Protein AF-B4ER92-F1 (afdb_monomer_lite)

Structure (mmCIF, N/CA/C/O backbone):
data_AF-B4ER92-F1
#
_entry.id   AF-B4ER92-F1
#
loop_
_atom_site.group_PDB
_atom_site.id
_atom_site.type_symbol
_atom_site.label_atom_id
_atom_site.label_alt_id
_atom_site.label_comp_id
_atom_site.label_asym_id
_atom_site.label_entity_id
_atom_site.label_seq_id
_atom_site.pdbx_PDB_ins_code
_atom_site.Cartn_x
_atom_site.Cartn_y
_atom_site.Cartn_z
_atom_site.occupancy
_atom_site.B_iso_or_equiv
_atom_site.auth_seq_id
_atom_site.auth_comp_id
_atom_site.auth_asym_id
_atom_site.auth_atom_id
_atom_site.pdbx_PDB_model_num
ATOM 1 N N . MET A 1 1 ? 5.256 46.844 -43.781 1.00 40.66 1 MET A N 1
ATOM 2 C CA . MET A 1 1 ? 4.064 47.332 -44.515 1.00 40.66 1 MET A CA 1
ATOM 3 C C . MET A 1 1 ? 3.064 46.217 -44.858 1.00 40.66 1 MET A C 1
ATOM 5 O O . MET A 1 1 ? 1.947 46.548 -45.225 1.00 40.66 1 MET A O 1
ATOM 9 N N . GLU A 1 2 ? 3.383 44.928 -44.652 1.00 47.22 2 GLU A N 1
ATOM 10 C CA . GLU A 1 2 ? 2.442 43.806 -44.872 1.00 47.22 2 GLU A CA 1
ATOM 11 C C . GLU A 1 2 ? 1.539 43.452 -43.668 1.00 47.22 2 GLU A C 1
ATOM 13 O O . GLU A 1 2 ? 0.460 42.899 -43.866 1.00 47.22 2 GLU A O 1
ATOM 18 N N . LEU A 1 3 ? 1.893 43.851 -42.437 1.00 46.34 3 LEU A N 1
ATOM 19 C CA . LEU A 1 3 ? 1.139 43.546 -41.200 1.00 46.34 3 LEU A CA 1
ATOM 20 C C . LEU A 1 3 ? -0.327 44.037 -41.192 1.00 46.34 3 LEU A C 1
ATOM 22 O O . LEU A 1 3 ? -1.191 43.414 -40.584 1.00 46.34 3 LEU A O 1
ATOM 26 N N . ASN A 1 4 ? -0.654 45.106 -41.928 1.00 52.69 4 ASN A N 1
ATOM 27 C CA . ASN A 1 4 ? -2.037 45.591 -42.070 1.00 52.69 4 ASN A CA 1
ATOM 28 C C . ASN A 1 4 ? -2.851 44.846 -43.148 1.00 52.69 4 ASN A C 1
ATOM 30 O O . ASN A 1 4 ? -4.051 45.093 -43.292 1.00 52.69 4 ASN A O 1
ATOM 34 N N . GLY A 1 5 ? -2.219 43.953 -43.915 1.00 66.12 5 GLY A N 1
ATOM 35 C CA . GLY A 1 5 ? -2.857 43.214 -45.001 1.00 66.12 5 GLY A CA 1
ATOM 36 C C . GLY A 1 5 ? -3.816 42.139 -44.497 1.00 66.12 5 GLY A C 1
ATOM 37 O O . GLY A 1 5 ? -4.944 42.059 -44.979 1.00 66.12 5 GLY A O 1
ATOM 38 N N . ILE A 1 6 ? -3.415 41.342 -43.500 1.00 74.19 6 ILE A N 1
ATOM 39 C CA . ILE A 1 6 ? -4.219 40.191 -43.065 1.00 74.19 6 ILE A CA 1
ATOM 40 C C . ILE A 1 6 ? -5.491 40.611 -42.322 1.00 74.19 6 ILE A C 1
ATOM 42 O O . ILE A 1 6 ? -6.567 40.108 -42.633 1.00 74.19 6 ILE A O 1
ATOM 46 N N . ARG A 1 7 ? -5.411 41.615 -41.436 1.00 72.75 7 ARG A N 1
ATOM 47 C CA . ARG A 1 7 ? -6.573 42.128 -40.689 1.00 72.75 7 ARG A CA 1
ATOM 48 C C . ARG A 1 7 ? -7.624 42.746 -41.623 1.00 72.75 7 ARG A C 1
ATOM 50 O O . ARG A 1 7 ? -8.808 42.452 -41.487 1.00 72.75 7 ARG A O 1
ATOM 57 N N . ARG A 1 8 ? -7.204 43.518 -42.639 1.00 72.12 8 ARG A N 1
ATOM 58 C CA . ARG A 1 8 ? -8.117 44.062 -43.672 1.00 72.12 8 ARG A CA 1
ATOM 59 C C . ARG A 1 8 ? -8.716 42.981 -44.572 1.00 72.12 8 ARG A C 1
ATOM 61 O O . ARG A 1 8 ? -9.900 43.058 -44.900 1.00 72.12 8 ARG A O 1
ATOM 68 N N . ARG A 1 9 ? -7.920 41.981 -44.971 1.00 76.94 9 ARG A N 1
ATOM 69 C CA . ARG A 1 9 ? -8.397 40.846 -45.782 1.00 76.94 9 ARG A CA 1
ATOM 70 C C . ARG A 1 9 ? -9.431 40.016 -45.024 1.00 76.94 9 ARG A C 1
ATOM 72 O O . ARG A 1 9 ? -10.447 39.661 -45.604 1.00 76.94 9 ARG A O 1
ATOM 79 N N . LEU A 1 10 ? -9.225 39.765 -43.729 1.00 81.31 10 LEU A N 1
ATOM 80 C CA . LEU A 1 10 ? -10.192 39.041 -42.898 1.00 81.31 10 LEU A CA 1
ATOM 81 C C . LEU A 1 10 ? -11.483 39.837 -42.679 1.00 81.31 10 LEU A C 1
ATOM 83 O O . LEU A 1 10 ? -12.565 39.269 -42.800 1.00 81.31 10 LEU A O 1
ATOM 87 N N . ALA A 1 11 ? -11.388 41.148 -42.434 1.00 77.00 11 ALA A N 1
ATOM 88 C CA . ALA A 1 11 ? -12.561 42.001 -42.225 1.00 77.00 11 ALA A CA 1
ATOM 89 C C . ALA A 1 11 ? -13.516 42.032 -43.436 1.00 77.00 11 ALA A C 1
ATOM 91 O O . ALA A 1 11 ? -14.723 42.178 -43.261 1.00 77.00 11 ALA A O 1
ATOM 92 N N . THR A 1 12 ? -12.991 41.858 -44.654 1.00 78.62 12 THR A N 1
ATOM 93 C CA . THR A 1 12 ? -13.759 41.903 -45.915 1.00 78.62 12 THR A CA 1
ATOM 94 C C . THR A 1 12 ? -14.114 40.524 -46.490 1.00 78.62 12 THR A C 1
ATOM 96 O O . THR A 1 12 ? -14.963 40.437 -47.375 1.00 78.62 12 THR A O 1
ATOM 99 N N . ALA A 1 13 ? -13.511 39.443 -45.986 1.00 78.31 13 ALA A N 1
ATOM 100 C CA . ALA A 1 13 ? -13.765 38.072 -46.429 1.00 78.31 13 ALA A CA 1
ATOM 101 C C . ALA A 1 13 ? -15.025 37.462 -45.785 1.00 78.31 13 ALA A C 1
ATOM 103 O O . ALA A 1 13 ? -15.352 37.753 -44.630 1.00 78.31 13 ALA A O 1
ATOM 104 N N . LYS A 1 14 ? -15.701 36.559 -46.513 1.00 78.12 14 LYS A N 1
ATOM 105 C CA . LYS A 1 14 ? -16.804 35.733 -45.979 1.00 78.12 14 LYS A CA 1
ATOM 106 C C . LYS A 1 14 ? -16.276 34.754 -44.923 1.00 78.12 14 LYS A C 1
ATOM 108 O O . LYS A 1 14 ? -15.121 34.346 -44.988 1.00 78.12 14 LYS A O 1
ATOM 113 N N . GLU A 1 15 ? -17.117 34.328 -43.983 1.00 73.31 15 GLU A N 1
ATOM 114 C CA . GLU A 1 15 ? -16.725 33.484 -42.837 1.00 73.31 15 GLU A CA 1
ATOM 115 C C . GLU A 1 15 ? -15.911 32.232 -43.227 1.00 73.31 15 GLU A C 1
ATOM 117 O O . GLU A 1 15 ? -14.814 32.016 -42.711 1.00 73.31 15 GLU A O 1
ATOM 122 N N . ALA A 1 16 ? -16.371 31.473 -44.229 1.00 72.50 16 ALA A N 1
ATOM 123 C CA . ALA A 1 16 ? -15.652 30.299 -44.740 1.00 72.50 16 ALA A CA 1
ATOM 124 C C . ALA A 1 16 ? -14.275 30.644 -45.348 1.00 72.50 16 ALA A C 1
ATOM 126 O O . ALA A 1 16 ? -13.331 29.855 -45.292 1.00 72.50 16 ALA A O 1
ATOM 127 N N . GLU A 1 17 ? -14.137 31.842 -45.916 1.00 82.25 17 GLU A N 1
ATOM 128 C CA . GLU A 1 17 ? -12.895 32.321 -46.517 1.00 82.25 17 GLU A CA 1
ATOM 129 C C . GLU A 1 17 ? -11.900 32.825 -45.463 1.00 82.25 17 GLU A C 1
ATOM 131 O O . GLU A 1 17 ? -10.700 32.582 -45.605 1.00 82.25 17 GLU A O 1
ATOM 136 N N . ARG A 1 18 ? -12.384 33.422 -44.363 1.00 84.62 18 ARG A N 1
ATOM 137 C CA . ARG A 1 18 ? -11.557 33.819 -43.208 1.00 84.62 18 ARG A CA 1
ATOM 138 C C . ARG A 1 18 ? -10.814 32.624 -42.614 1.00 84.62 18 ARG A C 1
ATOM 140 O O . ARG A 1 18 ? -9.601 32.686 -42.412 1.00 84.62 18 ARG A O 1
ATOM 147 N N . HIS A 1 19 ? -11.532 31.524 -42.387 1.00 81.12 19 HIS A N 1
ATOM 148 C CA . HIS A 1 19 ? -10.965 30.321 -41.778 1.00 81.12 19 HIS A CA 1
ATOM 149 C C . HIS A 1 19 ? -9.908 29.664 -42.679 1.00 81.12 19 HIS A C 1
ATOM 151 O O . HIS A 1 19 ? -8.844 29.267 -42.204 1.00 81.12 19 HIS A O 1
ATOM 157 N N . ARG A 1 20 ? -10.154 29.618 -43.996 1.00 84.06 20 ARG A N 1
ATOM 158 C CA . ARG A 1 20 ? -9.197 29.100 -44.987 1.00 84.06 20 ARG A CA 1
ATOM 159 C C . ARG A 1 20 ? -7.902 29.918 -45.031 1.00 84.06 20 ARG A C 1
ATOM 161 O O . ARG A 1 20 ? -6.827 29.329 -44.988 1.00 84.06 20 ARG A O 1
ATOM 168 N N . LEU A 1 21 ? -7.996 31.251 -45.068 1.00 85.94 21 LEU A N 1
ATOM 169 C CA . LEU A 1 21 ? -6.823 32.139 -45.103 1.00 85.94 21 LEU A CA 1
ATOM 170 C C . LEU A 1 21 ? -5.933 31.971 -43.863 1.00 85.94 21 LEU A C 1
ATOM 172 O O . LEU A 1 21 ? -4.708 31.946 -43.970 1.00 85.94 21 LEU A O 1
ATOM 176 N N . LEU A 1 22 ? -6.544 31.829 -42.685 1.00 89.19 22 LEU A N 1
ATOM 177 C CA . LEU A 1 22 ? -5.808 31.594 -41.443 1.00 89.19 22 LEU A CA 1
ATOM 178 C C . LEU A 1 22 ? -5.211 30.186 -41.373 1.00 89.19 22 LEU A C 1
ATOM 180 O O . LEU A 1 22 ? -4.105 30.021 -40.864 1.00 89.19 22 LEU A O 1
ATOM 184 N N . LEU A 1 23 ? -5.891 29.179 -41.926 1.00 89.06 23 LEU A N 1
ATOM 185 C CA . LEU A 1 23 ? -5.349 27.825 -42.016 1.00 89.06 23 LEU A CA 1
ATOM 186 C C . LEU A 1 23 ? -4.117 27.760 -42.935 1.00 89.06 23 LEU A C 1
ATOM 188 O O . LEU A 1 23 ? -3.143 27.088 -42.600 1.00 89.06 23 LEU A O 1
ATOM 192 N N . GLU A 1 24 ? -4.128 28.473 -44.064 1.00 86.81 24 GLU A N 1
ATOM 193 C CA . GLU A 1 24 ? -2.963 28.594 -44.954 1.00 86.81 24 GLU A CA 1
ATOM 194 C C . GLU A 1 24 ? -1.781 29.275 -44.255 1.00 86.81 24 GLU A C 1
ATOM 196 O O . GLU A 1 24 ? -0.658 28.771 -44.335 1.00 86.81 24 GLU A O 1
ATOM 201 N N . LEU A 1 25 ? -2.035 30.349 -43.495 1.00 89.00 25 LEU A N 1
ATOM 202 C CA . LEU A 1 25 ? -1.008 31.002 -42.679 1.00 89.00 25 LEU A CA 1
ATOM 203 C C . LEU A 1 25 ? -0.386 30.027 -41.670 1.00 89.00 25 LEU A C 1
ATOM 205 O O . LEU A 1 25 ? 0.836 29.946 -41.556 1.00 89.00 25 LEU A O 1
ATOM 209 N N . ILE A 1 26 ? -1.217 29.263 -40.957 1.00 90.00 26 ILE A N 1
ATOM 210 C CA . ILE A 1 26 ? -0.752 28.276 -39.975 1.00 90.00 26 ILE A CA 1
ATOM 211 C C . ILE A 1 26 ? 0.074 27.176 -40.648 1.00 90.00 26 ILE A C 1
ATOM 213 O O . ILE A 1 26 ? 1.107 26.781 -40.111 1.00 90.00 26 ILE A O 1
ATOM 217 N N . ARG A 1 27 ? -0.334 26.693 -41.828 1.00 89.44 27 ARG A N 1
ATOM 218 C CA . ARG A 1 27 ? 0.417 25.679 -42.590 1.00 89.44 27 ARG A CA 1
ATOM 219 C C . ARG A 1 27 ? 1.782 26.185 -43.051 1.00 89.44 27 ARG A C 1
ATOM 221 O O . ARG A 1 27 ? 2.750 25.429 -42.978 1.00 89.44 27 ARG A O 1
ATOM 228 N N . ALA A 1 28 ? 1.867 27.440 -43.493 1.00 85.50 28 ALA A N 1
ATOM 229 C CA . ALA A 1 28 ? 3.129 28.070 -43.869 1.00 85.50 28 ALA A CA 1
ATOM 230 C C . ALA A 1 28 ? 4.050 28.245 -42.650 1.00 85.50 28 ALA A C 1
ATOM 232 O O . ALA A 1 28 ? 5.178 27.756 -42.655 1.00 85.50 28 ALA A O 1
ATOM 233 N N . ALA A 1 29 ? 3.534 28.825 -41.562 1.00 87.31 29 ALA A N 1
ATOM 234 C CA . ALA A 1 29 ? 4.292 29.018 -40.326 1.00 87.31 29 ALA A CA 1
ATOM 235 C C . ALA A 1 29 ? 4.761 27.685 -39.710 1.00 87.31 29 ALA A C 1
ATOM 237 O O . ALA A 1 29 ? 5.863 27.597 -39.172 1.00 87.31 29 ALA A O 1
ATOM 238 N N . ALA A 1 30 ? 3.956 26.623 -39.810 1.00 85.88 30 ALA A N 1
ATOM 239 C CA . ALA A 1 30 ? 4.330 25.297 -39.325 1.00 85.88 30 ALA A CA 1
ATOM 240 C C . ALA A 1 30 ? 5.385 24.612 -40.203 1.00 85.88 30 ALA A C 1
ATOM 242 O O . ALA A 1 30 ? 6.233 23.899 -39.669 1.00 85.88 30 ALA A O 1
ATOM 243 N N . ALA A 1 31 ? 5.358 24.827 -41.522 1.00 83.62 31 ALA A N 1
ATOM 244 C CA . ALA A 1 31 ? 6.404 24.342 -42.418 1.00 83.62 31 ALA A CA 1
ATOM 245 C C . ALA A 1 31 ? 7.759 24.976 -42.092 1.00 83.62 31 ALA A C 1
ATOM 247 O O . ALA A 1 31 ? 8.746 24.257 -41.950 1.00 83.62 31 ALA A O 1
ATOM 248 N N . GLU A 1 32 ? 7.785 26.292 -41.869 1.00 83.00 32 GLU A N 1
ATOM 249 C CA . GLU A 1 32 ? 8.985 26.994 -41.411 1.00 83.00 32 GLU A CA 1
ATOM 250 C C . GLU A 1 32 ? 9.445 26.497 -40.038 1.00 83.00 32 GLU A C 1
ATOM 252 O O . GLU A 1 32 ? 10.622 26.217 -39.834 1.00 83.00 32 GLU A O 1
ATOM 257 N N . ALA A 1 33 ? 8.517 26.320 -39.095 1.00 83.38 33 ALA A N 1
ATOM 258 C CA . ALA A 1 33 ? 8.841 25.838 -37.756 1.00 83.38 33 ALA A CA 1
ATOM 259 C C . ALA A 1 33 ? 9.403 24.403 -37.730 1.00 83.38 33 ALA A C 1
ATOM 261 O O . ALA A 1 33 ? 10.067 24.026 -36.757 1.00 83.38 33 ALA A O 1
ATOM 262 N N . LEU A 1 34 ? 9.138 23.612 -38.774 1.00 83.06 34 LEU A N 1
ATOM 263 C CA . LEU A 1 34 ? 9.643 22.254 -38.982 1.00 83.06 34 LEU A CA 1
ATOM 264 C C . LEU A 1 34 ? 10.812 22.184 -39.979 1.00 83.06 34 LEU A C 1
ATOM 266 O O . LEU A 1 34 ? 11.217 21.079 -40.336 1.00 83.06 34 LEU A O 1
ATOM 270 N N . ASP A 1 35 ? 11.348 23.330 -40.413 1.00 81.62 35 ASP A N 1
ATOM 271 C CA . ASP A 1 35 ? 12.453 23.430 -41.372 1.00 81.62 35 ASP A CA 1
ATOM 272 C C . ASP A 1 35 ? 12.158 22.689 -42.705 1.00 81.62 35 ASP A C 1
ATOM 274 O O . ASP A 1 35 ? 13.028 22.030 -43.279 1.00 81.62 35 ASP A O 1
ATOM 278 N N . ARG A 1 36 ? 10.910 22.767 -43.207 1.00 77.19 36 ARG A N 1
ATOM 279 C CA . ARG A 1 36 ? 10.472 22.117 -44.460 1.00 77.19 36 ARG A CA 1
ATOM 280 C C . ARG A 1 36 ? 10.210 23.108 -45.606 1.00 77.19 36 ARG A C 1
ATOM 282 O O . ARG A 1 36 ? 9.567 24.133 -45.390 1.00 77.19 36 ARG A O 1
ATOM 289 N N . PRO A 1 37 ? 10.646 22.793 -46.845 1.00 57.88 37 PRO A N 1
ATOM 290 C CA . PRO A 1 37 ? 10.448 23.661 -48.002 1.00 57.88 37 PRO A CA 1
ATOM 291 C C . PRO A 1 37 ? 9.010 23.541 -48.538 1.00 57.88 37 PRO A C 1
ATOM 293 O O . PRO A 1 37 ? 8.702 22.652 -49.327 1.00 57.88 37 PRO A O 1
ATOM 296 N N . GLY A 1 38 ? 8.125 24.441 -48.102 1.00 67.50 38 GLY A N 1
ATOM 297 C CA . GLY A 1 38 ? 6.756 24.599 -48.620 1.00 67.50 38 GLY A CA 1
ATOM 298 C C . GLY A 1 38 ? 5.647 24.258 -47.612 1.00 67.50 38 GLY A C 1
ATOM 299 O O . GLY A 1 38 ? 5.882 23.490 -46.679 1.00 67.50 38 GLY A O 1
ATOM 300 N N . PRO A 1 39 ? 4.433 24.829 -47.768 1.00 65.25 39 PRO A N 1
ATOM 301 C CA . PRO A 1 39 ? 3.344 24.676 -46.805 1.00 65.25 39 PRO A CA 1
ATOM 302 C C . PRO A 1 39 ? 2.969 23.202 -46.616 1.00 65.25 39 PRO A C 1
ATOM 304 O O . PRO A 1 39 ? 2.642 22.491 -47.566 1.00 65.25 39 PRO A O 1
ATOM 307 N N . LEU A 1 40 ? 3.008 22.745 -45.365 1.00 67.44 40 LEU A N 1
ATOM 308 C CA . LEU A 1 40 ? 2.695 21.365 -45.007 1.00 67.44 40 LEU A CA 1
ATOM 309 C C . LEU A 1 40 ? 1.195 21.085 -45.189 1.00 67.44 40 LEU A C 1
ATOM 311 O O . LEU A 1 40 ? 0.375 21.919 -44.785 1.00 67.44 40 LEU A O 1
ATOM 315 N N . PRO A 1 41 ? 0.797 19.905 -45.710 1.00 77.12 41 PRO A N 1
ATOM 316 C CA . PRO A 1 41 ? -0.595 19.470 -45.703 1.00 77.12 41 PRO A CA 1
ATOM 317 C C . PRO A 1 41 ? -0.987 19.060 -44.278 1.00 77.12 41 PRO A C 1
ATOM 319 O O . PRO A 1 41 ? -1.136 17.881 -43.971 1.00 77.12 41 PRO A O 1
ATOM 322 N N . LEU A 1 42 ? -1.113 20.042 -43.380 1.00 80.38 42 LEU A N 1
ATOM 323 C CA . LEU A 1 42 ? -1.619 19.796 -42.038 1.00 80.38 42 LEU A CA 1
ATOM 324 C C . LEU A 1 42 ? -3.128 19.569 -42.102 1.00 80.38 42 LEU A C 1
ATOM 326 O O . LEU A 1 42 ? -3.874 20.431 -42.585 1.00 80.38 42 LEU A O 1
ATOM 330 N N . ASP A 1 43 ? -3.568 18.428 -41.590 1.00 83.81 43 ASP A N 1
ATOM 331 C CA . ASP A 1 43 ? -4.970 18.120 -41.349 1.00 83.81 43 ASP A CA 1
ATOM 332 C C . ASP A 1 43 ? -5.517 19.096 -40.285 1.00 83.81 43 ASP A C 1
ATOM 334 O O . ASP A 1 43 ? -4.983 19.141 -39.169 1.00 83.81 43 ASP A O 1
ATOM 338 N N . PRO A 1 44 ? -6.550 19.905 -40.600 1.00 84.88 44 PRO A N 1
ATOM 339 C CA . PRO A 1 44 ? -7.115 20.874 -39.665 1.00 84.88 44 PRO A CA 1
ATOM 340 C C . PRO A 1 44 ? -7.767 20.240 -38.428 1.00 84.88 44 PRO A C 1
ATOM 342 O O . PRO A 1 44 ? -7.902 20.929 -37.415 1.00 84.88 44 PRO A O 1
ATOM 345 N N . GLY A 1 45 ? -8.156 18.962 -38.490 1.00 81.81 45 GLY A N 1
ATOM 346 C CA . GLY A 1 45 ? -8.783 18.224 -37.392 1.00 81.81 45 GLY A CA 1
ATOM 347 C C . GLY A 1 45 ? -7.805 17.448 -36.506 1.00 81.81 45 GLY A C 1
ATOM 348 O O . GLY A 1 45 ? -8.190 16.999 -35.429 1.00 81.81 45 GLY A O 1
ATOM 349 N N . ARG A 1 46 ? -6.538 17.295 -36.914 1.00 82.19 46 ARG A N 1
ATOM 350 C CA . ARG A 1 46 ? -5.551 16.472 -36.195 1.00 82.19 46 ARG A CA 1
ATOM 351 C C . ARG A 1 46 ? -4.602 17.328 -35.352 1.00 82.19 46 ARG A C 1
ATOM 353 O O . ARG A 1 46 ? -4.181 18.404 -35.773 1.00 82.19 46 ARG A O 1
ATOM 360 N N . ALA A 1 47 ? -4.229 16.852 -34.164 1.00 83.00 47 ALA A N 1
ATOM 361 C CA . ALA A 1 47 ? -3.376 17.621 -33.257 1.00 83.00 47 ALA A CA 1
ATOM 362 C C . ALA A 1 47 ? -1.962 17.866 -33.827 1.00 83.00 47 ALA A C 1
ATOM 364 O O . ALA A 1 47 ? -1.372 16.967 -34.429 1.00 83.00 47 ALA A O 1
ATOM 365 N N . PHE A 1 48 ? -1.389 19.048 -33.594 1.00 85.31 48 PHE A N 1
ATOM 366 C CA . PHE A 1 48 ? -0.055 19.473 -34.037 1.00 85.31 48 PHE A CA 1
ATOM 367 C C . PHE A 1 48 ? 1.035 18.445 -33.706 1.00 85.31 48 PHE A C 1
ATOM 369 O O . PHE A 1 48 ? 1.840 18.081 -34.566 1.00 85.31 48 PHE A O 1
ATOM 376 N N . GLY A 1 49 ? 1.008 17.885 -32.499 1.00 78.81 49 GLY A N 1
ATOM 377 C CA . GLY A 1 49 ? 1.959 16.883 -32.038 1.00 78.81 49 GLY A CA 1
ATOM 378 C C . GLY A 1 49 ? 1.841 15.549 -32.772 1.00 78.81 49 GLY A C 1
ATOM 379 O O . GLY A 1 49 ? 2.852 14.878 -32.975 1.00 78.81 49 GLY A O 1
ATOM 380 N N . ALA A 1 50 ? 0.649 15.155 -33.226 1.00 79.50 50 ALA A N 1
ATOM 381 C CA . ALA A 1 50 ? 0.477 13.978 -34.086 1.00 79.50 50 ALA A CA 1
ATOM 382 C C . ALA A 1 50 ? 0.966 14.232 -35.523 1.00 79.50 50 ALA A C 1
ATOM 384 O O . ALA A 1 50 ? 1.223 13.283 -36.259 1.00 79.50 50 ALA A O 1
ATOM 385 N N . GLN A 1 51 ? 1.123 15.503 -35.898 1.00 86.69 51 GLN A N 1
ATOM 386 C CA . GLN A 1 51 ? 1.602 15.957 -37.204 1.00 86.69 51 GLN A CA 1
ATOM 387 C C . GLN A 1 51 ? 3.073 16.423 -37.176 1.00 86.69 51 GLN A C 1
ATOM 389 O O . GLN A 1 51 ? 3.548 17.039 -38.125 1.00 86.69 51 GLN A O 1
ATOM 394 N N . GLY A 1 52 ? 3.807 16.121 -36.096 1.00 77.62 52 GLY A N 1
ATOM 395 C CA . GLY A 1 52 ? 5.249 16.378 -35.965 1.00 77.62 52 GLY A CA 1
ATOM 396 C C . GLY A 1 52 ? 5.634 17.699 -35.288 1.00 77.62 52 GLY A C 1
ATOM 397 O O . GLY A 1 52 ? 6.802 17.885 -34.957 1.00 77.62 52 GLY A O 1
ATOM 398 N N . VAL A 1 53 ? 4.685 18.593 -34.998 1.00 79.50 53 VAL A N 1
ATOM 399 C CA . VAL A 1 53 ? 4.954 19.873 -34.319 1.00 79.50 53 VAL A CA 1
ATOM 400 C C . VAL A 1 53 ? 4.964 19.661 -32.796 1.00 79.50 53 VAL A C 1
ATOM 402 O O . VAL A 1 53 ? 3.942 19.791 -32.123 1.00 79.50 53 VAL A O 1
ATOM 405 N N . ARG A 1 54 ? 6.130 19.301 -32.240 1.00 75.25 54 ARG A N 1
ATOM 406 C CA . ARG A 1 54 ? 6.368 19.104 -30.791 1.00 75.25 54 ARG A CA 1
ATOM 407 C C . ARG A 1 54 ? 7.546 19.949 -30.293 1.00 75.25 54 ARG A C 1
ATOM 409 O O . ARG A 1 54 ? 8.416 20.336 -31.072 1.00 75.25 54 ARG A O 1
ATOM 416 N N . GLY A 1 55 ? 7.605 20.210 -28.985 1.00 74.81 55 GLY A N 1
ATOM 417 C CA . GLY A 1 55 ? 8.762 20.843 -28.334 1.00 74.81 55 GLY A CA 1
ATOM 418 C C . GLY A 1 55 ? 9.162 22.186 -28.964 1.00 74.81 55 GLY A C 1
ATOM 419 O O . GLY A 1 55 ? 8.333 23.086 -29.083 1.00 74.81 55 GLY A O 1
ATOM 420 N N . ARG A 1 56 ? 10.425 22.315 -29.406 1.00 74.56 56 ARG A N 1
ATOM 421 C CA . ARG A 1 56 ? 10.957 23.546 -30.034 1.00 74.56 56 ARG A CA 1
ATOM 422 C C . ARG A 1 56 ? 10.172 23.982 -31.277 1.00 74.56 56 ARG A C 1
ATOM 424 O O . ARG A 1 56 ? 10.017 25.180 -31.491 1.00 74.56 56 ARG A O 1
ATOM 431 N N . ALA A 1 57 ? 9.642 23.042 -32.066 1.00 81.06 57 ALA A N 1
ATOM 432 C CA . ALA A 1 57 ? 8.857 23.373 -33.256 1.00 81.06 57 ALA A CA 1
ATOM 433 C C . ALA A 1 57 ? 7.544 24.093 -32.898 1.00 81.06 57 ALA A C 1
ATOM 435 O O . ALA A 1 57 ? 7.148 25.020 -33.595 1.00 81.06 57 ALA A O 1
ATOM 436 N N . ALA A 1 58 ? 6.903 23.740 -31.778 1.00 81.31 58 ALA A N 1
ATOM 437 C CA . ALA A 1 58 ? 5.720 24.459 -31.299 1.00 81.31 58 ALA A CA 1
ATOM 438 C C . ALA A 1 58 ? 6.063 25.899 -30.867 1.00 81.31 58 ALA A C 1
ATOM 440 O O . ALA A 1 58 ? 5.312 26.828 -31.165 1.00 81.31 58 ALA A O 1
ATOM 441 N N . GLY A 1 59 ? 7.229 26.095 -30.236 1.00 81.94 59 GLY A N 1
ATOM 442 C CA . GLY A 1 59 ? 7.749 27.423 -29.890 1.00 81.94 59 GLY A CA 1
ATOM 443 C C . GLY A 1 59 ? 8.004 28.302 -31.120 1.00 81.94 59 GLY A C 1
ATOM 444 O O . GLY A 1 59 ? 7.520 29.432 -31.170 1.00 81.94 59 GLY A O 1
ATOM 445 N N . ARG A 1 60 ? 8.669 27.752 -32.147 1.00 84.94 60 ARG A N 1
ATOM 446 C CA . ARG A 1 60 ? 8.912 28.446 -33.426 1.00 84.94 60 ARG A CA 1
ATOM 447 C C . ARG A 1 60 ? 7.618 28.769 -34.173 1.00 84.94 60 ARG A C 1
ATOM 449 O O . ARG A 1 60 ? 7.479 29.869 -34.697 1.00 84.94 60 ARG A O 1
ATOM 456 N N . LEU A 1 61 ? 6.649 27.847 -34.179 1.00 88.56 61 LEU A N 1
ATOM 457 C CA . LEU A 1 61 ? 5.333 28.080 -34.782 1.00 88.56 61 LEU A CA 1
ATOM 458 C C . LEU A 1 61 ? 4.644 29.294 -34.146 1.00 88.56 61 LEU A C 1
ATOM 460 O O . LEU A 1 61 ? 4.146 30.162 -34.857 1.00 88.56 61 LEU A O 1
ATOM 464 N N . ARG A 1 62 ? 4.651 29.385 -32.811 1.00 87.00 62 ARG A N 1
ATOM 465 C CA . ARG A 1 62 ? 4.111 30.546 -32.094 1.00 87.00 62 ARG A CA 1
ATOM 466 C C . ARG A 1 62 ? 4.820 31.838 -32.493 1.00 87.00 62 ARG A C 1
ATOM 468 O O . ARG A 1 62 ? 4.141 32.816 -32.774 1.00 87.00 62 ARG A O 1
ATOM 475 N N . GLU A 1 63 ? 6.152 31.854 -32.503 1.00 85.88 63 GLU A N 1
ATOM 476 C CA . GLU A 1 63 ? 6.934 33.050 -32.852 1.00 85.88 63 GLU A CA 1
ATOM 477 C C . GLU A 1 63 ? 6.595 33.556 -34.254 1.00 85.88 63 GLU A C 1
ATOM 479 O O . GLU A 1 63 ? 6.291 34.737 -34.418 1.00 85.88 63 GLU A O 1
ATOM 484 N N . ARG A 1 64 ? 6.523 32.649 -35.234 1.00 87.19 64 ARG A N 1
ATOM 485 C CA . ARG A 1 64 ? 6.129 32.979 -36.609 1.00 87.19 64 ARG A CA 1
ATOM 486 C C . ARG A 1 64 ? 4.694 33.475 -36.720 1.00 87.19 64 ARG A C 1
ATOM 488 O O . ARG A 1 64 ? 4.433 34.426 -37.450 1.00 87.19 64 ARG A O 1
ATOM 495 N N . LEU A 1 65 ? 3.759 32.878 -35.983 1.00 88.50 65 LEU A N 1
ATOM 496 C CA . LEU A 1 65 ? 2.374 33.349 -35.967 1.00 88.50 65 LEU A CA 1
ATOM 497 C C . LEU A 1 65 ? 2.240 34.724 -35.303 1.00 88.50 65 LEU A C 1
ATOM 499 O O . LEU A 1 65 ? 1.503 35.564 -35.820 1.00 88.50 65 LEU A O 1
ATOM 503 N N . SER A 1 66 ? 2.958 34.982 -34.208 1.00 86.25 66 SER A N 1
ATOM 504 C CA . SER A 1 66 ? 2.994 36.304 -33.571 1.00 86.25 66 SER A CA 1
ATOM 505 C C . SER A 1 66 ? 3.563 37.359 -34.522 1.00 86.25 66 SER A C 1
ATOM 507 O O . SER A 1 66 ? 2.973 38.425 -34.678 1.00 86.25 66 SER A O 1
ATOM 509 N N . GLU A 1 67 ? 4.663 37.046 -35.214 1.00 84.88 67 GLU A N 1
ATOM 510 C CA . GLU A 1 67 ? 5.291 37.929 -36.204 1.00 84.88 67 GLU A CA 1
ATOM 511 C C . GLU A 1 67 ? 4.353 38.224 -37.386 1.00 84.88 67 GLU A C 1
ATOM 513 O O . GLU A 1 67 ? 4.183 39.380 -37.770 1.00 84.88 67 GLU A O 1
ATOM 518 N N . ALA A 1 68 ? 3.680 37.202 -37.925 1.00 82.94 68 ALA A N 1
ATOM 519 C CA . ALA A 1 68 ? 2.810 37.353 -39.090 1.00 82.94 68 ALA A CA 1
ATOM 520 C C . ALA A 1 68 ? 1.469 38.047 -38.787 1.00 82.94 68 ALA A C 1
ATOM 522 O O . ALA A 1 68 ? 0.903 38.713 -39.656 1.00 82.94 68 ALA A O 1
ATOM 523 N N . THR A 1 69 ? 0.933 37.883 -37.574 1.00 84.19 69 THR A N 1
ATOM 524 C CA . THR A 1 69 ? -0.370 38.455 -37.181 1.00 84.19 69 THR A CA 1
ATOM 525 C C . THR A 1 69 ? -0.253 39.776 -36.423 1.00 84.19 69 THR A C 1
ATOM 527 O O . THR A 1 69 ? -1.234 40.514 -36.345 1.00 84.19 69 THR A O 1
ATOM 530 N N . GLY A 1 70 ? 0.920 40.080 -35.858 1.00 81.19 70 GLY A N 1
ATOM 531 C CA . GLY A 1 70 ? 1.118 41.197 -34.934 1.00 81.19 70 GLY A CA 1
ATOM 532 C C . GLY A 1 70 ? 0.464 40.987 -33.562 1.00 81.19 70 GLY A C 1
ATOM 533 O O . GLY A 1 70 ? 0.406 41.927 -32.772 1.00 81.19 70 GLY A O 1
ATOM 534 N N . LEU A 1 71 ? -0.049 39.785 -33.277 1.00 82.06 71 LEU A N 1
ATOM 535 C CA . LEU A 1 71 ? -0.655 39.450 -31.993 1.00 82.06 71 LEU A CA 1
ATOM 536 C C . LEU A 1 71 ? 0.407 38.924 -31.015 1.00 82.06 71 LEU A C 1
ATOM 538 O O . LEU A 1 71 ? 1.206 38.064 -31.391 1.00 82.06 71 LEU A O 1
ATOM 542 N N . PRO A 1 72 ? 0.398 39.352 -29.742 1.00 78.50 72 PRO A N 1
ATOM 543 C CA . PRO A 1 72 ? 1.201 38.715 -28.706 1.00 78.50 72 PRO A CA 1
ATOM 544 C C . PRO A 1 72 ? 0.586 37.352 -28.344 1.00 78.50 72 PRO A C 1
ATOM 546 O O . PRO A 1 72 ? -0.337 37.269 -27.535 1.00 78.50 72 PRO A O 1
ATOM 549 N N . LEU A 1 73 ? 1.062 36.266 -28.968 1.00 83.12 73 LEU A N 1
ATOM 550 C CA . LEU A 1 73 ? 0.560 34.915 -28.683 1.00 83.12 73 LEU A CA 1
ATOM 551 C C . LEU A 1 73 ? 1.295 34.267 -27.490 1.00 83.12 73 LEU A C 1
ATOM 553 O O . LEU A 1 73 ? 2.538 34.256 -27.463 1.00 83.12 73 LEU A O 1
ATOM 557 N N . PRO A 1 74 ? 0.562 33.664 -26.529 1.00 79.75 74 PRO A N 1
ATOM 558 C CA . PRO A 1 74 ? 1.157 33.024 -25.359 1.00 79.75 74 PRO A CA 1
ATOM 559 C C . PRO A 1 74 ? 1.924 31.749 -25.733 1.00 79.75 74 PRO A C 1
ATOM 561 O O . PRO A 1 74 ? 1.627 31.095 -26.735 1.00 79.75 74 PRO A O 1
ATOM 564 N N . ALA A 1 75 ? 2.907 31.365 -24.908 1.00 78.38 75 ALA A N 1
ATOM 565 C CA . ALA A 1 75 ? 3.741 30.165 -25.102 1.00 78.38 75 ALA A CA 1
ATOM 566 C C . ALA A 1 75 ? 2.932 28.856 -25.255 1.00 78.38 75 ALA A C 1
ATOM 568 O O . ALA A 1 75 ? 3.385 27.892 -25.868 1.00 78.38 75 ALA A O 1
ATOM 569 N N . THR A 1 76 ? 1.717 28.852 -24.724 1.00 80.19 76 THR A N 1
ATOM 570 C CA . THR A 1 76 ? 0.765 27.740 -24.621 1.00 80.19 76 THR A CA 1
ATOM 571 C C . THR A 1 76 ? -0.184 27.632 -25.815 1.00 80.19 76 THR A C 1
ATOM 573 O O . THR A 1 76 ? -0.917 26.653 -25.911 1.00 80.19 76 THR A O 1
ATOM 576 N N . VAL A 1 77 ? -0.179 28.592 -26.752 1.00 84.88 77 VAL A N 1
ATOM 577 C CA . VAL A 1 77 ? -1.232 28.729 -27.777 1.00 84.88 77 VAL A CA 1
ATOM 578 C C . VAL A 1 77 ? -1.453 27.456 -28.612 1.00 84.88 77 VAL A C 1
ATOM 580 O O . VAL A 1 77 ? -2.586 27.107 -28.927 1.00 84.88 77 VAL A O 1
ATOM 583 N N . VAL A 1 78 ? -0.381 26.718 -28.921 1.00 83.94 78 VAL A N 1
ATOM 584 C CA . VAL A 1 78 ? -0.419 25.461 -29.696 1.00 83.94 78 VAL A CA 1
ATOM 585 C C . VAL A 1 78 ? -0.960 24.284 -28.867 1.00 83.94 78 VAL A C 1
ATOM 587 O O . VAL A 1 78 ? -1.402 23.288 -29.426 1.00 83.94 78 VAL A O 1
ATOM 590 N N . PHE A 1 79 ? -0.940 24.377 -27.538 1.00 80.00 79 PHE A N 1
ATOM 591 C CA . PHE A 1 79 ? -1.482 23.373 -26.614 1.00 80.00 79 PHE A CA 1
ATOM 592 C C . PHE A 1 79 ? -2.953 23.652 -26.283 1.00 80.00 79 PHE A C 1
ATOM 594 O O . PHE A 1 79 ? -3.764 22.726 -26.216 1.00 80.00 79 PHE A O 1
ATOM 601 N N . ASP A 1 80 ? -3.304 24.931 -26.152 1.00 80.00 80 ASP A N 1
ATOM 602 C CA . ASP A 1 80 ? -4.674 25.389 -25.931 1.00 80.00 80 ASP A CA 1
ATOM 603 C C . ASP A 1 80 ? -5.568 25.125 -27.148 1.00 80.00 80 ASP A C 1
ATOM 605 O O . ASP A 1 80 ? -6.713 24.688 -27.000 1.00 80.00 80 ASP A O 1
ATOM 609 N N . TYR A 1 81 ? -5.019 25.335 -28.348 1.00 87.31 81 TYR A N 1
ATOM 610 C CA . TYR A 1 81 ? -5.679 25.104 -29.632 1.00 87.31 81 TYR A CA 1
ATOM 611 C C . TYR A 1 81 ? -4.894 24.041 -30.413 1.00 87.31 81 TYR A C 1
ATOM 613 O O . TYR A 1 81 ? -4.128 24.372 -31.321 1.00 87.31 81 TYR A O 1
ATOM 621 N N . PRO A 1 82 ? -5.050 22.754 -30.041 1.00 84.56 82 PRO A N 1
ATOM 622 C CA . PRO A 1 82 ? -4.134 21.686 -30.427 1.00 84.56 82 PRO A CA 1
ATOM 623 C C . PRO A 1 82 ? -4.186 21.328 -31.907 1.00 84.56 82 PRO A C 1
ATOM 625 O O . PRO A 1 82 ? -3.288 20.634 -32.369 1.00 84.56 82 PRO A O 1
ATOM 628 N N . THR A 1 83 ? -5.187 21.784 -32.662 1.00 87.25 83 THR A N 1
ATOM 629 C CA . THR A 1 83 ? -5.307 21.523 -34.099 1.00 87.25 83 THR A CA 1
ATOM 630 C C . THR A 1 83 ? -5.178 22.815 -34.911 1.00 87.25 83 THR A C 1
ATOM 632 O O . THR A 1 83 ? -5.549 23.891 -34.426 1.00 87.25 83 THR A O 1
ATOM 635 N N . PRO A 1 84 ? -4.716 22.742 -36.172 1.00 88.44 84 PRO A N 1
ATOM 636 C CA . PRO A 1 84 ? -4.652 23.913 -37.041 1.00 88.44 84 PRO A CA 1
ATOM 637 C C . PRO A 1 84 ? -6.005 24.618 -37.213 1.00 88.44 84 PRO A C 1
ATOM 639 O O . PRO A 1 84 ? -6.044 25.845 -37.229 1.00 88.44 84 PRO A O 1
ATOM 642 N N . GLY A 1 85 ? -7.114 23.871 -37.293 1.00 86.88 85 GLY A N 1
ATOM 643 C CA . GLY A 1 85 ? -8.458 24.450 -37.393 1.00 86.88 85 GLY A CA 1
ATOM 644 C C . GLY A 1 85 ? -8.885 25.190 -36.120 1.00 86.88 85 GLY A C 1
ATOM 645 O O . GLY A 1 85 ? -9.385 26.312 -36.190 1.00 86.88 85 GLY A O 1
ATOM 646 N N . ALA A 1 86 ? -8.622 24.616 -34.940 1.00 84.06 86 ALA A N 1
ATOM 647 C CA . ALA A 1 86 ? -8.912 25.276 -33.666 1.00 84.06 86 ALA A CA 1
ATOM 648 C C . ALA A 1 86 ? -8.097 26.571 -33.503 1.00 84.06 86 ALA A C 1
ATOM 650 O O . ALA A 1 86 ? -8.634 27.600 -33.085 1.00 84.06 86 ALA A O 1
ATOM 651 N N . LEU A 1 87 ? -6.816 26.540 -33.887 1.00 88.94 87 LEU A N 1
ATOM 652 C CA . LEU A 1 87 ? -5.942 27.709 -33.837 1.00 88.94 87 LEU A CA 1
ATOM 653 C C . LEU A 1 87 ? -6.370 28.781 -34.848 1.00 88.94 87 LEU A C 1
ATOM 655 O O . LEU A 1 87 ? -6.389 29.961 -34.501 1.00 88.94 87 LEU A O 1
ATOM 659 N N . ALA A 1 88 ? -6.788 28.391 -36.057 1.00 89.31 88 ALA A N 1
ATOM 660 C CA . ALA A 1 88 ? -7.340 29.312 -37.052 1.00 89.31 88 ALA A CA 1
ATOM 661 C C . ALA A 1 88 ? -8.593 30.019 -36.520 1.00 89.31 88 ALA A C 1
ATOM 663 O O . ALA A 1 88 ? -8.701 31.240 -36.616 1.00 89.31 88 ALA A O 1
ATOM 664 N N . GLY A 1 89 ? -9.504 29.269 -35.889 1.00 84.50 89 GLY A N 1
ATOM 665 C CA . GLY A 1 89 ? -10.680 29.832 -35.225 1.00 84.50 89 GLY A CA 1
ATOM 666 C C . GLY A 1 89 ? -10.307 30.857 -34.151 1.00 84.50 89 GLY A C 1
ATOM 667 O O . GLY A 1 89 ? -10.867 31.953 -34.120 1.00 84.50 89 GLY A O 1
ATOM 668 N N . ARG A 1 90 ? -9.301 30.555 -33.317 1.00 85.81 90 ARG A N 1
ATOM 669 C CA . ARG A 1 90 ? -8.830 31.489 -32.285 1.00 85.81 90 ARG A CA 1
ATOM 670 C C . ARG A 1 90 ? -8.196 32.750 -32.865 1.00 85.81 90 ARG A C 1
ATOM 672 O O . ARG A 1 90 ? -8.495 33.842 -32.386 1.00 85.81 90 ARG A O 1
ATOM 679 N N . LEU A 1 91 ? -7.326 32.617 -33.865 1.00 89.12 91 LEU A N 1
ATOM 680 C CA . LEU A 1 91 ? -6.708 33.768 -34.525 1.00 89.12 91 LEU A CA 1
ATOM 681 C C . LEU A 1 91 ? -7.762 34.647 -35.205 1.00 89.12 91 LEU A C 1
ATOM 683 O O . LEU A 1 91 ? -7.641 35.866 -35.163 1.00 89.12 91 LEU A O 1
ATOM 687 N N . CYS A 1 92 ? -8.814 34.044 -35.769 1.00 86.25 92 CYS A N 1
ATOM 688 C CA . CYS A 1 92 ? -9.932 34.777 -36.361 1.00 86.25 92 CYS A CA 1
ATOM 689 C C . CYS A 1 92 ? -10.618 35.660 -35.316 1.00 86.25 92 CYS A C 1
ATOM 691 O O . CYS A 1 92 ? -10.747 36.864 -35.532 1.00 86.25 92 CYS A O 1
ATOM 693 N N . ALA A 1 93 ? -10.962 35.083 -34.159 1.00 81.88 93 ALA A N 1
ATOM 694 C CA . ALA A 1 93 ? -11.579 35.821 -33.059 1.00 81.88 93 ALA A CA 1
ATOM 695 C C . ALA A 1 93 ? -10.684 36.971 -32.559 1.00 81.88 93 ALA A C 1
ATOM 697 O O . ALA A 1 93 ? -11.148 38.098 -32.416 1.00 81.88 93 ALA A O 1
ATOM 698 N N . LEU A 1 94 ? -9.383 36.712 -32.362 1.00 83.69 94 LEU A N 1
ATOM 699 C CA . LEU A 1 94 ? -8.428 37.726 -31.892 1.00 83.69 94 LEU A CA 1
ATOM 700 C C . LEU A 1 94 ? -8.192 38.856 -32.906 1.00 83.69 94 LEU A C 1
ATOM 702 O O . LEU A 1 94 ? -8.035 40.006 -32.514 1.00 83.69 94 LEU A O 1
ATOM 706 N N . LEU A 1 95 ? -8.145 38.557 -34.207 1.00 84.81 95 LEU A N 1
ATOM 707 C CA . LEU A 1 95 ? -7.876 39.565 -35.241 1.00 84.81 95 LEU A CA 1
ATOM 708 C C . LEU A 1 95 ? -9.090 40.449 -35.547 1.00 84.81 95 LEU A C 1
ATOM 710 O O . LEU A 1 95 ? -8.916 41.588 -35.990 1.00 84.81 95 LEU A O 1
ATOM 714 N N . LEU A 1 96 ? -10.302 39.939 -35.332 1.00 81.44 96 LEU A N 1
ATOM 715 C CA . LEU A 1 96 ? -11.549 40.650 -35.615 1.00 81.44 96 LEU A CA 1
ATOM 716 C C . LEU A 1 96 ? -12.169 41.326 -34.387 1.00 81.44 96 LEU A C 1
ATOM 718 O O . LEU A 1 96 ? -13.218 41.944 -34.529 1.00 81.44 96 LEU A O 1
ATOM 722 N N . ASP A 1 97 ? -11.534 41.223 -33.214 1.00 70.19 97 ASP A N 1
ATOM 723 C CA . ASP A 1 97 ? -12.129 41.610 -31.924 1.00 70.19 97 ASP A CA 1
ATOM 724 C C . ASP A 1 97 ? -13.525 40.985 -31.716 1.00 70.19 97 ASP A C 1
ATOM 726 O O . ASP A 1 97 ? -14.384 41.528 -31.020 1.00 70.19 97 ASP A O 1
ATOM 730 N N . GLU A 1 98 ? -13.765 39.816 -32.322 1.00 56.03 98 GLU A N 1
ATOM 731 C CA . GLU A 1 98 ? -14.990 39.062 -32.097 1.00 56.03 98 GLU A CA 1
ATOM 732 C C . GLU A 1 98 ? -14.862 38.404 -30.715 1.00 56.03 98 GLU A C 1
ATOM 734 O O . GLU A 1 98 ? -13.914 37.639 -30.483 1.00 56.03 98 GLU A O 1
ATOM 739 N N . PRO A 1 99 ? -15.769 38.695 -29.761 1.00 47.66 99 PRO A N 1
ATOM 740 C CA . PRO A 1 99 ? -15.730 38.041 -28.466 1.00 47.66 99 PRO A CA 1
ATOM 741 C C . PRO A 1 99 ? -15.827 36.541 -28.719 1.00 47.66 99 PRO A C 1
ATOM 743 O O . PRO A 1 99 ? -16.764 36.085 -29.373 1.00 47.66 99 PRO A O 1
ATOM 746 N N . ALA A 1 100 ? -14.841 35.779 -28.238 1.00 44.44 100 ALA A N 1
ATOM 747 C CA . ALA A 1 100 ? -14.890 34.326 -28.289 1.00 44.44 100 ALA A CA 1
ATOM 748 C C . ALA A 1 100 ? -16.215 33.899 -27.652 1.00 44.44 100 ALA A C 1
ATOM 750 O O . ALA A 1 100 ? -16.385 34.033 -26.438 1.00 44.44 100 ALA A O 1
ATOM 751 N N . GLY A 1 101 ? -17.169 33.493 -28.492 1.00 34.34 101 GLY A N 1
ATOM 752 C CA . GLY A 1 101 ? -18.529 33.230 -28.061 1.00 34.34 101 GLY A CA 1
ATOM 753 C C . GLY A 1 101 ? -18.498 32.252 -26.888 1.00 34.34 101 GLY A C 1
ATOM 754 O O . GLY A 1 101 ? -17.875 31.191 -27.010 1.00 34.34 101 GLY A O 1
ATOM 755 N N . PRO A 1 102 ? -19.116 32.579 -25.741 1.00 34.16 102 PRO A N 1
ATOM 756 C CA . PRO A 1 102 ? -19.311 31.599 -24.696 1.00 34.16 102 PRO A CA 1
ATOM 757 C C . PRO A 1 102 ? -20.283 30.566 -25.263 1.00 34.16 102 PRO A C 1
ATOM 759 O O . PRO A 1 102 ? -21.487 30.806 -25.331 1.00 34.16 102 PRO A O 1
ATOM 762 N N . GLY A 1 103 ? -19.751 29.431 -25.727 1.00 30.22 103 GLY A N 1
ATOM 763 C CA . GLY A 1 103 ? -20.549 28.235 -25.976 1.00 30.22 103 GLY A CA 1
ATOM 764 C C . GLY A 1 103 ? -21.398 27.988 -24.734 1.00 30.22 103 GLY A C 1
ATOM 765 O O . GLY A 1 103 ? -20.862 27.835 -23.636 1.00 30.22 103 GLY A O 1
ATOM 766 N N . GLY A 1 104 ? -22.709 28.122 -24.914 1.00 27.48 104 GLY A N 1
ATOM 767 C CA . GLY A 1 104 ? -23.649 28.440 -23.856 1.00 27.48 104 GLY A CA 1
ATOM 768 C C . GLY A 1 104 ? -23.747 27.394 -22.752 1.00 27.48 104 GLY A C 1
ATOM 769 O O . GLY A 1 104 ? -23.833 26.199 -23.008 1.00 27.48 104 GLY A O 1
ATOM 770 N N . ALA A 1 105 ? -23.830 27.903 -21.526 1.00 29.67 105 ALA A N 1
ATOM 771 C CA . ALA A 1 105 ? -24.611 27.327 -20.438 1.00 29.67 105 ALA A CA 1
ATOM 772 C C . ALA A 1 105 ? -24.971 28.440 -19.431 1.00 29.67 105 ALA A C 1
ATOM 774 O O . ALA A 1 105 ? -24.644 28.358 -18.256 1.00 29.67 105 ALA A O 1
ATOM 775 N N . ASN A 1 106 ? -25.638 29.505 -19.895 1.00 28.55 106 ASN A N 1
ATOM 776 C CA . ASN A 1 106 ? -26.431 30.376 -19.017 1.00 28.55 106 ASN A CA 1
ATOM 777 C C . ASN A 1 106 ? -27.844 29.784 -18.918 1.00 28.55 106 ASN A C 1
ATOM 779 O O . ASN A 1 106 ? -28.809 30.335 -19.440 1.00 28.55 106 ASN A O 1
ATOM 783 N N . GLY A 1 107 ? -27.948 28.613 -18.294 1.00 31.91 107 GLY A N 1
ATOM 784 C CA . GLY A 1 107 ? -29.188 28.196 -17.657 1.00 31.91 107 GLY A CA 1
ATOM 785 C C . GLY A 1 107 ? -29.090 28.629 -16.204 1.00 31.91 107 GLY A C 1
ATOM 786 O O . GLY A 1 107 ? -28.148 28.230 -15.526 1.00 31.91 107 GLY A O 1
ATOM 787 N N . GLN A 1 108 ? -30.019 29.460 -15.730 1.00 34.50 108 GLN A N 1
ATOM 788 C CA . GLN A 1 108 ? -30.249 29.635 -14.297 1.00 34.50 108 GLN A CA 1
ATOM 789 C C . GLN A 1 108 ? -30.674 28.273 -13.725 1.00 34.50 108 GLN A C 1
ATOM 791 O O . GLN A 1 108 ? -31.859 27.968 -13.648 1.00 34.50 108 GLN A O 1
ATOM 796 N N . MET A 1 109 ? -29.708 27.411 -13.408 1.00 40.19 109 MET A N 1
ATOM 797 C CA . MET A 1 109 ? -29.937 26.252 -12.556 1.00 40.19 109 MET A CA 1
ATOM 798 C C . MET A 1 109 ? -30.156 26.776 -11.140 1.00 40.19 109 MET A C 1
ATOM 800 O O . MET A 1 109 ? -29.365 27.584 -10.649 1.00 40.19 109 MET A O 1
ATOM 804 N N . GLU A 1 110 ? -31.241 26.340 -10.499 1.00 45.78 110 GLU A N 1
ATOM 805 C CA . GLU A 1 110 ? -31.436 26.532 -9.062 1.00 45.78 110 GLU A CA 1
ATOM 806 C C . GLU A 1 110 ? -30.167 26.089 -8.321 1.00 45.78 110 GLU A C 1
ATOM 808 O O . GLU A 1 110 ? -29.577 25.060 -8.654 1.00 45.78 110 GLU A O 1
ATOM 813 N N . ALA A 1 111 ? -29.713 26.898 -7.359 1.00 54.91 111 ALA A N 1
ATOM 814 C CA . ALA A 1 111 ? -28.489 26.624 -6.618 1.00 54.91 111 ALA A CA 1
ATOM 815 C C . ALA A 1 111 ? -28.570 25.229 -5.979 1.00 54.91 111 ALA A C 1
ATOM 817 O O . ALA A 1 111 ? -29.428 24.981 -5.130 1.00 54.91 111 ALA A O 1
ATOM 818 N N . GLU A 1 112 ? -27.684 24.324 -6.404 1.00 71.00 112 GLU A N 1
ATOM 819 C CA . GLU A 1 112 ? -27.636 22.960 -5.884 1.00 71.00 112 GLU A CA 1
ATOM 820 C C . GLU A 1 112 ? -27.402 22.978 -4.370 1.00 71.00 112 GLU A C 1
ATOM 822 O O . GLU A 1 112 ? -26.669 23.821 -3.843 1.00 71.00 112 GLU A O 1
ATOM 827 N N . GLU A 1 113 ? -27.988 22.012 -3.660 1.00 86.19 113 GLU A N 1
ATOM 828 C CA . GLU A 1 113 ? -27.803 21.901 -2.218 1.00 86.19 113 GLU A CA 1
ATOM 829 C C . GLU A 1 113 ? -26.301 21.836 -1.852 1.00 86.19 113 GLU A C 1
ATOM 831 O O . GLU A 1 113 ? -25.569 20.975 -2.374 1.00 86.19 113 GLU A O 1
ATOM 836 N N . PRO A 1 114 ? -25.812 22.736 -0.971 1.00 91.50 114 PRO A N 1
ATOM 837 C CA . PRO A 1 114 ? -24.413 22.739 -0.566 1.00 91.50 114 PRO A CA 1
ATOM 838 C C . PRO A 1 114 ? -24.055 21.510 0.271 1.00 91.50 114 PRO A C 1
ATOM 840 O O . PRO A 1 114 ? -24.840 21.054 1.107 1.00 91.50 114 PRO A O 1
ATOM 843 N N . ILE A 1 115 ? -22.831 21.013 0.101 1.00 97.44 115 ILE A N 1
ATOM 844 C CA . ILE A 1 115 ? -22.319 19.855 0.843 1.00 97.44 115 ILE A CA 1
ATOM 845 C C . ILE A 1 115 ? -21.413 20.337 1.975 1.00 97.44 115 ILE A C 1
ATOM 847 O O . ILE A 1 115 ? -20.472 21.096 1.752 1.00 97.44 115 ILE A O 1
ATOM 851 N N . ALA A 1 116 ? -21.697 19.915 3.202 1.00 97.62 116 ALA A N 1
ATOM 852 C CA . ALA A 1 116 ? -20.880 20.194 4.371 1.00 97.62 116 ALA A CA 1
ATOM 853 C C . ALA A 1 116 ? -19.731 19.185 4.478 1.00 97.62 116 ALA A C 1
ATOM 855 O O . ALA A 1 116 ? -19.940 17.979 4.368 1.00 97.62 116 ALA A O 1
ATOM 856 N N . ILE A 1 117 ? -18.526 19.684 4.752 1.00 98.38 117 ILE A N 1
ATOM 857 C CA . ILE A 1 117 ? -17.413 18.875 5.255 1.00 98.38 117 ILE A CA 1
ATOM 858 C C . ILE A 1 117 ? -17.547 18.850 6.776 1.00 98.38 117 ILE A C 1
ATOM 860 O O . ILE A 1 117 ? -17.452 19.906 7.407 1.00 98.38 117 ILE A O 1
ATOM 864 N N . VAL A 1 118 ? -17.763 17.676 7.366 1.00 96.19 118 VAL A N 1
ATOM 865 C CA . VAL A 1 118 ? -18.020 17.542 8.813 1.00 96.19 118 VAL A CA 1
ATOM 866 C C . VAL A 1 118 ? -16.913 16.839 9.587 1.00 96.19 118 VAL A C 1
ATOM 868 O O . VAL A 1 118 ? -16.786 17.056 10.788 1.00 96.19 118 VAL A O 1
ATOM 871 N N . GLY A 1 119 ? -16.051 16.093 8.898 1.00 95.19 119 GLY A N 1
ATOM 872 C CA . GLY A 1 119 ? -14.854 15.481 9.474 1.00 95.19 119 GLY A CA 1
ATOM 873 C C . GLY A 1 119 ? -13.721 15.399 8.462 1.00 95.19 119 GLY A C 1
ATOM 874 O O . GLY A 1 119 ? -13.967 15.332 7.255 1.00 95.19 119 GLY A O 1
ATOM 875 N N . MET A 1 120 ? -12.477 15.423 8.940 1.00 96.75 120 MET A N 1
ATOM 876 C CA . MET A 1 120 ? -11.287 15.280 8.097 1.00 96.75 120 MET A CA 1
ATOM 877 C C . MET A 1 120 ? -10.205 14.437 8.778 1.00 96.75 120 MET A C 1
ATOM 879 O O . MET A 1 120 ? -9.956 14.557 9.974 1.00 96.75 120 MET A O 1
ATOM 883 N N . GLY A 1 121 ? -9.495 13.636 7.990 1.00 94.94 121 GLY A N 1
ATOM 884 C CA . GLY A 1 121 ? -8.313 12.891 8.410 1.00 94.94 121 GLY A CA 1
ATOM 885 C C . GLY A 1 121 ? -7.249 12.902 7.318 1.00 94.94 121 GLY A C 1
ATOM 886 O O . GLY A 1 121 ? -7.569 12.877 6.129 1.00 94.94 121 GLY A O 1
ATOM 887 N N . CYS A 1 122 ? -5.973 12.927 7.703 1.00 96.88 122 CYS A N 1
ATOM 888 C CA . CYS A 1 122 ? -4.880 12.762 6.750 1.00 96.88 122 CYS A CA 1
ATOM 889 C C . CYS A 1 122 ? -3.638 12.102 7.360 1.00 96.88 122 CYS A C 1
ATOM 891 O O . CYS A 1 122 ? -3.396 12.170 8.568 1.00 96.88 122 CYS A O 1
ATOM 893 N N . ARG A 1 123 ? -2.849 11.485 6.479 1.00 95.88 123 ARG A N 1
ATOM 894 C CA . ARG A 1 123 ? -1.471 11.037 6.701 1.00 95.88 123 ARG A CA 1
ATOM 895 C C . ARG A 1 123 ? -0.630 11.606 5.567 1.00 95.88 123 ARG A C 1
ATOM 897 O O . ARG A 1 123 ? -0.905 11.288 4.415 1.00 95.88 123 ARG A O 1
ATOM 904 N N . LEU A 1 124 ? 0.321 12.484 5.859 1.00 97.56 124 LEU A N 1
ATOM 905 C CA . LEU A 1 124 ? 1.130 13.175 4.847 1.00 97.56 124 LEU A CA 1
ATOM 906 C C . LEU A 1 124 ? 2.612 13.193 5.279 1.00 97.56 124 LEU A C 1
ATOM 908 O O . LEU A 1 124 ? 2.898 12.969 6.461 1.00 97.56 124 LEU A O 1
ATOM 912 N N . PRO A 1 125 ? 3.553 13.452 4.354 1.00 97.19 125 PRO A N 1
ATOM 913 C CA . PRO A 1 125 ? 4.979 13.540 4.664 1.00 97.19 125 PRO A CA 1
ATOM 914 C C . PRO A 1 125 ? 5.293 14.586 5.738 1.00 97.19 125 PRO A C 1
ATOM 916 O O . PRO A 1 125 ? 4.513 15.514 5.967 1.00 97.19 125 PRO A O 1
ATOM 919 N N . GLY A 1 126 ? 6.449 14.444 6.392 1.00 93.69 126 GLY A N 1
ATOM 920 C CA . GLY A 1 126 ? 6.838 15.291 7.527 1.00 93.69 126 GLY A CA 1
ATOM 921 C C . GLY A 1 126 ? 6.148 14.902 8.841 1.00 93.69 126 GLY A C 1
ATOM 922 O O . GLY A 1 126 ? 5.862 15.769 9.662 1.00 93.69 126 GLY A O 1
ATOM 923 N N . ASP A 1 127 ? 5.838 13.609 9.010 1.00 91.06 127 ASP A N 1
ATOM 924 C CA . ASP A 1 127 ? 5.104 13.036 10.154 1.00 91.06 127 ASP A CA 1
ATOM 925 C C . ASP A 1 127 ? 3.742 13.711 10.421 1.00 91.06 127 ASP A C 1
ATOM 927 O O . ASP A 1 127 ? 3.279 13.887 11.553 1.00 91.06 127 ASP A O 1
ATOM 931 N N . VAL A 1 128 ? 3.053 14.107 9.349 1.00 94.00 128 VAL A N 1
ATOM 932 C CA . VAL A 1 128 ? 1.718 14.686 9.459 1.00 94.00 128 VAL A CA 1
ATOM 933 C C . VAL A 1 128 ? 0.698 13.571 9.638 1.00 94.00 128 VAL A C 1
ATOM 935 O O . VAL A 1 128 ? 0.448 12.776 8.735 1.00 94.00 128 VAL A O 1
ATOM 938 N N . ARG A 1 129 ? 0.060 13.544 10.813 1.00 90.81 129 ARG A N 1
ATOM 939 C CA . ARG A 1 129 ? -0.930 12.520 11.197 1.00 90.81 129 ARG A CA 1
ATOM 940 C C . ARG A 1 129 ? -2.353 13.051 11.421 1.00 90.81 129 ARG A C 1
ATOM 942 O O . ARG A 1 129 ? -3.213 12.302 11.888 1.00 90.81 129 ARG A O 1
ATOM 949 N N . SER A 1 130 ? -2.587 14.340 11.159 1.00 91.25 130 SER A N 1
ATOM 950 C CA . SER A 1 130 ? -3.896 15.001 11.278 1.00 91.25 130 SER A CA 1
ATOM 951 C C . SER A 1 130 ? -3.946 16.323 10.486 1.00 91.25 130 SER A C 1
ATOM 953 O O . SER A 1 130 ? -2.884 16.876 10.171 1.00 91.25 130 SER A O 1
ATOM 955 N N . PRO A 1 131 ? -5.144 16.893 10.231 1.00 94.31 131 PRO A N 1
ATOM 956 C CA . PRO A 1 131 ? -5.298 18.221 9.623 1.00 94.31 131 PRO A CA 1
ATOM 957 C C . PRO A 1 131 ? -4.531 19.347 10.339 1.00 94.31 131 PRO A C 1
ATOM 959 O O . PRO A 1 131 ? -4.018 20.262 9.704 1.00 94.31 131 PRO A O 1
ATOM 962 N N . GLU A 1 132 ? -4.393 19.287 11.663 1.00 90.81 132 GLU A N 1
ATOM 963 C CA . GLU A 1 132 ? -3.619 20.253 12.458 1.00 90.81 132 GLU A CA 1
ATOM 964 C C . GLU A 1 132 ? -2.113 20.023 12.349 1.00 90.81 132 GLU A C 1
ATOM 966 O O . GLU A 1 132 ? -1.338 20.974 12.422 1.00 90.81 132 GLU A O 1
ATOM 971 N N . GLY A 1 133 ? -1.689 18.768 12.170 1.00 92.12 133 GLY A N 1
ATOM 972 C CA . GLY A 1 133 ? -0.321 18.452 11.766 1.00 92.12 133 GLY A CA 1
ATOM 973 C C . GLY A 1 133 ? 0.013 19.122 10.435 1.00 92.12 133 GLY A C 1
ATOM 974 O O . GLY A 1 133 ? 1.016 19.825 10.349 1.00 92.12 133 GLY A O 1
ATOM 975 N N . LEU A 1 134 ? -0.884 18.998 9.449 1.00 96.38 134 LEU A N 1
ATOM 976 C CA . LEU A 1 134 ? -0.739 19.669 8.158 1.00 96.38 134 LEU A CA 1
ATOM 977 C C . LEU A 1 134 ? -0.706 21.190 8.322 1.00 96.38 134 LEU A C 1
ATOM 979 O O . LEU A 1 134 ? 0.151 21.843 7.735 1.00 96.38 134 LEU A O 1
ATOM 983 N N . TRP A 1 135 ? -1.603 21.757 9.136 1.00 96.81 135 TRP A N 1
ATOM 984 C CA . TRP A 1 135 ? -1.624 23.198 9.387 1.00 96.81 135 TRP A CA 1
ATOM 985 C C . TRP A 1 135 ? -0.311 23.700 9.992 1.00 96.81 135 TRP A C 1
ATOM 987 O O . TRP A 1 135 ? 0.244 24.668 9.487 1.00 96.81 135 TRP A O 1
ATOM 997 N N . ARG A 1 136 ? 0.225 23.026 11.020 1.00 95.44 136 ARG A N 1
ATOM 998 C CA . ARG A 1 136 ? 1.531 23.383 11.601 1.00 95.44 136 ARG A CA 1
ATOM 999 C C . ARG A 1 136 ? 2.643 23.337 10.554 1.00 95.44 136 ARG A C 1
ATOM 1001 O O . ARG A 1 136 ? 3.456 24.254 10.512 1.00 95.44 136 ARG A O 1
ATOM 1008 N N . LEU A 1 137 ? 2.644 22.318 9.694 1.00 97.31 137 LEU A N 1
ATOM 1009 C CA . LEU A 1 137 ? 3.626 22.162 8.622 1.00 97.31 137 LEU A CA 1
ATOM 1010 C C . LEU A 1 137 ? 3.584 23.339 7.632 1.00 97.31 137 LEU A C 1
ATOM 1012 O O . LEU A 1 137 ? 4.614 23.963 7.375 1.00 97.31 137 LEU A O 1
ATOM 1016 N N . VAL A 1 138 ? 2.401 23.689 7.111 1.00 97.44 138 VAL A N 1
ATOM 1017 C CA . VAL A 1 138 ? 2.272 24.779 6.122 1.00 97.44 138 VAL A CA 1
ATOM 1018 C C . VAL A 1 138 ? 2.400 26.168 6.746 1.00 97.44 138 VAL A C 1
ATOM 1020 O O . VAL A 1 138 ? 2.954 27.063 6.114 1.00 97.44 138 VAL A O 1
ATOM 1023 N N . HIS A 1 139 ? 1.938 26.358 7.985 1.00 94.88 139 HIS A N 1
ATOM 1024 C CA . HIS A 1 139 ? 2.058 27.623 8.710 1.00 94.88 139 HIS A CA 1
ATOM 1025 C C . HIS A 1 139 ? 3.522 27.960 9.013 1.00 94.88 139 HIS A C 1
ATOM 1027 O O . HIS A 1 139 ? 3.946 29.092 8.804 1.00 94.88 139 HIS A O 1
ATOM 1033 N N . ASN A 1 140 ? 4.313 26.961 9.418 1.00 95.38 140 ASN A N 1
ATOM 1034 C CA . ASN A 1 140 ? 5.747 27.124 9.664 1.00 95.38 140 ASN A CA 1
ATOM 1035 C C . ASN A 1 140 ? 6.576 27.173 8.367 1.00 95.38 140 ASN A C 1
ATOM 1037 O O . ASN A 1 140 ? 7.777 27.431 8.412 1.00 95.38 140 ASN A O 1
ATOM 1041 N N . GLY A 1 141 ? 5.960 26.907 7.209 1.00 94.69 141 GLY A N 1
ATOM 1042 C CA . GLY A 1 141 ? 6.651 26.853 5.925 1.00 94.69 141 GLY A CA 1
ATOM 1043 C C . GLY A 1 141 ? 7.702 25.743 5.855 1.00 94.69 141 GLY A C 1
ATOM 1044 O O . GLY A 1 141 ? 8.774 25.976 5.299 1.00 94.69 141 GLY A O 1
ATOM 1045 N N . THR A 1 142 ? 7.412 24.579 6.444 1.00 96.88 142 THR A N 1
ATOM 1046 C CA . THR A 1 142 ? 8.298 23.408 6.472 1.00 96.88 142 THR A CA 1
ATOM 1047 C C . THR A 1 142 ? 8.293 22.678 5.121 1.00 96.88 142 THR A C 1
ATOM 1049 O O . THR A 1 142 ? 7.228 22.460 4.536 1.00 96.88 142 THR A O 1
ATOM 1052 N N . ASP A 1 143 ? 9.487 22.306 4.651 1.00 96.81 143 ASP A N 1
ATOM 1053 C CA . ASP A 1 143 ? 9.733 21.407 3.513 1.00 96.81 143 ASP A CA 1
ATOM 1054 C C . ASP A 1 143 ? 9.783 19.960 4.032 1.00 96.81 143 ASP A C 1
ATOM 1056 O O . ASP A 1 143 ? 10.583 19.642 4.912 1.00 96.81 143 ASP A O 1
ATOM 1060 N N . ALA A 1 144 ? 8.887 19.107 3.537 1.00 97.12 144 ALA A N 1
ATOM 1061 C CA . ALA A 1 144 ? 8.730 17.717 3.961 1.00 97.12 144 ALA A CA 1
ATOM 1062 C C . ALA A 1 144 ? 9.373 16.709 2.994 1.00 97.12 144 ALA A C 1
ATOM 1064 O O . ALA A 1 144 ? 9.129 15.505 3.110 1.00 97.12 144 ALA A O 1
ATOM 1065 N N . ILE A 1 145 ? 10.153 17.189 2.023 1.00 97.06 145 ILE A N 1
ATOM 1066 C CA . ILE A 1 145 ? 10.933 16.344 1.124 1.00 97.06 145 ILE A CA 1
ATOM 1067 C C . ILE A 1 145 ? 12.114 15.728 1.890 1.00 97.06 145 ILE A C 1
ATOM 1069 O O . ILE A 1 145 ? 12.853 16.410 2.597 1.00 97.06 145 ILE A O 1
ATOM 1073 N N . SER A 1 146 ? 12.289 14.418 1.736 1.00 94.62 146 SER A N 1
ATOM 1074 C CA . SER A 1 146 ? 13.223 13.561 2.480 1.00 94.62 146 SER A CA 1
ATOM 1075 C C . SER A 1 146 ? 13.814 12.474 1.571 1.00 94.62 146 SER A C 1
ATOM 1077 O O . SER A 1 146 ? 13.377 12.328 0.429 1.00 94.62 146 SER A O 1
ATOM 1079 N N . GLU A 1 147 ? 14.812 11.721 2.037 1.00 93.00 147 GLU A N 1
ATOM 1080 C CA . GLU A 1 147 ? 15.395 10.615 1.261 1.00 93.00 147 GLU A CA 1
ATOM 1081 C C . GLU A 1 147 ? 14.447 9.407 1.128 1.00 93.00 147 GLU A C 1
ATOM 1083 O O . GLU A 1 147 ? 13.532 9.214 1.927 1.00 93.00 147 GLU A O 1
ATOM 1088 N N . PHE A 1 148 ? 14.670 8.561 0.119 1.00 91.94 148 PHE A N 1
ATOM 1089 C CA . PHE A 1 148 ? 13.896 7.328 -0.081 1.00 91.94 148 PHE A CA 1
ATOM 1090 C C . PHE A 1 148 ? 13.916 6.407 1.162 1.00 91.94 148 PHE A C 1
ATOM 1092 O O . PHE A 1 148 ? 14.961 6.258 1.793 1.00 91.94 148 PHE A O 1
ATOM 1099 N N . PRO A 1 149 ? 12.799 5.731 1.496 1.00 87.75 149 PRO A N 1
ATOM 1100 C CA . PRO A 1 149 ? 12.724 4.826 2.641 1.00 87.75 149 PRO A CA 1
ATOM 1101 C C . PRO A 1 149 ? 13.542 3.539 2.432 1.00 87.75 149 PRO A C 1
ATOM 1103 O O . PRO A 1 149 ? 13.424 2.862 1.409 1.00 87.75 149 PRO A O 1
ATOM 1106 N N . GLU A 1 150 ? 14.328 3.156 3.440 1.00 80.88 150 GLU A N 1
ATOM 1107 C CA . GLU A 1 150 ? 15.214 1.976 3.400 1.00 80.88 150 GLU A CA 1
ATOM 1108 C C . GLU A 1 150 ? 14.472 0.637 3.580 1.00 80.88 150 GLU A C 1
ATOM 1110 O O . GLU A 1 150 ? 14.961 -0.428 3.206 1.00 80.88 150 GLU A O 1
ATOM 1115 N N . ASP A 1 151 ? 13.256 0.664 4.124 1.00 71.62 151 ASP A N 1
ATOM 1116 C CA . ASP A 1 151 ? 12.485 -0.526 4.503 1.00 71.62 151 ASP A CA 1
ATOM 1117 C C . ASP A 1 151 ? 11.619 -1.111 3.365 1.00 71.62 151 ASP A C 1
ATOM 1119 O O . ASP A 1 151 ? 10.946 -2.127 3.555 1.00 71.62 151 ASP A O 1
ATOM 1123 N N . ARG A 1 152 ? 11.636 -0.505 2.169 1.00 73.38 152 ARG A N 1
ATOM 1124 C CA . ARG A 1 152 ? 10.883 -0.972 0.985 1.00 73.38 152 ARG A CA 1
ATOM 1125 C C . ARG A 1 152 ? 11.661 -1.966 0.114 1.00 73.38 152 ARG A C 1
ATOM 1127 O O . ARG A 1 152 ? 11.082 -2.580 -0.796 1.00 73.38 152 ARG A O 1
ATOM 1134 N N . GLY A 1 153 ? 12.960 -2.132 0.378 1.00 69.88 153 GLY A N 1
ATOM 1135 C CA . GLY A 1 153 ? 13.872 -2.951 -0.425 1.00 69.88 153 GLY A CA 1
ATOM 1136 C C . GLY A 1 153 ? 14.165 -2.365 -1.805 1.00 69.88 153 GLY A C 1
ATOM 1137 O O . GLY A 1 153 ? 14.254 -3.112 -2.775 1.00 69.88 153 GLY A O 1
ATOM 1138 N N . TRP A 1 154 ? 14.217 -1.037 -1.917 1.00 79.31 154 TRP A N 1
ATOM 1139 C CA . TRP A 1 154 ? 14.544 -0.354 -3.166 1.00 79.31 154 TRP A CA 1
ATOM 1140 C C . TRP A 1 154 ? 16.064 -0.285 -3.341 1.00 79.31 154 TRP A C 1
ATOM 1142 O O . TRP A 1 154 ? 16.751 0.303 -2.514 1.00 79.31 154 TRP A O 1
ATOM 1152 N N . THR A 1 155 ? 16.582 -0.859 -4.428 1.00 69.69 155 THR A N 1
ATOM 1153 C CA . THR A 1 155 ? 18.015 -0.844 -4.794 1.00 69.69 155 THR A CA 1
ATOM 1154 C C . THR A 1 155 ? 18.339 0.146 -5.920 1.00 69.69 155 THR A C 1
ATOM 1156 O O . THR A 1 155 ? 19.447 0.149 -6.445 1.00 69.69 155 THR A O 1
ATOM 1159 N N . VAL A 1 156 ? 17.371 0.982 -6.312 1.00 74.50 156 VAL A N 1
ATOM 1160 C CA . VAL A 1 156 ? 17.491 1.915 -7.442 1.00 74.50 156 VAL A CA 1
ATOM 1161 C C . VAL A 1 156 ? 18.579 2.968 -7.189 1.00 74.50 156 VAL A C 1
ATOM 1163 O O . VAL A 1 156 ? 18.594 3.618 -6.141 1.00 74.50 156 VAL A O 1
ATOM 1166 N N . GLN A 1 157 ? 19.479 3.152 -8.158 1.00 79.12 157 GLN A N 1
ATOM 1167 C CA . GLN A 1 157 ? 20.536 4.163 -8.088 1.00 79.12 157 GLN A CA 1
ATOM 1168 C C . GLN A 1 157 ? 20.094 5.509 -8.678 1.00 79.12 157 GLN A C 1
ATOM 1170 O O . GLN A 1 157 ? 19.225 5.576 -9.556 1.00 79.12 157 GLN A O 1
ATOM 1175 N N . GLN A 1 158 ? 20.710 6.589 -8.187 1.00 85.19 158 GLN A N 1
ATOM 1176 C CA . GLN A 1 158 ? 20.544 7.924 -8.755 1.00 85.19 158 GLN A CA 1
ATOM 1177 C C . GLN A 1 158 ? 21.509 8.120 -9.923 1.00 85.19 158 GLN A C 1
ATOM 1179 O O . GLN A 1 158 ? 22.698 7.855 -9.770 1.00 85.19 158 GLN A O 1
ATOM 1184 N N . HIS A 1 159 ? 21.029 8.641 -11.050 1.00 85.50 159 HIS A N 1
ATOM 1185 C CA . HIS A 1 159 ? 21.871 8.988 -12.191 1.00 85.50 159 HIS A CA 1
ATOM 1186 C C . HIS A 1 159 ? 21.440 10.338 -12.789 1.00 85.50 159 HIS A C 1
ATOM 1188 O O . HIS A 1 159 ? 20.241 10.565 -12.957 1.00 85.50 159 HIS A O 1
ATOM 1194 N N . PRO A 1 160 ? 22.374 11.259 -13.107 1.00 83.38 160 PRO A N 1
ATOM 1195 C CA . PRO A 1 160 ? 22.021 12.590 -13.607 1.00 83.38 160 PRO A CA 1
ATOM 1196 C C . PRO A 1 160 ? 21.420 12.563 -15.018 1.00 83.38 160 PRO A C 1
ATOM 1198 O O . PRO A 1 160 ? 20.629 13.443 -15.358 1.00 83.38 160 PRO A O 1
ATOM 1201 N N . ASP A 1 161 ? 21.784 11.572 -15.837 1.00 83.31 161 ASP A N 1
ATOM 1202 C CA . ASP A 1 161 ? 21.173 11.363 -17.151 1.00 83.31 161 ASP A CA 1
ATOM 1203 C C . ASP A 1 161 ? 19.829 10.618 -17.012 1.00 83.31 161 ASP A C 1
ATOM 1205 O O . ASP A 1 161 ? 19.842 9.445 -16.626 1.00 83.31 161 ASP A O 1
ATOM 1209 N N . PRO A 1 162 ? 18.684 11.253 -17.338 1.00 78.31 162 PRO A N 1
ATOM 1210 C CA . PRO A 1 162 ? 17.373 10.603 -17.328 1.00 78.31 162 PRO A CA 1
ATOM 1211 C C . PRO A 1 162 ? 17.233 9.458 -18.340 1.00 78.31 162 PRO A C 1
ATOM 1213 O O . PRO A 1 162 ? 16.298 8.669 -18.209 1.00 78.31 162 PRO A O 1
ATOM 1216 N N . ASP A 1 163 ? 18.108 9.366 -19.347 1.00 81.75 163 ASP A N 1
ATOM 1217 C CA . ASP A 1 163 ? 18.071 8.301 -20.354 1.00 81.75 163 ASP A CA 1
ATOM 1218 C C . ASP A 1 163 ? 18.806 7.018 -19.897 1.00 81.75 163 ASP A C 1
ATOM 1220 O O . ASP A 1 163 ? 18.687 5.974 -20.549 1.00 81.75 163 ASP A O 1
ATOM 1224 N N . HIS A 1 164 ? 19.497 7.050 -18.747 1.00 82.06 164 HIS A N 1
ATOM 1225 C CA . HIS A 1 164 ? 20.147 5.878 -18.155 1.00 82.06 164 HIS A CA 1
ATOM 1226 C C . HIS A 1 164 ? 19.111 4.842 -17.669 1.00 82.06 164 HIS A C 1
ATOM 1228 O O . HIS A 1 164 ? 18.126 5.164 -16.998 1.00 82.06 164 HIS A O 1
ATOM 1234 N N . LEU A 1 165 ? 19.311 3.571 -18.035 1.00 75.19 165 LEU A N 1
ATOM 1235 C CA . LEU A 1 165 ? 18.349 2.496 -17.772 1.00 75.19 165 LEU A CA 1
ATOM 1236 C C . LEU A 1 165 ? 18.313 2.122 -16.283 1.00 75.19 165 LEU A C 1
ATOM 1238 O O . LEU A 1 165 ? 19.349 2.024 -15.635 1.00 75.19 165 LEU A O 1
ATOM 1242 N N . GLY A 1 166 ? 17.113 1.877 -15.746 1.00 75.62 166 GLY A N 1
ATOM 1243 C CA . GLY A 1 166 ? 16.926 1.350 -14.387 1.00 75.62 166 GLY A CA 1
ATOM 1244 C C . GLY A 1 166 ? 17.270 2.315 -13.245 1.00 75.62 166 GLY A C 1
ATOM 1245 O O . GLY A 1 166 ? 17.259 1.901 -12.089 1.00 75.62 166 GLY A O 1
ATOM 1246 N N . THR A 1 167 ? 17.553 3.583 -13.543 1.00 85.50 167 THR A N 1
ATOM 1247 C CA . THR A 1 167 ? 17.946 4.609 -12.565 1.00 85.50 167 THR A CA 1
ATOM 1248 C C . THR A 1 167 ? 16.909 5.725 -12.452 1.00 85.50 167 THR A C 1
ATOM 1250 O O . THR A 1 167 ? 15.999 5.842 -13.270 1.00 85.50 167 THR A O 1
ATOM 1253 N N . THR A 1 168 ? 17.046 6.563 -11.427 1.00 90.25 168 THR A N 1
ATOM 1254 C CA . THR A 1 168 ? 16.215 7.760 -11.207 1.00 90.25 168 THR A CA 1
ATOM 1255 C C . THR A 1 168 ? 17.082 9.017 -11.175 1.00 90.25 168 THR A C 1
ATOM 1257 O O . THR A 1 168 ? 18.216 8.967 -10.709 1.00 90.25 168 THR A O 1
ATOM 1260 N N . VAL A 1 169 ? 16.562 10.168 -11.607 1.00 90.75 169 VAL A N 1
ATOM 1261 C CA . VAL A 1 169 ? 17.292 11.449 -11.490 1.00 90.75 169 VAL A CA 1
ATOM 1262 C C . VAL A 1 169 ? 17.359 11.979 -10.055 1.00 90.75 169 VAL A C 1
ATOM 1264 O O . VAL A 1 169 ? 18.174 12.852 -9.759 1.00 90.75 169 VAL A O 1
ATOM 1267 N N . THR A 1 170 ? 16.530 11.450 -9.146 1.00 92.19 170 THR A N 1
ATOM 1268 C CA . THR A 1 170 ? 16.442 11.904 -7.751 1.00 92.19 170 THR A CA 1
ATOM 1269 C C . THR A 1 170 ? 16.201 10.766 -6.757 1.00 92.19 170 THR A C 1
ATOM 1271 O O . THR A 1 170 ? 15.525 9.788 -7.080 1.00 92.19 170 THR A O 1
ATOM 1274 N N . ARG A 1 171 ? 16.721 10.925 -5.532 1.00 90.06 171 ARG A N 1
ATOM 1275 C CA . ARG A 1 171 ? 16.419 10.098 -4.342 1.00 90.06 171 ARG A CA 1
ATOM 1276 C C . ARG A 1 171 ? 15.682 10.868 -3.242 1.00 90.06 171 ARG A C 1
ATOM 1278 O O . ARG A 1 171 ? 15.605 10.391 -2.113 1.00 90.06 171 ARG A O 1
ATOM 1285 N N . HIS A 1 172 ? 15.148 12.044 -3.566 1.00 93.00 172 HIS A N 1
ATOM 1286 C CA . HIS A 1 172 ? 14.433 12.903 -2.628 1.00 93.00 172 HIS A CA 1
ATOM 1287 C C . HIS A 1 172 ? 12.957 13.016 -3.018 1.00 93.00 172 HIS A C 1
ATOM 1289 O O . HIS A 1 172 ? 12.639 13.251 -4.184 1.00 93.00 172 HIS A O 1
ATOM 1295 N N . ALA A 1 173 ? 12.058 12.831 -2.051 1.00 94.25 173 ALA A N 1
ATOM 1296 C CA . ALA A 1 173 ? 10.609 12.916 -2.228 1.00 94.25 173 ALA A CA 1
ATOM 1297 C C . ALA A 1 173 ? 9.859 12.969 -0.879 1.00 94.25 173 ALA A C 1
ATOM 1299 O O . ALA A 1 173 ? 10.468 12.932 0.190 1.00 94.25 173 ALA A O 1
ATOM 1300 N N . GLY A 1 174 ? 8.529 13.081 -0.907 1.00 95.31 174 GLY A N 1
ATOM 1301 C CA . GLY A 1 174 ? 7.703 13.029 0.306 1.00 95.31 174 GLY A CA 1
ATOM 1302 C C . GLY A 1 174 ? 7.245 11.603 0.637 1.00 95.31 174 GLY A C 1
ATOM 1303 O O . GLY A 1 174 ? 6.518 11.001 -0.148 1.00 95.31 174 GLY A O 1
ATOM 1304 N N . PHE A 1 175 ? 7.617 11.064 1.803 1.00 95.69 175 PHE A N 1
ATOM 1305 C CA . PHE A 1 175 ? 7.301 9.676 2.185 1.00 95.69 175 PHE A CA 1
ATOM 1306 C C . PHE A 1 175 ? 6.573 9.540 3.523 1.00 95.69 175 PHE A C 1
ATOM 1308 O O . PHE A 1 175 ? 6.727 10.356 4.435 1.00 95.69 175 PHE A O 1
ATOM 1315 N N . LEU A 1 176 ? 5.822 8.443 3.647 1.00 94.31 176 LEU A N 1
ATOM 1316 C CA . LEU A 1 176 ? 5.283 7.922 4.897 1.00 94.31 176 LEU A CA 1
ATOM 1317 C C . LEU A 1 176 ? 6.179 6.763 5.375 1.00 94.31 176 LEU A C 1
ATOM 1319 O O . LEU A 1 176 ? 5.966 5.597 5.029 1.00 94.31 176 LEU A O 1
ATOM 1323 N N . TYR A 1 177 ? 7.200 7.067 6.181 1.00 90.88 177 TYR A N 1
ATOM 1324 C CA . TYR A 1 177 ? 8.156 6.054 6.663 1.00 90.88 177 TYR A CA 1
ATOM 1325 C C . TYR A 1 177 ? 7.498 4.929 7.476 1.00 90.88 177 TYR A C 1
ATOM 1327 O O . TYR A 1 177 ? 7.979 3.802 7.461 1.00 90.88 177 TYR A O 1
ATOM 1335 N N . ASP A 1 178 ? 6.372 5.203 8.136 1.00 86.69 178 ASP A N 1
ATOM 1336 C CA . ASP A 1 178 ? 5.606 4.237 8.927 1.00 86.69 178 ASP A CA 1
ATOM 1337 C C . ASP A 1 178 ? 4.499 3.510 8.138 1.00 86.69 178 ASP A C 1
ATOM 1339 O O . ASP A 1 178 ? 3.735 2.759 8.736 1.00 86.69 178 ASP A O 1
ATOM 1343 N N . ALA A 1 179 ? 4.404 3.663 6.807 1.00 87.19 179 ALA A N 1
ATOM 1344 C CA . ALA A 1 179 ? 3.330 3.029 6.024 1.00 87.19 179 ALA A CA 1
ATOM 1345 C C . ALA A 1 179 ? 3.202 1.487 6.144 1.00 87.19 179 ALA A C 1
ATOM 1347 O O . ALA A 1 179 ? 2.091 0.991 5.946 1.00 87.19 179 ALA A O 1
ATOM 1348 N N . PRO A 1 180 ? 4.258 0.691 6.436 1.00 79.75 180 PRO A N 1
ATOM 1349 C CA . PRO A 1 180 ? 4.108 -0.751 6.650 1.00 79.75 180 PRO A CA 1
ATOM 1350 C C . PRO A 1 180 ? 3.410 -1.112 7.958 1.00 79.75 180 PRO A C 1
ATOM 1352 O O . PRO A 1 180 ? 2.916 -2.237 8.076 1.00 79.75 180 PRO A O 1
ATOM 1355 N N . ASP A 1 181 ? 3.405 -0.206 8.938 1.00 81.81 181 ASP A N 1
ATOM 1356 C CA . ASP A 1 181 ? 2.847 -0.457 10.260 1.00 81.81 181 ASP A CA 1
ATOM 1357 C C . ASP A 1 181 ? 1.307 -0.417 10.193 1.00 81.81 181 ASP A C 1
ATOM 1359 O O . ASP A 1 181 ? 0.718 0.455 9.555 1.00 81.81 181 ASP A O 1
ATOM 1363 N N . PHE A 1 182 ? 0.633 -1.382 10.833 1.00 83.44 182 PHE A N 1
ATOM 1364 C CA . PHE A 1 182 ? -0.833 -1.464 10.852 1.00 83.44 182 PHE A CA 1
ATOM 1365 C C . PHE A 1 182 ? -1.358 -2.254 12.053 1.00 83.44 182 PHE A C 1
ATOM 1367 O O . PHE A 1 182 ? -0.857 -3.334 12.371 1.00 83.44 182 PHE A O 1
ATOM 1374 N N . ASP A 1 183 ? -2.405 -1.740 12.700 1.00 76.00 183 ASP A N 1
ATOM 1375 C CA . ASP A 1 183 ? -3.082 -2.413 13.813 1.00 76.00 183 ASP A CA 1
ATOM 1376 C C . ASP A 1 183 ? -4.179 -3.362 13.302 1.00 76.00 183 ASP A C 1
ATOM 1378 O O . ASP A 1 183 ? -5.371 -3.057 13.317 1.00 76.00 183 ASP A O 1
ATOM 1382 N N . ALA A 1 184 ? -3.764 -4.528 12.803 1.00 76.94 184 ALA A N 1
ATOM 1383 C CA . ALA A 1 184 ? -4.679 -5.509 12.219 1.00 76.94 184 ALA A CA 1
ATOM 1384 C C . ALA A 1 184 ? -5.741 -6.005 13.217 1.00 76.94 184 ALA A C 1
ATOM 1386 O O . ALA A 1 184 ? -6.912 -6.141 12.859 1.00 76.94 184 ALA A O 1
ATOM 1387 N N . GLY A 1 185 ? -5.350 -6.204 14.482 1.00 66.00 185 GLY A N 1
ATOM 1388 C CA . GLY A 1 185 ? -6.252 -6.656 15.541 1.00 66.00 185 GLY A CA 1
ATOM 1389 C C . GLY A 1 185 ? -7.383 -5.664 15.813 1.00 66.00 185 GLY A C 1
ATOM 1390 O O . GLY A 1 185 ? -8.523 -6.086 15.994 1.00 66.00 185 GLY A O 1
ATOM 1391 N N . PHE A 1 186 ? -7.100 -4.357 15.764 1.00 73.81 186 PHE A N 1
ATOM 1392 C CA . PHE A 1 186 ? -8.112 -3.307 15.917 1.00 73.81 186 PHE A CA 1
ATOM 1393 C C . PHE A 1 186 ? -9.216 -3.373 14.852 1.00 73.81 186 PHE A C 1
ATOM 1395 O O . PHE A 1 186 ? -10.382 -3.151 15.160 1.00 73.81 186 PHE A O 1
ATOM 1402 N N . PHE A 1 187 ? -8.865 -3.713 13.610 1.00 81.38 187 PHE A N 1
ATOM 1403 C CA . PHE A 1 187 ? -9.820 -3.829 12.503 1.00 81.38 187 PHE A CA 1
ATOM 1404 C C . PHE A 1 187 ? -10.364 -5.254 12.305 1.00 81.38 187 PHE A C 1
ATOM 1406 O O . PHE A 1 187 ? -10.988 -5.521 11.279 1.00 81.38 187 PHE A O 1
ATOM 1413 N N . ALA A 1 188 ? -10.135 -6.161 13.264 1.00 77.44 188 ALA A N 1
ATOM 1414 C CA . ALA A 1 188 ? -10.506 -7.576 13.184 1.00 77.44 188 ALA A CA 1
ATOM 1415 C C . ALA A 1 188 ? -9.950 -8.295 11.933 1.00 77.44 188 ALA A C 1
ATOM 1417 O O . ALA A 1 188 ? -10.607 -9.153 11.345 1.00 77.44 188 ALA A O 1
ATOM 1418 N N . ILE A 1 189 ? -8.724 -7.946 11.531 1.00 81.56 189 ILE A N 1
ATOM 1419 C CA . ILE A 1 189 ? -7.996 -8.552 10.411 1.00 81.56 189 ILE A CA 1
ATOM 1420 C C . ILE A 1 189 ? -6.910 -9.471 10.978 1.00 81.56 189 ILE A C 1
ATOM 1422 O O . ILE A 1 189 ? -6.153 -9.090 11.874 1.00 81.56 189 ILE A O 1
ATOM 1426 N N . SER A 1 190 ? -6.811 -10.696 10.456 1.00 76.88 190 SER A N 1
ATOM 1427 C CA . SER A 1 190 ? -5.778 -11.638 10.905 1.00 76.88 190 SER A CA 1
ATOM 1428 C C . SER A 1 190 ? -4.371 -11.154 10.507 1.00 76.88 190 SER A C 1
ATOM 1430 O O . SER A 1 190 ? -4.219 -10.542 9.447 1.00 76.88 190 SER A O 1
ATOM 1432 N N . PRO A 1 191 ? -3.306 -11.453 11.279 1.00 70.25 191 PRO A N 1
ATOM 1433 C CA . PRO A 1 191 ? -1.941 -11.082 10.892 1.00 70.25 191 PRO A CA 1
ATOM 1434 C C . PRO A 1 191 ? -1.527 -11.627 9.515 1.00 70.25 191 PRO A C 1
ATOM 1436 O O . PRO A 1 191 ? -0.827 -10.945 8.772 1.00 70.25 191 PRO A O 1
ATOM 1439 N N . GLY A 1 192 ? -1.989 -12.833 9.159 1.00 72.44 192 GLY A N 1
ATOM 1440 C CA . GLY A 1 192 ? -1.745 -13.439 7.847 1.00 72.44 192 GLY A CA 1
ATOM 1441 C C . GLY A 1 192 ? -2.397 -12.656 6.707 1.00 72.44 192 GLY A C 1
ATOM 1442 O O . GLY A 1 192 ? -1.727 -12.343 5.726 1.00 72.44 192 GLY A O 1
ATOM 1443 N N . GLU A 1 193 ? -3.670 -12.270 6.857 1.00 82.94 193 GLU A N 1
ATOM 1444 C CA . GLU A 1 193 ? -4.359 -11.412 5.886 1.00 82.94 193 GLU A CA 1
ATOM 1445 C C . GLU A 1 193 ? -3.708 -10.024 5.813 1.00 82.94 193 GLU A C 1
ATOM 1447 O O . GLU A 1 193 ? -3.452 -9.537 4.715 1.00 82.94 193 GLU A O 1
ATOM 1452 N N . ALA A 1 194 ? -3.379 -9.401 6.949 1.00 83.62 194 ALA A N 1
ATOM 1453 C CA . ALA A 1 194 ? -2.838 -8.042 7.015 1.00 83.62 194 ALA A CA 1
ATOM 1454 C C . ALA A 1 194 ? -1.558 -7.848 6.186 1.00 83.62 194 ALA A C 1
ATOM 1456 O O . ALA A 1 194 ? -1.393 -6.803 5.554 1.00 83.62 194 ALA A O 1
ATOM 1457 N N . VAL A 1 195 ? -0.689 -8.865 6.130 1.00 81.06 195 VAL A N 1
ATOM 1458 C CA . VAL A 1 195 ? 0.519 -8.868 5.284 1.00 81.06 195 VAL A CA 1
ATOM 1459 C C . VAL A 1 195 ? 0.180 -8.782 3.799 1.00 81.06 195 VAL A C 1
ATOM 1461 O O . VAL A 1 195 ? 0.967 -8.246 3.028 1.00 81.06 195 VAL A O 1
ATOM 1464 N N . THR A 1 196 ? -0.982 -9.288 3.388 1.00 83.75 196 THR A N 1
ATOM 1465 C CA . THR A 1 196 ? -1.429 -9.250 1.989 1.00 83.75 196 THR A CA 1
ATOM 1466 C C . THR A 1 196 ? -2.095 -7.931 1.600 1.00 83.75 196 THR A C 1
ATOM 1468 O O . THR A 1 196 ? -2.195 -7.628 0.412 1.00 83.75 196 THR A O 1
ATOM 1471 N N . ILE A 1 197 ? -2.540 -7.133 2.578 1.00 89.81 197 ILE A N 1
ATOM 1472 C CA . ILE A 1 197 ? -3.291 -5.899 2.3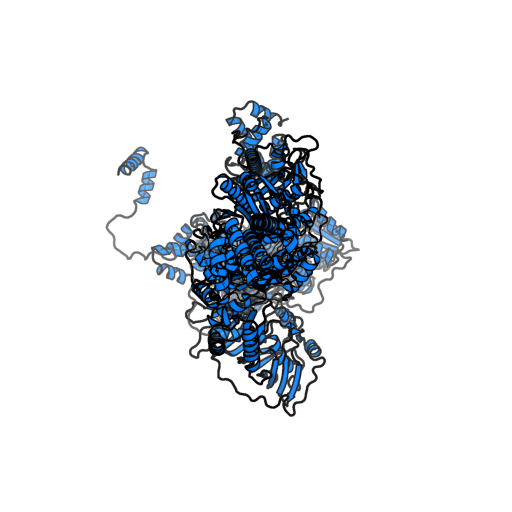34 1.00 89.81 197 ILE A CA 1
ATOM 1473 C C . ILE A 1 197 ? -2.341 -4.771 1.915 1.00 89.81 197 ILE A C 1
ATOM 1475 O O . ILE A 1 197 ? -1.389 -4.450 2.630 1.00 89.81 197 ILE A O 1
ATOM 1479 N N . ASP A 1 198 ? -2.636 -4.116 0.793 1.00 91.06 198 ASP A N 1
ATOM 1480 C CA . ASP A 1 198 ? -1.934 -2.913 0.336 1.00 91.06 198 ASP A CA 1
ATOM 1481 C C . ASP A 1 198 ? -1.895 -1.848 1.456 1.00 91.06 198 ASP A C 1
ATOM 1483 O O . ASP A 1 198 ? -2.945 -1.531 2.032 1.00 91.06 198 ASP A O 1
ATOM 1487 N N . PRO A 1 199 ? -0.716 -1.291 1.804 1.00 91.44 199 PRO A N 1
ATOM 1488 C CA . PRO A 1 199 ? -0.599 -0.175 2.744 1.00 91.44 199 PRO A CA 1
ATOM 1489 C C . PRO A 1 199 ? -1.585 0.975 2.490 1.00 91.44 199 PRO A C 1
ATOM 1491 O O . PRO A 1 199 ? -2.063 1.591 3.443 1.00 91.44 199 PRO A O 1
ATOM 1494 N N . GLN A 1 200 ? -1.964 1.227 1.233 1.00 94.69 200 GLN A N 1
ATOM 1495 C CA . GLN A 1 200 ? -2.994 2.205 0.875 1.00 94.69 200 GLN A CA 1
ATOM 1496 C C . GLN A 1 200 ? -4.336 1.891 1.555 1.00 94.69 200 GLN A C 1
ATOM 1498 O O . GLN A 1 200 ? -4.945 2.772 2.159 1.00 94.69 200 GLN A O 1
ATOM 1503 N N . HIS A 1 201 ? -4.780 0.629 1.529 1.00 94.81 201 HIS A N 1
ATOM 1504 C CA . HIS A 1 201 ? -6.032 0.197 2.163 1.00 94.81 201 HIS A CA 1
ATOM 1505 C C . HIS A 1 201 ? -5.948 0.286 3.692 1.00 94.81 201 HIS A C 1
ATOM 1507 O O . HIS A 1 201 ? -6.897 0.718 4.347 1.00 94.81 201 HIS A O 1
ATOM 1513 N N . ARG A 1 202 ? -4.797 -0.090 4.264 1.00 93.50 202 ARG A N 1
ATOM 1514 C CA . ARG A 1 202 ? -4.539 -0.024 5.711 1.00 93.50 202 ARG A CA 1
ATOM 1515 C C . ARG A 1 202 ? -4.625 1.406 6.237 1.00 93.50 202 ARG A C 1
ATOM 1517 O O . ARG A 1 202 ? -5.354 1.683 7.188 1.00 93.50 202 ARG A O 1
ATOM 1524 N N . LEU A 1 203 ? -3.941 2.334 5.572 1.00 93.94 203 LEU A N 1
ATOM 1525 C CA . LEU A 1 203 ? -3.969 3.744 5.948 1.00 93.94 203 LEU A CA 1
ATOM 1526 C C . LEU A 1 203 ? -5.338 4.382 5.685 1.00 93.94 203 LEU A C 1
ATOM 1528 O O . LEU A 1 203 ? -5.744 5.257 6.451 1.00 93.94 203 LEU A O 1
ATOM 1532 N N . LEU A 1 204 ? -6.080 3.946 4.661 1.00 96.25 204 LEU A N 1
ATOM 1533 C CA . LEU A 1 204 ? -7.468 4.370 4.450 1.00 96.25 204 LEU A CA 1
ATOM 1534 C C . LEU A 1 204 ? -8.377 3.951 5.610 1.00 96.25 204 LEU A C 1
ATOM 1536 O O . LEU A 1 204 ? -9.172 4.778 6.057 1.00 96.25 204 LEU A O 1
ATOM 1540 N N . LEU A 1 205 ? -8.251 2.723 6.126 1.00 95.44 205 LEU A N 1
ATOM 1541 C CA . LEU A 1 205 ? -9.009 2.253 7.296 1.00 95.44 205 LEU A CA 1
ATOM 1542 C C . LEU A 1 205 ? -8.745 3.143 8.517 1.00 95.44 205 LEU A C 1
ATOM 1544 O O . LEU A 1 205 ? -9.680 3.691 9.105 1.00 95.44 205 LEU A O 1
ATOM 1548 N N . GLU A 1 206 ? -7.471 3.373 8.844 1.00 92.00 206 GLU A N 1
ATOM 1549 C CA . GLU A 1 206 ? -7.084 4.246 9.958 1.00 92.00 206 GLU A CA 1
ATOM 1550 C C . GLU A 1 206 ? -7.555 5.690 9.782 1.00 92.00 206 GLU A C 1
ATOM 1552 O O . GLU A 1 206 ? -8.006 6.333 10.732 1.00 92.00 206 GLU A O 1
ATOM 1557 N N . THR A 1 207 ? -7.404 6.235 8.576 1.00 94.62 207 THR A N 1
ATOM 1558 C CA . THR A 1 207 ? -7.696 7.647 8.310 1.00 94.62 207 THR A CA 1
ATOM 1559 C C . THR A 1 207 ? -9.200 7.894 8.244 1.00 94.62 207 THR A C 1
ATOM 1561 O O . THR A 1 207 ? -9.659 8.929 8.719 1.00 94.62 207 THR A O 1
ATOM 1564 N N . THR A 1 208 ? -9.977 6.926 7.747 1.00 96.06 208 THR A N 1
ATOM 1565 C CA . THR A 1 208 ? -11.446 6.969 7.776 1.00 96.06 208 THR A CA 1
ATOM 1566 C C . THR A 1 208 ? -11.959 6.921 9.207 1.00 96.06 208 THR A C 1
ATOM 1568 O O . THR A 1 208 ? -12.774 7.763 9.575 1.00 96.06 208 THR A O 1
ATOM 1571 N N . TRP A 1 209 ? -11.422 6.024 10.044 1.00 92.75 209 TRP A N 1
ATOM 1572 C CA . TRP A 1 209 ? -11.764 5.981 11.469 1.00 92.75 209 TRP A CA 1
ATOM 1573 C C . TRP A 1 209 ? -11.565 7.354 12.127 1.00 92.75 209 TRP A C 1
ATOM 1575 O O . TRP A 1 209 ? -12.471 7.889 12.762 1.00 92.75 209 TRP A O 1
ATOM 1585 N N . LYS A 1 210 ? -10.399 7.973 11.898 1.00 87.88 210 LYS A N 1
ATOM 1586 C CA . LYS A 1 210 ? -10.070 9.310 12.419 1.00 87.88 210 LYS A CA 1
ATOM 1587 C C . LYS A 1 210 ? -10.979 10.409 11.874 1.00 87.88 210 LYS A C 1
ATOM 1589 O O . LYS A 1 210 ? -11.345 11.299 12.631 1.00 87.88 210 LYS A O 1
ATOM 1594 N N . ALA A 1 211 ? -11.333 10.369 10.590 1.00 93.19 211 ALA A N 1
ATOM 1595 C CA . ALA A 1 211 ? -12.215 11.365 9.984 1.00 93.19 211 ALA A CA 1
ATOM 1596 C C . ALA A 1 211 ? -13.637 11.299 10.569 1.00 93.19 211 ALA A C 1
ATOM 1598 O O . ALA A 1 211 ? -14.251 12.340 10.794 1.00 93.19 211 ALA A O 1
ATOM 1599 N N . VAL A 1 212 ? -14.138 10.094 10.864 1.00 92.06 212 VAL A N 1
ATOM 1600 C CA . VAL A 1 212 ? -15.442 9.896 11.519 1.00 92.06 212 VAL A CA 1
ATOM 1601 C C . VAL A 1 212 ? -15.404 10.364 12.979 1.00 92.06 212 VAL A C 1
ATOM 1603 O O . VAL A 1 212 ? -16.296 11.094 13.413 1.00 92.06 212 VAL A O 1
ATOM 1606 N N . GLU A 1 213 ? -14.329 10.064 13.713 1.00 86.56 213 GLU A N 1
ATOM 1607 C CA . GLU A 1 213 ? -14.140 10.593 15.072 1.00 86.56 213 GLU A CA 1
ATOM 1608 C C . GLU A 1 213 ? -13.969 12.127 15.099 1.00 86.56 213 GLU A C 1
ATOM 1610 O O . GLU A 1 213 ? -14.480 12.783 16.008 1.00 86.56 213 GLU A O 1
ATOM 1615 N N . ASP A 1 214 ? -13.298 12.736 14.110 1.00 86.62 214 ASP A N 1
ATOM 1616 C CA . ASP A 1 214 ? -13.190 14.203 13.992 1.00 86.62 214 ASP A CA 1
ATOM 1617 C C . ASP A 1 214 ? -14.561 14.863 13.754 1.00 86.62 214 ASP A C 1
ATOM 1619 O O . ASP A 1 214 ? -14.818 15.956 14.275 1.00 86.62 214 ASP A O 1
ATOM 1623 N N . ALA A 1 215 ? -15.472 14.162 13.065 1.00 88.88 215 ALA A N 1
ATOM 1624 C CA . ALA A 1 215 ? -16.875 14.555 12.924 1.00 88.88 215 ALA A CA 1
ATOM 1625 C C . ALA A 1 215 ? -17.702 14.383 14.210 1.00 88.88 215 ALA A C 1
ATOM 1627 O O . ALA A 1 215 ? -18.847 14.836 14.254 1.00 88.88 215 ALA A O 1
ATOM 1628 N N . ARG A 1 216 ? -17.115 13.811 15.276 1.00 85.31 216 ARG A N 1
ATOM 1629 C CA . ARG A 1 216 ? -17.759 13.500 16.567 1.00 85.31 216 ARG A CA 1
ATOM 1630 C C . ARG A 1 216 ? -18.856 12.444 16.446 1.00 85.31 216 ARG A C 1
ATOM 1632 O O . ARG A 1 216 ? -19.843 12.490 17.177 1.00 85.31 216 ARG A O 1
ATOM 1639 N N . ILE A 1 217 ? -18.668 11.510 15.524 1.00 86.44 217 ILE A N 1
ATOM 1640 C CA . ILE A 1 217 ? -19.560 10.378 15.300 1.00 86.44 217 ILE A CA 1
ATOM 1641 C C . ILE A 1 217 ? -18.841 9.123 15.797 1.00 86.44 217 ILE A C 1
ATOM 1643 O O . ILE A 1 217 ? -17.659 8.939 15.513 1.00 86.44 217 ILE A O 1
ATOM 1647 N N . ASP A 1 218 ? -19.548 8.255 16.523 1.00 84.69 218 ASP A N 1
ATOM 1648 C CA . ASP A 1 218 ? -19.047 6.916 16.837 1.00 84.69 218 ASP A CA 1
ATOM 1649 C C . ASP A 1 218 ? -18.988 6.093 15.535 1.00 84.69 218 ASP A C 1
ATOM 1651 O O . ASP A 1 218 ? -20.048 5.811 14.962 1.00 84.69 218 ASP A O 1
ATOM 1655 N N . PRO A 1 219 ? -17.801 5.662 15.061 1.00 86.50 219 PRO A N 1
ATOM 1656 C CA . PRO A 1 219 ? -17.693 4.890 13.825 1.00 86.50 219 PRO A CA 1
ATOM 1657 C C . PRO A 1 219 ? -18.510 3.592 13.819 1.00 86.50 219 PRO A C 1
ATOM 1659 O O . PRO A 1 219 ? -18.937 3.152 12.755 1.00 86.50 219 PRO A O 1
ATOM 1662 N N . THR A 1 220 ? -18.765 2.992 14.986 1.00 84.38 220 THR A N 1
ATOM 1663 C CA . THR A 1 220 ? -19.552 1.754 15.111 1.00 84.38 220 THR A CA 1
ATOM 1664 C C . THR A 1 220 ? -21.060 1.992 15.041 1.00 84.38 220 THR A C 1
ATOM 1666 O O . THR A 1 220 ? -21.797 1.093 14.639 1.00 84.38 220 THR A O 1
ATOM 1669 N N . SER A 1 221 ? -21.520 3.213 15.337 1.00 84.56 221 SER A N 1
ATOM 1670 C CA . SER A 1 221 ? -22.936 3.599 15.228 1.00 84.56 221 SER A CA 1
ATOM 1671 C C . SER A 1 221 ? -23.426 3.709 13.780 1.00 84.56 221 SER A C 1
ATOM 1673 O O . SER A 1 221 ? -24.627 3.686 13.526 1.00 84.56 221 SER A O 1
ATOM 1675 N N . LEU A 1 222 ? -22.500 3.804 12.819 1.00 89.19 222 LEU A N 1
ATOM 1676 C CA . LEU A 1 222 ? -22.802 3.905 11.392 1.00 89.19 222 LEU A CA 1
ATOM 1677 C C . LEU A 1 222 ? -23.026 2.543 10.718 1.00 89.19 222 LEU A C 1
ATOM 1679 O O . LEU A 1 222 ? -23.323 2.502 9.520 1.00 89.19 222 LEU A O 1
ATOM 1683 N N . ARG A 1 223 ? -22.892 1.435 11.454 1.00 91.19 223 ARG A N 1
ATOM 1684 C CA . ARG A 1 223 ? -23.127 0.091 10.925 1.00 91.19 223 ARG A CA 1
ATOM 1685 C C . ARG A 1 223 ? -24.591 -0.055 10.486 1.00 91.19 223 ARG A C 1
ATOM 1687 O O . ARG A 1 223 ? -25.496 0.248 11.255 1.00 91.19 223 ARG A O 1
ATOM 1694 N N . GLY A 1 224 ? -24.822 -0.496 9.252 1.00 85.94 224 GLY A N 1
ATOM 1695 C CA . GLY A 1 224 ? -26.146 -0.567 8.622 1.00 85.94 224 GLY A CA 1
ATOM 1696 C C . GLY A 1 224 ? -26.661 0.766 8.060 1.00 85.94 224 GLY A C 1
ATOM 1697 O O . GLY A 1 224 ? -27.790 0.847 7.585 1.00 85.94 224 GLY A O 1
ATOM 1698 N N . SER A 1 225 ? -25.874 1.848 8.115 1.00 92.56 225 SER A N 1
ATOM 1699 C CA . SER A 1 225 ? -26.275 3.137 7.535 1.00 92.56 225 SER A CA 1
ATOM 1700 C C . SER A 1 225 ? -26.002 3.193 6.029 1.00 92.56 225 SER A C 1
ATOM 1702 O O . SER A 1 225 ? -25.034 2.613 5.536 1.00 92.56 225 SER A O 1
ATOM 1704 N N . ARG A 1 226 ? -26.781 3.998 5.290 1.00 95.19 226 ARG A N 1
ATOM 1705 C CA . ARG A 1 226 ? -26.537 4.307 3.864 1.00 95.19 226 ARG A CA 1
ATOM 1706 C C . ARG A 1 226 ? -25.382 5.302 3.677 1.00 95.19 226 ARG A C 1
ATOM 1708 O O . ARG A 1 226 ? -25.535 6.331 3.015 1.00 95.19 226 ARG A O 1
ATOM 1715 N N . THR A 1 227 ? -24.246 5.038 4.312 1.00 97.69 227 THR A N 1
ATOM 1716 C CA . THR A 1 227 ? -23.019 5.820 4.146 1.00 97.69 227 THR A CA 1
ATOM 1717 C C . THR A 1 227 ? -22.305 5.371 2.869 1.00 97.69 227 THR A C 1
ATOM 1719 O O . THR A 1 227 ? -22.077 4.184 2.674 1.00 97.69 227 THR A O 1
ATOM 1722 N N . GLY A 1 228 ? -21.986 6.296 1.965 1.00 98.12 228 GLY A N 1
ATOM 1723 C CA . GLY A 1 228 ? -21.212 6.006 0.753 1.00 98.12 228 GLY A CA 1
ATOM 1724 C C . GLY A 1 228 ? -19.702 6.096 0.993 1.00 98.12 228 GLY A C 1
ATOM 1725 O O . GLY A 1 228 ? -19.254 6.803 1.893 1.00 98.12 228 GLY A O 1
ATOM 1726 N N . VAL A 1 229 ? -18.907 5.422 0.169 1.00 98.75 229 VAL A N 1
ATOM 1727 C CA . VAL A 1 229 ? -17.442 5.411 0.188 1.00 98.75 229 VAL A CA 1
ATOM 1728 C C . VAL A 1 229 ? -16.918 5.679 -1.219 1.00 98.75 229 VAL A C 1
ATOM 1730 O O . VAL A 1 229 ? -17.133 4.887 -2.128 1.00 98.75 229 VAL A O 1
ATOM 1733 N N . PHE A 1 230 ? -16.184 6.771 -1.392 1.00 98.69 230 PHE A N 1
ATOM 1734 C CA . PHE A 1 230 ? -15.624 7.213 -2.665 1.00 98.69 230 PHE A CA 1
ATOM 1735 C C . PHE A 1 230 ? -14.129 7.462 -2.483 1.00 98.69 230 PHE A C 1
ATOM 1737 O O . PHE A 1 230 ? -13.716 8.431 -1.843 1.00 98.69 230 PHE A O 1
ATOM 1744 N N . VAL A 1 231 ? -13.299 6.580 -3.028 1.00 98.31 231 VAL A N 1
ATOM 1745 C CA . VAL A 1 231 ? -11.848 6.623 -2.819 1.00 98.31 231 VAL A CA 1
ATOM 1746 C C . VAL A 1 231 ? -11.131 6.786 -4.147 1.00 98.31 231 VAL A C 1
ATOM 1748 O O . VAL A 1 231 ? -11.306 5.990 -5.062 1.00 98.31 231 VAL A O 1
ATOM 1751 N N . GLY A 1 232 ? -10.282 7.802 -4.232 1.00 97.75 232 GLY A N 1
ATOM 1752 C CA . GLY A 1 232 ? -9.293 7.945 -5.282 1.00 97.75 232 GLY A CA 1
ATOM 1753 C C . GLY A 1 232 ? -8.074 7.077 -4.998 1.00 97.75 232 GLY A C 1
ATOM 1754 O O . GLY A 1 232 ? -7.338 7.352 -4.051 1.00 97.75 232 GLY A O 1
ATOM 1755 N N . LEU A 1 233 ? -7.851 6.060 -5.819 1.00 96.25 233 LEU A N 1
ATOM 1756 C CA . LEU A 1 233 ? -6.602 5.306 -5.860 1.00 96.25 233 LEU A CA 1
ATOM 1757 C C . LEU A 1 233 ? -6.044 5.365 -7.273 1.00 96.25 233 LEU A C 1
ATOM 1759 O O . LEU A 1 233 ? -6.765 5.615 -8.230 1.00 96.25 233 LEU A O 1
ATOM 1763 N N . MET A 1 234 ? -4.759 5.091 -7.391 1.00 84.56 234 MET A N 1
ATOM 1764 C CA . MET A 1 234 ? -4.132 4.777 -8.671 1.00 84.56 234 MET A CA 1
ATOM 1765 C C . MET A 1 234 ? -3.446 3.412 -8.554 1.00 84.56 234 MET A C 1
ATOM 1767 O O . MET A 1 234 ? -3.698 2.682 -7.593 1.00 84.56 234 MET A O 1
ATOM 1771 N N . TYR A 1 235 ? -2.617 3.063 -9.539 1.00 79.25 235 TYR A N 1
ATOM 1772 C CA . TYR A 1 235 ? -1.826 1.830 -9.617 1.00 79.25 235 TYR A CA 1
ATOM 1773 C C . TYR A 1 235 ? -1.479 1.185 -8.249 1.00 79.25 235 TYR A C 1
ATOM 1775 O O . TYR A 1 235 ? -0.957 1.831 -7.341 1.00 79.25 235 TYR A O 1
ATOM 1783 N N . SER A 1 236 ? -1.746 -0.121 -8.104 1.00 78.75 236 SER A N 1
ATOM 1784 C CA . SER A 1 236 ? -1.322 -0.926 -6.946 1.00 78.75 236 SER A CA 1
ATOM 1785 C C . SER A 1 236 ? -0.276 -1.943 -7.384 1.00 78.75 236 SER A C 1
ATOM 1787 O O . SER A 1 236 ? -0.559 -2.878 -8.132 1.00 78.75 236 SER A O 1
ATOM 1789 N N . GLU A 1 237 ? 0.949 -1.767 -6.900 1.00 77.00 237 GLU A N 1
ATOM 1790 C CA . GLU A 1 237 ? 2.077 -2.656 -7.208 1.00 77.00 237 GLU A CA 1
ATOM 1791 C C . GLU A 1 237 ? 2.351 -3.659 -6.076 1.00 77.00 237 GLU A C 1
ATOM 1793 O O . GLU A 1 237 ? 3.158 -4.581 -6.217 1.00 77.00 237 GLU A O 1
ATOM 1798 N N . TYR A 1 238 ? 1.675 -3.493 -4.935 1.00 83.00 238 TYR A N 1
ATOM 1799 C CA . TYR A 1 238 ? 1.924 -4.279 -3.731 1.00 83.00 238 TYR A CA 1
ATOM 1800 C C . TYR A 1 238 ? 1.596 -5.764 -3.935 1.00 83.00 238 TYR A C 1
ATOM 1802 O O . TYR A 1 238 ? 2.409 -6.633 -3.616 1.00 83.00 238 TYR A O 1
ATOM 1810 N N . GLY A 1 239 ? 0.446 -6.066 -4.550 1.00 73.62 239 GLY A N 1
ATOM 1811 C CA . GLY A 1 239 ? -0.010 -7.444 -4.770 1.00 73.62 239 GLY A CA 1
ATOM 1812 C C . GLY A 1 239 ? 0.930 -8.291 -5.627 1.00 73.62 239 GLY A C 1
ATOM 1813 O O . GLY A 1 239 ? 1.118 -9.479 -5.354 1.00 73.62 239 GLY A O 1
ATOM 1814 N N . ALA A 1 240 ? 1.573 -7.682 -6.630 1.00 67.62 240 ALA A N 1
ATOM 1815 C CA . ALA A 1 240 ? 2.525 -8.366 -7.506 1.00 67.62 240 ALA A CA 1
ATOM 1816 C C . ALA A 1 240 ? 3.838 -8.737 -6.785 1.00 67.62 240 ALA A C 1
ATOM 1818 O O . ALA A 1 240 ? 4.489 -9.718 -7.158 1.00 67.62 240 ALA A O 1
ATOM 1819 N N . ARG A 1 241 ? 4.208 -7.997 -5.724 1.00 67.19 241 ARG A N 1
ATOM 1820 C CA . ARG A 1 241 ? 5.413 -8.256 -4.914 1.00 67.19 241 ARG A CA 1
ATOM 1821 C C . ARG A 1 241 ? 5.226 -9.357 -3.881 1.00 67.19 241 ARG A C 1
ATOM 1823 O O . ARG A 1 241 ? 6.183 -10.064 -3.572 1.00 67.19 241 ARG A O 1
ATOM 1830 N N . ILE A 1 242 ? 4.026 -9.521 -3.333 1.00 64.00 242 ILE A N 1
ATOM 1831 C CA . ILE A 1 242 ? 3.772 -10.524 -2.295 1.00 64.00 242 ILE A CA 1
ATOM 1832 C C . ILE A 1 242 ? 3.636 -11.890 -2.959 1.00 64.00 242 ILE A C 1
ATOM 1834 O O . ILE A 1 242 ? 2.546 -12.270 -3.362 1.00 64.00 242 ILE A O 1
ATOM 1838 N N . ARG A 1 243 ? 4.734 -12.635 -3.108 1.00 51.97 243 ARG A N 1
ATOM 1839 C CA . ARG A 1 243 ? 4.716 -14.001 -3.666 1.00 51.97 243 ARG A CA 1
ATOM 1840 C C . ARG A 1 243 ? 4.645 -15.090 -2.592 1.00 51.97 243 ARG A C 1
ATOM 1842 O O . ARG A 1 243 ? 3.995 -16.103 -2.824 1.00 51.97 243 ARG A O 1
ATOM 1849 N N . ARG A 1 244 ? 5.273 -14.868 -1.430 1.00 49.28 244 ARG A N 1
ATOM 1850 C CA . ARG A 1 244 ? 5.170 -15.725 -0.238 1.00 49.28 244 ARG A CA 1
ATOM 1851 C C . ARG A 1 244 ? 4.292 -15.039 0.800 1.00 49.28 244 ARG A C 1
ATOM 1853 O O . ARG A 1 244 ? 4.562 -13.906 1.186 1.00 49.28 244 ARG A O 1
ATOM 1860 N N . VAL A 1 245 ? 3.264 -15.745 1.240 1.00 61.69 245 VAL A N 1
ATOM 1861 C CA . VAL A 1 245 ? 2.410 -15.373 2.367 1.00 61.69 245 VAL A CA 1
ATOM 1862 C C . VAL A 1 245 ? 2.510 -16.474 3.420 1.00 61.69 245 VAL A C 1
ATOM 1864 O O . VAL A 1 245 ? 2.882 -17.595 3.069 1.00 61.69 245 VAL A O 1
ATOM 1867 N N . PRO A 1 246 ? 2.233 -16.183 4.700 1.00 58.22 246 PRO A N 1
ATOM 1868 C CA . PRO A 1 246 ? 2.125 -17.228 5.708 1.00 58.22 246 PRO A CA 1
ATOM 1869 C C . PRO A 1 246 ? 1.121 -18.309 5.264 1.00 58.22 246 PRO A C 1
ATOM 1871 O O . PRO A 1 246 ? 0.115 -17.948 4.645 1.00 58.22 246 PRO A O 1
ATOM 1874 N N . PRO A 1 247 ? 1.356 -19.597 5.582 1.00 52.72 247 PRO A N 1
ATOM 1875 C CA . PRO A 1 247 ? 0.414 -20.666 5.262 1.00 52.72 247 PRO A CA 1
ATOM 1876 C C . PRO A 1 247 ? -1.007 -20.317 5.723 1.00 52.72 247 PRO A C 1
ATOM 1878 O O . PRO A 1 247 ? -1.202 -19.911 6.871 1.00 52.72 247 PRO A O 1
ATOM 1881 N N . GLY A 1 248 ? -1.989 -20.452 4.830 1.00 63.41 248 GLY A N 1
ATOM 1882 C CA . GLY A 1 248 ? -3.391 -20.104 5.077 1.00 63.41 248 GLY A CA 1
ATOM 1883 C C . GLY A 1 248 ? -3.787 -18.683 4.658 1.00 63.41 248 GLY A C 1
ATOM 1884 O O . GLY A 1 248 ? -4.965 -18.339 4.747 1.00 63.41 248 GLY A O 1
ATOM 1885 N N . ALA A 1 249 ? -2.847 -17.854 4.187 1.00 68.75 249 ALA A N 1
ATOM 1886 C CA . ALA A 1 249 ? -3.127 -16.501 3.702 1.00 68.75 249 ALA A CA 1
ATOM 1887 C C . ALA A 1 249 ? -3.163 -16.366 2.163 1.00 68.75 249 ALA A C 1
ATOM 1889 O O . ALA A 1 249 ? -3.369 -15.269 1.637 1.00 68.75 249 ALA A O 1
ATOM 1890 N N . GLU A 1 250 ? -2.989 -17.461 1.416 1.00 68.94 250 GLU A N 1
ATOM 1891 C CA . GLU A 1 250 ? -2.897 -17.482 -0.053 1.00 68.94 250 GLU A CA 1
ATOM 1892 C C . GLU A 1 250 ? -4.142 -16.893 -0.723 1.00 68.94 250 GLU A C 1
ATOM 1894 O O . GLU A 1 250 ? -4.024 -16.124 -1.681 1.00 68.94 250 GLU A O 1
ATOM 1899 N N . GLY A 1 251 ? -5.324 -17.183 -0.171 1.00 74.19 251 GLY A N 1
ATOM 1900 C CA . GLY A 1 251 ? -6.607 -16.689 -0.675 1.00 74.19 251 GLY A CA 1
ATOM 1901 C C . GLY A 1 251 ? -6.805 -15.175 -0.534 1.00 74.19 251 GLY A C 1
ATOM 1902 O O . GLY A 1 251 ? -7.602 -14.595 -1.269 1.00 74.19 251 GLY A O 1
ATOM 1903 N N . TYR A 1 252 ? -6.060 -14.506 0.353 1.00 80.62 252 TYR A N 1
ATOM 1904 C CA . TYR A 1 252 ? -6.227 -13.069 0.592 1.00 80.62 252 TYR A CA 1
ATOM 1905 C C . TYR A 1 252 ? -5.424 -12.185 -0.363 1.00 80.62 252 TYR A C 1
ATOM 1907 O O . TYR A 1 252 ? -5.719 -11.000 -0.477 1.00 80.62 252 TYR A O 1
ATOM 1915 N N . ARG A 1 253 ? -4.452 -12.733 -1.106 1.00 75.69 253 ARG A N 1
ATOM 1916 C CA . ARG A 1 253 ? -3.554 -11.939 -1.969 1.00 75.69 253 ARG A CA 1
ATOM 1917 C C . ARG A 1 253 ? -4.295 -11.054 -2.967 1.00 75.69 253 ARG A C 1
ATOM 1919 O O . ARG A 1 253 ? -3.969 -9.881 -3.102 1.00 75.69 253 ARG A O 1
ATOM 1926 N N . VAL A 1 254 ? -5.295 -11.613 -3.647 1.00 80.69 254 VAL A N 1
ATOM 1927 C CA . VAL A 1 254 ? -6.058 -10.890 -4.675 1.00 80.69 254 VAL A CA 1
ATOM 1928 C C . VAL A 1 254 ? -6.858 -9.749 -4.046 1.00 80.69 254 VAL A C 1
ATOM 1930 O O . VAL A 1 254 ? -6.768 -8.606 -4.488 1.00 80.69 254 VAL A O 1
ATOM 1933 N N . VAL A 1 255 ? -7.600 -10.033 -2.974 1.00 88.31 255 VAL A N 1
ATOM 1934 C CA . VAL A 1 255 ? -8.426 -9.031 -2.278 1.00 88.31 255 VAL A CA 1
ATOM 1935 C C . VAL A 1 255 ? -7.601 -8.056 -1.430 1.00 88.31 255 VAL A C 1
ATOM 1937 O O . VAL A 1 255 ? -8.098 -7.006 -1.020 1.00 88.31 255 VAL A O 1
ATOM 1940 N N . GLY A 1 256 ? -6.340 -8.380 -1.152 1.00 87.06 256 GLY A N 1
ATOM 1941 C CA . GLY A 1 256 ? -5.412 -7.536 -0.414 1.00 87.06 256 GLY A CA 1
ATOM 1942 C C . GLY A 1 256 ? -4.985 -6.295 -1.200 1.00 87.06 256 GLY A C 1
ATOM 1943 O O . GLY A 1 256 ? -4.878 -5.223 -0.606 1.00 87.06 256 GLY A O 1
ATOM 1944 N N . SER A 1 257 ? -4.822 -6.405 -2.524 1.00 86.62 257 SER A N 1
ATOM 1945 C CA . SER A 1 257 ? -4.299 -5.328 -3.386 1.00 86.62 257 SER A CA 1
ATOM 1946 C C . SER A 1 257 ? -5.238 -4.855 -4.500 1.00 86.62 257 SER A C 1
ATOM 1948 O O . SER A 1 257 ? -4.892 -3.941 -5.241 1.00 86.62 257 SER A O 1
ATOM 1950 N N . MET A 1 258 ? -6.403 -5.479 -4.684 1.00 89.88 258 MET A N 1
ATOM 1951 C CA . MET A 1 258 ? -7.340 -5.069 -5.734 1.00 89.88 258 MET A CA 1
ATOM 1952 C C . MET A 1 258 ? -7.920 -3.667 -5.435 1.00 89.88 258 MET A C 1
ATOM 1954 O O . MET A 1 258 ? -8.527 -3.497 -4.375 1.00 89.88 258 MET A O 1
ATOM 1958 N N . PRO A 1 259 ? -7.825 -2.679 -6.351 1.00 90.06 259 PRO A N 1
ATOM 1959 C CA . PRO A 1 259 ? -8.262 -1.305 -6.074 1.00 90.06 259 PRO A CA 1
ATOM 1960 C C . PRO A 1 259 ? -9.743 -1.168 -5.694 1.00 90.06 259 PRO A C 1
ATOM 1962 O O . PRO A 1 259 ? -10.092 -0.387 -4.809 1.00 90.06 259 PRO A O 1
ATOM 1965 N N . SER A 1 260 ? -10.638 -1.947 -6.311 1.00 90.69 260 SER A N 1
ATOM 1966 C CA . SER A 1 260 ? -12.071 -1.946 -5.965 1.00 90.69 260 SER A CA 1
ATOM 1967 C C . SER A 1 260 ? -12.329 -2.412 -4.528 1.00 90.69 260 SER A C 1
ATOM 1969 O O . SER A 1 260 ? -13.276 -1.958 -3.888 1.00 90.69 260 SER A O 1
ATOM 1971 N N . VAL A 1 261 ? -11.452 -3.258 -3.979 1.00 94.44 261 VAL A N 1
ATOM 1972 C CA . VAL A 1 261 ? -11.552 -3.722 -2.595 1.00 94.44 261 VAL A CA 1
ATOM 1973 C C . VAL A 1 261 ? -11.162 -2.622 -1.607 1.00 94.44 261 VAL A C 1
ATOM 1975 O O . VAL A 1 261 ? -11.545 -2.720 -0.455 1.00 94.44 261 VAL A O 1
ATOM 1978 N N . ALA A 1 262 ? -10.496 -1.533 -1.999 1.00 95.12 262 ALA A N 1
ATOM 1979 C CA . ALA A 1 262 ? -10.210 -0.431 -1.076 1.00 95.12 262 ALA A CA 1
ATOM 1980 C C . ALA A 1 262 ? -11.486 0.196 -0.492 1.00 95.12 262 ALA A C 1
ATOM 1982 O O . ALA A 1 262 ? -11.671 0.240 0.725 1.00 95.12 262 ALA A O 1
ATOM 1983 N N . SER A 1 263 ? -12.389 0.648 -1.369 1.00 96.75 263 SER A N 1
ATOM 1984 C CA . SER A 1 263 ? -13.682 1.216 -0.976 1.00 96.75 263 SER A CA 1
ATOM 1985 C C . SER A 1 263 ? -14.605 0.143 -0.397 1.00 96.75 263 SER A C 1
ATOM 1987 O O . SER A 1 263 ? -15.229 0.372 0.639 1.00 96.75 263 SER A O 1
ATOM 1989 N N . GLY A 1 264 ? -14.621 -1.056 -0.992 1.00 96.50 264 GLY A N 1
ATOM 1990 C CA . GLY A 1 264 ? -15.382 -2.198 -0.480 1.00 96.50 264 GLY A CA 1
ATOM 1991 C C . GLY A 1 264 ? -14.954 -2.641 0.924 1.00 96.50 264 GLY A C 1
ATOM 1992 O O . GLY A 1 264 ? -15.803 -2.967 1.745 1.00 96.50 264 GLY A O 1
ATOM 1993 N N . ARG A 1 265 ? -13.656 -2.601 1.248 1.00 95.81 265 ARG A N 1
ATOM 1994 C CA . ARG A 1 265 ? -13.112 -2.965 2.566 1.00 95.81 265 ARG A CA 1
ATOM 1995 C C . ARG A 1 265 ? -13.443 -1.916 3.614 1.00 95.81 265 ARG A C 1
ATOM 1997 O O . ARG A 1 265 ? -13.791 -2.293 4.724 1.00 95.81 265 ARG A O 1
ATOM 2004 N N . LEU A 1 266 ? -13.406 -0.627 3.270 1.00 96.94 266 LEU A N 1
ATOM 2005 C CA . LEU A 1 266 ? -13.944 0.417 4.147 1.00 96.94 266 LEU A CA 1
ATOM 2006 C C . LEU A 1 266 ? -15.431 0.158 4.430 1.00 96.94 266 LEU A C 1
ATOM 2008 O O . LEU A 1 266 ? -15.822 0.055 5.589 1.00 96.94 266 LEU A O 1
ATOM 2012 N N . ALA A 1 267 ? -16.248 -0.023 3.389 1.00 96.19 267 ALA A N 1
ATOM 2013 C CA . ALA A 1 267 ? -17.670 -0.304 3.562 1.00 96.19 267 ALA A CA 1
ATOM 2014 C C . ALA A 1 267 ? -17.908 -1.561 4.418 1.00 96.19 267 ALA A C 1
ATOM 2016 O O . ALA A 1 267 ? -18.690 -1.517 5.360 1.00 96.19 267 ALA A O 1
ATOM 2017 N N . TYR A 1 268 ? -17.166 -2.642 4.177 1.00 95.25 268 TYR A N 1
ATOM 2018 C CA . TYR A 1 268 ? -17.246 -3.882 4.948 1.00 95.25 268 TYR A CA 1
ATOM 2019 C C . TYR A 1 268 ? -16.854 -3.698 6.422 1.00 95.25 268 TYR A C 1
ATOM 2021 O O . TYR A 1 268 ? -17.601 -4.100 7.314 1.00 95.25 268 TYR A O 1
ATOM 2029 N N . THR A 1 269 ? -15.703 -3.076 6.697 1.00 93.00 269 THR A N 1
ATOM 2030 C CA . THR A 1 269 ? -15.167 -2.956 8.060 1.00 93.00 269 THR A CA 1
ATOM 2031 C C . THR A 1 269 ? -16.030 -2.056 8.943 1.00 93.00 269 THR A C 1
ATOM 2033 O O . THR A 1 269 ? -16.264 -2.392 10.102 1.00 93.00 269 THR A O 1
ATOM 2036 N N . PHE A 1 270 ? -16.544 -0.946 8.406 1.00 91.81 270 PHE A N 1
ATOM 2037 C CA . PHE A 1 270 ? -17.444 -0.052 9.146 1.00 91.81 270 PHE A CA 1
ATOM 2038 C C . PHE A 1 270 ? -18.930 -0.460 9.037 1.00 91.81 270 PHE A C 1
ATOM 2040 O O . PHE A 1 270 ? -19.770 0.056 9.772 1.00 91.81 270 PHE A O 1
ATOM 2047 N N . GLY A 1 271 ? -19.260 -1.402 8.146 1.00 91.88 271 GLY A N 1
ATOM 2048 C CA . GLY A 1 271 ? -20.619 -1.848 7.823 1.00 91.88 271 GLY A CA 1
ATOM 2049 C C . GLY A 1 271 ? -21.484 -0.768 7.176 1.00 91.88 271 GLY A C 1
ATOM 2050 O O . GLY A 1 271 ? -22.641 -0.606 7.548 1.00 91.88 271 GLY A O 1
ATOM 2051 N N . PHE A 1 272 ? -20.920 -0.012 6.240 1.00 96.88 272 PHE A N 1
ATOM 2052 C CA . PHE A 1 272 ? -21.654 0.955 5.432 1.00 96.88 272 PHE A CA 1
ATOM 2053 C C . PHE A 1 272 ? -22.394 0.265 4.277 1.00 96.88 272 PHE A C 1
ATOM 2055 O O . PHE A 1 272 ? -21.831 -0.595 3.604 1.00 96.88 272 PHE A O 1
ATOM 2062 N N . GLU A 1 273 ? -23.629 0.688 4.008 1.00 96.12 273 GLU A N 1
ATOM 2063 C CA . GLU A 1 273 ? -24.514 0.107 2.983 1.00 96.12 273 GLU A CA 1
ATOM 2064 C C . GLU A 1 273 ? -24.814 1.072 1.815 1.00 96.12 273 GLU A C 1
ATOM 2066 O O . GLU A 1 273 ? -25.726 0.844 1.022 1.00 96.12 273 GLU A O 1
ATOM 2071 N N . GLY A 1 274 ? -24.080 2.186 1.703 1.00 95.25 274 GLY A N 1
ATOM 2072 C CA . GLY A 1 274 ? -24.146 3.083 0.543 1.00 95.25 274 GLY A CA 1
ATOM 2073 C C . GLY A 1 274 ? -23.211 2.663 -0.606 1.00 95.25 274 GLY A C 1
ATOM 2074 O O . GLY A 1 274 ? -22.546 1.629 -0.529 1.00 95.25 274 GLY A O 1
ATOM 2075 N N . PRO A 1 275 ? -23.118 3.471 -1.682 1.00 97.31 275 PRO A N 1
ATOM 2076 C CA . PRO A 1 275 ? -22.229 3.183 -2.810 1.00 97.31 275 PRO A CA 1
ATOM 2077 C C . PRO A 1 275 ? -20.764 3.078 -2.368 1.00 97.31 275 PRO A C 1
ATOM 2079 O O . PRO A 1 275 ? -20.292 3.966 -1.669 1.00 97.31 275 PRO A O 1
ATOM 2082 N N . ALA A 1 276 ? -20.035 2.048 -2.806 1.00 97.75 276 ALA A N 1
ATOM 2083 C CA . ALA A 1 276 ? -18.599 1.889 -2.560 1.00 97.75 276 ALA A CA 1
ATOM 2084 C C . ALA A 1 276 ? -17.838 1.904 -3.893 1.00 97.75 276 ALA A C 1
ATOM 2086 O O . ALA A 1 276 ? -17.881 0.943 -4.659 1.00 97.75 276 ALA A O 1
ATOM 2087 N N . VAL A 1 277 ? -17.186 3.027 -4.192 1.00 97.81 277 VAL A N 1
ATOM 2088 C CA . VAL A 1 277 ? -16.567 3.310 -5.487 1.00 97.81 277 VAL A CA 1
ATOM 2089 C C . VAL A 1 277 ? -15.097 3.656 -5.296 1.00 97.81 277 VAL A C 1
ATOM 2091 O O . VAL A 1 277 ? -14.746 4.592 -4.575 1.00 97.81 277 VAL A O 1
ATOM 2094 N N . THR A 1 278 ? -14.232 2.929 -5.998 1.00 98.00 278 THR A N 1
ATOM 2095 C CA . THR A 1 278 ? -12.837 3.328 -6.195 1.00 98.00 278 THR A CA 1
ATOM 2096 C C . THR A 1 278 ? -12.697 3.957 -7.580 1.00 98.00 278 THR A C 1
ATOM 2098 O O . THR A 1 278 ? -13.107 3.348 -8.567 1.00 98.00 278 THR A O 1
ATOM 2101 N N . VAL A 1 279 ? -12.124 5.158 -7.661 1.00 96.38 279 VAL A N 1
ATOM 2102 C CA . VAL A 1 279 ? -11.871 5.873 -8.920 1.00 96.38 279 VAL A CA 1
ATOM 2103 C C . VAL A 1 279 ? -10.378 6.045 -9.160 1.00 96.38 279 VAL A C 1
ATOM 2105 O O . VAL A 1 279 ? -9.643 6.359 -8.226 1.00 96.38 279 VAL A O 1
ATOM 2108 N N . ASP A 1 280 ? -9.964 5.886 -10.416 1.00 96.62 280 ASP A N 1
ATOM 2109 C CA . ASP A 1 280 ? -8.617 6.206 -10.891 1.00 96.62 280 ASP A CA 1
ATOM 2110 C C . ASP A 1 280 ? -8.718 7.196 -12.051 1.00 96.62 280 ASP A C 1
ATOM 2112 O O . ASP A 1 280 ? -9.080 6.863 -13.180 1.00 96.62 280 ASP A O 1
ATOM 2116 N N . THR A 1 281 ? -8.421 8.450 -11.741 1.00 96.00 281 THR A N 1
ATOM 2117 C CA . THR A 1 281 ? -8.233 9.532 -12.706 1.00 96.00 281 THR A CA 1
ATOM 2118 C C . THR A 1 281 ? -6.845 10.154 -12.511 1.00 96.00 281 THR A C 1
ATOM 2120 O O . THR A 1 281 ? -6.649 11.374 -12.633 1.00 96.00 281 THR A O 1
ATOM 2123 N N . ALA A 1 282 ? -5.869 9.304 -12.162 1.00 93.81 282 ALA A N 1
ATOM 2124 C CA . ALA A 1 282 ? -4.508 9.657 -11.781 1.00 93.81 282 ALA A CA 1
ATOM 2125 C C . ALA A 1 282 ? -4.477 10.728 -10.671 1.00 93.81 282 ALA A C 1
ATOM 2127 O O . ALA A 1 282 ? -5.129 10.599 -9.634 1.00 93.81 282 ALA A O 1
ATOM 2128 N N . CYS A 1 283 ? -3.753 11.828 -10.875 1.00 96.19 283 CYS A N 1
ATOM 2129 C CA . CYS A 1 283 ? -3.585 12.900 -9.893 1.00 96.19 283 CYS A CA 1
ATOM 2130 C C . CYS A 1 283 ? -4.894 13.592 -9.462 1.00 96.19 283 CYS A C 1
ATOM 2132 O O . CYS A 1 283 ? -4.930 14.259 -8.425 1.00 96.19 283 CYS A O 1
ATOM 2134 N N . SER A 1 284 ? -5.973 13.471 -10.244 1.00 97.56 284 SER A N 1
ATOM 2135 C CA . SER A 1 284 ? -7.274 14.081 -9.926 1.00 97.56 284 SER A CA 1
ATOM 2136 C C . SER A 1 284 ? -8.192 13.188 -9.077 1.00 97.56 284 SER A C 1
ATOM 2138 O O . SER A 1 284 ? -9.222 13.670 -8.599 1.00 97.56 284 SER A O 1
ATOM 2140 N N . SER A 1 285 ? -7.802 11.931 -8.825 1.00 98.19 285 SER A N 1
ATOM 2141 C CA . SER A 1 285 ? -8.676 10.875 -8.288 1.00 98.19 285 SER A CA 1
ATOM 2142 C C . SER A 1 285 ? -9.443 11.276 -7.032 1.00 98.19 285 SER A C 1
ATOM 2144 O O . SER A 1 285 ? -10.663 11.151 -7.008 1.00 98.19 285 SER A O 1
ATOM 2146 N N . SER A 1 286 ? -8.790 11.832 -6.004 1.00 98.31 286 SER A N 1
ATOM 2147 C CA . SER A 1 286 ? -9.502 12.222 -4.779 1.00 98.31 286 SER A CA 1
ATOM 2148 C C . SER A 1 286 ? -10.514 13.361 -4.974 1.00 98.31 286 SER A C 1
ATOM 2150 O O . SER A 1 286 ? -11.535 13.377 -4.297 1.00 98.31 286 SER A O 1
ATOM 2152 N N . LEU A 1 287 ? -10.264 14.324 -5.878 1.00 98.19 287 LEU A N 1
ATOM 2153 C CA . LEU A 1 287 ? -11.246 15.394 -6.144 1.00 98.19 287 LEU A CA 1
ATOM 2154 C C . LEU A 1 287 ? -12.418 14.871 -6.970 1.00 98.19 287 LEU A C 1
ATOM 2156 O O . LEU A 1 287 ? -13.553 15.273 -6.726 1.00 98.19 287 LEU A O 1
ATOM 2160 N N . VAL A 1 288 ? -12.165 13.956 -7.910 1.00 98.62 288 VAL A N 1
ATOM 2161 C CA . VAL A 1 288 ? -13.237 13.260 -8.632 1.00 98.62 288 VAL A CA 1
ATOM 2162 C C . VAL A 1 288 ? -14.067 12.423 -7.657 1.00 98.62 288 VAL A C 1
ATOM 2164 O O . VAL A 1 288 ? -15.292 12.505 -7.686 1.00 98.62 288 VAL A O 1
ATOM 2167 N N . ALA A 1 289 ? -13.431 11.704 -6.728 1.00 98.50 289 ALA A N 1
ATOM 2168 C CA . ALA A 1 289 ? -14.117 10.956 -5.676 1.00 98.50 289 ALA A CA 1
ATOM 2169 C C . ALA A 1 289 ? -15.011 11.864 -4.812 1.00 98.50 289 ALA A C 1
ATOM 2171 O O . ALA A 1 289 ? -16.175 11.545 -4.578 1.00 98.50 289 ALA A O 1
ATOM 2172 N N . MET A 1 290 ? -14.508 13.033 -4.401 1.00 98.56 290 MET A N 1
ATOM 2173 C CA . MET A 1 290 ? -15.304 14.040 -3.690 1.00 98.56 290 MET A CA 1
ATOM 2174 C C . MET A 1 290 ? -16.461 14.596 -4.524 1.00 98.56 290 MET A C 1
ATOM 2176 O O . MET A 1 290 ? -17.551 14.795 -3.989 1.00 98.56 290 MET A O 1
ATOM 2180 N N . HIS A 1 291 ? -16.249 14.846 -5.819 1.00 98.06 291 HIS A N 1
ATOM 2181 C CA . HIS A 1 291 ? -17.313 15.284 -6.718 1.00 98.06 291 HIS A CA 1
ATOM 2182 C C . HIS A 1 291 ? -18.423 14.229 -6.811 1.00 98.06 291 HIS A C 1
ATOM 2184 O O . HIS A 1 291 ? -19.591 14.562 -6.623 1.00 98.06 291 HIS A O 1
ATOM 2190 N N . LEU A 1 292 ? -18.074 12.956 -7.019 1.00 98.38 292 LEU A N 1
ATOM 2191 C CA . LEU A 1 292 ? -19.044 11.859 -7.076 1.00 98.38 292 LEU A CA 1
ATOM 2192 C C . LEU A 1 292 ? -19.790 11.682 -5.747 1.00 98.38 292 LEU A C 1
ATOM 2194 O O . LEU A 1 292 ? -21.014 11.579 -5.754 1.00 98.38 292 LEU A O 1
ATOM 2198 N N . ALA A 1 293 ? -19.088 11.755 -4.614 1.00 98.31 293 ALA A N 1
ATOM 2199 C CA . ALA A 1 293 ? -19.705 11.724 -3.291 1.00 98.31 293 ALA A CA 1
ATOM 2200 C C . ALA A 1 293 ? -20.729 12.856 -3.102 1.00 98.31 293 ALA A C 1
ATOM 2202 O O . ALA A 1 293 ? -21.843 12.618 -2.636 1.00 98.31 293 ALA A O 1
ATOM 2203 N N . ALA A 1 294 ? -20.383 14.082 -3.511 1.00 97.12 294 ALA A N 1
ATOM 2204 C CA . ALA A 1 294 ? -21.296 15.222 -3.465 1.00 97.12 294 ALA A CA 1
ATOM 2205 C C . ALA A 1 294 ? -22.541 15.000 -4.341 1.00 97.12 294 ALA A C 1
ATOM 2207 O O . ALA A 1 294 ? -23.654 15.323 -3.923 1.00 97.12 294 ALA A O 1
ATOM 2208 N N . GLN A 1 295 ? -22.375 14.416 -5.532 1.00 96.19 295 GLN A N 1
ATOM 2209 C CA . GLN A 1 295 ? -23.490 14.088 -6.422 1.00 96.19 295 GLN A CA 1
ATOM 2210 C C . GLN A 1 295 ? -24.402 12.996 -5.834 1.00 96.19 295 GLN A C 1
ATOM 2212 O O . GLN A 1 295 ? -25.623 13.161 -5.847 1.00 96.19 295 GLN A O 1
ATOM 2217 N N . SER A 1 296 ? -23.848 11.930 -5.247 1.00 96.69 296 SER A N 1
ATOM 2218 C CA . SER A 1 296 ? -24.637 10.867 -4.598 1.00 96.69 296 SER A CA 1
ATOM 2219 C C . SER A 1 296 ? -25.398 11.358 -3.360 1.00 96.69 296 SER A C 1
ATOM 2221 O O . SER A 1 296 ? -26.548 10.965 -3.150 1.00 96.69 296 SER A O 1
ATOM 2223 N N . LEU A 1 297 ? -24.817 12.278 -2.580 1.00 96.56 297 LEU A N 1
ATOM 2224 C CA . LEU A 1 297 ? -25.501 12.936 -1.457 1.00 96.56 297 LEU A CA 1
ATOM 2225 C C . LEU A 1 297 ? -26.690 13.792 -1.920 1.00 96.56 297 LEU A C 1
ATOM 2227 O O . LEU A 1 297 ? -27.776 13.710 -1.342 1.00 96.56 297 LEU A O 1
ATOM 2231 N N . ARG A 1 298 ? -26.515 14.589 -2.982 1.00 93.12 298 ARG A N 1
ATOM 2232 C CA . ARG A 1 298 ? -27.590 15.421 -3.562 1.00 93.12 298 ARG A CA 1
ATOM 2233 C C . ARG A 1 298 ? -28.735 14.581 -4.114 1.00 93.12 298 ARG A C 1
ATOM 2235 O O . ARG A 1 298 ? -29.894 14.920 -3.909 1.00 93.12 298 ARG A O 1
ATOM 2242 N N . LYS A 1 299 ? -28.417 13.451 -4.750 1.00 92.62 299 LYS A N 1
ATOM 2243 C CA . LYS A 1 299 ? -29.410 12.493 -5.264 1.00 92.62 299 LYS A CA 1
ATOM 2244 C C . LYS A 1 299 ? -30.052 11.629 -4.175 1.00 92.62 299 LYS A C 1
ATOM 2246 O O . LYS A 1 299 ? -31.022 10.931 -4.446 1.00 92.62 299 LYS A O 1
ATOM 2251 N N . GLY A 1 300 ? -29.524 11.660 -2.950 1.00 90.75 300 GLY A N 1
ATOM 2252 C CA . GLY A 1 300 ? -30.020 10.851 -1.841 1.00 90.75 300 GLY A CA 1
ATOM 2253 C C . GLY A 1 300 ? -29.699 9.357 -1.952 1.00 90.75 300 GLY A C 1
ATOM 2254 O O . GLY A 1 300 ? -30.378 8.559 -1.304 1.00 90.75 300 GLY A O 1
ATOM 2255 N N . GLU A 1 301 ? -28.674 8.972 -2.719 1.00 93.81 301 GLU A N 1
ATOM 2256 C CA . GLU A 1 301 ? -28.143 7.597 -2.772 1.00 93.81 301 GLU A CA 1
ATOM 2257 C C . GLU A 1 301 ? -27.431 7.225 -1.462 1.00 93.81 301 GLU A C 1
ATOM 2259 O O . GLU A 1 301 ? -27.469 6.078 -1.023 1.00 93.81 301 GLU A O 1
ATOM 2264 N N . CYS A 1 302 ? -26.843 8.218 -0.793 1.00 95.75 302 CYS A N 1
ATOM 2265 C CA . CYS A 1 302 ? -26.292 8.112 0.552 1.00 95.75 302 CYS A CA 1
ATOM 2266 C C . CYS A 1 302 ? -26.732 9.301 1.422 1.00 95.75 302 CYS A C 1
ATOM 2268 O O . CYS A 1 302 ? -27.214 10.317 0.919 1.00 95.75 302 CYS A O 1
ATOM 2270 N N . THR A 1 303 ? -26.625 9.159 2.744 1.00 94.31 303 THR A N 1
ATOM 2271 C CA . THR A 1 303 ? -26.911 10.239 3.720 1.00 94.31 303 THR A CA 1
ATOM 2272 C C . THR A 1 303 ? -25.646 10.874 4.290 1.00 94.31 303 THR A C 1
ATOM 2274 O O . THR A 1 303 ? -25.671 12.005 4.759 1.00 94.31 303 THR A O 1
ATOM 2277 N N . LEU A 1 304 ? -24.544 10.134 4.230 1.00 97.81 304 LEU A N 1
ATOM 2278 C CA . LEU A 1 304 ? -23.201 10.507 4.648 1.00 97.81 304 LEU A CA 1
ATOM 2279 C C . LEU A 1 304 ? -22.243 9.893 3.620 1.00 97.81 304 LEU A C 1
ATOM 2281 O O . LEU A 1 304 ? -22.554 8.846 3.049 1.00 97.81 304 LEU A O 1
ATOM 2285 N N . ALA A 1 305 ? -21.103 10.512 3.345 1.00 98.56 305 ALA A N 1
ATOM 2286 C CA . ALA A 1 305 ? -20.132 9.972 2.403 1.00 98.56 305 ALA A CA 1
ATOM 2287 C C . ALA A 1 305 ? -18.698 10.145 2.903 1.00 98.56 305 ALA A C 1
ATOM 2289 O O . ALA A 1 305 ? -18.280 11.243 3.261 1.00 98.56 305 ALA A O 1
ATOM 2290 N N . VAL A 1 306 ? -17.932 9.060 2.878 1.00 98.62 306 VAL A N 1
ATOM 2291 C CA . VAL A 1 306 ? -16.477 9.066 3.012 1.00 98.62 306 VAL A CA 1
ATOM 2292 C C . VAL A 1 306 ? -15.898 9.353 1.633 1.00 98.62 306 VAL A C 1
ATOM 2294 O O . VAL A 1 306 ? -16.126 8.582 0.705 1.00 98.62 306 VAL A O 1
ATOM 2297 N N . ALA A 1 307 ? -15.162 10.449 1.480 1.00 98.62 307 ALA A N 1
ATOM 2298 C CA . ALA A 1 307 ? -14.563 10.849 0.213 1.00 98.62 307 ALA A CA 1
ATOM 2299 C C . ALA A 1 307 ? -13.086 11.196 0.388 1.00 98.62 307 ALA A C 1
ATOM 2301 O O . ALA A 1 307 ? -12.725 11.962 1.278 1.00 98.62 307 ALA A O 1
ATOM 2302 N N . GLY A 1 308 ? -12.210 10.664 -0.455 1.00 97.75 308 GLY A N 1
ATOM 2303 C CA . GLY A 1 308 ? -10.781 10.890 -0.274 1.00 97.75 308 GLY A CA 1
ATOM 2304 C C . GLY A 1 308 ? -9.915 10.195 -1.302 1.00 97.75 308 GLY A C 1
ATOM 2305 O O . GLY A 1 308 ? -10.381 9.843 -2.378 1.00 97.75 308 GLY A O 1
ATOM 2306 N N . GLY A 1 309 ? -8.649 9.991 -0.964 1.00 97.69 309 GLY A N 1
ATOM 2307 C CA . GLY A 1 309 ? -7.734 9.177 -1.750 1.00 97.69 309 GLY A CA 1
ATOM 2308 C C . GLY A 1 309 ? -6.460 8.834 -0.995 1.00 97.69 309 GLY A C 1
ATOM 2309 O O . GLY A 1 309 ? -6.159 9.438 0.039 1.00 97.69 309 GLY A O 1
ATOM 2310 N N . ALA A 1 310 ? -5.728 7.854 -1.514 1.00 97.62 310 ALA A N 1
ATOM 2311 C CA . ALA A 1 310 ? -4.481 7.373 -0.939 1.00 97.62 310 ALA A CA 1
ATOM 2312 C C . ALA A 1 310 ? -3.450 7.057 -2.026 1.00 97.62 310 ALA A C 1
ATOM 2314 O O . ALA A 1 310 ? -3.803 6.631 -3.120 1.00 97.62 310 ALA A O 1
ATOM 2315 N N . THR A 1 311 ? -2.184 7.260 -1.674 1.00 96.19 311 THR A N 1
ATOM 2316 C CA . THR A 1 311 ? -1.003 6.891 -2.449 1.00 96.19 311 THR A CA 1
ATOM 2317 C C . THR A 1 311 ? 0.059 6.379 -1.485 1.00 96.19 311 THR A C 1
ATOM 2319 O O . THR A 1 311 ? 0.481 7.117 -0.593 1.00 96.19 311 THR A O 1
ATOM 2322 N N . VAL A 1 312 ? 0.536 5.155 -1.695 1.00 93.88 312 VAL A N 1
ATOM 2323 C CA . VAL A 1 312 ? 1.769 4.622 -1.094 1.00 93.88 312 VAL A CA 1
ATOM 2324 C C . VAL A 1 312 ? 2.524 3.898 -2.196 1.00 93.88 312 VAL A C 1
ATOM 2326 O O . VAL A 1 312 ? 1.938 3.096 -2.921 1.00 93.88 312 VAL A O 1
ATOM 2329 N N . MET A 1 313 ? 3.813 4.181 -2.343 1.00 90.94 313 MET A N 1
ATOM 2330 C CA . MET A 1 313 ? 4.634 3.588 -3.388 1.00 90.94 313 MET A CA 1
ATOM 2331 C C . MET A 1 313 ? 5.275 2.315 -2.841 1.00 90.94 313 MET A C 1
ATOM 2333 O O . MET A 1 313 ? 6.134 2.339 -1.962 1.00 90.94 313 MET A O 1
ATOM 2337 N N . ALA A 1 314 ? 4.844 1.165 -3.360 1.00 85.19 314 ALA A N 1
ATOM 2338 C CA . ALA A 1 314 ? 5.462 -0.111 -3.016 1.00 85.19 314 ALA A CA 1
ATOM 2339 C C . ALA A 1 314 ? 6.774 -0.331 -3.786 1.00 85.19 314 ALA A C 1
ATOM 2341 O O . ALA A 1 314 ? 7.641 -1.062 -3.304 1.00 85.19 314 ALA A O 1
ATOM 2342 N N . THR A 1 315 ? 6.953 0.275 -4.963 1.00 84.12 315 THR A N 1
ATOM 2343 C CA . THR A 1 315 ? 8.150 0.124 -5.808 1.00 84.12 315 THR A CA 1
ATOM 2344 C C . THR A 1 315 ? 8.681 1.485 -6.272 1.00 84.12 315 THR A C 1
ATOM 2346 O O . THR A 1 315 ? 7.940 2.468 -6.235 1.00 84.12 315 THR A O 1
ATOM 2349 N N . PRO A 1 316 ? 9.947 1.569 -6.729 1.00 86.50 316 PRO A N 1
ATOM 2350 C CA . PRO A 1 316 ? 10.486 2.802 -7.285 1.00 86.50 316 PRO A CA 1
ATOM 2351 C C . PRO A 1 316 ? 10.101 3.015 -8.763 1.00 86.50 316 PRO A C 1
ATOM 2353 O O . PRO A 1 316 ? 10.617 3.940 -9.387 1.00 86.50 316 PRO A O 1
ATOM 2356 N N . TRP A 1 317 ? 9.226 2.184 -9.347 1.00 84.62 317 TRP A N 1
ATOM 2357 C CA . TRP A 1 317 ? 8.902 2.206 -10.780 1.00 84.62 317 TRP A CA 1
ATOM 2358 C C . TRP A 1 317 ? 8.439 3.583 -11.268 1.00 84.62 317 TRP A C 1
ATOM 2360 O O . TRP A 1 317 ? 8.963 4.094 -12.258 1.00 84.62 317 TRP A O 1
ATOM 2370 N N . GLY A 1 318 ? 7.549 4.243 -10.517 1.00 85.50 318 GLY A N 1
ATOM 2371 C CA . GLY A 1 318 ? 7.083 5.594 -10.843 1.00 85.50 318 GLY A CA 1
ATOM 2372 C C . GLY A 1 318 ? 8.210 6.633 -10.916 1.00 85.50 318 GLY A C 1
ATOM 2373 O O . GLY A 1 318 ? 8.130 7.562 -11.718 1.00 85.50 318 GLY A O 1
ATOM 2374 N N . TYR A 1 319 ? 9.291 6.465 -10.143 1.00 90.81 319 TYR A N 1
ATOM 2375 C CA . TYR A 1 319 ? 10.468 7.335 -10.224 1.00 90.81 319 TYR A CA 1
ATOM 2376 C C . TYR A 1 319 ? 11.332 7.037 -11.452 1.00 90.81 319 TYR A C 1
ATOM 2378 O O . TYR A 1 319 ? 11.809 7.963 -12.107 1.00 90.81 319 TYR A O 1
ATOM 2386 N N . ILE A 1 320 ? 11.506 5.758 -11.789 1.00 88.00 320 ILE A N 1
ATOM 2387 C CA . ILE A 1 320 ? 12.299 5.319 -12.946 1.00 88.00 320 ILE A CA 1
ATOM 2388 C C . ILE A 1 320 ? 11.637 5.799 -14.247 1.00 88.00 320 ILE A C 1
ATOM 2390 O O . ILE A 1 320 ? 12.268 6.473 -15.061 1.00 88.00 320 ILE A O 1
ATOM 2394 N N . GLU A 1 321 ? 10.341 5.542 -14.427 1.00 86.44 321 GLU A N 1
ATOM 2395 C CA . GLU A 1 321 ? 9.641 5.885 -15.671 1.00 86.44 321 GLU A CA 1
ATOM 2396 C C . GLU A 1 321 ? 9.476 7.396 -15.868 1.00 86.44 321 GLU A C 1
ATOM 2398 O O . GLU A 1 321 ? 9.693 7.915 -16.967 1.00 86.44 321 GLU A O 1
ATOM 2403 N N . PHE A 1 322 ? 9.135 8.142 -14.812 1.00 87.88 322 PHE A N 1
ATOM 2404 C CA . PHE A 1 322 ? 8.993 9.596 -14.935 1.00 87.88 322 PHE A CA 1
ATOM 2405 C C . PHE A 1 322 ? 10.339 10.324 -15.031 1.00 87.88 322 PHE A C 1
ATOM 2407 O O . PHE A 1 322 ? 10.378 11.422 -15.596 1.00 87.88 322 PHE A O 1
ATOM 2414 N N . SER A 1 323 ? 11.443 9.721 -14.567 1.00 88.38 323 SER A N 1
ATOM 2415 C CA . SER A 1 323 ? 12.794 10.226 -14.855 1.00 88.38 323 SER A CA 1
ATOM 2416 C C . SER A 1 323 ? 13.043 10.252 -16.361 1.00 88.38 323 SER A C 1
ATOM 2418 O O . SER A 1 323 ? 13.380 11.306 -16.900 1.00 88.38 323 SER A O 1
ATOM 2420 N N . ARG A 1 324 ? 12.745 9.152 -17.067 1.00 85.56 324 ARG A N 1
ATOM 2421 C CA . ARG A 1 324 ? 12.892 9.057 -18.532 1.00 85.56 324 ARG A CA 1
ATOM 2422 C C . ARG A 1 324 ? 12.021 10.051 -19.291 1.00 85.56 324 ARG A C 1
ATOM 2424 O O . ARG A 1 324 ? 12.428 10.609 -20.307 1.00 85.56 324 ARG A O 1
ATOM 2431 N N . GLN A 1 325 ? 10.816 10.304 -18.786 1.00 84.50 325 GLN A N 1
ATOM 2432 C CA . GLN A 1 325 ? 9.907 11.300 -19.360 1.00 84.50 325 GLN A CA 1
ATOM 2433 C C . GLN A 1 325 ? 10.305 12.743 -19.020 1.00 84.50 325 GLN A C 1
ATOM 2435 O O . GLN A 1 325 ? 9.648 13.678 -19.479 1.00 84.50 325 GLN A O 1
ATOM 2440 N N . ARG A 1 326 ? 11.374 12.943 -18.230 1.00 87.56 326 ARG A N 1
ATOM 2441 C CA . ARG A 1 326 ? 11.830 14.251 -17.729 1.00 87.56 326 ARG A CA 1
ATOM 2442 C C . ARG A 1 326 ? 10.717 14.981 -16.967 1.00 87.56 326 ARG A C 1
ATOM 2444 O O . ARG A 1 326 ? 10.637 16.208 -16.989 1.00 87.56 326 ARG A O 1
ATOM 2451 N N . GLY A 1 327 ? 9.840 14.201 -16.333 1.00 87.00 327 GLY A N 1
ATOM 2452 C CA . GLY A 1 327 ? 8.707 14.684 -15.552 1.00 87.00 327 GLY A CA 1
ATOM 2453 C C . GLY A 1 327 ? 9.061 14.965 -14.095 1.00 87.00 327 GLY A C 1
ATOM 2454 O O . GLY A 1 327 ? 8.292 15.642 -13.419 1.00 87.00 327 GLY A O 1
ATOM 2455 N N . LEU A 1 328 ? 10.212 14.478 -13.614 1.00 92.25 328 LEU A N 1
ATOM 2456 C CA . LEU A 1 328 ? 10.656 14.652 -12.231 1.00 92.25 328 LEU A CA 1
ATOM 2457 C C . LEU A 1 328 ? 11.630 15.810 -12.059 1.00 92.25 328 LEU A C 1
ATOM 2459 O O . LEU A 1 328 ? 12.507 16.031 -12.893 1.00 92.25 328 LEU A O 1
ATOM 2463 N N . ALA A 1 329 ? 11.500 16.508 -10.934 1.00 93.62 329 ALA A N 1
ATOM 2464 C CA . ALA A 1 329 ? 12.479 17.486 -10.492 1.00 93.62 329 ALA A CA 1
ATOM 2465 C C . ALA A 1 329 ? 13.745 16.765 -9.977 1.00 93.62 329 ALA A C 1
ATOM 2467 O O . ALA A 1 329 ? 13.629 15.912 -9.093 1.00 93.62 329 ALA A O 1
ATOM 2468 N N . PRO A 1 330 ? 14.956 17.100 -10.468 1.00 90.94 330 PRO A N 1
ATOM 2469 C CA . PRO A 1 330 ? 16.199 16.456 -10.021 1.00 90.94 330 PRO A CA 1
ATOM 2470 C C . PRO A 1 330 ? 16.464 16.583 -8.511 1.00 90.94 330 PRO A C 1
ATOM 2472 O O . PRO A 1 330 ? 17.026 15.684 -7.889 1.00 90.94 330 PRO A O 1
ATOM 2475 N N . ASP A 1 331 ? 16.015 17.675 -7.894 1.00 91.75 331 ASP A N 1
ATOM 2476 C CA . ASP A 1 331 ? 16.141 17.941 -6.456 1.00 91.75 331 ASP A CA 1
ATOM 2477 C C . ASP A 1 331 ? 14.961 17.414 -5.622 1.00 91.75 331 ASP A C 1
ATOM 2479 O O . ASP A 1 331 ? 14.905 17.666 -4.415 1.00 91.75 331 ASP A O 1
ATOM 2483 N N . GLY A 1 332 ? 14.004 16.731 -6.258 1.00 92.81 332 GLY A N 1
ATOM 2484 C CA . GLY A 1 332 ? 12.836 16.179 -5.589 1.00 92.81 332 GLY A CA 1
ATOM 2485 C C . GLY A 1 332 ? 11.866 17.229 -5.049 1.00 92.81 332 GLY A C 1
ATOM 2486 O O . GLY A 1 332 ? 11.156 16.928 -4.091 1.00 92.81 332 GLY A O 1
ATOM 2487 N N . ARG A 1 333 ? 11.795 18.448 -5.610 1.00 96.38 333 ARG A N 1
ATOM 2488 C CA . ARG A 1 333 ? 10.881 19.512 -5.135 1.00 96.38 333 ARG A CA 1
ATOM 2489 C C . ARG A 1 333 ? 9.937 20.028 -6.218 1.00 96.38 333 ARG A C 1
ATOM 2491 O O . ARG A 1 333 ? 10.345 20.320 -7.337 1.00 96.38 333 ARG A O 1
ATOM 2498 N N . CYS A 1 334 ? 8.665 20.218 -5.864 1.00 96.81 334 CYS A N 1
ATOM 2499 C CA . CYS A 1 334 ? 7.687 20.871 -6.739 1.00 96.81 334 CYS A CA 1
ATOM 2500 C C . CYS A 1 334 ? 7.826 22.399 -6.638 1.00 96.81 334 CYS A C 1
ATOM 2502 O O . CYS A 1 334 ? 7.275 23.015 -5.726 1.00 96.81 334 CYS A O 1
ATOM 2504 N N . ARG A 1 335 ? 8.541 23.024 -7.579 1.00 96.88 335 ARG A N 1
ATOM 2505 C CA . ARG A 1 335 ? 8.715 24.490 -7.642 1.00 96.88 335 ARG A CA 1
ATOM 2506 C C . ARG A 1 335 ? 7.554 25.158 -8.387 1.00 96.88 335 ARG A C 1
ATOM 2508 O O . ARG A 1 335 ? 7.717 25.663 -9.497 1.00 96.88 335 ARG A O 1
ATOM 2515 N N . SER A 1 336 ? 6.361 25.082 -7.802 1.00 96.00 336 SER A N 1
ATOM 2516 C CA . SER A 1 336 ? 5.103 25.508 -8.426 1.00 96.00 336 SER A CA 1
ATOM 2517 C C . SER A 1 336 ? 5.165 26.958 -8.927 1.00 96.00 336 SER A C 1
ATOM 2519 O O . SER A 1 336 ? 5.393 27.869 -8.136 1.00 96.00 336 SER A O 1
ATOM 2521 N N . PHE A 1 337 ? 4.932 27.176 -10.224 1.00 97.00 337 PHE A N 1
ATOM 2522 C CA . PHE A 1 337 ? 4.915 28.491 -10.897 1.00 97.00 337 PHE A CA 1
ATOM 2523 C C . PHE A 1 337 ? 6.225 29.300 -10.865 1.00 97.00 337 PHE A C 1
ATOM 2525 O O . PHE A 1 337 ? 6.232 30.461 -11.285 1.00 97.00 337 PHE A O 1
ATOM 2532 N N . SER A 1 338 ? 7.330 28.703 -10.416 1.00 96.00 338 SER A N 1
ATOM 2533 C CA . SER A 1 338 ? 8.647 29.346 -10.388 1.00 96.00 338 SER A CA 1
ATOM 2534 C C . SER A 1 338 ? 9.319 29.330 -11.769 1.00 96.00 338 SER A C 1
ATOM 2536 O O . SER A 1 338 ? 9.064 28.449 -12.594 1.00 96.00 338 SER A O 1
ATOM 2538 N N . ALA A 1 339 ? 10.204 30.289 -12.041 1.00 93.56 339 ALA A N 1
ATOM 2539 C CA . ALA A 1 339 ? 10.998 30.354 -13.271 1.00 93.56 339 ALA A CA 1
ATOM 2540 C C . ALA A 1 339 ? 11.928 29.142 -13.456 1.00 93.56 339 ALA A C 1
ATOM 2542 O O . ALA A 1 339 ? 12.182 28.721 -14.584 1.00 93.56 339 ALA A O 1
ATOM 2543 N N . ASP A 1 340 ? 12.381 28.551 -12.354 1.00 92.81 340 ASP A N 1
ATOM 2544 C CA . ASP A 1 340 ? 13.258 27.380 -12.298 1.00 92.81 340 ASP A CA 1
ATOM 2545 C C . ASP A 1 340 ? 12.503 26.053 -12.084 1.00 92.81 340 ASP A C 1
ATOM 2547 O O . ASP A 1 340 ? 13.105 25.038 -11.725 1.00 92.81 340 ASP A O 1
ATOM 2551 N N . ALA A 1 341 ? 11.187 26.037 -12.329 1.00 92.50 341 ALA A N 1
ATOM 2552 C CA . ALA A 1 341 ? 10.382 24.820 -12.359 1.00 92.50 341 ALA A CA 1
ATOM 2553 C C . ALA A 1 341 ? 11.027 23.762 -13.274 1.00 92.50 341 ALA A C 1
ATOM 2555 O O . ALA A 1 341 ? 11.278 24.015 -14.452 1.00 92.50 341 ALA A O 1
ATOM 2556 N N . ALA A 1 342 ? 11.310 22.568 -12.744 1.00 90.44 342 ALA A N 1
ATOM 2557 C CA . ALA A 1 342 ? 12.067 21.529 -13.452 1.00 90.44 342 ALA A CA 1
ATOM 2558 C C . ALA A 1 342 ? 11.314 20.198 -13.606 1.00 90.44 342 ALA A C 1
ATOM 2560 O O . ALA A 1 342 ? 11.773 19.339 -14.356 1.00 90.44 342 ALA A O 1
ATOM 2561 N N . GLY A 1 343 ? 10.157 20.047 -12.960 1.00 91.94 343 GLY A N 1
ATOM 2562 C CA . GLY A 1 343 ? 9.396 18.806 -12.882 1.00 91.94 343 GLY A CA 1
ATOM 2563 C C . GLY A 1 343 ? 8.685 18.673 -11.536 1.00 91.94 343 GLY A C 1
ATOM 2564 O O . GLY A 1 343 ? 8.699 19.583 -10.708 1.00 91.94 343 GLY A O 1
ATOM 2565 N N . SER A 1 344 ? 8.064 17.522 -11.319 1.00 93.81 344 SER A N 1
ATOM 2566 C CA . SER A 1 344 ? 7.353 17.193 -10.087 1.00 93.81 344 SER A CA 1
ATOM 2567 C C . SER A 1 344 ? 8.198 16.343 -9.144 1.00 93.81 344 SER A C 1
ATOM 2569 O O . SER A 1 344 ? 9.113 15.635 -9.552 1.00 93.81 344 SER A O 1
ATOM 2571 N N . SER A 1 345 ? 7.854 16.378 -7.865 1.00 94.69 345 SER A N 1
ATOM 2572 C CA . SER A 1 345 ? 8.324 15.425 -6.865 1.00 94.69 345 SER A CA 1
ATOM 2573 C C . SER A 1 345 ? 7.195 14.467 -6.548 1.00 94.69 345 SER A C 1
ATOM 2575 O O . SER A 1 345 ? 6.141 14.924 -6.110 1.00 94.69 345 SER A O 1
ATOM 2577 N N . TRP A 1 346 ? 7.357 13.168 -6.785 1.00 94.44 346 TRP A N 1
ATOM 2578 C CA . TRP A 1 346 ? 6.347 12.215 -6.333 1.00 94.44 346 TRP A CA 1
ATOM 2579 C C . TRP A 1 346 ? 6.328 12.123 -4.811 1.00 94.44 346 TRP A C 1
ATOM 2581 O O . TRP A 1 346 ? 7.326 12.355 -4.136 1.00 94.44 346 TRP A O 1
ATOM 2591 N N . SER A 1 347 ? 5.155 11.842 -4.258 1.00 96.25 347 SER A N 1
ATOM 2592 C CA . SER A 1 347 ? 4.971 11.792 -2.817 1.00 96.25 347 SER A CA 1
ATOM 2593 C C . SER A 1 347 ? 3.866 10.815 -2.426 1.00 96.25 347 SER A C 1
ATOM 2595 O O . SER A 1 347 ? 2.983 10.495 -3.227 1.00 96.25 347 SER A O 1
ATOM 2597 N N . GLU A 1 348 ? 3.935 10.320 -1.198 1.00 96.38 348 GLU A N 1
ATOM 2598 C CA . GLU A 1 348 ? 2.937 9.463 -0.563 1.00 96.38 348 GLU A CA 1
ATOM 2599 C C . GLU A 1 348 ? 1.969 10.290 0.280 1.00 96.38 348 GLU A C 1
ATOM 2601 O O . GLU A 1 348 ? 2.308 11.351 0.800 1.00 96.38 348 GLU A O 1
ATOM 2606 N N . GLY A 1 349 ? 0.744 9.809 0.457 1.00 97.06 349 GLY A N 1
ATOM 2607 C CA . GLY A 1 349 ? -0.211 10.501 1.307 1.00 97.06 349 GLY A CA 1
ATOM 2608 C C . GLY A 1 349 ? -1.605 9.910 1.271 1.00 97.06 349 GLY A C 1
ATOM 2609 O O . GLY A 1 349 ? -1.997 9.248 0.315 1.00 97.06 349 GLY A O 1
ATOM 2610 N N . VAL A 1 350 ? -2.372 10.196 2.316 1.00 97.88 350 VAL A N 1
ATOM 2611 C CA . VAL A 1 350 ? -3.785 9.847 2.447 1.00 97.88 350 VAL A CA 1
ATOM 2612 C C . VAL A 1 350 ? -4.548 11.072 2.924 1.00 97.88 350 VAL A C 1
ATOM 2614 O O . VAL A 1 350 ? -4.140 11.732 3.881 1.00 97.88 350 VAL A O 1
ATOM 2617 N N . GLY A 1 351 ? -5.672 11.365 2.279 1.00 97.88 351 GLY A N 1
ATOM 2618 C CA . GLY A 1 351 ? -6.620 12.385 2.714 1.00 97.88 351 GLY A CA 1
ATOM 2619 C C . GLY A 1 351 ? -8.037 11.839 2.632 1.00 97.88 351 GLY A C 1
ATOM 2620 O O . GLY A 1 351 ? -8.426 11.318 1.591 1.00 97.88 351 GLY A O 1
ATOM 2621 N N . VAL A 1 352 ? -8.799 11.952 3.719 1.00 98.50 352 VAL A N 1
ATOM 2622 C CA . VAL A 1 352 ? -10.191 11.498 3.818 1.00 98.50 352 VAL A CA 1
ATOM 2623 C C . VAL A 1 352 ? -11.036 12.609 4.428 1.00 98.50 352 VAL A C 1
ATOM 2625 O O . VAL A 1 352 ? -10.655 13.218 5.427 1.00 98.50 352 VAL A O 1
ATOM 2628 N N . LEU A 1 353 ? -12.191 12.866 3.828 1.00 98.62 353 LEU A N 1
ATOM 2629 C CA . LEU A 1 353 ? -13.190 13.824 4.274 1.00 98.62 353 LEU A CA 1
ATOM 2630 C C . LEU A 1 353 ? -14.529 13.114 4.447 1.00 98.62 353 LEU A C 1
ATOM 2632 O O . LEU A 1 353 ? -14.892 12.249 3.651 1.00 98.62 353 LEU A O 1
ATOM 2636 N N . LEU A 1 354 ? -15.269 13.507 5.477 1.00 98.31 354 LEU A N 1
ATOM 2637 C CA . LEU A 1 354 ? -16.638 13.073 5.700 1.00 98.31 354 LEU A CA 1
ATOM 2638 C C . LEU A 1 354 ? -17.586 14.180 5.237 1.00 98.31 354 LEU A C 1
ATOM 2640 O O . LEU A 1 354 ? -17.482 15.324 5.693 1.00 98.31 354 LEU A O 1
ATOM 2644 N N . LEU A 1 355 ? -18.469 13.839 4.306 1.00 98.50 355 LEU A N 1
ATOM 2645 C CA . LEU A 1 355 ? -19.365 14.755 3.613 1.00 98.50 355 LEU A CA 1
ATOM 2646 C C . LEU A 1 355 ? -20.823 14.409 3.917 1.00 98.50 355 LEU A C 1
ATOM 2648 O O . LEU A 1 355 ? -21.202 13.241 3.902 1.00 98.50 355 LEU A O 1
ATOM 2652 N N . GLU A 1 356 ? -21.659 15.419 4.111 1.00 97.38 356 GLU A N 1
ATOM 2653 C CA . GLU A 1 356 ? -23.118 15.273 4.138 1.00 97.38 356 GLU A CA 1
ATOM 2654 C C . GLU A 1 356 ? -23.780 16.529 3.567 1.00 97.38 356 GLU A C 1
ATOM 2656 O O . GLU A 1 356 ? -23.126 17.552 3.352 1.00 97.38 356 GLU A O 1
ATOM 2661 N N . ARG A 1 357 ? -25.086 16.489 3.307 1.00 96.69 357 ARG A N 1
ATOM 2662 C CA . ARG A 1 357 ? -25.812 17.704 2.920 1.00 96.69 357 ARG A CA 1
ATOM 2663 C C . ARG A 1 357 ? -25.769 18.726 4.055 1.00 96.69 357 ARG A C 1
ATOM 2665 O O . ARG A 1 357 ? -25.916 18.370 5.221 1.00 96.69 357 ARG A O 1
ATOM 2672 N N . LEU A 1 358 ? -25.617 20.011 3.735 1.00 95.12 358 LEU A N 1
ATOM 2673 C CA . LEU A 1 358 ? -25.563 21.062 4.758 1.00 95.12 358 LEU A CA 1
ATOM 2674 C C . LEU A 1 358 ? -26.834 21.100 5.630 1.00 95.12 358 LEU A C 1
ATOM 2676 O O . LEU A 1 358 ? -26.756 21.424 6.817 1.00 95.12 358 LEU A O 1
ATOM 2680 N N . SER A 1 359 ? -27.995 20.765 5.061 1.00 92.88 359 SER A N 1
ATOM 2681 C CA . SER A 1 359 ? -29.254 20.636 5.802 1.00 92.88 359 SER A CA 1
ATOM 2682 C C . SER A 1 359 ? -29.212 19.490 6.825 1.00 92.88 359 SER A C 1
ATOM 2684 O O . SER A 1 359 ? -29.612 19.683 7.975 1.00 92.88 359 SER A O 1
ATOM 2686 N N . ASP A 1 360 ? -28.659 18.339 6.439 1.00 93.50 360 ASP A N 1
ATOM 2687 C CA . ASP A 1 360 ? -28.496 17.161 7.292 1.00 93.50 360 ASP A CA 1
ATOM 2688 C C . ASP A 1 360 ? -27.485 17.424 8.415 1.00 93.50 360 ASP A C 1
ATOM 2690 O O . ASP A 1 360 ? -27.817 17.199 9.579 1.00 93.50 360 ASP A O 1
ATOM 2694 N N . ALA A 1 361 ? -26.330 18.030 8.109 1.00 91.88 361 ALA A N 1
ATOM 2695 C CA . ALA A 1 361 ? -25.337 18.415 9.120 1.00 91.88 361 ALA A CA 1
ATOM 2696 C C . ALA A 1 361 ? -25.943 19.308 10.206 1.00 91.88 361 ALA A C 1
ATOM 2698 O O . ALA A 1 361 ? -25.727 19.110 11.404 1.00 91.88 361 ALA A O 1
ATOM 2699 N N . ARG A 1 362 ? -26.750 20.293 9.793 1.00 88.50 362 ARG A N 1
ATOM 2700 C CA . ARG A 1 362 ? -27.458 21.187 10.716 1.00 88.50 362 ARG A CA 1
ATOM 2701 C C . ARG A 1 362 ? -28.503 20.440 11.539 1.00 88.50 362 ARG A C 1
ATOM 2703 O O . ARG A 1 362 ? -28.580 20.682 12.741 1.00 88.50 362 ARG A O 1
ATOM 2710 N N . ARG A 1 363 ? -29.270 19.537 10.919 1.00 86.38 363 ARG A N 1
ATOM 2711 C CA . ARG A 1 363 ? -30.296 18.730 11.598 1.00 86.38 363 ARG A CA 1
ATOM 2712 C C . ARG A 1 363 ? -29.687 17.801 12.649 1.00 86.38 363 ARG A C 1
ATOM 2714 O O . ARG A 1 363 ? -30.224 17.715 13.746 1.00 86.38 363 ARG A O 1
ATOM 2721 N N . HIS A 1 364 ? -28.571 17.148 12.335 1.00 83.81 364 HIS A N 1
ATOM 2722 C CA . HIS A 1 364 ? -27.865 16.249 13.254 1.00 83.81 364 HIS A CA 1
ATOM 2723 C C . HIS A 1 364 ? -26.978 16.999 14.267 1.00 83.81 364 HIS A C 1
ATOM 2725 O O . HIS A 1 364 ? -26.446 16.403 15.198 1.00 83.81 364 HIS A O 1
ATOM 2731 N N . GLY A 1 365 ? -26.814 18.318 14.113 1.00 82.00 365 GLY A N 1
ATOM 2732 C CA . GLY A 1 365 ? -25.958 19.126 14.981 1.00 82.00 365 GLY A CA 1
ATOM 2733 C C . GLY A 1 365 ? -24.459 18.876 14.780 1.00 82.00 365 GLY A C 1
ATOM 2734 O O . GLY A 1 365 ? -23.662 19.258 15.645 1.00 82.00 365 GLY A O 1
ATOM 2735 N N . HIS A 1 366 ? -24.071 18.271 13.654 1.00 85.69 366 HIS A N 1
ATOM 2736 C CA . HIS A 1 366 ? -22.681 18.038 13.284 1.00 85.69 366 HIS A CA 1
ATOM 2737 C C . HIS A 1 366 ? -21.954 19.363 13.016 1.00 85.69 366 HIS A C 1
ATOM 2739 O O . HIS A 1 366 ? -22.532 20.361 12.572 1.00 85.69 366 HIS A O 1
ATOM 2745 N N . ARG A 1 367 ? -20.654 19.398 13.328 1.00 87.00 367 ARG A N 1
ATOM 2746 C CA . ARG A 1 367 ? -19.829 20.596 13.131 1.00 87.00 367 ARG A CA 1
ATOM 2747 C C . ARG A 1 367 ? -19.490 20.738 11.650 1.00 87.00 367 ARG A C 1
ATOM 2749 O O . ARG A 1 367 ? -18.780 19.905 11.107 1.00 87.00 367 ARG A O 1
ATOM 2756 N N . VAL A 1 368 ? -19.909 21.836 11.028 1.00 93.19 368 VAL A N 1
ATOM 2757 C CA . VAL A 1 368 ? -19.525 22.162 9.647 1.00 93.19 368 VAL A CA 1
ATOM 2758 C C . VAL A 1 368 ? -18.142 22.815 9.655 1.00 93.19 368 VAL A C 1
ATOM 2760 O O . VAL A 1 368 ? -17.967 23.895 10.213 1.00 93.19 368 VAL A O 1
ATOM 2763 N N . LEU A 1 369 ? -17.149 22.155 9.059 1.00 94.69 369 LEU A N 1
ATOM 2764 C CA . LEU A 1 369 ? -15.766 22.643 8.962 1.00 94.69 369 LEU A CA 1
ATOM 2765 C C . LEU A 1 369 ? -15.603 23.645 7.817 1.00 94.69 369 LEU A C 1
ATOM 2767 O O . LEU A 1 369 ? -14.918 24.655 7.963 1.00 94.69 369 LEU A O 1
ATOM 2771 N N . ALA A 1 370 ? -16.247 23.344 6.693 1.00 97.06 370 ALA A N 1
ATOM 2772 C CA . ALA A 1 370 ? -16.365 24.167 5.498 1.00 97.06 370 ALA A CA 1
ATOM 2773 C C . ALA A 1 370 ? -17.504 23.617 4.627 1.00 97.06 370 ALA A C 1
ATOM 2775 O O . ALA A 1 370 ? -18.052 22.545 4.901 1.00 97.06 370 ALA A O 1
ATOM 2776 N N . VAL A 1 371 ? -17.849 24.343 3.570 1.00 97.69 371 VAL A N 1
ATOM 2777 C CA . VAL A 1 371 ? -18.894 23.963 2.618 1.00 97.69 371 VAL A CA 1
ATOM 2778 C C . VAL A 1 371 ? -18.285 23.804 1.229 1.00 97.69 371 VAL A C 1
ATOM 2780 O O . VAL A 1 371 ? -17.637 24.718 0.727 1.00 97.69 371 VAL A O 1
ATOM 2783 N N . VAL A 1 372 ? -18.522 22.666 0.579 1.00 97.69 372 VAL A N 1
ATOM 2784 C CA . VAL A 1 372 ? -18.318 22.497 -0.863 1.00 97.69 372 VAL A CA 1
ATOM 2785 C C . VAL A 1 372 ? -19.491 23.173 -1.566 1.00 97.69 372 VAL A C 1
ATOM 2787 O O . VAL A 1 372 ? -20.608 22.648 -1.595 1.00 97.69 372 VAL A O 1
ATOM 2790 N N . ARG A 1 373 ? -19.244 24.375 -2.091 1.00 95.44 373 ARG A N 1
ATOM 2791 C CA . ARG A 1 373 ? -20.261 25.198 -2.757 1.00 95.44 373 ARG A CA 1
ATOM 2792 C C . ARG A 1 373 ? -20.529 24.745 -4.179 1.00 95.44 373 ARG A C 1
ATOM 2794 O O . ARG A 1 373 ? -21.680 24.705 -4.583 1.00 95.44 373 ARG A O 1
ATOM 2801 N N . GLY A 1 374 ? -19.485 24.371 -4.907 1.00 95.19 374 GLY A N 1
ATOM 2802 C CA . GLY A 1 374 ? -19.593 23.858 -6.267 1.00 95.19 374 GLY A CA 1
ATOM 2803 C C . GLY A 1 374 ? -18.429 22.939 -6.591 1.00 95.19 374 GLY A C 1
ATOM 2804 O O . GLY A 1 374 ? -17.336 23.082 -6.045 1.00 95.19 374 GLY A O 1
ATOM 2805 N N . SER A 1 375 ? -18.670 21.969 -7.464 1.00 97.06 375 SER A N 1
ATOM 2806 C CA . SER A 1 375 ? -17.639 21.070 -7.976 1.00 97.06 375 SER A CA 1
ATOM 2807 C C . SER A 1 375 ? -17.932 20.706 -9.425 1.00 97.06 375 SER A C 1
ATOM 2809 O O . SER A 1 375 ? -19.098 20.588 -9.810 1.00 97.06 375 SER A O 1
ATOM 2811 N N . ALA A 1 376 ? -16.887 20.529 -10.227 1.00 97.50 376 ALA A N 1
ATOM 2812 C CA . ALA A 1 376 ? -17.001 20.087 -11.611 1.00 97.50 376 ALA A CA 1
ATOM 2813 C C . ALA A 1 376 ? -15.811 19.211 -12.014 1.00 97.50 376 ALA A C 1
ATOM 2815 O O . ALA A 1 376 ? -14.706 19.352 -11.483 1.00 97.50 376 ALA A O 1
ATOM 2816 N N . VAL A 1 377 ? -16.059 18.324 -12.977 1.00 98.31 377 VAL A N 1
ATOM 2817 C CA . VAL A 1 377 ? -15.062 17.447 -13.594 1.00 98.31 377 VAL A CA 1
ATOM 2818 C C . VAL A 1 377 ? -15.237 17.501 -15.111 1.00 98.31 377 VAL A C 1
ATOM 2820 O O . VAL A 1 377 ? -16.368 17.477 -15.595 1.00 98.31 377 VAL A O 1
ATOM 2823 N N . ASN A 1 378 ? -14.142 17.577 -15.869 1.00 97.56 378 ASN A N 1
ATOM 2824 C CA . ASN A 1 378 ? -14.163 17.445 -17.329 1.00 97.56 378 ASN A CA 1
ATOM 2825 C C . ASN A 1 378 ? -12.897 16.751 -17.870 1.00 97.56 378 ASN A C 1
ATOM 2827 O O . ASN A 1 378 ? -12.111 16.190 -17.106 1.00 97.56 378 ASN A O 1
ATOM 2831 N N . GLN A 1 379 ? -12.720 16.783 -19.194 1.00 94.69 379 GLN A N 1
ATOM 2832 C CA . GLN A 1 379 ? -11.569 16.225 -19.901 1.00 94.69 379 GLN A CA 1
ATOM 2833 C C . GLN A 1 379 ? -10.940 17.273 -20.837 1.00 94.69 379 GLN A C 1
ATOM 2835 O O . GLN A 1 379 ? -11.654 18.078 -21.447 1.00 94.69 379 GLN A O 1
ATOM 2840 N N . ASP A 1 380 ? -9.617 17.232 -20.969 1.00 90.94 380 ASP A N 1
ATOM 2841 C CA . ASP A 1 380 ? -8.809 17.987 -21.932 1.00 90.94 380 ASP A CA 1
ATOM 2842 C C . ASP A 1 380 ? -9.140 17.673 -23.403 1.00 90.94 380 ASP A C 1
ATOM 2844 O O . ASP A 1 380 ? -8.997 18.537 -24.271 1.00 90.94 380 ASP A O 1
ATOM 2848 N N . GLY A 1 381 ? -9.628 16.467 -23.694 1.00 87.75 381 GLY A N 1
ATOM 2849 C CA . GLY A 1 381 ? -9.911 15.980 -25.040 1.00 87.75 381 GLY A CA 1
ATOM 2850 C C . GLY A 1 381 ? -8.637 15.633 -25.816 1.00 87.75 381 GLY A C 1
ATOM 2851 O O . GLY A 1 381 ? -7.632 15.211 -25.250 1.00 87.75 381 GLY A O 1
ATOM 2852 N N . ALA A 1 382 ? -8.672 15.793 -27.142 1.00 80.56 382 ALA A N 1
ATOM 2853 C CA . ALA A 1 382 ? -7.523 15.544 -28.015 1.00 80.56 382 ALA A CA 1
ATOM 2854 C C . ALA A 1 382 ? -6.505 16.705 -27.961 1.00 80.56 382 ALA A C 1
ATOM 2856 O O . ALA A 1 382 ? -6.344 17.452 -28.929 1.00 80.56 382 ALA A O 1
ATOM 2857 N N . SER A 1 383 ? -5.843 16.875 -26.814 1.00 81.38 383 SER A N 1
ATOM 2858 C CA . SER A 1 383 ? -4.785 17.868 -26.599 1.00 81.38 383 SER A CA 1
ATOM 2859 C C . SER A 1 383 ? -3.502 17.530 -27.385 1.00 81.38 383 SER A C 1
ATOM 2861 O O . SER A 1 383 ? -3.449 16.585 -28.179 1.00 81.38 383 SER A O 1
ATOM 2863 N N . ASN A 1 384 ? -2.431 18.311 -27.202 1.00 76.69 384 ASN A N 1
ATOM 2864 C CA . ASN A 1 384 ? -1.173 18.167 -27.949 1.00 76.69 384 ASN A CA 1
ATOM 2865 C C . ASN A 1 384 ? -0.290 16.976 -27.485 1.00 76.69 384 ASN A C 1
ATOM 2867 O O . ASN A 1 384 ? 0.939 17.067 -27.460 1.00 76.69 384 ASN A O 1
ATOM 2871 N N . GLY A 1 385 ? -0.921 15.864 -27.105 1.00 77.62 385 GLY A N 1
ATOM 2872 C CA . GLY A 1 385 ? -0.332 14.668 -26.499 1.00 77.62 385 GLY A CA 1
ATOM 2873 C C . GLY A 1 385 ? -1.100 14.268 -25.239 1.00 77.62 385 GLY A C 1
ATOM 2874 O O . GLY A 1 385 ? -1.585 15.140 -24.535 1.00 77.62 385 GLY A O 1
ATOM 2875 N N . LEU A 1 386 ? -1.189 12.967 -24.933 1.00 81.69 386 LEU A N 1
ATOM 2876 C CA . LEU A 1 386 ? -2.011 12.456 -23.819 1.00 81.69 386 LEU A CA 1
ATOM 2877 C C . LEU A 1 386 ? -1.718 13.143 -22.474 1.00 81.69 386 LEU A C 1
ATOM 2879 O O . LEU A 1 386 ? -2.634 13.374 -21.698 1.00 81.69 386 LEU A O 1
ATOM 2883 N N . THR A 1 387 ? -0.449 13.472 -22.225 1.00 83.62 387 THR A N 1
ATOM 2884 C CA . THR A 1 387 ? 0.020 14.096 -20.981 1.00 83.62 387 THR A CA 1
ATOM 2885 C C . THR A 1 387 ? 0.106 15.620 -21.042 1.00 83.62 387 THR A C 1
ATOM 2887 O O . THR A 1 387 ? 0.492 16.254 -20.061 1.00 83.62 387 THR A O 1
ATOM 2890 N N . ALA A 1 388 ? -0.222 16.228 -22.188 1.00 84.19 388 ALA A N 1
ATOM 2891 C CA . ALA A 1 388 ? -0.205 17.673 -22.353 1.00 84.19 388 ALA A CA 1
ATOM 2892 C C . ALA A 1 388 ? -1.540 18.266 -21.864 1.00 84.19 388 ALA A C 1
ATOM 2894 O O . ALA A 1 388 ? -2.581 17.930 -22.439 1.00 84.19 388 ALA A O 1
ATOM 2895 N N . PRO A 1 389 ? -1.528 19.163 -20.862 1.00 88.69 389 PRO A N 1
ATOM 2896 C CA . PRO A 1 389 ? -2.757 19.762 -20.353 1.00 88.69 389 PRO A CA 1
ATOM 2897 C C . PRO A 1 389 ? -3.385 20.727 -21.370 1.00 88.69 389 PRO A C 1
ATOM 2899 O O . PRO A 1 389 ? -2.693 21.251 -22.249 1.00 88.69 389 PRO A O 1
ATOM 2902 N N . ASN A 1 390 ? -4.690 20.998 -21.241 1.00 90.44 390 ASN A N 1
ATOM 2903 C CA . ASN A 1 390 ? -5.410 21.942 -22.104 1.00 90.44 390 ASN A CA 1
ATOM 2904 C C . ASN A 1 390 ? -5.991 23.131 -21.314 1.00 90.44 390 ASN A C 1
ATOM 2906 O O . ASN A 1 390 ? -6.964 22.992 -20.569 1.00 90.44 390 ASN A O 1
ATOM 2910 N N . GLY A 1 391 ? -5.451 24.335 -21.533 1.00 92.44 391 GLY A N 1
ATOM 2911 C CA . GLY A 1 391 ? -5.882 25.549 -20.832 1.00 92.44 391 GLY A CA 1
ATOM 2912 C C . GLY A 1 391 ? -7.376 25.861 -21.000 1.00 92.44 391 GLY A C 1
ATOM 2913 O O . GLY A 1 391 ? -8.061 26.084 -20.001 1.00 92.44 391 GLY A O 1
ATOM 2914 N N . PRO A 1 392 ? -7.955 25.829 -22.217 1.00 92.69 392 PRO A N 1
ATOM 2915 C CA . PRO A 1 392 ? -9.386 26.040 -22.415 1.00 92.69 392 PRO A CA 1
ATOM 2916 C C . PRO A 1 392 ? -10.274 25.026 -21.687 1.00 92.69 392 PRO A C 1
ATOM 2918 O O . PRO A 1 392 ? -11.339 25.406 -21.196 1.00 92.69 392 PRO A O 1
ATOM 2921 N N . ALA A 1 393 ? -9.873 23.755 -21.591 1.00 93.06 393 ALA A N 1
ATOM 2922 C CA . ALA A 1 393 ? -10.592 22.754 -20.805 1.00 93.06 393 ALA A CA 1
ATOM 2923 C C . ALA A 1 393 ? -10.562 23.085 -19.311 1.00 93.06 393 ALA A C 1
ATOM 2925 O O . ALA A 1 393 ? -11.616 23.057 -18.667 1.00 93.06 393 ALA A O 1
ATOM 2926 N N . GLN A 1 394 ? -9.409 23.505 -18.790 1.00 96.44 394 GLN A N 1
ATOM 2927 C CA . GLN A 1 394 ? -9.279 23.971 -17.410 1.00 96.44 394 GLN A CA 1
ATOM 2928 C C . GLN A 1 394 ? -10.139 25.222 -17.146 1.00 96.44 394 GLN A C 1
ATOM 2930 O O . GLN A 1 394 ? -10.849 25.296 -16.145 1.00 96.44 394 GLN A O 1
ATOM 2935 N N . GLN A 1 395 ? -10.203 26.173 -18.083 1.00 97.31 395 GLN A N 1
ATOM 2936 C CA . GLN A 1 395 ? -11.117 27.318 -17.967 1.00 97.31 395 GLN A CA 1
ATOM 2937 C C . GLN A 1 395 ? -12.593 26.887 -17.938 1.00 97.31 395 GLN A C 1
ATOM 2939 O O . GLN A 1 395 ? -13.391 27.456 -17.192 1.00 97.31 395 GLN A O 1
ATOM 2944 N N . ARG A 1 396 ? -12.982 25.895 -18.754 1.00 97.50 396 ARG A N 1
ATOM 2945 C CA . ARG A 1 396 ? -14.360 25.378 -18.787 1.00 97.50 396 ARG A CA 1
ATOM 2946 C C . ARG A 1 396 ? -14.748 24.704 -17.472 1.00 97.50 396 ARG A C 1
ATOM 2948 O O . ARG A 1 396 ? -15.831 24.996 -16.974 1.00 97.50 396 ARG A O 1
ATOM 2955 N N . VAL A 1 397 ? -13.883 23.866 -16.888 1.00 97.62 397 VAL A N 1
ATOM 2956 C CA . VAL A 1 397 ? -14.197 23.206 -15.604 1.00 97.62 397 VAL A CA 1
ATOM 2957 C C . VAL A 1 397 ? -14.318 24.221 -14.466 1.00 97.62 397 VAL A C 1
ATOM 2959 O O . VAL A 1 397 ? -15.222 24.103 -13.643 1.00 97.62 397 VAL A O 1
ATOM 2962 N N . ILE A 1 398 ? -13.490 25.275 -14.467 1.00 98.12 398 ILE A N 1
ATOM 2963 C CA . ILE A 1 398 ? -13.594 26.386 -13.509 1.00 98.12 398 ILE A CA 1
ATOM 2964 C C . ILE A 1 398 ? -14.952 27.087 -13.638 1.00 98.12 398 ILE A C 1
ATOM 2966 O O . ILE A 1 398 ? -15.670 27.236 -12.648 1.00 98.12 398 ILE A O 1
ATOM 2970 N N . ARG A 1 399 ? -15.341 27.485 -14.859 1.00 97.69 399 ARG A N 1
ATOM 2971 C CA . ARG A 1 399 ? -16.630 28.157 -15.107 1.00 97.69 399 ARG A CA 1
ATOM 2972 C C . ARG A 1 399 ? -17.820 27.277 -14.725 1.00 97.69 399 ARG A C 1
ATOM 2974 O O . ARG A 1 399 ? -18.787 27.784 -14.167 1.00 97.69 399 ARG A O 1
ATOM 2981 N N . GLN A 1 400 ? -17.740 25.970 -14.969 1.00 96.38 400 GLN A N 1
ATOM 2982 C CA . GLN A 1 400 ? -18.790 25.030 -14.583 1.00 96.38 400 GLN A CA 1
ATOM 2983 C C . GLN A 1 400 ? -18.910 24.890 -13.058 1.00 96.38 400 GLN A C 1
ATOM 2985 O O . GLN A 1 400 ? -20.017 24.931 -12.528 1.00 96.38 400 GLN A O 1
ATOM 2990 N N . ALA A 1 401 ? -17.792 24.783 -12.333 1.00 96.19 401 ALA A N 1
ATOM 2991 C CA . ALA A 1 401 ? -17.815 24.739 -10.871 1.00 96.19 401 ALA A CA 1
ATOM 2992 C C . ALA A 1 401 ? -18.392 26.032 -10.264 1.00 96.19 401 ALA A C 1
ATOM 2994 O O . ALA A 1 401 ? -19.153 25.965 -9.299 1.00 96.19 401 ALA A O 1
ATOM 2995 N N . LEU A 1 402 ? -18.072 27.193 -10.851 1.00 95.69 402 LEU A N 1
ATOM 2996 C CA . LEU A 1 402 ? -18.641 28.494 -10.476 1.00 95.69 402 LEU A CA 1
ATOM 2997 C C . LEU A 1 402 ? -20.153 28.552 -10.716 1.00 95.69 402 LEU A C 1
ATOM 2999 O O . LEU A 1 402 ? -20.891 28.992 -9.833 1.00 95.69 402 LEU A O 1
ATOM 3003 N N . ALA A 1 403 ? -20.616 28.047 -11.863 1.00 93.06 403 ALA A N 1
ATOM 3004 C CA . ALA A 1 403 ? -22.039 27.945 -12.171 1.00 93.06 403 ALA A CA 1
ATOM 3005 C C . ALA A 1 403 ? -22.772 27.062 -11.147 1.00 93.06 403 ALA A C 1
ATOM 3007 O O . ALA A 1 403 ? -23.778 27.493 -10.590 1.00 93.06 403 ALA A O 1
ATOM 3008 N N . HIS A 1 404 ? -22.228 25.884 -10.811 1.00 91.75 404 HIS A N 1
ATOM 3009 C CA . HIS A 1 404 ? -22.795 25.013 -9.770 1.00 91.75 404 HIS A CA 1
ATOM 3010 C C . HIS A 1 404 ? -22.790 25.664 -8.375 1.00 91.75 404 HIS A C 1
ATOM 3012 O O . HIS A 1 404 ? -23.656 25.368 -7.557 1.00 91.75 404 HIS A O 1
ATOM 3018 N N . ALA A 1 405 ? -21.831 26.551 -8.088 1.00 93.38 405 ALA A N 1
ATOM 3019 C CA . ALA A 1 405 ? -21.756 27.273 -6.817 1.00 93.38 405 ALA A CA 1
ATOM 3020 C C . ALA A 1 405 ? -22.707 28.481 -6.721 1.00 93.38 405 ALA A C 1
ATOM 3022 O O . ALA A 1 405 ? -22.927 28.991 -5.612 1.00 93.38 405 ALA A O 1
ATOM 3023 N N . GLY A 1 406 ? -23.228 28.956 -7.860 1.00 91.75 406 GLY A N 1
ATOM 3024 C CA . GLY A 1 406 ? -23.935 30.231 -7.969 1.00 91.75 406 GLY A CA 1
ATOM 3025 C C . GLY A 1 406 ? -23.032 31.435 -7.676 1.00 91.75 406 GLY A C 1
ATOM 3026 O O . GLY A 1 406 ? -23.478 32.373 -7.023 1.00 91.75 406 GLY A O 1
ATOM 3027 N N . LEU A 1 407 ? -21.757 31.379 -8.085 1.00 93.75 407 LEU A N 1
ATOM 3028 C CA . LEU A 1 407 ? -20.739 32.397 -7.791 1.00 93.75 407 LEU A CA 1
ATOM 3029 C C . LEU A 1 407 ? -20.108 32.970 -9.063 1.00 93.75 407 LEU A C 1
ATOM 3031 O O . LEU A 1 407 ? -20.006 32.305 -10.093 1.00 93.75 407 LEU A O 1
ATOM 3035 N N . THR A 1 408 ? -19.613 34.200 -8.962 1.00 93.81 408 THR A N 1
ATOM 3036 C CA . THR A 1 408 ? -18.789 34.856 -9.988 1.00 93.81 408 THR A CA 1
ATOM 3037 C C . THR A 1 408 ? -17.292 34.620 -9.742 1.00 93.81 408 THR A C 1
ATOM 3039 O O . THR A 1 408 ? -16.867 34.252 -8.646 1.00 93.81 408 THR A O 1
ATOM 3042 N N . THR A 1 409 ? -16.449 34.859 -10.752 1.00 93.31 409 THR A N 1
ATOM 3043 C CA . THR A 1 409 ? -14.985 34.698 -10.644 1.00 93.31 409 THR A CA 1
ATOM 3044 C C . THR A 1 409 ? -14.358 35.596 -9.567 1.00 93.31 409 THR A C 1
ATOM 3046 O O . THR A 1 409 ? -13.437 35.171 -8.872 1.00 93.31 409 THR A O 1
ATOM 3049 N N . ALA A 1 410 ? -14.864 36.819 -9.381 1.00 92.44 410 ALA A N 1
ATOM 3050 C CA . ALA A 1 410 ? -14.332 37.783 -8.412 1.00 92.44 410 ALA A CA 1
ATOM 3051 C C . ALA A 1 410 ? -14.644 37.429 -6.942 1.00 92.44 410 ALA A C 1
ATOM 3053 O O . ALA A 1 410 ? -14.068 38.018 -6.027 1.00 92.44 410 ALA A O 1
ATOM 3054 N N . GLU A 1 411 ? -15.545 36.473 -6.701 1.00 93.56 411 GLU A N 1
ATOM 3055 C CA . GLU A 1 411 ? -15.961 36.062 -5.358 1.00 93.56 411 GLU A CA 1
ATOM 3056 C C . GLU A 1 411 ? -15.076 34.984 -4.724 1.00 93.56 411 GLU A C 1
ATOM 3058 O O . GLU A 1 411 ? -15.209 34.733 -3.527 1.00 93.56 411 GLU A O 1
ATOM 3063 N N . VAL A 1 412 ? -14.186 34.354 -5.496 1.00 96.25 412 VAL A N 1
ATOM 3064 C CA . VAL A 1 412 ? -13.185 33.408 -4.984 1.00 96.25 412 VAL A CA 1
ATOM 3065 C C . VAL A 1 412 ? -11.884 34.162 -4.695 1.00 96.25 412 VAL A C 1
ATOM 3067 O O . VAL A 1 412 ? -11.398 34.937 -5.525 1.00 96.25 412 VAL A O 1
ATOM 3070 N N . ASP A 1 413 ? -11.328 33.966 -3.499 1.00 95.81 413 ASP A N 1
ATOM 3071 C CA . ASP A 1 413 ? -10.159 34.702 -3.001 1.00 95.81 413 ASP A CA 1
ATOM 3072 C C . ASP A 1 413 ? -8.837 34.038 -3.342 1.00 95.81 413 ASP A C 1
ATOM 3074 O O . ASP A 1 413 ? -7.864 34.730 -3.631 1.00 95.81 413 ASP A O 1
ATOM 3078 N N . ALA A 1 414 ? -8.799 32.709 -3.270 1.00 97.62 414 ALA A N 1
ATOM 3079 C CA . ALA A 1 414 ? -7.571 31.943 -3.390 1.00 97.62 414 ALA A CA 1
ATOM 3080 C C . ALA A 1 414 ? -7.779 30.633 -4.154 1.00 97.62 414 ALA A C 1
ATOM 3082 O O . ALA A 1 414 ? -8.878 30.077 -4.165 1.00 97.62 414 ALA A O 1
ATOM 3083 N N . VAL A 1 415 ? -6.714 30.115 -4.759 1.00 98.62 415 VAL A N 1
ATOM 3084 C CA . VAL A 1 415 ? -6.690 28.792 -5.390 1.00 98.62 415 VAL A CA 1
ATOM 3085 C C . VAL A 1 415 ? -5.486 28.004 -4.882 1.00 98.62 415 VAL A C 1
ATOM 3087 O O . VAL A 1 415 ? -4.349 28.456 -5.023 1.00 98.62 415 VAL A O 1
ATOM 3090 N N . ASP A 1 416 ? -5.737 26.813 -4.326 1.00 98.38 416 ASP A N 1
ATOM 3091 C CA . ASP A 1 416 ? -4.712 25.771 -4.226 1.00 98.38 416 ASP A CA 1
ATOM 3092 C C . ASP A 1 416 ? -4.690 25.001 -5.546 1.00 98.38 416 ASP A C 1
ATOM 3094 O O . ASP A 1 416 ? -5.588 24.216 -5.868 1.00 98.38 416 ASP A O 1
ATOM 3098 N N . ALA A 1 417 ? -3.706 25.329 -6.365 1.00 98.06 417 ALA A N 1
ATOM 3099 C CA . ALA A 1 417 ? -3.603 24.855 -7.726 1.00 98.06 417 ALA A CA 1
ATOM 3100 C C . ALA A 1 417 ? -3.026 23.440 -7.814 1.00 98.06 417 ALA A C 1
ATOM 3102 O O . ALA A 1 417 ? -2.374 22.934 -6.888 1.00 98.06 417 ALA A O 1
ATOM 3103 N N . HIS A 1 418 ? -3.201 22.819 -8.983 1.00 97.62 418 HIS A N 1
ATOM 3104 C CA . HIS A 1 418 ? -2.505 21.586 -9.288 1.00 97.62 418 HIS A CA 1
ATOM 3105 C C . HIS A 1 418 ? -0.992 21.811 -9.185 1.00 97.62 418 HIS A C 1
ATOM 3107 O O . HIS A 1 418 ? -0.362 21.047 -8.462 1.00 97.62 418 HIS A O 1
ATOM 3113 N N . GLY A 1 419 ? -0.443 22.878 -9.774 1.00 95.38 419 GLY A N 1
ATOM 3114 C CA . GLY A 1 419 ? 0.861 23.466 -9.440 1.00 95.38 419 GLY A CA 1
ATOM 3115 C C . GLY A 1 419 ? 1.967 22.434 -9.240 1.00 95.38 419 GLY A C 1
ATOM 3116 O O . GLY A 1 419 ? 2.595 22.387 -8.183 1.00 95.38 419 GLY A O 1
ATOM 3117 N N . ALA A 1 420 ? 2.156 21.541 -10.206 1.00 93.31 420 ALA A N 1
ATOM 3118 C CA . ALA A 1 420 ? 3.018 20.378 -10.041 1.00 93.31 420 ALA A CA 1
ATOM 3119 C C . ALA A 1 420 ? 4.516 20.700 -10.206 1.00 93.31 420 ALA A C 1
ATOM 3121 O O . ALA A 1 420 ? 5.338 19.795 -10.068 1.00 93.31 420 ALA A O 1
ATOM 3122 N N . GLY A 1 421 ? 4.882 21.958 -10.485 1.00 93.81 421 GLY A N 1
ATOM 3123 C CA . GLY A 1 421 ? 6.265 22.382 -10.719 1.00 93.81 421 GLY A CA 1
ATOM 3124 C C . GLY A 1 421 ? 6.760 22.040 -12.124 1.00 93.81 421 GLY A C 1
ATOM 3125 O O . GLY A 1 421 ? 7.965 21.951 -12.361 1.00 93.81 421 GLY A O 1
ATOM 3126 N N . THR A 1 422 ? 5.846 21.806 -13.069 1.00 91.94 422 THR A N 1
ATOM 3127 C CA . THR A 1 422 ? 6.199 21.385 -14.430 1.00 91.94 422 THR A CA 1
ATOM 3128 C C . THR A 1 422 ? 6.379 22.589 -15.351 1.00 91.94 422 THR A C 1
ATOM 3130 O O . THR A 1 422 ? 5.560 23.503 -15.363 1.00 91.94 422 THR A O 1
ATOM 3133 N N . ARG A 1 423 ? 7.408 22.559 -16.211 1.00 89.56 423 ARG A N 1
ATOM 3134 C CA . ARG A 1 423 ? 7.704 23.654 -17.162 1.00 89.56 423 ARG A CA 1
ATOM 3135 C C . ARG A 1 423 ? 6.570 23.977 -18.132 1.00 89.56 423 ARG A C 1
ATOM 3137 O O . ARG A 1 423 ? 6.492 25.101 -18.610 1.00 89.56 423 ARG A O 1
ATOM 3144 N N . LEU A 1 424 ? 5.737 22.988 -18.461 1.00 88.31 424 LEU A N 1
ATOM 3145 C CA . LEU A 1 424 ? 4.626 23.142 -19.401 1.00 88.31 424 LEU A CA 1
ATOM 3146 C C . LEU A 1 424 ? 3.277 23.306 -18.692 1.00 88.31 424 LEU A C 1
ATOM 3148 O O . LEU A 1 424 ? 2.495 24.171 -19.078 1.00 88.31 424 LEU A O 1
ATOM 3152 N N . GLY A 1 425 ? 2.994 22.479 -17.682 1.00 91.25 425 GLY A N 1
ATOM 3153 C CA . GLY A 1 425 ? 1.683 22.449 -17.038 1.00 91.25 425 GLY A CA 1
ATOM 3154 C C . GLY A 1 425 ? 1.403 23.686 -16.194 1.00 91.25 425 GLY A C 1
ATOM 3155 O O . GLY A 1 425 ? 0.310 24.239 -16.292 1.00 91.25 425 GLY A O 1
ATOM 3156 N N . ASP A 1 426 ? 2.392 24.169 -15.441 1.00 95.25 426 ASP A N 1
ATOM 3157 C CA . ASP A 1 426 ? 2.215 25.321 -14.555 1.00 95.25 426 ASP A CA 1
ATOM 3158 C C . ASP A 1 426 ? 1.874 26.607 -15.344 1.00 95.25 426 ASP A C 1
ATOM 3160 O O . ASP A 1 426 ? 0.918 27.288 -14.963 1.00 95.25 426 ASP A O 1
ATOM 3164 N N . PRO A 1 427 ? 2.538 26.932 -16.479 1.00 94.38 427 PRO A N 1
ATOM 3165 C CA . PRO A 1 427 ? 2.110 28.051 -17.319 1.00 94.38 427 PRO A CA 1
ATOM 3166 C C . PRO A 1 427 ? 0.697 27.920 -17.901 1.00 94.38 427 PRO A C 1
ATOM 3168 O O . PRO A 1 427 ? -0.016 28.920 -17.985 1.00 94.38 427 PRO A O 1
ATOM 3171 N N . ILE A 1 428 ? 0.284 26.711 -18.300 1.00 93.50 428 ILE A N 1
ATOM 3172 C CA . ILE A 1 428 ? -1.063 26.457 -18.842 1.00 93.50 428 ILE A CA 1
ATOM 3173 C C . ILE A 1 428 ? -2.125 26.685 -17.759 1.00 93.50 428 ILE A C 1
ATOM 3175 O O . ILE A 1 428 ? -3.106 27.394 -17.996 1.00 93.50 428 ILE A O 1
ATOM 3179 N N . GLU A 1 429 ? -1.899 26.161 -16.553 1.00 95.94 429 GLU A N 1
ATOM 3180 C CA . GLU A 1 429 ? -2.802 26.359 -15.418 1.00 95.94 429 GLU A CA 1
ATOM 3181 C C . GLU A 1 429 ? -2.880 27.832 -15.000 1.00 95.94 429 GLU A C 1
ATOM 3183 O O . GLU A 1 429 ? -3.977 28.377 -14.858 1.00 95.94 429 GLU A O 1
ATOM 3188 N N . ALA A 1 430 ? -1.738 28.513 -14.858 1.00 96.38 430 ALA A N 1
ATOM 3189 C CA . ALA A 1 430 ? -1.705 29.923 -14.473 1.00 96.38 430 ALA A CA 1
ATOM 3190 C C . ALA A 1 430 ? -2.471 30.809 -15.468 1.00 96.38 430 ALA A C 1
ATOM 3192 O O . ALA A 1 430 ? -3.230 31.689 -15.062 1.00 96.38 430 ALA A O 1
ATOM 3193 N N . GLN A 1 431 ? -2.349 30.546 -16.772 1.00 94.62 431 GLN A N 1
ATOM 3194 C CA . GLN A 1 431 ? -3.105 31.275 -17.791 1.00 94.62 431 GLN A CA 1
ATOM 3195 C C . GLN A 1 431 ? -4.605 30.963 -17.756 1.00 94.62 431 GLN A C 1
ATOM 3197 O O . GLN A 1 431 ? -5.418 31.870 -17.936 1.00 94.62 431 GLN A O 1
ATOM 3202 N N . ALA A 1 432 ? -5.001 29.715 -17.483 1.00 95.31 432 ALA A N 1
ATOM 3203 C CA . ALA A 1 432 ? -6.408 29.367 -17.292 1.00 95.31 432 ALA A CA 1
ATOM 3204 C C . ALA A 1 432 ? -7.024 30.117 -16.097 1.00 95.31 432 ALA A C 1
ATOM 3206 O O . ALA A 1 432 ? -8.157 30.601 -16.189 1.00 95.31 432 ALA A O 1
ATOM 3207 N N . LEU A 1 433 ? -6.269 30.267 -15.005 1.00 97.12 433 LEU A N 1
ATOM 3208 C CA . LEU A 1 433 ? -6.660 31.050 -13.831 1.00 97.12 433 LEU A CA 1
ATOM 3209 C C . LEU A 1 433 ? -6.705 32.558 -14.135 1.00 97.12 433 LEU A C 1
ATOM 3211 O O . LEU A 1 433 ? -7.688 33.212 -13.790 1.00 97.12 433 LEU A O 1
ATOM 3215 N N . LEU A 1 434 ? -5.713 33.110 -14.842 1.00 96.06 434 LEU A N 1
ATOM 3216 C CA . LEU A 1 434 ? -5.708 34.514 -15.282 1.00 96.06 434 LEU A CA 1
ATOM 3217 C C . LEU A 1 434 ? -6.912 34.830 -16.177 1.00 96.06 434 LEU A C 1
ATOM 3219 O O . LEU A 1 434 ? -7.584 35.837 -15.967 1.00 96.06 434 LEU A O 1
ATOM 3223 N N . ALA A 1 435 ? -7.239 33.944 -17.121 1.00 93.81 435 ALA A N 1
ATOM 3224 C CA . ALA A 1 435 ? -8.373 34.081 -18.038 1.00 93.81 435 ALA A CA 1
ATOM 3225 C C . ALA A 1 435 ? -9.753 33.852 -17.386 1.00 93.81 435 ALA A C 1
ATOM 3227 O O . ALA A 1 435 ? -10.785 34.067 -18.030 1.00 93.81 435 ALA A O 1
ATOM 3228 N N . THR A 1 436 ? -9.799 33.389 -16.134 1.00 96.44 436 THR A N 1
ATOM 3229 C CA . THR A 1 436 ? -11.039 33.180 -15.375 1.00 96.44 436 THR A CA 1
ATOM 3230 C C . THR A 1 436 ? -11.043 34.040 -14.116 1.00 96.44 436 THR A C 1
ATOM 3232 O O . THR A 1 436 ? -11.564 35.152 -14.124 1.00 96.44 436 THR A O 1
ATOM 3235 N N . TYR A 1 437 ? -10.436 33.550 -13.042 1.00 96.56 437 TYR A N 1
ATOM 3236 C CA . TYR A 1 437 ? -10.381 34.202 -11.741 1.00 96.56 437 TYR A CA 1
ATOM 3237 C C . TYR A 1 437 ? -9.647 35.546 -11.737 1.00 96.56 437 TYR A C 1
ATOM 3239 O O . TYR A 1 437 ? -9.991 36.399 -10.922 1.00 96.56 437 TYR A O 1
ATOM 3247 N N . GLY A 1 438 ? -8.678 35.747 -12.637 1.00 94.06 438 GLY A N 1
ATOM 3248 C CA . GLY A 1 438 ? -7.926 36.999 -12.779 1.00 94.06 438 GLY A CA 1
ATOM 3249 C C . GLY A 1 438 ? -8.713 38.156 -13.406 1.00 94.06 438 GLY A C 1
ATOM 3250 O O . GLY A 1 438 ? -8.252 39.295 -13.359 1.00 94.06 438 GLY A O 1
ATOM 3251 N N . GLN A 1 439 ? -9.894 37.892 -13.972 1.00 93.69 439 GLN A N 1
ATOM 3252 C CA . GLN A 1 439 ? -10.709 38.892 -14.665 1.00 93.69 439 GLN A CA 1
ATOM 3253 C C . GLN A 1 439 ? -11.774 39.508 -13.748 1.00 93.69 439 GLN A C 1
ATOM 3255 O O . GLN A 1 439 ? -12.344 38.832 -12.891 1.00 93.69 439 GLN A O 1
ATOM 3260 N N . GLY A 1 440 ? -12.076 40.795 -13.961 1.00 87.69 440 GLY A N 1
ATOM 3261 C CA . GLY A 1 440 ? -13.177 41.496 -13.283 1.00 87.69 440 GLY A CA 1
ATOM 3262 C C . GLY A 1 440 ? -12.992 41.702 -11.774 1.00 87.69 440 GLY A C 1
ATOM 3263 O O . GLY A 1 440 ? -13.978 41.868 -11.058 1.00 87.69 440 GLY A O 1
ATOM 3264 N N . ARG A 1 441 ? -11.751 41.663 -11.271 1.00 91.56 441 ARG A N 1
ATOM 3265 C CA . ARG A 1 441 ? -11.460 41.804 -9.837 1.00 91.56 441 ARG A CA 1
ATOM 3266 C C . ARG A 1 441 ? -11.379 43.277 -9.397 1.00 91.56 441 ARG A C 1
ATOM 3268 O O . ARG A 1 441 ? -10.848 44.098 -10.145 1.00 91.56 441 ARG A O 1
ATOM 3275 N N . PRO A 1 442 ? -11.840 43.626 -8.179 1.00 86.50 442 PRO A N 1
ATOM 3276 C CA . PRO A 1 442 ? -11.614 44.947 -7.593 1.00 86.50 442 PRO A CA 1
ATOM 3277 C C . PRO A 1 442 ? -10.120 45.254 -7.406 1.00 86.50 442 PRO A C 1
ATOM 3279 O O . PRO A 1 442 ? -9.330 44.363 -7.085 1.00 86.50 442 PRO A O 1
ATOM 3282 N N . ALA A 1 443 ? -9.741 46.529 -7.540 1.00 84.62 443 ALA A N 1
ATOM 3283 C CA . ALA A 1 443 ? -8.370 46.976 -7.299 1.00 84.62 443 ALA A CA 1
ATOM 3284 C C . ALA A 1 443 ? -7.896 46.597 -5.881 1.00 84.62 443 ALA A C 1
ATOM 3286 O O . ALA A 1 443 ? -8.640 46.740 -4.911 1.00 84.62 443 ALA A O 1
ATOM 3287 N N . GLY A 1 444 ? -6.661 46.097 -5.765 1.00 84.56 444 GLY A N 1
ATOM 3288 C CA . GLY A 1 444 ? -6.070 45.671 -4.489 1.00 84.56 444 GLY A CA 1
ATOM 3289 C C . GLY A 1 444 ? -6.588 44.338 -3.933 1.00 84.56 444 GLY A C 1
ATOM 3290 O O . GLY A 1 444 ? -6.204 43.955 -2.832 1.00 84.56 444 GLY A O 1
ATOM 3291 N N . ARG A 1 445 ? -7.444 43.613 -4.668 1.00 89.19 445 ARG A N 1
ATOM 3292 C CA . ARG A 1 445 ? -7.939 42.281 -4.284 1.00 89.19 445 ARG A CA 1
ATOM 3293 C C . ARG A 1 445 ? -7.653 41.254 -5.383 1.00 89.19 445 ARG A C 1
ATOM 3295 O O . ARG A 1 445 ? -8.600 40.789 -6.020 1.00 89.19 445 ARG A O 1
ATOM 3302 N N . PRO A 1 446 ? -6.381 40.891 -5.631 1.00 95.00 446 PRO A N 1
ATOM 3303 C CA . PRO A 1 446 ? -6.038 39.843 -6.590 1.00 95.00 446 PRO A CA 1
ATOM 3304 C C . PRO A 1 446 ? -6.593 38.479 -6.148 1.00 95.00 446 PRO A C 1
ATOM 3306 O O . PRO A 1 446 ? -7.127 38.322 -5.045 1.00 95.00 446 PRO A O 1
ATOM 3309 N N . LEU A 1 447 ? -6.520 37.491 -7.034 1.00 97.38 447 LEU A N 1
ATOM 3310 C CA . LEU A 1 447 ? -6.652 36.088 -6.660 1.00 97.38 447 LEU A CA 1
ATOM 3311 C C . LEU A 1 447 ? -5.307 35.608 -6.106 1.00 97.38 447 LEU A C 1
ATOM 3313 O O . LEU A 1 447 ? -4.296 35.727 -6.795 1.00 97.38 447 LEU A O 1
ATOM 3317 N N . TRP A 1 448 ? -5.303 35.025 -4.911 1.00 97.75 448 TRP A N 1
ATOM 3318 C CA . TRP A 1 448 ? -4.108 34.430 -4.317 1.00 97.75 448 TRP A CA 1
ATOM 3319 C C . TRP A 1 448 ? -3.875 33.011 -4.839 1.00 97.75 448 TRP A C 1
ATOM 3321 O O . TRP A 1 448 ? -4.719 32.133 -4.668 1.00 97.75 448 TRP A O 1
ATOM 3331 N N . LEU A 1 449 ? -2.724 32.761 -5.456 1.00 98.06 449 LEU A N 1
ATOM 3332 C CA . LEU A 1 449 ? -2.376 31.474 -6.057 1.00 98.06 449 LEU A CA 1
ATOM 3333 C C . LEU A 1 449 ? -1.262 30.781 -5.268 1.00 98.06 449 LEU A C 1
ATOM 3335 O O . LEU A 1 449 ? -0.195 31.350 -5.049 1.00 98.06 449 LEU A O 1
ATOM 3339 N N . GLY A 1 450 ? -1.483 29.529 -4.873 1.00 97.38 450 GLY A N 1
ATOM 3340 C CA . GLY A 1 450 ? -0.451 28.700 -4.254 1.00 97.38 450 GLY A CA 1
ATOM 3341 C C . GLY A 1 450 ? -0.643 27.212 -4.522 1.00 97.38 450 GLY A C 1
ATOM 3342 O O . GLY A 1 450 ? -1.603 26.814 -5.174 1.00 97.38 450 GLY A O 1
ATOM 3343 N N . SER A 1 451 ? 0.258 26.371 -4.012 1.00 97.81 451 SER A N 1
ATOM 3344 C CA . SER A 1 451 ? 0.098 24.913 -4.080 1.00 97.81 451 SER A CA 1
ATOM 3345 C C . SER A 1 451 ? 0.690 24.214 -2.863 1.00 97.81 451 SER A C 1
ATOM 3347 O O . SER A 1 451 ? 1.830 24.474 -2.470 1.00 97.81 451 SER A O 1
ATOM 3349 N N . LEU A 1 452 ? -0.072 23.287 -2.273 1.00 98.00 452 LEU A N 1
ATOM 3350 C CA . LEU A 1 452 ? 0.422 22.415 -1.200 1.00 98.00 452 LEU A CA 1
ATOM 3351 C C . LEU A 1 452 ? 1.612 21.545 -1.640 1.00 98.00 452 LEU A C 1
ATOM 3353 O O . LEU A 1 452 ? 2.443 21.176 -0.811 1.00 98.00 452 LEU A O 1
ATOM 3357 N N . LYS A 1 453 ? 1.718 21.224 -2.935 1.00 97.94 453 LYS A N 1
ATOM 3358 C CA . LYS A 1 453 ? 2.759 20.321 -3.450 1.00 97.94 453 LYS A CA 1
ATOM 3359 C C . LYS A 1 453 ? 4.171 20.863 -3.243 1.00 97.94 453 LYS A C 1
ATOM 3361 O O . LYS A 1 453 ? 5.105 20.073 -3.166 1.00 97.94 453 LYS A O 1
ATOM 3366 N N . SER A 1 454 ? 4.316 22.179 -3.095 1.00 97.19 454 SER A N 1
ATOM 3367 C CA . SER A 1 454 ? 5.590 22.816 -2.749 1.00 97.19 454 SER A CA 1
ATOM 3368 C C . SER A 1 454 ? 6.104 22.440 -1.353 1.00 97.19 454 SER A C 1
ATOM 3370 O O . SER A 1 454 ? 7.304 22.462 -1.134 1.00 97.19 454 SER A O 1
ATOM 3372 N N . ASN A 1 455 ? 5.228 22.056 -0.417 1.00 97.88 455 ASN A N 1
ATOM 3373 C CA . ASN A 1 455 ? 5.621 21.641 0.932 1.00 97.88 455 ASN A CA 1
ATOM 3374 C C . ASN A 1 455 ? 5.883 20.139 1.049 1.00 97.88 455 ASN A C 1
ATOM 3376 O O . ASN A 1 455 ? 6.779 19.735 1.778 1.00 97.88 455 ASN A O 1
ATOM 3380 N N . ILE A 1 456 ? 5.056 19.311 0.404 1.00 97.81 456 ILE A N 1
ATOM 3381 C CA . ILE A 1 456 ? 5.017 17.860 0.664 1.00 97.81 456 ILE A CA 1
ATOM 3382 C C . ILE A 1 456 ? 5.291 16.997 -0.570 1.00 97.81 456 ILE A C 1
ATOM 3384 O O . ILE A 1 456 ? 5.203 15.775 -0.489 1.00 97.81 456 ILE A O 1
ATOM 3388 N N . GLY A 1 457 ? 5.572 17.606 -1.722 1.00 96.88 457 GLY A N 1
ATOM 3389 C CA . GLY A 1 457 ? 5.577 16.923 -3.014 1.00 96.88 457 GLY A CA 1
ATOM 3390 C C . GLY A 1 457 ? 4.165 16.605 -3.525 1.00 96.88 457 GLY A C 1
ATOM 3391 O O . GLY A 1 457 ? 3.142 16.980 -2.950 1.00 96.88 457 GLY A O 1
ATOM 3392 N N . HIS A 1 458 ? 4.083 15.916 -4.656 1.00 97.31 458 HIS A N 1
ATOM 3393 C CA . HIS A 1 458 ? 2.838 15.542 -5.311 1.00 97.31 458 HIS A CA 1
ATOM 3394 C C . HIS A 1 458 ? 2.328 14.186 -4.804 1.00 97.31 458 HIS A C 1
ATOM 3396 O O . HIS A 1 458 ? 2.712 13.138 -5.314 1.00 97.31 458 HIS A O 1
ATOM 3402 N N . THR A 1 459 ? 1.358 14.201 -3.882 1.00 96.69 459 THR A N 1
ATOM 3403 C CA . THR A 1 459 ? 0.735 12.991 -3.285 1.00 96.69 459 THR A CA 1
ATOM 3404 C C . THR A 1 459 ? -0.231 12.230 -4.212 1.00 96.69 459 THR A C 1
ATOM 3406 O O . THR A 1 459 ? -1.090 11.461 -3.776 1.00 96.69 459 THR A O 1
ATOM 3409 N N . GLN A 1 460 ? -0.085 12.449 -5.520 1.00 95.81 460 GLN A N 1
ATOM 3410 C CA . GLN A 1 460 ? -0.764 11.743 -6.608 1.00 95.81 460 GLN A CA 1
ATOM 3411 C C . GLN A 1 460 ? -2.286 11.633 -6.412 1.00 95.81 460 GLN A C 1
ATOM 3413 O O . GLN A 1 460 ? -2.948 12.671 -6.360 1.00 95.81 460 GLN A O 1
ATOM 3418 N N . ALA A 1 461 ? -2.843 10.425 -6.270 1.00 96.88 461 ALA A N 1
ATOM 3419 C CA . ALA A 1 461 ? -4.278 10.190 -6.106 1.00 96.88 461 ALA A CA 1
ATOM 3420 C C . ALA A 1 461 ? -4.890 10.900 -4.883 1.00 96.88 461 ALA A C 1
ATOM 3422 O O . ALA A 1 461 ? -6.075 11.226 -4.917 1.00 96.88 461 ALA A O 1
ATOM 3423 N N . ALA A 1 462 ? -4.099 11.196 -3.843 1.00 97.44 462 ALA A N 1
ATOM 3424 C CA . ALA A 1 462 ? -4.521 11.907 -2.632 1.00 97.44 462 ALA A CA 1
ATOM 3425 C C . ALA A 1 462 ? -4.344 13.440 -2.698 1.00 97.44 462 ALA A C 1
ATOM 3427 O O . ALA A 1 462 ? -4.752 14.149 -1.771 1.00 97.44 462 ALA A O 1
ATOM 3428 N N . ALA A 1 463 ? -3.734 13.974 -3.765 1.00 97.00 463 ALA A N 1
ATOM 3429 C CA . ALA A 1 463 ? -3.322 15.380 -3.844 1.00 97.00 463 ALA A CA 1
ATOM 3430 C C . ALA A 1 463 ? -4.486 16.360 -3.702 1.00 97.00 463 ALA A C 1
ATOM 3432 O O . ALA A 1 463 ? -4.368 17.389 -3.037 1.00 97.00 463 ALA A O 1
ATOM 3433 N N . GLY A 1 464 ? -5.621 16.016 -4.299 1.00 97.50 464 GLY A N 1
ATOM 3434 C CA . GLY A 1 464 ? -6.822 16.827 -4.246 1.00 97.50 464 GLY A CA 1
ATOM 3435 C C . GLY A 1 464 ? -7.403 16.960 -2.834 1.00 97.50 464 GLY A C 1
ATOM 3436 O O . GLY A 1 464 ? -7.642 18.070 -2.365 1.00 97.50 464 GLY A O 1
ATOM 3437 N N . ALA A 1 465 ? -7.572 15.838 -2.127 1.00 98.38 465 ALA A N 1
ATOM 3438 C CA . ALA A 1 465 ? -8.066 15.821 -0.751 1.00 98.38 465 ALA A CA 1
ATOM 3439 C C . ALA A 1 465 ? -7.107 16.552 0.200 1.00 98.38 465 ALA A C 1
ATOM 3441 O O . ALA A 1 465 ? -7.553 17.324 1.046 1.00 98.38 465 ALA A O 1
ATOM 3442 N N . ALA A 1 466 ? -5.792 16.376 0.032 1.00 98.25 466 ALA A N 1
ATOM 3443 C CA . ALA A 1 466 ? -4.796 17.104 0.817 1.00 98.25 466 ALA A CA 1
ATOM 3444 C C . ALA A 1 466 ? -4.898 18.631 0.611 1.00 98.25 466 ALA A C 1
ATOM 3446 O O . ALA A 1 466 ? -4.881 19.385 1.587 1.00 98.25 466 ALA A O 1
ATOM 3447 N N . GLY A 1 467 ? -5.080 19.084 -0.637 1.00 98.00 467 GLY A N 1
ATOM 3448 C CA . GLY A 1 467 ? -5.307 20.495 -0.970 1.00 98.00 467 GLY A CA 1
ATOM 3449 C C . GLY A 1 467 ? -6.585 21.062 -0.341 1.00 98.00 467 GLY A C 1
ATOM 3450 O O . GLY A 1 467 ? -6.557 22.147 0.243 1.00 98.00 467 GLY A O 1
ATOM 3451 N N . VAL A 1 468 ? -7.686 20.299 -0.360 1.00 98.75 468 VAL A N 1
ATOM 3452 C CA . VAL A 1 468 ? -8.928 20.678 0.339 1.00 98.75 468 VAL A CA 1
ATOM 3453 C C . VAL A 1 468 ? -8.685 20.825 1.837 1.00 98.75 468 VAL A C 1
ATOM 3455 O O . VAL A 1 468 ? -9.039 21.857 2.401 1.00 98.75 468 VAL A O 1
ATOM 3458 N N . ILE A 1 469 ? -8.042 19.849 2.486 1.00 98.50 469 ILE A N 1
ATOM 3459 C CA . ILE A 1 469 ? -7.772 19.904 3.931 1.00 98.50 469 ILE A CA 1
ATOM 3460 C C . ILE A 1 469 ? -6.928 21.142 4.276 1.00 98.50 469 ILE A C 1
ATOM 3462 O O . ILE A 1 469 ? -7.264 21.857 5.222 1.00 98.50 469 ILE A O 1
ATOM 3466 N N . LYS A 1 470 ? -5.888 21.462 3.488 1.00 98.25 470 LYS A N 1
ATOM 3467 C CA . LYS A 1 470 ? -5.093 22.693 3.662 1.00 98.25 470 LYS A CA 1
ATOM 3468 C C . LYS A 1 470 ? -5.971 23.946 3.590 1.00 98.25 470 LYS A C 1
ATOM 3470 O O . LYS A 1 470 ? -5.877 24.795 4.475 1.00 98.25 470 LYS A O 1
ATOM 3475 N N . MET A 1 471 ? -6.818 24.069 2.567 1.00 98.31 471 MET A N 1
ATOM 3476 C CA . MET A 1 471 ? -7.669 25.251 2.384 1.00 98.31 471 MET A CA 1
ATOM 3477 C C . MET A 1 471 ? -8.746 25.380 3.465 1.00 98.31 471 MET A C 1
ATOM 3479 O O . MET A 1 471 ? -8.992 26.486 3.943 1.00 98.31 471 MET A O 1
ATOM 3483 N N . VAL A 1 472 ? -9.330 24.271 3.928 1.00 98.00 472 VAL A N 1
ATOM 3484 C CA . VAL A 1 472 ? -10.254 24.288 5.073 1.00 98.00 472 VAL A CA 1
ATOM 3485 C C . VAL A 1 472 ? -9.540 24.783 6.334 1.00 98.00 472 VAL A C 1
ATOM 3487 O O . VAL A 1 472 ? -10.079 25.623 7.055 1.00 98.00 472 VAL A O 1
ATOM 3490 N N . MET A 1 473 ? -8.309 24.331 6.593 1.00 96.94 473 MET A N 1
ATOM 3491 C CA . MET A 1 473 ? -7.525 24.824 7.732 1.00 96.94 473 MET A CA 1
ATOM 3492 C C . MET A 1 473 ? -7.173 26.314 7.589 1.00 96.94 473 MET A C 1
ATOM 3494 O O . MET A 1 473 ? -7.359 27.067 8.544 1.00 96.94 473 MET A O 1
ATOM 3498 N N . ALA A 1 474 ? -6.780 26.769 6.396 1.00 96.94 474 ALA A N 1
ATOM 3499 C CA . ALA A 1 474 ? -6.522 28.184 6.113 1.00 96.94 474 ALA A CA 1
ATOM 3500 C C . ALA A 1 474 ? -7.751 29.074 6.384 1.00 96.94 474 ALA A C 1
ATOM 3502 O O . ALA A 1 474 ? -7.636 30.105 7.048 1.00 96.94 474 ALA A O 1
ATOM 3503 N N . MET A 1 475 ? -8.952 28.652 5.963 1.00 95.81 475 MET A N 1
ATOM 3504 C CA . MET A 1 475 ? -10.205 29.375 6.242 1.00 95.81 475 MET A CA 1
ATOM 3505 C C . MET A 1 475 ? -10.505 29.489 7.738 1.00 95.81 475 MET A C 1
ATOM 3507 O O . MET A 1 475 ? -10.995 30.527 8.193 1.00 95.81 475 MET A O 1
ATOM 3511 N N . ARG A 1 476 ? -10.226 28.421 8.496 1.00 92.38 476 ARG A N 1
ATOM 3512 C CA . ARG A 1 476 ? -10.468 28.357 9.944 1.00 92.38 476 ARG A CA 1
ATOM 3513 C C . ARG A 1 476 ? -9.490 29.212 10.740 1.00 92.38 476 ARG A C 1
ATOM 3515 O O . ARG A 1 476 ? -9.892 29.790 11.743 1.00 92.38 476 ARG A O 1
ATOM 3522 N N . HIS A 1 477 ? -8.241 29.298 10.294 1.00 92.81 477 HIS A N 1
ATOM 3523 C CA . HIS A 1 477 ? -7.221 30.132 10.926 1.00 92.81 477 HIS A CA 1
ATOM 3524 C C . HIS A 1 477 ? -7.194 31.569 10.392 1.00 92.81 477 HIS A C 1
ATOM 3526 O O . HIS A 1 477 ? -6.588 32.428 11.022 1.00 92.81 477 HIS A O 1
ATOM 3532 N N . GLY A 1 478 ? -7.867 31.850 9.272 1.00 94.44 478 GLY A N 1
ATOM 3533 C CA . GLY A 1 478 ? -7.898 33.182 8.669 1.00 94.44 478 GLY A CA 1
ATOM 3534 C C . GLY A 1 478 ? -6.544 33.626 8.118 1.00 94.44 478 GLY A C 1
ATOM 3535 O O . GLY A 1 478 ? -6.265 34.818 8.126 1.00 94.44 478 GLY A O 1
ATOM 3536 N N . VAL A 1 479 ? -5.714 32.683 7.660 1.00 97.19 479 VAL A N 1
ATOM 3537 C CA . VAL A 1 479 ? -4.374 32.939 7.106 1.00 97.19 479 VAL A CA 1
ATOM 3538 C C . VAL A 1 479 ? -4.163 32.052 5.880 1.00 97.19 479 VAL A C 1
ATOM 3540 O O . VAL A 1 479 ? -4.407 30.846 5.935 1.00 97.19 479 VAL A O 1
ATOM 3543 N N . LEU A 1 480 ? -3.691 32.632 4.778 1.00 97.62 480 LEU A N 1
ATOM 3544 C CA . LEU A 1 480 ? -3.237 31.914 3.589 1.00 97.62 480 LEU A CA 1
ATOM 3545 C C . LEU A 1 480 ? -1.738 31.594 3.734 1.00 97.62 480 LEU A C 1
ATOM 3547 O O . LEU A 1 480 ? -0.932 32.522 3.815 1.00 97.62 480 LEU A O 1
ATOM 3551 N N . PRO A 1 481 ? -1.335 30.312 3.789 1.00 96.81 481 PRO A N 1
ATOM 3552 C CA . PRO A 1 481 ? 0.072 29.946 3.928 1.00 96.81 481 PRO A CA 1
ATOM 3553 C C . PRO A 1 481 ? 0.842 30.169 2.618 1.00 96.81 481 PRO A C 1
ATOM 3555 O O . PRO A 1 481 ? 0.303 29.948 1.529 1.00 96.81 481 PRO A O 1
ATOM 3558 N N . ARG A 1 482 ? 2.123 30.541 2.735 1.00 96.56 482 ARG A N 1
ATOM 3559 C CA . ARG A 1 482 ? 3.026 30.677 1.583 1.00 96.56 482 ARG A CA 1
ATOM 3560 C C . ARG A 1 482 ? 3.225 29.345 0.854 1.00 96.56 482 ARG A C 1
ATOM 3562 O O . ARG A 1 482 ? 3.240 28.289 1.485 1.00 96.56 482 ARG A O 1
ATOM 3569 N N . SER A 1 483 ? 3.451 29.408 -0.452 1.00 96.44 483 SER A N 1
ATOM 3570 C CA . SER A 1 483 ? 4.014 28.308 -1.239 1.00 96.44 483 SER A CA 1
ATOM 3571 C C . SER A 1 483 ? 5.537 28.380 -1.191 1.00 96.44 483 SER A C 1
ATOM 3573 O O . SER A 1 483 ? 6.116 29.466 -1.193 1.00 96.44 483 SER A O 1
ATOM 3575 N N . LEU A 1 484 ? 6.194 27.226 -1.111 1.00 96.31 484 LEU A N 1
ATOM 3576 C CA . LEU A 1 484 ? 7.651 27.155 -1.053 1.00 96.31 484 LEU A CA 1
ATOM 3577 C C . LEU A 1 484 ? 8.276 27.196 -2.454 1.00 96.31 484 LEU A C 1
ATOM 3579 O O . LEU A 1 484 ? 7.621 26.930 -3.458 1.00 96.31 484 LEU A O 1
ATOM 3583 N N . HIS A 1 485 ? 9.575 27.498 -2.491 1.00 95.44 485 HIS A N 1
ATOM 3584 C CA . HIS A 1 485 ? 10.441 27.397 -3.673 1.00 95.44 485 HIS A CA 1
ATOM 3585 C C . HIS A 1 485 ? 10.097 28.315 -4.861 1.00 95.44 485 HIS A C 1
ATOM 3587 O O . HIS A 1 485 ? 10.598 28.086 -5.958 1.00 95.44 485 HIS A O 1
ATOM 3593 N N . ILE A 1 486 ? 9.292 29.362 -4.655 1.00 94.12 486 ILE A N 1
ATOM 3594 C CA . ILE A 1 486 ? 9.082 30.420 -5.652 1.00 94.12 486 ILE A CA 1
ATOM 3595 C C . ILE A 1 486 ? 10.198 31.453 -5.488 1.00 94.12 486 ILE A C 1
ATOM 3597 O O . ILE A 1 486 ? 10.175 32.240 -4.542 1.00 94.12 486 ILE A O 1
ATOM 3601 N N . THR A 1 487 ? 11.184 31.428 -6.382 1.00 88.62 487 THR A N 1
ATOM 3602 C CA . THR A 1 487 ? 12.265 32.428 -6.428 1.00 88.62 487 THR A CA 1
ATOM 3603 C C . THR A 1 487 ? 11.829 33.641 -7.242 1.00 88.62 487 THR A C 1
ATOM 3605 O O . THR A 1 487 ? 11.784 34.754 -6.726 1.00 88.62 487 THR A O 1
ATOM 3608 N N . GLU A 1 488 ? 11.415 33.402 -8.484 1.00 93.56 488 GLU A N 1
ATOM 3609 C CA . GLU A 1 488 ? 10.810 34.380 -9.387 1.00 93.56 488 GLU A CA 1
ATOM 3610 C C . GLU A 1 488 ? 9.620 33.730 -10.115 1.00 93.56 488 GLU A C 1
ATOM 3612 O O . GLU A 1 488 ? 9.690 32.541 -10.439 1.00 93.56 488 GLU A O 1
ATOM 3617 N N . PRO A 1 489 ? 8.523 34.459 -10.396 1.00 94.81 489 PRO A N 1
ATOM 3618 C CA . PRO A 1 489 ? 7.420 33.928 -11.195 1.00 94.81 489 PRO A CA 1
ATOM 3619 C C . PRO A 1 489 ? 7.892 33.500 -12.590 1.00 94.81 489 PRO A C 1
ATOM 3621 O O . PRO A 1 489 ? 8.719 34.171 -13.207 1.00 94.81 489 PRO A O 1
ATOM 3624 N N . THR A 1 490 ? 7.342 32.410 -13.129 1.00 94.00 490 THR A N 1
ATOM 3625 C CA . THR A 1 490 ? 7.753 31.925 -14.454 1.00 94.00 490 THR A CA 1
ATOM 3626 C C . THR A 1 490 ? 7.536 32.977 -15.556 1.00 94.00 490 THR A C 1
ATOM 3628 O O . THR A 1 490 ? 6.430 33.516 -15.672 1.00 94.00 490 THR A O 1
ATOM 3631 N N . PRO A 1 491 ? 8.543 33.248 -16.417 1.00 92.12 491 PRO A N 1
ATOM 3632 C CA . PRO A 1 491 ? 8.423 34.214 -17.512 1.00 92.12 491 PRO A CA 1
ATOM 3633 C C . PRO A 1 491 ? 7.563 33.696 -18.678 1.00 92.12 491 PRO A C 1
ATOM 3635 O O . PRO A 1 491 ? 7.299 34.421 -19.634 1.00 92.12 491 PRO A O 1
ATOM 3638 N N . HIS A 1 492 ? 7.120 32.434 -18.631 1.00 89.75 492 HIS A N 1
ATOM 3639 C CA . HIS A 1 492 ? 6.231 31.840 -19.636 1.00 89.75 492 HIS A CA 1
ATOM 3640 C C . HIS A 1 492 ? 4.752 32.231 -19.462 1.00 89.75 492 HIS A C 1
ATOM 3642 O O . HIS A 1 492 ? 3.903 31.817 -20.257 1.00 89.75 492 HIS A O 1
ATOM 3648 N N . VAL A 1 493 ? 4.440 33.025 -18.437 1.00 90.69 493 VAL A N 1
ATOM 3649 C CA . VAL A 1 493 ? 3.105 33.542 -18.132 1.00 90.69 493 VAL A CA 1
ATOM 3650 C C . VAL A 1 493 ? 3.158 35.064 -18.143 1.00 90.69 493 VAL A C 1
ATOM 3652 O O . VAL A 1 493 ? 4.008 35.668 -17.495 1.00 90.69 493 VAL A O 1
ATOM 3655 N N . ASP A 1 494 ? 2.222 35.691 -18.854 1.00 89.44 494 ASP A N 1
ATOM 3656 C CA . ASP A 1 494 ? 1.978 37.124 -18.713 1.00 89.44 494 ASP A CA 1
ATOM 3657 C C . ASP A 1 494 ? 1.124 37.374 -17.464 1.00 89.44 494 ASP A C 1
ATOM 3659 O O . ASP A 1 494 ? -0.109 37.411 -17.520 1.00 89.44 494 ASP A O 1
ATOM 3663 N N . TRP A 1 495 ? 1.792 37.530 -16.321 1.00 92.50 495 TRP A N 1
ATOM 3664 C CA . TRP A 1 495 ? 1.156 37.820 -15.034 1.00 92.50 495 TRP A CA 1
ATOM 3665 C C . TRP A 1 495 ? 0.416 39.165 -15.010 1.00 92.50 495 TRP A C 1
ATOM 3667 O O . TRP A 1 495 ? -0.400 39.383 -14.123 1.00 92.50 495 TRP A O 1
ATOM 3677 N N . THR A 1 496 ? 0.647 40.055 -15.985 1.00 90.06 496 THR A N 1
ATOM 3678 C CA . THR A 1 496 ? -0.046 41.353 -16.074 1.00 90.06 496 THR A CA 1
ATOM 3679 C C . THR A 1 496 ? -1.407 41.269 -16.774 1.00 90.06 496 THR A C 1
ATOM 3681 O O . THR A 1 496 ? -2.191 42.215 -16.711 1.00 90.06 496 THR A O 1
ATOM 3684 N N . SER A 1 497 ? -1.734 40.123 -17.386 1.00 89.00 497 SER A N 1
ATOM 3685 C CA . SER A 1 497 ? -2.988 39.896 -18.128 1.00 89.00 497 SER A CA 1
ATOM 3686 C C . SER A 1 497 ? -4.252 39.773 -17.255 1.00 89.00 497 SER A C 1
ATOM 3688 O O . SER A 1 497 ? -5.374 39.735 -17.769 1.00 89.00 497 SER A O 1
ATOM 3690 N N . GLY A 1 498 ? -4.100 39.712 -15.933 1.00 90.69 498 GLY A N 1
ATOM 3691 C CA . GLY A 1 498 ? -5.190 39.629 -14.965 1.00 90.69 498 GLY A CA 1
ATOM 3692 C C . GLY A 1 498 ? -4.674 39.781 -13.535 1.00 90.69 498 GLY A C 1
ATOM 3693 O O . GLY A 1 498 ? -3.477 39.701 -13.286 1.00 90.69 498 GLY A O 1
ATOM 3694 N N . ALA A 1 499 ? -5.569 39.996 -12.573 1.00 94.81 499 ALA A N 1
ATOM 3695 C CA . ALA A 1 499 ? -5.181 40.255 -11.187 1.00 94.81 499 ALA A CA 1
ATOM 3696 C C . ALA A 1 499 ? -5.009 38.937 -10.398 1.00 94.81 499 ALA A C 1
ATOM 3698 O O . ALA A 1 499 ? -5.875 38.553 -9.608 1.00 94.81 499 ALA A O 1
ATOM 3699 N N . VAL A 1 500 ? -3.909 38.217 -10.646 1.00 96.56 500 VAL A N 1
ATOM 3700 C CA . VAL A 1 500 ? -3.499 36.998 -9.918 1.00 96.56 500 VAL A CA 1
ATOM 3701 C C . VAL A 1 500 ? -2.116 37.222 -9.306 1.00 96.56 500 VAL A C 1
ATOM 3703 O O . VAL A 1 500 ? -1.200 37.633 -10.009 1.00 96.56 500 VAL A O 1
ATOM 3706 N N . GLU A 1 501 ? -1.952 36.921 -8.018 1.00 95.75 501 GLU A N 1
ATOM 3707 C CA . GLU A 1 501 ? -0.679 37.052 -7.298 1.00 95.75 501 GLU A CA 1
ATOM 3708 C C . GLU A 1 501 ? -0.285 35.729 -6.624 1.00 95.75 501 GLU A C 1
ATOM 3710 O O . GLU A 1 501 ? -1.119 35.038 -6.034 1.00 95.75 501 GLU A O 1
ATOM 3715 N N . LEU A 1 502 ? 1.001 35.369 -6.706 1.00 97.06 502 LEU A N 1
ATOM 3716 C CA . LEU A 1 502 ? 1.550 34.168 -6.070 1.00 97.06 502 LEU A CA 1
ATOM 3717 C C . LEU A 1 502 ? 1.711 34.368 -4.555 1.00 97.06 502 LEU A C 1
ATOM 3719 O O . LEU A 1 502 ? 2.220 35.391 -4.102 1.00 97.06 502 LEU A O 1
ATOM 3723 N N . LEU A 1 503 ? 1.341 33.359 -3.765 1.00 96.50 503 LEU A N 1
ATOM 3724 C CA . LEU A 1 503 ? 1.531 33.324 -2.310 1.00 96.50 503 LEU A CA 1
ATOM 3725 C C . LEU A 1 503 ? 3.004 33.055 -1.949 1.00 96.50 503 LEU A C 1
ATOM 3727 O O . LEU A 1 503 ? 3.344 31.954 -1.522 1.00 96.50 503 LEU A O 1
ATOM 3731 N N . THR A 1 504 ? 3.889 34.038 -2.121 1.00 95.38 504 THR A N 1
ATOM 3732 C CA . THR A 1 504 ? 5.320 33.943 -1.748 1.00 95.38 504 THR A CA 1
ATOM 3733 C C . THR A 1 504 ? 5.567 34.148 -0.247 1.00 95.38 504 THR A C 1
ATOM 3735 O O . THR A 1 504 ? 6.560 33.672 0.306 1.00 95.38 504 THR A O 1
ATOM 3738 N N . GLU A 1 505 ? 4.624 34.789 0.442 1.00 94.38 505 GLU A N 1
ATOM 3739 C CA . GLU A 1 505 ? 4.603 35.006 1.888 1.00 94.38 505 GLU A CA 1
ATOM 3740 C C . GLU A 1 505 ? 3.243 34.608 2.478 1.00 94.38 505 GLU A C 1
ATOM 3742 O O . GLU A 1 505 ? 2.243 34.509 1.763 1.00 94.38 505 GLU A O 1
ATOM 3747 N N . ALA A 1 506 ? 3.208 34.331 3.785 1.00 95.69 506 ALA A N 1
ATOM 3748 C CA . ALA A 1 506 ? 1.950 34.051 4.467 1.00 95.69 506 ALA A CA 1
ATOM 3749 C C . ALA A 1 506 ? 1.141 35.350 4.581 1.00 95.69 506 ALA A C 1
ATOM 3751 O O . ALA A 1 506 ? 1.702 36.389 4.926 1.00 95.69 506 ALA A O 1
ATOM 3752 N N . ARG A 1 507 ? -0.164 35.296 4.300 1.00 95.38 507 ARG A N 1
ATOM 3753 C CA . ARG A 1 507 ? -1.031 36.481 4.300 1.00 95.38 507 ARG A CA 1
ATOM 3754 C C . ARG A 1 507 ? -2.235 36.314 5.203 1.00 95.38 507 ARG A C 1
ATOM 3756 O O . ARG A 1 507 ? -2.910 35.286 5.161 1.00 95.38 507 ARG A O 1
ATOM 3763 N N . ASP A 1 508 ? -2.540 37.360 5.959 1.00 94.31 508 ASP A N 1
ATOM 3764 C CA . ASP A 1 508 ? -3.796 37.449 6.690 1.00 94.31 508 ASP A CA 1
ATOM 3765 C C . ASP A 1 508 ? -4.972 37.430 5.710 1.00 94.31 508 ASP A C 1
ATOM 3767 O O . ASP A 1 508 ? -4.971 38.093 4.671 1.00 94.31 508 ASP A O 1
ATOM 3771 N N . TRP A 1 509 ? -6.000 36.666 6.057 1.00 93.88 509 TRP A N 1
ATOM 3772 C CA . TRP A 1 509 ? -7.221 36.516 5.278 1.00 93.88 509 TRP A CA 1
ATOM 3773 C C . TRP A 1 509 ? -8.409 36.937 6.153 1.00 93.88 509 TRP A C 1
ATOM 3775 O O . TRP A 1 509 ? -9.115 36.090 6.708 1.00 93.88 509 TRP A O 1
ATOM 3785 N N . PRO A 1 510 ? -8.618 38.245 6.382 1.00 81.25 510 PRO A N 1
ATOM 3786 C CA . PRO A 1 510 ? -9.677 38.735 7.262 1.00 81.25 510 PRO A CA 1
ATOM 3787 C C . PRO A 1 510 ? -11.073 38.464 6.681 1.00 81.25 510 PRO A C 1
ATOM 3789 O O . PRO A 1 510 ? -11.246 38.372 5.469 1.00 81.25 510 PRO A O 1
ATOM 3792 N N . ALA A 1 511 ? -12.074 38.324 7.555 1.00 75.12 511 ALA A N 1
ATOM 3793 C CA . ALA A 1 511 ? -13.473 38.208 7.145 1.00 75.12 511 ALA A CA 1
ATOM 3794 C C . ALA A 1 511 ? -14.048 39.614 6.895 1.00 75.12 511 ALA A C 1
ATOM 3796 O O . ALA A 1 511 ? -14.346 40.345 7.836 1.00 75.12 511 ALA A O 1
ATOM 3797 N N . ASP A 1 512 ? -14.194 40.003 5.631 1.00 79.56 512 ASP A N 1
ATOM 3798 C CA . ASP A 1 512 ? -14.616 41.333 5.166 1.00 79.56 512 ASP A CA 1
ATOM 3799 C C . ASP A 1 512 ? -16.136 41.421 4.917 1.00 79.56 512 ASP A C 1
ATOM 3801 O O . ASP A 1 512 ? -16.597 42.004 3.939 1.00 79.56 512 ASP A O 1
ATOM 3805 N N . GLY A 1 513 ? -16.941 40.805 5.793 1.00 78.62 513 GLY A N 1
ATOM 3806 C CA . GLY A 1 513 ? -18.409 40.763 5.675 1.00 78.62 513 GLY A CA 1
ATOM 3807 C C . GLY A 1 513 ? -18.950 39.761 4.644 1.00 78.62 513 GLY A C 1
ATOM 3808 O O . GLY A 1 513 ? -20.158 39.547 4.566 1.00 78.62 513 GLY A O 1
ATOM 3809 N N . ARG A 1 514 ? -18.067 39.093 3.899 1.00 87.00 514 ARG A N 1
ATOM 3810 C CA . ARG A 1 514 ? -18.361 37.952 3.017 1.00 87.00 514 ARG A CA 1
ATOM 3811 C C . ARG A 1 514 ? -17.608 36.709 3.511 1.00 87.00 514 ARG A C 1
ATOM 3813 O O . ARG A 1 514 ? -16.573 36.849 4.166 1.00 87.00 514 ARG A O 1
ATOM 3820 N N . PRO A 1 515 ? -18.103 35.490 3.236 1.00 91.50 515 PRO A N 1
ATOM 3821 C CA . PRO A 1 515 ? -17.387 34.287 3.629 1.00 91.50 515 PRO A CA 1
ATOM 3822 C C . PRO A 1 515 ? -16.095 34.150 2.815 1.00 91.50 515 PRO A C 1
ATOM 3824 O O . PRO A 1 515 ? -16.079 34.417 1.610 1.00 91.50 515 PRO A O 1
ATOM 3827 N N . ARG A 1 516 ? -15.025 33.685 3.467 1.00 95.81 516 ARG A N 1
ATOM 3828 C CA . ARG A 1 516 ? -13.779 33.311 2.783 1.00 95.81 516 ARG A CA 1
ATOM 3829 C C . ARG A 1 516 ? -14.056 32.188 1.793 1.00 95.81 516 ARG A C 1
ATOM 3831 O O . ARG A 1 516 ? -14.674 31.184 2.161 1.00 95.81 516 ARG A O 1
ATOM 3838 N N . ARG A 1 517 ? -13.582 32.329 0.557 1.00 96.62 517 ARG A N 1
ATOM 3839 C CA . ARG A 1 517 ? -13.783 31.328 -0.501 1.00 96.62 517 ARG A CA 1
ATOM 3840 C C . ARG A 1 517 ? -12.472 30.987 -1.182 1.00 96.62 517 ARG A C 1
ATOM 3842 O O . ARG A 1 517 ? -11.751 31.878 -1.618 1.00 96.62 517 ARG A O 1
ATOM 3849 N N . ALA A 1 518 ? -12.191 29.699 -1.320 1.00 97.88 518 ALA A N 1
ATOM 3850 C CA . ALA A 1 518 ? -11.045 29.214 -2.079 1.00 97.88 518 ALA A CA 1
ATOM 3851 C C . ALA A 1 518 ? -11.466 28.091 -3.014 1.00 97.88 518 ALA A C 1
ATOM 3853 O O . ALA A 1 518 ? -12.452 27.407 -2.751 1.00 97.88 518 ALA A O 1
ATOM 3854 N N . ALA A 1 519 ? -10.703 27.874 -4.076 1.00 98.56 519 ALA A N 1
ATOM 3855 C CA . ALA A 1 519 ? -10.860 26.706 -4.923 1.00 98.56 519 ALA A CA 1
ATOM 3856 C C . ALA A 1 519 ? -9.646 25.776 -4.843 1.00 98.56 519 ALA A C 1
ATOM 3858 O O . ALA A 1 519 ? -8.545 26.195 -4.488 1.00 98.56 519 ALA A O 1
ATOM 3859 N N . VAL A 1 520 ? -9.856 24.505 -5.172 1.00 98.75 520 VAL A N 1
ATOM 3860 C CA . VAL A 1 520 ? -8.807 23.488 -5.266 1.00 98.75 520 VAL A CA 1
ATOM 3861 C C . VAL A 1 520 ? -8.889 22.824 -6.632 1.00 98.75 520 VAL A C 1
ATOM 3863 O O . VAL A 1 520 ? -9.953 22.334 -7.023 1.00 98.75 520 VAL A O 1
ATOM 3866 N N . SER A 1 521 ? -7.765 22.803 -7.343 1.00 98.56 521 SER A N 1
ATOM 3867 C CA . SER A 1 521 ? -7.614 22.144 -8.643 1.00 98.56 521 SER A CA 1
ATOM 3868 C C . SER A 1 521 ? -6.775 20.876 -8.519 1.00 98.56 521 SER A C 1
ATOM 3870 O O . SER A 1 521 ? -5.743 20.857 -7.846 1.00 98.56 521 SER A O 1
ATOM 3872 N N . SER A 1 522 ? -7.163 19.816 -9.227 1.00 97.81 522 SER A N 1
ATOM 3873 C CA . SER A 1 522 ? -6.247 18.710 -9.512 1.00 97.81 522 SER A CA 1
ATOM 3874 C C . SER A 1 522 ? -6.511 18.121 -10.888 1.00 97.81 522 SER A C 1
ATOM 3876 O O . SER A 1 522 ? -7.652 17.799 -11.226 1.00 97.81 522 SER A O 1
ATOM 3878 N N . PHE A 1 523 ? -5.445 17.970 -11.669 1.00 96.56 523 PHE A N 1
ATOM 3879 C CA . PHE A 1 523 ? -5.491 17.564 -13.068 1.00 96.56 523 PHE A CA 1
ATOM 3880 C C . PHE A 1 523 ? -4.737 16.249 -13.234 1.00 96.56 523 PHE A C 1
ATOM 3882 O O . PHE A 1 523 ? -3.577 16.131 -12.851 1.00 96.56 523 PHE A O 1
ATOM 3889 N N . GLY A 1 524 ? -5.426 15.223 -13.723 1.00 93.31 524 GLY A N 1
ATOM 3890 C CA . GLY A 1 524 ? -4.855 13.907 -13.972 1.00 93.31 524 GLY A CA 1
ATOM 3891 C C . GLY A 1 524 ? -3.975 13.911 -15.215 1.00 93.31 524 GLY A C 1
ATOM 3892 O O . GLY A 1 524 ? -4.304 14.559 -16.202 1.00 93.31 524 GLY A O 1
ATOM 3893 N N . VAL A 1 525 ? -2.907 13.113 -15.203 1.00 90.00 525 VAL A N 1
ATOM 3894 C CA . VAL A 1 525 ? -1.958 12.992 -16.327 1.00 90.00 525 VAL A CA 1
ATOM 3895 C C . VAL A 1 525 ? -2.605 12.533 -17.643 1.00 90.00 525 VAL A C 1
ATOM 3897 O O . VAL A 1 525 ? -2.041 12.756 -18.701 1.00 90.00 525 VAL A O 1
ATOM 3900 N N . GLY A 1 526 ? -3.787 11.909 -17.597 1.00 87.81 526 GLY A N 1
ATOM 3901 C CA . GLY A 1 526 ? -4.572 11.560 -18.788 1.00 87.81 526 GLY A CA 1
ATOM 3902 C C . GLY A 1 526 ? -5.524 12.659 -19.281 1.00 87.81 526 GLY A C 1
ATOM 3903 O O . GLY A 1 526 ? -6.310 12.393 -20.184 1.00 87.81 526 GLY A O 1
ATOM 3904 N N . GLY A 1 527 ? -5.521 13.844 -18.663 1.00 91.75 527 GLY A N 1
ATOM 3905 C CA . GLY A 1 527 ? -6.348 14.998 -19.036 1.00 91.75 527 GLY A CA 1
ATOM 3906 C C . GLY A 1 527 ? -7.683 15.133 -18.294 1.00 91.75 527 GLY A C 1
ATOM 3907 O O . GLY A 1 527 ? -8.523 15.935 -18.686 1.00 91.75 527 GLY A O 1
ATOM 3908 N N . THR A 1 528 ? -7.933 14.349 -17.239 1.00 97.19 528 THR A N 1
ATOM 3909 C CA . THR A 1 528 ? -9.140 14.530 -16.404 1.00 97.19 528 THR A CA 1
ATOM 3910 C C . THR A 1 528 ? -8.926 15.672 -15.420 1.00 97.19 528 THR A C 1
ATOM 3912 O O . THR A 1 528 ? -8.069 15.569 -14.542 1.00 97.19 528 THR A O 1
ATOM 3915 N N . ASN A 1 529 ? -9.717 16.737 -15.525 1.00 97.69 529 ASN A N 1
ATOM 3916 C CA . ASN A 1 529 ? -9.604 17.896 -14.646 1.00 97.69 529 ASN A CA 1
ATOM 3917 C C . ASN A 1 529 ? -10.721 17.896 -13.612 1.00 97.69 529 ASN A C 1
ATOM 3919 O O . ASN A 1 529 ? -11.886 17.765 -13.979 1.00 97.69 529 ASN A O 1
ATOM 3923 N N . ALA A 1 530 ? -10.384 18.120 -12.344 1.00 98.56 530 ALA A N 1
ATOM 3924 C CA . ALA A 1 530 ? -11.357 18.318 -11.278 1.00 98.56 530 ALA A CA 1
ATOM 3925 C C . ALA A 1 530 ? -11.115 19.654 -10.566 1.00 98.56 530 ALA A C 1
ATOM 3927 O O . ALA A 1 530 ? -9.973 20.012 -10.263 1.00 98.56 530 ALA A O 1
ATOM 3928 N N . HIS A 1 531 ? -12.199 20.379 -10.289 1.00 98.69 531 HIS A N 1
ATOM 3929 C CA . HIS A 1 531 ? -12.165 21.674 -9.614 1.00 98.69 531 HIS A CA 1
ATOM 3930 C C . HIS A 1 531 ? -13.280 21.762 -8.567 1.00 98.69 531 HIS A C 1
ATOM 3932 O O . HIS A 1 531 ? -14.446 21.496 -8.871 1.00 98.69 531 HIS A O 1
ATOM 3938 N N . ILE A 1 532 ? -12.928 22.125 -7.332 1.00 98.44 532 ILE A N 1
ATOM 3939 C CA . ILE A 1 532 ? -13.863 22.275 -6.206 1.00 98.44 532 ILE A CA 1
ATOM 3940 C C . ILE A 1 532 ? -13.753 23.677 -5.621 1.00 98.44 532 ILE A C 1
ATOM 3942 O O . ILE A 1 532 ? -12.651 24.147 -5.363 1.00 98.44 532 ILE A O 1
ATOM 3946 N N . ILE A 1 533 ? -14.895 24.309 -5.351 1.00 98.38 533 ILE A N 1
ATOM 3947 C CA . ILE A 1 533 ? -15.006 25.599 -4.669 1.00 98.38 533 ILE A CA 1
ATOM 3948 C C . ILE A 1 533 ? -15.483 25.365 -3.236 1.00 98.38 533 ILE A C 1
ATOM 3950 O O . ILE A 1 533 ? -16.543 24.780 -2.996 1.00 98.38 533 ILE A O 1
ATOM 3954 N N . LEU A 1 534 ? -14.689 25.850 -2.290 1.00 98.31 534 LEU A N 1
ATOM 3955 C CA . LEU A 1 534 ? -14.905 25.788 -0.854 1.00 98.31 534 LEU A CA 1
ATOM 3956 C C . LEU A 1 534 ? -15.345 27.156 -0.329 1.00 98.31 534 LEU A C 1
ATOM 3958 O O . LEU A 1 534 ? -14.871 28.200 -0.780 1.00 98.31 534 LEU A O 1
ATOM 3962 N N . GLU A 1 535 ? -16.199 27.147 0.684 1.00 96.62 535 GLU A N 1
ATOM 3963 C CA . GLU A 1 535 ? -16.630 28.330 1.418 1.00 96.62 535 GLU A CA 1
ATOM 3964 C C . GLU A 1 535 ? -16.510 28.098 2.922 1.00 96.62 535 GLU A C 1
ATOM 3966 O O . GLU A 1 535 ? -16.771 27.004 3.434 1.00 96.62 535 GLU A O 1
ATOM 3971 N N . GLN A 1 536 ? -16.124 29.155 3.630 1.00 95.19 536 GLN A N 1
ATOM 3972 C CA . GLN A 1 536 ? -16.103 29.199 5.082 1.00 95.19 536 GLN A CA 1
ATOM 3973 C C . GLN A 1 536 ? -17.464 28.797 5.665 1.00 95.19 536 GLN A C 1
ATOM 3975 O O . GLN A 1 536 ? -18.506 29.315 5.265 1.00 95.19 536 GLN A O 1
ATOM 3980 N N . ALA A 1 537 ? -17.454 27.909 6.660 1.00 88.56 537 ALA A N 1
ATOM 3981 C CA . ALA A 1 537 ? -18.653 27.619 7.433 1.00 88.56 537 ALA A CA 1
ATOM 3982 C C . ALA A 1 537 ? -19.178 28.898 8.111 1.00 88.56 537 ALA A C 1
ATOM 3984 O O . ALA A 1 537 ? -18.392 29.711 8.603 1.00 88.56 537 ALA A O 1
ATOM 3985 N N . ALA A 1 538 ? -20.503 29.068 8.166 1.00 82.75 538 ALA A N 1
ATOM 3986 C CA . ALA A 1 538 ? -21.097 30.167 8.923 1.00 82.75 538 ALA A CA 1
ATOM 3987 C C . ALA A 1 538 ? -20.560 30.139 10.368 1.00 82.75 538 ALA A C 1
ATOM 3989 O O . ALA A 1 538 ? -20.496 29.046 10.945 1.00 82.75 538 ALA A O 1
ATOM 3990 N N . PRO A 1 539 ? -20.154 31.291 10.938 1.00 69.81 539 PRO A N 1
ATOM 3991 C CA . PRO A 1 539 ? -19.621 31.329 12.291 1.00 69.81 539 PRO A CA 1
ATOM 3992 C C . PRO A 1 539 ? -20.618 30.664 13.238 1.00 69.81 539 PRO A C 1
ATOM 3994 O O . PRO A 1 539 ? -21.812 30.978 13.222 1.00 69.81 539 PRO A O 1
ATOM 3997 N N . GLU A 1 540 ? -20.137 29.703 14.028 1.00 64.44 540 GLU A N 1
ATOM 3998 C CA . GLU A 1 540 ? -20.957 29.169 15.107 1.00 64.44 540 GLU A CA 1
ATOM 3999 C C . GLU A 1 540 ? -21.292 30.346 16.034 1.00 64.44 540 GLU A C 1
ATOM 4001 O O . GLU A 1 540 ? -20.384 31.113 16.361 1.00 64.44 540 GLU A O 1
ATOM 4006 N N . PRO A 1 541 ? -22.563 30.537 16.431 1.00 57.81 541 PRO A N 1
ATOM 4007 C CA . PRO A 1 541 ? -22.922 31.625 17.327 1.00 57.81 541 PRO A CA 1
ATOM 4008 C C . PRO A 1 541 ? -22.040 31.551 18.577 1.00 57.81 541 PRO A C 1
ATOM 4010 O O . PRO A 1 541 ? -22.046 30.528 19.272 1.00 57.81 541 PRO A O 1
ATOM 4013 N N . GLU A 1 542 ? -21.260 32.613 18.820 1.00 44.56 542 GLU A N 1
ATOM 4014 C CA . GLU A 1 542 ? -20.428 32.739 20.015 1.00 44.56 542 GLU A CA 1
ATOM 4015 C C . GLU A 1 542 ? -21.321 32.533 21.231 1.00 44.56 542 GLU A C 1
ATOM 4017 O O . GLU A 1 542 ? -22.316 33.231 21.444 1.00 44.56 542 GLU A O 1
ATOM 4022 N N . ARG A 1 543 ? -21.014 31.492 22.000 1.00 49.56 543 ARG A N 1
ATOM 4023 C CA . ARG A 1 543 ? -21.818 31.153 23.165 1.00 49.56 543 ARG A CA 1
ATOM 4024 C C . ARG A 1 543 ? -21.415 32.073 24.305 1.00 49.56 543 ARG A C 1
ATOM 4026 O O . ARG A 1 543 ? -20.212 32.225 24.533 1.00 49.56 543 ARG A O 1
ATOM 4033 N N . PRO A 1 544 ? -22.379 32.599 25.078 1.00 45.03 544 PRO A N 1
ATOM 4034 C CA . PRO A 1 544 ? -22.063 33.218 26.351 1.00 45.03 544 PRO A CA 1
ATOM 4035 C C . PRO A 1 544 ? -21.229 32.220 27.158 1.00 45.03 544 PRO A C 1
ATOM 4037 O O . PRO A 1 544 ? -21.671 31.086 27.380 1.00 45.03 544 PRO A O 1
ATOM 4040 N N . HIS A 1 545 ? -20.012 32.605 27.551 1.00 43.66 545 HIS A N 1
ATOM 4041 C CA . HIS A 1 545 ? -19.287 31.877 28.585 1.00 43.66 545 HIS A CA 1
ATOM 4042 C C . HIS A 1 545 ? -20.181 31.906 29.823 1.00 43.66 545 HIS A C 1
ATOM 4044 O O . HIS A 1 545 ? -20.346 32.947 30.455 1.00 43.66 545 HIS A O 1
ATOM 4050 N N . ALA A 1 546 ? -20.836 30.783 30.122 1.00 47.06 546 ALA A N 1
ATOM 4051 C CA . ALA A 1 546 ? -21.477 30.629 31.413 1.00 47.06 546 ALA A CA 1
ATOM 4052 C C . ALA A 1 546 ? -20.363 30.773 32.463 1.00 47.06 546 ALA A C 1
ATOM 4054 O O . ALA A 1 546 ? -19.334 30.110 32.287 1.00 47.06 546 ALA A O 1
ATOM 4055 N N . PRO A 1 547 ? -20.528 31.632 33.485 1.00 42.91 547 PRO A N 1
ATOM 4056 C CA . PRO A 1 547 ? -19.537 31.760 34.543 1.00 42.91 547 PRO A CA 1
ATOM 4057 C C . PRO A 1 547 ? -19.234 30.365 35.092 1.00 42.91 547 PRO A C 1
ATOM 4059 O O . PRO A 1 547 ? -20.162 29.581 35.323 1.00 42.91 547 PRO A O 1
ATOM 4062 N N . GLU A 1 548 ? -17.946 30.030 35.210 1.00 47.66 548 GLU A N 1
ATOM 4063 C CA . GLU A 1 548 ? -17.520 28.822 35.911 1.00 47.66 548 GLU A CA 1
ATOM 4064 C C . GLU A 1 548 ? -18.170 28.867 37.292 1.00 47.66 548 GLU A C 1
ATOM 4066 O O . GLU A 1 548 ? -17.979 29.812 38.051 1.00 47.66 548 GLU A O 1
ATOM 4071 N N . ALA A 1 549 ? -19.061 27.918 37.571 1.00 48.19 549 ALA A N 1
ATOM 4072 C CA . ALA A 1 549 ? -19.690 27.855 38.875 1.00 48.19 549 ALA A CA 1
ATOM 4073 C C . ALA A 1 549 ? -18.594 27.528 39.897 1.00 48.19 549 ALA A C 1
ATOM 4075 O O . ALA A 1 549 ? -17.985 26.466 39.785 1.00 48.19 549 ALA A O 1
ATOM 4076 N N . ASP A 1 550 ? -18.383 28.424 40.869 1.00 43.31 550 ASP A N 1
ATOM 4077 C CA . ASP A 1 550 ? -17.491 28.303 42.039 1.00 43.31 550 ASP A CA 1
ATOM 4078 C C . ASP A 1 550 ? -17.897 27.137 42.972 1.00 43.31 550 ASP A C 1
ATOM 4080 O O . ASP A 1 550 ? -18.204 27.311 44.152 1.00 43.31 550 ASP A O 1
ATOM 4084 N N . GLY A 1 551 ? -17.981 25.921 42.439 1.00 51.91 551 GLY A N 1
ATOM 4085 C CA . GLY A 1 551 ? -18.265 24.699 43.181 1.00 51.91 551 GLY A CA 1
ATOM 4086 C C . GLY A 1 551 ? -17.025 23.822 43.286 1.00 51.91 551 GLY A C 1
ATOM 4087 O O . GLY A 1 551 ? -16.218 23.780 42.360 1.00 51.91 551 GLY A O 1
ATOM 4088 N N . GLU A 1 552 ? -16.897 23.090 44.397 1.00 56.16 552 GLU A N 1
ATOM 4089 C CA . GLU A 1 552 ? -15.851 22.075 44.573 1.00 56.16 552 GLU A CA 1
ATOM 4090 C C . GLU A 1 552 ? -15.735 21.153 43.341 1.00 56.16 552 GLU A C 1
ATOM 4092 O O . GLU A 1 552 ? -16.766 20.782 42.760 1.00 56.16 552 GLU A O 1
ATOM 4097 N N . PRO A 1 553 ? -14.506 20.760 42.945 1.00 61.19 553 PRO A N 1
ATOM 4098 C CA . PRO A 1 553 ? -14.279 19.866 41.817 1.00 61.19 553 PRO A CA 1
ATOM 4099 C C . PRO A 1 553 ? -15.042 18.554 42.018 1.00 61.19 553 PRO A C 1
ATOM 4101 O O . PRO A 1 553 ? -14.873 17.841 43.008 1.00 61.19 553 PRO A O 1
ATOM 4104 N N . ARG A 1 554 ? -15.925 18.248 41.066 1.00 77.81 554 ARG A N 1
ATOM 4105 C CA . ARG A 1 554 ? -16.758 17.042 41.076 1.00 77.81 554 ARG A CA 1
ATOM 4106 C C . ARG A 1 554 ? -16.159 15.987 40.141 1.00 77.81 554 ARG A C 1
ATOM 4108 O O . ARG A 1 554 ? -15.656 16.342 39.077 1.00 77.81 554 ARG A O 1
ATOM 4115 N N . PRO A 1 555 ? -16.228 14.698 40.509 1.00 89.75 555 PRO A N 1
ATOM 4116 C CA . PRO A 1 555 ? -15.616 13.621 39.743 1.00 89.75 555 PRO A CA 1
ATOM 4117 C C . PRO A 1 555 ? -16.255 13.431 38.365 1.00 89.75 555 PRO A C 1
ATOM 4119 O O . PRO A 1 555 ? -17.477 13.401 38.241 1.00 89.75 555 PRO A O 1
ATOM 4122 N N . LEU A 1 556 ? -15.410 13.229 37.353 1.00 91.94 556 LEU A N 1
ATOM 4123 C CA . LEU A 1 556 ? -15.770 12.956 35.963 1.00 91.94 556 LEU A CA 1
ATOM 4124 C C . LEU A 1 556 ? -15.380 11.519 35.570 1.00 91.94 556 LEU A C 1
ATOM 4126 O O . LEU A 1 556 ? -14.309 11.049 35.974 1.00 91.94 556 LEU A O 1
ATOM 4130 N N . PRO A 1 557 ? -16.201 10.819 34.766 1.00 94.06 557 PRO A N 1
ATOM 4131 C CA . PRO A 1 557 ? -15.827 9.537 34.183 1.00 94.06 557 PRO A CA 1
ATOM 4132 C C . PRO A 1 557 ? -14.990 9.735 32.911 1.00 94.06 557 PRO A C 1
ATOM 4134 O O . PRO A 1 557 ? -15.375 10.469 32.003 1.00 94.06 557 PRO A O 1
ATOM 4137 N N . TRP A 1 558 ? -13.871 9.024 32.819 1.00 94.62 558 TRP A N 1
ATOM 4138 C CA . TRP A 1 558 ? -12.976 8.985 31.663 1.00 94.62 558 TRP A CA 1
ATOM 4139 C C . TRP A 1 558 ? -12.987 7.571 31.068 1.00 94.62 558 TRP A C 1
ATOM 4141 O O . TRP A 1 558 ? -12.129 6.750 31.418 1.00 94.62 558 TRP A O 1
ATOM 4151 N N . PRO A 1 559 ? -13.987 7.239 30.230 1.00 94.19 559 PRO A N 1
ATOM 4152 C CA . PRO A 1 559 ? -14.047 5.945 29.572 1.00 94.19 559 PRO A CA 1
ATOM 4153 C C . PRO A 1 559 ? -12.935 5.818 28.528 1.00 94.19 559 PRO A C 1
ATOM 4155 O O . PRO A 1 559 ? -12.633 6.746 27.777 1.00 94.19 559 PRO A O 1
ATOM 4158 N N . VAL A 1 560 ? -12.333 4.637 28.481 1.00 92.81 560 VAL A N 1
ATOM 4159 C CA . VAL A 1 560 ? -11.319 4.240 27.512 1.00 92.81 560 VAL A CA 1
ATOM 4160 C C . VAL A 1 560 ? -11.569 2.790 27.119 1.00 92.81 560 VAL A C 1
ATOM 4162 O O . VAL A 1 560 ? -11.866 1.945 27.959 1.00 92.81 560 VAL A O 1
ATOM 4165 N N . SER A 1 561 ? -11.484 2.487 25.829 1.00 90.81 561 SER A N 1
ATOM 4166 C CA . SER A 1 561 ? -11.718 1.133 25.334 1.00 90.81 561 SER A CA 1
ATOM 4167 C C . SER A 1 561 ? -10.728 0.764 24.234 1.00 90.81 561 SER A C 1
ATOM 4169 O O . SER A 1 561 ? -10.214 1.638 23.530 1.00 90.81 561 SER A O 1
ATOM 4171 N N . GLY A 1 562 ? -10.432 -0.530 24.118 1.00 84.06 562 GLY A N 1
ATOM 4172 C CA . GLY A 1 562 ? -9.519 -1.115 23.139 1.00 84.06 562 GLY A CA 1
ATOM 4173 C C . GLY A 1 562 ? -9.964 -2.514 22.708 1.00 84.06 562 GLY A C 1
ATOM 4174 O O . GLY A 1 562 ? -10.920 -3.068 23.244 1.00 84.06 562 GLY A O 1
ATOM 4175 N N . HIS A 1 563 ? -9.277 -3.087 21.721 1.00 75.81 563 HIS A N 1
ATOM 4176 C CA . HIS A 1 563 ? -9.348 -4.523 21.436 1.00 75.81 563 HIS A CA 1
ATOM 4177 C C . HIS A 1 563 ? -8.188 -5.221 22.149 1.00 75.81 563 HIS A C 1
ATOM 4179 O O . HIS A 1 563 ? -7.017 -4.935 21.884 1.00 75.81 563 HIS A O 1
ATOM 4185 N N . GLY A 1 564 ? -8.517 -6.097 23.094 1.00 80.81 564 GLY A N 1
ATOM 4186 C CA . GLY A 1 564 ? -7.570 -6.777 23.964 1.00 80.81 564 GLY A CA 1
ATOM 4187 C C . GLY A 1 564 ? -6.898 -5.866 24.997 1.00 80.81 564 GLY A C 1
ATOM 4188 O O . GLY A 1 564 ? -6.840 -4.635 24.887 1.00 80.81 564 GLY A O 1
ATOM 4189 N N . ALA A 1 565 ? -6.273 -6.501 25.990 1.00 83.88 565 ALA A N 1
ATOM 4190 C CA . ALA A 1 565 ? -5.544 -5.817 27.056 1.00 83.88 565 ALA A CA 1
ATOM 4191 C C . ALA A 1 565 ? -4.410 -4.900 26.547 1.00 83.88 565 ALA A C 1
ATOM 4193 O O . ALA A 1 565 ? -4.077 -3.909 27.197 1.00 83.88 565 ALA A O 1
ATOM 4194 N N . ALA A 1 566 ? -3.789 -5.212 25.404 1.00 78.94 566 ALA A N 1
ATOM 4195 C CA . ALA A 1 566 ? -2.766 -4.358 24.794 1.00 78.94 566 ALA A CA 1
ATOM 4196 C C . ALA A 1 566 ? -3.373 -3.086 24.176 1.00 78.94 566 ALA A C 1
ATOM 4198 O O . ALA A 1 566 ? -2.876 -1.989 24.437 1.00 78.94 566 ALA A O 1
ATOM 4199 N N . GLY A 1 567 ? -4.479 -3.216 23.432 1.00 77.69 567 GLY A N 1
ATOM 4200 C CA . GLY A 1 567 ? -5.179 -2.081 22.832 1.00 77.69 567 GLY A CA 1
ATOM 4201 C C . GLY A 1 567 ? -5.722 -1.116 23.885 1.00 77.69 567 GLY A C 1
ATOM 4202 O O . GLY A 1 567 ? -5.550 0.096 23.756 1.00 77.69 567 GLY A O 1
ATOM 4203 N N . LEU A 1 568 ? -6.294 -1.646 24.973 1.00 87.88 568 LEU A N 1
ATOM 4204 C CA . LEU A 1 568 ? -6.777 -0.837 26.096 1.00 87.88 568 LEU A CA 1
ATOM 4205 C C . LEU A 1 568 ? -5.643 -0.033 26.756 1.00 87.88 568 LEU A C 1
ATOM 4207 O O . LEU A 1 568 ? -5.782 1.171 26.969 1.00 87.88 568 LEU A O 1
ATOM 4211 N N . ARG A 1 569 ? -4.493 -0.670 27.021 1.00 89.38 569 ARG A N 1
ATOM 4212 C CA . ARG A 1 569 ? -3.311 0.003 27.590 1.00 89.38 569 ARG A CA 1
ATOM 4213 C C . ARG A 1 569 ? -2.772 1.101 26.678 1.00 89.38 569 ARG A C 1
ATOM 4215 O O . ARG A 1 569 ? -2.453 2.193 27.147 1.00 89.38 569 ARG A O 1
ATOM 4222 N N . ALA A 1 570 ? -2.711 0.839 25.374 1.00 80.44 570 ALA A N 1
ATOM 4223 C CA . ALA A 1 570 ? -2.270 1.826 24.397 1.00 80.44 570 ALA A CA 1
ATOM 4224 C C . ALA A 1 570 ? -3.213 3.040 24.356 1.00 80.44 570 ALA A C 1
ATOM 4226 O O . ALA A 1 570 ? -2.751 4.179 24.328 1.00 80.44 570 ALA A O 1
ATOM 4227 N N . GLN A 1 571 ? -4.528 2.814 24.415 1.00 85.56 571 GLN A N 1
ATOM 4228 C CA . GLN A 1 571 ? -5.525 3.886 24.475 1.00 85.56 571 GLN A CA 1
ATOM 4229 C C . GLN A 1 571 ? -5.423 4.701 25.769 1.00 85.56 571 GLN A C 1
ATOM 4231 O O . GLN A 1 571 ? -5.476 5.930 25.716 1.00 85.56 571 GLN A O 1
ATOM 4236 N N . ALA A 1 572 ? -5.200 4.041 26.909 1.00 91.56 572 ALA A N 1
ATOM 4237 C CA . ALA A 1 572 ? -4.991 4.715 28.188 1.00 91.56 572 ALA A CA 1
ATOM 4238 C C . ALA A 1 572 ? -3.752 5.625 28.152 1.00 91.56 572 ALA A C 1
ATOM 4240 O O . ALA A 1 572 ? -3.839 6.795 28.530 1.00 91.56 572 ALA A O 1
ATOM 4241 N N . ARG A 1 573 ? -2.627 5.135 27.604 1.00 91.12 573 ARG A N 1
ATOM 4242 C CA . ARG A 1 573 ? -1.400 5.934 27.435 1.00 91.12 573 ARG A CA 1
ATOM 4243 C C . ARG A 1 573 ? -1.641 7.149 26.543 1.00 91.12 573 ARG A C 1
ATOM 4245 O O . ARG A 1 573 ? -1.308 8.260 26.936 1.00 91.12 573 ARG A O 1
ATOM 4252 N N . ARG A 1 574 ? -2.307 6.960 25.400 1.00 83.25 574 ARG A N 1
ATOM 4253 C CA . ARG A 1 574 ? -2.639 8.050 24.467 1.00 83.25 574 ARG A CA 1
ATOM 4254 C C . ARG A 1 574 ? -3.506 9.127 25.096 1.00 83.25 574 ARG A C 1
ATOM 4256 O O . ARG A 1 574 ? -3.276 10.309 24.855 1.00 83.25 574 ARG A O 1
ATOM 4263 N N . LEU A 1 575 ? -4.502 8.733 25.886 1.00 90.38 575 LEU A N 1
ATOM 4264 C CA . LEU A 1 575 ? -5.346 9.698 26.578 1.00 90.38 575 LEU A CA 1
ATOM 4265 C C . LEU A 1 575 ? -4.555 10.454 27.651 1.00 90.38 575 LEU A C 1
ATOM 4267 O O . LEU A 1 575 ? -4.684 11.672 27.744 1.00 90.38 575 LEU A O 1
ATOM 4271 N N . ALA A 1 576 ? -3.690 9.768 28.400 1.00 92.00 576 ALA A N 1
ATOM 4272 C CA . ALA A 1 576 ? -2.819 10.413 29.377 1.00 92.00 576 ALA A CA 1
ATOM 4273 C C . ALA A 1 576 ? -1.864 11.424 28.714 1.00 92.00 576 ALA A C 1
ATOM 4275 O O . ALA A 1 576 ? -1.729 12.549 29.194 1.00 92.00 576 ALA A O 1
ATOM 4276 N N . ASP A 1 577 ? -1.249 11.053 27.588 1.00 87.38 577 ASP A N 1
ATOM 4277 C CA . ASP A 1 577 ? -0.358 11.919 26.808 1.00 87.38 577 ASP A CA 1
ATOM 4278 C C . ASP A 1 577 ? -1.106 13.142 26.260 1.00 87.38 577 ASP A C 1
ATOM 4280 O O . ASP A 1 577 ? -0.632 14.273 26.384 1.00 87.38 577 ASP A O 1
ATOM 4284 N N . PHE A 1 578 ? -2.308 12.934 25.713 1.00 85.75 578 PHE A N 1
ATOM 4285 C CA . PHE A 1 578 ? -3.162 14.014 25.224 1.00 85.75 578 PHE A CA 1
ATOM 4286 C C . PHE A 1 578 ? -3.528 14.999 26.338 1.00 85.75 578 PHE A C 1
ATOM 4288 O O . PHE A 1 578 ? -3.407 16.204 26.140 1.00 85.75 578 PHE A O 1
ATOM 4295 N N . LEU A 1 579 ? -3.929 14.513 27.515 1.00 90.69 579 LEU A N 1
ATOM 4296 C CA . LEU A 1 579 ? -4.260 15.374 28.653 1.00 90.69 579 LEU A CA 1
ATOM 4297 C C . LEU A 1 579 ? -3.032 16.121 29.192 1.00 90.69 579 LEU A C 1
ATOM 4299 O O . LEU A 1 579 ? -3.150 17.301 29.529 1.00 90.69 579 LEU A O 1
ATOM 4303 N N . ARG A 1 580 ? -1.850 15.483 29.211 1.00 91.38 580 ARG A N 1
ATOM 4304 C CA . ARG A 1 580 ? -0.578 16.137 29.572 1.00 91.38 580 ARG A CA 1
ATOM 4305 C C . ARG A 1 580 ? -0.192 17.252 28.603 1.00 91.38 580 ARG A C 1
ATOM 4307 O O . ARG A 1 580 ? 0.393 18.237 29.037 1.00 91.38 580 ARG A O 1
ATOM 4314 N N . ALA A 1 581 ? -0.553 17.136 27.325 1.00 83.06 581 ALA A N 1
ATOM 4315 C CA . ALA A 1 581 ? -0.299 18.176 26.328 1.00 83.06 581 ALA A CA 1
ATOM 4316 C C . ALA A 1 581 ? -1.160 19.445 26.515 1.00 83.06 581 ALA A C 1
ATOM 4318 O O . ALA A 1 581 ? -0.947 20.429 25.811 1.00 83.06 581 ALA A O 1
ATOM 4319 N N . GLY A 1 582 ? -2.121 19.444 27.448 1.00 83.38 582 GLY A N 1
ATOM 4320 C CA . GLY A 1 582 ? -2.884 20.634 27.830 1.00 83.38 582 GLY A CA 1
ATOM 4321 C C . GLY A 1 582 ? -3.903 21.099 26.781 1.00 83.38 582 GLY A C 1
ATOM 4322 O O . GLY A 1 582 ? -3.819 22.236 26.318 1.00 83.38 582 GLY A O 1
ATOM 4323 N N . PRO A 1 583 ? -4.892 20.270 26.394 1.00 79.69 583 PRO A N 1
ATOM 4324 C CA . PRO A 1 583 ? -5.947 20.694 25.481 1.00 79.69 583 PRO A CA 1
ATOM 4325 C C . PRO A 1 583 ? -6.736 21.871 26.070 1.00 79.69 583 PRO A C 1
ATOM 4327 O O . PRO A 1 583 ? -7.081 21.866 27.252 1.00 79.69 583 PRO A O 1
ATOM 4330 N N . ALA A 1 584 ? -7.064 22.847 25.217 1.00 74.31 584 ALA A N 1
ATOM 4331 C CA . ALA A 1 584 ? -7.783 24.065 25.604 1.00 74.31 584 ALA A CA 1
ATOM 4332 C C . ALA A 1 584 ? -9.242 23.822 26.035 1.00 74.31 584 ALA A C 1
ATOM 4334 O O . ALA A 1 584 ? -9.858 24.688 26.646 1.00 74.31 584 ALA A O 1
ATOM 4335 N N . ALA A 1 585 ? -9.821 22.667 25.692 1.00 77.69 585 ALA A N 1
ATOM 4336 C CA . ALA A 1 585 ? -11.190 22.343 26.075 1.00 77.69 585 ALA A CA 1
ATOM 4337 C C . ALA A 1 585 ? -11.288 22.021 27.585 1.00 77.69 585 ALA A C 1
ATOM 4339 O O . ALA A 1 585 ? -10.394 21.352 28.116 1.00 77.69 585 ALA A O 1
ATOM 4340 N N . PRO A 1 586 ? -12.383 22.426 28.261 1.00 81.25 586 PRO A N 1
ATOM 4341 C CA . PRO A 1 586 ? -12.640 22.065 29.655 1.00 81.25 586 PRO A CA 1
ATOM 4342 C C . PRO A 1 586 ? -12.731 20.548 29.861 1.00 81.25 586 PRO A C 1
ATOM 4344 O O . PRO A 1 586 ? -13.238 19.828 28.998 1.00 81.25 586 PRO A O 1
ATOM 4347 N N . ASP A 1 587 ? -12.319 20.062 31.034 1.00 86.00 587 ASP A N 1
ATOM 4348 C CA . ASP A 1 587 ? -12.275 18.624 31.348 1.00 86.00 587 ASP A CA 1
ATOM 4349 C C . ASP A 1 587 ? -13.622 17.920 31.181 1.00 86.00 587 ASP A C 1
ATOM 4351 O O . ASP A 1 587 ? -13.687 16.839 30.597 1.00 86.00 587 ASP A O 1
ATOM 4355 N N . ALA A 1 588 ? -14.712 18.562 31.605 1.00 84.12 588 ALA A N 1
ATOM 4356 C CA . ALA A 1 588 ? -16.057 18.017 31.445 1.00 84.12 588 ALA A CA 1
ATOM 4357 C C . ALA A 1 588 ? -16.442 17.816 29.968 1.00 84.12 588 ALA A C 1
ATOM 4359 O O . ALA A 1 588 ? -17.161 16.873 29.644 1.00 84.12 588 ALA A O 1
ATOM 4360 N N . ASP A 1 589 ? -15.954 18.668 29.061 1.00 80.69 589 ASP A N 1
ATOM 4361 C CA . ASP A 1 589 ? -16.226 18.540 27.629 1.00 80.69 589 ASP A CA 1
ATOM 4362 C C . ASP A 1 589 ? -15.365 17.443 26.990 1.00 80.69 589 ASP A C 1
ATOM 4364 O O . ASP A 1 589 ? -15.850 16.718 26.120 1.00 80.69 589 ASP A O 1
ATOM 4368 N N . LEU A 1 590 ? -14.124 17.257 27.449 1.00 86.50 590 LEU A N 1
ATOM 4369 C CA . LEU A 1 590 ? -13.261 16.150 27.022 1.00 86.50 590 LEU A CA 1
ATOM 4370 C C . LEU A 1 590 ? -13.830 14.794 27.459 1.00 86.50 590 LEU A C 1
ATOM 4372 O O . LEU A 1 590 ? -14.008 13.907 26.624 1.00 86.50 590 LEU A O 1
ATOM 4376 N N . ALA A 1 591 ? -14.174 14.665 28.740 1.00 89.38 591 ALA A N 1
ATOM 4377 C CA . ALA A 1 591 ? -14.758 13.461 29.318 1.00 89.38 591 ALA A CA 1
ATOM 4378 C C . ALA A 1 591 ? -16.119 13.118 28.683 1.00 89.38 591 ALA A C 1
ATOM 4380 O O . ALA A 1 591 ? -16.345 11.973 28.292 1.00 89.38 591 ALA A O 1
ATOM 4381 N N . TYR A 1 592 ? -16.986 14.116 28.461 1.00 86.62 592 TYR A N 1
ATOM 4382 C CA . TYR A 1 592 ? -18.250 13.917 27.739 1.00 86.62 592 TYR A CA 1
ATOM 4383 C C . TYR A 1 592 ? -18.027 13.364 26.332 1.00 86.62 592 TYR A C 1
ATOM 4385 O O . TYR A 1 592 ? -18.747 12.476 25.880 1.00 86.62 592 TYR A O 1
ATOM 4393 N N . SER A 1 593 ? -17.008 13.864 25.637 1.00 84.06 593 SER A N 1
ATOM 4394 C CA . SER A 1 593 ? -16.717 13.440 24.266 1.00 84.06 593 SER A CA 1
ATOM 4395 C C . SER A 1 593 ? -16.206 12.007 24.216 1.00 84.06 593 SER A C 1
ATOM 4397 O O . SER A 1 593 ? -16.612 11.257 23.331 1.00 84.06 593 SER A O 1
ATOM 4399 N N . LEU A 1 594 ? -15.386 11.595 25.189 1.00 88.56 594 LEU A N 1
ATOM 4400 C CA . LEU A 1 594 ? -14.962 10.199 25.324 1.00 88.56 594 LEU A CA 1
ATOM 4401 C C . LEU A 1 594 ? -16.164 9.276 25.522 1.00 88.56 594 LEU A C 1
ATOM 4403 O O . LEU A 1 594 ? -16.187 8.183 24.974 1.00 88.56 594 LEU A O 1
ATOM 4407 N N . ALA A 1 595 ? -17.156 9.735 26.281 1.00 86.56 595 ALA A N 1
ATOM 4408 C CA . ALA A 1 595 ? -18.312 8.940 26.655 1.00 86.56 595 ALA A CA 1
ATOM 4409 C C . ALA A 1 595 ? -19.415 8.857 25.584 1.00 86.56 595 ALA A C 1
ATOM 4411 O O . ALA A 1 595 ? -20.230 7.943 25.638 1.00 86.56 595 ALA A O 1
ATOM 4412 N N . THR A 1 596 ? -19.474 9.811 24.646 1.00 80.81 596 THR A N 1
ATOM 4413 C CA . THR A 1 596 ? -20.620 9.954 23.719 1.00 80.81 596 THR A CA 1
ATOM 4414 C C . THR A 1 596 ? -20.258 9.976 22.237 1.00 80.81 596 THR A C 1
ATOM 4416 O O . THR A 1 596 ? -21.135 9.788 21.402 1.00 80.81 596 THR A O 1
ATOM 4419 N N . THR A 1 597 ? -18.991 10.215 21.885 1.00 77.62 597 THR A N 1
ATOM 4420 C CA . THR A 1 597 ? -18.568 10.394 20.477 1.00 77.62 597 THR A CA 1
ATOM 4421 C C . THR A 1 597 ? -17.499 9.406 20.026 1.00 77.62 597 THR A C 1
ATOM 4423 O O . THR A 1 597 ? -17.016 9.486 18.900 1.00 77.62 597 THR A O 1
ATOM 4426 N N . ARG A 1 598 ? -17.088 8.493 20.910 1.00 81.88 598 ARG A N 1
ATOM 4427 C CA . ARG A 1 598 ? -16.055 7.489 20.646 1.00 81.88 598 ARG A CA 1
ATOM 4428 C C . ARG A 1 598 ? -16.671 6.103 20.670 1.00 81.88 598 ARG A C 1
ATOM 4430 O O . ARG A 1 598 ? -17.564 5.839 21.470 1.00 81.88 598 ARG A O 1
ATOM 4437 N N . ALA A 1 599 ? -16.133 5.219 19.835 1.00 82.50 599 ALA A N 1
ATOM 4438 C CA . ALA A 1 599 ? -16.525 3.821 19.851 1.00 82.50 599 ALA A CA 1
ATOM 4439 C C . ALA A 1 599 ? -16.262 3.192 21.219 1.00 82.50 599 ALA A C 1
ATOM 4441 O O . ALA A 1 599 ? -15.194 3.366 21.816 1.00 82.50 599 ALA A O 1
ATOM 4442 N N . THR A 1 600 ? -17.233 2.411 21.680 1.00 86.81 600 THR A N 1
ATOM 4443 C CA . THR A 1 600 ? -17.111 1.624 22.904 1.00 86.81 600 THR A CA 1
ATOM 4444 C C . THR A 1 600 ? -16.739 0.183 22.550 1.00 86.81 600 THR A C 1
ATOM 4446 O O . THR A 1 600 ? -17.599 -0.647 22.256 1.00 86.81 600 THR A O 1
ATOM 4449 N N . LEU A 1 601 ? -15.442 -0.119 22.582 1.00 86.38 601 LEU A N 1
ATOM 4450 C CA . LEU A 1 601 ? -14.877 -1.428 22.234 1.00 86.38 601 LEU A CA 1
ATOM 4451 C C . LEU A 1 601 ? -15.050 -2.459 23.370 1.00 86.38 601 LEU A C 1
ATOM 4453 O O . LEU A 1 601 ? -15.604 -2.143 24.423 1.00 86.38 601 LEU A O 1
ATOM 4457 N N . THR A 1 602 ? -14.631 -3.709 23.152 1.00 87.44 602 THR A N 1
ATOM 4458 C CA . THR A 1 602 ? -14.873 -4.837 24.073 1.00 87.44 602 THR A CA 1
ATOM 4459 C C . THR A 1 602 ? -14.081 -4.740 25.371 1.00 87.44 602 THR A C 1
ATOM 4461 O O . THR A 1 602 ? -14.665 -4.876 26.438 1.00 87.44 602 THR A O 1
ATOM 4464 N N . ASP A 1 603 ? -12.777 -4.471 25.319 1.00 90.88 603 ASP A N 1
ATOM 4465 C CA . ASP A 1 603 ? -11.963 -4.293 26.520 1.00 90.88 603 ASP A CA 1
ATOM 4466 C C . ASP A 1 603 ? -12.114 -2.849 26.981 1.00 90.88 603 ASP A C 1
ATOM 4468 O O . ASP A 1 603 ? -11.642 -1.920 26.320 1.00 90.88 603 ASP A O 1
ATOM 4472 N N . ARG A 1 604 ? -12.796 -2.649 28.106 1.00 93.81 604 ARG A N 1
ATOM 4473 C CA . ARG A 1 604 ? -13.193 -1.329 28.597 1.00 93.81 604 ARG A CA 1
ATOM 4474 C C . ARG A 1 604 ? -12.529 -1.045 29.926 1.00 93.81 604 ARG A C 1
ATOM 4476 O O . ARG A 1 604 ? -12.400 -1.926 30.774 1.00 93.81 604 ARG A O 1
ATOM 4483 N N . ALA A 1 605 ? -12.187 0.215 30.132 1.00 95.19 605 ALA A N 1
ATOM 4484 C CA . ALA A 1 605 ? -11.946 0.764 31.445 1.00 95.19 605 ALA A CA 1
ATOM 4485 C C . ALA A 1 605 ? -12.608 2.133 31.587 1.00 95.19 605 ALA A C 1
ATOM 4487 O O . ALA A 1 605 ? -12.763 2.871 30.617 1.00 95.19 605 ALA A O 1
ATOM 4488 N N . VAL A 1 606 ? -12.976 2.493 32.808 1.00 96.25 606 VAL A N 1
ATOM 4489 C CA . VAL A 1 606 ? -13.415 3.848 33.139 1.00 96.25 606 VAL A CA 1
ATOM 4490 C C . VAL A 1 606 ? -12.637 4.303 34.356 1.00 96.25 606 VAL A C 1
ATOM 4492 O O . VAL A 1 606 ? -12.676 3.668 35.411 1.00 96.25 606 VAL A O 1
ATOM 4495 N N . VAL A 1 607 ? -11.933 5.418 34.196 1.00 95.12 607 VAL A N 1
ATOM 4496 C CA . VAL A 1 607 ? -11.259 6.115 35.288 1.00 95.12 607 VAL A CA 1
ATOM 4497 C C . VAL A 1 607 ? -12.209 7.185 35.812 1.00 95.12 607 VAL A C 1
ATOM 4499 O O . VAL A 1 607 ? -12.571 8.095 35.075 1.00 95.12 607 VAL A O 1
ATOM 4502 N N . VAL A 1 608 ? -12.621 7.109 37.075 1.00 94.88 608 VAL A N 1
ATOM 4503 C CA . VAL A 1 608 ? -13.369 8.203 37.717 1.00 94.88 608 VAL A CA 1
ATOM 4504 C C . VAL A 1 608 ? -12.359 9.109 38.406 1.00 94.88 608 VAL A C 1
ATOM 4506 O O . VAL A 1 608 ? -11.612 8.613 39.239 1.00 94.88 608 VAL A O 1
ATOM 4509 N N . ALA A 1 609 ? -12.300 10.402 38.085 1.00 92.81 609 ALA A N 1
ATOM 4510 C CA . ALA A 1 609 ? -11.304 11.330 38.641 1.00 92.81 609 ALA A CA 1
ATOM 4511 C C . ALA A 1 609 ? -11.910 12.708 38.949 1.00 92.81 609 ALA A C 1
ATOM 4513 O O . ALA A 1 609 ? -12.729 13.199 38.178 1.00 92.81 609 ALA A O 1
ATOM 4514 N N . ALA A 1 610 ? -11.518 13.314 40.070 1.00 88.00 610 ALA A N 1
ATOM 4515 C CA . ALA A 1 610 ? -11.938 14.639 40.528 1.00 88.00 610 ALA A CA 1
ATOM 4516 C C . ALA A 1 610 ? -11.323 15.776 39.703 1.00 88.00 610 ALA A C 1
ATOM 4518 O O . ALA A 1 610 ? -11.962 16.809 39.520 1.00 88.00 610 ALA A O 1
ATOM 4519 N N . ASP A 1 611 ? -10.114 15.571 39.179 1.00 87.56 611 ASP A N 1
ATOM 4520 C CA . ASP A 1 611 ? -9.404 16.542 38.352 1.00 87.56 611 ASP A CA 1
ATOM 4521 C C . ASP A 1 611 ? -8.525 15.867 37.278 1.00 87.56 611 ASP A C 1
ATOM 4523 O O . ASP A 1 611 ? -8.374 14.639 37.221 1.00 87.56 611 ASP A O 1
ATOM 4527 N N . ARG A 1 612 ? -7.946 16.688 36.391 1.00 90.38 612 ARG A N 1
ATOM 4528 C CA . ARG A 1 612 ? -7.071 16.240 35.297 1.00 90.38 612 ARG A CA 1
ATOM 4529 C C . ARG A 1 612 ? -5.805 15.534 35.792 1.00 90.38 612 ARG A C 1
ATOM 4531 O O . ARG A 1 612 ? -5.338 14.616 35.119 1.00 90.38 612 ARG A O 1
ATOM 4538 N N . ALA A 1 613 ? -5.236 15.943 36.927 1.00 92.19 613 ALA A N 1
ATOM 4539 C CA . ALA A 1 613 ? -4.008 15.346 37.448 1.00 92.19 613 ALA A CA 1
ATOM 4540 C C . ALA A 1 613 ? -4.266 13.911 37.930 1.00 92.19 613 ALA A C 1
ATOM 4542 O O . ALA A 1 613 ? -3.530 12.990 37.568 1.00 92.19 613 ALA A O 1
ATOM 4543 N N . GLU A 1 614 ? -5.363 13.704 38.659 1.00 92.50 614 GLU A N 1
ATOM 4544 C CA . GLU A 1 614 ? -5.819 12.384 39.087 1.00 92.50 614 GLU A CA 1
ATOM 4545 C C . GLU A 1 614 ? -6.184 11.499 37.881 1.00 92.50 614 GLU A C 1
ATOM 4547 O O . GLU A 1 614 ? -5.829 10.316 37.855 1.00 92.50 614 GLU A O 1
ATOM 4552 N N . ALA A 1 615 ? -6.809 12.069 36.839 1.00 93.50 615 ALA A N 1
ATOM 4553 C CA . ALA A 1 615 ? -7.095 11.355 35.593 1.00 93.50 615 ALA A CA 1
ATOM 4554 C C . ALA A 1 615 ? -5.808 10.866 34.904 1.00 93.50 615 ALA A C 1
ATOM 4556 O O . ALA A 1 615 ? -5.706 9.689 34.557 1.00 93.50 615 ALA A O 1
ATOM 4557 N N . ILE A 1 616 ? -4.798 11.732 34.752 1.00 95.19 616 ILE A N 1
ATOM 4558 C CA . ILE A 1 616 ? -3.504 11.381 34.141 1.00 95.19 616 ILE A CA 1
ATOM 4559 C C . ILE A 1 616 ? -2.799 10.279 34.938 1.00 95.19 616 ILE A C 1
ATOM 4561 O O . ILE A 1 616 ? -2.298 9.325 34.336 1.00 95.19 616 ILE A O 1
ATOM 4565 N N . ALA A 1 617 ? -2.755 10.390 36.268 1.00 93.94 617 ALA A N 1
ATOM 4566 C CA . ALA A 1 617 ? -2.097 9.406 37.123 1.00 93.94 617 ALA A CA 1
ATOM 4567 C C . ALA A 1 617 ? -2.744 8.019 36.977 1.00 93.94 617 ALA A C 1
ATOM 4569 O O . ALA A 1 617 ? -2.057 7.033 36.705 1.00 93.94 617 ALA A O 1
ATOM 4570 N N . ARG A 1 618 ? -4.078 7.948 37.060 1.00 94.25 618 ARG A N 1
ATOM 4571 C CA . ARG A 1 618 ? -4.829 6.690 36.928 1.00 94.25 618 ARG A CA 1
ATOM 4572 C C . ARG A 1 618 ? -4.759 6.093 35.522 1.00 94.25 618 ARG A C 1
ATOM 4574 O O . ARG A 1 618 ? -4.612 4.882 35.391 1.00 94.25 618 ARG A O 1
ATOM 4581 N N . LEU A 1 619 ? -4.818 6.915 34.473 1.00 94.62 619 LEU A N 1
ATOM 4582 C CA . LEU A 1 619 ? -4.643 6.452 33.090 1.00 94.62 619 LEU A CA 1
ATOM 4583 C C . LEU A 1 619 ? -3.224 5.930 32.833 1.00 94.62 619 LEU A C 1
ATOM 4585 O O . LEU A 1 619 ? -3.051 4.979 32.074 1.00 94.62 619 LEU A O 1
ATOM 4589 N N . THR A 1 620 ? -2.214 6.523 33.476 1.00 94.38 620 THR A N 1
ATOM 4590 C CA . THR A 1 620 ? -0.822 6.059 33.380 1.00 94.38 620 THR A CA 1
ATOM 4591 C C . THR A 1 620 ? -0.657 4.695 34.058 1.00 94.38 620 THR A C 1
ATOM 4593 O O . THR A 1 620 ? -0.139 3.779 33.424 1.00 94.38 620 THR A O 1
ATOM 4596 N N . ALA A 1 621 ? -1.200 4.516 35.268 1.00 92.62 621 ALA A N 1
ATOM 4597 C CA . ALA A 1 621 ? -1.214 3.216 35.948 1.00 92.62 621 ALA A CA 1
ATOM 4598 C C . ALA A 1 621 ? -1.958 2.144 35.125 1.00 92.62 621 ALA A C 1
ATOM 4600 O O . ALA A 1 621 ? -1.455 1.039 34.915 1.00 92.62 621 ALA A O 1
ATOM 4601 N N . LEU A 1 622 ? -3.118 2.497 34.554 1.00 92.31 622 LEU A N 1
ATOM 4602 C CA . LEU A 1 622 ? -3.862 1.607 33.662 1.00 92.31 622 LEU A CA 1
ATOM 4603 C C . LEU A 1 622 ? -3.035 1.211 32.430 1.00 92.31 622 LEU A C 1
ATOM 4605 O O . LEU A 1 622 ? -3.067 0.050 32.025 1.00 92.31 622 LEU A O 1
ATOM 4609 N N . ALA A 1 623 ? -2.287 2.148 31.840 1.00 91.38 623 ALA A N 1
ATOM 4610 C CA . ALA A 1 623 ? -1.405 1.882 30.706 1.00 91.38 623 ALA A CA 1
ATOM 4611 C C . ALA A 1 623 ? -0.245 0.930 31.047 1.00 91.38 623 ALA A C 1
ATOM 4613 O O . ALA A 1 623 ? 0.239 0.218 30.165 1.00 91.38 623 ALA A O 1
ATOM 4614 N N . GLU A 1 624 ? 0.189 0.896 32.304 1.00 90.25 624 GLU A N 1
ATOM 4615 C CA . GLU A 1 624 ? 1.232 -0.007 32.809 1.00 90.25 624 GLU A CA 1
ATOM 4616 C C . GLU A 1 624 ? 0.677 -1.390 33.181 1.00 90.25 624 GLU A C 1
ATOM 4618 O O . GLU A 1 624 ? 1.406 -2.379 33.142 1.00 90.25 624 GLU A O 1
ATOM 4623 N N . GLY A 1 625 ? -0.640 -1.496 33.372 1.00 84.19 625 GLY A N 1
ATOM 4624 C CA . GLY A 1 625 ? -1.352 -2.746 33.634 1.00 84.19 625 GLY A CA 1
ATOM 4625 C C . GLY A 1 625 ? -1.913 -2.867 35.049 1.00 84.19 625 GLY A C 1
ATOM 4626 O O . GLY A 1 625 ? -2.540 -3.887 35.336 1.00 84.19 625 GLY A O 1
ATOM 4627 N N . ASP A 1 626 ? -1.752 -1.839 35.884 1.00 82.06 626 ASP A N 1
ATOM 4628 C CA . ASP A 1 626 ? -2.224 -1.824 37.267 1.00 82.06 626 ASP A CA 1
ATOM 4629 C C . ASP A 1 626 ? -3.731 -1.549 37.384 1.00 82.06 626 ASP A C 1
ATOM 4631 O O . ASP A 1 626 ? -4.342 -0.839 36.578 1.00 82.06 626 ASP A O 1
ATOM 4635 N N . GLN A 1 627 ? -4.332 -2.112 38.436 1.00 73.75 627 GLN A N 1
ATOM 4636 C CA . GLN A 1 627 ? -5.713 -1.867 38.859 1.00 73.75 627 GLN A CA 1
ATOM 4637 C C . GLN A 1 627 ? -5.688 -0.969 40.102 1.00 73.75 627 GLN A C 1
ATOM 4639 O O . GLN A 1 627 ? -5.369 -1.418 41.202 1.00 73.75 627 GLN A O 1
ATOM 4644 N N . GLY A 1 628 ? -5.987 0.317 39.919 1.00 76.94 628 GLY A N 1
ATOM 4645 C CA . GLY A 1 628 ? -6.061 1.298 41.004 1.00 76.94 628 GLY A CA 1
ATOM 4646 C C . GLY A 1 628 ? -7.486 1.502 41.540 1.00 76.94 628 GLY A C 1
ATOM 4647 O O . GLY A 1 628 ? -8.462 1.113 40.896 1.00 76.94 628 GLY A O 1
ATOM 4648 N N . PRO A 1 629 ? -7.649 2.172 42.696 1.00 78.75 629 PRO A N 1
ATOM 4649 C CA . PRO A 1 629 ? -8.969 2.543 43.201 1.00 78.75 629 PRO A CA 1
ATOM 4650 C C . PRO A 1 629 ? -9.700 3.457 42.205 1.00 78.75 629 PRO A C 1
ATOM 4652 O O . PRO A 1 629 ? -9.081 4.328 41.588 1.00 78.75 629 PRO A O 1
ATOM 4655 N N . ARG A 1 630 ? -11.027 3.288 42.090 1.00 84.50 630 ARG A N 1
ATOM 4656 C CA . ARG A 1 630 ? -11.906 4.034 41.159 1.00 84.50 630 ARG A CA 1
ATOM 4657 C C . ARG A 1 630 ? -11.535 3.879 39.677 1.00 84.50 630 ARG A C 1
ATOM 4659 O O . ARG A 1 630 ? -11.800 4.765 38.862 1.00 84.50 630 ARG A O 1
ATOM 4666 N N . VAL A 1 631 ? -10.937 2.740 39.337 1.00 90.94 631 VAL A N 1
ATOM 4667 C CA . VAL A 1 631 ? -10.768 2.274 37.963 1.00 90.94 631 VAL A CA 1
ATOM 4668 C C . VAL A 1 631 ? -11.579 0.994 37.821 1.00 90.94 631 VAL A C 1
ATOM 4670 O O . VAL A 1 631 ? -11.273 -0.006 38.461 1.00 90.94 631 VAL A O 1
ATOM 4673 N N . ALA A 1 632 ? -12.632 1.029 37.009 1.00 92.69 632 ALA A N 1
ATOM 4674 C CA . ALA A 1 632 ? -13.325 -0.188 36.602 1.00 92.69 632 ALA A CA 1
ATOM 4675 C C . ALA A 1 632 ? -12.698 -0.672 35.297 1.00 92.69 632 ALA A C 1
ATOM 4677 O O . ALA A 1 632 ? -12.483 0.145 34.403 1.00 92.69 632 ALA A O 1
ATOM 4678 N N . ARG A 1 633 ? -12.418 -1.972 35.166 1.00 93.50 633 ARG A N 1
ATOM 4679 C CA . ARG A 1 633 ? -11.908 -2.579 33.930 1.00 93.50 633 ARG A CA 1
ATOM 4680 C C . ARG A 1 633 ? -12.440 -3.996 33.772 1.00 93.50 633 ARG A C 1
ATOM 4682 O O . ARG A 1 633 ? -12.330 -4.782 34.706 1.00 93.50 633 ARG A O 1
ATOM 4689 N N . ALA A 1 634 ? -12.929 -4.324 32.581 1.00 91.69 634 ALA A N 1
ATOM 4690 C CA . ALA A 1 634 ? -13.349 -5.673 32.213 1.00 91.69 634 ALA A CA 1
ATOM 4691 C C . ALA A 1 634 ? -13.374 -5.844 30.685 1.00 91.69 634 ALA A C 1
ATOM 4693 O O . ALA A 1 634 ? -13.204 -4.880 29.933 1.00 91.69 634 ALA A O 1
ATOM 4694 N N . THR A 1 635 ? -13.594 -7.080 30.242 1.00 90.75 635 THR A N 1
ATOM 4695 C CA . THR A 1 635 ? -13.978 -7.374 28.857 1.00 90.75 635 THR A CA 1
ATOM 4696 C C . THR A 1 635 ? -15.494 -7.468 28.814 1.00 90.75 635 THR A C 1
ATOM 4698 O O . THR A 1 635 ? -16.087 -8.293 29.505 1.00 90.75 635 THR A O 1
ATOM 4701 N N . ALA A 1 636 ? -16.122 -6.590 28.045 1.00 90.69 636 ALA A N 1
ATOM 4702 C CA . ALA A 1 636 ? -17.563 -6.469 27.981 1.00 90.69 636 ALA A CA 1
ATOM 4703 C C . ALA A 1 636 ? -18.196 -7.636 27.223 1.00 90.69 636 ALA A C 1
ATOM 4705 O O . ALA A 1 636 ? -17.820 -7.930 26.087 1.00 90.69 636 ALA A O 1
ATOM 4706 N N . VAL A 1 637 ? -19.231 -8.213 27.828 1.00 86.38 637 VAL A N 1
ATOM 4707 C CA . VAL A 1 637 ? -20.141 -9.174 27.201 1.00 86.38 637 VAL A CA 1
ATOM 4708 C C . VAL A 1 637 ? -21.535 -8.548 27.255 1.00 86.38 637 VAL A C 1
ATOM 4710 O O . VAL A 1 637 ? -21.928 -8.112 28.336 1.00 86.38 637 VAL A O 1
ATOM 4713 N N . PRO A 1 638 ? -22.276 -8.420 26.137 1.00 85.62 638 PRO A N 1
ATOM 4714 C CA . PRO A 1 638 ? -23.602 -7.800 26.151 1.00 85.62 638 PRO A CA 1
ATOM 4715 C C . PRO A 1 638 ? -24.511 -8.401 27.235 1.00 85.62 638 PRO A C 1
ATOM 4717 O O . PRO A 1 638 ? -24.659 -9.619 27.310 1.00 85.62 638 PRO A O 1
ATOM 4720 N N . ARG A 1 639 ? -25.106 -7.546 28.078 1.00 87.62 639 ARG A N 1
ATOM 4721 C CA . ARG A 1 639 ? -25.971 -7.941 29.206 1.00 87.62 639 ARG A CA 1
ATOM 4722 C C . ARG A 1 639 ? -27.315 -7.215 29.126 1.00 87.62 639 ARG A C 1
ATOM 4724 O O . ARG A 1 639 ? -27.426 -6.069 29.552 1.00 87.62 639 ARG A O 1
ATOM 4731 N N . ASP A 1 640 ? -28.327 -7.886 28.582 1.00 83.69 640 ASP A N 1
ATOM 4732 C CA . ASP A 1 640 ? -29.697 -7.378 28.390 1.00 83.69 640 ASP A CA 1
ATOM 4733 C C . ASP A 1 640 ? -30.682 -7.829 29.490 1.00 83.69 640 ASP A C 1
ATOM 4735 O O . ASP A 1 640 ? -31.689 -7.168 29.752 1.00 83.69 640 ASP A O 1
ATOM 4739 N N . ARG A 1 641 ? -30.399 -8.931 30.193 1.00 90.81 641 ARG A N 1
ATOM 4740 C CA . ARG A 1 641 ? -31.242 -9.462 31.282 1.00 90.81 641 ARG A CA 1
ATOM 4741 C C . ARG A 1 641 ? -30.811 -9.003 32.672 1.00 90.81 641 ARG A C 1
ATOM 4743 O O . ARG A 1 641 ? -30.480 -9.808 33.541 1.00 90.81 641 ARG A O 1
ATOM 4750 N N . LEU A 1 642 ? -30.859 -7.696 32.902 1.00 95.75 642 LEU A N 1
ATOM 4751 C CA . LEU A 1 642 ? -30.512 -7.082 34.185 1.00 95.75 642 LEU A CA 1
ATOM 4752 C C . LEU A 1 642 ? -31.699 -7.058 35.164 1.00 95.75 642 LEU A C 1
ATOM 4754 O O . LEU A 1 642 ? -32.803 -6.666 34.793 1.00 95.75 642 LEU A O 1
ATOM 4758 N N . ALA A 1 643 ? -31.474 -7.441 36.422 1.00 97.81 643 ALA A N 1
ATOM 4759 C CA . ALA A 1 643 ? -32.460 -7.391 37.498 1.00 97.81 643 ALA A CA 1
ATOM 4760 C C . ALA A 1 643 ? -32.113 -6.306 38.531 1.00 97.81 643 ALA A C 1
ATOM 4762 O O . ALA A 1 643 ? -30.992 -6.258 39.042 1.00 97.81 643 ALA A O 1
ATOM 4763 N N . PHE A 1 644 ? -33.078 -5.453 38.883 1.00 98.25 644 PHE A N 1
ATOM 4764 C CA . PHE A 1 644 ? -32.942 -4.567 40.045 1.00 98.25 644 PHE A CA 1
ATOM 4765 C C . PHE A 1 644 ? -33.396 -5.290 41.309 1.00 98.25 644 PHE A C 1
ATOM 4767 O O . PHE A 1 644 ? -34.515 -5.803 41.377 1.00 98.25 644 PHE A O 1
ATOM 4774 N N . VAL A 1 645 ? -32.541 -5.286 42.328 1.00 98.25 645 VAL A N 1
ATOM 4775 C CA . VAL A 1 645 ? -32.831 -5.892 43.629 1.00 98.25 645 VAL A CA 1
ATOM 4776 C C . VAL A 1 645 ? -32.880 -4.828 44.721 1.00 98.25 645 VAL A C 1
ATOM 4778 O O . VAL A 1 645 ? -32.026 -3.944 44.796 1.00 98.25 645 VAL A O 1
ATOM 4781 N N . PHE A 1 646 ? -33.913 -4.891 45.556 1.00 97.94 646 PHE A N 1
ATOM 4782 C CA . PHE A 1 646 ? -34.232 -3.864 46.549 1.00 97.94 646 PHE A CA 1
ATOM 4783 C C . PHE A 1 646 ? -34.111 -4.447 47.963 1.00 97.94 646 PHE A C 1
ATOM 4785 O O . PHE A 1 646 ? -34.922 -5.306 48.318 1.00 97.94 646 PHE A O 1
ATOM 4792 N N . PRO A 1 647 ? -33.137 -4.032 48.794 1.00 95.69 647 PRO A N 1
ATOM 4793 C CA . PRO A 1 647 ? -32.964 -4.601 50.128 1.00 95.69 647 PRO A CA 1
ATOM 4794 C C . PRO A 1 647 ? -34.048 -4.180 51.124 1.00 95.69 647 PRO A C 1
ATOM 4796 O O . PRO A 1 647 ? -34.760 -3.189 50.956 1.00 95.69 647 PRO A O 1
ATOM 4799 N N . GLY A 1 648 ? -34.117 -4.936 52.220 1.00 89.50 648 GLY A N 1
ATOM 4800 C CA . GLY A 1 648 ? -34.898 -4.574 53.398 1.00 89.50 648 GLY A CA 1
ATOM 4801 C C . GLY A 1 648 ? -34.209 -3.520 54.275 1.00 89.50 648 GLY A C 1
ATOM 4802 O O . GLY A 1 648 ? -33.344 -2.762 53.835 1.00 89.50 648 GLY A O 1
ATOM 4803 N N . GLN A 1 649 ? -34.591 -3.485 55.552 1.00 88.94 649 GLN A N 1
ATOM 4804 C CA . GLN A 1 649 ? -33.912 -2.670 56.563 1.00 88.94 649 GLN A CA 1
ATOM 4805 C C . GLN A 1 649 ? -32.506 -3.230 56.854 1.00 88.94 649 GLN A C 1
ATOM 4807 O O . GLN A 1 649 ? -32.334 -4.440 56.971 1.00 88.94 649 GLN A O 1
ATOM 4812 N N . GLY A 1 650 ? -31.507 -2.354 56.996 1.00 87.00 650 GLY A N 1
ATOM 4813 C CA . GLY A 1 650 ? -30.118 -2.711 57.323 1.00 87.00 650 GLY A CA 1
ATOM 4814 C C . GLY A 1 650 ? -29.064 -1.914 56.545 1.00 87.00 650 GLY A C 1
ATOM 4815 O O . GLY A 1 650 ? -27.942 -1.735 57.021 1.00 87.00 650 GLY A O 1
ATOM 4816 N N . SER A 1 651 ? -29.424 -1.380 55.376 1.00 90.38 651 SER A N 1
ATOM 4817 C CA . SER A 1 651 ? -28.517 -0.616 54.510 1.00 90.38 651 SER A CA 1
ATOM 4818 C C . SER A 1 651 ? -28.361 0.859 54.918 1.00 90.38 651 SER A C 1
ATOM 4820 O O . SER A 1 651 ? -27.480 1.547 54.405 1.00 90.38 651 SER A O 1
ATOM 4822 N N . GLN A 1 652 ? -29.170 1.359 55.859 1.00 92.12 652 GLN A N 1
ATOM 4823 C CA . GLN A 1 652 ? -29.217 2.774 56.233 1.00 92.12 652 GLN A CA 1
ATOM 4824 C C . GLN A 1 652 ? -27.952 3.291 56.942 1.00 92.12 652 GLN A C 1
ATOM 4826 O O . GLN A 1 652 ? -27.280 2.576 57.699 1.00 92.12 652 GLN A O 1
ATOM 4831 N N . TRP A 1 653 ? -27.673 4.581 56.747 1.00 91.62 653 TRP A N 1
ATOM 4832 C CA . TRP A 1 653 ? -26.682 5.353 57.498 1.00 91.62 653 TRP A CA 1
ATOM 4833 C C . TRP A 1 653 ? -26.979 6.868 57.411 1.00 91.62 653 TRP A C 1
ATOM 4835 O O . TRP A 1 653 ? -27.576 7.309 56.425 1.00 91.62 653 TRP A O 1
ATOM 4845 N N . PRO A 1 654 ? -26.607 7.682 58.420 1.00 88.06 654 PRO A N 1
ATOM 4846 C CA . PRO A 1 654 ? -26.823 9.133 58.384 1.00 88.06 654 PRO A CA 1
ATOM 4847 C C . PRO A 1 654 ? -26.069 9.807 57.231 1.00 88.06 654 PRO A C 1
ATOM 4849 O O . PRO A 1 654 ? -24.881 9.565 57.064 1.00 88.06 654 PRO A O 1
ATOM 4852 N N . GLY A 1 655 ? -26.734 10.667 56.453 1.00 89.19 655 GLY A N 1
ATOM 4853 C CA . GLY A 1 655 ? -26.128 11.315 55.280 1.00 89.19 655 GLY A CA 1
ATOM 4854 C C . GLY A 1 655 ? -26.210 10.497 53.985 1.00 89.19 655 GLY A C 1
ATOM 4855 O O . GLY A 1 655 ? -25.707 10.940 52.949 1.00 89.19 655 GLY A O 1
ATOM 4856 N N . MET A 1 656 ? -26.859 9.324 54.006 1.00 92.31 656 MET A N 1
ATOM 4857 C CA . MET A 1 656 ? -26.993 8.481 52.817 1.00 92.31 656 MET A CA 1
ATOM 4858 C C . MET A 1 656 ? -27.626 9.235 51.639 1.00 92.31 656 MET A C 1
ATOM 4860 O O . MET A 1 656 ? -28.704 9.817 51.754 1.00 92.31 656 MET A O 1
ATOM 4864 N N . ALA A 1 657 ? -26.937 9.216 50.494 1.00 91.00 657 ALA A N 1
ATOM 4865 C CA . ALA A 1 657 ? -27.338 9.861 49.240 1.00 91.00 657 ALA A CA 1
ATOM 4866 C C . ALA A 1 657 ? -27.593 11.388 49.307 1.00 91.00 657 ALA A C 1
ATOM 4868 O O . ALA A 1 657 ? -28.134 11.966 48.357 1.00 91.00 657 ALA A O 1
ATOM 4869 N N . ALA A 1 658 ? -27.188 12.072 50.386 1.00 91.88 658 ALA A N 1
ATOM 4870 C CA . ALA A 1 658 ? -27.393 13.515 50.537 1.00 91.88 658 ALA A CA 1
ATOM 4871 C C . ALA A 1 658 ? -26.647 14.324 49.460 1.00 91.88 658 ALA A C 1
ATOM 4873 O O . ALA A 1 658 ? -27.189 15.284 48.910 1.00 91.88 658 ALA A O 1
ATOM 4874 N N . GLU A 1 659 ? -25.434 13.899 49.101 1.00 89.88 659 GLU A N 1
ATOM 4875 C CA . GLU A 1 659 ? -24.645 14.504 48.023 1.00 89.88 659 GLU A CA 1
ATOM 4876 C C . GLU A 1 659 ? -25.292 14.306 46.643 1.00 89.88 659 GLU A C 1
ATOM 4878 O O . GLU A 1 659 ? -25.333 15.242 45.842 1.00 89.88 659 GLU A O 1
ATOM 4883 N N . LEU A 1 660 ? -25.877 13.131 46.364 1.00 92.25 660 LEU A N 1
ATOM 4884 C CA . LEU A 1 660 ? -26.572 12.883 45.092 1.00 92.25 660 LEU A CA 1
ATOM 4885 C C . LEU A 1 660 ? -27.752 13.835 44.889 1.00 92.25 660 LEU A C 1
ATOM 4887 O O . LEU A 1 660 ? -27.953 14.330 43.780 1.00 92.25 660 LEU A O 1
ATOM 4891 N N . MET A 1 661 ? -28.486 14.154 45.959 1.00 89.69 661 MET A N 1
ATOM 4892 C CA . MET A 1 661 ? -29.561 15.150 45.926 1.00 89.69 661 MET A CA 1
ATOM 4893 C C . MET A 1 661 ? -29.046 16.547 45.551 1.00 89.69 661 MET A C 1
ATOM 4895 O O . MET A 1 661 ? -29.788 17.329 44.961 1.00 89.69 661 MET A O 1
ATOM 4899 N N . SER A 1 662 ? -27.785 16.864 45.848 1.00 84.56 662 SER A N 1
ATOM 4900 C CA . SER A 1 662 ? -27.147 18.137 45.493 1.00 84.56 662 SER A CA 1
ATOM 4901 C C . SER A 1 662 ? -26.568 18.151 44.075 1.00 84.56 662 SER A C 1
ATOM 4903 O O . SER A 1 662 ? -26.501 19.224 43.470 1.00 84.56 662 SER A O 1
ATOM 4905 N N . CYS A 1 663 ? -26.205 16.994 43.521 1.00 85.31 663 CYS A N 1
ATOM 4906 C CA . CYS A 1 663 ? -25.534 16.890 42.223 1.00 85.31 663 CYS A CA 1
ATOM 4907 C C . CYS A 1 663 ? -26.466 16.524 41.061 1.00 85.31 663 CYS A C 1
ATOM 4909 O O . CYS A 1 663 ? -26.304 17.074 39.976 1.00 85.31 663 CYS A O 1
ATOM 4911 N N . TYR A 1 664 ? -27.454 15.651 41.273 1.00 88.62 664 TYR A N 1
ATOM 4912 C CA . TYR A 1 664 ? -28.273 15.087 40.197 1.00 88.62 664 TYR A CA 1
ATOM 4913 C C . TYR A 1 664 ? -29.727 15.577 40.270 1.00 88.62 664 TYR A C 1
ATOM 4915 O O . TYR A 1 664 ? -30.447 15.222 41.209 1.00 88.62 664 TYR A O 1
ATOM 4923 N N . PRO A 1 665 ? -30.202 16.365 39.281 1.00 89.50 665 PRO A N 1
ATOM 4924 C CA . PRO A 1 665 ? -31.577 16.867 39.256 1.00 89.50 665 PRO A CA 1
ATOM 4925 C C . PRO A 1 665 ? -32.635 15.761 39.329 1.00 89.50 665 PRO A C 1
ATOM 4927 O O . PRO A 1 665 ? -33.566 15.878 40.117 1.00 89.50 665 PRO A O 1
ATOM 4930 N N . VAL A 1 666 ? -32.455 14.658 38.591 1.00 92.62 666 VAL A N 1
ATOM 4931 C CA . VAL A 1 666 ? -33.397 13.520 38.584 1.00 92.62 666 VAL A CA 1
ATOM 4932 C C . VAL A 1 666 ? -33.564 12.922 39.983 1.00 92.62 666 VAL A C 1
ATOM 4934 O O . VAL A 1 666 ? -34.686 12.741 40.453 1.00 92.62 666 VAL A O 1
ATOM 4937 N N . PHE A 1 667 ? -32.455 12.677 40.686 1.00 94.38 667 PHE A N 1
ATOM 4938 C CA . PHE A 1 667 ? -32.492 12.142 42.048 1.00 94.38 667 PHE A CA 1
ATOM 4939 C C . PHE A 1 667 ? -33.168 13.122 43.015 1.00 94.38 667 PHE A C 1
ATOM 4941 O O . PHE A 1 667 ? -34.005 12.730 43.826 1.00 94.38 667 PHE A O 1
ATOM 4948 N N . ARG A 1 668 ? -32.844 14.417 42.902 1.00 93.81 668 ARG A N 1
ATOM 4949 C CA . ARG A 1 668 ? -33.441 15.476 43.726 1.00 93.81 668 ARG A CA 1
ATOM 4950 C C . ARG A 1 668 ? -34.953 15.562 43.548 1.00 93.81 668 ARG A C 1
ATOM 4952 O O . ARG A 1 668 ? -35.668 15.656 44.544 1.00 93.81 668 ARG A O 1
ATOM 4959 N N . GLU A 1 669 ? -35.434 15.552 42.308 1.00 95.44 669 GLU A N 1
ATOM 4960 C CA . GLU A 1 669 ? -36.867 15.633 42.024 1.00 95.44 669 GLU A CA 1
ATOM 4961 C C . GLU A 1 669 ? -37.601 14.361 42.460 1.00 95.44 669 GLU A C 1
ATOM 4963 O O . GLU A 1 669 ? -38.642 14.469 43.107 1.00 95.44 669 GLU A O 1
ATOM 4968 N N . SER A 1 670 ? -37.011 13.176 42.265 1.00 96.94 670 SER A N 1
ATOM 4969 C CA . SER A 1 670 ? -37.566 11.918 42.787 1.00 96.94 670 SER A CA 1
ATOM 4970 C C . SER A 1 670 ? -37.683 11.921 44.319 1.00 96.94 670 SER A C 1
ATOM 4972 O O . SER A 1 670 ? -38.730 11.567 44.866 1.00 96.94 670 SER A O 1
ATOM 4974 N N . ILE A 1 671 ? -36.662 12.400 45.043 1.00 96.94 671 ILE A N 1
ATOM 4975 C CA . ILE A 1 671 ? -36.724 12.542 46.508 1.00 96.94 671 ILE A CA 1
ATOM 4976 C C . ILE A 1 671 ? -37.805 13.545 46.925 1.00 96.94 671 ILE A C 1
ATOM 4978 O O . ILE A 1 671 ? -38.533 13.293 47.887 1.00 96.94 671 ILE A O 1
ATOM 4982 N N . LYS A 1 672 ? -37.957 14.669 46.213 1.00 96.75 672 LYS A N 1
ATOM 4983 C CA . LYS A 1 672 ? -39.031 15.640 46.484 1.00 96.75 672 LYS A CA 1
ATOM 4984 C C . LYS A 1 672 ? -40.417 15.044 46.238 1.00 96.75 672 LYS A C 1
ATOM 4986 O O . LYS A 1 672 ? -41.333 15.323 47.006 1.00 96.75 672 LYS A O 1
ATOM 4991 N N . GLU A 1 673 ? -40.594 14.249 45.187 1.00 97.25 673 GLU A N 1
ATOM 4992 C CA . GLU A 1 673 ? -41.845 13.535 44.901 1.00 97.25 673 GLU A CA 1
ATOM 4993 C C . GLU A 1 673 ? -42.176 12.498 45.973 1.00 97.25 673 GLU A C 1
ATOM 4995 O O . GLU A 1 673 ? -43.303 12.472 46.475 1.00 97.25 673 GLU A O 1
ATOM 5000 N N . CYS A 1 674 ? -41.186 11.702 46.386 1.00 97.62 674 CYS A N 1
ATOM 5001 C CA . CYS A 1 674 ? -41.335 10.767 47.498 1.00 97.62 674 CYS A CA 1
ATOM 5002 C C . CYS A 1 674 ? -41.697 11.516 48.785 1.00 97.62 674 CYS A C 1
ATOM 5004 O O . CYS A 1 674 ? -42.638 11.137 49.472 1.00 97.62 674 CYS A O 1
ATOM 5006 N N . GLY A 1 675 ? -41.013 12.626 49.079 1.00 96.69 675 GLY A N 1
ATOM 5007 C CA . GLY A 1 675 ? -41.291 13.464 50.244 1.00 96.69 675 GLY A CA 1
ATOM 5008 C C . GLY A 1 675 ? -42.708 14.042 50.241 1.00 96.69 675 GLY A C 1
ATOM 5009 O O . GLY A 1 675 ? -43.375 14.006 51.269 1.00 96.69 675 GLY A O 1
ATOM 5010 N N . ARG A 1 676 ? -43.201 14.515 49.087 1.00 97.38 676 ARG A N 1
ATOM 5011 C CA . ARG A 1 676 ? -44.589 14.987 48.934 1.00 97.38 676 ARG A CA 1
ATOM 5012 C C . ARG A 1 676 ? -45.610 13.870 49.148 1.00 97.38 676 ARG A C 1
ATOM 5014 O O . ARG A 1 676 ? -46.631 14.119 49.773 1.00 97.38 676 ARG A O 1
ATOM 5021 N N . SER A 1 677 ? -45.322 12.663 48.663 1.00 97.56 677 SER A N 1
ATOM 5022 C CA . SER A 1 677 ? -46.221 11.505 48.790 1.00 97.56 677 SER A CA 1
ATOM 5023 C C . SER A 1 677 ? -46.207 10.894 50.197 1.00 97.56 677 SER A C 1
ATOM 5025 O O . SER A 1 677 ? -47.198 10.317 50.626 1.00 97.56 677 SER A O 1
ATOM 5027 N N . LEU A 1 678 ? -45.101 11.032 50.935 1.00 97.44 678 LEU A N 1
ATOM 5028 C CA . LEU A 1 678 ? -44.971 10.573 52.323 1.00 97.44 678 LEU A CA 1
ATOM 5029 C C . LEU A 1 678 ? -45.566 11.558 53.336 1.00 97.44 678 LEU A C 1
ATOM 5031 O O . LEU A 1 678 ? -46.079 11.123 54.364 1.00 97.44 678 LEU A O 1
ATOM 5035 N N . ALA A 1 679 ? -45.535 12.862 53.044 1.00 96.19 679 ALA A N 1
ATOM 5036 C CA . ALA A 1 679 ? -45.969 13.917 53.962 1.00 96.19 679 ALA A CA 1
ATOM 5037 C C . ALA A 1 679 ? -47.372 13.716 54.583 1.00 96.19 679 ALA A C 1
ATOM 5039 O O . ALA A 1 679 ? -47.510 14.001 55.770 1.00 96.19 679 ALA A O 1
ATOM 5040 N N . PRO A 1 680 ? -48.400 13.190 53.879 1.00 95.62 680 PRO A N 1
ATOM 5041 C CA . PRO A 1 680 ? -49.706 12.908 54.488 1.00 95.62 680 PRO A CA 1
ATOM 5042 C C . PRO A 1 680 ? -49.693 11.801 55.555 1.00 95.62 680 PRO A C 1
ATOM 5044 O O . PRO A 1 680 ? -50.664 11.645 56.293 1.00 95.62 680 PRO A O 1
ATOM 5047 N N . HIS A 1 681 ? -48.626 11.002 55.621 1.00 94.75 681 HIS A N 1
ATOM 5048 C CA . HIS A 1 681 ? -48.530 9.805 56.457 1.00 94.75 681 HIS A CA 1
ATOM 5049 C C . HIS A 1 681 ? -47.408 9.873 57.507 1.00 94.75 681 HIS A C 1
ATOM 5051 O O . HIS A 1 681 ? -47.318 8.976 58.346 1.00 94.75 681 HIS A O 1
ATOM 5057 N N . THR A 1 682 ? -46.579 10.922 57.490 1.00 94.81 682 THR A N 1
ATOM 5058 C CA . THR A 1 682 ? -45.410 11.097 58.372 1.00 94.81 682 THR A CA 1
ATOM 5059 C C . THR A 1 682 ? -45.425 12.453 59.079 1.00 94.81 682 THR A C 1
ATOM 5061 O O . THR A 1 682 ? -45.873 13.442 58.509 1.00 94.81 682 THR A O 1
ATOM 5064 N N . ASP A 1 683 ? -44.854 12.538 60.282 1.00 92.38 683 ASP A N 1
ATOM 5065 C CA . ASP A 1 683 ? -44.714 13.772 61.079 1.00 92.38 683 ASP A CA 1
ATOM 5066 C C . ASP A 1 683 ? -43.347 14.474 60.905 1.00 92.38 683 ASP A C 1
ATOM 5068 O O . ASP A 1 683 ? -43.030 15.430 61.613 1.00 92.38 683 ASP A O 1
ATOM 5072 N N . TRP A 1 684 ? -42.527 14.022 59.953 1.00 94.88 684 TRP A N 1
ATOM 5073 C CA . TRP A 1 684 ? -41.161 14.498 59.716 1.00 94.88 684 TRP A CA 1
ATOM 5074 C C . TRP A 1 684 ? -40.892 14.812 58.236 1.00 94.88 684 TRP A C 1
ATOM 5076 O O . TRP A 1 684 ? -41.652 14.452 57.342 1.00 94.88 684 TRP A O 1
ATOM 5086 N N . SER A 1 685 ? -39.782 15.509 57.959 1.00 93.88 685 SER A N 1
ATOM 5087 C CA . SER A 1 685 ? -39.365 15.872 56.595 1.00 93.88 685 SER A CA 1
ATOM 5088 C C . SER A 1 685 ? -38.258 14.955 56.076 1.00 93.88 685 SER A C 1
ATOM 5090 O O . SER A 1 685 ? -37.159 14.928 56.632 1.00 93.88 685 SER A O 1
ATOM 5092 N N . LEU A 1 686 ? -38.518 14.265 54.961 1.00 94.75 686 LEU A N 1
ATOM 5093 C CA . LEU A 1 686 ? -37.555 13.364 54.316 1.00 94.75 686 LEU A CA 1
ATOM 5094 C C . LEU A 1 686 ? -36.214 14.029 54.000 1.00 94.75 686 LEU A C 1
ATOM 5096 O O . LEU A 1 686 ? -35.164 13.467 54.299 1.00 94.75 686 LEU A O 1
ATOM 5100 N N . ALA A 1 687 ? -36.234 15.241 53.445 1.00 91.25 687 ALA A N 1
ATOM 5101 C CA . ALA A 1 687 ? -35.004 15.943 53.091 1.00 91.25 687 ALA A CA 1
ATOM 5102 C C . ALA A 1 687 ? -34.132 16.247 54.323 1.00 91.25 687 ALA A C 1
ATOM 5104 O O . ALA A 1 687 ? -32.910 16.133 54.242 1.00 91.25 687 ALA A O 1
ATOM 5105 N N . LYS A 1 688 ? -34.753 16.589 55.462 1.00 92.75 688 LYS A N 1
ATOM 5106 C CA . LYS A 1 688 ? -34.036 16.866 56.716 1.00 92.75 688 LYS A CA 1
ATOM 5107 C C . LYS A 1 688 ? -33.429 15.603 57.320 1.00 92.75 688 LYS A C 1
ATOM 5109 O O . LYS A 1 688 ? -32.274 15.632 57.734 1.00 92.75 688 LYS A O 1
ATOM 5114 N N . VAL A 1 689 ? -34.184 14.499 57.314 1.00 94.62 689 VAL A N 1
ATOM 5115 C CA . VAL A 1 689 ? -33.714 13.185 57.787 1.00 94.62 689 VAL A CA 1
ATOM 5116 C C . VAL A 1 689 ? -32.499 12.725 56.980 1.00 94.62 689 VAL A C 1
ATOM 5118 O O . VAL A 1 689 ? -31.476 12.382 57.565 1.00 94.62 689 VAL A O 1
ATOM 5121 N N . LEU A 1 690 ? -32.562 12.777 55.643 1.00 92.31 690 LEU A N 1
ATOM 5122 C CA . LEU A 1 690 ? -31.455 12.325 54.788 1.00 92.31 690 LEU A CA 1
ATOM 5123 C C . LEU A 1 690 ? -30.188 13.178 54.939 1.00 92.31 690 LEU A C 1
ATOM 5125 O O . LEU A 1 690 ? -29.086 12.640 54.875 1.00 92.31 690 LEU A O 1
ATOM 5129 N N . ARG A 1 691 ? -30.324 14.489 55.178 1.00 89.81 691 ARG A N 1
ATOM 5130 C CA . ARG A 1 691 ? -29.182 15.385 55.435 1.00 89.81 691 ARG A CA 1
ATOM 5131 C C . ARG A 1 691 ? -28.620 15.290 56.854 1.00 89.81 691 ARG A C 1
ATOM 5133 O O . ARG A 1 691 ? -27.583 15.889 57.114 1.00 89.81 691 ARG A O 1
ATOM 5140 N N . GLY A 1 692 ? -29.295 14.590 57.768 1.00 86.38 692 GLY A N 1
ATOM 5141 C CA . GLY A 1 692 ? -28.925 14.585 59.184 1.00 86.38 692 GLY A CA 1
ATOM 5142 C C . GLY A 1 692 ? -29.017 15.974 59.825 1.00 86.38 692 GLY A C 1
ATOM 5143 O O . GLY A 1 692 ? -28.209 16.302 60.690 1.00 86.38 692 GLY A O 1
ATOM 5144 N N . GLU A 1 693 ? -29.962 16.813 59.378 1.00 87.94 693 GLU A N 1
ATOM 5145 C CA . GLU A 1 693 ? -30.159 18.147 59.957 1.00 87.94 693 GLU A CA 1
ATOM 5146 C C . GLU A 1 693 ? -30.547 18.047 61.442 1.00 87.94 693 GLU A C 1
ATOM 5148 O O . GLU A 1 693 ? -31.316 17.171 61.848 1.00 87.94 693 GLU A O 1
ATOM 5153 N N . SER A 1 694 ? -30.053 18.986 62.255 1.00 83.50 694 SER A N 1
ATOM 5154 C CA . SER A 1 694 ? -30.385 19.049 63.682 1.00 83.50 694 SER A CA 1
ATOM 5155 C C . SER A 1 694 ? -31.904 19.140 63.897 1.00 83.50 694 SER A C 1
ATOM 5157 O O . SER A 1 694 ? -32.586 19.948 63.263 1.00 83.50 694 SER A O 1
ATOM 5159 N N . GLY A 1 695 ? -32.437 18.293 64.783 1.00 84.81 695 GLY A N 1
ATOM 5160 C CA . GLY A 1 695 ? -33.870 18.185 65.080 1.00 84.81 695 GLY A CA 1
ATOM 5161 C C . GLY A 1 695 ? -34.656 17.206 64.197 1.00 84.81 695 GLY A C 1
ATOM 5162 O O . GLY A 1 695 ? -35.828 16.960 64.480 1.00 84.81 695 GLY A O 1
ATOM 5163 N N . ALA A 1 696 ? -34.052 16.618 63.159 1.00 89.44 696 ALA A N 1
ATOM 5164 C CA . ALA A 1 696 ? -34.669 15.505 62.439 1.00 89.44 696 ALA A CA 1
ATOM 5165 C C . ALA A 1 696 ? -34.644 14.216 63.294 1.00 89.44 696 ALA A C 1
ATOM 5167 O O . ALA A 1 696 ? -33.677 13.988 64.026 1.00 89.44 696 ALA A O 1
ATOM 5168 N N . PRO A 1 697 ? -35.681 13.359 63.228 1.00 90.69 697 PRO A N 1
ATOM 5169 C CA . PRO A 1 697 ? -35.684 12.092 63.956 1.00 90.69 697 PRO A CA 1
ATOM 5170 C C . PRO A 1 697 ? -34.603 11.133 63.427 1.00 90.69 697 PRO A C 1
ATOM 5172 O O . PRO A 1 697 ? -34.263 11.160 62.242 1.00 90.69 697 PRO A O 1
ATOM 5175 N N . THR A 1 698 ? -34.065 10.279 64.306 1.00 90.44 698 THR A N 1
ATOM 5176 C CA . THR A 1 698 ? -32.982 9.347 63.948 1.00 90.44 698 THR A CA 1
ATOM 5177 C C . THR A 1 698 ? -33.486 8.191 63.084 1.00 90.44 698 THR A C 1
ATOM 5179 O O . THR A 1 698 ? -34.653 7.797 63.147 1.00 90.44 698 THR A O 1
ATOM 5182 N N . LEU A 1 699 ? -32.576 7.605 62.300 1.00 91.12 699 LEU A N 1
ATOM 5183 C CA . LEU A 1 699 ? -32.834 6.408 61.491 1.00 91.12 699 LEU A CA 1
ATOM 5184 C C . LEU A 1 699 ? -32.984 5.119 62.330 1.00 91.12 699 LEU A C 1
ATOM 5186 O O . LEU A 1 699 ? -33.141 4.049 61.752 1.00 91.12 699 LEU A O 1
ATOM 5190 N N . ASP A 1 700 ? -32.949 5.194 63.665 1.00 87.62 700 ASP A N 1
ATOM 5191 C CA . ASP A 1 700 ? -33.218 4.039 64.539 1.00 87.62 700 ASP A CA 1
ATOM 5192 C C . ASP A 1 700 ? -34.725 3.772 64.676 1.00 87.62 700 ASP A C 1
ATOM 5194 O O . ASP A 1 700 ? -35.148 2.664 64.996 1.00 87.62 700 ASP A O 1
ATOM 5198 N N . ARG A 1 701 ? -35.558 4.784 64.406 1.00 90.38 701 ARG A N 1
ATOM 5199 C CA . ARG A 1 701 ? -37.018 4.662 64.410 1.00 90.38 701 ARG A CA 1
ATOM 5200 C C . ARG A 1 701 ? -37.512 3.936 63.159 1.00 90.38 701 ARG A C 1
ATOM 5202 O O . ARG A 1 701 ? -37.292 4.406 62.041 1.00 90.38 701 ARG A O 1
ATOM 5209 N N . VAL A 1 702 ? -38.260 2.842 63.339 1.00 91.62 702 VAL A N 1
ATOM 5210 C CA . VAL A 1 702 ? -38.807 2.041 62.224 1.00 91.62 702 VAL A CA 1
ATOM 5211 C C . VAL A 1 702 ? -39.691 2.858 61.272 1.00 91.62 702 VAL A C 1
ATOM 5213 O O . VAL A 1 702 ? -39.570 2.730 60.054 1.00 91.62 702 VAL A O 1
ATOM 5216 N N . ASP A 1 703 ? -40.508 3.761 61.819 1.00 94.00 703 ASP A N 1
ATOM 5217 C CA . ASP A 1 703 ? -41.406 4.651 61.072 1.00 94.00 703 ASP A CA 1
ATOM 5218 C C . ASP A 1 703 ? -40.684 5.794 60.339 1.00 94.00 703 ASP A C 1
ATOM 5220 O O . ASP A 1 703 ? -41.307 6.557 59.604 1.00 94.00 703 ASP A O 1
ATOM 5224 N N . VAL A 1 704 ? -39.366 5.905 60.519 1.00 95.44 704 VAL A N 1
ATOM 5225 C CA . VAL A 1 704 ? -38.489 6.838 59.800 1.00 95.44 704 VAL A CA 1
ATOM 5226 C C . VAL A 1 704 ? -37.635 6.078 58.787 1.00 95.44 704 VAL A C 1
ATOM 5228 O O . VAL A 1 704 ? -37.583 6.443 57.613 1.00 95.44 704 VAL A O 1
ATOM 5231 N N . VAL A 1 705 ? -36.982 4.995 59.219 1.00 94.44 705 VAL A N 1
ATOM 5232 C CA . VAL A 1 705 ? -35.996 4.264 58.411 1.00 94.44 705 VAL A CA 1
ATOM 5233 C C . VAL A 1 705 ? -36.605 3.574 57.197 1.00 94.44 705 VAL A C 1
ATOM 5235 O O . VAL A 1 705 ? -36.024 3.654 56.117 1.00 94.44 705 VAL A O 1
ATOM 5238 N N . GLN A 1 706 ? -37.772 2.936 57.337 1.00 95.38 706 GLN A N 1
ATOM 5239 C CA . GLN A 1 706 ? -38.412 2.223 56.231 1.00 95.38 706 GLN A CA 1
ATOM 5240 C C . GLN A 1 706 ? -38.839 3.198 55.116 1.00 95.38 706 GLN A C 1
ATOM 5242 O O . GLN A 1 706 ? -38.371 3.037 53.982 1.00 95.38 706 GLN A O 1
ATOM 5247 N N . PRO A 1 707 ? -39.598 4.279 55.404 1.00 97.19 707 PRO A N 1
ATOM 5248 C CA . PRO A 1 707 ? -39.928 5.281 54.391 1.00 97.19 707 PRO A CA 1
ATOM 5249 C C . PRO A 1 707 ? -38.711 6.015 53.806 1.00 97.19 707 PRO A C 1
ATOM 5251 O O . PRO A 1 707 ? -38.686 6.290 52.604 1.00 97.19 707 PRO A O 1
ATOM 5254 N N . ALA A 1 708 ? -37.684 6.312 54.615 1.00 96.62 708 ALA A N 1
ATOM 5255 C CA . ALA A 1 708 ? -36.457 6.943 54.125 1.00 96.62 708 ALA A CA 1
ATOM 5256 C C . ALA A 1 708 ? -35.686 6.027 53.159 1.00 96.62 708 ALA A C 1
ATOM 5258 O O . ALA A 1 708 ? -35.273 6.476 52.088 1.00 96.62 708 ALA A O 1
ATOM 5259 N N . LEU A 1 709 ? -35.540 4.740 53.497 1.00 96.50 709 LEU A N 1
ATOM 5260 C CA . LEU A 1 709 ? -34.950 3.742 52.605 1.00 96.50 709 LEU A CA 1
ATOM 5261 C C . LEU A 1 709 ? -35.773 3.595 51.326 1.00 96.50 709 LEU A C 1
ATOM 5263 O O . LEU A 1 709 ? -35.196 3.655 50.248 1.00 96.50 709 LEU A O 1
ATOM 5267 N N . PHE A 1 710 ? -37.103 3.476 51.414 1.00 97.75 710 PHE A N 1
ATOM 5268 C CA . PHE A 1 710 ? -37.981 3.424 50.239 1.00 97.75 710 PHE A CA 1
ATOM 5269 C C . PHE A 1 710 ? -37.715 4.590 49.280 1.00 97.75 710 PHE A C 1
ATOM 5271 O O . PHE A 1 710 ? -37.484 4.369 48.091 1.00 97.75 710 PHE A O 1
ATOM 5278 N N . ALA A 1 711 ? -37.670 5.819 49.799 1.00 97.62 711 ALA A N 1
ATOM 5279 C CA . ALA A 1 711 ? -37.434 6.996 48.976 1.00 97.62 711 ALA A CA 1
ATOM 5280 C C . ALA A 1 711 ? -36.041 6.994 48.325 1.00 97.62 711 ALA A C 1
ATOM 5282 O O . ALA A 1 711 ? -35.919 7.343 47.149 1.00 97.62 711 ALA A O 1
ATOM 5283 N N . VAL A 1 712 ? -34.997 6.574 49.052 1.00 97.38 712 VAL A N 1
ATOM 5284 C CA . VAL A 1 712 ? -33.638 6.434 48.500 1.00 97.38 712 VAL A CA 1
ATOM 5285 C C . VAL A 1 712 ? -33.599 5.359 47.417 1.00 97.38 712 VAL A C 1
ATOM 5287 O O . VAL A 1 712 ? -33.073 5.620 46.343 1.00 97.38 712 VAL A O 1
ATOM 5290 N N . MET A 1 713 ? -34.193 4.187 47.647 1.00 98.00 713 MET A N 1
ATOM 5291 C CA . MET A 1 713 ? -34.201 3.083 46.684 1.00 98.00 713 MET A CA 1
ATOM 5292 C C . MET A 1 713 ? -34.948 3.436 45.390 1.00 98.00 713 MET A C 1
ATOM 5294 O O . MET A 1 713 ? -34.428 3.214 44.297 1.00 98.00 713 MET A O 1
ATOM 5298 N N . VAL A 1 714 ? -36.139 4.037 45.498 1.00 98.25 714 VAL A N 1
ATOM 5299 C CA . VAL A 1 714 ? -36.914 4.507 44.335 1.00 98.25 714 VAL A CA 1
ATOM 5300 C C . VAL A 1 714 ? -36.144 5.585 43.569 1.00 98.25 714 VAL A C 1
ATOM 5302 O O . VAL A 1 714 ? -36.114 5.568 42.339 1.00 98.25 714 VAL A O 1
ATOM 5305 N N . SER A 1 715 ? -35.472 6.491 44.281 1.00 97.88 715 SER A N 1
ATOM 5306 C CA . SER A 1 715 ? -34.703 7.571 43.654 1.00 97.88 715 SER A CA 1
ATOM 5307 C C . SER A 1 715 ? -33.389 7.091 43.038 1.00 97.88 715 SER A C 1
ATOM 5309 O O . SER A 1 715 ? -32.985 7.621 42.006 1.00 97.88 715 SER A O 1
ATOM 5311 N N . LEU A 1 716 ? -32.745 6.064 43.605 1.00 97.88 716 LEU A N 1
ATOM 5312 C CA . LEU A 1 716 ? -31.608 5.382 42.984 1.00 97.88 716 LEU A CA 1
ATOM 5313 C C . LEU A 1 716 ? -32.042 4.681 41.697 1.00 97.88 716 LEU A C 1
ATOM 5315 O O . LEU A 1 716 ? -31.375 4.850 40.682 1.00 97.88 716 LEU A O 1
ATOM 5319 N N . ALA A 1 717 ? -33.182 3.984 41.700 1.00 97.81 717 ALA A N 1
ATOM 5320 C CA . ALA A 1 717 ? -33.721 3.370 40.490 1.00 97.81 717 ALA A CA 1
ATOM 5321 C C . ALA A 1 717 ? -34.028 4.421 39.410 1.00 97.81 717 ALA A C 1
ATOM 5323 O O . ALA A 1 717 ? -33.664 4.234 38.253 1.00 97.81 717 ALA A O 1
ATOM 5324 N N . ALA A 1 718 ? -34.629 5.558 39.779 1.00 97.19 718 ALA A N 1
ATOM 5325 C CA . ALA A 1 718 ? -34.855 6.669 38.852 1.00 97.19 718 ALA A CA 1
ATOM 5326 C C . ALA A 1 718 ? -33.540 7.247 38.298 1.00 97.19 718 ALA A C 1
ATOM 5328 O O . ALA A 1 718 ? -33.449 7.563 37.112 1.00 97.19 718 ALA A O 1
ATOM 5329 N N . LEU A 1 719 ? -32.507 7.358 39.138 1.00 96.12 719 LEU A N 1
ATOM 5330 C CA . LEU A 1 719 ? -31.195 7.835 38.718 1.00 96.12 719 LEU A CA 1
ATOM 5331 C C . LEU A 1 719 ? -30.521 6.850 37.757 1.00 96.12 719 LEU A C 1
ATOM 5333 O O . LEU A 1 719 ? -30.093 7.272 36.690 1.00 96.12 719 LEU A O 1
ATOM 5337 N N . TRP A 1 720 ? -30.493 5.553 38.064 1.00 97.12 720 TRP A N 1
ATOM 5338 C CA . TRP A 1 720 ? -29.952 4.522 37.169 1.00 97.12 720 TRP A CA 1
ATOM 5339 C C . TRP A 1 720 ? -30.679 4.459 35.823 1.00 97.12 720 TRP A C 1
ATOM 5341 O O . TRP A 1 720 ? -30.030 4.406 34.781 1.00 97.12 720 TRP A O 1
ATOM 5351 N N . ARG A 1 721 ? -32.008 4.582 35.819 1.00 96.62 721 ARG A N 1
ATOM 5352 C CA . ARG A 1 721 ? -32.789 4.677 34.576 1.00 96.62 721 ARG A CA 1
ATOM 5353 C C . ARG A 1 721 ? -32.466 5.929 33.768 1.00 96.62 721 ARG A C 1
ATOM 5355 O O . ARG A 1 721 ? -32.466 5.878 32.545 1.00 96.62 721 ARG A O 1
ATOM 5362 N N . SER A 1 722 ? -32.116 7.043 34.421 1.00 95.00 722 SER A N 1
ATOM 5363 C CA . SER A 1 722 ? -31.645 8.234 33.698 1.00 95.00 722 SER A CA 1
ATOM 5364 C C . SER A 1 722 ? -30.327 7.996 32.956 1.00 95.00 722 SER A C 1
ATOM 5366 O O . SER A 1 722 ? -30.106 8.628 31.932 1.00 95.00 722 SER A O 1
ATOM 5368 N N . PHE A 1 723 ? -29.501 7.049 33.420 1.00 95.00 723 PHE A N 1
ATOM 5369 C CA . PHE A 1 723 ? -28.320 6.542 32.710 1.00 95.00 723 PHE A CA 1
ATOM 5370 C C . PHE A 1 723 ? -28.673 5.489 31.640 1.00 95.00 723 PHE A C 1
ATOM 5372 O O . PHE A 1 723 ? -27.799 4.758 31.186 1.00 95.00 723 PHE A O 1
ATOM 5379 N N . GLY A 1 724 ? -29.944 5.349 31.253 1.00 94.31 724 GLY A N 1
ATOM 5380 C CA . GLY A 1 724 ? -30.402 4.359 30.273 1.00 94.31 724 GLY A CA 1
ATOM 5381 C C . GLY A 1 724 ? -30.404 2.909 30.774 1.00 94.31 724 GLY A C 1
ATOM 5382 O O . GLY A 1 724 ? -30.672 2.004 29.986 1.00 94.31 724 GLY A O 1
ATOM 5383 N N . VAL A 1 725 ? -30.123 2.666 32.061 1.00 96.00 725 VAL A N 1
ATOM 5384 C CA . VAL A 1 725 ? -30.109 1.316 32.642 1.00 96.00 725 VAL A CA 1
ATOM 5385 C C . VAL A 1 725 ? -31.516 0.947 33.100 1.00 96.00 725 VAL A C 1
ATOM 5387 O O . VAL A 1 725 ? -31.957 1.320 34.189 1.00 96.00 725 VAL A O 1
ATOM 5390 N N . GLU A 1 726 ? -32.224 0.214 32.248 1.00 94.12 726 GLU A N 1
ATOM 5391 C CA . GLU A 1 726 ? -33.581 -0.271 32.500 1.00 94.12 726 GLU A CA 1
ATOM 5392 C C . GLU A 1 726 ? -33.567 -1.701 33.077 1.00 94.12 726 GLU A C 1
ATOM 5394 O O . GLU A 1 726 ? -32.809 -2.549 32.600 1.00 94.12 726 GLU A O 1
ATOM 5399 N N . PRO A 1 727 ? -34.388 -2.002 34.102 1.00 96.31 727 PRO A N 1
ATOM 5400 C CA . PRO A 1 727 ? -34.511 -3.357 34.622 1.00 96.31 727 PRO A CA 1
ATOM 5401 C C . PRO A 1 727 ? -35.383 -4.235 33.717 1.00 96.31 727 PRO A C 1
ATOM 5403 O O . PRO A 1 727 ? -36.507 -3.874 33.375 1.00 96.31 727 PRO A O 1
ATOM 5406 N N . SER A 1 728 ? -34.902 -5.442 33.434 1.00 96.56 728 SER A N 1
ATOM 5407 C CA . SER A 1 728 ? -35.657 -6.527 32.787 1.00 96.56 728 SER A CA 1
ATOM 5408 C C . SER A 1 728 ? -36.459 -7.360 33.796 1.00 96.56 728 SER A C 1
ATOM 5410 O O . SER A 1 728 ? -37.372 -8.087 33.415 1.00 96.56 728 SER A O 1
ATOM 5412 N N . ALA A 1 729 ? -36.131 -7.252 35.085 1.00 97.75 729 ALA A N 1
ATOM 5413 C CA . ALA A 1 729 ? -36.890 -7.802 36.205 1.00 97.75 729 ALA A CA 1
ATOM 5414 C C . ALA A 1 729 ? -36.631 -6.991 37.483 1.00 97.75 729 ALA A C 1
ATOM 5416 O O . ALA A 1 729 ? -35.597 -6.327 37.612 1.00 97.75 729 ALA A O 1
ATOM 5417 N N . VAL A 1 730 ? -37.542 -7.077 38.452 1.00 98.25 730 VAL A N 1
ATOM 5418 C CA . VAL A 1 730 ? -37.324 -6.554 39.806 1.00 98.25 730 VAL A CA 1
ATOM 5419 C C . VAL A 1 730 ? -37.624 -7.604 40.872 1.00 98.25 730 VAL A C 1
ATOM 5421 O O . VAL A 1 730 ? -38.551 -8.399 40.724 1.00 98.25 730 VAL A O 1
ATOM 5424 N N . ALA A 1 731 ? -36.878 -7.563 41.974 1.00 97.94 731 ALA A N 1
ATOM 5425 C CA . ALA A 1 731 ? -37.157 -8.342 43.179 1.00 97.94 731 ALA A CA 1
ATOM 5426 C C . ALA A 1 731 ? -36.870 -7.505 44.429 1.00 97.94 731 ALA A C 1
ATOM 5428 O O . ALA A 1 731 ? -35.909 -6.737 44.469 1.00 97.94 731 ALA A O 1
ATOM 5429 N N . GLY A 1 732 ? -37.689 -7.641 45.467 1.00 95.62 732 GLY A N 1
ATOM 5430 C CA . GLY A 1 732 ? -37.479 -6.929 46.727 1.00 95.62 732 GLY A CA 1
ATOM 5431 C C . GLY A 1 732 ? -37.350 -7.866 47.915 1.00 95.62 732 GLY A C 1
ATOM 5432 O O . GLY A 1 732 ? -37.956 -8.927 47.943 1.00 95.62 732 GLY A O 1
ATOM 5433 N N . HIS A 1 733 ? -36.583 -7.461 48.919 1.00 95.94 733 HIS A N 1
ATOM 5434 C CA . HIS A 1 733 ? -36.405 -8.186 50.169 1.00 95.94 733 HIS A CA 1
ATOM 5435 C C . HIS A 1 733 ? -37.185 -7.479 51.287 1.00 95.94 733 HIS A C 1
ATOM 5437 O O . HIS A 1 733 ? -36.858 -6.348 51.661 1.00 95.94 733 HIS A O 1
ATOM 5443 N N . SER A 1 734 ? -38.189 -8.142 51.874 1.00 95.00 734 SER A N 1
ATOM 5444 C CA . SER A 1 734 ? -39.042 -7.553 52.924 1.00 95.00 734 SER A CA 1
ATOM 5445 C C . SER A 1 734 ? -39.653 -6.215 52.464 1.00 95.00 734 SER A C 1
ATOM 5447 O O . SER A 1 734 ? -40.268 -6.159 51.404 1.00 95.00 734 SER A O 1
ATOM 5449 N N . GLN A 1 735 ? -39.457 -5.117 53.203 1.00 94.75 735 GLN A N 1
ATOM 5450 C CA . GLN A 1 735 ? -39.954 -3.785 52.840 1.00 94.75 735 GLN A CA 1
ATOM 5451 C C . GLN A 1 735 ? -39.412 -3.267 51.491 1.00 94.75 735 GLN A C 1
ATOM 5453 O O . GLN A 1 735 ? -40.033 -2.407 50.870 1.00 94.75 735 GLN A O 1
ATOM 5458 N N . GLY A 1 736 ? -38.292 -3.819 51.003 1.00 96.62 736 GLY A N 1
ATOM 5459 C CA . GLY A 1 736 ? -37.757 -3.533 49.673 1.00 96.62 736 GLY A CA 1
ATOM 5460 C C . GLY A 1 736 ? -38.714 -3.914 48.540 1.00 96.62 736 GLY A C 1
ATOM 5461 O O . GLY A 1 736 ? -38.683 -3.282 47.486 1.00 96.62 736 GLY A O 1
ATOM 5462 N N . GLU A 1 737 ? -39.637 -4.862 48.758 1.00 96.94 737 GLU A N 1
ATOM 5463 C CA . GLU A 1 737 ? -40.685 -5.186 47.775 1.00 96.94 737 GLU A CA 1
ATOM 5464 C C . GLU A 1 737 ? -41.607 -4.006 47.468 1.00 96.94 737 GLU A C 1
ATOM 5466 O O . GLU A 1 737 ? -42.107 -3.911 46.352 1.00 96.94 737 GLU A O 1
ATOM 5471 N N . ILE A 1 738 ? -41.802 -3.077 48.408 1.00 97.75 738 ILE A N 1
ATOM 5472 C CA . ILE A 1 738 ? -42.637 -1.889 48.184 1.00 97.75 738 ILE A CA 1
ATOM 5473 C C . ILE A 1 738 ? -41.971 -0.974 47.144 1.00 97.75 738 ILE A C 1
ATOM 5475 O O . ILE A 1 738 ? -42.632 -0.456 46.240 1.00 97.75 738 ILE A O 1
ATOM 5479 N N . ALA A 1 739 ? -40.645 -0.816 47.229 1.00 97.88 739 ALA A N 1
ATOM 5480 C CA . ALA A 1 739 ? -39.867 -0.079 46.236 1.00 97.88 739 ALA A CA 1
ATOM 5481 C C . ALA A 1 739 ? -39.840 -0.816 44.888 1.00 97.88 739 ALA A C 1
ATOM 5483 O O . ALA A 1 739 ? -40.084 -0.189 43.856 1.00 97.88 739 ALA A O 1
ATOM 5484 N N . ALA A 1 740 ? -39.641 -2.139 44.891 1.00 97.94 740 ALA A N 1
ATOM 5485 C CA . ALA A 1 740 ? -39.696 -2.957 43.679 1.00 97.94 740 ALA A CA 1
ATOM 5486 C C . ALA A 1 740 ? -41.060 -2.834 42.971 1.00 97.94 740 ALA A C 1
ATOM 5488 O O . ALA A 1 740 ? -41.106 -2.590 41.767 1.00 97.94 740 ALA A O 1
ATOM 5489 N N . ALA A 1 741 ? -42.171 -2.894 43.712 1.00 97.81 741 ALA A N 1
ATOM 5490 C CA . ALA A 1 741 ? -43.521 -2.757 43.164 1.00 97.81 741 ALA A CA 1
ATOM 5491 C C . ALA A 1 741 ? -43.751 -1.366 42.555 1.00 97.81 741 ALA A C 1
ATOM 5493 O O . ALA A 1 741 ? -44.346 -1.240 41.481 1.00 97.81 741 ALA A O 1
ATOM 5494 N N . ARG A 1 742 ? -43.232 -0.306 43.192 1.00 97.00 742 ARG A N 1
ATOM 5495 C CA . ARG A 1 742 ? -43.271 1.048 42.625 1.00 97.00 742 ARG A CA 1
ATOM 5496 C C . ARG A 1 742 ? -42.461 1.148 41.333 1.00 97.00 742 ARG A C 1
ATOM 5498 O O . ARG A 1 742 ? -42.930 1.768 40.376 1.00 97.00 742 ARG A O 1
ATOM 5505 N N . VAL A 1 743 ? -41.258 0.579 41.298 1.00 97.62 743 VAL A N 1
ATOM 5506 C CA . VAL A 1 743 ? -40.368 0.643 40.127 1.00 97.62 743 VAL A CA 1
ATOM 5507 C C . VAL A 1 743 ? -40.906 -0.193 38.963 1.00 97.62 743 VAL A C 1
ATOM 5509 O O . VAL A 1 743 ? -40.836 0.260 37.824 1.00 97.62 743 VAL A O 1
ATOM 5512 N N . ALA A 1 744 ? -41.544 -1.331 39.245 1.00 97.38 744 ALA A N 1
ATOM 5513 C CA . ALA A 1 744 ? -42.236 -2.156 38.255 1.00 97.38 744 ALA A CA 1
ATOM 5514 C C . ALA A 1 744 ? -43.516 -1.521 37.683 1.00 97.38 744 ALA A C 1
ATOM 5516 O O . ALA A 1 744 ? -44.091 -2.051 36.736 1.00 97.38 744 ALA A O 1
ATOM 5517 N N . GLY A 1 745 ? -43.992 -0.411 38.260 1.00 96.19 745 GLY A N 1
ATOM 5518 C CA . GLY A 1 745 ? -45.257 0.226 37.882 1.00 96.19 745 GLY A CA 1
ATOM 5519 C C . GLY A 1 745 ? -46.503 -0.430 38.490 1.00 96.19 745 GLY A C 1
ATOM 5520 O O . GLY A 1 745 ? -47.617 0.003 38.203 1.00 96.19 745 GLY A O 1
ATOM 5521 N N . ALA A 1 746 ? -46.328 -1.427 39.361 1.00 96.88 746 ALA A N 1
ATOM 5522 C CA . ALA A 1 746 ? -47.421 -2.132 40.020 1.00 96.88 746 ALA A CA 1
ATOM 5523 C C . ALA A 1 746 ? -48.153 -1.286 41.070 1.00 96.88 746 ALA A C 1
ATOM 5525 O O . ALA A 1 746 ? -49.344 -1.485 41.302 1.00 96.88 746 ALA A O 1
ATOM 5526 N N . LEU A 1 747 ? -47.455 -0.332 41.694 1.00 96.81 747 LEU A N 1
ATOM 5527 C CA . LEU A 1 747 ? -48.040 0.652 42.603 1.00 96.81 747 LEU A CA 1
ATOM 5528 C C . LEU A 1 747 ? -47.760 2.078 42.131 1.00 96.81 747 LEU A C 1
ATOM 5530 O O . LEU A 1 747 ? -46.669 2.393 41.645 1.00 96.81 747 LEU A O 1
ATOM 5534 N N . SER A 1 748 ? -48.740 2.963 42.331 1.00 96.00 748 SER A N 1
ATOM 5535 C CA . SER A 1 748 ? -48.516 4.405 42.219 1.00 96.00 748 SER A CA 1
ATOM 5536 C C . SER A 1 748 ? -47.554 4.882 43.319 1.00 96.00 748 SER A C 1
ATOM 5538 O O . SER A 1 748 ? -47.359 4.196 44.324 1.00 96.00 748 SER A O 1
ATOM 5540 N N . LEU A 1 749 ? -46.929 6.053 43.147 1.00 96.75 749 LEU A N 1
ATOM 5541 C CA . LEU A 1 749 ? -46.049 6.599 44.190 1.00 96.75 749 LEU A CA 1
ATOM 5542 C C . LEU A 1 749 ? -46.814 6.881 45.490 1.00 96.75 749 LEU A C 1
ATOM 5544 O O . LEU A 1 749 ? -46.277 6.638 46.565 1.00 96.75 749 LEU A O 1
ATOM 5548 N N . GLU A 1 750 ? -48.059 7.342 45.380 1.00 96.12 750 GLU A N 1
ATOM 5549 C CA . GLU A 1 750 ? -48.942 7.624 46.512 1.00 96.12 750 GLU A CA 1
ATOM 5550 C C . GLU A 1 750 ? -49.325 6.339 47.257 1.00 96.12 750 GLU A C 1
ATOM 5552 O O . GLU A 1 750 ? -49.143 6.259 48.470 1.00 96.12 750 GLU A O 1
ATOM 5557 N N . ASP A 1 751 ? -49.740 5.291 46.535 1.00 96.25 751 ASP A N 1
ATOM 5558 C CA . ASP A 1 751 ? -50.049 3.992 47.143 1.00 96.25 751 ASP A CA 1
ATOM 5559 C C . ASP A 1 751 ? -48.808 3.376 47.800 1.00 96.25 751 ASP A C 1
ATOM 5561 O O . ASP A 1 751 ? -48.873 2.933 48.942 1.00 96.25 751 ASP A O 1
ATOM 5565 N N . ALA A 1 752 ? -47.654 3.379 47.126 1.00 97.25 752 ALA A N 1
ATOM 5566 C CA . ALA A 1 752 ? -46.419 2.827 47.682 1.00 97.25 752 ALA A CA 1
ATOM 5567 C C . ALA A 1 752 ? -45.935 3.602 48.924 1.00 97.25 752 ALA A C 1
ATOM 5569 O O . ALA A 1 752 ? -45.538 2.986 49.916 1.00 97.25 752 ALA A O 1
ATOM 5570 N N . ALA A 1 753 ? -46.025 4.939 48.902 1.00 97.06 753 ALA A N 1
ATOM 5571 C CA . ALA A 1 753 ? -45.735 5.798 50.050 1.00 97.06 753 ALA A CA 1
ATOM 5572 C C . ALA A 1 753 ? -46.681 5.508 51.226 1.00 97.06 753 ALA A C 1
ATOM 5574 O O . ALA A 1 753 ? -46.236 5.421 52.373 1.00 97.06 753 ALA A O 1
ATOM 5575 N N . ARG A 1 754 ? -47.969 5.280 50.942 1.00 95.81 754 ARG A N 1
ATOM 5576 C CA . ARG A 1 754 ? -48.959 4.865 51.937 1.00 95.81 754 ARG A CA 1
ATOM 5577 C C . ARG A 1 754 ? -48.628 3.497 52.532 1.00 95.81 754 ARG A C 1
ATOM 5579 O O . ARG A 1 754 ? -48.637 3.373 53.756 1.00 95.81 754 ARG A O 1
ATOM 5586 N N . VAL A 1 755 ? -48.286 2.495 51.708 1.00 96.75 755 VAL A N 1
ATOM 5587 C CA . VAL A 1 755 ? -47.889 1.162 52.199 1.00 96.75 755 VAL A CA 1
ATOM 5588 C C . VAL A 1 755 ? -46.708 1.275 53.150 1.00 96.75 755 VAL A C 1
ATOM 5590 O O . VAL A 1 755 ? -46.805 0.804 54.280 1.00 96.75 755 VAL A O 1
ATOM 5593 N N . VAL A 1 756 ? -45.609 1.913 52.737 1.00 97.12 756 VAL A N 1
ATOM 5594 C CA . VAL A 1 756 ? -44.395 1.955 53.565 1.00 97.12 756 VAL A CA 1
ATOM 5595 C C . VAL A 1 756 ? -44.585 2.774 54.844 1.00 97.12 756 VAL A C 1
ATOM 5597 O O . VAL A 1 756 ? -44.152 2.340 55.912 1.00 97.12 756 VAL A O 1
ATOM 5600 N N . ALA A 1 757 ? -45.263 3.924 54.783 1.00 96.62 757 ALA A N 1
ATOM 5601 C CA . ALA A 1 757 ? -45.449 4.788 55.947 1.00 96.62 757 ALA A CA 1
ATOM 5602 C C . ALA A 1 757 ? -46.393 4.167 56.987 1.00 96.62 757 ALA A C 1
ATOM 5604 O O . ALA A 1 757 ? -46.062 4.119 58.170 1.00 96.62 757 ALA A O 1
ATOM 5605 N N . LEU A 1 758 ? -47.540 3.630 56.561 1.00 95.62 758 LEU A N 1
ATOM 5606 C CA . LEU A 1 758 ? -48.517 3.057 57.490 1.00 95.62 758 LEU A CA 1
ATOM 5607 C C . LEU A 1 758 ? -48.048 1.706 58.049 1.00 95.62 758 LEU A C 1
ATOM 5609 O O . LEU A 1 758 ? -48.159 1.466 59.251 1.00 95.62 758 LEU A O 1
ATOM 5613 N N . ARG A 1 759 ? -47.414 0.861 57.220 1.00 94.69 759 ARG A N 1
ATOM 5614 C CA . ARG A 1 759 ? -46.789 -0.393 57.678 1.00 94.69 759 ARG A CA 1
ATOM 5615 C C . ARG A 1 759 ? -45.732 -0.139 58.748 1.00 94.69 759 ARG A C 1
ATOM 5617 O O . ARG A 1 759 ? -45.734 -0.792 59.789 1.00 94.69 759 ARG A O 1
ATOM 5624 N N . SER A 1 760 ? -44.822 0.798 58.492 1.00 94.38 760 SER A N 1
ATOM 5625 C CA . SER A 1 760 ? -43.735 1.110 59.422 1.00 94.38 760 SER A CA 1
ATOM 5626 C C . SER A 1 760 ? -44.231 1.790 60.700 1.00 94.38 760 SER A C 1
ATOM 5628 O O . SER A 1 760 ? -43.715 1.513 61.781 1.00 94.38 760 SER A O 1
ATOM 5630 N N . ARG A 1 761 ? -45.301 2.591 60.623 1.00 94.56 761 ARG A N 1
ATOM 5631 C CA . ARG A 1 761 ? -45.985 3.127 61.805 1.00 94.56 761 ARG A CA 1
ATOM 5632 C C . ARG A 1 761 ? -46.624 2.028 62.652 1.00 94.56 761 ARG A C 1
ATOM 5634 O O . ARG A 1 761 ? -46.449 2.046 63.868 1.00 94.56 761 ARG A O 1
ATOM 5641 N N . ALA A 1 762 ? -47.312 1.064 62.037 1.00 93.56 762 ALA A N 1
ATOM 5642 C CA . ALA A 1 762 ? -47.898 -0.074 62.751 1.00 93.56 762 ALA A CA 1
ATOM 5643 C C . ALA A 1 762 ? -46.825 -0.916 63.467 1.00 93.56 762 ALA A C 1
ATOM 5645 O O . ALA A 1 762 ? -47.032 -1.346 64.601 1.00 93.56 762 ALA A O 1
ATOM 5646 N N . LEU A 1 763 ? -45.640 -1.068 62.862 1.00 93.25 763 LEU A N 1
ATOM 5647 C CA . LEU A 1 763 ? -44.501 -1.760 63.477 1.00 93.25 763 LEU A CA 1
ATOM 5648 C C . LEU A 1 763 ? -44.001 -1.109 64.776 1.00 93.25 763 LEU A C 1
ATOM 5650 O O . LEU A 1 763 ? -43.425 -1.812 65.603 1.00 93.25 763 LEU A O 1
ATOM 5654 N N . ARG A 1 764 ? -44.262 0.185 65.026 1.00 90.88 764 ARG A N 1
ATOM 5655 C CA . ARG A 1 764 ? -43.881 0.828 66.300 1.00 90.88 764 ARG A CA 1
ATOM 5656 C C . ARG A 1 764 ? -44.508 0.166 67.523 1.00 90.88 764 ARG A C 1
ATOM 5658 O O . ARG A 1 764 ? -43.926 0.247 68.599 1.00 90.88 764 ARG A O 1
ATOM 5665 N N . VAL A 1 765 ? -45.667 -0.476 67.375 1.00 90.44 765 VAL A N 1
ATOM 5666 C CA . VAL A 1 765 ? -46.332 -1.210 68.467 1.00 90.44 765 VAL A CA 1
ATOM 5667 C C . VAL A 1 765 ? -45.491 -2.409 68.932 1.00 90.44 765 VAL A C 1
ATOM 5669 O O . VAL A 1 765 ? -45.589 -2.828 70.085 1.00 90.44 765 VAL A O 1
ATOM 5672 N N . LEU A 1 766 ? -44.636 -2.937 68.050 1.00 90.81 766 LEU A N 1
ATOM 5673 C CA . LEU A 1 766 ? -43.770 -4.090 68.306 1.00 90.81 766 LEU A CA 1
ATOM 5674 C C . LEU A 1 766 ? -42.345 -3.700 68.738 1.00 90.81 766 LEU A C 1
ATOM 5676 O O . LEU A 1 766 ? -41.586 -4.568 69.167 1.00 90.81 766 LEU A O 1
ATOM 5680 N N . SER A 1 767 ? -41.977 -2.418 68.633 1.00 87.81 767 SER A N 1
ATOM 5681 C CA . SER A 1 767 ? -40.646 -1.910 69.001 1.00 87.81 767 SER A CA 1
ATOM 5682 C C . SER A 1 767 ? -40.324 -2.222 70.468 1.00 87.81 767 SER A C 1
ATOM 5684 O O . SER A 1 767 ? -41.146 -2.007 71.360 1.00 87.81 767 SER A O 1
ATOM 5686 N N . GLY A 1 768 ? -39.125 -2.736 70.722 1.00 87.19 768 GLY A N 1
ATOM 5687 C CA . GLY A 1 768 ? -38.632 -3.164 72.031 1.00 87.19 768 GLY A CA 1
ATOM 5688 C C . GLY A 1 768 ? -39.095 -4.555 72.477 1.00 87.19 768 GLY A C 1
ATOM 5689 O O . GLY A 1 768 ? -38.672 -5.010 73.538 1.00 87.19 768 GLY A O 1
ATOM 5690 N N . ARG A 1 769 ? -39.951 -5.241 71.704 1.00 90.75 769 ARG A N 1
ATOM 5691 C CA . ARG A 1 769 ? -40.550 -6.540 72.074 1.00 90.75 769 ARG A CA 1
ATOM 5692 C C . ARG A 1 769 ? -40.067 -7.705 71.215 1.00 90.75 769 ARG A C 1
ATOM 5694 O O . ARG A 1 769 ? -40.510 -8.830 71.426 1.00 90.75 769 ARG A O 1
ATOM 5701 N N . GLY A 1 770 ? -39.198 -7.467 70.240 1.00 91.44 770 GLY A N 1
ATOM 5702 C CA . GLY A 1 770 ? -38.669 -8.505 69.361 1.00 91.44 770 GLY A CA 1
ATOM 5703 C C . GLY A 1 770 ? -37.211 -8.263 69.006 1.00 91.44 770 GLY A C 1
ATOM 5704 O O . GLY A 1 770 ? -36.590 -7.293 69.437 1.00 91.44 770 GLY A O 1
ATOM 5705 N N . GLY A 1 771 ? -36.648 -9.160 68.211 1.00 91.88 771 GLY A N 1
ATOM 5706 C CA . GLY A 1 771 ? -35.316 -8.974 67.656 1.00 91.88 771 GLY A CA 1
ATOM 5707 C C . GLY A 1 771 ? -35.091 -9.799 66.402 1.00 91.88 771 GLY A C 1
ATOM 5708 O O . GLY A 1 771 ? -35.944 -10.593 65.995 1.00 91.88 771 GLY A O 1
ATOM 5709 N N . MET A 1 772 ? -33.916 -9.619 65.799 1.00 94.31 772 MET A N 1
ATOM 5710 C CA . MET A 1 772 ? -33.460 -10.412 64.658 1.00 94.31 772 MET A CA 1
ATOM 5711 C C . MET A 1 772 ? -31.970 -10.764 64.785 1.00 94.31 772 MET A C 1
ATOM 5713 O O . MET A 1 772 ? -31.166 -9.975 65.289 1.00 94.31 772 MET A O 1
ATOM 5717 N N . VAL A 1 773 ? -31.588 -11.950 64.311 1.00 93.75 773 VAL A N 1
ATOM 5718 C CA . VAL A 1 773 ? -30.211 -12.470 64.313 1.00 93.75 773 VAL A CA 1
ATOM 5719 C C . VAL A 1 773 ? -29.882 -13.014 62.922 1.00 93.75 773 VAL A C 1
ATOM 5721 O O . VAL A 1 773 ? -30.637 -13.807 62.374 1.00 93.75 773 VAL A O 1
ATOM 5724 N N . SER A 1 774 ? -28.758 -12.594 62.344 1.00 92.69 774 SER A N 1
ATOM 5725 C CA . SER A 1 774 ? -28.183 -13.203 61.140 1.00 92.69 774 SER A CA 1
ATOM 5726 C C . SER A 1 774 ? -27.394 -14.452 61.531 1.00 92.69 774 SER A C 1
ATOM 5728 O O . SER A 1 774 ? -26.671 -14.424 62.527 1.00 92.69 774 SER A O 1
ATOM 5730 N N . VAL A 1 775 ? -27.534 -15.531 60.764 1.00 93.69 775 VAL A N 1
ATOM 5731 C CA . VAL A 1 775 ? -26.892 -16.832 60.987 1.00 93.69 775 VAL A CA 1
ATOM 5732 C C . VAL A 1 775 ? -26.234 -17.279 59.682 1.00 93.69 775 VAL A C 1
ATOM 5734 O O . VAL A 1 775 ? -26.905 -17.393 58.656 1.00 93.69 775 VAL A O 1
ATOM 5737 N N . ALA A 1 776 ? -24.924 -17.528 59.724 1.00 92.62 776 ALA A N 1
ATOM 5738 C CA . ALA A 1 776 ? -24.137 -17.960 58.572 1.00 92.62 776 ALA A CA 1
ATOM 5739 C C . ALA A 1 776 ? -23.976 -19.496 58.545 1.00 92.62 776 ALA A C 1
ATOM 5741 O O . ALA A 1 776 ? -22.910 -20.022 58.871 1.00 92.62 776 ALA A O 1
ATOM 5742 N N . ALA A 1 777 ? -25.050 -20.223 58.223 1.00 90.38 777 ALA A N 1
ATOM 5743 C CA . ALA A 1 777 ? -25.068 -21.687 58.126 1.00 90.38 777 ALA A CA 1
ATOM 5744 C C . ALA A 1 777 ? -26.102 -22.177 57.097 1.00 90.38 777 ALA A C 1
ATOM 5746 O O . ALA A 1 777 ? -27.034 -21.437 56.788 1.00 90.38 777 ALA A O 1
ATOM 5747 N N . PRO A 1 778 ? -25.992 -23.421 56.585 1.00 88.94 778 PRO A N 1
ATOM 5748 C CA . PRO A 1 778 ? -26.983 -23.991 55.677 1.00 88.94 778 PRO A CA 1
ATOM 5749 C C . PRO A 1 778 ? -28.403 -23.976 56.252 1.00 88.94 778 PRO A C 1
ATOM 5751 O O . PRO A 1 778 ? -28.613 -24.367 57.404 1.00 88.94 778 PRO A O 1
ATOM 5754 N N . ALA A 1 779 ? -29.396 -23.613 55.434 1.00 83.31 779 ALA A N 1
ATOM 5755 C CA . ALA A 1 779 ? -30.792 -23.473 55.870 1.00 83.31 779 ALA A CA 1
ATOM 5756 C C . ALA A 1 779 ? -31.334 -24.713 56.606 1.00 83.31 779 ALA A C 1
ATOM 5758 O O . ALA A 1 779 ? -31.963 -24.598 57.658 1.00 83.31 779 ALA A O 1
ATOM 5759 N N . GLY A 1 780 ? -31.024 -25.912 56.101 1.00 84.75 780 GLY A N 1
ATOM 5760 C CA . GLY A 1 780 ? -31.434 -27.170 56.728 1.00 84.75 780 GLY A CA 1
ATOM 5761 C C . GLY A 1 780 ? -30.802 -27.417 58.102 1.00 84.75 780 GLY A C 1
ATOM 5762 O O . GLY A 1 780 ? -31.404 -28.090 58.933 1.00 84.75 780 GLY A O 1
ATOM 5763 N N . GLN A 1 781 ? -29.610 -26.875 58.370 1.00 88.94 781 GLN A N 1
ATOM 5764 C CA . GLN A 1 781 ? -28.994 -26.942 59.696 1.00 88.94 781 GLN A CA 1
ATOM 5765 C C . GLN A 1 781 ? -29.679 -25.977 60.664 1.00 88.94 781 GLN A C 1
ATOM 5767 O O . GLN A 1 781 ? -30.070 -26.397 61.748 1.00 88.94 781 GLN A O 1
ATOM 5772 N N . VAL A 1 782 ? -29.891 -24.725 60.246 1.00 89.25 782 VAL A N 1
ATOM 5773 C CA . VAL A 1 782 ? -30.555 -23.699 61.066 1.00 89.25 782 VAL A CA 1
ATOM 5774 C C . VAL A 1 782 ? -31.963 -24.143 61.462 1.00 89.25 782 VAL A C 1
ATOM 5776 O O . VAL A 1 782 ? -32.307 -24.090 62.639 1.00 89.25 782 VAL A O 1
ATOM 5779 N N . LEU A 1 783 ? -32.758 -24.646 60.510 1.00 86.25 783 LEU A N 1
ATOM 5780 C CA . LEU A 1 783 ? -34.123 -25.118 60.768 1.00 86.25 783 LEU A CA 1
ATOM 5781 C C . LEU A 1 783 ? -34.174 -26.216 61.838 1.00 86.25 783 LEU A C 1
ATOM 5783 O O . LEU A 1 783 ? -34.984 -26.118 62.755 1.00 86.25 783 LEU A O 1
ATOM 5787 N N . ARG A 1 784 ? -33.274 -27.208 61.772 1.00 86.06 784 ARG A N 1
ATOM 5788 C CA . ARG A 1 784 ? -33.189 -28.275 62.786 1.00 86.06 784 ARG A CA 1
ATOM 5789 C C . ARG A 1 784 ? -32.848 -27.732 64.170 1.00 86.06 784 ARG A C 1
ATOM 5791 O O . ARG A 1 784 ? -33.411 -28.185 65.160 1.00 86.06 784 ARG A O 1
ATOM 5798 N N . THR A 1 785 ? -31.939 -26.761 64.259 1.00 86.19 785 THR A N 1
ATOM 5799 C CA . THR A 1 785 ? -31.601 -26.139 65.547 1.00 86.19 785 THR A CA 1
ATOM 5800 C C . THR A 1 785 ? -32.804 -25.381 66.118 1.00 86.19 785 THR A C 1
ATOM 5802 O O . THR A 1 785 ? -33.048 -25.449 67.322 1.00 86.19 785 THR A O 1
ATOM 5805 N N . LEU A 1 786 ? -33.591 -24.714 65.263 1.00 88.81 786 LEU A N 1
ATOM 5806 C CA . LEU A 1 786 ? -34.722 -23.875 65.670 1.00 88.81 786 LEU A CA 1
ATOM 5807 C C . LEU A 1 786 ? -35.944 -24.631 66.216 1.00 88.81 786 LEU A C 1
ATOM 5809 O O . LEU A 1 786 ? -36.738 -24.028 66.940 1.00 88.81 786 LEU A O 1
ATOM 5813 N N . GLU A 1 787 ? -36.094 -25.929 65.931 1.00 86.88 787 GLU A N 1
ATOM 5814 C CA . GLU A 1 787 ? -37.223 -26.747 66.414 1.00 86.88 787 GLU A CA 1
ATOM 5815 C C . GLU A 1 787 ? -37.406 -26.674 67.943 1.00 86.88 787 GLU A C 1
ATOM 5817 O O . GLU A 1 787 ? -38.528 -26.767 68.443 1.00 86.88 787 GLU A O 1
ATOM 5822 N N . ARG A 1 788 ? -36.321 -26.417 68.689 1.00 87.81 788 ARG A N 1
ATOM 5823 C CA . ARG A 1 788 ? -36.302 -26.313 70.158 1.00 87.81 788 ARG A CA 1
ATOM 5824 C C . ARG A 1 788 ? -37.174 -25.188 70.726 1.00 87.81 788 ARG A C 1
ATOM 5826 O O . ARG A 1 788 ? -37.608 -25.303 71.867 1.00 87.81 788 ARG A O 1
ATOM 5833 N N . TRP A 1 789 ? -37.434 -24.123 69.964 1.00 88.06 789 TRP A N 1
ATOM 5834 C CA . TRP A 1 789 ? -38.151 -22.934 70.454 1.00 88.06 789 TRP A CA 1
ATOM 5835 C C . TRP A 1 789 ? -39.621 -22.854 70.016 1.00 88.06 789 TRP A C 1
ATOM 5837 O O . TRP A 1 789 ? -40.272 -21.848 70.284 1.00 88.06 789 TRP A O 1
ATOM 5847 N N . GLY A 1 790 ? -40.171 -23.881 69.356 1.00 75.25 790 GLY A N 1
ATOM 5848 C CA . GLY A 1 790 ? -41.626 -24.053 69.198 1.00 75.25 790 GLY A CA 1
ATOM 5849 C C . GLY A 1 790 ? -42.400 -22.827 68.684 1.00 75.25 790 GLY A C 1
ATOM 5850 O O . GLY A 1 790 ? -43.447 -22.490 69.229 1.00 75.25 790 GLY A O 1
ATOM 5851 N N . GLY A 1 791 ? -41.883 -22.134 67.664 1.00 77.75 791 GLY A N 1
ATOM 5852 C CA . GLY A 1 791 ? -42.517 -20.951 67.062 1.00 77.75 791 GLY A CA 1
ATOM 5853 C C . GLY A 1 791 ? -42.167 -19.604 67.713 1.00 77.75 791 GLY A C 1
ATOM 5854 O O . GLY A 1 791 ? -42.432 -18.570 67.102 1.00 77.75 791 GLY A O 1
ATOM 5855 N N . ALA A 1 792 ? -41.510 -19.586 68.881 1.00 87.88 792 ALA A N 1
ATOM 5856 C CA . ALA A 1 792 ? -41.002 -18.353 69.501 1.00 87.88 792 ALA A CA 1
ATOM 5857 C C . ALA A 1 792 ? -39.858 -17.708 68.697 1.00 87.88 792 ALA A C 1
ATOM 5859 O O . ALA A 1 792 ? -39.642 -16.498 68.778 1.00 87.88 792 ALA A O 1
ATOM 5860 N N . VAL A 1 793 ? -39.150 -18.512 67.895 1.00 91.94 793 VAL A N 1
ATOM 5861 C CA . VAL A 1 793 ? -38.170 -18.074 66.897 1.00 91.94 793 VAL A CA 1
ATOM 5862 C C . VAL A 1 793 ? -38.604 -18.610 65.534 1.00 91.94 793 VAL A C 1
ATOM 5864 O O . VAL A 1 793 ? -38.915 -19.789 65.386 1.00 91.94 793 VAL A O 1
ATOM 5867 N N . SER A 1 794 ? -38.649 -17.732 64.537 1.00 91.69 794 SER A N 1
ATOM 5868 C CA . SER A 1 794 ? -39.005 -18.029 63.147 1.00 91.69 794 SER A CA 1
ATOM 5869 C C . SER A 1 794 ? -37.831 -17.715 62.220 1.00 91.69 794 SER A C 1
ATOM 5871 O O . SER A 1 794 ? -37.033 -16.821 62.510 1.00 91.69 794 SER A O 1
ATOM 5873 N N . VAL A 1 795 ? -37.740 -18.404 61.080 1.00 92.94 795 VAL A N 1
ATOM 5874 C CA . VAL A 1 795 ? -36.857 -17.975 59.985 1.00 92.94 795 VAL A CA 1
ATOM 5875 C C . VAL A 1 795 ? -37.502 -16.773 59.305 1.00 92.94 795 VAL A C 1
ATOM 5877 O O . VAL A 1 795 ? -38.552 -16.894 58.678 1.00 92.94 795 VAL A O 1
ATOM 5880 N N . ALA A 1 796 ? -36.867 -15.616 59.437 1.00 93.69 796 ALA A N 1
ATOM 5881 C CA . ALA A 1 796 ? -37.334 -14.371 58.853 1.00 93.69 796 ALA A CA 1
ATOM 5882 C C . ALA A 1 796 ? -36.989 -14.271 57.366 1.00 93.69 796 ALA A C 1
ATOM 5884 O O . ALA A 1 796 ? -37.817 -13.854 56.561 1.00 93.69 796 ALA A O 1
ATOM 5885 N N . ALA A 1 797 ? -35.765 -14.655 57.001 1.00 94.69 797 ALA A N 1
ATOM 5886 C CA . ALA A 1 797 ? -35.281 -14.586 55.630 1.00 94.69 797 ALA A CA 1
ATOM 5887 C C . ALA A 1 797 ? -34.269 -15.694 55.330 1.00 94.69 797 ALA A C 1
ATOM 5889 O O . ALA A 1 797 ? -33.429 -16.029 56.170 1.00 94.69 797 ALA A O 1
ATOM 5890 N N . VAL A 1 798 ? -34.333 -16.215 54.107 1.00 94.69 798 VAL A N 1
ATOM 5891 C CA . VAL A 1 798 ? -33.312 -17.076 53.503 1.00 94.69 798 VAL A CA 1
ATOM 5892 C C . VAL A 1 798 ? -32.660 -16.266 52.382 1.00 94.69 798 VAL A C 1
ATOM 5894 O O . VAL A 1 798 ? -33.204 -16.176 51.282 1.00 94.69 798 VAL A O 1
ATOM 5897 N N . ASN A 1 799 ? -31.533 -15.617 52.684 1.00 93.38 799 ASN A N 1
ATOM 5898 C CA . ASN A 1 799 ? -30.844 -14.683 51.779 1.00 93.38 799 ASN A CA 1
ATOM 5899 C C . ASN A 1 799 ? -29.910 -15.378 50.792 1.00 93.38 799 ASN A C 1
ATOM 5901 O O . ASN A 1 799 ? -29.611 -14.833 49.736 1.00 93.38 799 ASN A O 1
ATOM 5905 N N . GLY A 1 800 ? -29.434 -16.557 51.159 1.00 92.56 800 GLY A N 1
ATOM 5906 C CA . GLY A 1 800 ? -28.585 -17.399 50.341 1.00 92.56 800 GLY A CA 1
ATOM 5907 C C . GLY A 1 800 ? -28.488 -18.790 50.963 1.00 92.56 800 GLY A C 1
ATOM 5908 O O . GLY A 1 800 ? -29.023 -19.017 52.057 1.00 92.56 800 GLY A O 1
ATOM 5909 N N . PRO A 1 801 ? -27.756 -19.706 50.321 1.00 90.56 801 PRO A N 1
ATOM 5910 C CA . PRO A 1 801 ? -27.596 -21.083 50.773 1.00 90.56 801 PRO A CA 1
ATOM 5911 C C . PRO A 1 801 ? -27.089 -21.197 52.209 1.00 90.56 801 PRO A C 1
ATOM 5913 O O . PRO A 1 801 ? -27.458 -22.127 52.928 1.00 90.56 801 PRO A O 1
ATOM 5916 N N . ARG A 1 802 ? -26.239 -20.247 52.627 1.00 91.00 802 ARG A N 1
ATOM 5917 C CA . ARG A 1 802 ? -25.598 -20.217 53.947 1.00 91.00 802 ARG A CA 1
ATOM 5918 C C . ARG A 1 802 ? -25.844 -18.910 54.697 1.00 91.00 802 ARG A C 1
ATOM 5920 O O . ARG A 1 802 ? -25.179 -18.668 55.696 1.00 91.00 802 ARG A O 1
ATOM 5927 N N . SER A 1 803 ? -26.785 -18.082 54.247 1.00 91.69 803 SER A N 1
ATOM 5928 C CA . SER A 1 803 ? -27.053 -16.760 54.816 1.00 91.69 803 SER A CA 1
ATOM 5929 C C . SER A 1 803 ? -28.529 -16.636 55.182 1.00 91.69 803 SER A C 1
ATOM 5931 O O . SER A 1 803 ? -29.387 -16.463 54.316 1.00 91.69 803 SER A O 1
ATOM 5933 N N . LEU A 1 804 ? -28.843 -16.756 56.475 1.00 94.25 804 LEU A N 1
ATOM 5934 C CA . LEU A 1 804 ? -30.211 -16.702 56.995 1.00 94.25 804 LEU A CA 1
ATOM 5935 C C . LEU A 1 804 ? -30.373 -15.607 58.047 1.00 94.25 804 LEU A C 1
ATOM 5937 O O . LEU A 1 804 ? -29.419 -15.192 58.705 1.00 94.25 804 LEU A O 1
ATOM 5941 N N . VAL A 1 805 ? -31.614 -15.166 58.239 1.00 94.12 805 VAL A N 1
ATOM 5942 C CA . VAL A 1 805 ? -32.017 -14.305 59.352 1.00 94.12 805 VAL A CA 1
ATOM 5943 C C . VAL A 1 805 ? -33.137 -14.988 60.115 1.00 94.12 805 VAL A C 1
ATOM 5945 O O . VAL A 1 805 ? -34.115 -15.436 59.522 1.00 94.12 805 VAL A O 1
ATOM 5948 N N . ILE A 1 806 ? -33.006 -15.039 61.434 1.00 94.81 806 ILE A N 1
ATOM 5949 C CA . ILE A 1 806 ? -34.033 -15.515 62.360 1.00 94.81 806 ILE A CA 1
ATOM 5950 C C . ILE A 1 806 ? -34.593 -14.336 63.155 1.00 94.81 806 ILE A C 1
ATOM 5952 O O . ILE A 1 806 ? -33.887 -13.363 63.417 1.00 94.81 806 ILE A O 1
ATOM 5956 N N . SER A 1 807 ? -35.860 -14.414 63.540 1.00 94.75 807 SER A N 1
ATOM 5957 C CA . SER A 1 807 ? -36.570 -13.363 64.275 1.00 94.75 807 SER A CA 1
ATOM 5958 C C . SER A 1 807 ? -37.508 -13.961 65.307 1.00 94.75 807 SER A C 1
ATOM 5960 O O . SER A 1 807 ? -38.081 -15.024 65.065 1.00 94.75 807 SER A O 1
ATOM 5962 N N . GLY A 1 808 ? -37.717 -13.272 66.419 1.00 93.62 808 GLY A N 1
ATOM 5963 C CA . GLY A 1 808 ? -38.594 -13.763 67.472 1.00 93.62 808 GLY A CA 1
ATOM 5964 C C . GLY A 1 808 ? -38.442 -13.007 68.779 1.00 93.62 808 GLY A C 1
ATOM 5965 O O . GLY A 1 808 ? -37.993 -11.857 68.801 1.00 93.62 808 GLY A O 1
ATOM 5966 N N . ASP A 1 809 ? -38.808 -13.688 69.861 1.00 91.69 809 ASP A N 1
ATOM 5967 C CA . ASP A 1 809 ? -38.663 -13.179 71.223 1.00 91.69 809 ASP A CA 1
ATOM 5968 C C . ASP A 1 809 ? -37.181 -12.877 71.560 1.00 91.69 809 ASP A C 1
ATOM 5970 O O . ASP A 1 809 ? -36.304 -13.691 71.246 1.00 91.69 809 ASP A O 1
ATOM 5974 N N . PRO A 1 810 ? -36.856 -11.732 72.197 1.00 90.12 810 PRO A N 1
ATOM 5975 C CA . PRO A 1 810 ? -35.474 -11.354 72.500 1.00 90.12 810 PRO A CA 1
ATOM 5976 C C . PRO A 1 810 ? -34.724 -12.346 73.398 1.00 90.12 810 PRO A C 1
ATOM 5978 O O . PRO A 1 810 ? -33.502 -12.474 73.258 1.00 90.12 810 PRO A O 1
ATOM 5981 N N . GLY A 1 811 ? -35.433 -13.011 74.319 1.00 90.88 811 GLY A N 1
ATOM 5982 C CA . GLY A 1 811 ? -34.887 -14.027 75.216 1.00 90.88 811 GLY A CA 1
ATOM 5983 C C . GLY A 1 811 ? -34.572 -15.311 74.457 1.00 90.88 811 GLY A C 1
ATOM 5984 O O . GLY A 1 811 ? -33.422 -15.750 74.458 1.00 90.88 811 GLY A O 1
ATOM 5985 N N . ALA A 1 812 ? -35.547 -15.832 73.708 1.00 92.00 812 ALA A N 1
ATOM 5986 C CA . ALA A 1 812 ? -35.364 -17.023 72.873 1.00 92.00 812 ALA A CA 1
ATOM 5987 C C . ALA A 1 812 ? -34.265 -16.830 71.809 1.00 92.00 812 ALA A C 1
ATOM 5989 O O . ALA A 1 812 ? -33.457 -17.724 71.564 1.00 92.00 812 ALA A O 1
ATOM 5990 N N . LEU A 1 813 ? -34.166 -15.637 71.213 1.00 92.44 813 LEU A N 1
ATOM 5991 C CA . LEU A 1 813 ? -33.069 -15.294 70.303 1.00 92.44 813 LEU A CA 1
ATOM 5992 C C . LEU A 1 813 ? -31.708 -15.234 70.999 1.00 92.44 813 LEU A C 1
ATOM 5994 O O . LEU A 1 813 ? -30.700 -15.542 70.369 1.00 92.44 813 LEU A O 1
ATOM 5998 N N . GLY A 1 814 ? -31.658 -14.811 72.265 1.00 91.75 814 GLY A N 1
ATOM 5999 C CA . GLY A 1 814 ? -30.432 -14.832 73.062 1.00 91.75 814 GLY A CA 1
ATOM 6000 C C . GLY A 1 814 ? -29.924 -16.257 73.279 1.00 91.75 814 GLY A C 1
ATOM 6001 O O . GLY A 1 814 ? -28.741 -16.523 73.082 1.00 91.75 814 GLY A O 1
ATOM 6002 N N . GLU A 1 815 ? -30.829 -17.183 73.598 1.00 93.25 815 GLU A N 1
ATOM 6003 C CA . GLU A 1 815 ? -30.515 -18.610 73.716 1.00 93.25 815 GLU A CA 1
ATOM 6004 C C . GLU A 1 815 ? -30.091 -19.221 72.376 1.00 93.25 815 GLU A C 1
ATOM 6006 O O . GLU A 1 815 ? -29.106 -19.956 72.320 1.00 93.25 815 GLU A O 1
ATOM 6011 N N . ALA A 1 816 ? -30.791 -18.891 71.285 1.00 91.19 816 ALA A N 1
ATOM 6012 C CA . ALA A 1 816 ? -30.444 -19.366 69.949 1.00 91.19 816 ALA A CA 1
ATOM 6013 C C . ALA A 1 816 ? -29.067 -18.860 69.497 1.00 91.19 816 ALA A C 1
ATOM 6015 O O . ALA A 1 816 ? -28.275 -19.636 68.966 1.00 91.19 816 ALA A O 1
ATOM 6016 N N . LEU A 1 817 ? -28.752 -17.583 69.747 1.00 91.62 817 LEU A N 1
ATOM 6017 C CA . LEU A 1 817 ? -27.436 -17.005 69.465 1.00 91.62 817 LEU A CA 1
ATOM 6018 C C . LEU A 1 817 ? -26.331 -17.772 70.208 1.00 91.62 817 LEU A C 1
ATOM 6020 O O . LEU A 1 817 ? -25.365 -18.197 69.579 1.00 91.62 817 LEU A O 1
ATOM 6024 N N . ALA A 1 818 ? -26.509 -18.010 71.511 1.00 91.19 818 ALA A N 1
ATOM 6025 C CA . ALA A 1 818 ? -25.552 -18.763 72.320 1.00 91.19 818 ALA A CA 1
ATOM 6026 C C . ALA A 1 818 ? -25.401 -20.221 71.845 1.00 91.19 818 ALA A C 1
ATOM 6028 O O . ALA A 1 818 ? -24.295 -20.760 71.847 1.00 91.19 818 ALA A O 1
ATOM 6029 N N . ALA A 1 819 ? -26.492 -20.855 71.400 1.00 91.00 819 ALA A N 1
ATOM 6030 C CA . ALA A 1 819 ? -26.455 -22.202 70.834 1.00 91.00 819 ALA A CA 1
ATOM 6031 C C . ALA A 1 819 ? -25.649 -22.256 69.525 1.00 91.00 819 ALA A C 1
ATOM 6033 O O . ALA A 1 819 ? -24.817 -23.145 69.361 1.00 91.00 819 ALA A O 1
ATOM 6034 N N . PHE A 1 820 ? -25.836 -21.289 68.620 1.00 92.06 820 PHE A N 1
ATOM 6035 C CA . PHE A 1 820 ? -25.042 -21.210 67.391 1.00 92.06 820 PHE A CA 1
ATOM 6036 C C . PHE A 1 820 ? -23.562 -20.936 67.674 1.00 92.06 820 PHE A C 1
ATOM 6038 O O . PHE A 1 820 ? -22.704 -21.592 67.085 1.00 92.06 820 PHE A O 1
ATOM 6045 N N . GLU A 1 821 ? -23.252 -20.030 68.605 1.00 89.75 821 GLU A N 1
ATOM 6046 C CA . GLU A 1 821 ? -21.869 -19.752 69.015 1.00 89.75 821 GLU A CA 1
ATOM 6047 C C . GLU A 1 821 ? -21.186 -21.001 69.596 1.00 89.75 821 GLU A C 1
ATOM 6049 O O . GLU A 1 821 ? -20.038 -21.288 69.251 1.00 89.75 821 GLU A O 1
ATOM 6054 N N . ALA A 1 822 ? -21.900 -21.792 70.406 1.00 89.94 822 ALA A N 1
ATOM 6055 C CA . ALA A 1 822 ? -21.401 -23.058 70.945 1.00 89.94 822 ALA A CA 1
ATOM 6056 C C . ALA A 1 822 ? -21.134 -24.123 69.861 1.00 89.94 822 ALA A C 1
ATOM 6058 O O . ALA A 1 822 ? -20.234 -24.946 70.022 1.00 89.94 822 ALA A O 1
ATOM 6059 N N . GLU A 1 823 ? -21.872 -24.098 68.748 1.00 88.25 823 GLU A N 1
ATOM 6060 C CA . GLU A 1 823 ? -21.660 -24.975 67.585 1.00 88.25 823 GLU A CA 1
ATOM 6061 C C . GLU A 1 823 ? -20.589 -24.439 66.609 1.00 88.25 823 GLU A C 1
ATOM 6063 O O . GLU A 1 823 ? -20.336 -25.045 65.567 1.00 88.25 823 GLU A O 1
ATOM 6068 N N . GLY A 1 824 ? -19.946 -23.307 66.923 1.00 88.81 824 GLY A N 1
ATOM 6069 C CA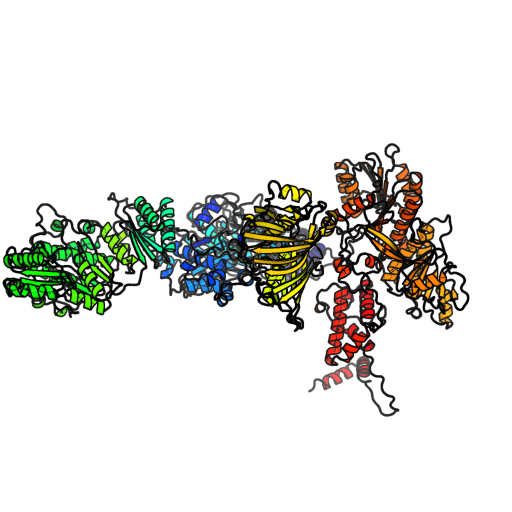 . GLY A 1 824 ? -18.964 -22.657 66.049 1.00 88.81 824 GLY A CA 1
ATOM 6070 C C . GLY A 1 824 ? -19.583 -21.967 64.827 1.00 88.81 824 GLY A C 1
ATOM 6071 O O . GLY A 1 824 ? -18.870 -21.615 63.884 1.00 88.81 824 GLY A O 1
ATOM 6072 N N . ILE A 1 825 ? -20.901 -21.762 64.826 1.00 91.06 825 ILE A N 1
ATOM 6073 C CA . ILE A 1 825 ? -21.637 -21.101 63.751 1.00 91.06 825 ILE A CA 1
ATOM 6074 C C . ILE A 1 825 ? -21.621 -19.596 63.997 1.00 91.06 825 ILE A C 1
ATOM 6076 O O . ILE A 1 825 ? -22.001 -19.105 65.059 1.00 91.06 825 ILE A O 1
ATOM 6080 N N . ARG A 1 826 ? -21.200 -18.831 62.986 1.00 90.88 826 ARG A N 1
ATOM 6081 C CA . ARG A 1 826 ? -21.158 -17.372 63.081 1.00 90.88 826 ARG A CA 1
ATOM 6082 C C . ARG A 1 826 ? -22.590 -16.822 63.062 1.00 90.88 826 ARG A C 1
ATOM 6084 O O . ARG A 1 826 ? -23.266 -16.888 62.036 1.00 90.88 826 ARG A O 1
ATOM 6091 N N . ALA A 1 827 ? -23.026 -16.248 64.179 1.00 92.25 827 ALA A N 1
ATOM 6092 C CA . ALA A 1 827 ? -24.319 -15.588 64.318 1.00 92.25 827 ALA A CA 1
ATOM 6093 C C . ALA A 1 827 ? -24.155 -14.175 64.907 1.00 92.25 827 ALA A C 1
ATOM 6095 O O . ALA A 1 827 ? -23.238 -13.920 65.685 1.00 92.25 827 ALA A O 1
ATOM 6096 N N . ARG A 1 828 ? -25.004 -13.220 64.508 1.00 91.69 828 ARG A N 1
ATOM 6097 C CA . ARG A 1 828 ? -24.909 -11.813 64.940 1.00 91.69 828 ARG A CA 1
ATOM 6098 C C . ARG A 1 828 ? -26.282 -11.155 65.040 1.00 91.69 828 ARG A C 1
ATOM 6100 O O . ARG A 1 828 ? -27.063 -11.207 64.094 1.00 91.69 828 ARG A O 1
ATOM 6107 N N . ARG A 1 829 ? -26.550 -10.448 66.144 1.00 90.69 829 ARG A N 1
ATOM 6108 C CA . ARG A 1 829 ? -27.741 -9.586 66.274 1.00 90.69 829 ARG A CA 1
ATOM 6109 C C . ARG A 1 829 ? -27.757 -8.474 65.219 1.00 90.69 829 ARG A C 1
ATOM 6111 O O . ARG A 1 829 ? -26.754 -7.789 65.009 1.00 90.69 829 ARG A O 1
ATOM 6118 N N . ILE A 1 830 ? -28.917 -8.276 64.600 1.00 87.31 830 ILE A N 1
ATOM 6119 C CA . ILE A 1 830 ? -29.205 -7.166 63.687 1.00 87.31 830 ILE A CA 1
ATOM 6120 C C . ILE A 1 830 ? -29.836 -6.039 64.524 1.00 87.31 830 ILE A C 1
ATOM 6122 O O . ILE A 1 830 ? -30.642 -6.345 65.403 1.00 87.31 830 ILE A O 1
ATOM 6126 N N . PRO A 1 831 ? -29.487 -4.755 64.308 1.00 84.06 831 PRO A N 1
ATOM 6127 C CA . PRO A 1 831 ? -30.059 -3.627 65.049 1.00 84.06 831 PRO A CA 1
ATOM 6128 C C . PRO A 1 831 ? -31.523 -3.371 64.643 1.00 84.06 831 PRO A C 1
ATOM 6130 O O . PRO A 1 831 ? -31.837 -2.436 63.907 1.00 84.06 831 PRO A O 1
ATOM 6133 N N . VAL A 1 832 ? -32.407 -4.257 65.099 1.00 86.00 832 VAL A N 1
ATOM 6134 C CA . VAL A 1 832 ? -33.864 -4.225 64.952 1.00 86.00 832 VAL A CA 1
ATOM 6135 C C . VAL A 1 832 ? -34.451 -4.721 66.270 1.00 86.00 832 VAL A C 1
ATOM 6137 O O . VAL A 1 832 ? -34.067 -5.785 66.753 1.00 86.00 832 VAL A O 1
ATOM 6140 N N . ASP A 1 833 ? -35.361 -3.952 66.855 1.00 88.81 833 ASP A N 1
ATOM 6141 C CA . ASP A 1 833 ? -35.977 -4.197 68.166 1.00 88.81 833 ASP A CA 1
ATOM 6142 C C . ASP A 1 833 ? -37.411 -4.757 68.062 1.00 88.81 833 ASP A C 1
ATOM 6144 O O . ASP A 1 833 ? -38.173 -4.742 69.027 1.00 88.81 833 ASP A O 1
ATOM 6148 N N . TYR A 1 834 ? -37.780 -5.265 66.888 1.00 90.62 834 TYR A N 1
ATOM 6149 C CA . TYR A 1 834 ? -39.054 -5.918 66.590 1.00 90.62 834 TYR A CA 1
ATOM 6150 C C . TYR A 1 834 ? -38.816 -7.160 65.713 1.00 90.62 834 TYR A C 1
ATOM 6152 O O . TYR A 1 834 ? -37.848 -7.215 64.951 1.00 90.62 834 TYR A O 1
ATOM 6160 N N . ALA A 1 835 ? -39.695 -8.164 65.785 1.00 91.00 835 ALA A N 1
ATOM 6161 C CA . ALA A 1 835 ? -39.567 -9.406 65.019 1.00 91.00 835 ALA A CA 1
ATOM 6162 C C . ALA A 1 835 ? -40.501 -9.427 63.795 1.00 91.00 835 ALA A C 1
ATOM 6164 O O . ALA A 1 835 ? -41.570 -10.041 63.809 1.00 91.00 835 ALA A O 1
ATOM 6165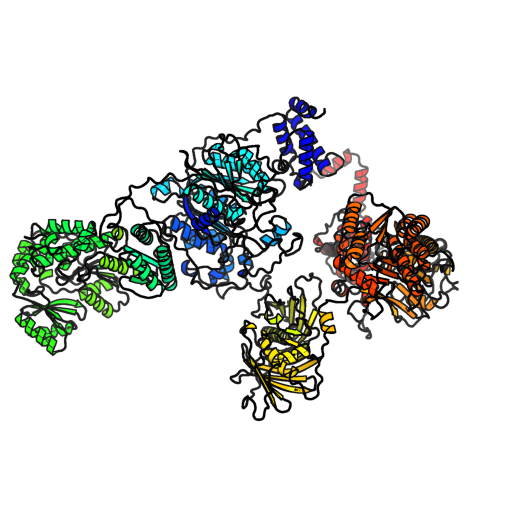 N N . SER A 1 836 ? -40.091 -8.767 62.708 1.00 91.00 836 SER A N 1
ATOM 6166 C CA . SER A 1 836 ? -40.749 -8.941 61.398 1.00 91.00 836 SER A CA 1
ATOM 6167 C C . SER A 1 836 ? -40.543 -10.353 60.842 1.00 91.00 836 SER A C 1
ATOM 6169 O O . SER A 1 836 ? -39.556 -10.994 61.186 1.00 91.00 836 SER A O 1
ATOM 6171 N N . HIS A 1 837 ? -41.450 -10.820 59.979 1.00 94.94 837 HIS A N 1
ATOM 6172 C CA . HIS A 1 837 ? -41.435 -12.174 59.402 1.00 94.94 837 HIS A CA 1
ATOM 6173 C C . HIS A 1 837 ? -41.571 -13.286 60.457 1.00 94.94 837 HIS A C 1
ATOM 6175 O O . HIS A 1 837 ? -40.983 -14.363 60.354 1.00 94.94 837 HIS A O 1
ATOM 6181 N N . SER A 1 838 ? -42.349 -13.005 61.506 1.00 92.56 838 SER A N 1
ATOM 6182 C CA . SER A 1 838 ? -42.612 -13.914 62.621 1.00 92.56 838 SER A CA 1
ATOM 6183 C C . SER A 1 838 ? -44.064 -13.822 63.084 1.00 92.56 838 SER A C 1
ATOM 6185 O O . SER A 1 838 ? -44.802 -12.916 62.687 1.00 92.56 838 SER A O 1
ATOM 6187 N N . ALA A 1 839 ? -44.468 -14.734 63.972 1.00 89.50 839 ALA A N 1
ATOM 6188 C CA . ALA A 1 839 ? -45.796 -14.729 64.586 1.00 89.50 839 ALA A CA 1
ATOM 6189 C C . ALA A 1 839 ? -46.141 -13.409 65.299 1.00 89.50 839 ALA A C 1
ATOM 6191 O O . ALA A 1 839 ? -47.317 -13.081 65.419 1.00 89.50 839 ALA A O 1
ATOM 6192 N N . GLN A 1 840 ? -45.145 -12.610 65.698 1.00 90.50 840 GLN A N 1
ATOM 6193 C CA . GLN A 1 840 ? -45.367 -11.311 66.337 1.00 90.50 840 GLN A CA 1
ATOM 6194 C C . GLN A 1 840 ? -46.136 -10.322 65.438 1.00 90.50 840 GLN A C 1
ATOM 6196 O O . GLN A 1 840 ? -46.815 -9.427 65.933 1.00 90.50 840 GLN A O 1
ATOM 6201 N N . VAL A 1 841 ? -46.087 -10.496 64.113 1.00 92.62 841 VAL A N 1
ATOM 6202 C CA . VAL A 1 841 ? -46.813 -9.644 63.154 1.00 92.62 841 VAL A CA 1
ATOM 6203 C C . VAL A 1 841 ? -48.333 -9.816 63.255 1.00 92.62 841 VAL A C 1
ATOM 6205 O O . VAL A 1 841 ? -49.070 -8.891 62.913 1.00 92.62 841 VAL A O 1
ATOM 6208 N N . GLU A 1 842 ? -48.819 -10.947 63.777 1.00 92.00 842 GLU A N 1
ATOM 6209 C CA . GLU A 1 842 ? -50.255 -11.169 63.992 1.00 92.00 842 GLU A CA 1
ATOM 6210 C C . GLU A 1 842 ? -50.865 -10.127 64.949 1.00 92.00 842 GLU A C 1
ATOM 6212 O O . GLU A 1 842 ? -52.020 -9.747 64.773 1.00 92.00 842 GLU A O 1
ATOM 6217 N N . GLU A 1 843 ? -50.082 -9.578 65.893 1.00 92.62 843 GLU A N 1
ATOM 6218 C CA . GLU A 1 843 ? -50.536 -8.534 66.833 1.00 92.62 843 GLU A CA 1
ATOM 6219 C C . GLU A 1 843 ? -50.947 -7.226 66.133 1.00 92.62 843 GLU A C 1
ATOM 6221 O O . GLU A 1 843 ? -51.724 -6.447 66.681 1.00 92.62 843 GLU A O 1
ATOM 6226 N N . ILE A 1 844 ? -50.438 -6.969 64.923 1.00 93.81 844 ILE A N 1
ATOM 6227 C CA . ILE A 1 844 ? -50.732 -5.753 64.147 1.00 93.81 844 ILE A CA 1
ATOM 6228 C C . ILE A 1 844 ? -51.505 -6.041 62.855 1.00 93.81 844 ILE A C 1
ATOM 6230 O O . ILE A 1 844 ? -51.723 -5.130 62.052 1.00 93.81 844 ILE A O 1
ATOM 6234 N N . ARG A 1 845 ? -51.942 -7.289 62.641 1.00 94.00 845 ARG A N 1
ATOM 6235 C CA . ARG A 1 845 ? -52.606 -7.732 61.406 1.00 94.00 845 ARG A CA 1
ATOM 6236 C C . ARG A 1 845 ? -53.855 -6.918 61.083 1.00 94.00 845 ARG A C 1
ATOM 6238 O O . ARG A 1 845 ? -53.982 -6.422 59.964 1.00 94.00 845 ARG A O 1
ATOM 6245 N N . ASP A 1 846 ? -54.751 -6.748 62.049 1.00 93.00 846 ASP A N 1
ATOM 6246 C CA . ASP A 1 846 ? -56.021 -6.042 61.834 1.00 93.00 846 ASP A CA 1
ATOM 6247 C C . ASP A 1 846 ? -55.809 -4.539 61.596 1.00 93.00 846 ASP A C 1
ATOM 6249 O O . ASP A 1 846 ? -56.474 -3.935 60.747 1.00 93.00 846 ASP A O 1
ATOM 6253 N N . THR A 1 847 ? -54.815 -3.948 62.270 1.00 93.38 847 THR A N 1
ATOM 6254 C CA . THR A 1 847 ? -54.375 -2.567 62.027 1.00 93.38 847 THR A CA 1
ATOM 6255 C C . THR A 1 847 ? -53.890 -2.402 60.590 1.00 93.38 847 THR A C 1
ATOM 6257 O O . THR A 1 847 ? -54.332 -1.488 59.898 1.00 93.38 847 THR A O 1
ATOM 6260 N N . LEU A 1 848 ? -53.037 -3.309 60.102 1.00 93.38 848 LEU A N 1
ATOM 6261 C CA . LEU A 1 848 ? -52.529 -3.268 58.728 1.00 93.38 848 LEU A CA 1
ATOM 6262 C C . LEU A 1 848 ? -53.646 -3.447 57.695 1.00 93.38 848 LEU A C 1
ATOM 6264 O O . LEU A 1 848 ? -53.692 -2.693 56.724 1.00 93.38 848 LEU A O 1
ATOM 6268 N N . LEU A 1 849 ? -54.561 -4.400 57.908 1.00 94.00 849 LEU A N 1
ATOM 6269 C CA . LEU A 1 849 ? -55.703 -4.623 57.014 1.00 94.00 849 LEU A CA 1
ATOM 6270 C C . LEU A 1 849 ? -56.587 -3.376 56.896 1.00 94.00 849 LEU A C 1
ATOM 6272 O O . LEU A 1 849 ? -57.038 -3.029 55.804 1.00 94.00 849 LEU A O 1
ATOM 6276 N N . THR A 1 850 ? -56.799 -2.684 58.014 1.00 93.38 850 THR A N 1
ATOM 6277 C CA . THR A 1 850 ? -57.615 -1.469 58.061 1.00 93.38 850 THR A CA 1
ATOM 6278 C C . THR A 1 850 ? -56.890 -0.288 57.414 1.00 93.38 850 THR A C 1
ATOM 6280 O O . THR A 1 850 ? -57.430 0.355 56.511 1.00 93.38 850 THR A O 1
ATOM 6283 N N . GLU A 1 851 ? -55.654 -0.003 57.830 1.00 90.94 851 GLU A N 1
ATOM 6284 C CA . GLU A 1 851 ? -54.906 1.179 57.385 1.00 90.94 851 GLU A CA 1
ATOM 6285 C C . GLU A 1 851 ? -54.490 1.111 55.909 1.00 90.94 851 GLU A C 1
ATOM 6287 O O . GLU A 1 851 ? -54.484 2.138 55.222 1.00 90.94 851 GLU A O 1
ATOM 6292 N N . LEU A 1 852 ? -54.193 -0.087 55.396 1.00 93.81 852 LEU A N 1
ATOM 6293 C CA . LEU A 1 852 ? -53.829 -0.315 53.994 1.00 93.81 852 LEU A CA 1
ATOM 6294 C C . LEU A 1 852 ? -55.041 -0.611 53.099 1.00 93.81 852 LEU A C 1
ATOM 6296 O O . LEU A 1 852 ? -54.873 -0.976 51.934 1.00 93.81 852 LEU A O 1
ATOM 6300 N N . SER A 1 853 ? -56.267 -0.468 53.608 1.00 91.12 853 SER A N 1
ATOM 6301 C CA . SER A 1 853 ? -57.467 -0.629 52.786 1.00 91.12 853 SER A CA 1
ATOM 6302 C C . SER A 1 853 ? -57.501 0.408 51.650 1.00 91.12 853 SER A C 1
ATOM 6304 O O . SER A 1 853 ? -57.248 1.603 51.839 1.00 91.12 853 SER A O 1
ATOM 6306 N N . GLY A 1 854 ? -57.794 -0.052 50.433 1.00 88.62 854 GLY A N 1
ATOM 6307 C CA . GLY A 1 854 ? -57.916 0.808 49.252 1.00 88.62 854 GLY A CA 1
ATOM 6308 C C . GLY A 1 854 ? -56.639 1.021 48.434 1.00 88.62 854 GLY A C 1
ATOM 6309 O O . GLY A 1 854 ? -56.695 1.806 47.490 1.00 88.62 854 GLY A O 1
ATOM 6310 N N . ILE A 1 855 ? -55.532 0.330 48.742 1.00 93.25 855 ILE A N 1
ATOM 6311 C CA . ILE A 1 855 ? -54.383 0.212 47.823 1.00 93.25 855 ILE A CA 1
ATOM 6312 C C . ILE A 1 855 ? -54.868 -0.358 46.482 1.00 93.25 855 ILE A C 1
ATOM 6314 O O . ILE A 1 855 ? -55.621 -1.334 46.460 1.00 93.25 855 ILE A O 1
ATOM 6318 N N . ARG A 1 856 ? -54.447 0.250 45.366 1.00 93.81 856 ARG A N 1
ATOM 6319 C CA . ARG A 1 856 ? -54.860 -0.148 44.008 1.00 93.81 856 ARG A CA 1
ATOM 6320 C C . ARG A 1 856 ? -53.687 -0.718 43.204 1.00 93.81 856 ARG A C 1
ATOM 6322 O O . ARG A 1 856 ? -53.057 0.034 42.452 1.00 93.81 856 ARG A O 1
ATOM 6329 N N . PRO A 1 857 ? -53.393 -2.022 43.339 1.00 94.94 857 PRO A N 1
ATOM 6330 C CA . PRO A 1 857 ? -52.374 -2.672 42.530 1.00 94.94 857 PRO A CA 1
ATOM 6331 C C . PRO A 1 857 ? -52.741 -2.668 41.042 1.00 94.94 857 PRO A C 1
ATOM 6333 O O . PRO A 1 857 ? -53.914 -2.674 40.664 1.00 94.94 857 PRO A O 1
ATOM 6336 N N . ARG A 1 858 ? -51.719 -2.628 40.188 1.00 95.06 858 ARG A N 1
ATOM 6337 C CA . ARG A 1 858 ? -51.830 -2.548 38.725 1.00 95.06 858 ARG A CA 1
ATOM 6338 C C . ARG A 1 858 ? -50.967 -3.630 38.074 1.00 95.06 858 ARG A C 1
ATOM 6340 O O . ARG A 1 858 ? -49.990 -4.058 38.694 1.00 95.06 858 ARG A O 1
ATOM 6347 N N . PRO A 1 859 ? -51.265 -4.038 36.829 1.00 95.19 859 PRO A N 1
ATOM 6348 C CA . PRO A 1 859 ? -50.335 -4.836 36.038 1.00 95.19 859 PRO A CA 1
ATOM 6349 C C . PRO A 1 859 ? -49.002 -4.095 35.879 1.00 95.19 859 PRO A C 1
ATOM 6351 O O . PRO A 1 859 ? -48.982 -2.912 35.532 1.00 95.19 859 PRO A O 1
ATOM 6354 N N . ALA A 1 860 ? -47.900 -4.777 36.164 1.00 95.44 860 ALA A N 1
ATOM 6355 C CA . ALA A 1 860 ? -46.563 -4.217 36.073 1.00 95.44 860 ALA A CA 1
ATOM 6356 C C . ALA A 1 860 ? -46.095 -4.091 34.619 1.00 95.44 860 ALA A C 1
ATOM 6358 O O . ALA A 1 860 ? -46.428 -4.911 33.766 1.00 95.44 860 ALA A O 1
ATOM 6359 N N . THR A 1 861 ? -45.264 -3.084 34.353 1.00 94.44 861 THR A N 1
ATOM 6360 C CA . THR A 1 861 ? -44.559 -2.925 33.072 1.00 94.44 861 THR A CA 1
ATOM 6361 C C . THR A 1 861 ? -43.221 -3.662 33.047 1.00 94.44 861 THR A C 1
ATOM 6363 O O . THR A 1 861 ? -42.660 -3.862 31.977 1.00 94.44 861 THR A O 1
ATOM 6366 N N . VAL A 1 862 ? -42.703 -4.048 34.218 1.00 95.94 862 VAL A N 1
ATOM 6367 C CA . VAL A 1 862 ? -41.479 -4.844 34.383 1.00 95.94 862 VAL A CA 1
ATOM 6368 C C . VAL A 1 862 ? -41.822 -6.088 35.209 1.00 95.94 862 VAL A C 1
ATOM 6370 O O . VAL A 1 862 ? -42.481 -5.936 36.240 1.00 95.94 862 VAL A O 1
ATOM 6373 N N . PRO A 1 863 ? -41.389 -7.299 34.808 1.00 97.00 863 PRO A N 1
ATOM 6374 C CA . PRO A 1 863 ? -41.602 -8.520 35.582 1.00 97.00 863 PRO A CA 1
ATOM 6375 C C . PRO A 1 863 ? -41.209 -8.373 37.059 1.00 97.00 863 PRO A C 1
ATOM 6377 O O . PRO A 1 863 ? -40.099 -7.944 37.381 1.00 97.00 863 PRO A O 1
ATOM 6380 N N . PHE A 1 864 ? -42.125 -8.743 37.956 1.00 97.94 864 PHE A N 1
ATOM 6381 C CA . PHE A 1 864 ? -41.950 -8.667 39.405 1.00 97.94 864 PHE A CA 1
ATOM 6382 C C . PHE A 1 864 ? -41.822 -10.075 39.989 1.00 97.94 864 PHE A C 1
ATOM 6384 O O . PHE A 1 864 ? -42.734 -10.894 39.858 1.00 97.94 864 PHE A O 1
ATOM 6391 N N . TYR A 1 865 ? -40.698 -10.345 40.646 1.00 97.81 865 TYR A N 1
ATOM 6392 C CA . TYR A 1 865 ? -40.422 -11.611 41.316 1.00 97.81 865 TYR A CA 1
ATOM 6393 C C . TYR A 1 865 ? -40.639 -11.431 42.815 1.00 97.81 865 TYR A C 1
ATOM 6395 O O . TYR A 1 865 ? -39.941 -10.654 43.473 1.00 97.81 865 TYR A O 1
ATOM 6403 N N . SER A 1 866 ? -41.642 -12.133 43.338 1.00 97.19 866 SER A N 1
ATOM 6404 C CA . SER A 1 866 ? -42.061 -12.006 44.727 1.00 97.19 866 SER A CA 1
ATOM 6405 C C . SER A 1 866 ? -41.186 -12.868 45.626 1.00 97.19 866 SER A C 1
ATOM 6407 O O . SER A 1 866 ? -41.099 -14.078 45.428 1.00 97.19 866 SER A O 1
ATOM 6409 N N . THR A 1 867 ? -40.619 -12.286 46.679 1.00 96.94 867 THR A N 1
ATOM 6410 C CA . THR A 1 867 ? -39.895 -13.046 47.709 1.00 96.94 867 THR A CA 1
ATOM 6411 C C . THR A 1 867 ? -40.817 -13.684 48.740 1.00 96.94 867 THR A C 1
ATOM 6413 O O . THR A 1 867 ? -40.360 -14.494 49.538 1.00 96.94 867 THR A O 1
ATOM 6416 N N . VAL A 1 868 ? -42.118 -13.384 48.713 1.00 95.75 868 VAL A N 1
ATOM 6417 C CA . VAL A 1 868 ? -43.121 -14.104 49.517 1.00 95.75 868 VAL A CA 1
ATOM 6418 C C . VAL A 1 868 ? -43.374 -15.497 48.936 1.00 95.75 868 VAL A C 1
ATOM 6420 O O . VAL A 1 868 ? -43.490 -16.469 49.677 1.00 95.75 868 VAL A O 1
ATOM 6423 N N . SER A 1 869 ? -43.439 -15.607 47.605 1.00 92.62 869 SER A N 1
ATOM 6424 C CA . SER A 1 869 ? -43.681 -16.883 46.908 1.00 92.62 869 SER A CA 1
ATOM 6425 C C . SER A 1 869 ? -42.409 -17.558 46.380 1.00 92.62 869 SER A C 1
ATOM 6427 O O . SER A 1 869 ? -42.369 -18.784 46.267 1.00 92.62 869 SER A O 1
ATOM 6429 N N . GLY A 1 870 ? -41.366 -16.778 46.082 1.00 93.25 870 GLY A N 1
ATOM 6430 C CA . GLY A 1 870 ? -40.157 -17.228 45.392 1.00 93.25 870 GLY A CA 1
ATOM 6431 C C . GLY A 1 870 ? -40.296 -17.322 43.867 1.00 93.25 870 GLY A C 1
ATOM 6432 O O . GLY A 1 870 ? -39.424 -17.907 43.233 1.00 93.25 870 GLY A O 1
ATOM 6433 N N . GLU A 1 871 ? -41.378 -16.793 43.285 1.00 94.19 871 GLU A N 1
ATOM 6434 C CA . GLU A 1 871 ? -41.750 -16.944 41.869 1.00 94.19 871 GLU A CA 1
ATOM 6435 C C . GLU A 1 871 ? -42.180 -15.591 41.242 1.00 94.19 871 GLU A C 1
ATOM 6437 O O . GLU A 1 871 ? -42.489 -14.637 41.973 1.00 94.19 871 GLU A O 1
ATOM 6442 N N . PRO A 1 872 ? -42.230 -15.472 39.896 1.00 95.19 872 PRO A N 1
ATOM 6443 C CA . PRO A 1 872 ? -42.869 -14.340 39.221 1.00 95.19 872 PRO A CA 1
ATOM 6444 C C . PRO A 1 872 ? -44.348 -14.224 39.616 1.00 95.19 872 PRO A C 1
ATOM 6446 O O . PRO A 1 872 ? -45.061 -15.228 39.654 1.00 95.19 872 PRO A O 1
ATOM 6449 N N . LEU A 1 873 ? -44.830 -13.006 39.876 1.00 95.19 873 LEU A N 1
ATOM 6450 C CA . LEU A 1 873 ? -46.197 -12.761 40.350 1.00 95.19 873 LEU A CA 1
ATOM 6451 C C . LEU A 1 873 ? -46.959 -11.795 39.428 1.00 95.19 873 LEU A C 1
ATOM 6453 O O . LEU A 1 873 ? -46.425 -10.757 39.038 1.00 95.19 873 LEU A O 1
ATOM 6457 N N . ASP A 1 874 ? -48.237 -12.087 39.152 1.00 94.69 874 ASP A N 1
ATOM 6458 C CA . ASP A 1 874 ? -49.169 -11.083 38.620 1.00 94.69 874 ASP A CA 1
ATOM 6459 C C . ASP A 1 874 ? -49.394 -10.001 39.680 1.00 94.69 874 ASP A C 1
ATOM 6461 O O . ASP A 1 874 ? -49.972 -10.227 40.747 1.00 94.69 874 ASP A O 1
ATOM 6465 N N . THR A 1 875 ? -48.925 -8.797 39.380 1.00 95.88 875 THR A N 1
ATOM 6466 C CA . THR A 1 875 ? -48.887 -7.709 40.347 1.00 95.88 875 THR A CA 1
ATOM 6467 C C . THR A 1 875 ? -50.249 -7.121 40.687 1.00 95.88 875 THR A C 1
ATOM 6469 O O . THR A 1 875 ? -50.334 -6.351 41.641 1.00 95.88 875 THR A O 1
ATOM 6472 N N . THR A 1 876 ? -51.325 -7.504 39.993 1.00 94.50 876 THR A N 1
ATOM 6473 C CA . THR A 1 876 ? -52.697 -7.189 40.427 1.00 94.50 876 THR A CA 1
ATOM 6474 C C . THR A 1 876 ? -53.056 -7.850 41.764 1.00 94.50 876 THR A C 1
ATOM 6476 O O . THR A 1 876 ? -53.942 -7.363 42.463 1.00 94.50 876 THR A O 1
ATOM 6479 N N . ALA A 1 877 ? -52.313 -8.885 42.176 1.00 93.88 877 ALA A N 1
ATOM 6480 C CA . ALA A 1 877 ? -52.448 -9.542 43.474 1.00 93.88 877 ALA A CA 1
ATOM 6481 C C . ALA A 1 877 ? -51.749 -8.806 44.639 1.00 93.88 877 ALA A C 1
ATOM 6483 O O . ALA A 1 877 ? -51.820 -9.281 45.773 1.00 93.88 877 ALA A O 1
ATOM 6484 N N . LEU A 1 878 ? -51.079 -7.666 44.405 1.00 95.25 878 LEU A N 1
ATOM 6485 C CA . LEU A 1 878 ? -50.398 -6.867 45.444 1.00 95.25 878 LEU A CA 1
ATOM 6486 C C . LEU A 1 878 ? -51.380 -6.021 46.283 1.00 95.25 878 LEU A C 1
ATOM 6488 O O . LEU A 1 878 ? -51.194 -4.817 46.490 1.00 95.25 878 LEU A O 1
ATOM 6492 N N . ASP A 1 879 ? -52.454 -6.657 46.740 1.00 93.44 879 ASP A N 1
ATOM 6493 C CA . ASP A 1 879 ? -53.497 -6.062 47.566 1.00 93.44 879 ASP A CA 1
ATOM 6494 C C . ASP A 1 879 ? -53.073 -5.915 49.041 1.00 93.44 879 ASP A C 1
ATOM 6496 O O . ASP A 1 879 ? -51.972 -6.280 49.460 1.00 93.44 879 ASP A O 1
ATOM 6500 N N . THR A 1 880 ? -53.963 -5.367 49.868 1.00 93.56 880 THR A N 1
ATOM 6501 C CA . THR A 1 880 ? -53.769 -5.237 51.321 1.00 93.56 880 THR A CA 1
ATOM 6502 C C . THR A 1 880 ? -53.365 -6.569 51.977 1.00 93.56 880 THR A C 1
ATOM 6504 O O . THR A 1 880 ? -52.494 -6.589 52.848 1.00 93.56 880 THR A O 1
ATOM 6507 N N . GLY A 1 881 ? -53.955 -7.691 51.547 1.00 93.81 881 GLY A N 1
ATOM 6508 C CA . GLY A 1 881 ? -53.652 -9.020 52.076 1.00 93.81 881 GLY A CA 1
ATOM 6509 C C . GLY A 1 881 ? -52.238 -9.484 51.728 1.00 93.81 881 GLY A C 1
ATOM 6510 O O . GLY A 1 881 ? -51.572 -10.094 52.567 1.00 93.81 881 GLY A O 1
ATOM 6511 N N . TYR A 1 882 ? -51.746 -9.150 50.534 1.00 95.75 882 TYR A N 1
ATOM 6512 C CA . TYR A 1 882 ? -50.356 -9.384 50.154 1.00 95.75 882 TYR A CA 1
ATOM 6513 C C . TYR A 1 882 ? -49.382 -8.644 51.069 1.00 95.75 882 TYR A C 1
ATOM 6515 O O . TYR A 1 882 ? -48.433 -9.250 51.556 1.00 95.75 882 TYR A O 1
ATOM 6523 N N . TRP A 1 883 ? -49.615 -7.362 51.364 1.00 95.81 883 TRP A N 1
ATOM 6524 C CA . TRP A 1 883 ? -48.686 -6.577 52.190 1.00 95.81 883 TRP A CA 1
ATOM 6525 C C . TRP A 1 883 ? -48.630 -7.032 53.654 1.00 95.81 883 TRP A C 1
ATOM 6527 O O . TRP A 1 883 ? -47.582 -6.890 54.287 1.00 95.81 883 TRP A O 1
ATOM 6537 N N . VAL A 1 884 ? -49.711 -7.631 54.171 1.00 95.06 884 VAL A N 1
ATOM 6538 C CA . VAL A 1 884 ? -49.711 -8.336 55.466 1.00 95.06 884 VAL A CA 1
ATOM 6539 C C . VAL A 1 884 ? -48.845 -9.595 55.389 1.00 95.06 884 VAL A C 1
ATOM 6541 O O . VAL A 1 884 ? -47.958 -9.766 56.225 1.00 95.06 884 VAL A O 1
ATOM 6544 N N . ARG A 1 885 ? -49.035 -10.437 54.361 1.00 95.56 885 ARG A N 1
ATOM 6545 C CA . ARG A 1 885 ? -48.205 -11.637 54.136 1.00 95.56 885 ARG A CA 1
ATOM 6546 C C . ARG A 1 885 ? -46.731 -11.291 53.952 1.00 95.56 885 ARG A C 1
ATOM 6548 O O . ARG A 1 885 ? -45.890 -11.884 54.607 1.00 95.56 885 ARG A O 1
ATOM 6555 N N . ASN A 1 886 ? -46.407 -10.259 53.174 1.00 95.75 886 ASN A N 1
ATOM 6556 C CA . ASN A 1 886 ? -45.032 -9.787 53.000 1.00 95.75 886 ASN A CA 1
ATOM 6557 C C . ASN A 1 886 ? -44.367 -9.371 54.325 1.00 95.75 886 ASN A C 1
ATOM 6559 O O . ASN A 1 886 ? -43.147 -9.443 54.432 1.00 95.75 886 ASN A O 1
ATOM 6563 N N . LEU A 1 887 ? -45.120 -8.918 55.335 1.00 95.19 887 LEU A N 1
ATOM 6564 C CA . LEU A 1 887 ? -44.552 -8.642 56.658 1.00 95.19 887 LEU A CA 1
ATOM 6565 C C . LEU A 1 887 ? -44.485 -9.885 57.552 1.00 95.19 887 LEU A C 1
ATOM 6567 O O . LEU A 1 887 ? -43.607 -9.947 58.408 1.00 95.19 887 LEU A O 1
ATOM 6571 N N . ARG A 1 888 ? -45.412 -10.833 57.385 1.00 94.62 888 ARG A N 1
ATOM 6572 C CA . ARG A 1 888 ? -45.591 -12.005 58.252 1.00 94.62 888 ARG A CA 1
ATOM 6573 C C . ARG A 1 888 ? -44.762 -13.219 57.834 1.00 94.62 888 ARG A C 1
ATOM 6575 O O . ARG A 1 888 ? -44.230 -13.901 58.711 1.00 94.62 888 ARG A O 1
ATOM 6582 N N . ASP A 1 889 ? -44.691 -13.495 56.541 1.00 95.19 889 ASP A N 1
ATOM 6583 C CA . ASP A 1 889 ? -44.108 -14.709 55.974 1.00 95.19 889 ASP A CA 1
ATOM 6584 C C . ASP A 1 889 ? -42.591 -14.568 55.793 1.00 95.19 889 ASP A C 1
ATOM 6586 O O . ASP A 1 889 ? -42.054 -13.458 55.722 1.00 95.19 889 ASP A O 1
ATOM 6590 N N . THR A 1 890 ? -41.896 -15.704 55.715 1.00 94.75 890 THR A N 1
ATOM 6591 C CA . THR A 1 890 ? -40.450 -15.769 55.466 1.00 94.75 890 THR A CA 1
ATOM 6592 C C . THR A 1 890 ? -40.098 -15.200 54.091 1.00 94.75 890 THR A C 1
ATOM 6594 O O . THR A 1 890 ? -40.714 -15.557 53.090 1.00 94.75 890 THR A O 1
ATOM 6597 N N . VAL A 1 891 ? -39.049 -14.381 54.022 1.00 96.81 891 VAL A N 1
ATOM 6598 C CA . VAL A 1 891 ? -38.498 -13.864 52.761 1.00 96.81 891 VAL A CA 1
ATOM 6599 C C . VAL A 1 891 ? -37.672 -14.954 52.061 1.00 96.81 891 VAL A C 1
ATOM 6601 O O . VAL A 1 891 ? -36.578 -15.300 52.506 1.00 96.81 891 VAL A O 1
ATOM 6604 N N . GLN A 1 892 ? -38.182 -15.490 50.952 1.00 96.06 892 GLN A N 1
ATOM 6605 C CA . GLN A 1 892 ? -37.580 -16.557 50.139 1.00 96.06 892 GLN A CA 1
ATOM 6606 C C . GLN A 1 892 ? -36.613 -15.996 49.078 1.00 96.06 892 GLN A C 1
ATOM 6608 O O . GLN A 1 892 ? -36.789 -16.207 47.874 1.00 96.06 892 GLN A O 1
ATOM 6613 N N . PHE A 1 893 ? -35.606 -15.225 49.500 1.00 96.12 893 PHE A N 1
ATOM 6614 C CA . PHE A 1 893 ? -34.729 -14.508 48.568 1.00 96.12 893 PHE A CA 1
ATOM 6615 C C . PHE A 1 893 ? -33.799 -15.440 47.768 1.00 96.12 893 PHE A C 1
ATOM 6617 O O . PHE A 1 893 ? -33.746 -15.289 46.552 1.00 96.12 893 PHE A O 1
ATOM 6624 N N . ASP A 1 894 ? -33.174 -16.453 48.387 1.00 94.44 894 ASP A N 1
ATOM 6625 C CA . ASP A 1 894 ? -32.383 -17.495 47.686 1.00 94.44 894 ASP A CA 1
ATOM 6626 C C . ASP A 1 894 ? -33.185 -18.127 46.538 1.00 94.44 894 ASP A C 1
ATOM 6628 O O . ASP A 1 894 ? -32.761 -18.113 45.382 1.00 94.44 894 ASP A O 1
ATOM 6632 N N . ARG A 1 895 ? -34.402 -18.598 46.837 1.00 95.44 895 ARG A N 1
ATOM 6633 C CA . ARG A 1 895 ? -35.293 -19.204 45.840 1.00 95.44 895 ARG A CA 1
ATOM 6634 C C . ARG A 1 895 ? -35.598 -18.239 44.694 1.00 95.44 895 ARG A C 1
ATOM 6636 O O . ARG A 1 895 ? -35.571 -18.636 43.532 1.00 95.44 895 ARG A O 1
ATOM 6643 N N . THR A 1 896 ? -35.844 -16.974 45.024 1.00 97.44 896 THR A N 1
ATOM 6644 C CA . THR A 1 896 ? -36.115 -15.923 44.038 1.00 97.44 896 THR A CA 1
ATOM 6645 C C . THR A 1 896 ? -34.905 -15.684 43.130 1.00 97.44 896 THR A C 1
ATOM 6647 O O . THR A 1 896 ? -35.062 -15.578 41.916 1.00 97.44 896 THR A O 1
ATOM 6650 N N . VAL A 1 897 ? -33.689 -15.653 43.687 1.00 96.81 897 VAL A N 1
ATOM 6651 C CA . VAL A 1 897 ? -32.442 -15.506 42.918 1.00 96.81 897 VAL A CA 1
ATOM 6652 C C . VAL A 1 897 ? -32.207 -16.719 42.018 1.00 96.81 897 VAL A C 1
ATOM 6654 O O . VAL A 1 897 ? -31.914 -16.536 40.840 1.00 96.81 897 VAL A O 1
ATOM 6657 N N . ARG A 1 898 ? -32.410 -17.950 42.507 1.00 96.00 898 ARG A N 1
ATOM 6658 C CA . ARG A 1 898 ? -32.329 -19.161 41.665 1.00 96.00 898 ARG A CA 1
ATOM 6659 C C . ARG A 1 898 ? -33.303 -19.110 40.501 1.00 96.00 898 ARG A C 1
ATOM 6661 O O . ARG A 1 898 ? -32.948 -19.491 39.389 1.00 96.00 898 ARG A O 1
ATOM 6668 N N . ARG A 1 899 ? -34.523 -18.628 40.745 1.00 97.00 899 ARG A N 1
ATOM 6669 C CA . ARG A 1 899 ? -35.534 -18.482 39.702 1.00 97.00 899 ARG A CA 1
ATOM 6670 C C . ARG A 1 899 ? -35.137 -17.420 38.675 1.00 97.00 899 ARG A C 1
ATOM 6672 O O . ARG A 1 899 ? -35.227 -17.688 37.483 1.00 97.00 899 ARG A O 1
ATOM 6679 N N . LEU A 1 900 ? -34.623 -16.271 39.118 1.00 96.88 900 LEU A N 1
ATOM 6680 C CA . LEU A 1 900 ? -34.070 -15.237 38.236 1.00 96.88 900 LEU A CA 1
ATOM 6681 C C . LEU A 1 900 ? -32.921 -15.783 37.371 1.00 96.88 900 LEU A C 1
ATOM 6683 O O . LEU A 1 900 ? -32.922 -15.565 36.161 1.00 96.88 900 LEU A O 1
ATOM 6687 N N . LEU A 1 901 ? -31.986 -16.534 37.963 1.00 95.62 901 LEU A N 1
ATOM 6688 C CA . LEU A 1 901 ? -30.892 -17.190 37.238 1.00 95.62 901 LEU A CA 1
ATOM 6689 C C . LEU A 1 901 ? -31.421 -18.200 36.210 1.00 95.62 901 LEU A C 1
ATOM 6691 O O . LEU A 1 901 ? -30.982 -18.189 35.061 1.00 95.62 901 LEU A O 1
ATOM 6695 N N . ALA A 1 902 ? -32.402 -19.026 36.589 1.00 94.25 902 ALA A N 1
ATOM 6696 C CA . ALA A 1 902 ? -33.045 -19.986 35.691 1.00 94.25 902 ALA A CA 1
ATOM 6697 C C . ALA A 1 902 ? -33.780 -19.306 34.521 1.00 94.25 902 ALA A C 1
ATOM 6699 O O . ALA A 1 902 ? -33.790 -19.835 33.412 1.00 94.25 902 ALA A O 1
ATOM 6700 N N . ASP A 1 903 ? -34.334 -18.111 34.745 1.00 94.75 903 ASP A N 1
ATOM 6701 C CA . ASP A 1 903 ? -34.967 -17.280 33.715 1.00 94.75 903 ASP A CA 1
ATOM 6702 C C . ASP A 1 903 ? -33.944 -16.433 32.916 1.00 94.75 903 ASP A C 1
ATOM 6704 O O . ASP A 1 903 ? -34.309 -15.635 32.047 1.00 94.75 903 ASP A O 1
ATOM 6708 N N . GLY A 1 904 ? -32.642 -16.642 33.144 1.00 92.75 904 GLY A N 1
ATOM 6709 C CA . GLY A 1 904 ? -31.538 -16.063 32.375 1.00 92.75 904 GLY A CA 1
ATOM 6710 C C . GLY A 1 904 ? -31.059 -14.692 32.858 1.00 92.75 904 GLY A C 1
ATOM 6711 O O . GLY A 1 904 ? -30.309 -14.028 32.145 1.00 92.75 904 GLY A O 1
ATOM 6712 N N . HIS A 1 905 ? -31.477 -14.240 34.042 1.00 95.06 905 HIS A N 1
ATOM 6713 C CA . HIS A 1 905 ? -30.973 -13.005 34.642 1.00 95.06 905 HIS A CA 1
ATOM 6714 C C . HIS A 1 905 ? -29.628 -13.251 35.335 1.00 95.06 905 HIS A C 1
ATOM 6716 O O . HIS A 1 905 ? -29.577 -13.808 36.426 1.00 95.06 905 HIS A O 1
ATOM 6722 N N . THR A 1 906 ? -28.532 -12.805 34.718 1.00 93.69 906 THR A N 1
ATOM 6723 C CA . THR A 1 906 ? -27.155 -12.977 35.234 1.00 93.69 906 THR A CA 1
ATOM 6724 C C . THR A 1 906 ? -26.527 -11.679 35.739 1.00 93.69 906 THR A C 1
ATOM 6726 O O . THR A 1 906 ? -25.350 -11.644 36.092 1.00 93.69 906 THR A O 1
ATOM 6729 N N . THR A 1 907 ? -27.286 -10.582 35.749 1.00 96.06 907 THR A N 1
ATOM 6730 C CA . THR A 1 907 ? -26.804 -9.265 36.182 1.00 96.06 907 THR A CA 1
ATOM 6731 C C . THR A 1 907 ? -27.752 -8.678 37.210 1.00 96.06 907 THR A C 1
ATOM 6733 O O . THR A 1 907 ? -28.930 -8.494 36.917 1.00 96.06 907 THR A O 1
ATOM 6736 N N . PHE A 1 908 ? -27.243 -8.355 38.395 1.00 97.56 908 PHE A N 1
ATOM 6737 C CA . PHE A 1 908 ? -28.026 -7.859 39.519 1.00 97.56 908 PHE A CA 1
ATOM 6738 C C . PHE A 1 908 ? -27.505 -6.498 39.959 1.00 97.56 908 PHE A C 1
ATOM 6740 O O . PHE A 1 908 ? -26.315 -6.336 40.229 1.00 97.56 908 PHE A O 1
ATOM 6747 N N . LEU A 1 909 ? -28.401 -5.522 40.055 1.00 97.44 909 LEU A N 1
ATOM 6748 C CA . LEU A 1 909 ? -28.081 -4.187 40.540 1.00 97.44 909 LEU A CA 1
ATOM 6749 C C . LEU A 1 909 ? -28.807 -3.931 41.858 1.00 97.44 909 LEU A C 1
ATOM 6751 O O . LEU A 1 909 ? -30.038 -3.851 41.886 1.00 97.44 909 LEU A O 1
ATOM 6755 N N . GLU A 1 910 ? -28.059 -3.802 42.953 1.00 97.75 910 GLU A N 1
ATOM 6756 C CA . GLU A 1 910 ? -28.652 -3.526 44.259 1.00 97.75 910 GLU A CA 1
ATOM 6757 C C . GLU A 1 910 ? -28.951 -2.029 44.399 1.00 97.75 910 GLU A C 1
ATOM 6759 O O . GLU A 1 910 ? -28.049 -1.182 44.441 1.00 97.75 910 GLU A O 1
ATOM 6764 N N . MET A 1 911 ? -30.241 -1.695 44.460 1.00 97.31 911 MET A N 1
ATOM 6765 C CA . MET A 1 911 ? -30.745 -0.339 44.668 1.00 97.31 911 MET A CA 1
ATOM 6766 C C . MET A 1 911 ? -30.647 0.014 46.144 1.00 97.31 911 MET A C 1
ATOM 6768 O O . MET A 1 911 ? -31.649 -0.014 46.850 1.00 97.31 911 MET A O 1
ATOM 6772 N N . SER A 1 912 ? -29.445 0.303 46.641 1.00 94.75 912 SER A N 1
ATOM 6773 C CA . SER A 1 912 ? -29.244 0.497 48.076 1.00 94.75 912 SER A CA 1
ATOM 6774 C C . SER A 1 912 ? -28.214 1.564 48.445 1.00 94.75 912 SER A C 1
ATOM 6776 O O . SER A 1 912 ? -27.281 1.827 47.684 1.00 94.75 912 SER A O 1
ATOM 6778 N N . PRO A 1 913 ? -28.362 2.187 49.632 1.00 95.00 913 PRO A N 1
ATOM 6779 C CA . PRO A 1 913 ? -27.332 3.047 50.213 1.00 95.00 913 PRO A CA 1
ATOM 6780 C C . PRO A 1 913 ? -26.108 2.266 50.730 1.00 95.00 913 PRO A C 1
ATOM 6782 O O . PRO A 1 913 ? -25.084 2.882 51.033 1.00 95.00 913 PRO A O 1
ATOM 6785 N N . HIS A 1 914 ? -26.210 0.939 50.857 1.00 95.31 914 HIS A N 1
ATOM 6786 C CA . HIS A 1 914 ? -25.121 0.023 51.192 1.00 95.31 914 HIS A CA 1
ATOM 6787 C C . HIS A 1 914 ? -25.521 -1.418 50.821 1.00 95.31 914 HIS A C 1
ATOM 6789 O O . HIS A 1 914 ? -26.619 -1.822 51.220 1.00 95.31 914 HIS A O 1
ATOM 6795 N N . PRO A 1 915 ? -24.665 -2.186 50.116 1.00 93.50 915 PRO A N 1
ATOM 6796 C CA . PRO A 1 915 ? -24.958 -3.555 49.704 1.00 93.50 915 PRO A CA 1
ATOM 6797 C C . PRO A 1 915 ? -25.164 -4.484 50.899 1.00 93.50 915 PRO A C 1
ATOM 6799 O O . PRO A 1 915 ? -24.305 -4.581 51.776 1.00 93.50 915 PRO A O 1
ATOM 6802 N N . VAL A 1 916 ? -26.290 -5.188 50.917 1.00 92.81 916 VAL A N 1
ATOM 6803 C CA . VAL A 1 916 ? -26.588 -6.236 51.909 1.00 92.81 916 VAL A CA 1
ATOM 6804 C C . VAL A 1 916 ? -27.114 -7.524 51.274 1.00 92.81 916 VAL A C 1
ATOM 6806 O O . VAL A 1 916 ? -27.112 -8.559 51.936 1.00 92.81 916 VAL A O 1
ATOM 6809 N N . LEU A 1 917 ? -27.541 -7.483 50.007 1.00 94.50 917 LEU A N 1
ATOM 6810 C CA . LEU A 1 917 ? -28.029 -8.644 49.259 1.00 94.50 917 LEU A CA 1
ATOM 6811 C C . LEU A 1 917 ? -26.939 -9.269 48.387 1.00 94.50 917 LEU A C 1
ATOM 6813 O O . LEU A 1 917 ? -26.980 -10.478 48.167 1.00 94.50 917 LEU A O 1
ATOM 6817 N N . THR A 1 918 ? -25.957 -8.481 47.930 1.00 93.44 918 THR A N 1
ATOM 6818 C CA . THR A 1 918 ? -24.856 -8.949 47.067 1.00 93.44 918 THR A CA 1
ATOM 6819 C C . THR A 1 918 ? -24.217 -10.270 47.524 1.00 93.44 918 THR A C 1
ATOM 6821 O O . THR A 1 918 ? -24.151 -11.178 46.695 1.00 93.44 918 THR A O 1
ATOM 6824 N N . PRO A 1 919 ? -23.817 -10.460 48.803 1.00 91.31 919 PRO A N 1
ATOM 6825 C CA . PRO A 1 919 ? -23.210 -11.724 49.230 1.00 91.31 919 PRO A CA 1
ATOM 6826 C C . PRO A 1 919 ? -24.149 -12.926 49.066 1.00 91.31 919 PRO A C 1
ATOM 6828 O O . PRO A 1 919 ? -23.726 -13.979 48.604 1.00 91.31 919 PRO A O 1
ATOM 6831 N N . GLY A 1 920 ? -25.440 -12.762 49.379 1.00 92.25 920 GLY A N 1
ATOM 6832 C CA . GLY A 1 920 ? -26.433 -13.829 49.220 1.00 92.25 920 GLY A CA 1
ATOM 6833 C C . GLY A 1 920 ? -26.670 -14.200 47.754 1.00 92.25 920 GLY A C 1
ATOM 6834 O O . GLY A 1 920 ? -26.798 -15.378 47.427 1.00 92.25 920 GLY A O 1
ATOM 6835 N N . ILE A 1 921 ? -26.651 -13.210 46.854 1.00 95.44 921 ILE A N 1
ATOM 6836 C CA . ILE A 1 921 ? -26.751 -13.435 45.404 1.00 95.44 921 ILE A CA 1
ATOM 6837 C C . ILE A 1 921 ? -25.536 -14.216 44.896 1.00 95.44 921 ILE A C 1
ATOM 6839 O O . ILE A 1 921 ? -25.710 -15.181 44.158 1.00 95.44 921 ILE A O 1
ATOM 6843 N N . GLN A 1 922 ? -24.326 -13.825 45.309 1.00 93.12 922 GLN A N 1
ATOM 6844 C CA . GLN A 1 922 ? -23.081 -14.490 44.912 1.00 93.12 922 GLN A CA 1
ATOM 6845 C C . GLN A 1 922 ? -23.032 -15.940 45.404 1.00 93.12 922 GLN A C 1
ATOM 6847 O O . GLN A 1 922 ? -22.810 -16.837 44.598 1.00 93.12 922 GLN A O 1
ATOM 6852 N N . GLU A 1 923 ? -23.348 -16.194 46.680 1.00 92.25 923 GLU A N 1
ATOM 6853 C CA . GLU A 1 923 ? -23.421 -17.563 47.215 1.00 92.25 923 GLU A CA 1
ATOM 6854 C C . GLU A 1 923 ? -24.442 -18.425 46.452 1.00 92.25 923 GLU A C 1
ATOM 6856 O O . GLU A 1 923 ? -24.186 -19.593 46.159 1.00 92.25 923 GLU A O 1
ATOM 6861 N N . THR A 1 924 ? -25.605 -17.852 46.117 1.00 94.56 924 THR A N 1
ATOM 6862 C CA . THR A 1 924 ? -26.653 -18.558 45.364 1.00 94.56 924 THR A CA 1
ATOM 6863 C C . THR A 1 924 ? -26.201 -18.879 43.938 1.00 94.56 924 THR A C 1
ATOM 6865 O O . THR A 1 924 ? -26.472 -19.970 43.438 1.00 94.56 924 THR A O 1
ATOM 6868 N N . ALA A 1 925 ? -25.513 -17.942 43.280 1.00 93.94 925 ALA A N 1
ATOM 6869 C CA . ALA A 1 925 ? -24.979 -18.117 41.934 1.00 93.94 925 ALA A CA 1
ATOM 6870 C C . ALA A 1 925 ? -23.886 -19.193 41.880 1.00 93.94 925 ALA A C 1
ATOM 6872 O O . ALA A 1 925 ? -23.944 -20.065 41.013 1.00 93.94 925 ALA A O 1
ATOM 6873 N N . GLU A 1 926 ? -22.947 -19.170 42.831 1.00 91.50 926 GLU A N 1
ATOM 6874 C CA . GLU A 1 926 ? -21.891 -20.180 42.958 1.00 91.50 926 GLU A CA 1
ATOM 6875 C C . GLU A 1 926 ? -22.484 -21.584 43.125 1.00 91.50 926 GLU A C 1
ATOM 6877 O O . GLU A 1 926 ? -22.087 -22.518 42.432 1.00 91.50 926 GLU A O 1
ATOM 6882 N N . GLU A 1 927 ? -23.484 -21.752 43.996 1.00 90.44 927 GLU A N 1
ATOM 6883 C CA . GLU A 1 927 ? -24.112 -23.062 44.193 1.00 90.44 927 GLU A CA 1
ATOM 6884 C C . GLU A 1 927 ? -24.977 -23.499 42.998 1.00 90.44 927 GLU A C 1
ATOM 6886 O O . GLU A 1 927 ? -25.115 -24.693 42.735 1.00 90.44 927 GLU A O 1
ATOM 6891 N N . ALA A 1 928 ? -25.550 -22.552 42.251 1.00 90.25 928 ALA A N 1
ATOM 6892 C CA . ALA A 1 928 ? -26.269 -22.838 41.012 1.00 90.25 928 ALA A CA 1
ATOM 6893 C C . ALA A 1 928 ? -25.339 -23.161 39.822 1.00 90.25 928 ALA A C 1
ATOM 6895 O O . ALA A 1 928 ? -25.842 -23.521 38.758 1.00 90.25 928 ALA A O 1
ATOM 6896 N N . GLY A 1 929 ? -24.013 -23.044 39.982 1.00 87.94 929 GLY A N 1
ATOM 6897 C CA . GLY A 1 929 ? -23.034 -23.245 38.909 1.00 87.94 929 GLY A CA 1
ATOM 6898 C C . GLY A 1 929 ? -23.059 -22.142 37.845 1.00 87.94 929 GLY A C 1
ATOM 6899 O O . GLY A 1 929 ? -22.815 -22.412 36.670 1.00 87.94 929 GLY A O 1
ATOM 6900 N N . ALA A 1 930 ? -23.420 -20.914 38.228 1.00 86.19 930 ALA A N 1
ATOM 6901 C CA . ALA A 1 930 ? -23.490 -19.763 37.334 1.00 86.19 930 ALA A CA 1
ATOM 6902 C C . ALA A 1 930 ? -22.222 -18.895 37.459 1.00 86.19 930 ALA A C 1
ATOM 6904 O O . ALA A 1 930 ? -22.217 -17.885 38.162 1.00 86.19 930 ALA A O 1
ATOM 6905 N N . ASP A 1 931 ? -21.156 -19.272 36.746 1.00 73.50 931 ASP A N 1
ATOM 6906 C CA . ASP A 1 931 ? -19.814 -18.669 36.878 1.00 73.50 931 ASP A CA 1
ATOM 6907 C C . ASP A 1 931 ? -19.695 -17.220 36.341 1.00 73.50 931 ASP A C 1
ATOM 6909 O O . ASP A 1 931 ? -18.707 -16.537 36.605 1.00 73.50 931 ASP A O 1
ATOM 6913 N N . GLU A 1 932 ? -20.700 -16.707 35.616 1.00 82.06 932 GLU A N 1
ATOM 6914 C CA . GLU A 1 932 ? -20.681 -15.370 34.989 1.00 82.06 932 GLU A CA 1
ATOM 6915 C C . GLU A 1 932 ? -21.730 -14.389 35.555 1.00 82.06 932 GLU A C 1
ATOM 6917 O O . GLU A 1 932 ? -22.301 -13.560 34.832 1.00 82.06 932 GLU A O 1
ATOM 6922 N N . VAL A 1 933 ? -22.011 -14.450 36.858 1.00 91.88 933 VAL A N 1
ATOM 6923 C CA . VAL A 1 933 ? -22.937 -13.505 37.505 1.00 91.88 933 VAL A CA 1
ATOM 6924 C C . VAL A 1 933 ? -22.244 -12.187 37.863 1.00 91.88 933 VAL A C 1
ATOM 6926 O O . VAL A 1 933 ? -21.210 -12.163 38.524 1.00 91.88 933 VAL A O 1
ATOM 6929 N N . LEU A 1 934 ? -22.844 -11.065 37.451 1.00 94.25 934 LEU A N 1
ATOM 6930 C CA . LEU A 1 934 ? -22.393 -9.718 37.801 1.00 94.25 934 LEU A CA 1
ATOM 6931 C C . LEU A 1 934 ? -23.309 -9.114 38.865 1.00 94.25 934 LEU A C 1
ATOM 6933 O O . LEU A 1 934 ? -24.512 -8.981 38.651 1.00 94.25 934 LEU A O 1
ATOM 6937 N N . THR A 1 935 ? -22.726 -8.661 39.969 1.00 95.44 935 THR A N 1
ATOM 6938 C CA . THR A 1 935 ? -23.415 -7.885 41.007 1.00 95.44 935 THR A CA 1
ATOM 6939 C C . THR A 1 935 ? -22.843 -6.474 41.072 1.00 95.44 935 THR A C 1
ATOM 6941 O O . THR A 1 935 ? -21.640 -6.314 41.274 1.00 95.44 935 THR A O 1
ATOM 6944 N N . VAL A 1 936 ? -23.691 -5.455 40.933 1.00 95.62 936 VAL A N 1
ATOM 6945 C CA . VAL A 1 936 ? -23.299 -4.039 41.001 1.00 95.62 936 VAL A CA 1
ATOM 6946 C C . VAL A 1 936 ? -23.984 -3.362 42.184 1.00 95.62 936 VAL A C 1
ATOM 6948 O O . VAL A 1 936 ? -25.195 -3.469 42.382 1.00 95.62 936 VAL A O 1
ATOM 6951 N N . GLU A 1 937 ? -23.195 -2.633 42.967 1.00 94.31 937 GLU A N 1
ATOM 6952 C CA . GLU A 1 937 ? -23.625 -2.000 44.214 1.00 94.31 937 GLU A CA 1
ATOM 6953 C C . GLU A 1 937 ? -23.771 -0.491 44.004 1.00 94.31 937 GLU A C 1
ATOM 6955 O O . GLU A 1 937 ? -22.770 0.191 43.754 1.00 94.31 937 GLU A O 1
ATOM 6960 N N . SER A 1 938 ? -24.992 0.044 44.126 1.00 95.31 938 SER A N 1
ATOM 6961 C CA . SER A 1 938 ? -25.261 1.462 43.832 1.00 95.31 938 SER A CA 1
ATOM 6962 C C . SER A 1 938 ? -24.432 2.419 44.691 1.00 95.31 938 SER A C 1
ATOM 6964 O O . SER A 1 938 ? -23.819 3.346 44.164 1.00 95.31 938 SER A O 1
ATOM 6966 N N . LEU A 1 939 ? -24.409 2.203 46.009 1.00 95.81 939 LEU A N 1
ATOM 6967 C CA . LEU A 1 939 ? -23.668 3.010 46.980 1.00 95.81 939 LEU A CA 1
ATOM 6968 C C . LEU A 1 939 ? -23.067 2.124 48.072 1.00 95.81 939 LEU A C 1
ATOM 6970 O O . LEU A 1 939 ? -23.490 0.989 48.275 1.00 95.81 939 LEU A O 1
ATOM 6974 N N . ARG A 1 940 ? -22.094 2.663 48.809 1.00 93.62 940 ARG A N 1
ATOM 6975 C CA . ARG A 1 940 ? -21.511 2.030 49.998 1.00 93.62 940 ARG A CA 1
ATOM 6976 C C . ARG A 1 940 ? -21.624 2.970 51.195 1.00 93.62 940 ARG A C 1
ATOM 6978 O O . ARG A 1 940 ? -21.746 4.185 51.041 1.00 93.62 940 ARG A O 1
ATOM 6985 N N . ARG A 1 941 ? -21.585 2.405 52.404 1.00 92.38 941 ARG A N 1
ATOM 6986 C CA . ARG A 1 941 ? -21.600 3.175 53.654 1.00 92.38 941 ARG A CA 1
ATOM 6987 C C . ARG A 1 941 ? -20.448 4.186 53.644 1.00 92.38 941 ARG A C 1
ATOM 6989 O O . ARG A 1 941 ? -19.320 3.799 53.367 1.00 92.38 941 ARG A O 1
ATOM 6996 N N . ASN A 1 942 ? -20.745 5.449 53.954 1.00 90.62 942 ASN A N 1
ATOM 6997 C CA . ASN A 1 942 ? -19.822 6.595 53.880 1.00 90.62 942 ASN A CA 1
ATOM 6998 C C . ASN A 1 942 ? -19.354 6.981 52.460 1.00 90.62 942 ASN A C 1
ATOM 7000 O O . ASN A 1 942 ? -18.513 7.860 52.311 1.00 90.62 942 ASN A O 1
ATOM 7004 N N . GLU A 1 943 ? -19.923 6.381 51.414 1.00 90.56 943 GLU A N 1
ATOM 7005 C CA . GLU A 1 943 ? -19.639 6.684 50.008 1.00 90.56 943 GLU A CA 1
ATOM 7006 C C . GLU A 1 943 ? -20.951 6.986 49.259 1.00 90.56 943 GLU A C 1
ATOM 7008 O O . GLU A 1 943 ? -21.292 6.367 48.252 1.00 90.56 943 GLU A O 1
ATOM 7013 N N . GLY A 1 944 ? -21.732 7.933 49.787 1.00 87.19 944 GLY A N 1
ATOM 7014 C CA . GLY A 1 944 ? -23.059 8.307 49.274 1.00 87.19 944 GLY A CA 1
ATOM 7015 C C . GLY A 1 944 ? -23.055 9.364 48.168 1.00 87.19 944 GLY A C 1
ATOM 7016 O O . GLY A 1 944 ? -24.092 9.984 47.934 1.00 87.19 944 GLY A O 1
ATOM 7017 N N . GLY A 1 945 ? -21.899 9.617 47.552 1.00 89.38 945 GLY A N 1
ATOM 7018 C CA . GLY A 1 945 ? -21.669 10.721 46.623 1.00 89.38 945 GLY A CA 1
ATOM 7019 C C . GLY A 1 945 ? -21.491 10.314 45.157 1.00 89.38 945 GLY A C 1
ATOM 7020 O O . GLY A 1 945 ? -21.448 9.123 44.828 1.00 89.38 945 GLY A O 1
ATOM 7021 N N . PRO A 1 946 ? -21.331 11.301 44.252 1.00 90.50 946 PRO A N 1
ATOM 7022 C CA . PRO A 1 946 ? -21.156 11.067 42.818 1.00 90.50 946 PRO A CA 1
ATOM 7023 C C . PRO A 1 946 ? -19.990 10.134 42.471 1.00 90.50 946 PRO A C 1
ATOM 7025 O O . PRO A 1 946 ? -20.103 9.372 41.519 1.00 90.50 946 PRO A O 1
ATOM 7028 N N . ALA A 1 947 ? -18.894 10.145 43.240 1.00 90.69 947 ALA A N 1
ATOM 7029 C CA . ALA A 1 947 ? -17.722 9.310 42.959 1.00 90.69 947 ALA A CA 1
ATOM 7030 C C . ALA A 1 947 ? -18.042 7.804 42.984 1.00 90.69 947 ALA A C 1
ATOM 7032 O O . ALA A 1 947 ? -17.656 7.080 42.064 1.00 90.69 947 ALA A O 1
ATOM 7033 N N . ARG A 1 948 ? -18.757 7.324 44.013 1.00 92.62 948 ARG A N 1
ATOM 7034 C CA . ARG A 1 948 ? -19.123 5.903 44.128 1.00 92.62 948 ARG A CA 1
ATOM 7035 C C . ARG A 1 948 ? -20.189 5.524 43.117 1.00 92.62 948 ARG A C 1
ATOM 7037 O O . ARG A 1 948 ? -20.034 4.490 42.477 1.00 92.62 948 ARG A O 1
ATOM 7044 N N . LEU A 1 949 ? -21.193 6.380 42.913 1.00 94.38 949 LEU A N 1
ATOM 7045 C CA . LEU A 1 949 ? -22.201 6.157 41.877 1.00 94.38 949 LEU A CA 1
ATOM 7046 C C . LEU A 1 949 ? -21.549 6.006 40.496 1.00 94.38 949 LEU A C 1
ATOM 7048 O O . LEU A 1 949 ? -21.809 5.027 39.809 1.00 94.38 949 LEU A O 1
ATOM 7052 N N . LEU A 1 950 ? -20.669 6.932 40.099 1.00 94.56 950 LEU A N 1
ATOM 7053 C CA . LEU A 1 950 ? -19.973 6.853 38.812 1.00 94.56 950 LEU A CA 1
ATOM 7054 C C . LEU A 1 950 ? -19.066 5.624 38.721 1.00 94.56 950 LEU A C 1
ATOM 7056 O O . LEU A 1 950 ? -18.932 5.061 37.641 1.00 94.56 950 LEU A O 1
ATOM 7060 N N . THR A 1 951 ? -18.482 5.181 39.838 1.00 94.75 951 THR A N 1
ATOM 7061 C CA . THR A 1 951 ? -17.710 3.929 39.885 1.00 94.75 951 THR A CA 1
ATOM 7062 C C . THR A 1 951 ? -18.618 2.711 39.674 1.00 94.75 951 THR A C 1
ATOM 7064 O O . THR A 1 951 ? -18.255 1.815 38.925 1.00 94.75 951 THR A O 1
ATOM 7067 N N . ALA A 1 952 ? -19.823 2.694 40.249 1.00 95.44 952 ALA A N 1
ATOM 7068 C CA . ALA A 1 952 ? -20.798 1.625 40.030 1.00 95.44 952 ALA A CA 1
ATOM 7069 C C . ALA A 1 952 ? -21.326 1.612 38.582 1.00 95.44 952 ALA A C 1
ATOM 7071 O O . ALA A 1 952 ? -21.406 0.560 37.950 1.00 95.44 952 ALA A O 1
ATOM 7072 N N . VAL A 1 953 ? -21.635 2.785 38.018 1.00 96.25 953 VAL A N 1
ATOM 7073 C CA . VAL A 1 953 ? -22.026 2.933 36.602 1.00 96.25 953 VAL A CA 1
ATOM 7074 C C . VAL A 1 953 ? -20.893 2.470 35.682 1.00 96.25 953 VAL A C 1
ATOM 7076 O O . VAL A 1 953 ? -21.132 1.760 34.707 1.00 96.25 953 VAL A O 1
ATOM 7079 N N . ALA A 1 954 ? -19.649 2.805 36.026 1.00 95.62 954 ALA A N 1
ATOM 7080 C CA . ALA A 1 954 ? -18.459 2.310 35.351 1.00 95.62 954 ALA A CA 1
ATOM 7081 C C . ALA A 1 954 ? -18.330 0.781 35.427 1.00 95.62 954 ALA A C 1
ATOM 7083 O O . ALA A 1 954 ? -18.111 0.158 34.393 1.00 95.62 954 ALA A O 1
ATOM 7084 N N . GLU A 1 955 ? -18.504 0.172 36.605 1.00 94.69 955 GLU A N 1
ATOM 7085 C CA . GLU A 1 955 ? -18.501 -1.287 36.800 1.00 94.69 955 GLU A CA 1
ATOM 7086 C C . GLU A 1 955 ? -19.539 -1.973 35.896 1.00 94.69 955 GLU A C 1
ATOM 7088 O O . GLU A 1 955 ? -19.204 -2.936 35.205 1.00 94.69 955 GLU A O 1
ATOM 7093 N N . ALA A 1 956 ? -20.765 -1.444 35.822 1.00 95.12 956 ALA A N 1
ATOM 7094 C CA . ALA A 1 956 ? -21.801 -1.956 34.925 1.00 95.12 956 ALA A CA 1
ATOM 7095 C C . ALA A 1 956 ? -21.403 -1.814 33.441 1.00 95.12 956 ALA A C 1
ATOM 7097 O O . ALA A 1 956 ? -21.485 -2.773 32.667 1.00 95.12 956 ALA A O 1
ATOM 7098 N N . HIS A 1 957 ? -20.916 -0.633 33.047 1.00 95.00 957 HIS A N 1
ATOM 7099 C CA . HIS A 1 957 ? -20.529 -0.329 31.670 1.00 95.00 957 HIS A CA 1
ATOM 7100 C C . HIS A 1 957 ? -19.389 -1.220 31.156 1.00 95.00 957 HIS A C 1
ATOM 7102 O O . HIS A 1 957 ? -19.461 -1.735 30.033 1.00 95.00 957 HIS A O 1
ATOM 7108 N N . VAL A 1 958 ? -18.333 -1.424 31.957 1.00 95.19 958 VAL A N 1
ATOM 7109 C CA . VAL A 1 958 ? -17.170 -2.216 31.520 1.00 95.19 958 VAL A CA 1
ATOM 7110 C C . VAL A 1 958 ? -17.498 -3.696 31.342 1.00 95.19 958 VAL A C 1
ATOM 7112 O O . VAL A 1 958 ? -16.868 -4.349 30.519 1.00 95.19 958 VAL A O 1
ATOM 7115 N N . HIS A 1 959 ? -18.513 -4.205 32.045 1.00 94.06 959 HIS A N 1
ATOM 7116 C CA . HIS A 1 959 ? -18.982 -5.586 31.907 1.00 94.06 959 HIS A CA 1
ATOM 7117 C C . HIS A 1 959 ? -20.048 -5.779 30.821 1.00 94.06 959 HIS A C 1
ATOM 7119 O O . HIS A 1 959 ? -20.442 -6.916 30.581 1.00 94.06 959 HIS A O 1
ATOM 7125 N N . GLY A 1 960 ? -20.485 -4.713 30.138 1.00 92.00 960 GLY A N 1
ATOM 7126 C CA . GLY A 1 960 ? -21.357 -4.811 28.962 1.00 92.00 960 GLY A CA 1
ATOM 7127 C C . GLY A 1 960 ? -22.811 -4.376 29.148 1.00 92.00 960 GLY A C 1
ATOM 7128 O O . GLY A 1 960 ? -23.605 -4.572 28.230 1.00 92.00 960 GLY A O 1
ATOM 7129 N N . VAL A 1 961 ? -23.160 -3.741 30.272 1.00 93.88 961 VAL A N 1
ATOM 7130 C CA . VAL A 1 961 ? -24.449 -3.042 30.415 1.00 93.88 961 VAL A CA 1
ATOM 7131 C C . VAL A 1 961 ? -24.423 -1.755 29.578 1.00 93.88 961 VAL A C 1
ATOM 7133 O O . VAL A 1 961 ? -23.444 -1.003 29.611 1.00 93.88 961 VAL A O 1
ATOM 7136 N N . ALA A 1 962 ? -25.485 -1.496 28.811 1.00 91.12 962 ALA A N 1
ATOM 7137 C CA . ALA A 1 962 ? -25.628 -0.259 28.044 1.00 91.12 962 ALA A CA 1
ATOM 7138 C C . ALA A 1 962 ? -25.884 0.932 28.985 1.00 91.12 962 ALA A C 1
ATOM 7140 O O . ALA A 1 962 ? -26.752 0.862 29.850 1.00 91.12 962 ALA A O 1
ATOM 7141 N N . VAL A 1 963 ? -25.117 2.013 28.822 1.00 92.94 963 VAL A N 1
ATOM 7142 C CA . VAL A 1 963 ? -25.163 3.204 29.685 1.00 92.94 963 VAL A CA 1
ATOM 7143 C C . VAL A 1 963 ? -25.173 4.460 28.815 1.00 92.94 963 VAL A C 1
ATOM 7145 O O . VAL A 1 963 ? -24.281 4.640 27.988 1.00 92.94 963 VAL A O 1
ATOM 7148 N N . ASP A 1 964 ? -26.141 5.347 29.041 1.00 91.31 964 ASP A N 1
ATOM 7149 C CA . ASP A 1 964 ? -26.102 6.746 28.614 1.00 91.31 964 ASP A CA 1
ATOM 7150 C C . ASP A 1 964 ? -25.356 7.568 29.666 1.00 91.31 964 ASP A C 1
ATOM 7152 O O . ASP A 1 964 ? -25.818 7.753 30.790 1.00 91.31 964 ASP A O 1
ATOM 7156 N N . TRP A 1 965 ? -24.187 8.080 29.299 1.00 90.94 965 TRP A N 1
ATOM 7157 C CA . TRP A 1 965 ? -23.346 8.865 30.195 1.00 90.94 965 TRP A CA 1
ATOM 7158 C C . TRP A 1 965 ? -23.800 10.317 30.369 1.00 90.94 965 TRP A C 1
ATOM 7160 O O . TRP A 1 965 ? -23.273 11.009 31.240 1.00 90.94 965 TRP A O 1
ATOM 7170 N N . SER A 1 966 ? -24.763 10.805 29.584 1.00 85.12 966 SER A N 1
ATOM 7171 C CA . SER A 1 966 ? -25.228 12.199 29.625 1.00 85.12 966 SER A CA 1
ATOM 7172 C C . SER A 1 966 ? -25.551 12.714 31.040 1.00 85.12 966 SER A C 1
ATOM 7174 O O . SER A 1 966 ? -25.112 13.825 31.370 1.00 85.12 966 SER A O 1
ATOM 7176 N N . PRO A 1 967 ? -26.212 11.942 31.930 1.00 87.88 967 PRO A N 1
ATOM 7177 C CA . PRO A 1 967 ? -26.482 12.380 33.296 1.00 87.88 967 PRO A CA 1
ATOM 7178 C C . PRO A 1 967 ? -25.227 12.620 34.140 1.00 87.88 967 PRO A C 1
ATOM 7180 O O . PRO A 1 967 ? -25.260 13.514 34.983 1.00 87.88 967 PRO A O 1
ATOM 7183 N N . ALA A 1 968 ? -24.111 11.908 33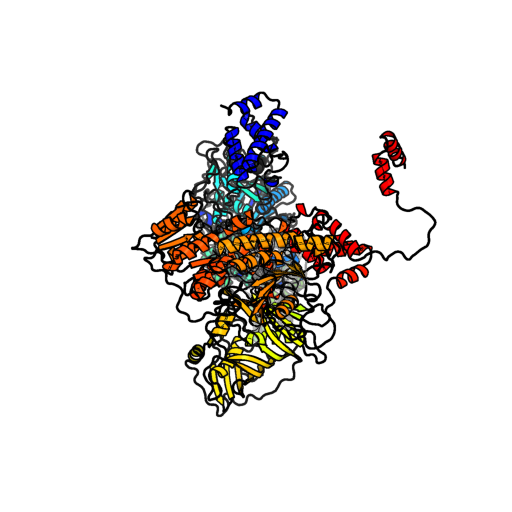.907 1.00 88.56 968 ALA A N 1
ATOM 7184 C CA . ALA A 1 968 ? -22.847 12.125 34.634 1.00 88.56 968 ALA A CA 1
ATOM 7185 C C . ALA A 1 968 ? -22.321 13.556 34.475 1.00 88.56 968 ALA A C 1
ATOM 7187 O O . ALA A 1 968 ? -21.637 14.076 35.352 1.00 88.56 968 ALA A O 1
ATOM 7188 N N . PHE A 1 969 ? -22.654 14.202 33.356 1.00 84.25 969 PHE A N 1
ATOM 7189 C CA . PHE A 1 969 ? -22.188 15.541 33.019 1.00 84.25 969 PHE A CA 1
ATOM 7190 C C . PHE A 1 969 ? -23.224 16.626 33.309 1.00 84.25 969 PHE A C 1
ATOM 7192 O O . PHE A 1 969 ? -22.876 17.804 33.276 1.00 84.25 969 PHE A O 1
ATOM 7199 N N . ALA A 1 970 ? -24.467 16.267 33.648 1.00 75.31 970 ALA A N 1
ATOM 7200 C CA . ALA A 1 970 ? -25.493 17.222 34.071 1.00 75.31 970 ALA A CA 1
ATOM 7201 C C . ALA A 1 970 ? -25.043 18.153 35.222 1.00 75.31 970 ALA A C 1
ATOM 7203 O O . ALA A 1 970 ? -25.367 19.338 35.161 1.00 75.31 970 ALA A O 1
ATOM 7204 N N . PRO A 1 971 ? -24.244 17.705 36.219 1.00 69.50 971 PRO A N 1
ATOM 7205 C CA . PRO A 1 971 ? -23.713 18.594 37.254 1.00 69.50 971 PRO A CA 1
ATOM 7206 C C . PRO A 1 971 ? -22.715 19.643 36.734 1.00 69.50 971 PRO A C 1
ATOM 7208 O O . PRO A 1 971 ? -22.413 20.586 37.461 1.00 69.50 971 PRO A O 1
ATOM 7211 N N . HIS A 1 972 ? -22.185 19.456 35.520 1.00 69.75 972 HIS A N 1
ATOM 7212 C CA . HIS A 1 972 ? -21.090 20.227 34.924 1.00 69.75 972 HIS A CA 1
ATOM 7213 C C . HIS A 1 972 ? -21.495 20.992 33.654 1.00 69.75 972 HIS A C 1
ATOM 7215 O O . HIS A 1 972 ? -20.752 21.859 33.191 1.00 69.75 972 HIS A O 1
ATOM 7221 N N . ARG A 1 973 ? -22.637 20.655 33.041 1.00 56.72 973 ARG A N 1
ATOM 7222 C CA . ARG A 1 973 ? -23.025 21.151 31.716 1.00 56.72 973 ARG A CA 1
ATOM 7223 C C . ARG A 1 973 ? -24.181 22.139 31.759 1.00 56.72 973 ARG A C 1
ATOM 7225 O O . ARG A 1 973 ? -25.234 21.885 32.328 1.00 56.72 973 ARG A O 1
ATOM 7232 N N . SER A 1 974 ? -24.006 23.222 31.003 1.00 54.59 974 SER A N 1
ATOM 7233 C CA . SER A 1 974 ? -25.117 23.986 30.435 1.00 54.59 974 SER A CA 1
ATOM 7234 C C . SER A 1 974 ? -25.653 23.233 29.201 1.00 54.59 974 SER A C 1
ATOM 7236 O O . SER A 1 974 ? -24.828 22.763 28.405 1.00 54.59 974 SER A O 1
ATOM 7238 N N . PRO A 1 975 ? -26.984 23.122 28.997 1.00 51.09 975 PRO A N 1
ATOM 7239 C CA . PRO A 1 975 ? -27.608 22.347 27.911 1.00 51.09 975 PRO A CA 1
ATOM 7240 C C . PRO A 1 975 ? -27.159 22.744 26.493 1.00 51.09 975 PRO A C 1
ATOM 7242 O O . PRO A 1 975 ? -27.411 22.021 25.536 1.00 51.09 975 PRO A O 1
ATOM 7245 N N . ALA A 1 976 ? -26.449 23.863 26.340 1.00 49.34 976 ALA A N 1
ATOM 7246 C CA . ALA A 1 976 ? -25.902 24.298 25.065 1.00 49.34 976 ALA A CA 1
ATOM 7247 C C . ALA A 1 976 ? -24.597 23.587 24.640 1.00 49.34 976 ALA A C 1
ATOM 7249 O O . ALA A 1 976 ? -24.245 23.681 23.466 1.00 49.34 976 ALA A O 1
ATOM 7250 N N . ARG A 1 977 ? -23.827 22.918 25.518 1.00 57.03 977 ARG A N 1
ATOM 7251 C CA . ARG A 1 977 ? -22.438 22.497 25.198 1.00 57.03 977 ARG A CA 1
ATOM 7252 C C . ARG A 1 977 ? -22.343 21.313 24.214 1.00 57.03 977 ARG A C 1
ATOM 7254 O O . ARG A 1 977 ? -23.045 20.319 24.333 1.00 57.03 977 ARG A O 1
ATOM 7261 N N . ARG A 1 978 ? -21.441 21.426 23.225 1.00 58.50 978 ARG A N 1
ATOM 7262 C CA . ARG A 1 978 ? -21.169 20.402 22.187 1.00 58.50 978 ARG A CA 1
ATOM 7263 C C . ARG A 1 978 ? -19.993 19.509 22.623 1.00 58.50 978 ARG A C 1
ATOM 7265 O O . ARG A 1 978 ? -19.236 19.936 23.493 1.00 58.50 978 ARG A O 1
ATOM 7272 N N . PRO A 1 979 ? -19.818 18.301 22.060 1.00 63.41 979 PRO A N 1
ATOM 7273 C CA . PRO A 1 979 ? -18.616 17.507 22.309 1.00 63.41 979 PRO A CA 1
ATOM 7274 C C . PRO A 1 979 ? -17.345 18.255 21.862 1.00 63.41 979 PRO A C 1
ATOM 7276 O O . PRO A 1 979 ? -17.365 18.986 20.874 1.00 63.41 979 PRO A O 1
ATOM 7279 N N . ALA A 1 980 ? -16.240 18.100 22.581 1.00 65.88 980 ALA A N 1
ATOM 7280 C CA . ALA A 1 980 ? -14.891 18.461 22.161 1.00 65.88 980 ALA A CA 1
ATOM 7281 C C . ALA A 1 980 ? -14.330 17.446 21.143 1.00 65.88 980 ALA A C 1
ATOM 7283 O O . ALA A 1 980 ? -14.785 16.313 21.044 1.00 65.88 980 ALA A O 1
ATOM 7284 N N . VAL A 1 981 ? -13.323 17.853 20.365 1.00 64.62 981 VAL A N 1
ATOM 7285 C CA . VAL A 1 981 ? -12.618 16.937 19.449 1.00 64.62 981 VAL A CA 1
ATOM 7286 C C . VAL A 1 981 ? -11.442 16.307 20.184 1.00 64.62 981 VAL A C 1
ATOM 7288 O O . VAL A 1 981 ? -10.565 17.020 20.672 1.00 64.62 981 VAL A O 1
ATOM 7291 N N . LEU A 1 982 ? -11.414 14.976 20.238 1.00 66.94 982 LEU A N 1
ATOM 7292 C CA . LEU A 1 982 ? -10.382 14.194 20.916 1.00 66.94 982 LEU A CA 1
ATOM 7293 C C . LEU A 1 982 ? -9.422 13.587 19.896 1.00 66.94 982 LEU A C 1
ATOM 7295 O O . LEU A 1 982 ? -9.722 12.573 19.269 1.00 66.94 982 LEU A O 1
ATOM 7299 N N . ARG A 1 983 ? -8.238 14.180 19.753 1.00 63.75 983 ARG A N 1
ATOM 7300 C CA . ARG A 1 983 ? -7.240 13.750 18.763 1.00 63.75 983 ARG A CA 1
ATOM 7301 C C . ARG A 1 983 ? -6.256 12.750 19.367 1.00 63.75 983 ARG A C 1
ATOM 7303 O O . ARG A 1 983 ? -5.086 13.058 19.565 1.00 63.75 983 ARG A O 1
ATOM 7310 N N . LEU A 1 984 ? -6.750 11.556 19.682 1.00 62.88 984 LEU A N 1
ATOM 7311 C CA . LEU A 1 984 ? -5.913 10.440 20.126 1.00 62.88 984 LEU A CA 1
ATOM 7312 C C . LEU A 1 984 ? -5.275 9.805 18.883 1.00 62.88 984 LEU A C 1
ATOM 7314 O O . LEU A 1 984 ? -5.963 9.187 18.075 1.00 62.88 984 LEU A O 1
ATOM 7318 N N . SER A 1 985 ? -3.973 9.999 18.682 1.00 50.12 985 SER A N 1
ATOM 7319 C CA . SER A 1 985 ? -3.258 9.463 17.521 1.00 50.12 985 SER A CA 1
ATOM 7320 C C . SER A 1 985 ? -3.218 7.933 17.581 1.00 50.12 985 SER A C 1
ATOM 7322 O O . SER A 1 985 ? -2.550 7.381 18.443 1.00 50.12 985 SER A O 1
ATOM 7324 N N . SER A 1 986 ? -3.886 7.207 16.675 1.00 46.84 986 SER A N 1
ATOM 7325 C CA . SER A 1 986 ? -3.656 5.757 16.553 1.00 46.84 986 SER A CA 1
ATOM 7326 C C . SER A 1 986 ? -2.214 5.524 16.075 1.00 46.84 986 SER A C 1
ATOM 7328 O O . SER A 1 986 ? -1.880 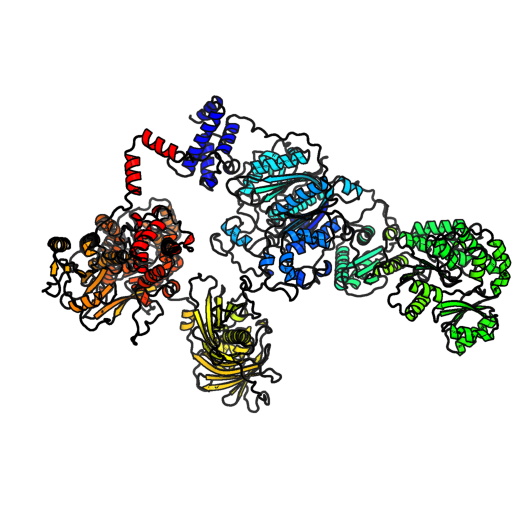5.681 14.901 1.00 46.84 986 SER A O 1
ATOM 7330 N N . GLY A 1 987 ? -1.318 5.280 17.028 1.00 42.56 987 GLY A N 1
ATOM 7331 C CA . GLY A 1 987 ? 0.041 4.822 16.786 1.00 42.56 987 GLY A CA 1
ATOM 7332 C C . GLY A 1 987 ? 0.075 3.309 16.935 1.00 42.56 987 GLY A C 1
ATOM 7333 O O . GLY A 1 987 ? -0.316 2.796 17.987 1.00 42.56 987 GLY A O 1
ATOM 7334 N N . ALA A 1 988 ? 0.542 2.623 15.894 1.00 39.41 988 ALA A N 1
ATOM 7335 C CA . ALA A 1 988 ? 0.750 1.180 15.808 1.00 39.41 988 ALA A CA 1
ATOM 7336 C C . ALA A 1 988 ? 1.908 0.702 16.712 1.00 39.41 988 ALA A C 1
ATOM 7338 O O . ALA A 1 988 ? 2.872 0.096 16.259 1.00 39.41 988 ALA A O 1
ATOM 7339 N N . ALA A 1 989 ? 1.849 1.001 18.012 1.00 36.06 989 ALA A N 1
ATOM 7340 C CA . ALA A 1 989 ? 2.921 0.655 18.945 1.00 36.06 989 ALA A CA 1
ATOM 7341 C C . ALA A 1 989 ? 2.914 -0.826 19.377 1.00 36.06 989 ALA A C 1
ATOM 7343 O O . ALA A 1 989 ? 3.845 -1.249 20.054 1.00 36.06 989 ALA A O 1
ATOM 7344 N N . THR A 1 990 ? 1.895 -1.621 19.024 1.00 35.53 990 THR A N 1
ATOM 7345 C CA . THR A 1 990 ? 1.753 -2.995 19.555 1.00 35.53 990 THR A CA 1
ATOM 7346 C C . THR A 1 990 ? 1.320 -4.066 18.551 1.00 35.53 990 THR A C 1
ATOM 7348 O O . THR A 1 990 ? 1.305 -5.240 18.913 1.00 35.53 990 THR A O 1
ATOM 7351 N N . GLY A 1 991 ? 0.979 -3.715 17.307 1.00 32.44 991 GLY A N 1
ATOM 7352 C CA . GLY A 1 991 ? 0.676 -4.708 16.271 1.00 32.44 991 GLY A CA 1
ATOM 7353 C C . GLY A 1 991 ? 1.968 -5.322 15.742 1.00 32.44 991 GLY A C 1
ATOM 7354 O O . GLY A 1 991 ? 2.936 -4.585 15.561 1.00 32.44 991 GLY A O 1
ATOM 7355 N N . LEU A 1 992 ? 2.009 -6.647 15.531 1.00 34.38 992 LEU A N 1
ATOM 7356 C CA . LEU A 1 992 ? 3.150 -7.333 14.914 1.00 34.38 992 LEU A CA 1
ATOM 7357 C C . LEU A 1 992 ? 3.688 -6.474 13.764 1.00 34.38 992 LEU A C 1
ATOM 7359 O O . LEU A 1 992 ? 2.994 -6.283 12.767 1.00 34.38 992 LEU A O 1
ATOM 7363 N N . ARG A 1 993 ? 4.923 -5.974 13.901 1.00 36.78 993 ARG A N 1
ATOM 7364 C CA . ARG A 1 993 ? 5.684 -5.403 12.789 1.00 36.78 993 ARG A CA 1
ATOM 7365 C C . ARG A 1 993 ? 5.947 -6.528 11.805 1.00 36.78 993 ARG A C 1
ATOM 7367 O O . ARG A 1 993 ? 7.022 -7.121 11.788 1.00 36.78 993 ARG A O 1
ATOM 7374 N N . THR A 1 994 ? 4.958 -6.851 10.987 1.00 39.91 994 THR A N 1
ATOM 7375 C CA . THR A 1 994 ? 5.156 -7.690 9.821 1.00 39.91 994 THR A CA 1
ATOM 7376 C C . THR A 1 994 ? 5.858 -6.819 8.796 1.00 39.91 994 THR A C 1
ATOM 7378 O O . THR A 1 994 ? 5.232 -6.321 7.868 1.00 39.91 994 THR A O 1
ATOM 7381 N N . ARG A 1 995 ? 7.157 -6.567 9.004 1.00 38.53 995 ARG A N 1
ATOM 7382 C CA . ARG A 1 995 ? 8.031 -6.054 7.953 1.00 38.53 995 ARG A CA 1
ATOM 7383 C C . ARG A 1 995 ? 8.063 -7.151 6.896 1.00 38.53 995 ARG A C 1
ATOM 7385 O O . ARG A 1 995 ? 8.681 -8.188 7.152 1.00 38.53 995 ARG A O 1
ATOM 7392 N N . PRO A 1 996 ? 7.371 -7.001 5.754 1.00 36.59 996 PRO A N 1
ATOM 7393 C CA . PRO A 1 996 ? 7.483 -7.982 4.699 1.00 36.59 996 PRO A CA 1
ATOM 7394 C C . PRO A 1 996 ? 8.900 -7.804 4.176 1.00 36.59 996 PRO A C 1
ATOM 7396 O O . PRO A 1 996 ? 9.208 -6.804 3.529 1.00 36.59 996 PRO A O 1
ATOM 7399 N N . ARG A 1 997 ? 9.800 -8.727 4.517 1.00 36.56 997 ARG A N 1
ATOM 7400 C CA . ARG A 1 997 ? 11.106 -8.748 3.872 1.00 36.56 997 ARG A CA 1
ATOM 7401 C C . ARG A 1 997 ? 10.822 -8.982 2.386 1.00 36.56 997 ARG A C 1
ATOM 7403 O O . ARG A 1 997 ? 10.071 -9.916 2.090 1.00 36.56 997 ARG A O 1
ATOM 7410 N N . PRO A 1 998 ? 11.325 -8.137 1.468 1.00 36.94 998 PRO A N 1
ATOM 7411 C CA . PRO A 1 998 ? 11.103 -8.326 0.043 1.00 36.94 998 PRO A CA 1
ATOM 7412 C C . PRO A 1 998 ? 11.422 -9.781 -0.304 1.00 36.94 998 PRO A C 1
ATOM 7414 O O . PRO A 1 998 ? 12.540 -10.219 -0.013 1.00 36.94 998 PRO A O 1
ATOM 7417 N N . PRO A 1 999 ? 10.480 -10.566 -0.858 1.00 37.00 999 PRO A N 1
ATOM 7418 C CA . PRO A 1 999 ? 10.861 -11.867 -1.365 1.00 37.00 999 PRO A CA 1
ATOM 7419 C C . PRO A 1 999 ? 11.901 -11.624 -2.467 1.00 37.00 999 PRO A C 1
ATOM 7421 O O . PRO A 1 999 ? 11.778 -10.636 -3.202 1.00 37.00 999 PRO A O 1
ATOM 7424 N N . PRO A 1 1000 ? 12.934 -12.473 -2.585 1.00 39.47 1000 PRO A N 1
ATOM 7425 C CA . PRO A 1 1000 ? 13.893 -12.341 -3.668 1.00 39.47 1000 PRO A CA 1
ATOM 7426 C C . PRO A 1 1000 ? 13.123 -12.298 -4.994 1.00 39.47 1000 PRO A C 1
ATOM 7428 O O . PRO A 1 1000 ? 12.157 -13.051 -5.186 1.00 39.47 1000 PRO A O 1
ATOM 7431 N N . MET A 1 1001 ? 13.537 -11.378 -5.873 1.00 43.84 1001 MET A N 1
ATOM 7432 C CA . MET A 1 1001 ? 12.854 -10.955 -7.109 1.00 43.84 1001 MET A CA 1
ATOM 7433 C C . MET A 1 1001 ? 12.459 -12.121 -8.038 1.00 43.84 1001 MET A C 1
ATOM 7435 O O . MET A 1 1001 ? 11.674 -11.945 -8.954 1.00 43.84 1001 MET A O 1
ATOM 7439 N N . PHE A 1 1002 ? 12.958 -13.331 -7.789 1.00 42.31 1002 PHE A N 1
ATOM 7440 C CA . PHE A 1 1002 ? 12.760 -14.536 -8.587 1.00 42.31 1002 PHE A CA 1
ATOM 7441 C C . PHE A 1 1002 ? 11.388 -15.197 -8.417 1.00 42.31 1002 PHE A C 1
ATOM 7443 O O . PHE A 1 1002 ? 10.805 -15.664 -9.395 1.00 42.31 1002 PHE A O 1
ATOM 7450 N N . THR A 1 1003 ? 10.803 -15.177 -7.212 1.00 40.56 1003 THR A N 1
ATOM 7451 C CA . THR A 1 1003 ? 9.431 -15.701 -7.041 1.00 40.56 1003 THR A CA 1
ATOM 7452 C C . THR A 1 1003 ? 8.444 -14.870 -7.856 1.00 40.56 1003 THR A C 1
ATOM 7454 O O . THR A 1 1003 ? 7.535 -15.449 -8.436 1.00 40.56 1003 THR A O 1
ATOM 7457 N N . THR A 1 1004 ? 8.736 -13.563 -7.983 1.00 39.94 1004 THR A N 1
ATOM 7458 C CA . THR A 1 1004 ? 8.497 -12.580 -9.066 1.00 39.94 1004 THR A CA 1
ATOM 7459 C C . THR A 1 1004 ? 8.124 -13.024 -10.474 1.00 39.94 1004 THR A C 1
ATOM 7461 O O . THR A 1 1004 ? 7.455 -12.275 -11.189 1.00 39.94 1004 THR A O 1
ATOM 7464 N N . ALA A 1 1005 ? 8.543 -14.222 -10.876 1.00 42.31 1005 ALA A N 1
ATOM 7465 C CA . ALA A 1 1005 ? 8.380 -14.756 -12.226 1.00 42.31 1005 ALA A CA 1
ATOM 7466 C C . ALA A 1 1005 ? 7.660 -16.122 -12.274 1.00 42.31 1005 ALA A C 1
ATOM 7468 O O . ALA A 1 1005 ? 7.511 -16.685 -13.348 1.00 42.31 1005 ALA A O 1
ATOM 7469 N N . GLY A 1 1006 ? 7.163 -16.639 -11.140 1.00 41.38 1006 GLY A N 1
ATOM 7470 C CA . GLY A 1 1006 ? 6.511 -17.960 -11.065 1.00 41.38 1006 GLY A CA 1
ATOM 7471 C C . GLY A 1 1006 ? 7.465 -19.101 -10.712 1.00 41.38 1006 GLY A C 1
ATOM 7472 O O . GLY A 1 1006 ? 7.141 -20.252 -10.965 1.00 41.38 1006 GLY A O 1
ATOM 7473 N N . LEU A 1 1007 ? 8.628 -18.776 -10.142 1.00 52.66 1007 LEU A N 1
ATOM 7474 C CA . LEU A 1 1007 ? 9.652 -19.740 -9.742 1.00 52.66 1007 LEU A CA 1
ATOM 7475 C C . LEU A 1 1007 ? 9.476 -20.150 -8.271 1.00 52.66 1007 LEU A C 1
ATOM 7477 O O . LEU A 1 1007 ? 9.110 -19.308 -7.440 1.00 52.66 1007 LEU A O 1
ATOM 7481 N N . ASP A 1 1008 ? 9.777 -21.409 -7.942 1.00 62.81 1008 ASP A N 1
ATOM 7482 C CA . ASP A 1 1008 ? 9.669 -21.939 -6.580 1.00 62.81 1008 ASP A CA 1
ATOM 7483 C C . ASP A 1 1008 ? 10.735 -21.303 -5.688 1.00 62.81 1008 ASP A C 1
ATOM 7485 O O . ASP A 1 1008 ? 11.934 -21.460 -5.903 1.00 62.81 1008 ASP A O 1
ATOM 7489 N N . GLY A 1 1009 ? 10.318 -20.531 -4.685 1.00 62.09 1009 GLY A N 1
ATOM 7490 C CA . GLY A 1 1009 ? 11.260 -19.876 -3.778 1.00 62.09 1009 GLY A CA 1
ATOM 7491 C C . GLY A 1 1009 ? 11.949 -20.889 -2.866 1.00 62.09 1009 GLY A C 1
ATOM 7492 O O . GLY A 1 1009 ? 11.280 -21.774 -2.332 1.00 62.09 1009 GLY A O 1
ATOM 7493 N N . ILE A 1 1010 ? 13.236 -20.688 -2.580 1.00 73.62 1010 ILE A N 1
ATOM 7494 C CA . ILE A 1 1010 ? 13.996 -21.474 -1.594 1.00 73.62 1010 ILE A CA 1
ATOM 7495 C C . ILE A 1 1010 ? 14.264 -20.630 -0.353 1.00 73.62 1010 ILE A C 1
ATOM 7497 O O . ILE A 1 1010 ? 14.528 -19.433 -0.437 1.00 73.62 1010 ILE A O 1
ATOM 7501 N N . ASP A 1 1011 ? 14.144 -21.241 0.827 1.00 74.62 1011 ASP A N 1
ATOM 7502 C CA . ASP A 1 1011 ? 14.462 -20.569 2.087 1.00 74.62 1011 ASP A CA 1
ATOM 7503 C C . ASP A 1 1011 ? 15.959 -20.671 2.412 1.00 74.62 1011 ASP A C 1
ATOM 7505 O O . ASP A 1 1011 ? 16.368 -21.386 3.322 1.00 74.62 1011 ASP A O 1
ATOM 7509 N N . HIS A 1 1012 ? 16.787 -19.984 1.621 1.00 84.44 1012 HIS A N 1
ATOM 7510 C CA . HIS A 1 1012 ? 18.235 -19.942 1.809 1.00 84.44 1012 HIS A CA 1
ATOM 7511 C C . HIS A 1 1012 ? 18.795 -18.543 1.491 1.00 84.44 1012 HIS A C 1
ATOM 7513 O O . HIS A 1 1012 ? 18.317 -17.896 0.558 1.00 84.44 1012 HIS A O 1
ATOM 7519 N N . PRO A 1 1013 ? 19.811 -18.041 2.217 1.00 83.75 1013 PRO A N 1
ATOM 7520 C CA . PRO A 1 1013 ? 20.329 -16.692 1.977 1.00 83.75 1013 PRO A CA 1
ATOM 7521 C C . PRO A 1 1013 ? 21.101 -16.525 0.661 1.00 83.75 1013 PRO A C 1
ATOM 7523 O O . PRO A 1 1013 ? 21.142 -15.417 0.137 1.00 83.75 1013 PRO A O 1
ATOM 7526 N N . LEU A 1 1014 ? 21.711 -17.591 0.127 1.00 88.50 1014 LEU A N 1
ATOM 7527 C CA . LEU A 1 1014 ? 22.461 -17.547 -1.143 1.00 88.50 1014 LEU A CA 1
ATOM 7528 C C . LEU A 1 1014 ? 21.625 -18.013 -2.349 1.00 88.50 1014 LEU A C 1
ATOM 7530 O O . LEU A 1 1014 ? 21.950 -17.681 -3.482 1.00 88.50 1014 LEU A O 1
ATOM 7534 N N . LEU A 1 1015 ? 20.555 -18.788 -2.134 1.00 87.38 1015 LEU A N 1
ATOM 7535 C CA . LEU A 1 1015 ? 19.735 -19.370 -3.206 1.00 87.38 1015 LEU A CA 1
ATOM 7536 C C . LEU A 1 1015 ? 18.293 -18.888 -3.046 1.00 87.38 1015 LEU A C 1
ATOM 7538 O O . LEU A 1 1015 ? 17.637 -19.214 -2.062 1.00 87.38 1015 LEU A O 1
ATOM 7542 N N . GLY A 1 1016 ? 17.815 -18.095 -4.003 1.00 75.62 1016 GLY A N 1
ATOM 7543 C CA . GLY A 1 1016 ? 16.508 -17.441 -3.944 1.00 75.62 1016 GLY A CA 1
ATOM 7544 C C . GLY A 1 1016 ? 15.369 -18.246 -4.569 1.00 75.62 1016 GLY A C 1
ATOM 7545 O O . GLY A 1 1016 ? 14.242 -18.170 -4.077 1.00 75.62 1016 GLY A O 1
ATOM 7546 N N . ALA A 1 1017 ? 15.634 -19.009 -5.633 1.00 80.31 1017 ALA A N 1
ATOM 7547 C CA . ALA A 1 1017 ? 14.620 -19.820 -6.308 1.00 80.31 1017 ALA A CA 1
ATOM 7548 C C . ALA A 1 1017 ? 15.189 -21.091 -6.950 1.00 80.31 1017 ALA A C 1
ATOM 7550 O O . ALA A 1 1017 ? 16.378 -21.149 -7.260 1.00 80.31 1017 ALA A O 1
ATOM 7551 N N . ALA A 1 1018 ? 14.315 -22.069 -7.181 1.00 85.94 1018 ALA A N 1
ATOM 7552 C CA . ALA A 1 1018 ? 14.540 -23.273 -7.967 1.00 85.94 1018 ALA A CA 1
ATOM 7553 C C . ALA A 1 1018 ? 13.551 -23.371 -9.135 1.00 85.94 1018 ALA A C 1
ATOM 7555 O O . ALA A 1 1018 ? 12.412 -22.907 -9.067 1.00 85.94 1018 ALA A O 1
ATOM 7556 N N . ILE A 1 1019 ? 14.024 -23.977 -10.219 1.00 86.50 1019 ILE A N 1
ATOM 7557 C CA . ILE A 1 1019 ? 13.309 -24.175 -11.473 1.00 86.50 1019 ILE A CA 1
ATOM 7558 C C . ILE A 1 1019 ? 13.524 -25.632 -11.892 1.00 86.50 1019 ILE A C 1
ATOM 7560 O O . ILE A 1 1019 ? 14.627 -25.977 -12.324 1.00 86.50 1019 ILE A O 1
ATOM 7564 N N . PRO A 1 1020 ? 12.515 -26.506 -11.763 1.00 83.06 1020 PRO A N 1
ATOM 7565 C CA . PRO A 1 1020 ? 12.569 -27.836 -12.356 1.00 83.06 1020 PRO A CA 1
ATOM 7566 C C . PRO A 1 1020 ? 12.720 -27.714 -13.878 1.00 83.06 1020 PRO A C 1
ATOM 7568 O O . PRO A 1 1020 ? 11.984 -26.963 -14.521 1.00 83.06 1020 PRO A O 1
ATOM 7571 N N . LEU A 1 1021 ? 13.678 -28.427 -14.467 1.00 83.38 1021 LEU A N 1
ATOM 7572 C CA . LEU A 1 1021 ? 13.886 -28.434 -15.912 1.00 83.38 1021 LEU A CA 1
ATOM 7573 C C . LEU A 1 1021 ? 12.890 -29.394 -16.570 1.00 83.38 1021 LEU A C 1
ATOM 7575 O O . LEU A 1 1021 ? 12.771 -30.558 -16.191 1.00 83.38 1021 LEU A O 1
ATOM 7579 N N . ALA A 1 1022 ? 12.177 -28.907 -17.586 1.00 75.81 1022 ALA A N 1
ATOM 7580 C CA . ALA A 1 1022 ? 11.232 -29.695 -18.377 1.00 75.81 1022 ALA A CA 1
ATOM 7581 C C . ALA A 1 1022 ? 11.939 -30.507 -19.482 1.00 75.81 1022 ALA A C 1
ATOM 7583 O O . ALA A 1 1022 ? 11.487 -30.542 -20.623 1.00 75.81 1022 ALA A O 1
ATOM 7584 N N . ASP A 1 1023 ? 13.073 -31.128 -19.160 1.00 76.62 1023 ASP A N 1
ATOM 7585 C CA . ASP A 1 1023 ? 13.871 -31.952 -20.080 1.00 76.62 1023 ASP A CA 1
ATOM 7586 C C . ASP A 1 1023 ? 13.589 -33.461 -19.937 1.00 76.62 1023 ASP A C 1
ATOM 7588 O O . ASP A 1 1023 ? 14.174 -34.278 -20.644 1.00 76.62 1023 ASP A O 1
ATOM 7592 N N . GLY A 1 1024 ? 12.692 -33.844 -19.018 1.00 66.12 1024 GLY A N 1
ATOM 7593 C CA . GLY A 1 1024 ? 12.370 -35.239 -18.699 1.00 66.12 1024 GLY A CA 1
ATOM 7594 C C . GLY A 1 1024 ? 13.428 -35.959 -17.851 1.00 66.12 1024 GLY A C 1
ATOM 7595 O O . GLY A 1 1024 ? 13.165 -37.062 -17.377 1.00 66.12 1024 GLY A O 1
ATOM 7596 N N . GLY A 1 1025 ? 14.589 -35.342 -17.607 1.00 72.62 1025 GLY A N 1
ATOM 7597 C CA . GLY A 1 1025 ? 15.696 -35.917 -16.838 1.00 72.62 1025 GLY A CA 1
ATOM 7598 C C . GLY A 1 1025 ? 15.593 -35.693 -15.328 1.00 72.62 1025 GLY A C 1
ATOM 7599 O O . GLY A 1 1025 ? 16.324 -36.316 -14.562 1.00 72.62 1025 GLY A O 1
ATOM 7600 N N . GLY A 1 1026 ? 14.692 -34.819 -14.870 1.00 79.44 1026 GLY A N 1
ATOM 7601 C CA . GLY A 1 1026 ? 14.541 -34.499 -13.446 1.00 79.44 1026 GLY A CA 1
ATOM 7602 C C . GLY A 1 1026 ? 15.687 -33.644 -12.893 1.00 79.44 1026 GLY A C 1
ATOM 7603 O O . GLY A 1 1026 ? 16.084 -33.827 -11.736 1.00 79.44 1026 GLY A O 1
ATOM 7604 N N . GLY A 1 1027 ? 16.253 -32.768 -13.731 1.00 87.88 1027 GLY A N 1
ATOM 7605 C CA . GLY A 1 1027 ? 17.199 -31.730 -13.322 1.00 87.88 1027 GLY A CA 1
ATOM 7606 C C . GLY A 1 1027 ? 16.503 -30.489 -12.749 1.00 87.88 1027 GLY A C 1
ATOM 7607 O O . GLY A 1 1027 ? 15.337 -30.226 -13.040 1.00 87.88 1027 GLY A O 1
ATOM 7608 N N . THR A 1 1028 ? 17.231 -29.705 -11.956 1.00 91.31 1028 THR A N 1
ATOM 7609 C CA . THR A 1 1028 ? 16.742 -28.486 -11.297 1.00 91.31 1028 THR A CA 1
ATOM 7610 C C . THR A 1 1028 ? 17.788 -27.377 -11.397 1.00 91.31 1028 THR A C 1
ATOM 7612 O O . THR A 1 1028 ? 18.959 -27.582 -11.080 1.00 91.31 1028 THR A O 1
ATOM 7615 N N . LEU A 1 1029 ? 17.374 -26.180 -11.807 1.00 91.62 1029 LEU A N 1
ATOM 7616 C CA . LEU A 1 1029 ? 18.196 -24.973 -11.832 1.00 91.62 1029 LEU A CA 1
ATOM 7617 C C . LEU A 1 1029 ? 17.863 -24.084 -10.632 1.00 91.62 1029 LEU A C 1
ATOM 7619 O O . LEU A 1 1029 ? 16.731 -23.650 -10.466 1.00 91.62 1029 LEU A O 1
ATOM 7623 N N . PHE A 1 1030 ? 18.857 -23.770 -9.817 1.00 92.38 1030 PHE A N 1
ATOM 7624 C CA . PHE A 1 1030 ? 18.770 -22.859 -8.684 1.00 92.38 1030 PHE A CA 1
ATOM 7625 C C . PHE A 1 1030 ? 19.338 -21.494 -9.080 1.00 92.38 1030 PHE A C 1
ATOM 7627 O O . PHE A 1 1030 ? 20.298 -21.418 -9.847 1.00 92.38 1030 PHE A O 1
ATOM 7634 N N . THR A 1 1031 ? 18.787 -20.401 -8.555 1.00 89.69 1031 THR A N 1
ATOM 7635 C CA . THR A 1 1031 ? 19.270 -19.039 -8.826 1.00 89.69 1031 THR A CA 1
ATOM 7636 C C . THR A 1 1031 ? 19.255 -18.159 -7.580 1.00 89.69 1031 THR A C 1
ATOM 7638 O O . THR A 1 1031 ? 18.405 -18.320 -6.703 1.00 89.69 1031 THR A O 1
ATOM 7641 N N . GLY A 1 1032 ? 20.206 -17.229 -7.487 1.00 87.38 1032 GLY A N 1
ATOM 7642 C CA . GLY A 1 1032 ? 20.335 -16.261 -6.401 1.00 87.38 1032 GLY A CA 1
ATOM 7643 C C . GLY A 1 1032 ? 21.136 -15.026 -6.814 1.00 87.38 1032 GLY A C 1
ATOM 7644 O O . GLY A 1 1032 ? 21.614 -14.926 -7.944 1.00 87.38 1032 GLY A O 1
ATOM 7645 N N . THR A 1 1033 ? 21.284 -14.084 -5.887 1.00 87.69 1033 THR A N 1
ATOM 7646 C CA . THR A 1 1033 ? 22.047 -12.839 -6.067 1.00 87.69 1033 THR A CA 1
ATOM 7647 C C . THR A 1 1033 ? 22.938 -12.584 -4.862 1.00 87.69 1033 THR A C 1
ATOM 7649 O O . THR A 1 1033 ? 22.506 -12.801 -3.730 1.00 87.69 1033 THR A O 1
ATOM 7652 N N . LEU A 1 1034 ? 24.146 -12.083 -5.104 1.00 87.56 1034 LEU A N 1
ATOM 7653 C CA . LEU A 1 1034 ? 25.127 -11.727 -4.085 1.00 87.56 1034 LEU A CA 1
ATOM 7654 C C . LEU A 1 1034 ? 25.513 -10.252 -4.241 1.00 87.56 1034 LEU A C 1
ATOM 7656 O O . LEU A 1 1034 ? 25.868 -9.821 -5.337 1.00 87.56 1034 LEU A O 1
ATOM 7660 N N . SER A 1 1035 ? 25.453 -9.487 -3.152 1.00 84.12 1035 SER A N 1
ATOM 7661 C CA . SER A 1 1035 ? 26.000 -8.128 -3.067 1.00 84.12 1035 SER A CA 1
ATOM 7662 C C . SER A 1 1035 ? 26.371 -7.793 -1.624 1.00 84.12 1035 SER A C 1
ATOM 7664 O O . SER A 1 1035 ? 25.839 -8.388 -0.682 1.00 84.12 1035 SER A O 1
ATOM 7666 N N . LEU A 1 1036 ? 27.236 -6.795 -1.436 1.00 80.81 1036 LEU A N 1
ATOM 7667 C CA . LEU A 1 1036 ? 27.568 -6.286 -0.101 1.00 80.81 1036 LEU A CA 1
ATOM 7668 C C . LEU A 1 1036 ? 26.373 -5.622 0.600 1.00 80.81 1036 LEU A C 1
ATOM 7670 O O . LEU A 1 1036 ? 26.338 -5.564 1.825 1.00 80.81 1036 LEU A O 1
ATOM 7674 N N . ALA A 1 1037 ? 25.364 -5.167 -0.152 1.00 69.25 1037 ALA A N 1
ATOM 7675 C CA . ALA A 1 1037 ? 24.156 -4.581 0.424 1.00 69.25 1037 ALA A CA 1
ATOM 7676 C C . ALA A 1 1037 ? 23.264 -5.637 1.097 1.00 69.25 1037 ALA A C 1
ATOM 7678 O O . ALA A 1 1037 ? 22.631 -5.359 2.114 1.00 69.25 1037 ALA A O 1
ATOM 7679 N N . THR A 1 1038 ? 23.204 -6.853 0.544 1.00 71.56 1038 THR A N 1
ATOM 7680 C CA . THR A 1 1038 ? 22.388 -7.946 1.099 1.00 71.56 1038 THR A CA 1
ATOM 7681 C C . THR A 1 1038 ? 23.176 -8.895 1.997 1.00 71.56 1038 THR A C 1
ATOM 7683 O O . THR A 1 1038 ? 22.587 -9.516 2.884 1.00 71.56 1038 THR A O 1
ATOM 7686 N N . HIS A 1 1039 ? 24.492 -8.999 1.800 1.00 86.44 1039 HIS A N 1
ATOM 7687 C CA . HIS A 1 1039 ? 25.390 -9.903 2.524 1.00 86.44 1039 HIS A CA 1
ATOM 7688 C C . HIS A 1 1039 ? 26.650 -9.152 2.989 1.00 86.44 1039 HIS A C 1
ATOM 7690 O O . HIS A 1 1039 ? 27.750 -9.466 2.537 1.00 86.44 1039 HIS A O 1
ATOM 7696 N N . PRO A 1 1040 ? 26.521 -8.165 3.895 1.00 83.25 1040 PRO A N 1
ATOM 7697 C CA . PRO A 1 1040 ? 27.629 -7.284 4.280 1.00 83.25 1040 PRO A CA 1
ATOM 7698 C C . PRO A 1 1040 ? 28.830 -8.032 4.868 1.00 83.25 1040 PRO A C 1
ATOM 7700 O O . PRO A 1 1040 ? 29.965 -7.608 4.682 1.00 83.25 1040 PRO A O 1
ATOM 7703 N N . TRP A 1 1041 ? 28.605 -9.190 5.497 1.00 89.94 1041 TRP A N 1
ATOM 7704 C CA . TRP A 1 1041 ? 29.671 -10.046 6.020 1.00 89.94 1041 TRP A CA 1
ATOM 7705 C C . TRP A 1 1041 ? 30.632 -10.565 4.937 1.00 89.94 1041 TRP A C 1
ATOM 7707 O O . TRP A 1 1041 ? 31.746 -10.941 5.274 1.00 89.94 1041 TRP A O 1
ATOM 7717 N N . LEU A 1 1042 ? 30.256 -10.571 3.649 1.00 91.00 1042 LEU A N 1
ATOM 7718 C CA . LEU A 1 1042 ? 31.164 -10.945 2.555 1.00 91.00 1042 LEU A CA 1
ATOM 7719 C C . LEU A 1 1042 ? 32.290 -9.923 2.331 1.00 91.00 1042 LEU A C 1
ATOM 7721 O O . LEU A 1 1042 ? 33.321 -10.298 1.781 1.00 91.00 1042 LEU A O 1
ATOM 7725 N N . ALA A 1 1043 ? 32.134 -8.669 2.780 1.00 88.50 1043 ALA A N 1
ATOM 7726 C CA . ALA A 1 1043 ? 33.205 -7.666 2.722 1.00 88.50 1043 ALA A CA 1
ATOM 7727 C C . ALA A 1 1043 ? 34.432 -8.076 3.554 1.00 88.50 1043 ALA A C 1
ATOM 7729 O O . ALA A 1 1043 ? 35.549 -7.650 3.278 1.00 88.50 1043 ALA A O 1
ATOM 7730 N N . ASP A 1 1044 ? 34.221 -8.931 4.555 1.00 91.44 1044 ASP A N 1
ATOM 7731 C CA . ASP A 1 1044 ? 35.253 -9.382 5.480 1.00 91.44 1044 ASP A CA 1
ATOM 7732 C C . ASP A 1 1044 ? 36.070 -10.577 4.938 1.00 91.44 1044 ASP A C 1
ATOM 7734 O O . ASP A 1 1044 ? 36.905 -11.115 5.666 1.00 91.44 1044 ASP A O 1
ATOM 7738 N N . HIS A 1 1045 ? 35.859 -11.015 3.687 1.00 93.44 1045 HIS A N 1
ATOM 7739 C CA . HIS A 1 1045 ? 36.672 -12.049 3.023 1.00 93.44 1045 HIS A CA 1
ATOM 7740 C C . HIS A 1 1045 ? 37.465 -11.462 1.853 1.00 93.44 1045 HIS A C 1
ATOM 7742 O O . HIS A 1 1045 ? 37.058 -11.532 0.690 1.00 93.44 1045 HIS A O 1
ATOM 7748 N N . ALA A 1 1046 ? 38.614 -10.860 2.165 1.00 89.38 1046 ALA A N 1
ATOM 7749 C CA . ALA A 1 1046 ? 39.517 -10.311 1.163 1.00 89.38 1046 ALA A CA 1
ATOM 7750 C C . ALA A 1 1046 ? 40.773 -11.182 1.004 1.00 89.38 1046 ALA A C 1
ATOM 7752 O O . ALA A 1 1046 ? 41.415 -11.586 1.977 1.00 89.38 1046 ALA A O 1
ATOM 7753 N N . VAL A 1 1047 ? 41.153 -11.453 -0.246 1.00 87.44 1047 VAL A N 1
ATOM 7754 C CA . VAL A 1 1047 ? 42.388 -12.160 -0.602 1.00 87.44 1047 VAL A CA 1
ATOM 7755 C C . VAL A 1 1047 ? 43.201 -11.272 -1.538 1.00 87.44 1047 VAL A C 1
ATOM 7757 O O . VAL A 1 1047 ? 42.757 -10.967 -2.641 1.00 87.44 1047 VAL A O 1
ATOM 7760 N N . ALA A 1 1048 ? 44.394 -10.867 -1.100 1.00 82.12 1048 ALA A N 1
ATOM 7761 C CA . ALA A 1 1048 ? 45.255 -9.895 -1.770 1.00 82.12 1048 ALA A CA 1
ATOM 7762 C C . ALA A 1 1048 ? 44.484 -8.620 -2.167 1.00 82.12 1048 ALA A C 1
ATOM 7764 O O . ALA A 1 1048 ? 44.554 -8.188 -3.315 1.00 82.12 1048 ALA A O 1
ATOM 7765 N N . ASP A 1 1049 ? 43.710 -8.086 -1.213 1.00 75.62 1049 ASP A N 1
ATOM 7766 C CA . ASP A 1 1049 ? 42.843 -6.903 -1.344 1.00 75.62 1049 ASP A CA 1
ATOM 7767 C C . ASP A 1 1049 ? 41.714 -7.014 -2.387 1.00 75.62 1049 ASP A C 1
ATOM 7769 O O . ASP A 1 1049 ? 41.096 -6.020 -2.757 1.00 75.62 1049 ASP A O 1
ATOM 7773 N N . VAL A 1 1050 ? 41.385 -8.233 -2.828 1.00 82.81 1050 VAL A N 1
ATOM 7774 C CA . VAL A 1 1050 ? 40.225 -8.506 -3.686 1.00 82.81 1050 VAL A CA 1
ATOM 7775 C C . VAL A 1 1050 ? 39.147 -9.231 -2.881 1.00 82.81 1050 VAL A C 1
ATOM 7777 O O . VAL A 1 1050 ? 39.441 -10.216 -2.203 1.00 82.81 1050 VAL A O 1
ATOM 7780 N N . LEU A 1 1051 ? 37.895 -8.771 -2.970 1.00 88.81 1051 LEU A N 1
ATOM 7781 C CA . LEU A 1 1051 ? 36.746 -9.403 -2.314 1.00 88.81 1051 LEU A CA 1
ATOM 7782 C C . LEU A 1 1051 ? 36.368 -10.702 -3.035 1.00 88.81 1051 LEU A C 1
ATOM 7784 O O . LEU A 1 1051 ? 35.903 -10.691 -4.179 1.00 88.81 1051 LEU A O 1
ATOM 7788 N N . VAL A 1 1052 ? 36.569 -11.833 -2.362 1.00 90.56 1052 VAL A N 1
ATOM 7789 C CA . VAL A 1 1052 ? 36.328 -13.170 -2.915 1.00 90.56 1052 VAL A CA 1
ATOM 7790 C C . VAL A 1 1052 ? 35.224 -13.839 -2.111 1.00 90.56 1052 VAL A C 1
ATOM 7792 O O . VAL A 1 1052 ? 35.267 -13.883 -0.888 1.00 90.56 1052 VAL A O 1
ATOM 7795 N N . VAL A 1 1053 ? 34.229 -14.415 -2.785 1.00 93.69 1053 VAL A N 1
ATOM 7796 C CA . VAL A 1 1053 ? 33.248 -15.254 -2.092 1.00 93.69 1053 VAL A CA 1
ATOM 7797 C C . VAL A 1 1053 ? 33.937 -16.547 -1.636 1.00 93.69 1053 VAL A C 1
ATOM 7799 O O . VAL A 1 1053 ? 34.510 -17.256 -2.472 1.00 93.69 1053 VAL A O 1
ATOM 7802 N N . PRO A 1 1054 ? 33.894 -16.887 -0.333 1.00 93.12 1054 PRO A N 1
ATOM 7803 C CA . PRO A 1 1054 ? 34.641 -18.015 0.208 1.00 93.12 1054 PRO A CA 1
ATOM 7804 C C . PRO A 1 1054 ? 34.156 -19.343 -0.374 1.00 93.12 1054 PRO A C 1
ATOM 7806 O O . PRO A 1 1054 ? 32.957 -19.562 -0.570 1.00 93.12 1054 PRO A O 1
ATOM 7809 N N . GLY A 1 1055 ? 35.082 -20.285 -0.571 1.00 92.62 1055 GLY A N 1
ATOM 7810 C CA . GLY A 1 1055 ? 34.753 -21.630 -1.057 1.00 92.62 1055 GLY A CA 1
ATOM 7811 C C . GLY A 1 1055 ? 33.723 -22.353 -0.180 1.00 92.62 1055 GLY A C 1
ATOM 7812 O O . GLY A 1 1055 ? 32.905 -23.112 -0.695 1.00 92.62 1055 GLY A O 1
ATOM 7813 N N . THR A 1 1056 ? 33.689 -22.060 1.124 1.00 94.44 1056 THR A N 1
ATOM 7814 C CA . THR A 1 1056 ? 32.690 -22.594 2.063 1.00 94.44 1056 THR A CA 1
ATOM 7815 C C . THR A 1 1056 ? 31.263 -22.143 1.744 1.00 94.44 1056 THR A C 1
ATOM 7817 O O . THR A 1 1056 ? 30.332 -22.919 1.943 1.00 94.44 1056 THR A O 1
ATOM 7820 N N . ALA A 1 1057 ? 31.067 -20.945 1.179 1.00 94.19 1057 ALA A N 1
ATOM 7821 C CA . ALA A 1 1057 ? 29.751 -20.486 0.730 1.00 94.19 1057 ALA A CA 1
ATOM 7822 C C . ALA A 1 1057 ? 29.274 -21.251 -0.515 1.00 94.19 1057 ALA A C 1
ATOM 7824 O O . ALA A 1 1057 ? 28.085 -21.542 -0.644 1.00 94.19 1057 ALA A O 1
ATOM 7825 N N . LEU A 1 1058 ? 30.199 -21.624 -1.407 1.00 94.69 1058 LEU A N 1
ATOM 7826 C CA . LEU A 1 1058 ? 29.891 -22.440 -2.587 1.00 94.69 1058 LEU A CA 1
ATOM 7827 C C . LEU A 1 1058 ? 29.533 -23.880 -2.193 1.00 94.69 1058 LEU A C 1
ATOM 7829 O O . LEU A 1 1058 ? 28.575 -24.440 -2.725 1.00 94.69 1058 LEU A O 1
ATOM 7833 N N . VAL A 1 1059 ? 30.258 -24.455 -1.228 1.00 94.44 1059 VAL A N 1
ATOM 7834 C CA . VAL A 1 1059 ? 29.942 -25.771 -0.648 1.00 94.44 1059 VAL A CA 1
ATOM 7835 C C . VAL A 1 1059 ? 28.566 -25.756 0.015 1.00 94.44 1059 VAL A C 1
ATOM 7837 O O . VAL A 1 1059 ? 27.773 -26.666 -0.214 1.00 94.44 1059 VAL A O 1
ATOM 7840 N N . GLU A 1 1060 ? 28.251 -24.711 0.779 1.00 93.44 1060 GLU A N 1
ATOM 7841 C CA . GLU A 1 1060 ? 26.958 -24.594 1.453 1.00 93.44 1060 GLU A CA 1
ATOM 7842 C C . GLU A 1 1060 ? 25.788 -24.469 0.465 1.00 93.44 1060 GLU A C 1
ATOM 7844 O O . GLU A 1 1060 ? 24.773 -25.157 0.598 1.00 93.44 1060 GLU A O 1
ATOM 7849 N N . ALA A 1 1061 ? 25.948 -23.667 -0.594 1.00 93.38 1061 ALA A N 1
ATOM 7850 C CA . ALA A 1 1061 ? 24.963 -23.593 -1.671 1.00 93.38 1061 ALA A CA 1
ATOM 7851 C C . ALA A 1 1061 ? 24.756 -24.958 -2.358 1.00 93.38 1061 ALA A C 1
ATOM 7853 O O . ALA A 1 1061 ? 23.617 -25.349 -2.619 1.00 93.38 1061 ALA A O 1
ATOM 7854 N N . ALA A 1 1062 ? 25.835 -25.706 -2.609 1.00 93.62 1062 ALA A N 1
ATOM 7855 C CA . ALA A 1 1062 ? 25.760 -27.030 -3.222 1.00 93.62 1062 ALA A CA 1
ATOM 7856 C C . ALA A 1 1062 ? 25.070 -28.067 -2.318 1.00 93.62 1062 ALA A C 1
ATOM 7858 O O . ALA A 1 1062 ? 24.221 -28.823 -2.795 1.00 93.62 1062 ALA A O 1
ATOM 7859 N N . LEU A 1 1063 ? 25.373 -28.077 -1.016 1.00 91.62 1063 LEU A N 1
ATOM 7860 C CA . LEU A 1 1063 ? 24.728 -28.961 -0.041 1.00 91.62 1063 LEU A CA 1
ATOM 7861 C C . LEU A 1 1063 ? 23.234 -28.658 0.095 1.00 91.62 1063 LEU A C 1
ATOM 7863 O O . LEU A 1 1063 ? 22.428 -29.590 0.081 1.00 91.62 1063 LEU A O 1
ATOM 7867 N N . ARG A 1 1064 ? 22.843 -27.375 0.159 1.00 90.50 1064 ARG A N 1
ATOM 7868 C CA . ARG A 1 1064 ? 21.425 -26.991 0.206 1.00 90.50 1064 ARG A CA 1
ATOM 7869 C C . ARG A 1 1064 ? 20.678 -27.415 -1.056 1.00 90.50 1064 ARG A C 1
ATOM 7871 O O . ARG A 1 1064 ? 19.587 -27.968 -0.951 1.00 90.50 1064 ARG A O 1
ATOM 7878 N N . ALA A 1 1065 ? 21.252 -27.177 -2.234 1.00 90.69 1065 ALA A N 1
ATOM 7879 C CA . ALA A 1 1065 ? 20.643 -27.587 -3.498 1.00 90.69 1065 ALA A CA 1
ATOM 7880 C C . ALA A 1 1065 ? 20.500 -29.113 -3.600 1.00 90.69 1065 ALA A C 1
ATOM 7882 O O . ALA A 1 1065 ? 19.469 -29.618 -4.047 1.00 90.69 1065 ALA A O 1
ATOM 7883 N N . GLY A 1 1066 ? 21.507 -29.850 -3.124 1.00 87.94 1066 GLY A N 1
ATOM 7884 C CA . GLY A 1 1066 ? 21.450 -31.300 -3.016 1.00 87.94 1066 GLY A CA 1
ATOM 7885 C C . GLY A 1 1066 ? 20.348 -31.776 -2.073 1.00 87.94 1066 GLY A C 1
ATOM 7886 O O . GLY A 1 1066 ? 19.555 -32.629 -2.463 1.00 87.94 1066 GLY A O 1
ATOM 7887 N N . ALA A 1 1067 ? 20.254 -31.205 -0.868 1.00 86.50 1067 ALA A N 1
ATOM 7888 C CA . ALA A 1 1067 ? 19.204 -31.535 0.095 1.00 86.50 1067 ALA A CA 1
ATOM 7889 C C . ALA A 1 1067 ? 17.798 -31.304 -0.483 1.00 86.50 1067 ALA A C 1
ATOM 7891 O O . ALA A 1 1067 ? 16.913 -32.123 -0.255 1.00 86.50 1067 ALA A O 1
ATOM 7892 N N . GLU A 1 1068 ? 17.614 -30.270 -1.305 1.00 85.94 1068 GLU A N 1
ATOM 7893 C CA . GLU A 1 1068 ? 16.329 -30.014 -1.963 1.00 85.94 1068 GLU A CA 1
ATOM 7894 C C . GLU A 1 1068 ? 16.007 -31.020 -3.078 1.00 85.94 1068 GLU A C 1
ATOM 7896 O O . GLU A 1 1068 ? 14.843 -31.334 -3.310 1.00 85.94 1068 GLU A O 1
ATOM 7901 N N . CYS A 1 1069 ? 17.026 -31.570 -3.746 1.00 85.06 1069 CYS A N 1
ATOM 7902 C CA . CYS A 1 1069 ? 16.843 -32.569 -4.803 1.00 85.06 1069 CYS A CA 1
ATOM 7903 C C . CYS A 1 1069 ? 16.744 -34.016 -4.285 1.00 85.06 1069 CYS A C 1
ATOM 7905 O O . CYS A 1 1069 ? 16.194 -34.868 -4.985 1.00 85.06 1069 CYS A O 1
ATOM 7907 N N . THR A 1 1070 ? 17.318 -34.335 -3.117 1.00 77.50 1070 THR A N 1
ATOM 7908 C CA . THR A 1 1070 ? 17.441 -35.725 -2.621 1.00 77.50 1070 THR A CA 1
ATOM 7909 C C . THR A 1 1070 ? 16.991 -35.940 -1.171 1.00 77.50 1070 THR A C 1
ATOM 7911 O O . THR A 1 1070 ? 17.012 -37.071 -0.689 1.00 77.50 1070 THR A O 1
ATOM 7914 N N . GLY A 1 1071 ? 16.617 -34.891 -0.435 1.00 76.81 1071 GLY A N 1
ATOM 7915 C CA . GLY A 1 1071 ? 16.279 -34.927 0.996 1.00 76.81 1071 GLY A CA 1
ATOM 7916 C C . GLY A 1 1071 ? 17.496 -35.002 1.931 1.00 76.81 1071 GLY A C 1
ATOM 7917 O O . GLY A 1 1071 ? 17.491 -34.403 3.005 1.00 76.81 1071 GLY A O 1
ATOM 7918 N N . ARG A 1 1072 ? 18.561 -35.703 1.524 1.00 71.38 1072 ARG A N 1
ATOM 7919 C CA . ARG A 1 1072 ? 19.884 -35.724 2.171 1.00 71.38 1072 ARG A CA 1
ATOM 7920 C C . ARG A 1 1072 ? 20.960 -35.964 1.115 1.00 71.38 1072 ARG A C 1
ATOM 7922 O O . ARG A 1 1072 ? 21.046 -37.057 0.551 1.00 71.38 1072 ARG A O 1
ATOM 7929 N N . ALA A 1 1073 ? 21.796 -34.961 0.867 1.00 72.38 1073 ALA A N 1
ATOM 7930 C CA . ALA A 1 1073 ? 22.869 -35.046 -0.117 1.00 72.38 1073 ALA A CA 1
ATOM 7931 C C . ALA A 1 1073 ? 24.251 -34.995 0.535 1.00 72.38 1073 ALA A C 1
ATOM 7933 O O . ALA A 1 1073 ? 24.489 -34.215 1.457 1.00 72.38 1073 ALA A O 1
ATOM 7934 N N . MET A 1 1074 ? 25.158 -35.815 0.012 1.00 88.88 1074 MET A N 1
ATOM 7935 C CA . MET A 1 1074 ? 26.595 -35.713 0.234 1.00 88.88 1074 MET A CA 1
ATOM 7936 C C . MET A 1 1074 ? 27.229 -35.108 -1.018 1.00 88.88 1074 MET A C 1
ATOM 7938 O O . MET A 1 1074 ? 26.899 -35.501 -2.139 1.00 88.88 1074 MET A O 1
ATOM 7942 N N . LEU A 1 1075 ? 28.156 -34.174 -0.834 1.00 91.94 1075 LEU A N 1
ATOM 7943 C CA . LEU A 1 1075 ? 29.018 -33.700 -1.910 1.00 91.94 1075 LEU A CA 1
ATOM 7944 C C . LEU A 1 1075 ? 30.115 -34.750 -2.115 1.00 91.94 1075 LEU A C 1
ATOM 7946 O O . LEU A 1 1075 ? 30.993 -34.908 -1.264 1.00 91.94 1075 LEU A O 1
ATOM 7950 N N . GLU A 1 1076 ? 30.052 -35.505 -3.208 1.00 92.38 1076 GLU A N 1
ATOM 7951 C CA . GLU A 1 1076 ? 31.094 -36.486 -3.513 1.00 92.38 1076 GLU A CA 1
ATOM 7952 C C . GLU A 1 1076 ? 32.380 -35.780 -3.933 1.00 92.38 1076 GLU A C 1
ATOM 7954 O O . GLU A 1 1076 ? 33.443 -36.059 -3.379 1.00 92.38 1076 GLU A O 1
ATOM 7959 N N . GLU A 1 1077 ? 32.253 -34.813 -4.841 1.00 94.25 1077 GLU A N 1
ATOM 7960 C CA . GLU A 1 1077 ? 33.341 -33.956 -5.294 1.00 94.25 1077 GLU A CA 1
ATOM 7961 C C . GLU A 1 1077 ? 32.813 -32.564 -5.668 1.00 94.25 1077 GLU A C 1
ATOM 7963 O O . GLU A 1 1077 ? 31.719 -32.439 -6.221 1.00 94.25 1077 GLU A O 1
ATOM 7968 N N . LEU A 1 1078 ? 33.597 -31.522 -5.394 1.00 95.06 1078 LEU A N 1
ATOM 7969 C CA . LEU A 1 1078 ? 33.415 -30.170 -5.918 1.00 95.06 1078 LEU A CA 1
ATOM 7970 C C . LEU A 1 1078 ? 34.778 -29.544 -6.217 1.00 95.06 1078 LEU A C 1
ATOM 7972 O O . LEU A 1 1078 ? 35.594 -29.356 -5.314 1.00 95.06 1078 LEU A O 1
ATOM 7976 N N . VAL A 1 1079 ? 35.000 -29.177 -7.475 1.00 95.44 1079 VAL A N 1
ATOM 7977 C CA . VAL A 1 1079 ? 36.212 -28.518 -7.963 1.00 95.44 1079 VAL A CA 1
ATOM 7978 C C . VAL A 1 1079 ? 35.916 -27.047 -8.242 1.00 95.44 1079 VAL A C 1
ATOM 7980 O O . VAL A 1 1079 ? 35.008 -26.716 -9.005 1.00 95.44 1079 VAL A O 1
ATOM 7983 N N . LEU A 1 1080 ? 36.706 -26.157 -7.642 1.00 92.25 1080 LEU A N 1
ATOM 7984 C CA . LEU A 1 1080 ? 36.654 -24.713 -7.851 1.00 92.25 1080 LEU A CA 1
ATOM 7985 C C . LEU A 1 1080 ? 37.577 -24.335 -9.018 1.00 92.25 1080 LEU A C 1
ATOM 7987 O O . LEU A 1 1080 ? 38.797 -24.483 -8.942 1.00 92.25 1080 LEU A O 1
ATOM 7991 N N . GLN A 1 1081 ? 36.991 -23.858 -10.115 1.00 87.62 1081 GLN A N 1
ATOM 7992 C CA . GLN A 1 1081 ? 37.702 -23.546 -11.361 1.00 87.62 1081 GLN A CA 1
ATOM 7993 C C . GLN A 1 1081 ? 38.134 -22.083 -11.447 1.00 87.62 1081 GLN A C 1
ATOM 7995 O O . GLN A 1 1081 ? 39.226 -21.793 -11.938 1.00 87.62 1081 GLN A O 1
ATOM 8000 N N . ALA A 1 1082 ? 37.292 -21.171 -10.960 1.00 87.50 1082 ALA A N 1
ATOM 8001 C CA . ALA A 1 1082 ? 37.549 -19.738 -10.959 1.00 87.50 1082 ALA A CA 1
ATOM 8002 C C . ALA A 1 1082 ? 36.982 -19.089 -9.684 1.00 87.50 1082 ALA A C 1
ATOM 8004 O O . ALA A 1 1082 ? 35.850 -19.407 -9.305 1.00 87.50 1082 ALA A O 1
ATOM 8005 N N . PRO A 1 1083 ? 37.716 -18.166 -9.033 1.00 88.06 1083 PRO A N 1
ATOM 8006 C CA . PRO A 1 1083 ? 37.200 -17.433 -7.881 1.00 88.06 1083 PRO A CA 1
ATOM 8007 C C . PRO A 1 1083 ? 35.980 -16.592 -8.277 1.00 88.06 1083 PRO A C 1
ATOM 8009 O O . PRO A 1 1083 ? 35.939 -16.017 -9.365 1.00 88.06 1083 PRO A O 1
ATOM 8012 N N . LEU A 1 1084 ? 34.976 -16.539 -7.400 1.00 91.56 1084 LEU A N 1
ATOM 8013 C CA . LEU A 1 1084 ? 33.806 -15.681 -7.573 1.00 91.56 1084 LEU A CA 1
ATOM 8014 C C . LEU A 1 1084 ? 34.101 -14.344 -6.889 1.00 91.56 1084 LEU A C 1
ATOM 8016 O O . LEU A 1 1084 ? 34.120 -14.261 -5.663 1.00 91.56 1084 LEU A O 1
ATOM 8020 N N . ILE A 1 1085 ? 34.402 -13.331 -7.701 1.00 87.38 1085 ILE A N 1
ATOM 8021 C CA . ILE A 1 1085 ? 34.766 -11.983 -7.250 1.00 87.38 1085 ILE A CA 1
ATOM 8022 C C . ILE A 1 1085 ? 33.489 -11.183 -7.003 1.00 87.38 1085 ILE A C 1
ATOM 8024 O O . ILE A 1 1085 ? 32.593 -11.178 -7.851 1.00 87.38 1085 ILE A O 1
ATOM 8028 N N . LEU A 1 1086 ? 33.407 -10.509 -5.857 1.00 84.12 1086 LEU A N 1
ATOM 8029 C CA . LEU A 1 1086 ? 32.296 -9.618 -5.539 1.00 84.12 1086 LEU A CA 1
ATOM 8030 C C . LEU A 1 1086 ? 32.737 -8.161 -5.766 1.00 84.12 1086 LEU A C 1
ATOM 8032 O O . LEU A 1 1086 ? 33.748 -7.752 -5.198 1.00 84.12 1086 LEU A O 1
ATOM 8036 N N . PRO A 1 1087 ? 32.032 -7.364 -6.585 1.00 75.06 1087 PRO A N 1
ATOM 8037 C CA . PRO A 1 1087 ? 32.378 -5.959 -6.754 1.00 75.06 1087 PRO A CA 1
ATOM 8038 C C . PRO A 1 1087 ? 32.025 -5.157 -5.493 1.00 75.06 1087 PRO A C 1
ATOM 8040 O O . PRO A 1 1087 ? 31.045 -5.460 -4.810 1.00 75.06 1087 PRO A O 1
ATOM 8043 N N . GLU A 1 1088 ? 32.791 -4.099 -5.207 1.00 67.88 1088 GLU A N 1
ATOM 8044 C CA . GLU A 1 1088 ? 32.496 -3.180 -4.092 1.00 67.88 1088 GLU A CA 1
ATOM 8045 C C . GLU A 1 1088 ? 31.127 -2.499 -4.252 1.00 67.88 1088 GLU A C 1
ATOM 8047 O O . GLU A 1 1088 ? 30.454 -2.199 -3.266 1.00 67.88 1088 GLU A O 1
ATOM 8052 N N . GLN A 1 1089 ? 30.698 -2.283 -5.501 1.00 57.47 1089 GLN A N 1
ATOM 8053 C CA . GLN A 1 1089 ? 29.372 -1.783 -5.848 1.00 57.47 1089 GLN A CA 1
ATOM 8054 C C . GLN A 1 1089 ? 28.749 -2.628 -6.963 1.00 57.47 1089 GLN A C 1
ATOM 8056 O O . GLN A 1 1089 ? 29.395 -2.915 -7.968 1.00 57.47 1089 GLN A O 1
ATOM 8061 N N . GLY A 1 1090 ? 27.480 -3.002 -6.785 1.00 66.81 1090 GLY A N 1
ATOM 8062 C CA . GLY A 1 1090 ? 26.711 -3.808 -7.736 1.00 66.81 1090 GLY A CA 1
ATOM 8063 C C . GLY A 1 1090 ? 26.297 -5.172 -7.182 1.00 66.81 1090 GLY A C 1
ATOM 8064 O O . GLY A 1 1090 ? 26.594 -5.524 -6.038 1.00 66.81 1090 GLY A O 1
ATOM 8065 N N . THR A 1 1091 ? 25.585 -5.937 -8.007 1.00 78.12 1091 THR A N 1
ATOM 8066 C CA . THR A 1 1091 ? 25.078 -7.273 -7.670 1.00 78.12 1091 THR A CA 1
ATOM 8067 C C . THR A 1 1091 ? 25.610 -8.298 -8.663 1.00 78.12 1091 THR A C 1
ATOM 8069 O O . THR A 1 1091 ? 25.697 -8.037 -9.861 1.00 78.12 1091 THR A O 1
ATOM 8072 N N . VAL A 1 1092 ? 25.915 -9.500 -8.179 1.00 84.81 1092 VAL A N 1
ATOM 8073 C CA . VAL A 1 1092 ? 26.256 -10.660 -9.007 1.00 84.81 1092 VAL A CA 1
ATOM 8074 C C . VAL A 1 1092 ? 25.098 -11.650 -8.965 1.00 84.81 1092 VAL A C 1
ATOM 8076 O O . VAL A 1 1092 ? 24.629 -12.019 -7.889 1.00 84.81 1092 VAL A O 1
ATOM 8079 N N . ARG A 1 1093 ? 24.630 -12.113 -10.125 1.00 86.69 1093 ARG A N 1
ATOM 8080 C CA . ARG A 1 1093 ? 23.687 -13.233 -10.229 1.00 86.69 1093 ARG A CA 1
ATOM 8081 C C . ARG A 1 1093 ? 24.446 -14.544 -10.211 1.00 86.69 1093 ARG A C 1
ATOM 8083 O O . ARG A 1 1093 ? 25.455 -14.682 -10.892 1.00 86.69 1093 ARG A O 1
ATOM 8090 N N . ILE A 1 1094 ? 23.915 -15.523 -9.493 1.00 92.31 1094 ILE A N 1
ATOM 8091 C CA . ILE A 1 1094 ? 24.421 -16.894 -9.467 1.00 92.31 1094 ILE A CA 1
ATOM 8092 C C . ILE A 1 1094 ? 23.353 -17.868 -9.956 1.00 92.31 1094 ILE A C 1
ATOM 8094 O O . ILE A 1 1094 ? 22.159 -17.711 -9.681 1.00 92.31 1094 ILE A O 1
ATOM 8098 N N . GLN A 1 1095 ? 23.801 -18.880 -10.689 1.00 92.62 1095 GLN A N 1
ATOM 8099 C CA . GLN A 1 1095 ? 23.023 -20.041 -11.089 1.00 92.62 1095 GLN A CA 1
ATOM 8100 C C . GLN A 1 1095 ? 23.752 -21.304 -10.659 1.00 92.62 1095 GLN A C 1
ATOM 8102 O O . GLN A 1 1095 ? 24.957 -21.424 -10.858 1.00 92.62 1095 GLN A O 1
ATOM 8107 N N . LEU A 1 1096 ? 23.009 -22.248 -10.093 1.00 94.81 1096 LEU A N 1
ATOM 8108 C CA . LEU A 1 1096 ? 23.500 -23.574 -9.760 1.00 94.81 1096 LEU A CA 1
ATOM 8109 C C . LEU A 1 1096 ? 22.586 -24.607 -10.420 1.00 94.81 1096 LEU A C 1
ATOM 8111 O O . LEU A 1 1096 ? 21.421 -24.717 -10.061 1.00 94.81 1096 LEU A O 1
ATOM 8115 N N . SER A 1 1097 ? 23.079 -25.338 -11.417 1.00 93.88 1097 SER A N 1
ATOM 8116 C CA . SER A 1 1097 ? 22.322 -26.402 -12.080 1.00 93.88 1097 SER A CA 1
ATOM 8117 C C . SER A 1 1097 ? 22.647 -27.749 -11.450 1.00 93.88 1097 SER A C 1
ATOM 8119 O O . SER A 1 1097 ? 23.822 -28.107 -11.365 1.00 93.88 1097 SER A O 1
ATOM 8121 N N . VAL A 1 1098 ? 21.621 -28.509 -11.077 1.00 93.38 1098 VAL A N 1
ATOM 8122 C CA . VAL A 1 1098 ? 21.716 -29.909 -10.655 1.00 93.38 1098 VAL A CA 1
ATOM 8123 C C . VAL A 1 1098 ? 21.060 -30.774 -11.728 1.00 93.38 1098 VAL A C 1
ATOM 8125 O O . VAL A 1 1098 ? 19.881 -30.610 -12.024 1.00 93.38 1098 VAL A O 1
ATOM 8128 N N . GLY A 1 1099 ? 21.819 -31.684 -12.328 1.00 90.44 1099 GLY A N 1
ATOM 8129 C CA . GLY A 1 1099 ? 21.323 -32.605 -13.345 1.00 90.44 1099 GLY A CA 1
ATOM 8130 C C . GLY A 1 1099 ? 20.390 -33.687 -12.791 1.00 90.44 1099 GLY A C 1
ATOM 8131 O O . GLY A 1 1099 ? 20.266 -33.896 -11.577 1.00 90.44 1099 GLY A O 1
ATOM 8132 N N . GLY A 1 1100 ? 19.752 -34.406 -13.714 1.00 87.31 1100 GLY A N 1
ATOM 8133 C CA . GLY A 1 1100 ? 19.020 -35.637 -13.422 1.00 87.31 1100 GLY A CA 1
ATOM 8134 C C . GLY A 1 1100 ? 19.884 -36.702 -12.733 1.00 87.31 1100 GLY A C 1
ATOM 8135 O O . GLY A 1 1100 ? 21.111 -36.658 -12.856 1.00 87.31 1100 GLY A O 1
ATOM 8136 N N . PRO A 1 1101 ? 19.278 -37.647 -11.993 1.00 88.00 1101 PRO A N 1
ATOM 8137 C CA . PRO A 1 1101 ? 20.021 -38.741 -11.386 1.00 88.00 1101 PRO A CA 1
ATOM 8138 C C . PRO A 1 1101 ? 20.505 -39.709 -12.472 1.00 88.00 1101 PRO A C 1
ATOM 8140 O O . PRO A 1 1101 ? 19.741 -40.089 -13.358 1.00 88.00 1101 PRO A O 1
ATOM 8143 N N . ASP A 1 1102 ? 21.761 -40.134 -12.391 1.00 86.00 1102 ASP A N 1
ATOM 8144 C CA . ASP A 1 1102 ? 22.264 -41.243 -13.196 1.00 86.00 1102 ASP A CA 1
ATOM 8145 C C . ASP A 1 1102 ? 21.771 -42.603 -12.657 1.00 86.00 1102 ASP A C 1
ATOM 8147 O O . ASP A 1 1102 ? 21.039 -42.682 -11.666 1.00 86.00 1102 ASP A O 1
ATOM 8151 N N . GLY A 1 1103 ? 22.196 -43.705 -13.288 1.00 80.44 1103 GLY A N 1
ATOM 8152 C CA . GLY A 1 1103 ? 21.815 -45.065 -12.881 1.00 80.44 1103 GLY A CA 1
ATOM 8153 C C . GLY A 1 1103 ? 22.226 -45.468 -11.454 1.00 80.44 1103 GLY A C 1
ATOM 8154 O O . GLY A 1 1103 ? 21.778 -46.503 -10.968 1.00 80.44 1103 GLY A O 1
ATOM 8155 N N . THR A 1 1104 ? 23.053 -44.671 -10.772 1.00 83.94 1104 THR A N 1
ATOM 8156 C CA . THR A 1 1104 ? 23.484 -44.873 -9.378 1.00 83.94 1104 THR A CA 1
ATOM 8157 C C . THR A 1 1104 ? 22.863 -43.867 -8.402 1.00 83.94 1104 THR A C 1
ATOM 8159 O O . THR A 1 1104 ? 23.102 -43.944 -7.197 1.00 83.94 1104 THR A O 1
ATOM 8162 N N . GLY A 1 1105 ? 22.047 -42.933 -8.901 1.00 85.31 1105 GLY A N 1
ATOM 8163 C CA . GLY A 1 1105 ? 21.465 -41.839 -8.126 1.00 85.31 1105 GLY A CA 1
ATOM 8164 C C . GLY A 1 1105 ? 22.381 -40.621 -7.963 1.00 85.31 1105 GLY A C 1
ATOM 8165 O O . GLY A 1 1105 ? 22.017 -39.699 -7.230 1.00 85.31 1105 GLY A O 1
ATOM 8166 N N . ARG A 1 1106 ? 23.546 -40.588 -8.626 1.00 89.69 1106 ARG A N 1
ATOM 8167 C CA . ARG A 1 1106 ? 24.454 -39.432 -8.616 1.00 89.69 1106 ARG A CA 1
ATOM 8168 C C . ARG A 1 1106 ? 23.943 -38.335 -9.539 1.00 89.69 1106 ARG A C 1
ATOM 8170 O O . ARG A 1 1106 ? 23.298 -38.613 -10.545 1.00 89.69 1106 ARG A O 1
ATOM 8177 N N . ARG A 1 1107 ? 24.238 -37.078 -9.207 1.00 93.00 1107 ARG A N 1
ATOM 8178 C CA . ARG A 1 1107 ? 23.795 -35.902 -9.973 1.00 93.00 1107 ARG A CA 1
ATOM 8179 C C . ARG A 1 1107 ? 24.959 -34.958 -10.236 1.00 93.00 1107 ARG A C 1
ATOM 8181 O O . ARG A 1 1107 ? 25.646 -34.560 -9.296 1.00 93.00 1107 ARG A O 1
ATOM 8188 N N . ALA A 1 1108 ? 25.151 -34.573 -11.496 1.00 93.38 1108 ALA A N 1
ATOM 8189 C CA . ALA A 1 1108 ? 26.118 -33.544 -11.872 1.00 93.38 1108 ALA A CA 1
ATOM 8190 C C . ALA A 1 1108 ? 25.650 -32.156 -11.405 1.00 93.38 1108 ALA A C 1
ATOM 8192 O O . ALA A 1 1108 ? 24.454 -31.864 -11.404 1.00 93.38 1108 ALA A O 1
ATOM 8193 N N . LEU A 1 1109 ? 26.591 -31.302 -11.016 1.00 94.38 1109 LEU A N 1
ATOM 8194 C CA . LEU A 1 1109 ? 26.360 -29.993 -10.412 1.00 94.38 1109 LEU A CA 1
ATOM 8195 C C . LEU A 1 1109 ? 27.300 -28.965 -11.055 1.00 94.38 1109 LEU A C 1
ATOM 8197 O O . LEU A 1 1109 ? 28.499 -29.211 -11.183 1.00 94.38 1109 LEU A O 1
ATOM 8201 N N . ILE A 1 1110 ? 26.773 -27.800 -11.432 1.00 95.94 1110 ILE A N 1
ATOM 8202 C CA . ILE A 1 1110 ? 27.557 -26.674 -11.963 1.00 95.94 1110 ILE A CA 1
ATOM 8203 C C . ILE A 1 1110 ? 27.074 -25.386 -11.300 1.00 95.94 1110 ILE A C 1
ATOM 8205 O O . ILE A 1 1110 ? 25.875 -25.132 -11.294 1.00 95.94 1110 ILE A O 1
ATOM 8209 N N . LEU A 1 1111 ? 27.988 -24.564 -10.776 1.00 95.06 1111 LEU A N 1
ATOM 8210 C CA . LEU A 1 1111 ? 27.707 -23.213 -10.285 1.00 95.06 1111 LEU A CA 1
ATOM 8211 C C . LEU A 1 1111 ? 28.417 -22.179 -11.157 1.00 95.06 1111 LEU A C 1
ATOM 8213 O O . LEU A 1 1111 ? 29.641 -22.222 -11.324 1.00 95.06 1111 LEU A O 1
ATOM 8217 N N . SER A 1 1112 ? 27.650 -21.213 -11.649 1.00 94.12 1112 SER A N 1
ATOM 8218 C CA . SER A 1 1112 ? 28.122 -20.128 -12.502 1.00 94.12 1112 SER A CA 1
ATOM 8219 C C . SER A 1 1112 ? 27.578 -18.777 -12.041 1.00 94.12 1112 SER A C 1
ATOM 8221 O O . SER A 1 1112 ? 26.543 -18.714 -11.378 1.00 94.12 1112 SER A O 1
ATOM 8223 N N . SER A 1 1113 ? 28.249 -17.683 -12.395 1.00 92.25 1113 SER A N 1
ATOM 8224 C CA . SER A 1 1113 ? 27.801 -16.328 -12.066 1.00 92.25 1113 SER A CA 1
ATOM 8225 C C . SER A 1 1113 ? 27.936 -15.356 -13.233 1.00 92.25 1113 SER A C 1
ATOM 8227 O O . SER A 1 1113 ? 28.665 -15.626 -14.190 1.00 92.25 1113 SER A O 1
ATOM 8229 N N . ARG A 1 1114 ? 27.228 -14.228 -13.161 1.00 86.00 1114 ARG A N 1
ATOM 8230 C CA . ARG A 1 1114 ? 27.437 -13.070 -14.037 1.00 86.00 1114 ARG A CA 1
ATOM 8231 C C . ARG A 1 1114 ? 27.006 -11.773 -13.324 1.00 86.00 1114 ARG A C 1
ATOM 8233 O O . ARG A 1 1114 ? 26.154 -11.852 -12.435 1.00 86.00 1114 ARG A O 1
ATOM 8240 N N . PRO A 1 1115 ? 27.517 -10.590 -13.704 1.00 79.69 1115 PRO A N 1
ATOM 8241 C CA . PRO A 1 1115 ? 27.024 -9.308 -13.184 1.00 79.69 1115 PRO A CA 1
ATOM 8242 C C . PRO A 1 1115 ? 25.509 -9.131 -13.401 1.00 79.69 1115 PRO A C 1
ATOM 8244 O O . PRO A 1 1115 ? 24.959 -9.601 -14.389 1.00 79.69 1115 PRO A O 1
ATOM 8247 N N . GLU A 1 1116 ? 24.779 -8.479 -12.501 1.00 70.44 1116 GLU A N 1
ATOM 8248 C CA . GLU A 1 1116 ? 23.330 -8.283 -12.688 1.00 70.44 1116 GLU A CA 1
ATOM 8249 C C . GLU A 1 1116 ? 23.010 -7.415 -13.916 1.00 70.44 1116 GLU A C 1
ATOM 8251 O O . GLU A 1 1116 ? 22.089 -7.734 -14.673 1.00 70.44 1116 GLU A O 1
ATOM 8256 N N . ASP A 1 1117 ? 23.835 -6.396 -14.143 1.00 58.19 1117 ASP A N 1
ATOM 8257 C CA . ASP A 1 1117 ? 23.695 -5.403 -15.215 1.00 58.19 1117 ASP A CA 1
ATOM 8258 C C . ASP A 1 1117 ? 24.191 -5.937 -16.572 1.00 58.19 1117 ASP A C 1
ATOM 8260 O O . ASP A 1 1117 ? 24.069 -5.277 -17.605 1.00 58.19 1117 ASP A O 1
ATOM 8264 N N . ALA A 1 1118 ? 24.729 -7.159 -16.564 1.00 62.09 1118 ALA A N 1
ATOM 8265 C CA . ALA A 1 1118 ? 25.148 -7.897 -17.738 1.00 62.09 1118 ALA A CA 1
ATOM 8266 C C . ALA A 1 1118 ? 23.987 -8.057 -18.723 1.00 62.09 1118 ALA A C 1
ATOM 8268 O O . ALA A 1 1118 ? 22.923 -8.598 -18.373 1.00 62.09 1118 ALA A O 1
ATOM 8269 N N . GLY A 1 1119 ? 24.215 -7.653 -19.977 1.00 49.66 1119 GLY A N 1
ATOM 8270 C CA . GLY A 1 1119 ? 23.282 -7.889 -21.078 1.00 49.66 1119 GLY A CA 1
ATOM 8271 C C . GLY A 1 1119 ? 22.874 -9.364 -21.156 1.00 49.66 1119 GLY A C 1
ATOM 8272 O O . GLY A 1 1119 ? 23.602 -10.250 -20.710 1.00 49.66 1119 GLY A O 1
ATOM 8273 N N . ALA A 1 1120 ? 21.686 -9.658 -21.698 1.00 49.50 1120 ALA A N 1
ATOM 8274 C CA . ALA A 1 1120 ? 21.174 -11.033 -21.778 1.00 49.50 1120 ALA A CA 1
ATOM 8275 C C . ALA A 1 1120 ? 22.193 -12.019 -22.384 1.00 49.50 1120 ALA A C 1
ATOM 8277 O O . ALA A 1 1120 ? 22.253 -13.160 -21.927 1.00 49.50 1120 ALA A O 1
ATOM 8278 N N . ASP A 1 1121 ? 23.030 -11.526 -23.298 1.00 53.88 1121 ASP A N 1
ATOM 8279 C CA . ASP A 1 1121 ? 24.029 -12.280 -24.048 1.00 53.88 1121 ASP A CA 1
ATOM 8280 C C . ASP A 1 1121 ? 25.394 -12.425 -23.343 1.00 53.88 1121 ASP A C 1
ATOM 8282 O O . ASP A 1 1121 ? 26.227 -13.180 -23.842 1.00 53.88 1121 ASP A O 1
ATOM 8286 N N . GLU A 1 1122 ? 25.640 -11.758 -22.201 1.00 61.41 1122 GLU A N 1
ATOM 8287 C CA . GLU A 1 1122 ? 26.876 -11.924 -21.411 1.00 61.41 1122 GLU A CA 1
ATOM 8288 C C . GLU A 1 1122 ? 26.937 -13.318 -20.721 1.00 61.41 1122 GLU A C 1
ATOM 8290 O O . GLU A 1 1122 ? 25.904 -13.845 -20.283 1.00 61.41 1122 GLU A O 1
ATOM 8295 N N . PRO A 1 1123 ? 28.120 -13.957 -20.598 1.00 69.06 1123 PRO A N 1
ATOM 8296 C CA . PRO A 1 1123 ? 28.291 -15.375 -20.423 1.00 69.06 1123 PRO A CA 1
ATOM 8297 C C . PRO A 1 1123 ? 28.380 -15.642 -18.939 1.00 69.06 1123 PRO A C 1
ATOM 8299 O O . PRO A 1 1123 ? 28.999 -14.919 -18.156 1.00 69.06 1123 PRO A O 1
ATOM 8302 N N . TRP A 1 1124 ? 27.819 -16.763 -18.547 1.00 85.69 1124 TRP A N 1
ATOM 8303 C CA . TRP A 1 1124 ? 27.979 -17.219 -17.189 1.00 85.69 1124 TRP A CA 1
ATOM 8304 C C . TRP A 1 1124 ? 29.418 -17.704 -16.992 1.00 85.69 1124 TRP A C 1
ATOM 8306 O O . TRP A 1 1124 ? 29.886 -18.609 -17.683 1.00 85.69 1124 TRP A O 1
ATOM 8316 N N . THR A 1 1125 ? 30.131 -17.098 -16.048 1.00 88.44 1125 THR A N 1
ATOM 8317 C CA . THR A 1 1125 ? 31.444 -17.575 -15.615 1.00 88.44 1125 THR A CA 1
ATOM 8318 C C . THR A 1 1125 ? 31.233 -18.787 -14.728 1.00 88.44 1125 THR A C 1
ATOM 8320 O O . THR A 1 1125 ? 30.560 -18.695 -13.705 1.00 88.44 1125 THR A O 1
ATOM 8323 N N . ARG A 1 1126 ? 31.786 -19.939 -15.111 1.00 92.75 1126 ARG A N 1
ATOM 8324 C CA . ARG A 1 1126 ? 31.701 -21.164 -14.312 1.00 92.75 1126 ARG A CA 1
ATOM 8325 C C . ARG A 1 1126 ? 32.712 -21.107 -13.168 1.00 92.75 1126 ARG A C 1
ATOM 8327 O O . ARG A 1 1126 ? 33.910 -20.983 -13.412 1.00 92.75 1126 ARG A O 1
ATOM 8334 N N . HIS A 1 1127 ? 32.234 -21.222 -11.934 1.00 93.19 1127 HIS A N 1
ATOM 8335 C CA . HIS A 1 1127 ? 33.067 -21.139 -10.730 1.00 93.19 1127 HIS A CA 1
ATOM 8336 C C . HIS A 1 1127 ? 33.317 -22.501 -10.102 1.00 93.19 1127 HIS A C 1
ATOM 8338 O O . HIS A 1 1127 ? 34.435 -22.763 -9.660 1.00 93.19 1127 HIS A O 1
ATOM 8344 N N . ALA A 1 1128 ? 32.305 -23.371 -10.083 1.00 93.88 1128 ALA A N 1
ATOM 8345 C CA . ALA A 1 1128 ? 32.419 -24.694 -9.490 1.00 93.88 1128 ALA A CA 1
ATOM 8346 C C . ALA A 1 1128 ? 31.708 -25.763 -10.324 1.00 93.88 1128 ALA A C 1
ATOM 8348 O O . ALA A 1 1128 ? 30.673 -25.507 -10.938 1.00 93.88 1128 ALA A O 1
ATOM 8349 N N . GLU A 1 1129 ? 32.270 -26.965 -10.321 1.00 95.81 1129 GLU A N 1
ATOM 8350 C CA . GLU A 1 1129 ? 31.725 -28.162 -10.961 1.00 95.81 1129 GLU A CA 1
ATOM 8351 C C . GLU A 1 1129 ? 31.898 -29.341 -10.003 1.00 95.81 1129 GLU A C 1
ATOM 8353 O O . GLU A 1 1129 ? 32.926 -29.439 -9.332 1.00 95.81 1129 GLU A O 1
ATOM 8358 N N . GLY A 1 1130 ? 30.898 -30.210 -9.891 1.00 93.62 1130 GLY A N 1
ATOM 8359 C CA . GLY A 1 1130 ? 30.939 -31.299 -8.923 1.00 93.62 1130 GLY A CA 1
ATOM 8360 C C . GLY A 1 1130 ? 29.848 -32.344 -9.098 1.00 93.62 1130 GLY A C 1
ATOM 8361 O O . GLY A 1 1130 ? 29.020 -32.263 -10.004 1.00 93.62 1130 GLY A O 1
ATOM 8362 N N . THR A 1 1131 ? 29.845 -33.317 -8.189 1.00 94.12 1131 THR A N 1
ATOM 8363 C CA . THR A 1 1131 ? 28.898 -34.436 -8.174 1.00 94.12 1131 THR A CA 1
ATOM 8364 C C . THR A 1 1131 ? 28.269 -34.579 -6.791 1.00 94.12 1131 THR A C 1
ATOM 8366 O O . THR A 1 1131 ? 28.962 -34.605 -5.771 1.00 94.12 1131 THR A O 1
ATOM 8369 N N . LEU A 1 1132 ? 26.942 -34.689 -6.757 1.00 91.75 1132 LEU A N 1
ATOM 8370 C CA . LEU A 1 1132 ? 26.159 -35.007 -5.565 1.00 91.75 1132 LEU A CA 1
ATOM 8371 C C . LEU A 1 1132 ? 25.854 -36.507 -5.536 1.00 91.75 1132 LEU A C 1
ATOM 8373 O O . LEU A 1 1132 ? 25.474 -37.082 -6.557 1.00 91.75 1132 LEU A O 1
ATOM 8377 N N . ALA A 1 1133 ? 25.960 -37.115 -4.358 1.00 89.25 1133 ALA A N 1
ATOM 8378 C CA . ALA A 1 1133 ? 25.608 -38.507 -4.105 1.00 89.25 1133 ALA A CA 1
ATOM 8379 C C . ALA A 1 1133 ? 24.545 -38.612 -2.989 1.00 89.25 1133 ALA A C 1
ATOM 8381 O O . ALA A 1 1133 ? 24.487 -37.744 -2.106 1.00 89.25 1133 ALA A O 1
ATOM 8382 N N . PRO A 1 1134 ? 23.703 -39.664 -2.988 1.00 76.25 1134 PRO A N 1
ATOM 8383 C CA . PRO A 1 1134 ? 22.787 -39.925 -1.881 1.00 76.25 1134 PRO A CA 1
ATOM 8384 C C . PRO A 1 1134 ? 23.571 -40.119 -0.571 1.00 76.25 1134 PRO A C 1
ATOM 8386 O O . PRO A 1 1134 ? 24.526 -40.893 -0.523 1.00 76.25 1134 PRO A O 1
ATOM 8389 N N . GLY A 1 1135 ? 23.199 -39.392 0.489 1.00 69.19 1135 GLY A N 1
ATOM 8390 C CA . GLY A 1 1135 ? 23.970 -39.356 1.738 1.00 69.19 1135 GLY A CA 1
ATOM 8391 C C . GLY A 1 1135 ? 24.031 -40.699 2.485 1.00 69.19 1135 GLY A C 1
ATOM 8392 O O . GLY A 1 1135 ? 23.009 -41.354 2.683 1.00 69.19 1135 GLY A O 1
ATOM 8393 N N . GLY A 1 1136 ? 25.232 -41.084 2.939 1.00 59.31 1136 GLY A N 1
ATOM 8394 C CA . GLY A 1 1136 ? 25.487 -42.270 3.770 1.00 59.31 1136 GLY A CA 1
ATOM 8395 C C . GLY A 1 1136 ? 25.267 -42.052 5.277 1.00 59.31 1136 GLY A C 1
ATOM 8396 O O . GLY A 1 1136 ? 25.077 -40.932 5.748 1.00 59.31 1136 GLY A O 1
ATOM 8397 N N . GLY A 1 1137 ? 25.273 -43.148 6.045 1.00 51.47 1137 GLY A N 1
ATOM 8398 C CA . GLY A 1 1137 ? 25.008 -43.150 7.489 1.00 51.47 1137 GLY A CA 1
ATOM 8399 C C . GLY A 1 1137 ? 26.041 -42.393 8.337 1.00 51.47 1137 GLY A C 1
ATOM 8400 O O . GLY A 1 1137 ? 27.220 -42.325 8.004 1.00 51.47 1137 GLY A O 1
ATOM 8401 N N . HIS A 1 1138 ? 25.575 -41.853 9.466 1.00 59.47 1138 HIS A N 1
ATOM 8402 C CA . HIS A 1 1138 ? 26.350 -41.075 10.436 1.00 59.47 1138 HIS A CA 1
ATOM 8403 C C . HIS A 1 1138 ? 27.576 -41.841 10.976 1.00 59.47 1138 HIS A C 1
ATOM 8405 O O . HIS A 1 1138 ? 27.391 -42.880 11.619 1.00 59.47 1138 HIS A O 1
ATOM 8411 N N . PRO A 1 1139 ? 28.811 -41.326 10.847 1.00 58.22 1139 PRO A N 1
ATOM 8412 C CA . PRO A 1 1139 ? 29.914 -41.826 11.651 1.00 58.22 1139 PRO A CA 1
ATOM 8413 C C . PRO A 1 1139 ? 29.717 -41.345 13.096 1.00 58.22 1139 PRO A C 1
ATOM 8415 O O . PRO A 1 1139 ? 29.812 -40.155 13.394 1.00 58.22 1139 PRO A O 1
ATOM 8418 N N . ARG A 1 1140 ? 29.409 -42.271 14.010 1.00 53.50 1140 ARG A N 1
ATOM 8419 C CA . ARG A 1 1140 ? 29.477 -42.010 15.454 1.00 53.50 1140 ARG A CA 1
ATOM 8420 C C . ARG A 1 1140 ? 30.957 -41.945 15.834 1.00 53.50 1140 ARG A C 1
ATOM 8422 O O . ARG A 1 1140 ? 31.626 -42.974 15.838 1.00 53.50 1140 ARG A O 1
ATOM 8429 N N . GLN A 1 1141 ? 31.462 -40.752 16.132 1.00 57.75 1141 GLN A N 1
ATOM 8430 C CA . GLN A 1 1141 ? 32.764 -40.571 16.771 1.00 57.75 1141 GLN A CA 1
ATOM 8431 C C . GLN A 1 1141 ? 32.556 -40.060 18.194 1.00 57.75 1141 GLN A C 1
ATOM 8433 O O . GLN A 1 1141 ? 31.805 -39.115 18.415 1.00 57.75 1141 GLN A O 1
ATOM 8438 N N . ASP A 1 1142 ? 33.198 -40.729 19.148 1.00 63.25 1142 ASP A N 1
ATOM 8439 C CA . ASP A 1 1142 ? 33.287 -40.275 20.532 1.00 63.25 1142 ASP A CA 1
ATOM 8440 C C . ASP A 1 1142 ? 34.314 -39.126 20.586 1.00 63.25 1142 ASP A C 1
ATOM 8442 O O . ASP A 1 1142 ? 35.450 -39.335 20.145 1.00 63.25 1142 ASP A O 1
ATOM 8446 N N . PRO A 1 1143 ? 33.951 -37.917 21.060 1.00 65.88 1143 PRO A N 1
ATOM 8447 C CA . PRO A 1 1143 ? 34.851 -36.764 21.066 1.00 65.88 1143 PRO A CA 1
ATOM 8448 C C . PRO A 1 1143 ? 36.167 -36.988 21.814 1.00 65.88 1143 PRO A C 1
ATOM 8450 O O . PRO A 1 1143 ? 37.158 -36.308 21.543 1.00 65.88 1143 PRO A O 1
ATOM 8453 N N . GLY A 1 1144 ? 36.166 -37.899 22.792 1.00 75.00 1144 GLY A N 1
ATOM 8454 C CA . GLY A 1 1144 ? 37.223 -37.979 23.791 1.00 75.00 1144 GLY A CA 1
ATOM 8455 C C . GLY A 1 1144 ? 37.328 -36.698 24.643 1.00 75.00 1144 GLY A C 1
ATOM 8456 O O . GLY A 1 1144 ? 36.500 -35.789 24.543 1.00 75.00 1144 GLY A O 1
ATOM 8457 N N . PRO A 1 1145 ? 38.332 -36.609 25.531 1.00 79.88 1145 PRO A N 1
ATOM 8458 C CA . PRO A 1 1145 ? 38.586 -35.401 26.316 1.00 79.88 1145 PRO A CA 1
ATOM 8459 C C . PRO A 1 1145 ? 38.935 -34.206 25.410 1.00 79.88 1145 PRO A C 1
ATOM 8461 O O . PRO A 1 1145 ? 39.744 -34.343 24.494 1.00 79.88 1145 PRO A O 1
ATOM 8464 N N . TRP A 1 1146 ? 38.343 -33.033 25.684 1.00 86.69 1146 TRP A N 1
ATOM 8465 C CA . TRP A 1 1146 ? 38.568 -31.797 24.921 1.00 86.69 1146 TRP A CA 1
ATOM 8466 C C . TRP A 1 1146 ? 39.081 -30.656 25.822 1.00 86.69 1146 TRP A C 1
ATOM 8468 O O . TRP A 1 1146 ? 38.384 -30.295 26.776 1.00 86.69 1146 TRP A O 1
ATOM 8478 N N . PRO A 1 1147 ? 40.251 -30.049 25.535 1.00 84.56 1147 PRO A N 1
ATOM 8479 C CA . PRO A 1 1147 ? 41.170 -30.373 24.440 1.00 84.56 1147 PRO A CA 1
ATOM 8480 C C . PRO A 1 1147 ? 41.827 -31.762 24.610 1.00 84.56 1147 PRO A C 1
ATOM 8482 O O . PRO A 1 1147 ? 41.917 -32.257 25.738 1.00 84.56 1147 PRO A O 1
ATOM 8485 N N . PRO A 1 1148 ? 42.284 -32.403 23.517 1.00 83.44 1148 PRO A N 1
ATOM 8486 C CA . PRO A 1 1148 ? 42.853 -33.748 23.573 1.00 83.44 1148 PRO A CA 1
ATOM 8487 C C . PRO A 1 1148 ? 44.054 -33.841 24.512 1.00 83.44 1148 PRO A C 1
ATOM 8489 O O . PRO A 1 1148 ? 44.929 -32.972 24.529 1.00 83.44 1148 PRO A O 1
ATOM 8492 N N . THR A 1 1149 ? 44.130 -34.927 25.279 1.00 83.25 1149 THR A N 1
ATOM 8493 C CA . THR A 1 1149 ? 45.229 -35.157 26.222 1.00 83.25 1149 THR A CA 1
ATOM 8494 C C . THR A 1 1149 ? 46.571 -35.210 25.481 1.00 83.25 1149 THR A C 1
ATOM 8496 O O . THR A 1 1149 ? 46.736 -35.989 24.547 1.00 83.25 1149 THR A O 1
ATOM 8499 N N . GLY A 1 1150 ? 47.531 -34.375 25.892 1.00 86.31 1150 GLY A N 1
ATOM 8500 C CA . GLY A 1 1150 ? 48.849 -34.259 25.253 1.00 86.31 1150 GLY A CA 1
ATOM 8501 C C . GLY A 1 1150 ? 48.939 -33.241 24.107 1.00 86.31 1150 GLY A C 1
ATOM 8502 O O . GLY A 1 1150 ? 50.028 -33.048 23.568 1.00 86.31 1150 GLY A O 1
ATOM 8503 N N . ALA A 1 1151 ? 47.843 -32.566 23.744 1.00 88.75 1151 ALA A N 1
ATOM 8504 C CA . ALA A 1 1151 ? 47.869 -31.515 22.732 1.00 88.75 1151 ALA A CA 1
ATOM 8505 C C . ALA A 1 1151 ? 48.524 -30.230 23.273 1.00 88.75 1151 ALA A C 1
ATOM 8507 O O . ALA A 1 1151 ? 48.277 -29.816 24.407 1.00 88.75 1151 ALA A O 1
ATOM 8508 N N . ARG A 1 1152 ? 49.360 -29.581 22.457 1.00 90.69 1152 ARG A N 1
ATOM 8509 C CA . ARG A 1 1152 ? 50.033 -28.323 22.801 1.00 90.69 1152 ARG A CA 1
ATOM 8510 C C . ARG A 1 1152 ? 49.250 -27.147 22.227 1.00 90.69 1152 ARG A C 1
ATOM 8512 O O . ARG A 1 1152 ? 49.008 -27.113 21.024 1.00 90.69 1152 ARG A O 1
ATOM 8519 N N . GLU A 1 1153 ? 48.864 -26.200 23.074 1.00 93.50 1153 GLU A N 1
ATOM 8520 C CA . GLU A 1 1153 ? 48.135 -24.999 22.651 1.00 93.50 1153 GLU A CA 1
ATOM 8521 C C . GLU A 1 1153 ? 49.029 -24.083 21.806 1.00 93.50 1153 GLU A C 1
ATOM 8523 O O . GLU A 1 1153 ? 50.225 -23.937 22.078 1.00 93.50 1153 GLU A O 1
ATOM 8528 N N . ILE A 1 1154 ? 48.446 -23.523 20.749 1.00 90.56 1154 ILE A N 1
ATOM 8529 C CA . ILE A 1 1154 ? 49.050 -22.516 19.882 1.00 90.56 1154 ILE A CA 1
ATOM 8530 C C . ILE A 1 1154 ? 48.445 -21.174 20.280 1.00 90.56 1154 ILE A C 1
ATOM 8532 O O . ILE A 1 1154 ? 47.224 -21.032 20.317 1.00 90.56 1154 ILE A O 1
ATOM 8536 N N . ASP A 1 1155 ? 49.310 -20.207 20.567 1.00 89.38 1155 ASP A N 1
ATOM 8537 C CA . ASP A 1 1155 ? 48.898 -18.837 20.844 1.00 89.38 1155 ASP A CA 1
ATOM 8538 C C . ASP A 1 1155 ? 48.278 -18.207 19.588 1.00 89.38 1155 ASP A C 1
ATOM 8540 O O . ASP A 1 1155 ? 48.825 -18.318 18.487 1.00 89.38 1155 ASP A O 1
ATOM 8544 N N . LEU A 1 1156 ? 47.110 -17.592 19.759 1.00 90.94 1156 LEU A N 1
ATOM 8545 C CA . LEU A 1 1156 ? 46.364 -16.930 18.694 1.00 90.94 1156 LEU A CA 1
ATOM 8546 C C . LEU A 1 1156 ? 46.515 -15.405 18.735 1.00 90.94 1156 LEU A C 1
ATOM 8548 O O . LEU A 1 1156 ? 45.948 -14.727 17.871 1.00 90.94 1156 LEU A O 1
ATOM 8552 N N . ASP A 1 1157 ? 47.292 -14.859 19.674 1.00 83.38 1157 ASP A N 1
ATOM 8553 C CA . ASP A 1 1157 ? 47.645 -13.445 19.655 1.00 83.38 1157 ASP A CA 1
ATOM 8554 C C . ASP A 1 1157 ? 48.313 -13.096 18.313 1.00 83.38 1157 ASP A C 1
ATOM 8556 O O . ASP A 1 1157 ? 49.202 -13.783 17.807 1.00 83.38 1157 ASP A O 1
ATOM 8560 N N . ASP A 1 1158 ? 47.818 -12.033 17.678 1.00 84.69 1158 ASP A N 1
ATOM 8561 C CA . ASP A 1 1158 ? 48.233 -11.554 16.353 1.00 84.69 1158 ASP A CA 1
ATOM 8562 C C . ASP A 1 1158 ? 48.003 -12.506 15.160 1.00 84.69 1158 ASP A C 1
ATOM 8564 O O . ASP A 1 1158 ? 48.455 -12.203 14.048 1.00 84.69 1158 ASP A O 1
ATOM 8568 N N . CYS A 1 1159 ? 47.263 -13.609 15.324 1.00 89.19 1159 CYS A N 1
ATOM 8569 C CA . CYS A 1 1159 ? 47.095 -14.626 14.277 1.00 89.19 1159 CYS A CA 1
ATOM 8570 C C . CYS A 1 1159 ? 46.548 -14.065 12.945 1.00 89.19 1159 CYS A C 1
ATOM 8572 O O . CYS A 1 1159 ? 47.129 -14.297 11.882 1.00 89.19 1159 CYS A O 1
ATOM 8574 N N . TYR A 1 1160 ? 45.503 -13.233 12.978 1.00 89.62 1160 TYR A N 1
ATOM 8575 C CA . TYR A 1 1160 ? 44.948 -12.604 11.772 1.00 89.62 1160 TYR A CA 1
ATOM 8576 C C . TYR A 1 1160 ? 45.885 -11.561 11.155 1.00 89.62 1160 TYR A C 1
ATOM 8578 O O . TYR A 1 1160 ? 45.891 -11.373 9.940 1.00 89.62 1160 TYR A O 1
ATOM 8586 N N . ARG A 1 1161 ? 46.749 -10.931 11.963 1.00 85.62 1161 ARG A N 1
ATOM 8587 C CA . ARG A 1 1161 ? 47.786 -10.023 11.456 1.00 85.62 1161 ARG A CA 1
ATOM 8588 C C . ARG A 1 1161 ? 48.888 -10.797 10.725 1.00 85.62 1161 ARG A C 1
ATOM 8590 O O . ARG A 1 1161 ? 49.470 -10.270 9.781 1.00 85.62 1161 ARG A O 1
ATOM 8597 N N . GLN A 1 1162 ? 49.177 -12.036 11.134 1.00 84.25 1162 GLN A N 1
ATOM 8598 C CA . GLN A 1 1162 ? 50.067 -12.931 10.386 1.00 84.25 1162 GLN A CA 1
ATOM 8599 C C . GLN A 1 1162 ? 49.424 -13.424 9.087 1.00 84.25 1162 GLN A C 1
ATOM 8601 O O . GLN A 1 1162 ? 50.081 -13.379 8.048 1.00 84.25 1162 GLN A O 1
ATOM 8606 N N . LEU A 1 1163 ? 48.149 -13.825 9.116 1.00 87.50 1163 LEU A N 1
ATOM 8607 C CA . LEU A 1 1163 ? 47.415 -14.223 7.909 1.00 87.50 1163 LEU A CA 1
ATOM 8608 C C . LEU A 1 1163 ? 47.375 -13.088 6.872 1.00 87.50 1163 LEU A C 1
ATOM 8610 O O . LEU A 1 1163 ? 47.672 -13.329 5.699 1.00 87.50 1163 LEU A O 1
ATOM 8614 N N . ALA A 1 1164 ? 47.159 -11.844 7.308 1.00 84.62 1164 ALA A N 1
ATOM 8615 C CA . ALA A 1 1164 ? 47.182 -10.675 6.431 1.00 84.62 1164 ALA A CA 1
ATOM 8616 C C . ALA A 1 1164 ? 48.531 -10.492 5.710 1.00 84.62 1164 ALA A C 1
ATOM 8618 O O . ALA A 1 1164 ? 48.559 -10.169 4.528 1.00 84.62 1164 ALA A O 1
ATOM 8619 N N . LYS A 1 1165 ? 49.669 -10.803 6.351 1.00 81.12 1165 LYS A N 1
ATOM 8620 C CA . LYS A 1 1165 ? 50.991 -10.756 5.686 1.00 81.12 1165 LYS A CA 1
ATOM 8621 C C . LYS A 1 1165 ? 51.133 -11.757 4.539 1.00 81.12 1165 LYS A C 1
ATOM 8623 O O . LYS A 1 1165 ? 51.988 -11.576 3.680 1.00 81.12 1165 LYS A O 1
ATOM 8628 N N . THR A 1 1166 ? 50.313 -12.805 4.529 1.00 78.94 1166 THR A N 1
ATOM 8629 C CA . THR A 1 1166 ? 50.227 -13.766 3.422 1.00 78.94 1166 THR A CA 1
ATOM 8630 C C . THR A 1 1166 ? 49.150 -13.385 2.405 1.00 78.94 1166 THR A C 1
ATOM 8632 O O . THR A 1 1166 ? 48.859 -14.173 1.519 1.00 78.94 1166 THR A O 1
ATOM 8635 N N . GLY A 1 1167 ? 48.534 -12.206 2.512 1.00 82.31 1167 GLY A N 1
ATOM 8636 C CA . GLY A 1 1167 ? 47.452 -11.752 1.640 1.00 82.31 1167 GLY A CA 1
ATOM 8637 C C . GLY A 1 1167 ? 46.060 -12.252 2.034 1.00 82.31 1167 GLY A C 1
ATOM 8638 O O . GLY A 1 1167 ? 45.120 -11.997 1.296 1.00 82.31 1167 GLY A O 1
ATOM 8639 N N . LEU A 1 1168 ? 45.878 -12.941 3.166 1.00 88.12 1168 LEU A N 1
ATOM 8640 C CA . LEU A 1 1168 ? 44.552 -13.344 3.663 1.00 88.12 1168 LEU A CA 1
ATOM 8641 C C . LEU A 1 1168 ? 44.020 -12.291 4.645 1.00 88.12 1168 LEU A C 1
ATOM 8643 O O . LEU A 1 1168 ? 44.374 -12.292 5.824 1.00 88.12 1168 LEU A O 1
ATOM 8647 N N . HIS A 1 1169 ? 43.215 -11.356 4.145 1.00 88.62 1169 HIS A N 1
ATOM 8648 C CA . HIS A 1 1169 ? 42.714 -10.196 4.881 1.00 88.62 1169 HIS A CA 1
ATOM 8649 C C . HIS A 1 1169 ? 41.289 -10.490 5.373 1.00 88.62 1169 HIS A C 1
ATOM 8651 O O . HIS A 1 1169 ? 40.302 -10.171 4.713 1.00 88.62 1169 HIS A O 1
ATOM 8657 N N . TYR A 1 1170 ? 41.185 -11.131 6.541 1.00 90.62 1170 TYR A N 1
ATOM 8658 C CA . TYR A 1 1170 ? 39.897 -11.463 7.155 1.00 90.62 1170 TYR A CA 1
ATOM 8659 C C . TYR A 1 1170 ? 39.403 -10.356 8.087 1.00 90.62 1170 TYR A C 1
ATOM 8661 O O . TYR A 1 1170 ? 40.093 -9.986 9.039 1.00 90.62 1170 TYR A O 1
ATOM 8669 N N . GLY A 1 1171 ? 38.193 -9.861 7.841 1.00 89.31 1171 GLY A N 1
ATOM 8670 C CA . GLY A 1 1171 ? 37.482 -8.919 8.702 1.00 89.31 1171 GLY A CA 1
ATOM 8671 C C . GLY A 1 1171 ? 36.680 -9.603 9.823 1.00 89.31 1171 GLY A C 1
ATOM 8672 O O . GLY A 1 1171 ? 36.671 -10.836 9.923 1.00 89.31 1171 GLY A O 1
ATOM 8673 N N . PRO A 1 1172 ? 36.003 -8.822 10.686 1.00 89.06 1172 PRO A N 1
ATOM 8674 C CA . PRO A 1 1172 ? 35.395 -9.296 11.930 1.00 89.06 1172 PRO A CA 1
ATOM 8675 C C . PRO A 1 1172 ? 34.489 -10.524 11.797 1.00 89.06 1172 PRO A C 1
ATOM 8677 O O . PRO A 1 1172 ? 34.552 -11.400 12.655 1.00 89.06 1172 PRO A O 1
ATOM 8680 N N . ALA A 1 1173 ? 33.680 -10.630 10.738 1.00 90.12 1173 ALA A N 1
ATOM 8681 C CA . ALA A 1 1173 ? 32.764 -11.758 10.549 1.00 90.12 1173 ALA A CA 1
ATOM 8682 C C . ALA A 1 1173 ? 33.477 -13.110 10.357 1.00 90.12 1173 ALA A C 1
ATOM 8684 O O . ALA A 1 1173 ? 32.919 -14.145 10.723 1.00 90.12 1173 ALA A O 1
ATOM 8685 N N . PHE A 1 1174 ? 34.704 -13.114 9.825 1.00 93.00 1174 PHE A N 1
ATOM 8686 C CA . PHE A 1 1174 ? 35.503 -14.326 9.604 1.00 93.00 1174 PHE A CA 1
ATOM 8687 C C . PHE A 1 1174 ? 36.485 -14.623 10.740 1.00 93.00 1174 PHE A C 1
ATOM 8689 O O . PHE A 1 1174 ? 37.073 -15.703 10.771 1.00 93.00 1174 PHE A O 1
ATOM 8696 N N . GLN A 1 1175 ? 36.636 -13.725 11.718 1.00 92.50 1175 GLN A N 1
ATOM 8697 C CA . GLN A 1 1175 ? 37.568 -13.891 12.838 1.00 92.50 1175 GLN A CA 1
ATOM 8698 C C . GLN A 1 1175 ? 36.998 -14.773 13.970 1.00 92.50 1175 GLN A C 1
ATOM 8700 O O . GLN A 1 1175 ? 36.970 -14.404 15.148 1.00 92.50 1175 GLN A O 1
ATOM 8705 N N . GLY A 1 1176 ? 36.511 -15.960 13.603 1.00 92.69 1176 GLY A N 1
ATOM 8706 C CA . GLY A 1 1176 ? 35.804 -16.878 14.498 1.00 92.69 1176 GLY A CA 1
ATOM 8707 C C . GLY A 1 1176 ? 36.688 -17.849 15.289 1.00 92.69 1176 GLY A C 1
ATOM 8708 O O . GLY A 1 1176 ? 36.205 -18.434 16.258 1.00 92.69 1176 GLY A O 1
ATOM 8709 N N . LEU A 1 1177 ? 37.961 -18.041 14.918 1.00 94.75 1177 LEU A N 1
ATOM 8710 C CA . LEU A 1 1177 ? 38.871 -18.980 15.592 1.00 94.75 1177 LEU A CA 1
ATOM 8711 C C . LEU A 1 1177 ? 39.176 -18.505 17.023 1.00 94.75 1177 LEU A C 1
ATOM 8713 O O . LEU A 1 1177 ? 39.705 -17.410 17.210 1.00 94.75 1177 LEU A O 1
ATOM 8717 N N . LYS A 1 1178 ? 38.825 -19.315 18.031 1.00 94.81 1178 LYS A N 1
ATOM 8718 C CA . LYS A 1 1178 ? 38.944 -18.961 19.458 1.00 94.81 1178 LYS A CA 1
ATOM 8719 C C . LYS A 1 1178 ? 40.117 -19.625 20.151 1.00 94.81 1178 LYS A C 1
ATOM 8721 O O . LYS A 1 1178 ? 40.771 -18.974 20.956 1.00 94.81 1178 LYS A O 1
ATOM 8726 N N . ARG A 1 1179 ? 40.358 -20.910 19.879 1.00 94.62 1179 ARG A N 1
ATOM 8727 C CA . ARG A 1 1179 ? 41.473 -21.678 20.455 1.00 94.62 1179 ARG A CA 1
ATOM 8728 C C . ARG A 1 1179 ? 41.973 -22.728 19.471 1.00 94.62 1179 ARG A C 1
ATOM 8730 O O . ARG A 1 1179 ? 41.189 -23.239 18.670 1.00 94.62 1179 ARG A O 1
ATOM 8737 N N . LEU A 1 1180 ? 43.262 -23.049 19.543 1.00 94.94 1180 LEU A N 1
ATOM 8738 C CA . LEU A 1 1180 ? 43.940 -23.969 18.633 1.00 94.94 1180 LEU A CA 1
ATOM 8739 C C . LEU A 1 1180 ? 44.981 -24.801 19.395 1.00 94.94 1180 LEU A C 1
ATOM 8741 O O . LEU A 1 1180 ? 45.802 -24.258 20.125 1.00 94.94 1180 LEU A O 1
ATOM 8745 N N . TRP A 1 1181 ? 44.996 -26.113 19.178 1.00 94.00 1181 TRP A N 1
ATOM 8746 C CA . TRP A 1 1181 ? 46.012 -27.032 19.691 1.00 94.00 1181 TRP A CA 1
ATOM 8747 C C . TRP A 1 1181 ? 46.593 -27.878 18.569 1.00 94.00 1181 TRP A C 1
ATOM 8749 O O . TRP A 1 1181 ? 45.898 -28.241 17.621 1.00 94.00 1181 TRP A O 1
ATOM 8759 N N . ARG A 1 1182 ? 47.857 -28.266 18.724 1.00 91.75 1182 ARG A N 1
ATOM 8760 C CA . ARG A 1 1182 ? 48.521 -29.268 17.891 1.00 91.75 1182 ARG A CA 1
ATOM 8761 C C . ARG A 1 1182 ? 48.683 -30.575 18.656 1.00 91.75 1182 ARG A C 1
ATOM 8763 O O . ARG A 1 1182 ? 49.188 -30.579 19.779 1.00 91.75 1182 ARG A O 1
ATOM 8770 N N . LEU A 1 1183 ? 48.314 -31.680 18.020 1.00 89.31 1183 LEU A N 1
ATOM 8771 C CA . LEU A 1 1183 ? 48.511 -33.039 18.510 1.00 89.31 1183 LEU A CA 1
ATOM 8772 C C . LEU A 1 1183 ? 49.158 -33.867 17.395 1.00 89.31 1183 LEU A C 1
ATOM 8774 O O . LEU A 1 1183 ? 48.473 -34.310 16.481 1.00 89.31 1183 LEU A O 1
ATOM 8778 N N . ALA A 1 1184 ? 50.477 -34.068 17.471 1.00 85.69 1184 ALA A N 1
ATOM 8779 C CA . ALA A 1 1184 ? 51.263 -34.638 16.373 1.00 85.69 1184 ALA A CA 1
ATOM 8780 C C . ALA A 1 1184 ? 50.995 -33.888 15.047 1.00 85.69 1184 ALA A C 1
ATOM 8782 O O . ALA A 1 1184 ? 51.258 -32.682 14.966 1.00 85.69 1184 ALA A O 1
ATOM 8783 N N . ASP A 1 1185 ? 50.446 -34.581 14.050 1.00 82.12 1185 ASP A N 1
ATOM 8784 C CA . ASP A 1 1185 ? 50.111 -34.031 12.732 1.00 82.12 1185 ASP A CA 1
ATOM 8785 C C . ASP A 1 1185 ? 48.684 -33.456 12.650 1.00 82.12 1185 ASP A C 1
ATOM 8787 O O . ASP A 1 1185 ? 48.310 -32.886 11.624 1.00 82.12 1185 ASP A O 1
ATOM 8791 N N . ASP A 1 1186 ? 47.906 -33.541 13.733 1.00 89.12 1186 ASP A N 1
ATOM 8792 C CA . ASP A 1 1186 ? 46.543 -33.018 13.801 1.00 89.12 1186 ASP A CA 1
ATOM 8793 C C . ASP A 1 1186 ? 46.482 -31.630 14.446 1.00 89.12 1186 ASP A C 1
ATOM 8795 O O . ASP A 1 1186 ? 47.199 -31.312 15.403 1.00 89.12 1186 ASP A O 1
ATOM 8799 N N . LEU A 1 1187 ? 45.536 -30.823 13.972 1.00 92.38 1187 LEU A N 1
ATOM 8800 C CA . LEU A 1 1187 ? 45.109 -29.583 14.609 1.00 92.38 1187 LEU A CA 1
ATOM 8801 C C . LEU A 1 1187 ? 43.720 -29.777 15.205 1.00 92.38 1187 LEU A C 1
ATOM 8803 O O . LEU A 1 1187 ? 42.805 -30.233 14.526 1.00 92.38 1187 LEU A O 1
ATOM 8807 N N . CYS A 1 1188 ? 43.551 -29.410 16.468 1.00 93.38 1188 CYS A N 1
ATOM 8808 C CA . CYS A 1 1188 ? 42.253 -29.369 17.136 1.00 93.38 1188 CYS A CA 1
ATOM 8809 C C . CYS A 1 1188 ? 41.915 -27.912 17.432 1.00 93.38 1188 CYS A C 1
ATOM 8811 O O . CYS A 1 1188 ? 42.790 -27.173 17.873 1.00 93.38 1188 CYS A O 1
ATOM 8813 N N . LEU A 1 1189 ? 40.681 -27.477 17.193 1.00 95.06 1189 LEU A N 1
ATOM 8814 C CA . LEU A 1 1189 ? 40.305 -26.069 17.326 1.00 95.06 1189 LEU A CA 1
ATOM 8815 C C . LEU A 1 1189 ? 38.893 -25.866 17.857 1.00 95.06 1189 LEU A C 1
ATOM 8817 O O . LEU A 1 1189 ? 38.021 -26.720 17.697 1.00 95.06 1189 LEU A O 1
ATOM 8821 N N . GLU A 1 1190 ? 38.674 -24.693 18.439 1.00 95.56 1190 GLU A N 1
ATOM 8822 C CA . GLU A 1 1190 ? 37.356 -24.160 18.775 1.00 95.56 1190 GLU A CA 1
ATOM 8823 C C . GLU A 1 1190 ? 37.098 -22.889 17.960 1.00 95.56 1190 GLU A C 1
ATOM 8825 O O . GLU A 1 1190 ? 37.935 -21.985 17.941 1.00 95.56 1190 GLU A O 1
ATOM 8830 N N . ALA A 1 1191 ? 35.942 -22.817 17.298 1.00 95.19 1191 ALA A N 1
ATOM 8831 C CA . ALA A 1 1191 ? 35.508 -21.663 16.512 1.00 95.19 1191 ALA A CA 1
ATOM 8832 C C . ALA A 1 1191 ? 34.073 -21.253 16.871 1.00 95.19 1191 ALA A C 1
ATOM 8834 O O . ALA A 1 1191 ? 33.238 -22.098 17.198 1.00 95.19 1191 ALA A O 1
ATOM 8835 N N . GLU A 1 1192 ? 33.780 -19.958 16.799 1.00 94.94 1192 GLU A N 1
ATOM 8836 C CA . GLU A 1 1192 ? 32.472 -19.368 17.102 1.00 94.94 1192 GLU A CA 1
ATOM 8837 C C . GLU A 1 1192 ? 32.098 -18.324 16.049 1.00 94.94 1192 GLU A C 1
ATOM 8839 O O . GLU A 1 1192 ? 32.952 -17.552 15.616 1.00 94.94 1192 GLU A O 1
ATOM 8844 N N . LEU A 1 1193 ? 30.825 -18.305 15.644 1.00 92.19 1193 LEU A N 1
ATOM 8845 C CA . LEU A 1 1193 ? 30.297 -17.336 14.691 1.00 92.19 1193 LEU A CA 1
ATOM 8846 C C . LEU A 1 1193 ? 30.154 -15.961 15.373 1.00 92.19 1193 LEU A C 1
ATOM 8848 O O . LEU A 1 1193 ? 29.392 -15.857 16.334 1.00 92.19 1193 LEU A O 1
ATOM 8852 N N . PRO A 1 1194 ? 30.844 -14.911 14.898 1.00 87.31 1194 PRO A N 1
ATOM 8853 C CA . PRO A 1 1194 ? 30.706 -13.563 15.447 1.00 87.31 1194 PRO A CA 1
ATOM 8854 C C . PRO A 1 1194 ? 29.327 -12.953 15.152 1.00 87.31 1194 PRO A C 1
ATOM 8856 O O . PRO A 1 1194 ? 28.771 -13.175 14.076 1.00 87.31 1194 PRO A O 1
ATOM 8859 N N . ASP A 1 1195 ? 28.818 -12.100 16.049 1.00 78.50 1195 ASP A N 1
ATOM 8860 C CA . ASP A 1 1195 ? 27.524 -11.409 15.876 1.00 78.50 1195 ASP A CA 1
ATOM 8861 C C . ASP A 1 1195 ? 27.452 -10.569 14.585 1.00 78.50 1195 ASP A C 1
ATOM 8863 O O . ASP A 1 1195 ? 26.378 -10.389 14.009 1.00 78.50 1195 ASP A O 1
ATOM 8867 N N . SER A 1 1196 ? 28.599 -10.088 14.089 1.00 76.50 1196 SER A N 1
ATOM 8868 C CA . SER A 1 1196 ? 28.698 -9.314 12.845 1.00 76.50 1196 SER A CA 1
ATOM 8869 C C . SER A 1 1196 ? 28.345 -10.110 11.583 1.00 76.50 1196 SER A C 1
ATOM 8871 O O . SER A 1 1196 ? 28.068 -9.505 10.550 1.00 76.50 1196 SER A O 1
ATOM 8873 N N . ALA A 1 1197 ? 28.324 -11.446 11.640 1.00 71.19 1197 ALA A N 1
ATOM 8874 C CA . ALA A 1 1197 ? 28.006 -12.290 10.489 1.00 71.19 1197 ALA A CA 1
ATOM 8875 C C . ALA A 1 1197 ? 26.499 -12.333 10.150 1.00 71.19 1197 ALA A C 1
ATOM 8877 O O . ALA A 1 1197 ? 26.128 -12.614 9.010 1.00 71.19 1197 ALA A O 1
ATOM 8878 N N . GLY A 1 1198 ? 25.618 -12.009 11.105 1.00 71.06 1198 GLY A N 1
ATOM 8879 C CA . GLY A 1 1198 ? 24.166 -11.981 10.896 1.00 71.06 1198 GLY A CA 1
ATOM 8880 C C . GLY A 1 1198 ? 23.465 -13.347 11.009 1.00 71.06 1198 GLY A C 1
ATOM 8881 O O . GLY A 1 1198 ? 23.860 -14.207 11.790 1.00 71.06 1198 GLY A O 1
ATOM 8882 N N . GLU A 1 1199 ? 22.348 -13.517 10.285 1.00 66.88 1199 GLU A N 1
ATOM 8883 C CA . GLU A 1 1199 ? 21.373 -14.616 10.455 1.00 66.88 1199 GLU A CA 1
ATOM 8884 C C . GLU A 1 1199 ? 21.971 -16.030 10.305 1.00 66.88 1199 GLU A C 1
ATOM 8886 O O . GLU A 1 1199 ? 22.103 -16.549 9.198 1.00 66.88 1199 GLU A O 1
ATOM 8891 N N . SER A 1 1200 ? 22.240 -16.709 11.424 1.00 72.38 1200 SER A N 1
ATOM 8892 C CA . SER A 1 1200 ? 22.804 -18.069 11.445 1.00 72.38 1200 SER A CA 1
ATOM 8893 C C . SER A 1 1200 ? 21.794 -19.176 11.116 1.00 72.38 1200 SER A C 1
ATOM 8895 O O . SER A 1 1200 ? 22.145 -20.153 10.460 1.00 72.38 1200 SER A O 1
ATOM 8897 N N . GLY A 1 1201 ? 20.530 -19.024 11.524 1.00 73.50 1201 GLY A N 1
ATOM 8898 C CA . GLY A 1 1201 ? 19.532 -20.105 11.495 1.00 73.50 1201 GLY A CA 1
ATOM 8899 C C . GLY A 1 1201 ? 19.034 -20.542 10.111 1.00 73.50 1201 GLY A C 1
ATOM 8900 O O . GLY A 1 1201 ? 18.310 -21.529 10.022 1.00 73.50 1201 GLY A O 1
ATOM 8901 N N . ARG A 1 1202 ? 19.389 -19.824 9.036 1.00 81.94 1202 ARG A N 1
ATOM 8902 C CA . ARG A 1 1202 ? 18.970 -20.145 7.654 1.00 81.94 1202 ARG A CA 1
ATOM 8903 C C . ARG A 1 1202 ? 20.032 -20.900 6.854 1.00 81.94 1202 ARG A C 1
ATOM 8905 O O . ARG A 1 1202 ? 19.743 -21.352 5.748 1.00 81.94 1202 ARG A O 1
ATOM 8912 N N . TYR A 1 1203 ? 21.236 -21.029 7.400 1.00 86.81 1203 TYR A N 1
ATOM 8913 C CA . TYR A 1 1203 ? 22.291 -21.860 6.835 1.00 86.81 1203 TYR A CA 1
ATOM 8914 C C . TYR A 1 1203 ? 22.295 -23.220 7.535 1.00 86.81 1203 TYR A C 1
ATOM 8916 O O . TYR A 1 1203 ? 22.014 -23.323 8.730 1.00 86.81 1203 TYR A O 1
ATOM 8924 N N . GLY A 1 1204 ? 22.661 -24.263 6.802 1.00 86.75 1204 GLY A N 1
ATOM 8925 C CA . GLY A 1 1204 ? 23.120 -25.518 7.374 1.00 86.75 1204 GLY A CA 1
ATOM 8926 C C . GLY A 1 1204 ? 24.316 -25.271 8.291 1.00 86.75 1204 GLY A C 1
ATOM 8927 O O . GLY A 1 1204 ? 24.233 -25.483 9.500 1.00 86.75 1204 GLY A O 1
ATOM 8928 N N . LEU A 1 1205 ? 25.393 -24.714 7.739 1.00 90.56 1205 LEU A N 1
ATOM 8929 C CA . LEU A 1 1205 ? 26.507 -24.170 8.511 1.00 90.56 1205 LEU A CA 1
ATOM 8930 C C . LEU A 1 1205 ? 26.911 -22.814 7.936 1.00 90.56 1205 LEU A C 1
ATOM 8932 O O . LEU A 1 1205 ? 27.169 -22.696 6.740 1.00 90.56 1205 LEU A O 1
ATOM 8936 N N . HIS A 1 1206 ? 26.978 -21.781 8.780 1.00 93.56 1206 HIS A N 1
ATOM 8937 C CA . HIS A 1 1206 ? 27.311 -20.442 8.297 1.00 93.56 1206 HIS A CA 1
ATOM 8938 C C . HIS A 1 1206 ? 28.710 -20.439 7.640 1.00 93.56 1206 HIS A C 1
ATOM 8940 O O . HIS A 1 1206 ? 29.674 -20.863 8.290 1.00 93.56 1206 HIS A O 1
ATOM 8946 N N . PRO A 1 1207 ? 28.870 -19.926 6.401 1.00 94.38 1207 PRO A N 1
ATOM 8947 C CA . PRO A 1 1207 ? 30.136 -20.004 5.665 1.00 94.38 1207 PRO A CA 1
ATOM 8948 C C . PRO A 1 1207 ? 31.332 -19.408 6.408 1.00 94.38 1207 PRO A C 1
ATOM 8950 O O . PRO A 1 1207 ? 32.417 -19.975 6.360 1.00 94.38 1207 PRO A O 1
ATOM 8953 N N . ALA A 1 1208 ? 31.126 -18.308 7.139 1.00 93.69 1208 ALA A N 1
ATOM 8954 C CA . ALA A 1 1208 ? 32.172 -17.681 7.947 1.00 93.69 1208 ALA A CA 1
ATOM 8955 C C . ALA A 1 1208 ? 32.648 -18.552 9.127 1.00 93.69 1208 ALA A C 1
ATOM 8957 O O . ALA A 1 1208 ? 33.844 -18.619 9.394 1.00 93.69 1208 ALA A O 1
ATOM 8958 N N . LEU A 1 1209 ? 31.741 -19.279 9.795 1.00 94.88 1209 LEU A N 1
ATOM 8959 C CA . LEU A 1 1209 ? 32.112 -20.223 10.857 1.00 94.88 1209 LEU A CA 1
ATOM 8960 C C . LEU A 1 1209 ? 32.866 -21.427 10.284 1.00 94.88 1209 LEU A C 1
ATOM 8962 O O . LEU A 1 1209 ? 33.832 -21.901 10.879 1.00 94.88 1209 LEU A O 1
ATOM 8966 N N . PHE A 1 1210 ? 32.436 -21.907 9.117 1.00 94.19 1210 PHE A N 1
ATOM 8967 C CA . PHE A 1 1210 ? 33.125 -22.986 8.422 1.00 94.19 1210 PHE A CA 1
ATOM 8968 C C . PHE A 1 1210 ? 34.530 -22.545 7.971 1.00 94.19 1210 PHE A C 1
ATOM 8970 O O . PHE A 1 1210 ? 35.507 -23.246 8.221 1.00 94.19 1210 PHE A O 1
ATOM 8977 N N . ASP A 1 1211 ? 34.659 -21.359 7.378 1.00 94.00 1211 ASP A N 1
ATOM 8978 C CA . ASP A 1 1211 ? 35.941 -20.830 6.903 1.00 94.00 1211 ASP A CA 1
ATOM 8979 C C . ASP A 1 1211 ? 36.911 -20.567 8.068 1.00 94.00 1211 ASP A C 1
ATOM 8981 O O . ASP A 1 1211 ? 38.076 -20.950 7.987 1.00 94.00 1211 ASP A O 1
ATOM 8985 N N . ALA A 1 1212 ? 36.414 -20.064 9.206 1.00 93.69 1212 ALA A N 1
ATOM 8986 C CA . ALA A 1 1212 ? 37.207 -19.881 10.424 1.00 93.69 1212 ALA A CA 1
ATOM 8987 C C . ALA A 1 1212 ? 37.856 -21.184 10.930 1.00 93.69 1212 ALA A C 1
ATOM 8989 O O . ALA A 1 1212 ? 38.973 -21.162 11.451 1.00 93.69 1212 ALA A O 1
ATOM 8990 N N . ALA A 1 1213 ? 37.210 -22.342 10.742 1.00 92.44 1213 ALA A N 1
ATOM 8991 C CA . ALA A 1 1213 ? 37.817 -23.634 11.070 1.00 92.44 1213 ALA A CA 1
ATOM 8992 C C . ALA A 1 1213 ? 38.997 -23.988 10.140 1.00 92.44 1213 ALA A C 1
ATOM 8994 O O . ALA A 1 1213 ? 39.911 -24.708 10.540 1.00 92.44 1213 ALA A O 1
ATOM 8995 N N . LEU A 1 1214 ? 39.024 -23.466 8.912 1.00 91.69 1214 LEU A N 1
ATOM 8996 C CA . LEU A 1 1214 ? 40.111 -23.688 7.952 1.00 91.69 1214 LEU A CA 1
ATOM 8997 C C . LEU A 1 1214 ? 41.310 -22.769 8.204 1.00 91.69 1214 LEU A C 1
ATOM 8999 O O . LEU A 1 1214 ? 42.427 -23.103 7.804 1.00 91.69 1214 LEU A O 1
ATOM 9003 N N . HIS A 1 1215 ? 41.122 -21.646 8.906 1.00 91.06 1215 HIS A N 1
ATOM 9004 C CA . HIS A 1 1215 ? 42.207 -20.707 9.227 1.00 91.06 1215 HIS A CA 1
ATOM 9005 C C . HIS A 1 1215 ? 43.330 -21.374 10.021 1.00 91.06 1215 HIS A C 1
ATOM 9007 O O . HIS A 1 1215 ? 44.498 -21.042 9.825 1.00 91.06 1215 HIS A O 1
ATOM 9013 N N . ALA A 1 1216 ? 43.000 -22.377 10.839 1.00 88.31 1216 ALA A N 1
ATOM 9014 C CA . ALA A 1 1216 ? 43.977 -23.192 11.555 1.00 88.31 1216 ALA A CA 1
ATOM 9015 C C . ALA A 1 1216 ? 45.012 -23.839 10.618 1.00 88.31 1216 ALA A C 1
ATOM 9017 O O . ALA A 1 1216 ? 46.196 -23.869 10.948 1.00 88.31 1216 ALA A O 1
ATOM 9018 N N . ALA A 1 1217 ? 44.600 -24.305 9.433 1.00 85.12 1217 ALA A N 1
ATOM 9019 C CA . ALA A 1 1217 ? 45.517 -24.898 8.460 1.00 85.12 1217 ALA A CA 1
ATOM 9020 C C . ALA A 1 1217 ? 46.440 -23.858 7.805 1.00 85.12 1217 ALA A C 1
ATOM 9022 O O . ALA A 1 1217 ? 47.584 -24.178 7.485 1.00 85.12 1217 ALA A O 1
ATOM 9023 N N . ALA A 1 1218 ? 45.962 -22.622 7.625 1.00 81.00 1218 ALA A N 1
ATOM 9024 C CA . ALA A 1 1218 ? 46.761 -21.519 7.093 1.00 81.00 1218 ALA A CA 1
ATOM 9025 C C . ALA A 1 1218 ? 47.766 -20.977 8.128 1.00 81.00 1218 ALA A C 1
ATOM 9027 O O . ALA A 1 1218 ? 48.896 -20.653 7.774 1.00 81.00 1218 ALA A O 1
ATOM 9028 N N . LEU A 1 1219 ? 47.379 -20.935 9.407 1.00 81.44 1219 LEU A N 1
ATOM 9029 C CA . LEU A 1 1219 ? 48.225 -20.505 10.528 1.00 81.44 1219 LEU A CA 1
ATOM 9030 C C . LEU A 1 1219 ? 49.282 -21.541 10.918 1.00 81.44 1219 LEU A C 1
ATOM 9032 O O . LEU A 1 1219 ? 50.432 -21.202 11.186 1.00 81.44 1219 LEU A O 1
ATOM 9036 N N . ALA A 1 1220 ? 48.885 -22.810 10.979 1.00 78.69 1220 ALA A N 1
ATOM 9037 C CA . ALA A 1 1220 ? 49.679 -23.892 11.542 1.00 78.69 1220 ALA A CA 1
ATOM 9038 C C . ALA A 1 1220 ? 49.839 -25.036 10.529 1.00 78.69 1220 ALA A C 1
ATOM 9040 O O . ALA A 1 1220 ? 49.606 -26.203 10.847 1.00 78.69 1220 ALA A O 1
ATOM 9041 N N . GLY A 1 1221 ? 50.243 -24.704 9.301 1.00 69.44 1221 GLY A N 1
ATOM 9042 C CA . GLY A 1 1221 ? 50.497 -25.680 8.239 1.00 69.44 1221 GLY A CA 1
ATOM 9043 C C . GLY A 1 1221 ? 51.498 -26.787 8.625 1.00 69.44 1221 GLY A C 1
ATOM 9044 O O . GLY A 1 1221 ? 52.130 -26.735 9.688 1.00 69.44 1221 GLY A O 1
ATOM 9045 N N . PRO A 1 1222 ? 51.663 -27.814 7.773 1.00 66.50 1222 PRO A N 1
ATOM 9046 C CA . PRO A 1 1222 ? 52.598 -28.901 8.036 1.00 66.50 1222 PRO A CA 1
ATOM 9047 C C . PRO A 1 1222 ? 54.031 -28.360 8.135 1.00 66.50 1222 PRO A C 1
ATOM 9049 O O . PRO A 1 1222 ? 54.436 -27.489 7.360 1.00 66.50 1222 PRO A O 1
ATOM 9052 N N . SER A 1 1223 ? 54.791 -28.851 9.118 1.00 57.34 1223 SER A N 1
ATOM 9053 C CA . SER A 1 1223 ? 56.127 -28.343 9.441 1.00 57.34 1223 SER A CA 1
ATOM 9054 C C . SER A 1 1223 ? 57.043 -28.327 8.207 1.00 57.34 1223 SER A C 1
ATOM 9056 O O . SER A 1 1223 ? 57.271 -29.363 7.591 1.00 57.34 1223 SER A O 1
ATOM 9058 N N . GLY A 1 1224 ? 57.577 -27.148 7.859 1.00 53.88 1224 GLY A N 1
ATOM 9059 C CA . GLY A 1 1224 ? 58.517 -26.954 6.743 1.00 53.88 1224 GLY A CA 1
ATOM 9060 C C . GLY A 1 1224 ? 57.928 -26.378 5.447 1.00 53.88 1224 GLY A C 1
ATOM 9061 O O . GLY A 1 1224 ? 58.676 -26.185 4.493 1.00 53.88 1224 GLY A O 1
ATOM 9062 N N . ALA A 1 1225 ? 56.626 -26.081 5.381 1.00 54.75 1225 ALA A N 1
ATOM 9063 C CA . ALA A 1 1225 ? 56.019 -25.452 4.203 1.00 54.75 1225 ALA A CA 1
ATOM 9064 C C . ALA A 1 1225 ? 56.266 -23.926 4.148 1.00 54.75 1225 ALA A C 1
ATOM 9066 O O . ALA A 1 1225 ? 56.065 -23.230 5.141 1.00 54.75 1225 ALA A O 1
ATOM 9067 N N . GLU A 1 1226 ? 56.657 -23.401 2.979 1.00 58.38 1226 GLU A N 1
ATOM 9068 C CA . GLU A 1 1226 ? 56.821 -21.954 2.760 1.00 58.38 1226 GLU A CA 1
ATOM 9069 C C . GLU A 1 1226 ? 55.497 -21.171 2.903 1.00 58.38 1226 GLU A C 1
ATOM 9071 O O . GLU A 1 1226 ? 54.432 -21.693 2.531 1.00 58.38 1226 GLU A O 1
ATOM 9076 N N . PRO A 1 1227 ? 55.554 -19.912 3.390 1.00 60.66 1227 PRO A N 1
ATOM 9077 C CA . PRO A 1 1227 ? 54.389 -19.058 3.592 1.00 60.66 1227 PRO A CA 1
ATOM 9078 C C . PRO A 1 1227 ? 53.883 -18.526 2.245 1.00 60.66 1227 PRO A C 1
ATOM 9080 O O . PRO A 1 1227 ? 54.221 -17.429 1.811 1.00 60.66 1227 PRO A O 1
ATOM 9083 N N . LEU A 1 1228 ? 53.069 -19.329 1.567 1.00 64.19 1228 LEU A N 1
ATOM 9084 C CA . LEU A 1 1228 ? 52.352 -18.953 0.349 1.00 64.19 1228 LEU A CA 1
ATOM 9085 C C . LEU A 1 1228 ? 50.853 -18.857 0.644 1.00 64.19 1228 LEU A C 1
ATOM 9087 O O . LEU A 1 1228 ? 50.316 -19.704 1.360 1.00 64.19 1228 LEU A O 1
ATOM 9091 N N . THR A 1 1229 ? 50.168 -17.879 0.047 1.00 74.56 1229 THR A N 1
ATOM 9092 C CA . THR A 1 1229 ? 48.703 -17.751 0.080 1.00 74.56 1229 THR A CA 1
ATOM 9093 C C . THR A 1 1229 ? 48.074 -18.987 -0.551 1.00 74.56 1229 THR A C 1
ATOM 9095 O O . THR A 1 1229 ? 48.247 -19.226 -1.748 1.00 74.56 1229 THR A O 1
ATOM 9098 N N . ARG A 1 1230 ? 47.353 -19.794 0.231 1.00 79.75 1230 ARG A N 1
ATOM 9099 C CA . ARG A 1 1230 ? 46.677 -21.005 -0.255 1.00 79.75 1230 ARG A CA 1
ATOM 9100 C C . ARG A 1 1230 ? 45.176 -20.863 -0.090 1.00 79.75 1230 ARG A C 1
ATOM 9102 O O . ARG A 1 1230 ? 44.713 -20.469 0.974 1.00 79.75 1230 ARG A O 1
ATOM 9109 N N . LEU A 1 1231 ? 44.438 -21.230 -1.132 1.00 85.62 1231 LEU A N 1
ATOM 9110 C CA . LEU A 1 1231 ? 42.980 -21.280 -1.114 1.00 85.62 1231 LEU A CA 1
ATOM 9111 C C . LEU A 1 1231 ? 42.485 -22.710 -1.375 1.00 85.62 1231 LEU A C 1
ATOM 9113 O O . LEU A 1 1231 ? 43.162 -23.468 -2.084 1.00 85.62 1231 LEU A O 1
ATOM 9117 N N . PRO A 1 1232 ? 41.311 -23.087 -0.837 1.00 88.31 1232 PRO A N 1
ATOM 9118 C CA . PRO A 1 1232 ? 40.610 -24.304 -1.232 1.00 88.31 1232 PRO A CA 1
ATOM 9119 C C . PRO A 1 1232 ? 40.412 -24.368 -2.750 1.00 88.31 1232 PRO A C 1
ATOM 9121 O O . PRO A 1 1232 ? 40.050 -23.374 -3.375 1.00 88.31 1232 PRO A O 1
ATOM 9124 N N . PHE A 1 1233 ? 40.632 -25.541 -3.336 1.00 87.75 1233 PHE A N 1
ATOM 9125 C CA . PHE A 1 1233 ? 40.475 -25.793 -4.772 1.00 87.75 1233 PHE A CA 1
ATOM 9126 C C . PHE A 1 1233 ? 39.596 -27.019 -5.050 1.00 87.75 1233 PHE A C 1
ATOM 9128 O O . PHE A 1 1233 ? 38.822 -26.995 -6.004 1.00 87.75 1233 PHE A O 1
ATOM 9135 N N . SER A 1 1234 ? 39.671 -28.069 -4.229 1.00 93.88 1234 SER A N 1
ATOM 9136 C CA . SER A 1 1234 ? 38.819 -29.252 -4.377 1.00 93.88 1234 SER A CA 1
ATOM 9137 C C . SER A 1 1234 ? 38.308 -29.747 -3.029 1.00 93.88 1234 SER A C 1
ATOM 9139 O O . SER A 1 1234 ? 39.030 -29.728 -2.033 1.00 93.88 1234 SER A O 1
ATOM 9141 N N . TRP A 1 1235 ? 37.063 -30.210 -3.013 1.00 95.00 1235 TRP A N 1
ATOM 9142 C CA . TRP A 1 1235 ? 36.393 -30.784 -1.852 1.00 95.00 1235 TRP A CA 1
ATOM 9143 C C . TRP A 1 1235 ? 35.891 -32.172 -2.216 1.00 95.00 1235 TRP A C 1
ATOM 9145 O O . TRP A 1 1235 ? 35.215 -32.311 -3.230 1.00 95.00 1235 TRP A O 1
ATOM 9155 N N . SER A 1 1236 ? 36.167 -33.176 -1.391 1.00 93.50 1236 SER A N 1
ATOM 9156 C CA . SER A 1 1236 ? 35.673 -34.538 -1.601 1.00 93.50 1236 SER A CA 1
ATOM 9157 C C . SER A 1 1236 ? 35.078 -35.114 -0.323 1.00 93.50 1236 SER A C 1
ATOM 9159 O O . SER A 1 1236 ? 35.631 -34.944 0.768 1.00 93.50 1236 SER A O 1
ATOM 9161 N N . GLY A 1 1237 ? 33.946 -35.806 -0.458 1.00 91.69 1237 GLY A N 1
ATOM 9162 C CA . GLY A 1 1237 ? 33.241 -36.440 0.656 1.00 91.69 1237 GLY A CA 1
ATOM 9163 C C . GLY A 1 1237 ? 32.784 -35.448 1.727 1.00 91.69 1237 GLY A C 1
ATOM 9164 O O . GLY A 1 1237 ? 33.098 -35.635 2.904 1.00 91.69 1237 GLY A O 1
ATOM 9165 N N . VAL A 1 1238 ? 32.090 -34.375 1.331 1.00 93.44 1238 VAL A N 1
ATOM 9166 C CA . VAL A 1 1238 ? 31.516 -33.403 2.274 1.00 93.44 1238 VAL A CA 1
ATOM 9167 C C . VAL A 1 1238 ? 30.109 -33.833 2.669 1.00 93.44 1238 VAL A C 1
ATOM 9169 O O . VAL A 1 1238 ? 29.237 -33.995 1.815 1.00 93.44 1238 VAL A O 1
ATOM 9172 N N . ALA A 1 1239 ? 29.872 -33.981 3.968 1.00 90.62 1239 ALA A N 1
ATOM 9173 C CA . ALA A 1 1239 ? 28.564 -34.309 4.520 1.00 90.62 1239 ALA A CA 1
ATOM 9174 C C . ALA A 1 1239 ? 28.219 -33.364 5.673 1.00 90.62 1239 ALA A C 1
ATOM 9176 O O . ALA A 1 1239 ? 29.010 -33.204 6.606 1.00 90.62 1239 ALA A O 1
ATOM 9177 N N . LEU A 1 1240 ? 27.028 -32.765 5.603 1.00 89.62 1240 LEU A N 1
ATOM 9178 C CA . LEU A 1 1240 ? 26.430 -31.980 6.678 1.00 89.62 1240 LEU A CA 1
ATOM 9179 C C . LEU A 1 1240 ? 25.397 -32.840 7.408 1.00 89.62 1240 LEU A C 1
ATOM 9181 O O . LEU A 1 1240 ? 24.548 -33.473 6.781 1.00 89.62 1240 LEU A O 1
ATOM 9185 N N . TYR A 1 1241 ? 25.465 -32.849 8.733 1.00 87.62 1241 TYR A N 1
ATOM 9186 C CA . TYR A 1 1241 ? 24.635 -33.716 9.560 1.00 87.62 1241 TYR A CA 1
ATOM 9187 C C . TYR A 1 1241 ? 23.588 -32.967 10.382 1.00 87.62 1241 TYR A C 1
ATOM 9189 O O . TYR A 1 1241 ? 22.453 -33.430 10.505 1.00 87.62 1241 TYR A O 1
ATOM 9197 N N . THR A 1 1242 ? 23.975 -31.812 10.925 1.00 85.25 1242 THR A N 1
ATOM 9198 C CA . THR A 1 1242 ? 23.142 -30.991 11.807 1.00 85.25 1242 THR A CA 1
ATOM 9199 C C . THR A 1 1242 ? 23.259 -29.533 11.377 1.00 85.25 1242 THR A C 1
ATOM 9201 O O . THR A 1 1242 ? 24.361 -29.074 11.083 1.00 85.25 1242 THR A O 1
ATOM 9204 N N . ALA A 1 1243 ? 22.135 -28.814 11.327 1.00 84.06 1243 ALA A N 1
ATOM 9205 C CA . ALA A 1 1243 ? 22.080 -27.411 10.918 1.00 84.06 1243 ALA A CA 1
ATOM 9206 C C . ALA A 1 1243 ? 22.006 -26.450 12.118 1.00 84.06 1243 ALA A C 1
ATOM 9208 O O . ALA A 1 1243 ? 21.523 -26.828 13.186 1.00 84.06 1243 ALA A O 1
ATOM 9209 N N . GLY A 1 1244 ? 22.431 -25.197 11.930 1.00 79.75 1244 GLY A N 1
ATOM 9210 C CA . GLY A 1 1244 ? 22.235 -24.112 12.905 1.00 79.75 1244 GLY A CA 1
ATOM 9211 C C . GLY A 1 1244 ? 23.284 -24.017 14.019 1.00 79.75 1244 GLY A C 1
ATOM 9212 O O . GLY A 1 1244 ? 23.092 -23.277 14.984 1.00 79.75 1244 GLY A O 1
ATOM 9213 N N . ALA A 1 1245 ? 24.403 -24.736 13.906 1.00 87.00 1245 ALA A N 1
ATOM 9214 C CA . ALA A 1 1245 ? 25.506 -24.611 14.854 1.00 87.00 1245 ALA A CA 1
ATOM 9215 C C . ALA A 1 1245 ? 26.156 -23.216 14.769 1.00 87.00 1245 ALA A C 1
ATOM 9217 O O . ALA A 1 1245 ? 26.525 -22.754 13.690 1.00 87.00 1245 ALA A O 1
ATOM 9218 N N . THR A 1 1246 ? 26.336 -22.561 15.918 1.00 91.25 1246 THR A N 1
ATOM 9219 C CA . THR A 1 1246 ? 27.053 -21.275 16.051 1.00 91.25 1246 THR A CA 1
ATOM 9220 C C . THR A 1 1246 ? 28.452 -21.437 16.647 1.00 91.25 1246 THR A C 1
ATOM 9222 O O . THR A 1 1246 ? 29.246 -20.499 16.618 1.00 91.25 1246 THR A O 1
ATOM 9225 N N . ARG A 1 1247 ? 28.778 -22.627 17.168 1.00 93.69 1247 ARG A N 1
ATOM 9226 C CA . ARG A 1 1247 ? 30.093 -22.990 17.711 1.00 93.69 1247 ARG A CA 1
ATOM 9227 C C . ARG A 1 1247 ? 30.510 -24.370 17.223 1.00 93.69 1247 ARG A C 1
ATOM 9229 O O . ARG A 1 1247 ? 29.675 -25.270 17.155 1.00 93.69 1247 ARG A O 1
ATOM 9236 N N . LEU A 1 1248 ? 31.799 -24.535 16.943 1.00 93.44 1248 LEU A N 1
ATOM 9237 C CA . LEU A 1 1248 ? 32.395 -25.788 16.488 1.00 93.44 1248 LEU A CA 1
ATOM 9238 C C . LEU A 1 1248 ? 33.607 -26.171 17.332 1.00 93.44 1248 LEU A C 1
ATOM 9240 O O . LEU A 1 1248 ? 34.455 -25.336 17.641 1.00 93.44 1248 LEU A O 1
ATOM 9244 N N . ARG A 1 1249 ? 33.715 -27.468 17.609 1.00 93.81 1249 ARG A N 1
ATOM 9245 C CA . ARG A 1 1249 ? 34.964 -28.175 17.895 1.00 93.81 1249 ARG A CA 1
ATOM 9246 C C . ARG A 1 1249 ? 35.347 -28.944 16.644 1.00 93.81 1249 ARG A C 1
ATOM 9248 O O . ARG A 1 1249 ? 34.548 -29.749 16.168 1.00 93.81 1249 ARG A O 1
ATOM 9255 N N . ALA A 1 1250 ? 36.528 -28.690 16.091 1.00 93.38 1250 ALA A N 1
ATOM 9256 C CA . ALA A 1 1250 ? 36.955 -29.337 14.857 1.00 93.38 1250 ALA A CA 1
ATOM 9257 C C . ALA A 1 1250 ? 38.361 -29.923 14.956 1.00 93.38 1250 ALA A C 1
ATOM 9259 O O . ALA A 1 1250 ? 39.225 -29.394 15.654 1.00 93.38 1250 ALA A O 1
ATOM 9260 N N . ARG A 1 1251 ? 38.575 -31.021 14.233 1.00 92.88 1251 ARG A N 1
ATOM 9261 C CA . ARG A 1 1251 ? 39.869 -31.679 14.055 1.00 92.88 1251 ARG A CA 1
ATOM 9262 C C . ARG A 1 1251 ? 40.235 -31.656 12.576 1.00 92.88 1251 ARG A C 1
ATOM 9264 O O . ARG A 1 1251 ? 39.420 -32.068 11.749 1.00 92.88 1251 ARG A O 1
ATOM 9271 N N . LEU A 1 1252 ? 41.434 -31.173 12.264 1.00 92.88 1252 LEU A N 1
ATOM 9272 C CA . LEU A 1 1252 ? 42.040 -31.228 10.937 1.00 92.88 1252 LEU A CA 1
ATOM 9273 C C . LEU A 1 1252 ? 43.236 -32.177 10.966 1.00 92.88 1252 LEU A C 1
ATOM 9275 O O . LEU A 1 1252 ? 44.080 -32.055 11.851 1.00 92.88 1252 LEU A O 1
ATOM 9279 N N . SER A 1 1253 ? 43.332 -33.056 9.973 1.00 91.50 1253 SER A N 1
ATOM 9280 C CA . SER A 1 1253 ? 44.457 -33.984 9.804 1.00 91.50 1253 SER A CA 1
ATOM 9281 C C . SER A 1 1253 ? 45.061 -33.801 8.419 1.00 91.50 1253 SER A C 1
ATOM 9283 O O . SER A 1 1253 ? 44.354 -33.896 7.414 1.00 91.50 1253 SER A O 1
ATOM 9285 N N . PHE A 1 1254 ? 46.360 -33.516 8.336 1.00 87.19 1254 PHE A N 1
ATOM 9286 C CA . PHE A 1 1254 ? 47.038 -33.365 7.048 1.00 87.19 1254 PHE A CA 1
ATOM 9287 C C . PHE A 1 1254 ? 47.303 -34.738 6.419 1.00 87.19 1254 PHE A C 1
ATOM 9289 O O . PHE A 1 1254 ? 47.957 -35.587 7.013 1.00 87.19 1254 PHE A O 1
ATOM 9296 N N . THR A 1 1255 ? 46.828 -34.949 5.192 1.00 84.69 1255 THR A N 1
ATOM 9297 C CA . THR A 1 1255 ? 47.101 -36.163 4.396 1.00 84.69 1255 THR A CA 1
ATOM 9298 C C . THR A 1 1255 ? 48.204 -35.945 3.357 1.00 84.69 1255 THR A C 1
ATOM 9300 O O . THR A 1 1255 ? 48.667 -36.889 2.724 1.00 84.69 1255 THR A O 1
ATOM 9303 N N . GLY A 1 1256 ? 48.663 -34.701 3.199 1.00 81.56 1256 GLY A N 1
ATOM 9304 C CA . GLY A 1 1256 ? 49.816 -34.316 2.392 1.00 81.56 1256 GLY A CA 1
ATOM 9305 C C . GLY A 1 1256 ? 50.092 -32.810 2.497 1.00 81.56 1256 GLY A C 1
ATOM 9306 O O . GLY A 1 1256 ? 49.339 -32.084 3.145 1.00 81.56 1256 GLY A O 1
ATOM 9307 N N . PRO A 1 1257 ? 51.129 -32.285 1.820 1.00 76.75 1257 PRO A N 1
ATOM 9308 C CA . PRO A 1 1257 ? 51.511 -30.871 1.921 1.00 76.75 1257 PRO A CA 1
ATOM 9309 C C . PRO A 1 1257 ? 50.460 -29.888 1.377 1.00 76.75 1257 PRO A C 1
ATOM 9311 O O . PRO A 1 1257 ? 50.573 -28.686 1.613 1.00 76.75 1257 PRO A O 1
ATOM 9314 N N . GLN A 1 1258 ? 49.466 -30.368 0.626 1.00 81.00 1258 GLN A N 1
ATOM 9315 C CA . GLN A 1 1258 ? 48.380 -29.585 0.019 1.00 81.00 1258 GLN A CA 1
ATOM 9316 C C . GLN A 1 1258 ? 46.993 -30.206 0.265 1.00 81.00 1258 GLN A C 1
ATOM 9318 O O . GLN A 1 1258 ? 46.031 -29.832 -0.398 1.00 81.00 1258 GLN A O 1
ATOM 9323 N N . SER A 1 1259 ? 46.887 -31.166 1.188 1.00 88.31 1259 SER A N 1
ATOM 9324 C CA . SER A 1 1259 ? 45.696 -32.001 1.363 1.00 88.31 1259 SER A CA 1
ATOM 9325 C C . SER A 1 1259 ? 45.413 -32.243 2.842 1.00 88.31 1259 SER A C 1
ATOM 9327 O O . SER A 1 1259 ? 46.332 -32.579 3.593 1.00 88.31 1259 SER A O 1
ATOM 9329 N N . LEU A 1 1260 ? 44.157 -32.093 3.266 1.00 91.94 1260 LEU A N 1
ATOM 9330 C CA . LEU A 1 1260 ? 43.731 -32.344 4.647 1.00 91.94 1260 LEU A CA 1
ATOM 9331 C C . LEU A 1 1260 ? 42.322 -32.939 4.736 1.00 91.94 1260 LEU A C 1
ATOM 9333 O O . LEU A 1 1260 ? 41.548 -32.856 3.787 1.00 91.94 1260 LEU A O 1
ATOM 9337 N N . THR A 1 1261 ? 41.977 -33.508 5.887 1.00 93.81 1261 THR A N 1
ATOM 9338 C CA . THR A 1 1261 ? 40.615 -33.938 6.246 1.00 93.81 1261 THR A CA 1
ATOM 9339 C C . THR A 1 1261 ? 40.078 -33.085 7.393 1.00 93.81 1261 THR A C 1
ATOM 9341 O O . THR A 1 1261 ? 40.867 -32.622 8.215 1.00 93.81 1261 THR A O 1
ATOM 9344 N N . LEU A 1 1262 ? 38.757 -32.907 7.491 1.00 93.62 1262 LEU A N 1
ATOM 9345 C CA . LEU A 1 1262 ? 38.108 -32.131 8.560 1.00 93.62 1262 LEU A CA 1
ATOM 9346 C C . LEU A 1 1262 ? 36.923 -32.902 9.149 1.00 93.62 1262 LEU A C 1
ATOM 9348 O O . LEU A 1 1262 ? 36.058 -33.378 8.419 1.00 93.62 1262 LEU A O 1
ATOM 9352 N N . THR A 1 1263 ? 36.822 -32.934 10.471 1.00 92.81 1263 THR A N 1
ATOM 9353 C CA . THR A 1 1263 ? 35.616 -33.362 11.197 1.00 92.81 1263 THR A CA 1
ATOM 9354 C C . THR A 1 1263 ? 35.251 -32.315 12.235 1.00 92.81 1263 THR A C 1
ATOM 9356 O O . THR A 1 1263 ? 36.126 -31.880 12.984 1.00 92.81 1263 THR A O 1
ATOM 9359 N N . ALA A 1 1264 ? 33.980 -31.916 12.288 1.00 92.88 1264 ALA A N 1
ATOM 9360 C CA . ALA A 1 1264 ? 33.485 -30.881 13.186 1.00 92.88 1264 ALA A CA 1
ATOM 9361 C C . ALA A 1 1264 ? 32.212 -31.315 13.925 1.00 92.88 1264 ALA A C 1
ATOM 9363 O O . ALA A 1 1264 ? 31.329 -31.975 13.369 1.00 92.88 1264 ALA A O 1
ATOM 9364 N N . MET A 1 1265 ? 32.119 -30.902 15.183 1.00 92.06 1265 MET A N 1
ATOM 9365 C CA . MET A 1 1265 ? 31.047 -31.225 16.119 1.00 92.06 1265 MET A CA 1
ATOM 9366 C C . MET A 1 1265 ? 30.673 -30.000 16.955 1.00 92.06 1265 MET A C 1
ATOM 9368 O O . MET A 1 1265 ? 31.461 -29.064 17.097 1.00 92.06 1265 MET A O 1
ATOM 9372 N N . ASP A 1 1266 ? 29.461 -29.995 17.497 1.00 89.88 1266 ASP A N 1
ATOM 9373 C CA . ASP A 1 1266 ? 29.001 -28.947 18.404 1.00 89.88 1266 ASP A CA 1
ATOM 9374 C C . ASP A 1 1266 ? 29.638 -29.102 19.812 1.00 89.88 1266 ASP A C 1
ATOM 9376 O O . ASP A 1 1266 ? 30.318 -30.097 20.100 1.00 89.88 1266 ASP A O 1
ATOM 9380 N N . PRO A 1 1267 ? 29.450 -28.136 20.733 1.00 85.62 1267 PRO A N 1
ATOM 9381 C CA . PRO A 1 1267 ? 29.990 -28.232 22.092 1.00 85.62 1267 PRO A CA 1
ATOM 9382 C C . PRO A 1 1267 ? 29.463 -29.419 22.918 1.00 85.62 1267 PRO A C 1
ATOM 9384 O O . PRO A 1 1267 ? 30.099 -29.781 23.911 1.00 85.62 1267 PRO A O 1
ATOM 9387 N N . LEU A 1 1268 ? 28.328 -30.010 22.525 1.00 85.25 1268 LEU A N 1
ATOM 9388 C CA . LEU A 1 1268 ? 27.711 -31.183 23.155 1.00 85.25 1268 LEU A CA 1
ATOM 9389 C C . LEU A 1 1268 ? 28.247 -32.506 22.580 1.00 85.25 1268 LEU A C 1
ATOM 9391 O O . LEU A 1 1268 ? 27.960 -33.567 23.130 1.00 85.25 1268 LEU A O 1
ATOM 9395 N N . GLY A 1 1269 ? 29.053 -32.453 21.516 1.00 83.56 1269 GLY A N 1
ATOM 9396 C CA . GLY A 1 1269 ? 29.634 -33.618 20.854 1.00 83.56 1269 GLY A CA 1
ATOM 9397 C C . GLY A 1 1269 ? 28.796 -34.175 19.705 1.00 83.56 1269 GLY A C 1
ATOM 9398 O O . GLY A 1 1269 ? 29.127 -35.239 19.183 1.00 83.56 1269 GLY A O 1
ATOM 9399 N N . HIS A 1 1270 ? 27.730 -33.494 19.278 1.00 85.62 1270 HIS A N 1
ATOM 9400 C CA . HIS A 1 1270 ? 26.973 -33.928 18.108 1.00 85.62 1270 HIS A CA 1
ATOM 9401 C C . HIS A 1 1270 ? 27.736 -33.603 16.817 1.00 85.62 1270 HIS A C 1
ATOM 9403 O O . HIS A 1 1270 ? 28.242 -32.487 16.676 1.00 85.62 1270 HIS A O 1
ATOM 9409 N N . PRO A 1 1271 ? 27.809 -34.529 15.842 1.00 89.19 1271 PRO A N 1
ATOM 9410 C CA . PRO A 1 1271 ? 28.467 -34.257 14.572 1.00 89.19 1271 PRO A CA 1
ATOM 9411 C C . PRO A 1 1271 ? 27.721 -33.165 13.797 1.00 89.19 1271 PRO A C 1
ATOM 9413 O O . PRO A 1 1271 ? 26.496 -33.208 13.660 1.00 89.19 1271 PRO A O 1
ATOM 9416 N N . VAL A 1 1272 ? 28.469 -32.210 13.248 1.00 90.69 1272 VAL A N 1
ATOM 9417 C CA . VAL A 1 1272 ? 27.934 -31.112 12.430 1.00 90.69 1272 VAL A CA 1
ATOM 9418 C C . VAL A 1 1272 ? 28.327 -31.301 10.968 1.00 90.69 1272 VAL A C 1
ATOM 9420 O O . VAL A 1 1272 ? 27.455 -31.301 10.101 1.00 90.69 1272 VAL A O 1
ATOM 9423 N N . LEU A 1 1273 ? 29.616 -31.530 10.694 1.00 92.06 1273 LEU A N 1
ATOM 9424 C CA . LEU A 1 1273 ? 30.182 -31.583 9.342 1.00 92.06 1273 LEU A CA 1
ATOM 9425 C C . LEU A 1 1273 ? 31.375 -32.551 9.275 1.00 92.06 1273 LEU A C 1
ATOM 9427 O O . LEU A 1 1273 ? 32.194 -32.597 10.193 1.00 92.06 1273 LEU A O 1
ATOM 9431 N N . SER A 1 1274 ? 31.532 -33.258 8.154 1.00 92.06 1274 SER A N 1
ATOM 9432 C CA . SER A 1 1274 ? 32.784 -33.939 7.788 1.00 92.06 1274 SER A CA 1
ATOM 9433 C C . SER A 1 1274 ? 33.211 -33.624 6.355 1.00 92.06 1274 SER A C 1
ATOM 9435 O O . SER A 1 1274 ? 32.358 -33.525 5.477 1.00 92.06 1274 SER A O 1
ATOM 9437 N N . VAL A 1 1275 ? 34.521 -33.537 6.118 1.00 93.81 1275 VAL A N 1
ATOM 9438 C CA . VAL A 1 1275 ? 35.169 -33.408 4.805 1.00 93.81 1275 VAL A CA 1
ATOM 9439 C C . VAL A 1 1275 ? 36.206 -34.520 4.676 1.00 93.81 1275 VAL A C 1
ATOM 9441 O O . VAL A 1 1275 ? 37.193 -34.543 5.418 1.00 93.81 1275 VAL A O 1
ATOM 9444 N N . GLY A 1 1276 ? 35.981 -35.436 3.734 1.00 91.25 1276 GLY A N 1
ATOM 9445 C CA . GLY A 1 1276 ? 36.866 -36.571 3.480 1.00 91.25 1276 GLY A CA 1
ATOM 9446 C C . GLY A 1 1276 ? 38.228 -36.166 2.921 1.00 91.25 1276 GLY A C 1
ATOM 9447 O O . GLY A 1 1276 ? 39.238 -36.742 3.308 1.00 91.25 1276 GLY A O 1
ATOM 9448 N N . THR A 1 1277 ? 38.291 -35.176 2.029 1.00 93.69 1277 THR A N 1
ATOM 9449 C CA . THR A 1 1277 ? 39.553 -34.582 1.552 1.00 93.69 1277 THR A CA 1
ATOM 9450 C C . THR A 1 1277 ? 39.324 -33.143 1.084 1.00 93.69 1277 THR A C 1
ATOM 9452 O O . THR A 1 1277 ? 38.346 -32.857 0.397 1.00 93.69 1277 THR A O 1
ATOM 9455 N N . LEU A 1 1278 ? 40.229 -32.237 1.449 1.00 93.69 1278 LEU A N 1
ATOM 9456 C CA . LEU A 1 1278 ? 40.273 -30.838 1.030 1.00 93.69 1278 LEU A CA 1
ATOM 9457 C C . LEU A 1 1278 ? 41.626 -30.550 0.370 1.00 93.69 1278 LEU A C 1
ATOM 9459 O O . LEU A 1 1278 ? 42.658 -30.576 1.043 1.00 93.69 1278 LEU A O 1
ATOM 9463 N N . GLY A 1 1279 ? 41.615 -30.258 -0.930 1.00 91.12 1279 GLY A N 1
ATOM 9464 C CA . GLY A 1 1279 ? 42.790 -29.847 -1.695 1.00 91.12 1279 GLY A CA 1
ATOM 9465 C C . GLY A 1 1279 ? 42.976 -28.330 -1.674 1.00 91.12 1279 GLY A C 1
ATOM 9466 O O . GLY A 1 1279 ? 42.042 -27.583 -1.970 1.00 91.12 1279 GLY A O 1
ATOM 9467 N N . MET A 1 1280 ? 44.187 -27.864 -1.365 1.00 87.19 1280 MET A N 1
ATOM 9468 C CA . MET A 1 1280 ? 44.547 -26.442 -1.326 1.00 87.19 1280 MET A CA 1
ATOM 9469 C C . MET A 1 1280 ? 45.622 -26.104 -2.359 1.00 87.19 1280 MET A C 1
ATOM 9471 O O . MET A 1 1280 ? 46.628 -26.807 -2.466 1.00 87.19 1280 MET A O 1
ATOM 9475 N N . ARG A 1 1281 ? 45.466 -24.982 -3.073 1.00 82.81 1281 ARG A N 1
ATOM 9476 C CA . ARG A 1 1281 ? 46.412 -24.540 -4.110 1.00 82.81 1281 ARG A CA 1
ATOM 9477 C C . ARG A 1 1281 ? 46.934 -23.125 -3.835 1.00 82.81 1281 ARG A C 1
ATOM 9479 O O . ARG A 1 1281 ? 46.154 -22.282 -3.392 1.00 82.81 1281 ARG A O 1
ATOM 9486 N N . PRO A 1 1282 ? 48.223 -22.837 -4.098 1.00 80.69 1282 PRO A N 1
ATOM 9487 C CA . PRO A 1 1282 ? 48.733 -21.474 -4.034 1.00 80.69 1282 PRO A CA 1
ATOM 9488 C C . PRO A 1 1282 ? 48.091 -20.568 -5.096 1.00 80.69 1282 PRO A C 1
ATOM 9490 O O . PRO A 1 1282 ? 47.842 -21.004 -6.227 1.00 80.69 1282 PRO A O 1
ATOM 9493 N N . VAL A 1 1283 ? 47.833 -19.311 -4.730 1.00 76.44 1283 VAL A N 1
ATOM 9494 C CA . VAL A 1 1283 ? 47.239 -18.280 -5.599 1.00 76.44 1283 VAL A CA 1
ATOM 9495 C C . VAL A 1 1283 ? 48.085 -17.010 -5.534 1.00 76.44 1283 VAL A C 1
ATOM 9497 O O . VAL A 1 1283 ? 48.515 -16.607 -4.459 1.00 76.44 1283 VAL A O 1
ATOM 9500 N N . THR A 1 1284 ? 48.347 -16.384 -6.685 1.00 74.81 1284 THR A N 1
ATOM 9501 C CA . THR A 1 1284 ? 49.102 -15.124 -6.766 1.00 74.81 1284 THR A CA 1
ATOM 9502 C C . THR A 1 1284 ? 48.159 -13.921 -6.829 1.00 74.81 1284 THR A C 1
ATOM 9504 O O . THR A 1 1284 ? 47.111 -13.984 -7.477 1.00 74.81 1284 THR A O 1
ATOM 9507 N N . ALA A 1 1285 ? 48.553 -12.797 -6.217 1.00 67.88 1285 ALA A N 1
ATOM 9508 C CA . ALA A 1 1285 ? 47.797 -11.537 -6.262 1.00 67.88 1285 ALA A CA 1
ATOM 9509 C C . ALA A 1 1285 ? 47.477 -11.099 -7.704 1.00 67.88 1285 ALA A C 1
ATOM 9511 O O . ALA A 1 1285 ? 46.386 -10.622 -8.004 1.00 67.88 1285 ALA A O 1
ATOM 9512 N N . GLU A 1 1286 ? 48.408 -11.351 -8.621 1.00 61.41 1286 GLU A N 1
ATOM 9513 C CA . GLU A 1 1286 ? 48.310 -11.026 -10.043 1.00 61.41 1286 GLU A CA 1
ATOM 9514 C C . GLU A 1 1286 ? 47.276 -11.884 -10.802 1.00 61.41 1286 GLU A C 1
ATOM 9516 O O . GLU A 1 1286 ? 46.703 -11.454 -11.806 1.00 61.41 1286 GLU A O 1
ATOM 9521 N N . ALA A 1 1287 ? 47.014 -13.116 -10.347 1.00 66.50 1287 ALA A N 1
ATOM 9522 C CA . ALA A 1 1287 ? 45.933 -13.941 -10.885 1.00 66.50 1287 ALA A CA 1
ATOM 9523 C C . ALA A 1 1287 ? 44.557 -13.424 -10.429 1.00 66.50 1287 ALA A C 1
ATOM 9525 O O . ALA A 1 1287 ? 43.631 -13.379 -11.238 1.00 66.50 1287 ALA A O 1
ATOM 9526 N N . LEU A 1 1288 ? 44.447 -12.981 -9.171 1.00 66.44 1288 LEU A N 1
ATOM 9527 C CA . LEU A 1 1288 ? 43.229 -12.387 -8.603 1.00 66.44 1288 LEU A CA 1
ATOM 9528 C C . LEU A 1 1288 ? 42.897 -11.027 -9.233 1.00 66.44 1288 LEU A C 1
ATOM 9530 O O . LEU A 1 1288 ? 41.767 -10.824 -9.664 1.00 66.44 1288 LEU A O 1
ATOM 9534 N N . HIS A 1 1289 ? 43.883 -10.141 -9.404 1.00 59.12 1289 HIS A N 1
ATOM 9535 C CA . HIS A 1 1289 ? 43.682 -8.845 -10.068 1.00 59.12 1289 HIS A CA 1
ATOM 9536 C C . HIS A 1 1289 ? 43.290 -8.996 -11.545 1.00 59.12 1289 HIS A C 1
ATOM 9538 O O . HIS A 1 1289 ? 42.438 -8.263 -12.045 1.00 59.12 1289 HIS A O 1
ATOM 9544 N N . ARG A 1 1290 ? 43.844 -9.994 -12.253 1.00 60.06 1290 ARG A N 1
ATOM 9545 C CA . ARG A 1 1290 ? 43.386 -10.328 -13.613 1.00 60.06 1290 ARG A CA 1
ATOM 9546 C C . ARG A 1 1290 ? 41.938 -10.802 -13.642 1.00 60.06 1290 ARG A C 1
ATOM 9548 O O . ARG A 1 1290 ? 41.223 -10.440 -14.572 1.00 60.06 1290 ARG A O 1
ATOM 9555 N N . ALA A 1 1291 ? 41.517 -11.597 -12.659 1.00 57.44 1291 ALA A N 1
ATOM 9556 C CA . ALA A 1 1291 ? 40.128 -12.032 -12.537 1.00 57.44 1291 ALA A CA 1
ATOM 9557 C C . ALA A 1 1291 ? 39.180 -10.867 -12.184 1.00 57.44 1291 ALA A C 1
ATOM 9559 O O . ALA A 1 1291 ? 38.035 -10.881 -12.620 1.00 57.44 1291 ALA A O 1
ATOM 9560 N N . ALA A 1 1292 ? 39.667 -9.843 -11.472 1.00 51.03 1292 ALA A N 1
ATOM 9561 C CA . ALA A 1 1292 ? 38.921 -8.632 -11.118 1.00 51.03 1292 ALA A CA 1
ATOM 9562 C C . ALA A 1 1292 ? 38.794 -7.595 -12.261 1.00 51.03 1292 ALA A C 1
ATOM 9564 O O . ALA A 1 1292 ? 38.102 -6.594 -12.107 1.00 51.03 1292 ALA A O 1
ATOM 9565 N N . GLY A 1 1293 ? 39.432 -7.816 -13.419 1.00 48.28 1293 GLY A N 1
ATOM 9566 C CA . GLY A 1 1293 ? 39.223 -7.017 -14.636 1.00 48.28 1293 GLY A CA 1
ATOM 9567 C C . GLY A 1 1293 ? 39.926 -5.651 -14.697 1.00 48.28 1293 GLY A C 1
ATOM 9568 O O . GLY A 1 1293 ? 39.774 -4.946 -15.692 1.00 48.28 1293 GLY A O 1
ATOM 9569 N N . THR A 1 1294 ? 40.736 -5.272 -13.707 1.00 38.31 1294 THR A N 1
ATOM 9570 C CA . THR A 1 1294 ? 41.169 -3.875 -13.509 1.00 38.31 1294 THR A CA 1
ATOM 9571 C C . THR A 1 1294 ? 42.418 -3.401 -14.277 1.00 38.31 1294 THR A C 1
ATOM 9573 O O . THR A 1 1294 ? 42.760 -2.231 -14.134 1.00 38.31 1294 THR A O 1
ATOM 9576 N N . ALA A 1 1295 ? 43.115 -4.203 -15.111 1.00 34.56 1295 ALA A N 1
ATOM 9577 C CA . ALA A 1 1295 ? 44.436 -3.750 -15.611 1.00 34.56 1295 ALA A CA 1
ATOM 9578 C C . ALA A 1 1295 ? 45.008 -4.225 -16.981 1.00 34.56 1295 ALA A C 1
ATOM 9580 O O . ALA A 1 1295 ? 46.198 -4.013 -17.193 1.00 34.56 1295 ALA A O 1
ATOM 9581 N N . GLY A 1 1296 ? 44.291 -4.812 -17.964 1.00 42.47 1296 GLY A N 1
ATOM 9582 C CA . GLY A 1 1296 ? 45.031 -5.155 -19.212 1.00 42.47 1296 GLY A CA 1
ATOM 9583 C C . GLY A 1 1296 ? 44.377 -5.866 -20.398 1.00 42.47 1296 GLY A C 1
ATOM 9584 O O . GLY A 1 1296 ? 45.032 -6.705 -21.016 1.00 42.47 1296 GLY A O 1
ATOM 9585 N N . THR A 1 1297 ? 43.120 -5.595 -20.758 1.00 56.00 1297 THR A N 1
ATOM 9586 C CA . THR A 1 1297 ? 42.425 -6.409 -21.785 1.00 56.00 1297 THR A CA 1
ATOM 9587 C C . THR A 1 1297 ? 42.137 -5.725 -23.126 1.00 56.00 1297 THR A C 1
ATOM 9589 O O . THR A 1 1297 ? 41.841 -6.442 -24.081 1.00 56.00 1297 THR A O 1
ATOM 9592 N N . ALA A 1 1298 ? 42.265 -4.397 -23.242 1.00 69.56 1298 ALA A N 1
ATOM 9593 C CA . ALA A 1 1298 ? 41.764 -3.637 -24.400 1.00 69.56 1298 ALA A CA 1
ATOM 9594 C C . ALA A 1 1298 ? 42.834 -3.161 -25.411 1.00 69.56 1298 ALA A C 1
ATOM 9596 O O . ALA A 1 1298 ? 42.493 -2.533 -26.412 1.00 69.56 1298 ALA A O 1
ATOM 9597 N N . LEU A 1 1299 ? 44.122 -3.456 -25.190 1.00 81.88 1299 LEU A N 1
ATOM 9598 C CA . LEU A 1 1299 ? 45.216 -3.053 -26.085 1.00 81.88 1299 LEU A CA 1
ATOM 9599 C C . LEU A 1 1299 ? 45.789 -4.281 -26.809 1.00 81.88 1299 LEU A C 1
ATOM 9601 O O . LEU A 1 1299 ? 46.284 -5.219 -26.177 1.00 81.88 1299 LEU A O 1
ATOM 9605 N N . LEU A 1 1300 ? 45.673 -4.305 -28.139 1.00 86.38 1300 LEU A N 1
ATOM 9606 C CA . LEU A 1 1300 ? 45.981 -5.474 -28.972 1.00 86.38 1300 LEU A CA 1
ATOM 9607 C C . LEU A 1 1300 ? 47.101 -5.181 -29.985 1.00 86.38 1300 LEU A C 1
ATOM 9609 O O . LEU A 1 1300 ? 47.300 -4.038 -30.388 1.00 86.38 1300 LEU A O 1
ATOM 9613 N N . ARG A 1 1301 ? 47.806 -6.219 -30.442 1.00 87.69 1301 ARG A N 1
ATOM 9614 C CA . ARG A 1 1301 ? 48.780 -6.188 -31.547 1.00 87.69 1301 ARG A CA 1
ATOM 9615 C C . ARG A 1 1301 ? 48.423 -7.225 -32.609 1.00 87.69 1301 ARG A C 1
ATOM 9617 O O . ARG A 1 1301 ? 47.825 -8.255 -32.293 1.00 87.69 1301 ARG A O 1
ATOM 9624 N N . LEU A 1 1302 ? 48.809 -6.969 -33.859 1.00 88.56 1302 LEU A N 1
ATOM 9625 C CA . LEU A 1 1302 ? 48.685 -7.948 -34.941 1.00 88.56 1302 LEU A CA 1
ATOM 9626 C C . LEU A 1 1302 ? 49.854 -8.936 -34.867 1.00 88.56 1302 LEU A C 1
ATOM 9628 O O . LEU A 1 1302 ? 51.009 -8.561 -35.050 1.00 88.56 1302 LEU A O 1
ATOM 9632 N N . GLU A 1 1303 ? 49.552 -10.199 -34.600 1.00 87.75 1303 GLU A N 1
ATOM 9633 C CA . GLU A 1 1303 ? 50.512 -11.292 -34.526 1.00 87.75 1303 GLU A CA 1
ATOM 9634 C C . GLU A 1 1303 ? 50.334 -12.232 -35.721 1.00 87.75 1303 GLU A C 1
ATOM 9636 O O . GLU A 1 1303 ? 49.237 -12.723 -35.990 1.00 87.75 1303 GLU A O 1
ATOM 9641 N N . TRP A 1 1304 ? 51.426 -12.507 -36.431 1.00 89.50 1304 TRP A N 1
ATOM 9642 C CA . TRP A 1 1304 ? 51.460 -13.485 -37.515 1.00 89.50 1304 TRP A CA 1
ATOM 9643 C C . TRP A 1 1304 ? 51.846 -14.850 -36.951 1.00 89.50 1304 TRP A C 1
ATOM 9645 O O . TRP A 1 1304 ? 52.985 -15.071 -36.540 1.00 89.50 1304 TRP A O 1
ATOM 9655 N N . ARG A 1 1305 ? 50.878 -15.766 -36.884 1.00 85.50 1305 ARG A N 1
ATOM 9656 C CA . ARG A 1 1305 ? 51.056 -17.102 -36.305 1.00 85.50 1305 ARG A CA 1
ATOM 9657 C C . ARG A 1 1305 ? 51.294 -18.131 -37.392 1.00 85.50 1305 ARG A C 1
ATOM 9659 O O . ARG A 1 1305 ? 50.626 -18.121 -38.419 1.00 85.50 1305 ARG A O 1
ATOM 9666 N N . ARG A 1 1306 ? 52.220 -19.054 -37.141 1.00 84.00 1306 ARG A N 1
ATOM 9667 C CA . ARG A 1 1306 ? 52.487 -20.176 -38.043 1.00 84.00 1306 ARG A CA 1
ATOM 9668 C C . ARG A 1 1306 ? 51.280 -21.116 -38.051 1.00 84.00 1306 ARG A C 1
ATOM 9670 O O . ARG A 1 1306 ? 50.876 -21.585 -36.989 1.00 84.00 1306 ARG A O 1
ATOM 9677 N N . GLN A 1 1307 ? 50.725 -21.387 -39.228 1.00 75.81 1307 GLN A N 1
ATOM 9678 C CA . GLN A 1 1307 ? 49.637 -22.346 -39.417 1.00 75.81 1307 GLN A CA 1
ATOM 9679 C C . GLN A 1 1307 ? 50.177 -23.572 -40.149 1.00 75.81 1307 GLN A C 1
ATOM 9681 O O . GLN A 1 1307 ? 50.862 -23.451 -41.165 1.00 75.81 1307 GLN A O 1
ATOM 9686 N N . ALA A 1 1308 ? 49.905 -24.759 -39.607 1.00 65.88 1308 ALA A N 1
ATOM 9687 C CA . ALA A 1 1308 ? 50.207 -25.999 -40.308 1.00 65.88 1308 ALA A CA 1
ATOM 9688 C C . ALA A 1 1308 ? 49.229 -26.142 -41.491 1.00 65.88 1308 ALA A C 1
ATOM 9690 O O . ALA A 1 1308 ? 48.031 -25.941 -41.285 1.00 65.88 1308 ALA A O 1
ATOM 9691 N N . PRO A 1 1309 ? 49.696 -26.456 -42.712 1.00 58.25 1309 PRO A N 1
ATOM 9692 C CA . PRO A 1 1309 ? 48.796 -26.728 -43.827 1.00 58.25 1309 PRO A CA 1
ATOM 9693 C C . PRO A 1 1309 ? 47.955 -27.975 -43.516 1.00 58.25 1309 PRO A C 1
ATOM 9695 O O . PRO A 1 1309 ? 48.502 -28.998 -43.106 1.00 58.25 1309 PRO A O 1
ATOM 9698 N N . GLU A 1 1310 ? 46.632 -27.900 -43.703 1.00 53.59 1310 GLU A N 1
ATOM 9699 C CA . GLU A 1 1310 ? 45.715 -29.031 -43.454 1.00 53.59 1310 GLU A CA 1
ATOM 9700 C C . GLU A 1 1310 ? 45.950 -30.210 -44.416 1.00 53.59 1310 GLU A C 1
ATOM 9702 O O . GLU A 1 1310 ? 45.602 -31.347 -44.100 1.00 53.59 1310 GLU A O 1
ATOM 9707 N N . HIS A 1 1311 ? 46.626 -29.972 -45.546 1.00 54.06 1311 HIS A N 1
ATOM 9708 C CA . HIS A 1 1311 ? 47.010 -31.002 -46.505 1.00 54.06 1311 HIS A CA 1
ATOM 9709 C C . HIS A 1 1311 ? 48.528 -31.001 -46.769 1.00 54.06 1311 HIS A C 1
ATOM 9711 O O . HIS A 1 1311 ? 49.064 -30.000 -47.244 1.00 54.06 1311 HIS A O 1
ATOM 9717 N N . PRO A 1 1312 ? 49.240 -32.116 -46.499 1.00 47.59 1312 PRO A N 1
ATOM 9718 C CA . PRO A 1 1312 ? 50.669 -32.247 -46.794 1.00 47.59 1312 PRO A CA 1
ATOM 9719 C C . PRO A 1 1312 ? 50.977 -32.521 -48.280 1.00 47.59 1312 PRO A C 1
ATOM 9721 O O . PRO A 1 1312 ? 52.136 -32.438 -48.680 1.00 47.59 1312 PRO A O 1
ATOM 9724 N N . ALA A 1 1313 ? 49.971 -32.837 -49.106 1.00 49.22 1313 ALA A N 1
ATOM 9725 C CA . ALA A 1 1313 ? 50.123 -32.942 -50.557 1.00 49.22 1313 ALA A CA 1
ATOM 9726 C C . ALA A 1 1313 ? 49.951 -31.551 -51.188 1.00 49.22 1313 ALA A C 1
ATOM 9728 O O . ALA A 1 1313 ? 48.939 -30.893 -50.952 1.00 49.22 1313 ALA A O 1
ATOM 9729 N N . GLY A 1 1314 ? 50.948 -31.087 -51.949 1.00 54.88 1314 GLY A N 1
ATOM 9730 C CA . GLY A 1 1314 ? 50.898 -29.788 -52.628 1.00 54.88 1314 GLY A CA 1
ATOM 9731 C C . GLY A 1 1314 ? 49.631 -29.651 -53.493 1.00 54.88 1314 GLY A C 1
ATOM 9732 O O . GLY A 1 1314 ? 49.253 -30.633 -54.132 1.00 54.88 1314 GLY A O 1
ATOM 9733 N N . PRO A 1 1315 ? 48.955 -28.489 -53.521 1.00 59.84 1315 PRO A N 1
ATOM 9734 C CA . PRO A 1 1315 ? 47.672 -28.361 -54.214 1.00 59.84 1315 PRO A CA 1
ATOM 9735 C C . PRO A 1 1315 ? 47.819 -28.398 -55.736 1.00 59.84 1315 PRO A C 1
ATOM 9737 O O . PRO A 1 1315 ? 48.806 -27.892 -56.273 1.00 59.84 1315 PRO A O 1
ATOM 9740 N N . ASP A 1 1316 ? 46.810 -28.942 -56.421 1.00 67.06 1316 ASP A N 1
ATOM 9741 C CA . ASP A 1 1316 ? 46.724 -28.923 -57.881 1.00 67.06 1316 ASP A CA 1
ATOM 9742 C C . ASP A 1 1316 ? 46.522 -27.481 -58.388 1.00 67.06 1316 ASP A C 1
ATOM 9744 O O . ASP A 1 1316 ? 45.527 -26.819 -58.079 1.00 67.06 1316 ASP A O 1
ATOM 9748 N N . LEU A 1 1317 ? 47.504 -26.984 -59.145 1.00 72.44 1317 LEU A N 1
ATOM 9749 C CA . LEU A 1 1317 ? 47.500 -25.656 -59.767 1.00 72.44 1317 LEU A CA 1
ATOM 9750 C C . LEU A 1 1317 ? 46.857 -25.657 -61.165 1.00 72.44 1317 LEU A C 1
ATOM 9752 O O . LEU A 1 1317 ? 46.778 -24.608 -61.813 1.00 72.44 1317 LEU A O 1
ATOM 9756 N N . THR A 1 1318 ? 46.403 -26.816 -61.647 1.00 73.06 1318 THR A N 1
ATOM 9757 C CA . THR A 1 1318 ? 45.877 -26.966 -63.002 1.00 73.06 1318 THR A CA 1
ATOM 9758 C C . THR A 1 1318 ? 44.660 -26.063 -63.219 1.00 73.06 1318 THR A C 1
ATOM 9760 O O . THR A 1 1318 ? 43.695 -26.068 -62.457 1.00 73.06 1318 THR A O 1
ATOM 9763 N N . GLY A 1 1319 ? 44.712 -25.246 -64.275 1.00 77.44 1319 GLY A N 1
ATOM 9764 C CA . GLY A 1 1319 ? 43.616 -24.349 -64.664 1.00 77.44 1319 GLY A CA 1
ATOM 9765 C C . GLY A 1 1319 ? 43.607 -22.970 -63.992 1.00 77.44 1319 GLY A C 1
ATOM 9766 O O . GLY A 1 1319 ? 42.706 -22.182 -64.272 1.00 77.44 1319 GLY A O 1
ATOM 9767 N N . TRP A 1 1320 ? 44.591 -22.634 -63.151 1.00 86.12 1320 TRP A N 1
ATOM 9768 C CA . TRP A 1 1320 ? 44.692 -21.297 -62.549 1.00 86.12 1320 TRP A CA 1
ATOM 9769 C C . TRP A 1 1320 ? 45.078 -20.223 -63.586 1.00 86.12 1320 TRP A C 1
ATOM 9771 O O . TRP A 1 1320 ? 45.841 -20.474 -64.522 1.00 86.12 1320 TRP A O 1
ATOM 9781 N N . ALA A 1 1321 ? 44.587 -18.996 -63.411 1.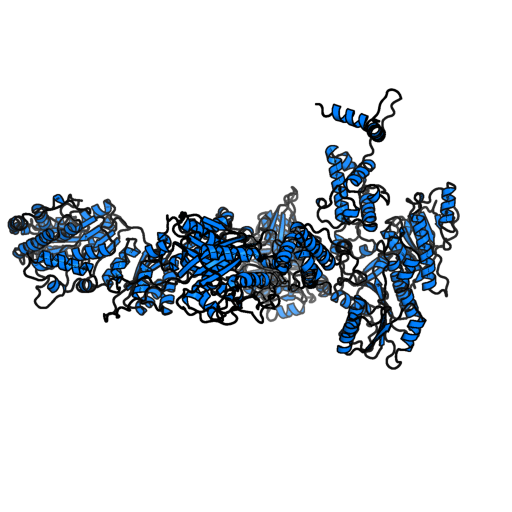00 87.38 1321 ALA A N 1
ATOM 9782 C CA . ALA A 1 1321 ? 44.953 -17.845 -64.240 1.00 87.38 1321 ALA A CA 1
ATOM 9783 C C . ALA A 1 1321 ? 45.798 -16.853 -63.433 1.00 87.38 1321 ALA A C 1
ATOM 9785 O O . ALA A 1 1321 ? 45.383 -16.420 -62.365 1.00 87.38 1321 ALA A O 1
ATOM 9786 N N . TRP A 1 1322 ? 46.968 -16.466 -63.936 1.00 86.25 1322 TRP A N 1
ATOM 9787 C CA . TRP A 1 1322 ? 47.843 -15.482 -63.294 1.00 86.25 1322 TRP A CA 1
ATOM 9788 C C . TRP A 1 1322 ? 47.739 -14.159 -64.042 1.00 86.25 1322 TRP A C 1
ATOM 9790 O O . TRP A 1 1322 ? 48.000 -14.121 -65.235 1.00 86.25 1322 TRP A O 1
ATOM 9800 N N . VAL A 1 1323 ? 47.347 -13.080 -63.376 1.00 86.06 1323 VAL A N 1
ATOM 9801 C CA . VAL A 1 1323 ? 47.034 -11.792 -63.999 1.00 86.06 1323 VAL A CA 1
ATOM 9802 C C . VAL A 1 1323 ? 47.933 -10.700 -63.423 1.00 86.06 1323 VAL A C 1
ATOM 9804 O O . VAL A 1 1323 ? 48.070 -10.589 -62.207 1.00 86.06 1323 VAL A O 1
ATOM 9807 N N . GLY A 1 1324 ? 48.500 -9.858 -64.286 1.00 80.00 1324 GLY A N 1
ATOM 9808 C CA . GLY A 1 1324 ? 49.234 -8.654 -63.888 1.00 80.00 1324 GLY A CA 1
ATOM 9809 C C . GLY A 1 1324 ? 50.750 -8.746 -64.067 1.00 80.00 1324 GLY A C 1
ATOM 9810 O O . GLY A 1 1324 ? 51.329 -9.817 -64.224 1.00 80.00 1324 GLY A O 1
ATOM 9811 N N . ALA A 1 1325 ? 51.416 -7.589 -64.046 1.00 70.44 1325 ALA A N 1
ATOM 9812 C CA . ALA A 1 1325 ? 52.852 -7.475 -64.319 1.00 70.44 1325 ALA A CA 1
ATOM 9813 C C . ALA A 1 1325 ? 53.753 -8.111 -63.241 1.00 70.44 1325 ALA A C 1
ATOM 9815 O O . ALA A 1 1325 ? 54.920 -8.376 -63.515 1.00 70.44 1325 ALA A O 1
ATOM 9816 N N . GLY A 1 1326 ? 53.228 -8.357 -62.035 1.00 66.62 1326 GLY A N 1
ATOM 9817 C CA . GLY A 1 1326 ? 53.928 -9.097 -60.981 1.00 66.62 1326 GLY A CA 1
ATOM 9818 C C . GLY A 1 1326 ? 53.818 -10.620 -61.117 1.00 66.62 1326 GLY A C 1
ATOM 9819 O O . GLY A 1 1326 ? 54.382 -11.344 -60.298 1.00 66.62 1326 GLY A O 1
ATOM 9820 N N . ALA A 1 1327 ? 53.070 -11.127 -62.106 1.00 65.44 1327 ALA A N 1
ATOM 9821 C CA . ALA A 1 1327 ? 52.823 -12.554 -62.243 1.00 65.44 1327 ALA A CA 1
ATOM 9822 C C . ALA A 1 1327 ? 54.115 -13.297 -62.639 1.00 65.44 1327 ALA A C 1
ATOM 9824 O O . ALA A 1 1327 ? 54.719 -12.968 -63.664 1.00 65.44 1327 ALA A O 1
ATOM 9825 N N . PRO A 1 1328 ? 54.542 -14.327 -61.884 1.00 65.94 1328 PRO A N 1
ATOM 9826 C CA . PRO A 1 1328 ? 55.662 -15.161 -62.294 1.00 65.94 1328 PRO A CA 1
ATOM 9827 C C . PRO A 1 1328 ? 55.321 -15.882 -63.612 1.00 65.94 1328 PRO A C 1
ATOM 9829 O O . PRO A 1 1328 ? 54.184 -16.339 -63.768 1.00 65.94 1328 PRO A O 1
ATOM 9832 N N . PRO A 1 1329 ? 56.275 -16.050 -64.549 1.00 60.56 1329 PRO A N 1
ATOM 9833 C CA . PRO A 1 1329 ? 56.031 -16.772 -65.798 1.00 60.56 1329 PRO A CA 1
ATOM 9834 C C . PRO A 1 1329 ? 55.536 -18.195 -65.489 1.00 60.56 1329 PRO A C 1
ATOM 9836 O O . PRO A 1 1329 ? 56.209 -18.970 -64.806 1.00 60.56 1329 PRO A O 1
ATOM 9839 N N . ALA A 1 1330 ? 54.305 -18.526 -65.884 1.00 56.94 1330 ALA A N 1
ATOM 9840 C CA . ALA A 1 1330 ? 53.703 -19.843 -65.659 1.00 56.94 1330 ALA A CA 1
ATOM 9841 C C . ALA A 1 1330 ? 53.883 -20.725 -66.903 1.00 56.94 1330 ALA A C 1
ATOM 9843 O O . ALA A 1 1330 ? 53.606 -20.281 -68.018 1.00 56.94 1330 ALA A O 1
ATOM 9844 N N . GLN A 1 1331 ? 54.383 -21.951 -66.714 1.00 56.34 1331 GLN A N 1
ATOM 9845 C CA . GLN A 1 1331 ? 54.384 -22.994 -67.742 1.00 56.34 1331 GLN A CA 1
ATOM 9846 C C . GLN A 1 1331 ? 53.136 -23.868 -67.527 1.00 56.34 1331 GLN A C 1
ATOM 9848 O O . GLN A 1 1331 ? 52.874 -24.244 -66.385 1.00 56.34 1331 GLN A O 1
ATOM 9853 N N . PRO A 1 1332 ? 52.356 -24.207 -68.570 1.00 50.34 1332 PRO A N 1
ATOM 9854 C CA . PRO A 1 1332 ? 51.299 -25.210 -68.442 1.00 50.34 1332 PRO A CA 1
ATOM 9855 C C . PRO A 1 1332 ? 51.892 -26.549 -67.954 1.00 50.34 1332 PRO A C 1
ATOM 9857 O O . PRO A 1 1332 ? 52.927 -26.952 -68.491 1.00 50.34 1332 PRO A O 1
ATOM 9860 N N . PRO A 1 1333 ? 51.264 -27.241 -66.978 1.00 54.00 1333 PRO A N 1
ATOM 9861 C CA . PRO A 1 1333 ? 49.861 -27.110 -66.573 1.00 54.00 1333 PRO A CA 1
ATOM 9862 C C . PRO A 1 1333 ? 49.593 -26.150 -65.395 1.00 54.00 1333 PRO A C 1
ATOM 9864 O O . PRO A 1 1333 ? 48.429 -25.915 -65.087 1.00 54.00 1333 PRO A O 1
ATOM 9867 N N . ASP A 1 1334 ? 50.619 -25.518 -64.816 1.00 58.19 1334 ASP A N 1
ATOM 9868 C CA . ASP A 1 1334 ? 50.584 -24.765 -63.540 1.00 58.19 1334 ASP A CA 1
ATOM 9869 C C . ASP A 1 1334 ? 49.825 -23.415 -63.579 1.00 58.19 1334 ASP A C 1
ATOM 9871 O O . ASP A 1 1334 ? 49.884 -22.605 -62.646 1.00 58.19 1334 ASP A O 1
ATOM 9875 N N . GLY A 1 1335 ? 49.142 -23.146 -64.691 1.00 68.94 1335 GLY A N 1
ATOM 9876 C CA . GLY A 1 1335 ? 48.353 -21.949 -64.951 1.00 68.94 1335 GLY A CA 1
ATOM 9877 C C . GLY A 1 1335 ? 48.819 -21.149 -66.170 1.00 68.94 1335 GLY A C 1
ATOM 9878 O O . GLY A 1 1335 ? 49.899 -21.372 -66.719 1.00 68.94 1335 GLY A O 1
ATOM 9879 N N . ARG A 1 1336 ? 47.979 -20.212 -66.627 1.00 75.75 1336 ARG A N 1
ATOM 9880 C CA . ARG A 1 1336 ? 48.268 -19.334 -67.778 1.00 75.75 1336 ARG A CA 1
ATOM 9881 C C . ARG A 1 1336 ? 48.469 -17.884 -67.327 1.00 75.75 1336 ARG A C 1
ATOM 9883 O O . ARG A 1 1336 ? 47.616 -17.381 -66.593 1.00 75.75 1336 ARG A O 1
ATOM 9890 N N . PRO A 1 1337 ? 49.560 -17.212 -67.739 1.00 80.81 1337 PRO A N 1
ATOM 9891 C CA . PRO A 1 1337 ? 49.752 -15.800 -67.457 1.00 80.81 1337 PRO A CA 1
ATOM 9892 C C . PRO A 1 1337 ? 48.955 -14.935 -68.445 1.00 80.81 1337 PRO A C 1
ATOM 9894 O O . PRO A 1 1337 ? 48.983 -15.163 -69.652 1.00 80.81 1337 PRO A O 1
ATOM 9897 N N . TYR A 1 1338 ? 48.295 -13.909 -67.927 1.00 84.25 1338 TYR A N 1
ATOM 9898 C CA . TYR A 1 1338 ? 47.563 -12.886 -68.659 1.00 84.25 1338 TYR A CA 1
ATOM 9899 C C . TYR A 1 1338 ? 48.050 -11.511 -68.211 1.00 84.25 1338 TYR A C 1
ATOM 9901 O O . TYR A 1 1338 ? 48.380 -11.281 -67.046 1.00 84.25 1338 TYR A O 1
ATOM 9909 N N . ARG A 1 1339 ? 48.081 -10.566 -69.147 1.00 81.44 1339 ARG A N 1
ATOM 9910 C CA . ARG A 1 1339 ? 48.523 -9.199 -68.862 1.00 81.44 1339 ARG A CA 1
ATOM 9911 C C . ARG A 1 1339 ? 47.589 -8.484 -67.879 1.00 81.44 1339 ARG A C 1
ATOM 9913 O O . ARG A 1 1339 ? 48.060 -7.806 -66.972 1.00 81.44 1339 ARG A O 1
ATOM 9920 N N . ASP A 1 1340 ? 46.286 -8.625 -68.084 1.00 82.94 1340 ASP A N 1
ATOM 9921 C CA . ASP A 1 1340 ? 45.208 -7.986 -67.331 1.00 82.94 1340 ASP A CA 1
ATOM 9922 C C . ASP A 1 1340 ? 43.920 -8.832 -67.441 1.00 82.94 1340 ASP A C 1
ATOM 9924 O O . ASP A 1 1340 ? 43.879 -9.842 -68.150 1.00 82.94 1340 ASP A O 1
ATOM 9928 N N . LEU A 1 1341 ? 42.871 -8.456 -66.701 1.00 83.88 1341 LEU A N 1
ATOM 9929 C CA . LEU A 1 1341 ? 41.580 -9.158 -66.730 1.00 83.88 1341 LEU A CA 1
ATOM 9930 C C . LEU A 1 1341 ? 40.858 -9.020 -68.075 1.00 83.88 1341 LEU A C 1
ATOM 9932 O O . LEU A 1 1341 ? 40.111 -9.921 -68.448 1.00 83.88 1341 LEU A O 1
ATOM 9936 N N . ALA A 1 1342 ? 41.109 -7.946 -68.826 1.00 83.69 1342 ALA A N 1
ATOM 9937 C CA . ALA A 1 1342 ? 40.562 -7.775 -70.168 1.00 83.69 1342 ALA A CA 1
ATOM 9938 C C . ALA A 1 1342 ? 41.111 -8.839 -71.135 1.00 83.69 1342 ALA A C 1
ATOM 9940 O O . ALA A 1 1342 ? 40.345 -9.420 -71.902 1.00 83.69 1342 ALA A O 1
ATOM 9941 N N . ALA A 1 1343 ? 42.407 -9.161 -71.048 1.00 85.38 1343 ALA A N 1
ATOM 9942 C CA . ALA A 1 1343 ? 43.004 -10.257 -71.808 1.00 85.38 1343 ALA A CA 1
ATOM 9943 C C . ALA A 1 1343 ? 42.406 -11.626 -71.433 1.00 85.38 1343 ALA A C 1
ATOM 9945 O O . ALA A 1 1343 ? 42.130 -12.430 -72.320 1.00 85.38 1343 ALA A O 1
ATOM 9946 N N . LEU A 1 1344 ? 42.147 -11.882 -70.143 1.00 86.19 1344 LEU A N 1
ATOM 9947 C CA . LEU A 1 1344 ? 41.444 -13.100 -69.718 1.00 86.19 1344 LEU A CA 1
ATOM 9948 C C . LEU A 1 1344 ? 40.007 -13.139 -70.265 1.00 86.19 1344 LEU A C 1
ATOM 9950 O O . LEU A 1 1344 ? 39.554 -14.183 -70.725 1.00 86.19 1344 LEU A O 1
ATOM 9954 N N . ARG A 1 1345 ? 39.292 -12.008 -70.244 1.00 84.38 1345 ARG A N 1
ATOM 9955 C CA . ARG A 1 1345 ? 37.919 -11.903 -70.758 1.00 84.38 1345 ARG A CA 1
ATOM 9956 C C . ARG A 1 1345 ? 37.841 -12.222 -72.248 1.00 84.38 1345 ARG A C 1
ATOM 9958 O O . ARG A 1 1345 ? 36.978 -12.996 -72.639 1.00 84.38 1345 ARG A O 1
ATOM 9965 N N . ALA A 1 1346 ? 38.781 -11.713 -73.043 1.00 84.75 1346 ALA A N 1
ATOM 9966 C CA . ALA A 1 1346 ? 38.866 -12.017 -74.471 1.00 84.75 1346 ALA A CA 1
ATOM 9967 C C . ALA A 1 1346 ? 39.047 -13.524 -74.746 1.00 84.75 1346 ALA A C 1
ATOM 9969 O O . ALA A 1 1346 ? 38.477 -14.053 -75.696 1.00 84.75 1346 ALA A O 1
ATOM 9970 N N . GLU A 1 1347 ? 39.788 -14.236 -73.896 1.00 84.88 1347 GLU A N 1
ATOM 9971 C CA . GLU A 1 1347 ? 39.954 -15.692 -74.004 1.00 84.88 1347 GLU A CA 1
ATOM 9972 C C . GLU A 1 1347 ? 38.692 -16.453 -73.572 1.00 84.88 1347 GLU A C 1
ATOM 9974 O O . GLU A 1 1347 ? 38.321 -17.442 -74.204 1.00 84.88 1347 GLU A O 1
ATOM 9979 N N . LEU A 1 1348 ? 37.985 -15.977 -72.541 1.00 84.94 1348 LEU A N 1
ATOM 9980 C CA . LEU A 1 1348 ? 36.669 -16.513 -72.169 1.00 84.94 1348 LEU A CA 1
ATOM 9981 C C . LEU A 1 1348 ? 35.632 -16.283 -73.279 1.00 84.94 1348 LEU A C 1
ATOM 9983 O O . LEU A 1 1348 ? 34.820 -17.167 -73.544 1.00 84.94 1348 LEU A O 1
ATOM 9987 N N . ASP A 1 1349 ? 35.673 -15.130 -73.952 1.00 84.56 1349 ASP A N 1
ATOM 9988 C CA . ASP A 1 1349 ? 34.845 -14.832 -75.128 1.00 84.56 1349 ASP A CA 1
ATOM 9989 C C . ASP A 1 1349 ? 35.194 -15.752 -76.313 1.00 84.56 1349 ASP A C 1
ATOM 9991 O O . ASP A 1 1349 ? 34.312 -16.131 -77.082 1.00 84.56 1349 ASP A O 1
ATOM 9995 N N . ALA A 1 1350 ? 36.456 -16.184 -76.420 1.00 84.88 1350 ALA A N 1
ATOM 9996 C CA . ALA A 1 1350 ? 36.922 -17.175 -77.392 1.00 84.88 1350 ALA A CA 1
ATOM 9997 C C . ALA A 1 1350 ? 36.627 -18.642 -76.993 1.00 84.88 1350 ALA A C 1
ATOM 9999 O O . ALA A 1 1350 ? 37.011 -19.562 -77.718 1.00 84.88 1350 ALA A O 1
ATOM 10000 N N . GLY A 1 1351 ? 35.939 -18.880 -75.868 1.00 80.56 1351 GLY A N 1
ATOM 10001 C CA . GLY A 1 1351 ? 35.514 -20.211 -75.420 1.00 80.56 1351 GLY A CA 1
ATOM 10002 C C . GLY A 1 1351 ? 36.494 -20.942 -74.495 1.00 80.56 1351 GLY A C 1
ATOM 10003 O O . GLY A 1 1351 ? 36.361 -22.153 -74.308 1.00 80.56 1351 GLY A O 1
ATOM 10004 N N . ALA A 1 1352 ? 37.478 -20.252 -73.907 1.00 81.50 1352 ALA A N 1
ATOM 10005 C CA . ALA A 1 1352 ? 38.341 -20.844 -72.885 1.00 81.50 1352 ALA A CA 1
ATOM 10006 C C . ALA A 1 1352 ? 37.545 -21.260 -71.630 1.00 81.50 1352 ALA A C 1
ATOM 10008 O O . ALA A 1 1352 ? 36.551 -20.634 -71.259 1.00 81.50 1352 ALA A O 1
ATOM 10009 N N . ALA A 1 1353 ? 38.009 -22.310 -70.942 1.00 81.81 1353 ALA A N 1
ATOM 10010 C CA . ALA A 1 1353 ? 37.414 -22.745 -69.681 1.00 81.81 1353 ALA A CA 1
ATOM 10011 C C . ALA A 1 1353 ? 37.577 -21.671 -68.593 1.00 81.81 1353 ALA A C 1
ATOM 10013 O O . ALA A 1 1353 ? 38.643 -21.068 -68.452 1.00 81.81 1353 ALA A O 1
ATOM 10014 N N . VAL A 1 1354 ? 36.524 -21.466 -67.798 1.00 84.94 1354 VAL A N 1
ATOM 10015 C CA . VAL A 1 1354 ? 36.536 -20.525 -66.674 1.00 84.94 1354 VAL A CA 1
ATOM 10016 C C . VAL A 1 1354 ? 37.536 -21.006 -65.613 1.00 84.94 1354 VAL A C 1
ATOM 10018 O O . VAL A 1 1354 ? 37.381 -22.120 -65.107 1.00 84.94 1354 VAL A O 1
ATOM 10021 N N . PRO A 1 1355 ? 38.554 -20.203 -65.247 1.00 86.50 1355 PRO A N 1
ATOM 10022 C CA . PRO A 1 1355 ? 39.525 -20.609 -64.238 1.00 86.50 1355 PRO A CA 1
ATOM 10023 C C . PRO A 1 1355 ? 38.861 -20.691 -62.851 1.00 86.50 1355 PRO A C 1
ATOM 10025 O O . PRO A 1 1355 ? 38.102 -19.787 -62.490 1.00 86.50 1355 PRO A O 1
ATOM 10028 N N . PRO A 1 1356 ? 39.150 -21.718 -62.029 1.00 85.50 1356 PRO A N 1
ATOM 10029 C CA . PRO A 1 1356 ? 38.627 -21.806 -60.664 1.00 85.50 1356 PRO A CA 1
ATOM 10030 C C . PRO A 1 1356 ? 39.268 -20.768 -59.730 1.00 85.50 1356 PRO A C 1
ATOM 10032 O O . PRO A 1 1356 ? 38.622 -20.295 -58.792 1.00 85.50 1356 PRO A O 1
ATOM 10035 N N . VAL A 1 1357 ? 40.517 -20.370 -60.008 1.00 87.31 1357 VAL A N 1
ATOM 10036 C CA . VAL A 1 1357 ? 41.266 -19.357 -59.252 1.00 87.31 1357 VAL A CA 1
ATOM 10037 C C . VAL A 1 1357 ? 41.981 -18.395 -60.206 1.00 87.31 1357 VAL A C 1
ATOM 10039 O O . VAL A 1 1357 ? 42.656 -18.824 -61.144 1.00 87.31 1357 VAL A O 1
ATOM 10042 N N . ILE A 1 1358 ? 41.856 -17.093 -59.945 1.00 90.12 1358 ILE A N 1
ATOM 10043 C CA . ILE A 1 1358 ? 42.627 -16.020 -60.586 1.00 90.12 1358 ILE A CA 1
ATOM 10044 C C . ILE A 1 1358 ? 43.590 -15.441 -59.551 1.00 90.12 1358 ILE A C 1
ATOM 10046 O O . ILE A 1 1358 ? 43.146 -14.976 -58.508 1.00 90.12 1358 ILE A O 1
ATOM 10050 N N . VAL A 1 1359 ? 44.888 -15.418 -59.841 1.00 88.25 1359 VAL A N 1
ATOM 10051 C CA . VAL A 1 1359 ? 45.909 -14.761 -59.017 1.00 88.25 1359 VAL A CA 1
ATOM 10052 C C . VAL A 1 1359 ? 46.255 -13.408 -59.633 1.00 88.25 1359 VAL A C 1
ATOM 10054 O O . VAL A 1 1359 ? 46.926 -13.357 -60.659 1.00 88.25 1359 VAL A O 1
ATOM 10057 N N . LEU A 1 1360 ? 45.811 -12.315 -59.017 1.00 90.56 1360 LEU A N 1
ATOM 10058 C CA . LEU A 1 1360 ? 46.183 -10.949 -59.379 1.00 90.56 1360 LEU A CA 1
ATOM 10059 C C . LEU A 1 1360 ? 47.486 -10.576 -58.665 1.00 90.56 1360 LEU A C 1
ATOM 10061 O O . LEU A 1 1360 ? 47.479 -10.307 -57.466 1.00 90.56 1360 LEU A O 1
ATOM 10065 N N . ALA A 1 1361 ? 48.603 -10.570 -59.385 1.00 87.94 1361 ALA A N 1
ATOM 10066 C CA . ALA A 1 1361 ? 49.912 -10.265 -58.822 1.00 87.94 1361 ALA A CA 1
ATOM 10067 C C . ALA A 1 1361 ? 50.254 -8.778 -58.984 1.00 87.94 1361 ALA A C 1
ATOM 10069 O O . ALA A 1 1361 ? 50.511 -8.298 -60.096 1.00 87.94 1361 ALA A O 1
ATOM 10070 N N . GLU A 1 1362 ? 50.289 -8.054 -57.865 1.00 89.19 1362 GLU A N 1
ATOM 10071 C CA . GLU A 1 1362 ? 50.764 -6.673 -57.852 1.00 89.19 1362 GLU A CA 1
ATOM 10072 C C . GLU A 1 1362 ? 52.294 -6.635 -57.976 1.00 89.19 1362 GLU A C 1
ATOM 10074 O O . GLU A 1 1362 ? 52.994 -7.397 -57.301 1.00 89.19 1362 GLU A O 1
ATOM 10079 N N . PRO A 1 1363 ? 52.844 -5.755 -58.830 1.00 84.56 1363 PRO A N 1
ATOM 10080 C CA . PRO A 1 1363 ? 54.283 -5.590 -58.945 1.00 84.56 1363 PRO A CA 1
ATOM 10081 C C . PRO A 1 1363 ? 54.863 -5.018 -57.647 1.00 84.56 1363 PRO A C 1
ATOM 10083 O O . PRO A 1 1363 ? 54.278 -4.122 -57.035 1.00 84.56 1363 PRO A O 1
ATOM 10086 N N . ALA A 1 1364 ? 56.047 -5.502 -57.263 1.00 83.00 1364 ALA A N 1
ATOM 10087 C CA . ALA A 1 1364 ? 56.819 -4.914 -56.175 1.00 83.00 1364 ALA A CA 1
ATOM 10088 C C . ALA A 1 1364 ? 57.094 -3.426 -56.451 1.00 83.00 1364 ALA A C 1
ATOM 10090 O O . ALA A 1 1364 ? 57.351 -3.035 -57.596 1.00 83.00 1364 ALA A O 1
ATOM 10091 N N . THR A 1 1365 ? 57.063 -2.589 -55.411 1.00 85.75 1365 THR A N 1
ATOM 10092 C CA . THR A 1 1365 ? 57.370 -1.164 -55.571 1.00 85.75 1365 THR A CA 1
ATOM 10093 C C . THR A 1 1365 ? 58.850 -0.989 -55.917 1.00 85.75 1365 THR A C 1
ATOM 10095 O O . THR A 1 1365 ? 59.703 -1.445 -55.151 1.00 85.75 1365 THR A O 1
ATOM 10098 N N . PRO A 1 1366 ? 59.194 -0.315 -57.032 1.00 82.75 1366 PRO A N 1
ATOM 10099 C CA . PRO A 1 1366 ? 60.590 -0.099 -57.391 1.00 82.75 1366 PRO A CA 1
ATOM 10100 C C . PRO A 1 1366 ? 61.310 0.732 -56.324 1.00 82.75 1366 PRO A C 1
ATOM 10102 O O . PRO A 1 1366 ? 60.776 1.745 -55.856 1.00 82.75 1366 PRO A O 1
ATOM 10105 N N . GLU A 1 1367 ? 62.534 0.337 -55.968 1.00 79.62 1367 GLU A N 1
ATOM 10106 C CA . GLU A 1 1367 ? 63.371 1.100 -55.037 1.00 79.62 1367 GLU A CA 1
ATOM 10107 C C . GLU A 1 1367 ? 63.521 2.564 -55.484 1.00 79.62 1367 GLU A C 1
ATOM 10109 O O . GLU A 1 1367 ? 63.632 2.870 -56.670 1.00 79.62 1367 GLU A O 1
ATOM 10114 N N . GLY A 1 1368 ? 63.497 3.489 -54.522 1.00 80.38 1368 GLY A N 1
ATOM 10115 C CA . GLY A 1 1368 ? 63.580 4.932 -54.780 1.00 80.38 1368 GLY A CA 1
ATOM 10116 C C . GLY A 1 1368 ? 62.274 5.592 -55.239 1.00 80.38 1368 GLY A C 1
ATOM 10117 O O . GLY A 1 1368 ? 62.215 6.821 -55.294 1.00 80.38 1368 GLY A O 1
ATOM 10118 N N . THR A 1 1369 ? 61.214 4.825 -55.514 1.00 86.56 1369 THR A N 1
ATOM 10119 C CA . THR A 1 1369 ? 59.895 5.390 -55.831 1.00 86.56 1369 THR A CA 1
ATOM 10120 C C . THR A 1 1369 ? 59.252 5.985 -54.581 1.00 86.56 1369 THR A C 1
ATOM 10122 O O . THR A 1 1369 ? 59.300 5.399 -53.500 1.00 86.56 1369 THR A O 1
ATOM 10125 N N . ASP A 1 1370 ? 58.609 7.142 -54.738 1.00 90.75 1370 ASP A N 1
ATOM 10126 C CA . ASP A 1 1370 ? 57.774 7.749 -53.705 1.00 90.75 1370 ASP A CA 1
ATOM 10127 C C . ASP A 1 1370 ? 56.647 6.775 -53.285 1.00 90.75 1370 ASP A C 1
ATOM 10129 O O . ASP A 1 1370 ? 55.787 6.452 -54.115 1.00 90.75 1370 ASP A O 1
ATOM 10133 N N . PRO A 1 1371 ? 56.620 6.286 -52.027 1.00 90.00 1371 PRO A N 1
ATOM 10134 C CA . PRO A 1 1371 ? 55.679 5.254 -51.600 1.00 90.00 1371 PRO A CA 1
ATOM 10135 C C . PRO A 1 1371 ? 54.214 5.656 -51.749 1.00 90.00 1371 PRO A C 1
ATOM 10137 O O . PRO A 1 1371 ? 53.386 4.803 -52.051 1.00 90.00 1371 PRO A O 1
ATOM 10140 N N . PHE A 1 1372 ? 53.868 6.935 -51.566 1.00 93.12 1372 PHE A N 1
ATOM 10141 C CA . PHE A 1 1372 ? 52.486 7.388 -51.733 1.00 93.12 1372 PHE A CA 1
ATOM 10142 C C . PHE A 1 1372 ? 52.063 7.373 -53.207 1.00 93.12 1372 PHE A C 1
ATOM 10144 O O . PHE A 1 1372 ? 50.981 6.891 -53.545 1.00 93.12 1372 PHE A O 1
ATOM 10151 N N . THR A 1 1373 ? 52.937 7.840 -54.101 1.00 92.00 1373 THR A N 1
ATOM 10152 C CA . THR A 1 1373 ? 52.699 7.797 -55.551 1.00 92.00 1373 THR A CA 1
ATOM 10153 C C . THR A 1 1373 ? 52.546 6.355 -56.043 1.00 92.00 1373 THR A C 1
ATOM 10155 O O . THR A 1 1373 ? 51.631 6.057 -56.815 1.00 92.00 1373 THR A O 1
ATOM 10158 N N . ALA A 1 1374 ? 53.386 5.442 -55.542 1.00 92.69 1374 ALA A N 1
ATOM 10159 C CA . ALA A 1 1374 ? 53.269 4.012 -55.812 1.00 92.69 1374 ALA A CA 1
ATOM 10160 C C . ALA A 1 1374 ? 51.955 3.424 -55.268 1.00 92.69 1374 ALA A C 1
ATOM 10162 O O . ALA A 1 1374 ? 51.264 2.713 -56.000 1.00 92.69 1374 ALA A O 1
ATOM 10163 N N . ALA A 1 1375 ? 51.566 3.775 -54.034 1.00 93.50 1375 ALA A N 1
ATOM 10164 C CA . ALA A 1 1375 ? 50.314 3.337 -53.412 1.00 93.50 1375 ALA A CA 1
ATOM 10165 C C . ALA A 1 1375 ? 49.100 3.734 -54.253 1.00 93.50 1375 ALA A C 1
ATOM 10167 O O . ALA A 1 1375 ? 48.239 2.908 -54.541 1.00 93.50 1375 ALA A O 1
ATOM 10168 N N . ARG A 1 1376 ? 49.051 4.997 -54.689 1.00 93.94 1376 ARG A N 1
ATOM 10169 C CA . ARG A 1 1376 ? 47.962 5.538 -55.505 1.00 93.94 1376 ARG A CA 1
ATOM 10170 C C . ARG A 1 1376 ? 47.818 4.781 -56.824 1.00 93.94 1376 ARG A C 1
ATOM 10172 O O . ARG A 1 1376 ? 46.720 4.352 -57.170 1.00 93.94 1376 ARG A O 1
ATOM 10179 N N . ALA A 1 1377 ? 48.930 4.567 -57.528 1.00 91.81 1377 ALA A N 1
ATOM 10180 C CA . ALA A 1 1377 ? 48.929 3.819 -58.780 1.00 91.81 1377 ALA A CA 1
ATOM 10181 C C . ALA A 1 1377 ? 48.518 2.349 -58.580 1.00 91.81 1377 ALA A C 1
ATOM 10183 O O . ALA A 1 1377 ? 47.774 1.815 -59.401 1.00 91.81 1377 ALA A O 1
ATOM 10184 N N . ALA A 1 1378 ? 48.980 1.701 -57.505 1.00 92.44 1378 ALA A N 1
ATOM 10185 C CA . ALA A 1 1378 ? 48.604 0.328 -57.176 1.00 92.44 1378 ALA A CA 1
ATOM 10186 C C . ALA A 1 1378 ? 47.111 0.214 -56.851 1.00 92.44 1378 ALA A C 1
ATOM 10188 O O . ALA A 1 1378 ? 46.410 -0.558 -57.491 1.00 92.44 1378 ALA A O 1
ATOM 10189 N N . LEU A 1 1379 ? 46.592 1.067 -55.966 1.00 94.75 1379 LEU A N 1
ATOM 10190 C CA . LEU A 1 1379 ? 45.178 1.084 -55.586 1.00 94.75 1379 LEU A CA 1
ATOM 10191 C C . LEU A 1 1379 ? 44.237 1.270 -56.774 1.00 94.75 1379 LEU A C 1
ATOM 10193 O O . LEU A 1 1379 ? 43.217 0.591 -56.848 1.00 94.75 1379 LEU A O 1
ATOM 10197 N N . HIS A 1 1380 ? 44.565 2.169 -57.707 1.00 93.88 1380 HIS A N 1
ATOM 10198 C CA . HIS A 1 1380 ? 43.741 2.380 -58.902 1.00 93.88 1380 HIS A CA 1
ATOM 10199 C C . HIS A 1 1380 ? 43.702 1.131 -59.786 1.00 93.88 1380 HIS A C 1
ATOM 10201 O O . HIS A 1 1380 ? 42.628 0.759 -60.256 1.00 93.88 1380 HIS A O 1
ATOM 10207 N N . ARG A 1 1381 ? 44.846 0.459 -59.977 1.00 91.06 1381 ARG A N 1
ATOM 10208 C CA . ARG A 1 1381 ? 44.913 -0.793 -60.747 1.00 91.06 1381 ARG A CA 1
ATOM 10209 C C . ARG A 1 1381 ? 44.165 -1.927 -60.057 1.00 91.06 1381 ARG A C 1
ATOM 10211 O O . ARG A 1 1381 ? 43.360 -2.586 -60.709 1.00 91.06 1381 ARG A O 1
ATOM 10218 N N . THR A 1 1382 ? 44.394 -2.143 -58.761 1.00 92.56 1382 THR A N 1
ATOM 10219 C CA . THR A 1 1382 ? 43.735 -3.226 -58.024 1.00 92.56 1382 THR A CA 1
ATOM 10220 C C . THR A 1 1382 ? 42.225 -2.991 -57.934 1.00 92.56 1382 THR A C 1
ATOM 10222 O O . THR A 1 1382 ? 41.464 -3.937 -58.113 1.00 92.56 1382 THR A O 1
ATOM 10225 N N . LEU A 1 1383 ? 41.767 -1.747 -57.716 1.00 92.62 1383 LEU A N 1
ATOM 10226 C CA . LEU A 1 1383 ? 40.336 -1.421 -57.719 1.00 92.62 1383 LEU A CA 1
ATOM 10227 C C . LEU A 1 1383 ? 39.693 -1.798 -59.057 1.00 92.62 1383 LEU A C 1
ATOM 10229 O O . LEU A 1 1383 ? 38.696 -2.515 -59.058 1.00 92.62 1383 LEU A O 1
ATOM 10233 N N . ALA A 1 1384 ? 40.278 -1.340 -60.169 1.00 90.44 1384 ALA A N 1
ATOM 10234 C CA . ALA A 1 1384 ? 39.766 -1.634 -61.503 1.00 90.44 1384 ALA A CA 1
ATOM 10235 C C . ALA A 1 1384 ? 39.717 -3.149 -61.754 1.00 90.44 1384 ALA A C 1
ATOM 10237 O O . ALA A 1 1384 ? 38.693 -3.669 -62.182 1.00 90.44 1384 ALA A O 1
ATOM 10238 N N . ALA A 1 1385 ? 40.774 -3.877 -61.380 1.00 89.94 1385 ALA A N 1
ATOM 10239 C CA . ALA A 1 1385 ? 40.817 -5.327 -61.520 1.00 89.94 1385 ALA A CA 1
ATOM 10240 C C . ALA A 1 1385 ? 39.728 -6.040 -60.692 1.00 89.94 1385 ALA A C 1
ATOM 10242 O O . ALA A 1 1385 ? 39.042 -6.923 -61.199 1.00 89.94 1385 ALA A O 1
ATOM 10243 N N . ILE A 1 1386 ? 39.517 -5.660 -59.428 1.00 91.31 1386 ILE A N 1
ATOM 10244 C CA . ILE A 1 1386 ? 38.461 -6.267 -58.601 1.00 91.31 1386 ILE A CA 1
ATOM 10245 C C . ILE A 1 1386 ? 37.071 -5.938 -59.161 1.00 91.31 1386 ILE A C 1
ATOM 10247 O O . ILE A 1 1386 ? 36.203 -6.809 -59.163 1.00 91.31 1386 ILE A O 1
ATOM 10251 N N . GLN A 1 1387 ? 36.850 -4.713 -59.644 1.00 90.06 1387 GLN A N 1
ATOM 10252 C CA . GLN A 1 1387 ? 35.582 -4.310 -60.258 1.00 90.06 1387 GLN A CA 1
ATOM 10253 C C . GLN A 1 1387 ? 35.299 -5.091 -61.546 1.00 90.06 1387 GLN A C 1
ATOM 10255 O O . GLN A 1 1387 ? 34.201 -5.626 -61.691 1.00 90.06 1387 GLN A O 1
ATOM 10260 N N . ASP A 1 1388 ? 36.289 -5.226 -62.430 1.00 87.69 1388 ASP A N 1
ATOM 10261 C CA . ASP A 1 1388 ? 36.169 -5.997 -63.672 1.00 87.69 1388 ASP A CA 1
ATOM 10262 C C . ASP A 1 1388 ? 35.880 -7.477 -63.389 1.00 87.69 1388 ASP A C 1
ATOM 10264 O O . ASP A 1 1388 ? 35.013 -8.078 -64.025 1.00 87.69 1388 ASP A O 1
ATOM 10268 N N . TRP A 1 1389 ? 36.560 -8.061 -62.396 1.00 90.44 1389 TRP A N 1
ATOM 10269 C CA . TRP A 1 1389 ? 36.298 -9.430 -61.946 1.00 90.44 1389 TRP A CA 1
ATOM 10270 C C . TRP A 1 1389 ? 34.889 -9.589 -61.358 1.00 90.44 1389 TRP A C 1
ATOM 10272 O O . TRP A 1 1389 ? 34.203 -10.563 -61.663 1.00 90.44 1389 TRP A O 1
ATOM 10282 N N . ALA A 1 1390 ? 34.444 -8.646 -60.524 1.00 86.50 1390 ALA A N 1
ATOM 10283 C CA . ALA A 1 1390 ? 33.139 -8.711 -59.871 1.00 86.50 1390 ALA A CA 1
ATOM 10284 C C . ALA A 1 1390 ? 31.971 -8.501 -60.850 1.00 86.50 1390 ALA A C 1
ATOM 10286 O O . ALA A 1 1390 ? 30.890 -9.042 -60.617 1.00 86.50 1390 ALA A O 1
ATOM 10287 N N . ALA A 1 1391 ? 32.183 -7.736 -61.926 1.00 83.56 1391 ALA A N 1
ATOM 10288 C CA . ALA A 1 1391 ? 31.186 -7.455 -62.957 1.00 83.56 1391 ALA A CA 1
ATOM 10289 C C . ALA A 1 1391 ? 31.056 -8.563 -64.021 1.00 83.56 1391 ALA A C 1
ATOM 10291 O O . ALA A 1 1391 ? 30.101 -8.553 -64.797 1.00 83.56 1391 ALA A O 1
ATOM 10292 N N . GLU A 1 1392 ? 31.998 -9.508 -64.097 1.00 86.06 1392 GLU A N 1
ATOM 10293 C CA . GLU A 1 1392 ? 31.939 -10.629 -65.038 1.00 86.06 1392 GLU A CA 1
ATOM 10294 C C . GLU A 1 1392 ? 31.177 -11.818 -64.436 1.00 86.06 1392 GLU A C 1
ATOM 10296 O O . GLU A 1 1392 ? 31.676 -12.555 -63.584 1.00 86.06 1392 GLU A O 1
ATOM 10301 N N . GLU A 1 1393 ? 29.960 -12.033 -64.927 1.00 79.38 1393 GLU A N 1
ATOM 10302 C CA . GLU A 1 1393 ? 29.032 -13.043 -64.417 1.00 79.38 1393 GLU A CA 1
ATOM 10303 C C . GLU A 1 1393 ? 29.577 -14.476 -64.562 1.00 79.38 1393 GLU A C 1
ATOM 10305 O O . GLU A 1 1393 ? 29.402 -15.300 -63.660 1.00 79.38 1393 GLU A O 1
ATOM 10310 N N . ARG A 1 1394 ? 30.350 -14.760 -65.625 1.00 83.88 1394 ARG A N 1
ATOM 10311 C CA . ARG A 1 1394 ? 31.029 -16.060 -65.810 1.00 83.88 1394 ARG A CA 1
ATOM 10312 C C . ARG A 1 1394 ? 32.037 -16.358 -64.698 1.00 83.88 1394 ARG A C 1
ATOM 10314 O O . ARG A 1 1394 ? 32.254 -17.521 -64.368 1.00 83.88 1394 ARG A O 1
ATOM 10321 N N . LEU A 1 1395 ? 32.626 -15.325 -64.089 1.00 85.69 1395 LEU A N 1
ATOM 10322 C CA . LEU A 1 1395 ? 33.600 -15.441 -62.999 1.00 85.69 1395 LEU A CA 1
ATOM 10323 C C . LEU A 1 1395 ? 32.945 -15.494 -61.610 1.00 85.69 1395 LEU A C 1
ATOM 10325 O O . LEU A 1 1395 ? 33.655 -15.561 -60.604 1.00 85.69 1395 LEU A O 1
ATOM 10329 N N . ALA A 1 1396 ? 31.609 -15.525 -61.510 1.00 77.50 1396 ALA A N 1
ATOM 10330 C CA . ALA A 1 1396 ? 30.892 -15.591 -60.232 1.00 77.50 1396 ALA A CA 1
ATOM 10331 C C . ALA A 1 1396 ? 31.318 -16.785 -59.349 1.00 77.50 1396 ALA A C 1
ATOM 10333 O O . ALA A 1 1396 ? 31.231 -16.714 -58.123 1.00 77.50 1396 ALA A O 1
ATOM 10334 N N . GLY A 1 1397 ? 31.791 -17.883 -59.957 1.00 78.69 1397 GLY A N 1
ATOM 10335 C CA . GLY A 1 1397 ? 32.339 -19.048 -59.254 1.00 78.69 1397 GLY A CA 1
ATOM 10336 C C . GLY A 1 1397 ? 33.840 -19.049 -58.994 1.00 78.69 1397 GLY A C 1
ATOM 10337 O O . GLY A 1 1397 ? 34.295 -19.884 -58.221 1.00 78.69 1397 GLY A O 1
ATOM 10338 N N . THR A 1 1398 ? 34.582 -18.123 -59.588 1.00 86.75 1398 THR A N 1
ATOM 10339 C CA . THR A 1 1398 ? 36.041 -18.052 -59.503 1.00 86.75 1398 THR A CA 1
ATOM 10340 C C . THR A 1 1398 ? 36.483 -17.321 -58.238 1.00 86.75 1398 THR A C 1
ATOM 10342 O O . THR A 1 1398 ? 35.927 -16.269 -57.905 1.00 86.75 1398 THR A O 1
ATOM 10345 N N . ARG A 1 1399 ? 37.511 -17.843 -57.557 1.00 88.56 1399 ARG A N 1
ATOM 10346 C CA . ARG A 1 1399 ? 38.179 -17.171 -56.430 1.00 88.56 1399 ARG A CA 1
ATOM 10347 C C . ARG A 1 1399 ? 39.271 -16.230 -56.948 1.00 88.56 1399 ARG A C 1
ATOM 10349 O O . ARG A 1 1399 ? 40.102 -16.641 -57.750 1.00 88.56 1399 ARG A O 1
ATOM 10356 N N . LEU A 1 1400 ? 39.289 -14.982 -56.489 1.00 91.25 1400 LEU A N 1
ATOM 10357 C CA . LEU A 1 1400 ? 40.349 -14.013 -56.775 1.00 91.25 1400 LEU A CA 1
ATOM 10358 C C . LEU A 1 1400 ? 41.383 -14.038 -55.644 1.00 91.25 1400 LEU A C 1
ATOM 10360 O O . LEU A 1 1400 ? 41.023 -13.967 -54.478 1.00 91.25 1400 LEU A O 1
ATOM 10364 N N . VAL A 1 1401 ? 42.668 -14.122 -55.957 1.00 90.50 1401 VAL A N 1
ATOM 10365 C CA . VAL A 1 1401 ? 43.767 -14.097 -54.987 1.00 90.50 1401 VAL A CA 1
ATOM 10366 C C . VAL A 1 1401 ? 44.664 -12.925 -55.333 1.00 90.50 1401 VAL A C 1
ATOM 10368 O O . VAL A 1 1401 ? 45.300 -12.938 -56.379 1.00 90.50 1401 VAL A O 1
ATOM 10371 N N . VAL A 1 1402 ? 44.726 -11.907 -54.480 1.00 91.81 1402 VAL A N 1
ATOM 10372 C CA . VAL A 1 1402 ? 45.666 -10.799 -54.679 1.00 91.81 1402 VAL A CA 1
ATOM 10373 C C . VAL A 1 1402 ? 46.995 -11.182 -54.040 1.00 91.81 1402 VAL A C 1
ATOM 10375 O O . VAL A 1 1402 ? 47.062 -11.419 -52.831 1.00 91.81 1402 VAL A O 1
ATOM 10378 N N . LEU A 1 1403 ? 48.029 -11.282 -54.873 1.00 90.56 1403 LEU A N 1
ATOM 10379 C CA . LEU A 1 1403 ? 49.388 -11.631 -54.484 1.00 90.56 1403 LEU A CA 1
ATOM 10380 C C . LEU A 1 1403 ? 50.250 -10.369 -54.434 1.00 90.56 1403 LEU A C 1
ATOM 10382 O O . LEU A 1 1403 ? 50.360 -9.644 -55.422 1.00 90.56 1403 LEU A O 1
ATOM 10386 N N . THR A 1 1404 ? 50.890 -10.136 -53.295 1.00 91.31 1404 THR A N 1
ATOM 10387 C CA . THR A 1 1404 ? 51.842 -9.040 -53.089 1.00 91.31 1404 THR A CA 1
ATOM 10388 C C . THR A 1 1404 ? 53.203 -9.572 -52.643 1.00 91.31 1404 THR A C 1
ATOM 10390 O O . THR A 1 1404 ? 53.325 -10.731 -52.234 1.00 91.31 1404 THR A O 1
ATOM 10393 N N . GLN A 1 1405 ? 54.232 -8.725 -52.718 1.00 88.44 1405 GLN A N 1
ATOM 10394 C CA . GLN A 1 1405 ? 55.567 -9.041 -52.217 1.00 88.44 1405 GLN A CA 1
ATOM 10395 C C . GLN A 1 1405 ? 56.014 -8.007 -51.180 1.00 88.44 1405 GLN A C 1
ATOM 10397 O O . GLN A 1 1405 ? 56.174 -6.832 -51.500 1.00 88.44 1405 GLN A O 1
ATOM 10402 N N . GLY A 1 1406 ? 56.233 -8.442 -49.938 1.00 88.19 1406 GLY A N 1
ATOM 10403 C CA . GLY A 1 1406 ? 56.686 -7.571 -48.848 1.00 88.19 1406 GLY A CA 1
ATOM 10404 C C . GLY A 1 1406 ? 55.664 -6.528 -48.374 1.00 88.19 1406 GLY A C 1
ATOM 10405 O O . GLY A 1 1406 ? 56.051 -5.540 -47.751 1.00 88.19 1406 GLY A O 1
ATOM 10406 N N . ALA A 1 1407 ? 54.368 -6.719 -48.630 1.00 90.81 1407 ALA A N 1
ATOM 10407 C CA . ALA A 1 1407 ? 53.315 -5.800 -48.192 1.00 90.81 1407 ALA A CA 1
ATOM 10408 C C . ALA A 1 1407 ? 53.134 -5.765 -46.667 1.00 90.81 1407 ALA A C 1
ATOM 10410 O O . ALA A 1 1407 ? 52.699 -4.752 -46.120 1.00 90.81 1407 ALA A O 1
ATOM 10411 N N . VAL A 1 1408 ? 53.451 -6.863 -45.969 1.00 91.50 1408 VAL A N 1
ATOM 10412 C CA . VAL A 1 1408 ? 53.230 -6.998 -44.521 1.00 91.50 1408 VAL A CA 1
ATOM 10413 C C . VAL A 1 1408 ? 54.484 -7.433 -43.761 1.00 91.50 1408 VAL A C 1
ATOM 10415 O O . VAL A 1 1408 ? 55.275 -8.267 -44.212 1.00 91.50 1408 VAL A O 1
ATOM 10418 N N . ALA A 1 1409 ? 54.641 -6.910 -42.544 1.00 88.94 1409 ALA A N 1
ATOM 10419 C CA . ALA A 1 1409 ? 55.685 -7.317 -41.607 1.00 88.94 1409 ALA A CA 1
ATOM 10420 C C . ALA A 1 1409 ? 55.290 -8.616 -40.879 1.00 88.94 1409 ALA A C 1
ATOM 10422 O O . ALA A 1 1409 ? 54.860 -8.598 -39.728 1.00 88.94 1409 ALA A O 1
ATOM 10423 N N . ALA A 1 1410 ? 55.386 -9.750 -41.578 1.00 87.00 1410 ALA A N 1
ATOM 10424 C CA . ALA A 1 1410 ? 54.989 -11.056 -41.042 1.00 87.00 1410 ALA A CA 1
ATOM 10425 C C . ALA A 1 1410 ? 56.020 -11.692 -40.089 1.00 87.00 1410 ALA A C 1
ATOM 10427 O O . ALA A 1 1410 ? 55.702 -12.640 -39.374 1.00 87.00 1410 ALA A O 1
ATOM 10428 N N . THR A 1 1411 ? 57.248 -11.174 -40.061 1.00 83.31 1411 THR A N 1
ATOM 10429 C CA . THR A 1 1411 ? 58.332 -11.624 -39.180 1.00 83.31 1411 THR A CA 1
ATOM 10430 C C . THR A 1 1411 ? 58.956 -10.431 -38.447 1.00 83.31 1411 THR A C 1
ATOM 10432 O O . THR A 1 1411 ? 58.962 -9.317 -38.984 1.00 83.31 1411 THR A O 1
ATOM 10435 N N . PRO A 1 1412 ? 59.485 -10.620 -37.221 1.00 76.44 1412 PRO A N 1
ATOM 10436 C CA . PRO A 1 1412 ? 60.172 -9.556 -36.493 1.00 76.44 1412 PRO A CA 1
ATOM 10437 C C . PRO A 1 1412 ? 61.299 -8.932 -37.329 1.00 76.44 1412 PRO A C 1
ATOM 10439 O O . PRO A 1 1412 ? 62.120 -9.647 -37.897 1.00 76.44 1412 PRO A O 1
ATOM 10442 N N . GLY A 1 1413 ? 61.341 -7.600 -37.405 1.00 74.62 1413 GLY A N 1
ATOM 10443 C CA . GLY A 1 1413 ? 62.362 -6.854 -38.155 1.00 74.62 1413 GLY A CA 1
ATOM 10444 C C . GLY A 1 1413 ? 62.079 -6.653 -39.650 1.00 74.62 1413 GLY A C 1
ATOM 10445 O O . GLY A 1 1413 ? 62.780 -5.864 -40.282 1.00 74.62 1413 GLY A O 1
ATOM 10446 N N . ALA A 1 1414 ? 61.051 -7.290 -40.221 1.00 83.50 1414 ALA A N 1
ATOM 10447 C CA . ALA A 1 1414 ? 60.655 -7.050 -41.608 1.00 83.50 1414 ALA A CA 1
ATOM 10448 C C . ALA A 1 1414 ? 60.084 -5.630 -41.796 1.00 83.50 1414 ALA A C 1
ATOM 10450 O O . ALA A 1 1414 ? 59.261 -5.167 -41.004 1.00 83.50 1414 ALA A O 1
ATOM 10451 N N . LEU A 1 1415 ? 60.503 -4.946 -42.865 1.00 87.94 1415 LEU A N 1
ATOM 10452 C CA . LEU A 1 1415 ? 60.004 -3.619 -43.232 1.00 87.94 1415 LEU A CA 1
ATOM 10453 C C . LEU A 1 1415 ? 58.893 -3.767 -44.283 1.00 87.94 1415 LEU A C 1
ATOM 10455 O O . LEU A 1 1415 ? 59.203 -4.170 -45.403 1.00 87.94 1415 LEU A O 1
ATOM 10459 N N . PRO A 1 1416 ? 57.630 -3.437 -43.966 1.00 91.69 1416 PRO A N 1
ATOM 10460 C CA . PRO A 1 1416 ? 56.544 -3.543 -44.932 1.00 91.69 1416 PRO A CA 1
ATOM 10461 C C . PRO A 1 1416 ? 56.648 -2.440 -45.992 1.00 91.69 1416 PRO A C 1
ATOM 10463 O O . PRO A 1 1416 ? 57.121 -1.330 -45.715 1.00 91.69 1416 PRO A O 1
ATOM 10466 N N . ASP A 1 1417 ? 56.163 -2.728 -47.195 1.00 92.31 1417 ASP A N 1
ATOM 10467 C CA . ASP A 1 1417 ? 55.958 -1.747 -48.255 1.00 92.31 1417 ASP A CA 1
ATOM 10468 C C . ASP A 1 1417 ? 54.632 -0.987 -48.045 1.00 92.31 1417 ASP A C 1
ATOM 10470 O O . ASP A 1 1417 ? 53.561 -1.584 -48.187 1.00 92.31 1417 ASP A O 1
ATOM 10474 N N . PRO A 1 1418 ? 54.657 0.332 -47.752 1.00 93.62 1418 PRO A N 1
ATOM 10475 C CA . PRO A 1 1418 ? 53.438 1.112 -47.554 1.00 93.62 1418 PRO A CA 1
ATOM 10476 C C . PRO A 1 1418 ? 52.497 1.109 -48.762 1.00 93.62 1418 PRO A C 1
ATOM 10478 O O . PRO A 1 1418 ? 51.281 1.165 -48.578 1.00 93.62 1418 PRO A O 1
ATOM 10481 N N . ALA A 1 1419 ? 53.028 1.025 -49.987 1.00 93.62 1419 ALA A N 1
ATOM 10482 C CA . ALA A 1 1419 ? 52.211 1.035 -51.194 1.00 93.62 1419 ALA A CA 1
ATOM 10483 C C . ALA A 1 1419 ? 51.354 -0.226 -51.309 1.00 93.62 1419 ALA A C 1
ATOM 10485 O O . ALA A 1 1419 ? 50.144 -0.146 -51.522 1.00 93.62 1419 ALA A O 1
ATOM 10486 N N . LEU A 1 1420 ? 51.969 -1.387 -51.091 1.00 94.31 1420 LEU A N 1
ATOM 10487 C CA . LEU A 1 1420 ? 51.278 -2.671 -51.137 1.00 94.31 1420 LEU A CA 1
ATOM 10488 C C . LEU A 1 1420 ? 50.446 -2.928 -49.872 1.00 94.31 1420 LEU A C 1
ATOM 10490 O O . LEU A 1 1420 ? 49.395 -3.562 -49.949 1.00 94.31 1420 LEU A O 1
ATOM 10494 N N . ALA A 1 1421 ? 50.831 -2.367 -48.722 1.00 94.69 1421 ALA A N 1
ATOM 10495 C CA . ALA A 1 1421 ? 49.982 -2.359 -47.533 1.00 94.69 1421 ALA A CA 1
ATOM 10496 C C . ALA A 1 1421 ? 48.665 -1.599 -47.774 1.00 94.69 1421 ALA A C 1
ATOM 10498 O O . ALA A 1 1421 ? 47.607 -2.022 -47.306 1.00 94.69 1421 ALA A O 1
ATOM 10499 N N . ALA A 1 1422 ? 48.694 -0.511 -48.552 1.00 95.44 1422 ALA A N 1
ATOM 10500 C CA . ALA A 1 1422 ? 47.477 0.198 -48.937 1.00 95.44 1422 ALA A CA 1
ATOM 10501 C C . ALA A 1 1422 ? 46.547 -0.694 -49.778 1.00 95.44 1422 ALA A C 1
ATOM 10503 O O . ALA A 1 1422 ? 45.341 -0.735 -49.523 1.00 95.44 1422 ALA A O 1
ATOM 10504 N N . VAL A 1 1423 ? 47.107 -1.467 -50.721 1.00 95.31 1423 VAL A N 1
ATOM 10505 C CA . VAL A 1 1423 ? 46.359 -2.476 -51.494 1.00 95.31 1423 VAL A CA 1
ATOM 10506 C C . VAL A 1 1423 ? 45.701 -3.491 -50.561 1.00 95.31 1423 VAL A C 1
ATOM 10508 O O . VAL A 1 1423 ? 44.510 -3.760 -50.700 1.00 95.31 1423 VAL A O 1
ATOM 10511 N N . TRP A 1 1424 ? 46.427 -3.987 -49.556 1.00 94.94 1424 TRP A N 1
ATOM 10512 C CA . TRP A 1 1424 ? 45.862 -4.880 -48.543 1.00 94.94 1424 TRP A CA 1
ATOM 10513 C C . TRP A 1 1424 ? 44.632 -4.275 -47.852 1.00 94.94 1424 TRP A C 1
ATOM 10515 O O . TRP A 1 1424 ? 43.622 -4.960 -47.705 1.00 94.94 1424 TRP A O 1
ATOM 10525 N N . GLY A 1 1425 ? 44.670 -2.993 -47.478 1.00 93.19 1425 GLY A N 1
ATOM 10526 C CA . GLY A 1 1425 ? 43.516 -2.302 -46.895 1.00 93.19 1425 GLY A CA 1
ATOM 10527 C C . GLY A 1 1425 ? 42.290 -2.278 -47.821 1.00 93.19 1425 GLY A C 1
ATOM 10528 O O . GLY A 1 1425 ? 41.190 -2.608 -47.380 1.00 93.19 1425 GLY A O 1
ATOM 10529 N N . LEU A 1 1426 ? 42.473 -1.971 -49.111 1.00 94.75 1426 LEU A N 1
ATOM 10530 C CA . LEU A 1 1426 ? 41.386 -1.985 -50.103 1.00 94.75 1426 LEU A CA 1
ATOM 10531 C C . LEU A 1 1426 ? 40.776 -3.381 -50.263 1.00 94.75 1426 LEU A C 1
ATOM 10533 O O . LEU A 1 1426 ? 39.554 -3.540 -50.251 1.00 94.75 1426 LEU A O 1
ATOM 10537 N N . VAL A 1 1427 ? 41.625 -4.401 -50.399 1.00 94.38 1427 VAL A N 1
ATOM 10538 C CA . VAL A 1 1427 ? 41.164 -5.768 -50.658 1.00 94.38 1427 VAL A CA 1
ATOM 10539 C C . VAL A 1 1427 ? 40.507 -6.377 -49.419 1.00 94.38 1427 VAL A C 1
ATOM 10541 O O . VAL A 1 1427 ? 39.569 -7.150 -49.562 1.00 94.38 1427 VAL A O 1
ATOM 10544 N N . ARG A 1 1428 ? 40.899 -5.993 -48.200 1.00 92.12 1428 ARG A N 1
ATOM 10545 C CA . ARG A 1 1428 ? 40.192 -6.405 -46.973 1.00 92.12 1428 ARG A CA 1
ATOM 10546 C C . ARG A 1 1428 ? 38.722 -5.975 -46.985 1.00 92.12 1428 ARG A C 1
ATOM 10548 O O . ARG A 1 1428 ? 37.855 -6.795 -46.703 1.00 92.12 1428 ARG A O 1
ATOM 10555 N N . SER A 1 1429 ? 38.426 -4.744 -47.412 1.00 89.44 1429 SER A N 1
ATOM 10556 C CA . SER A 1 1429 ? 37.035 -4.319 -47.645 1.00 89.44 1429 SER A CA 1
ATOM 10557 C C . SER A 1 1429 ? 36.357 -5.125 -48.755 1.00 89.44 1429 SER A C 1
ATOM 10559 O O . SER A 1 1429 ? 35.177 -5.448 -48.636 1.00 89.44 1429 SER A O 1
ATOM 10561 N N . ALA A 1 1430 ? 37.104 -5.538 -49.784 1.00 90.00 1430 ALA A N 1
ATOM 10562 C CA . ALA A 1 1430 ? 36.597 -6.456 -50.804 1.00 90.00 1430 ALA A CA 1
ATOM 10563 C C . ALA A 1 1430 ? 36.234 -7.833 -50.247 1.00 90.00 1430 ALA A C 1
ATOM 10565 O O . ALA A 1 1430 ? 35.206 -8.386 -50.626 1.00 90.00 1430 ALA A O 1
ATOM 10566 N N . GLN A 1 1431 ? 37.029 -8.371 -49.322 1.00 88.88 1431 GLN A N 1
ATOM 10567 C CA . GLN A 1 1431 ? 36.746 -9.643 -48.656 1.00 88.88 1431 GLN A CA 1
ATOM 10568 C C . GLN A 1 1431 ? 35.447 -9.582 -47.848 1.00 88.88 1431 GLN A C 1
ATOM 10570 O O . GLN A 1 1431 ? 34.695 -10.551 -47.843 1.00 88.88 1431 GLN A O 1
ATOM 10575 N N . ALA A 1 1432 ? 35.150 -8.446 -47.210 1.00 80.62 1432 ALA A N 1
ATOM 10576 C CA . ALA A 1 1432 ? 33.893 -8.258 -46.487 1.00 80.62 1432 ALA A CA 1
ATOM 10577 C C . ALA A 1 1432 ? 32.668 -8.142 -47.418 1.00 80.62 1432 ALA A C 1
ATOM 10579 O O . ALA A 1 1432 ? 31.572 -8.565 -47.049 1.00 80.62 1432 ALA A O 1
ATOM 10580 N N . GLU A 1 1433 ? 32.835 -7.591 -48.624 1.00 81.75 1433 GLU A N 1
ATOM 10581 C CA . GLU A 1 1433 ? 31.766 -7.491 -49.634 1.00 81.75 1433 GLU A CA 1
ATOM 10582 C C . GLU A 1 1433 ? 31.559 -8.805 -50.417 1.00 81.75 1433 GLU A C 1
ATOM 10584 O O . GLU A 1 1433 ? 30.431 -9.164 -50.773 1.00 81.75 1433 GLU A O 1
ATOM 10589 N N . TYR A 1 1434 ? 32.635 -9.565 -50.632 1.00 83.69 1434 TYR A N 1
ATOM 10590 C CA . TYR A 1 1434 ? 32.657 -10.840 -51.354 1.00 83.69 1434 TYR A CA 1
ATOM 10591 C C . TYR A 1 1434 ? 33.302 -11.948 -50.497 1.00 83.69 1434 TYR A C 1
ATOM 10593 O O . TYR A 1 1434 ? 34.392 -12.429 -50.837 1.00 83.69 1434 TYR A O 1
ATOM 10601 N N . PRO A 1 1435 ? 32.647 -12.364 -49.392 1.00 76.88 1435 PRO A N 1
ATOM 10602 C CA . PRO A 1 1435 ? 33.183 -13.378 -48.486 1.00 76.88 1435 PRO A CA 1
ATOM 10603 C C . PRO A 1 1435 ? 33.485 -14.683 -49.228 1.00 76.88 1435 PRO A C 1
ATOM 10605 O O . PRO A 1 1435 ? 32.801 -15.038 -50.189 1.00 76.88 1435 PRO A O 1
ATOM 10608 N N . ASP A 1 1436 ? 34.569 -15.346 -48.821 1.00 77.31 1436 ASP A N 1
ATOM 10609 C CA . ASP A 1 1436 ? 35.095 -16.611 -49.366 1.00 77.31 1436 ASP A CA 1
ATOM 10610 C C . ASP A 1 1436 ? 35.502 -16.603 -50.852 1.00 77.31 1436 ASP A C 1
ATOM 10612 O O . ASP A 1 1436 ? 36.034 -17.589 -51.365 1.00 77.31 1436 ASP A O 1
ATOM 10616 N N . ARG A 1 1437 ? 35.341 -15.472 -51.552 1.00 87.12 1437 ARG A N 1
ATOM 10617 C CA . ARG A 1 1437 ? 35.724 -15.323 -52.964 1.00 87.12 1437 ARG A CA 1
ATOM 10618 C C . ARG A 1 1437 ? 37.047 -14.606 -53.180 1.00 87.12 1437 ARG A C 1
ATOM 10620 O O . ARG A 1 1437 ? 37.583 -14.692 -54.280 1.00 87.12 1437 ARG A O 1
ATOM 10627 N N . ILE A 1 1438 ? 37.575 -13.915 -52.172 1.00 89.75 1438 ILE A N 1
ATOM 10628 C CA . ILE A 1 1438 ? 38.816 -13.143 -52.293 1.00 89.75 1438 ILE A CA 1
ATOM 10629 C C . ILE A 1 1438 ? 39.845 -13.610 -51.254 1.00 89.75 1438 ILE A C 1
ATOM 10631 O O . ILE A 1 1438 ? 39.591 -13.572 -50.052 1.00 89.75 1438 ILE A O 1
ATOM 10635 N N . GLY A 1 1439 ? 41.020 -14.044 -51.708 1.00 88.94 1439 GLY A N 1
ATOM 10636 C CA . GLY A 1 1439 ? 42.191 -14.351 -50.884 1.00 88.94 1439 GLY A CA 1
ATOM 10637 C C . GLY A 1 1439 ? 43.264 -13.265 -50.985 1.00 88.94 1439 GLY A C 1
ATOM 10638 O O . GLY A 1 1439 ? 43.421 -12.633 -52.027 1.00 88.94 1439 GLY A O 1
ATOM 10639 N N . LEU A 1 1440 ? 44.017 -13.066 -49.908 1.00 90.62 1440 LEU A N 1
ATOM 10640 C CA . LEU A 1 1440 ? 45.107 -12.099 -49.821 1.00 90.62 1440 LEU A CA 1
ATOM 10641 C C . LEU A 1 1440 ? 46.385 -12.821 -49.400 1.00 90.62 1440 LEU A C 1
ATOM 10643 O O . LEU A 1 1440 ? 46.436 -13.384 -48.305 1.00 90.62 1440 LEU A O 1
ATOM 10647 N N . VAL A 1 1441 ? 47.398 -12.837 -50.263 1.00 90.19 1441 VAL A N 1
ATOM 10648 C CA . VAL A 1 1441 ? 48.644 -13.569 -50.006 1.00 90.19 1441 VAL A CA 1
ATOM 10649 C C . VAL A 1 1441 ? 49.834 -12.642 -50.205 1.00 90.19 1441 VAL A C 1
ATOM 10651 O O . VAL A 1 1441 ? 49.951 -11.996 -51.239 1.00 90.19 1441 VAL A O 1
ATOM 10654 N N . ASP A 1 1442 ? 50.733 -12.588 -49.226 1.00 90.75 1442 ASP A N 1
ATOM 10655 C CA . ASP A 1 1442 ? 51.988 -11.842 -49.339 1.00 90.75 1442 ASP A CA 1
ATOM 10656 C C . ASP A 1 1442 ? 53.188 -12.781 -49.254 1.00 90.75 1442 ASP A C 1
ATOM 10658 O O . ASP A 1 1442 ? 53.262 -13.613 -48.353 1.00 90.75 1442 ASP A O 1
ATOM 10662 N N . THR A 1 1443 ? 54.162 -12.642 -50.145 1.00 88.00 1443 THR A N 1
ATOM 10663 C CA . THR A 1 1443 ? 55.340 -13.522 -50.207 1.00 88.00 1443 THR A CA 1
ATOM 10664 C C . THR A 1 1443 ? 56.645 -12.730 -50.152 1.00 88.00 1443 THR A C 1
ATOM 10666 O O . THR A 1 1443 ? 56.677 -11.530 -50.405 1.00 88.00 1443 THR A O 1
ATOM 10669 N N . ASP A 1 1444 ? 57.723 -13.388 -49.753 1.00 83.12 1444 ASP A N 1
ATOM 10670 C CA . ASP A 1 1444 ? 59.101 -12.920 -49.897 1.00 83.12 1444 ASP A CA 1
ATOM 10671 C C . ASP A 1 1444 ? 59.651 -13.137 -51.318 1.00 83.12 1444 ASP A C 1
ATOM 10673 O O . ASP A 1 1444 ? 60.380 -12.284 -51.826 1.00 83.12 1444 ASP A O 1
ATOM 10677 N N . ASP A 1 1445 ? 59.260 -14.234 -51.974 1.00 76.81 1445 ASP A N 1
ATOM 10678 C CA . ASP A 1 1445 ? 59.652 -14.602 -53.338 1.00 76.81 1445 ASP A CA 1
ATOM 10679 C C . ASP A 1 1445 ? 58.501 -15.333 -54.075 1.00 76.81 1445 ASP A C 1
ATOM 10681 O O . ASP A 1 1445 ? 58.262 -16.528 -53.841 1.00 76.81 1445 ASP A O 1
ATOM 10685 N N . PRO A 1 1446 ? 57.808 -14.658 -55.018 1.00 63.03 1446 PRO A N 1
ATOM 10686 C CA . PRO A 1 1446 ? 56.727 -15.249 -55.813 1.00 63.03 1446 PRO A CA 1
ATOM 10687 C C . PRO A 1 1446 ? 57.143 -16.474 -56.637 1.00 63.03 1446 PRO A C 1
ATOM 10689 O O . PRO A 1 1446 ? 56.305 -17.328 -56.933 1.00 63.03 1446 PRO A O 1
ATOM 10692 N N . GLY A 1 1447 ? 58.419 -16.567 -57.028 1.00 65.06 1447 GLY A N 1
ATOM 10693 C CA . GLY A 1 1447 ? 58.944 -17.647 -57.859 1.00 65.06 1447 GLY A CA 1
ATOM 10694 C C . GLY A 1 1447 ? 59.231 -18.922 -57.068 1.00 65.06 1447 GLY A C 1
ATOM 10695 O O . GLY A 1 1447 ? 58.884 -20.014 -57.519 1.00 65.06 1447 GLY A O 1
ATOM 10696 N N . ARG A 1 1448 ? 59.821 -18.801 -55.870 1.00 63.84 1448 ARG A N 1
ATOM 10697 C CA . ARG A 1 1448 ? 60.162 -19.956 -55.012 1.00 63.84 1448 ARG A CA 1
ATOM 10698 C C . ARG A 1 1448 ? 58.975 -20.550 -54.255 1.00 63.84 1448 ARG A C 1
ATOM 10700 O O . ARG A 1 1448 ? 59.023 -21.723 -53.893 1.00 63.84 1448 ARG A O 1
ATOM 10707 N N . SER A 1 1449 ? 57.914 -19.777 -54.040 1.00 64.75 1449 SER A N 1
ATOM 10708 C CA . SER A 1 1449 ? 56.850 -20.127 -53.092 1.00 64.75 1449 SER A CA 1
ATOM 10709 C C . SER A 1 1449 ? 55.511 -20.528 -53.727 1.00 64.75 1449 SER A C 1
ATOM 10711 O O . SER A 1 1449 ? 54.518 -20.600 -53.010 1.00 64.75 1449 SER A O 1
ATOM 10713 N N . ARG A 1 1450 ? 55.431 -20.840 -55.033 1.00 70.00 1450 ARG A N 1
ATOM 10714 C CA . ARG A 1 1450 ? 54.155 -21.196 -55.709 1.00 70.00 1450 ARG A CA 1
ATOM 10715 C C . ARG A 1 1450 ? 53.331 -22.260 -54.977 1.00 70.00 1450 ARG A C 1
ATOM 10717 O O . ARG A 1 1450 ? 52.139 -22.062 -54.761 1.00 70.00 1450 ARG A O 1
ATOM 10724 N N . ALA A 1 1451 ? 53.967 -23.348 -54.544 1.00 66.81 1451 ALA A N 1
ATOM 10725 C CA . ALA A 1 1451 ? 53.297 -24.407 -53.787 1.00 66.81 1451 ALA A CA 1
ATOM 10726 C C . ALA A 1 1451 ? 52.767 -23.912 -52.427 1.00 66.81 1451 ALA A C 1
ATOM 10728 O O . ALA A 1 1451 ? 51.692 -24.314 -51.990 1.00 66.81 1451 ALA A O 1
ATOM 10729 N N . ALA A 1 1452 ? 53.485 -22.993 -51.779 1.00 68.81 1452 ALA A N 1
ATOM 10730 C CA . ALA A 1 1452 ? 53.069 -22.387 -50.519 1.00 68.81 1452 ALA A CA 1
ATOM 10731 C C . ALA A 1 1452 ? 51.959 -21.334 -50.710 1.00 68.81 1452 ALA A C 1
ATOM 10733 O O . ALA A 1 1452 ? 51.066 -21.246 -49.872 1.00 68.81 1452 ALA A O 1
ATOM 10734 N N . VAL A 1 1453 ? 51.948 -20.596 -51.828 1.00 73.69 1453 VAL A N 1
ATOM 10735 C CA . VAL A 1 1453 ? 50.825 -19.724 -52.225 1.00 73.69 1453 VAL A CA 1
ATOM 10736 C C . VAL A 1 1453 ? 49.576 -20.567 -52.478 1.00 73.69 1453 VAL A C 1
ATOM 10738 O O . VAL A 1 1453 ? 48.503 -20.244 -51.979 1.00 73.69 1453 VAL A O 1
ATOM 10741 N N . ALA A 1 1454 ? 49.712 -21.694 -53.178 1.00 76.00 1454 ALA A N 1
ATOM 10742 C CA . ALA A 1 1454 ? 48.614 -22.630 -53.389 1.00 76.00 1454 ALA A CA 1
ATOM 10743 C C . ALA A 1 1454 ? 48.066 -23.169 -52.058 1.00 76.00 1454 ALA A C 1
ATOM 10745 O O . ALA A 1 1454 ? 46.848 -23.236 -51.864 1.00 76.00 1454 ALA A O 1
ATOM 10746 N N . ALA A 1 1455 ? 48.964 -23.540 -51.137 1.00 72.12 1455 ALA A N 1
ATOM 10747 C CA . ALA A 1 1455 ? 48.602 -24.024 -49.810 1.00 72.12 1455 ALA A CA 1
ATOM 10748 C C . ALA A 1 1455 ? 47.886 -22.938 -48.995 1.00 72.12 1455 ALA A C 1
ATOM 10750 O O . ALA A 1 1455 ? 46.902 -23.233 -48.323 1.00 72.12 1455 ALA A O 1
ATOM 10751 N N . ALA A 1 1456 ? 48.318 -21.678 -49.111 1.00 73.50 1456 ALA A N 1
ATOM 10752 C CA . ALA A 1 1456 ? 47.656 -20.538 -48.483 1.00 73.50 1456 ALA A CA 1
ATOM 10753 C C . ALA A 1 1456 ? 46.211 -20.362 -48.977 1.00 73.50 1456 ALA A C 1
ATOM 10755 O O . ALA A 1 1456 ? 45.311 -20.127 -48.175 1.00 73.50 1456 ALA A O 1
ATOM 10756 N N . VAL A 1 1457 ? 45.972 -20.525 -50.282 1.00 76.38 1457 VAL A N 1
ATOM 10757 C CA . VAL A 1 1457 ? 44.622 -20.441 -50.863 1.00 76.38 1457 VAL A CA 1
ATOM 10758 C C . VAL A 1 1457 ? 43.734 -21.584 -50.361 1.00 76.38 1457 VAL A C 1
ATOM 10760 O O . VAL A 1 1457 ? 42.565 -21.355 -50.052 1.00 76.38 1457 VAL A O 1
ATOM 10763 N N . HIS A 1 1458 ? 44.271 -22.796 -50.225 1.00 75.69 1458 HIS A N 1
ATOM 10764 C CA . HIS A 1 1458 ? 43.503 -23.964 -49.778 1.00 75.69 1458 HIS A CA 1
ATOM 10765 C C . HIS A 1 1458 ? 43.293 -24.046 -48.263 1.00 75.69 1458 HIS A C 1
ATOM 10767 O O . HIS A 1 1458 ? 42.354 -24.705 -47.835 1.00 75.69 1458 HIS A O 1
ATOM 10773 N N . ALA A 1 1459 ? 44.095 -23.356 -47.448 1.00 70.69 1459 ALA A N 1
ATOM 10774 C CA . ALA A 1 1459 ? 44.021 -23.409 -45.984 1.00 70.69 1459 ALA A CA 1
ATOM 10775 C C . ALA A 1 1459 ? 42.743 -22.790 -45.369 1.00 70.69 1459 ALA A C 1
ATOM 10777 O O . ALA A 1 1459 ? 42.678 -22.617 -44.156 1.00 70.69 1459 ALA A O 1
ATOM 10778 N N . GLY A 1 1460 ? 41.757 -22.393 -46.183 1.00 69.94 1460 GLY A N 1
ATOM 10779 C CA . GLY A 1 1460 ? 40.506 -21.779 -45.719 1.00 69.94 1460 GLY A CA 1
ATOM 10780 C C . GLY A 1 1460 ? 40.671 -20.383 -45.104 1.00 69.94 1460 GLY A C 1
ATOM 10781 O O . GLY A 1 1460 ? 39.711 -19.808 -44.599 1.00 69.94 1460 GLY A O 1
ATOM 10782 N N . GLU A 1 1461 ? 41.875 -19.811 -45.144 1.00 79.75 1461 GLU A N 1
ATOM 10783 C CA . GLU A 1 1461 ? 42.173 -18.501 -44.573 1.00 79.75 1461 GLU A CA 1
ATOM 10784 C C . GLU A 1 1461 ? 42.042 -17.411 -45.642 1.00 79.75 1461 GLU A C 1
ATOM 10786 O O . GLU A 1 1461 ? 42.482 -17.553 -46.786 1.00 79.75 1461 GLU A O 1
ATOM 10791 N N . ALA A 1 1462 ? 41.425 -16.291 -45.266 1.00 81.19 1462 ALA A N 1
ATOM 10792 C CA . ALA A 1 1462 ? 41.250 -15.153 -46.163 1.00 81.19 1462 ALA A CA 1
ATOM 10793 C C . ALA A 1 1462 ? 42.566 -14.381 -46.376 1.00 81.19 1462 ALA A C 1
ATOM 10795 O O . ALA A 1 1462 ? 42.766 -13.782 -47.429 1.00 81.19 1462 ALA A O 1
ATOM 10796 N N . GLN A 1 1463 ? 43.470 -14.381 -45.392 1.00 89.94 1463 GLN A N 1
ATOM 10797 C CA . GLN A 1 1463 ? 44.730 -13.633 -45.428 1.00 89.94 1463 GLN A CA 1
ATOM 10798 C C . GLN A 1 1463 ? 45.890 -14.515 -44.968 1.00 89.94 1463 GLN A C 1
ATOM 10800 O O . GLN A 1 1463 ? 45.797 -15.159 -43.923 1.00 89.94 1463 GLN A O 1
ATOM 10805 N N . ALA A 1 1464 ? 46.996 -14.490 -45.707 1.00 89.75 1464 ALA A N 1
ATOM 10806 C CA . ALA A 1 1464 ? 48.186 -15.267 -45.398 1.00 89.75 1464 ALA A CA 1
ATOM 10807 C C . ALA A 1 1464 ? 49.475 -14.554 -45.827 1.00 89.75 1464 ALA A C 1
ATOM 10809 O O . ALA A 1 1464 ? 49.502 -13.796 -46.794 1.00 89.75 1464 ALA A O 1
ATOM 10810 N N . ALA A 1 1465 ? 50.562 -14.843 -45.122 1.00 89.38 1465 ALA A N 1
ATOM 10811 C CA . ALA A 1 1465 ? 51.911 -14.483 -45.518 1.00 89.38 1465 ALA A CA 1
ATOM 10812 C C . ALA A 1 1465 ? 52.754 -15.753 -45.642 1.00 89.38 1465 ALA A C 1
ATOM 10814 O O . ALA A 1 1465 ? 52.730 -16.615 -44.766 1.00 89.38 1465 ALA A O 1
ATOM 10815 N N . VAL A 1 1466 ? 53.507 -15.859 -46.729 1.00 87.06 1466 VAL A N 1
ATOM 10816 C CA . VAL A 1 1466 ? 54.489 -16.917 -46.947 1.00 87.06 1466 VAL A CA 1
ATOM 10817 C C . VAL A 1 1466 ? 55.874 -16.323 -46.736 1.00 87.06 1466 VAL A C 1
ATOM 10819 O O . VAL A 1 1466 ? 56.239 -15.345 -47.393 1.00 87.06 1466 VAL A O 1
ATOM 10822 N N . ARG A 1 1467 ? 56.623 -16.881 -45.785 1.00 87.50 1467 ARG A N 1
ATOM 10823 C CA . ARG A 1 1467 ? 58.012 -16.503 -45.486 1.00 87.50 1467 ARG A CA 1
ATOM 10824 C C . ARG A 1 1467 ? 58.844 -17.762 -45.357 1.00 87.50 1467 ARG A C 1
ATOM 10826 O O . ARG A 1 1467 ? 58.481 -18.627 -44.561 1.00 87.50 1467 ARG A O 1
ATOM 10833 N N . ASP A 1 1468 ? 59.897 -17.892 -46.154 1.00 81.12 1468 ASP A N 1
ATOM 10834 C CA . ASP A 1 1468 ? 60.751 -19.083 -46.211 1.00 81.12 1468 ASP A CA 1
ATOM 10835 C C . ASP A 1 1468 ? 59.933 -20.392 -46.314 1.00 81.12 1468 ASP A C 1
ATOM 10837 O O . ASP A 1 1468 ? 60.187 -21.383 -45.626 1.00 81.12 1468 ASP A O 1
ATOM 10841 N N . GLY A 1 1469 ? 58.871 -20.378 -47.131 1.00 77.06 1469 GLY A N 1
ATOM 10842 C CA . GLY A 1 1469 ? 57.951 -21.508 -47.322 1.00 77.06 1469 GLY A CA 1
ATOM 10843 C C . GLY A 1 1469 ? 56.987 -21.797 -46.158 1.00 77.06 1469 GLY A C 1
ATOM 10844 O O . GLY A 1 1469 ? 56.157 -22.697 -46.272 1.00 77.06 1469 GLY A O 1
ATOM 10845 N N . ALA A 1 1470 ? 57.046 -21.054 -45.048 1.00 81.56 1470 ALA A N 1
ATOM 10846 C CA . ALA A 1 1470 ? 56.113 -21.190 -43.933 1.00 81.56 1470 ALA A CA 1
ATOM 10847 C C . ALA A 1 1470 ? 54.851 -20.340 -44.140 1.00 81.56 1470 ALA A C 1
ATOM 10849 O O . ALA A 1 1470 ? 54.939 -19.145 -44.422 1.00 81.56 1470 ALA A O 1
ATOM 10850 N N . LEU A 1 1471 ? 53.683 -20.954 -43.928 1.00 85.75 1471 LEU A N 1
ATOM 10851 C CA . LEU A 1 1471 ? 52.390 -20.274 -43.918 1.00 85.75 1471 LEU A CA 1
ATOM 10852 C C . LEU A 1 1471 ? 52.163 -19.574 -42.569 1.00 85.75 1471 LEU A C 1
ATOM 10854 O O . LEU A 1 1471 ? 52.144 -20.214 -41.513 1.00 85.75 1471 LEU A O 1
ATOM 10858 N N . LEU A 1 1472 ? 51.980 -18.259 -42.613 1.00 88.88 1472 LEU A N 1
ATOM 10859 C CA . LEU A 1 1472 ? 51.686 -17.399 -41.473 1.00 88.88 1472 LEU A CA 1
ATOM 10860 C C . LEU A 1 1472 ? 50.313 -16.752 -41.667 1.00 88.88 1472 LEU A C 1
ATOM 10862 O O . LEU A 1 1472 ? 50.012 -16.254 -42.749 1.00 88.88 1472 LEU A O 1
ATOM 10866 N N . VAL A 1 1473 ? 49.502 -16.701 -40.614 1.00 89.56 1473 VAL A N 1
ATOM 10867 C CA . VAL A 1 1473 ? 48.170 -16.079 -40.638 1.00 89.56 1473 VAL A CA 1
ATOM 10868 C C . VAL A 1 1473 ? 48.046 -14.985 -39.579 1.00 89.56 1473 VAL A C 1
ATOM 10870 O O . VAL A 1 1473 ? 48.601 -15.127 -38.484 1.00 89.56 1473 VAL A O 1
ATOM 10873 N N . PRO A 1 1474 ? 47.323 -13.891 -39.861 1.00 90.62 1474 PRO A N 1
ATOM 10874 C CA . PRO A 1 1474 ? 47.197 -12.784 -38.925 1.00 90.62 1474 PRO A CA 1
ATOM 10875 C C . PRO A 1 1474 ? 46.149 -13.084 -37.843 1.00 90.62 1474 PRO A C 1
ATOM 10877 O O . PRO A 1 1474 ? 45.039 -13.534 -38.144 1.00 90.62 1474 PRO A O 1
ATOM 10880 N N . ARG A 1 1475 ? 46.477 -12.791 -36.580 1.00 88.62 1475 ARG A N 1
ATOM 10881 C CA . ARG A 1 1475 ? 45.570 -12.820 -35.419 1.00 88.62 1475 ARG A CA 1
ATOM 10882 C C . ARG A 1 1475 ? 45.824 -11.605 -34.531 1.00 88.62 1475 ARG A C 1
ATOM 10884 O O . ARG A 1 1475 ? 46.969 -11.208 -34.348 1.00 88.62 1475 ARG A O 1
ATOM 10891 N N . LEU A 1 1476 ? 44.781 -11.027 -33.947 1.00 86.81 1476 LEU A N 1
ATOM 10892 C CA . LEU A 1 1476 ? 44.953 -10.058 -32.868 1.00 86.81 1476 LEU A CA 1
ATOM 10893 C C . LEU A 1 1476 ? 45.305 -10.796 -31.574 1.00 86.81 1476 LEU A C 1
ATOM 10895 O O . LEU A 1 1476 ? 44.679 -11.795 -31.219 1.00 86.81 1476 LEU A O 1
ATOM 10899 N N . ALA A 1 1477 ? 46.318 -10.294 -30.880 1.00 83.38 1477 ALA A N 1
ATOM 10900 C CA . ALA A 1 1477 ? 46.785 -10.792 -29.594 1.00 83.38 1477 ALA A CA 1
ATOM 10901 C C . ALA A 1 1477 ? 46.884 -9.630 -28.603 1.00 83.38 1477 ALA A C 1
ATOM 10903 O O . ALA A 1 1477 ? 47.111 -8.491 -29.002 1.00 83.38 1477 ALA A O 1
ATOM 10904 N N . ARG A 1 1478 ? 46.722 -9.901 -27.306 1.00 77.94 1478 ARG A N 1
ATOM 10905 C CA . ARG A 1 1478 ? 46.868 -8.870 -26.267 1.00 77.94 1478 ARG A CA 1
ATOM 10906 C C . ARG A 1 1478 ? 48.318 -8.391 -26.185 1.00 77.94 1478 ARG A C 1
ATOM 10908 O O . ARG A 1 1478 ? 49.241 -9.201 -26.290 1.00 77.94 1478 ARG A O 1
ATOM 10915 N N . VAL A 1 1479 ? 48.511 -7.090 -25.985 1.00 76.31 1479 VAL A N 1
ATOM 10916 C CA . VAL A 1 1479 ? 49.824 -6.523 -25.667 1.00 76.31 1479 VAL A CA 1
ATOM 10917 C C . VAL A 1 1479 ? 50.105 -6.792 -24.194 1.00 76.31 1479 VAL A C 1
ATOM 10919 O O . VAL A 1 1479 ? 49.397 -6.307 -23.317 1.00 76.31 1479 VAL A O 1
ATOM 10922 N N . THR A 1 1480 ? 51.122 -7.597 -23.910 1.00 60.53 1480 THR A N 1
ATOM 10923 C CA . THR A 1 1480 ? 51.676 -7.731 -22.561 1.00 60.53 1480 THR A CA 1
ATOM 10924 C C . THR A 1 1480 ? 52.597 -6.548 -22.308 1.00 60.53 1480 THR A C 1
ATOM 10926 O O . THR A 1 1480 ? 53.507 -6.327 -23.105 1.00 60.53 1480 THR A O 1
ATOM 10929 N N . ALA A 1 1481 ? 52.363 -5.791 -21.233 1.00 51.25 1481 ALA A N 1
ATOM 10930 C CA . ALA A 1 1481 ? 53.253 -4.710 -20.829 1.00 51.25 1481 ALA A CA 1
ATOM 10931 C C . ALA A 1 1481 ? 54.664 -5.280 -20.618 1.00 51.25 1481 ALA A C 1
ATOM 10933 O O . ALA A 1 1481 ? 54.893 -6.070 -19.707 1.00 51.25 1481 ALA A O 1
ATOM 10934 N N . THR A 1 1482 ? 55.586 -4.947 -21.514 1.00 46.75 1482 THR A N 1
ATOM 10935 C CA . THR A 1 1482 ? 57.009 -5.234 -21.343 1.00 46.75 1482 THR A CA 1
ATOM 10936 C C . THR A 1 1482 ? 57.665 -4.033 -20.687 1.00 46.75 1482 THR A C 1
ATOM 10938 O O . THR A 1 1482 ? 57.413 -2.906 -21.117 1.00 46.75 1482 THR A O 1
ATOM 10941 N N . ASP A 1 1483 ? 58.533 -4.277 -19.704 1.00 38.12 1483 ASP A N 1
ATOM 10942 C CA . ASP A 1 1483 ? 59.401 -3.280 -19.070 1.00 38.12 1483 ASP A CA 1
ATOM 10943 C C . ASP A 1 1483 ? 60.381 -2.679 -20.100 1.00 38.12 1483 ASP A C 1
ATOM 10945 O O . ASP A 1 1483 ? 61.544 -3.067 -20.204 1.00 38.12 1483 ASP A O 1
ATOM 10949 N N . GLY A 1 1484 ? 59.895 -1.764 -20.937 1.00 43.03 1484 GLY A N 1
ATOM 10950 C CA . GLY A 1 1484 ? 60.675 -0.992 -21.899 1.00 43.03 1484 GLY A CA 1
ATOM 10951 C C . GLY A 1 1484 ? 60.710 0.488 -21.507 1.00 43.03 1484 GLY A C 1
ATOM 10952 O O . GLY A 1 1484 ? 59.754 0.976 -20.902 1.00 43.03 1484 GLY A O 1
ATOM 10953 N N . PRO A 1 1485 ? 61.787 1.233 -21.833 1.00 40.91 1485 PRO A N 1
ATOM 10954 C CA . PRO A 1 1485 ? 61.897 2.647 -21.487 1.00 40.91 1485 PRO A CA 1
ATOM 10955 C C . PRO A 1 1485 ? 60.723 3.415 -22.104 1.00 40.91 1485 PRO A C 1
ATOM 10957 O O . PRO A 1 1485 ? 60.510 3.355 -23.317 1.00 40.91 1485 PRO A O 1
ATOM 10960 N N . GLY A 1 1486 ? 59.954 4.084 -21.240 1.00 45.25 1486 GLY A N 1
ATOM 10961 C CA . GLY A 1 1486 ? 58.688 4.732 -21.572 1.00 45.25 1486 GLY A CA 1
ATOM 10962 C C . GLY A 1 1486 ? 58.769 5.604 -22.824 1.00 45.25 1486 GLY A C 1
ATOM 10963 O O . GLY A 1 1486 ? 59.794 6.226 -23.110 1.00 45.25 1486 GLY A O 1
ATOM 10964 N N . GLY A 1 1487 ? 57.670 5.622 -23.582 1.00 50.16 1487 GLY A N 1
ATOM 10965 C CA . GLY A 1 1487 ? 57.532 6.400 -24.810 1.00 50.16 1487 GLY A CA 1
ATOM 10966 C C . GLY A 1 1487 ? 57.969 7.865 -24.666 1.00 50.16 1487 GLY A C 1
ATOM 10967 O O . GLY A 1 1487 ? 58.042 8.390 -23.556 1.00 50.16 1487 GLY A O 1
ATOM 10968 N N . PRO A 1 1488 ? 58.252 8.548 -25.788 1.00 52.25 1488 PRO A N 1
ATOM 10969 C CA . PRO A 1 1488 ? 58.936 9.841 -25.804 1.00 52.25 1488 PRO A CA 1
ATOM 10970 C C . PRO A 1 1488 ? 58.264 10.846 -24.862 1.00 52.25 1488 PRO A C 1
ATOM 10972 O O . PRO A 1 1488 ? 57.129 11.250 -25.100 1.00 52.25 1488 PRO A O 1
ATOM 10975 N N . ALA A 1 1489 ? 58.945 11.230 -23.780 1.00 54.66 1489 ALA A N 1
ATOM 10976 C CA . ALA A 1 1489 ? 58.461 12.246 -22.852 1.00 54.66 1489 ALA A CA 1
ATOM 10977 C C . ALA A 1 1489 ? 58.228 13.560 -23.610 1.00 54.66 1489 ALA A C 1
ATOM 10979 O O . ALA A 1 1489 ? 59.068 13.962 -24.414 1.00 54.66 1489 ALA A O 1
ATOM 10980 N N . TRP A 1 1490 ? 57.084 14.211 -23.381 1.00 65.38 1490 TRP A N 1
ATOM 10981 C CA . TRP A 1 1490 ? 56.817 15.532 -23.944 1.00 65.38 1490 TRP A CA 1
ATOM 10982 C C . TRP A 1 1490 ? 57.719 16.532 -23.211 1.00 65.38 1490 TRP A C 1
ATOM 10984 O O . TRP A 1 1490 ? 57.548 16.705 -22.003 1.00 65.38 1490 TRP A O 1
ATOM 10994 N N . PRO A 1 1491 ? 58.698 17.173 -23.872 1.00 58.94 1491 PRO A N 1
ATOM 10995 C CA . PRO A 1 1491 ? 59.433 18.256 -23.242 1.00 58.94 1491 PRO A CA 1
ATOM 10996 C C . PRO A 1 1491 ? 58.430 19.382 -22.994 1.00 58.94 1491 PRO A C 1
ATOM 10998 O O . PRO A 1 1491 ? 57.778 19.822 -23.943 1.00 58.94 1491 PRO A O 1
ATOM 11001 N N . ALA A 1 1492 ? 58.301 19.849 -21.750 1.00 62.88 1492 ALA A N 1
ATOM 11002 C CA . ALA A 1 1492 ? 57.386 20.943 -21.402 1.00 62.88 1492 ALA A CA 1
ATOM 11003 C C . ALA A 1 1492 ? 57.610 22.199 -22.276 1.00 62.88 1492 ALA A C 1
ATOM 11005 O O . ALA A 1 1492 ? 56.671 22.951 -22.542 1.00 62.88 1492 ALA A O 1
ATOM 11006 N N . ASP A 1 1493 ? 58.835 22.361 -22.793 1.00 72.38 1493 ASP A N 1
ATOM 11007 C CA . ASP A 1 1493 ? 59.274 23.502 -23.598 1.00 72.38 1493 ASP A CA 1
ATOM 11008 C C . ASP A 1 1493 ? 59.207 23.269 -25.124 1.00 72.38 1493 ASP A C 1
ATOM 11010 O O . ASP A 1 1493 ? 59.543 24.169 -25.896 1.00 72.38 1493 ASP A O 1
ATOM 11014 N N . GLY A 1 1494 ? 58.798 22.080 -25.582 1.00 83.00 1494 GLY A N 1
ATOM 11015 C CA . GLY A 1 1494 ? 58.764 21.699 -26.999 1.00 83.00 1494 GLY A CA 1
ATOM 11016 C C . GLY A 1 1494 ? 57.415 21.948 -27.685 1.00 83.00 1494 GLY A C 1
ATOM 11017 O O . GLY A 1 1494 ? 56.361 21.914 -27.050 1.00 83.00 1494 GLY A O 1
ATOM 11018 N N . THR A 1 1495 ? 57.428 22.166 -29.005 1.00 91.44 1495 THR A N 1
ATOM 11019 C CA . THR A 1 1495 ? 56.205 22.407 -29.794 1.00 91.44 1495 THR A CA 1
ATOM 11020 C C . THR A 1 1495 ? 55.595 21.095 -30.297 1.00 91.44 1495 THR A C 1
ATOM 11022 O O . THR A 1 1495 ? 56.301 20.255 -30.857 1.00 91.44 1495 THR A O 1
ATOM 11025 N N . VAL A 1 1496 ? 54.276 20.925 -30.154 1.00 91.94 1496 VAL A N 1
ATOM 11026 C CA . VAL A 1 1496 ? 53.525 19.775 -30.693 1.00 91.94 1496 VAL A CA 1
ATOM 11027 C C . VAL A 1 1496 ? 52.732 20.185 -31.933 1.00 91.94 1496 VAL A C 1
ATOM 11029 O O . VAL A 1 1496 ? 51.847 21.037 -31.850 1.00 91.94 1496 VAL A O 1
ATOM 11032 N N . LEU A 1 1497 ? 53.012 19.560 -33.080 1.00 93.69 1497 LEU A N 1
ATOM 11033 C CA . LEU A 1 1497 ? 52.227 19.751 -34.304 1.00 93.69 1497 LEU A CA 1
ATOM 11034 C C . LEU A 1 1497 ? 51.077 18.741 -34.348 1.00 93.69 1497 LEU A C 1
ATOM 11036 O O . LEU A 1 1497 ? 51.307 17.533 -34.407 1.00 93.69 1497 LEU A O 1
ATOM 11040 N N . VAL A 1 1498 ? 49.839 19.227 -34.378 1.00 93.44 1498 VAL A N 1
ATOM 11041 C CA . VAL A 1 1498 ? 48.633 18.397 -34.450 1.00 93.44 1498 VAL A CA 1
ATOM 11042 C C . VAL A 1 1498 ? 47.912 18.649 -35.769 1.00 93.44 1498 VAL A C 1
ATOM 11044 O O . VAL A 1 1498 ? 47.415 19.744 -36.024 1.00 93.44 1498 VAL A O 1
ATOM 11047 N N . THR A 1 1499 ? 47.797 17.624 -36.611 1.00 93.19 1499 THR A N 1
ATOM 11048 C CA . THR A 1 1499 ? 46.975 17.695 -37.833 1.00 93.19 1499 THR A CA 1
ATOM 11049 C C . THR A 1 1499 ? 45.612 17.065 -37.568 1.00 93.19 1499 THR A C 1
ATOM 11051 O O . THR A 1 1499 ? 45.526 15.985 -36.986 1.00 93.19 1499 THR A O 1
ATOM 11054 N N . GLY A 1 1500 ? 44.528 17.744 -37.955 1.00 85.44 1500 GLY A N 1
ATOM 11055 C CA . GLY A 1 1500 ? 43.164 17.299 -37.627 1.00 85.44 1500 GLY A CA 1
ATOM 11056 C C . GLY A 1 1500 ? 42.739 17.556 -36.171 1.00 85.44 1500 GLY A C 1
ATOM 11057 O O . GLY A 1 1500 ? 41.695 17.064 -35.750 1.00 85.44 1500 GLY A O 1
ATOM 11058 N N . GLY A 1 1501 ? 43.498 18.362 -35.417 1.00 83.19 1501 GLY A N 1
ATOM 11059 C CA . GLY A 1 1501 ? 43.248 18.660 -33.996 1.00 83.19 1501 GLY A CA 1
ATOM 11060 C C . GLY A 1 1501 ? 41.946 19.414 -33.692 1.00 83.19 1501 GLY A C 1
ATOM 11061 O O . GLY A 1 1501 ? 41.546 19.488 -32.539 1.00 83.19 1501 GLY A O 1
ATOM 11062 N N . LEU A 1 1502 ? 41.258 19.944 -34.709 1.00 86.25 1502 LEU A N 1
ATOM 11063 C CA . LEU A 1 1502 ? 39.950 20.594 -34.550 1.00 86.25 1502 LEU A CA 1
ATOM 11064 C C . LEU A 1 1502 ? 38.759 19.639 -34.729 1.00 86.25 1502 LEU A C 1
ATOM 11066 O O . LEU A 1 1502 ? 37.625 20.047 -34.488 1.00 86.25 1502 LEU A O 1
ATOM 11070 N N . GLY A 1 1503 ? 38.986 18.389 -35.152 1.00 78.75 1503 GLY A N 1
ATOM 11071 C CA . GLY A 1 1503 ? 37.940 17.362 -35.196 1.00 78.75 1503 GLY A CA 1
ATOM 11072 C C . GLY A 1 1503 ? 37.555 16.876 -33.794 1.00 78.75 1503 GLY A C 1
ATOM 11073 O O . GLY A 1 1503 ? 38.268 17.146 -32.836 1.00 78.75 1503 GLY A O 1
ATOM 11074 N N . THR A 1 1504 ? 36.458 16.126 -33.659 1.00 82.31 1504 THR A N 1
ATOM 11075 C CA . THR A 1 1504 ? 35.934 15.662 -32.356 1.00 82.31 1504 THR A CA 1
ATOM 11076 C C . THR A 1 1504 ? 36.992 14.963 -31.493 1.00 82.31 1504 THR A C 1
ATOM 11078 O O . THR A 1 1504 ? 37.292 15.436 -30.402 1.00 82.31 1504 THR A O 1
ATOM 11081 N N . LEU A 1 1505 ? 37.636 13.908 -32.015 1.00 82.88 1505 LEU A N 1
ATOM 11082 C CA . LEU A 1 1505 ? 38.742 13.227 -31.321 1.00 82.88 1505 LEU A CA 1
ATOM 11083 C C . LEU A 1 1505 ? 39.982 14.119 -31.199 1.00 82.88 1505 LEU A C 1
ATOM 11085 O O . LEU A 1 1505 ? 40.699 14.062 -30.206 1.00 82.88 1505 LEU A O 1
ATOM 11089 N N . GLY A 1 1506 ? 40.207 14.980 -32.196 1.00 87.19 1506 GLY A N 1
ATOM 11090 C CA . GLY A 1 1506 ? 41.281 15.968 -32.186 1.00 87.19 1506 GLY A CA 1
ATOM 11091 C C . GLY A 1 1506 ? 41.234 16.866 -30.957 1.00 87.19 1506 GLY A C 1
ATOM 11092 O O . GLY A 1 1506 ? 42.250 17.027 -30.288 1.00 87.19 1506 GLY A O 1
ATOM 11093 N N . ARG A 1 1507 ? 40.049 17.382 -30.617 1.00 90.31 1507 ARG A N 1
ATOM 11094 C CA . ARG A 1 1507 ? 39.857 18.257 -29.458 1.00 90.31 1507 ARG A CA 1
ATOM 11095 C C . ARG A 1 1507 ? 40.068 17.525 -28.137 1.00 90.31 1507 ARG A C 1
ATOM 11097 O O . ARG A 1 1507 ? 40.710 18.085 -27.254 1.00 90.31 1507 ARG A O 1
ATOM 11104 N N . LEU A 1 1508 ? 39.597 16.279 -28.022 1.00 90.19 1508 LEU A N 1
ATOM 11105 C CA . LEU A 1 1508 ? 39.826 15.439 -26.838 1.00 90.19 1508 LEU A CA 1
ATOM 11106 C C . LEU A 1 1508 ? 41.322 15.205 -26.604 1.00 90.19 1508 LEU A C 1
ATOM 11108 O O . LEU A 1 1508 ? 41.824 15.454 -25.512 1.00 90.19 1508 LEU A O 1
ATOM 11112 N N . VAL A 1 1509 ? 42.051 14.809 -27.649 1.00 89.12 1509 VAL A N 1
ATOM 11113 C CA . VAL A 1 1509 ? 43.493 14.544 -27.561 1.00 89.12 1509 VAL A CA 1
ATOM 11114 C C . VAL A 1 1509 ? 44.275 15.826 -27.293 1.00 89.12 1509 VAL A C 1
ATOM 11116 O O . VAL A 1 1509 ? 45.149 15.831 -26.436 1.00 89.12 1509 VAL A O 1
ATOM 11119 N N . VAL A 1 1510 ? 43.954 16.935 -27.966 1.00 91.50 1510 VAL A N 1
ATOM 11120 C CA . VAL A 1 1510 ? 44.596 18.237 -27.718 1.00 91.50 1510 VAL A CA 1
ATOM 11121 C C . VAL A 1 1510 ? 44.381 18.691 -26.274 1.00 91.50 1510 VAL A C 1
ATOM 11123 O O . VAL A 1 1510 ? 45.339 19.113 -25.628 1.00 91.50 1510 VAL A O 1
ATOM 11126 N N . ARG A 1 1511 ? 43.156 18.567 -25.748 1.00 92.19 1511 ARG A N 1
ATOM 11127 C CA . ARG A 1 1511 ? 42.858 18.891 -24.349 1.00 92.19 1511 ARG A CA 1
ATOM 11128 C C . ARG A 1 1511 ? 43.669 18.002 -23.407 1.00 92.19 1511 ARG A C 1
ATOM 11130 O O . ARG A 1 1511 ? 44.357 18.539 -22.548 1.00 92.19 1511 ARG A O 1
ATOM 11137 N N . HIS A 1 1512 ? 43.683 16.687 -23.634 1.00 90.62 1512 HIS A N 1
ATOM 11138 C CA . HIS A 1 1512 ? 44.445 15.724 -22.825 1.00 90.62 1512 HIS A CA 1
ATOM 11139 C C . HIS A 1 1512 ? 45.955 15.987 -22.840 1.00 90.62 1512 HIS A C 1
ATOM 11141 O O . HIS A 1 1512 ? 46.623 15.888 -21.812 1.00 90.62 1512 HIS A O 1
ATOM 11147 N N . LEU A 1 1513 ? 46.510 16.389 -23.987 1.00 87.75 1513 LEU A N 1
ATOM 11148 C CA . LEU A 1 1513 ? 47.916 16.780 -24.085 1.00 87.75 1513 LEU A CA 1
ATOM 11149 C C . LEU A 1 1513 ? 48.231 17.993 -23.199 1.00 87.75 1513 LEU A C 1
ATOM 11151 O O . LEU A 1 1513 ? 49.281 18.018 -22.560 1.00 87.75 1513 LEU A O 1
ATOM 11155 N N . VAL A 1 1514 ? 47.333 18.979 -23.127 1.00 88.75 1514 VAL A N 1
ATOM 11156 C CA . VAL A 1 1514 ? 47.516 20.182 -22.298 1.00 88.75 1514 VAL A CA 1
ATOM 11157 C C . VAL A 1 1514 ? 47.315 19.884 -20.810 1.00 88.75 1514 VAL A C 1
ATOM 11159 O O . VAL A 1 1514 ? 48.153 20.281 -19.993 1.00 88.75 1514 VAL A O 1
ATOM 11162 N N . THR A 1 1515 ? 46.228 19.195 -20.457 1.00 88.19 1515 THR A N 1
ATOM 11163 C CA . THR A 1 1515 ? 45.812 18.984 -19.062 1.00 88.19 1515 THR A CA 1
ATOM 11164 C C . THR A 1 1515 ? 46.603 17.885 -18.364 1.00 88.19 1515 THR A C 1
ATOM 11166 O O . THR A 1 1515 ? 46.948 18.042 -17.198 1.00 88.19 1515 THR A O 1
ATOM 11169 N N . THR A 1 1516 ? 46.924 16.799 -19.071 1.00 85.38 1516 THR A N 1
ATOM 11170 C CA . THR A 1 1516 ? 47.507 15.583 -18.478 1.00 85.38 1516 THR A CA 1
ATOM 11171 C C . THR A 1 1516 ? 49.000 15.468 -18.771 1.00 85.38 1516 THR A C 1
ATOM 11173 O O . THR A 1 1516 ? 49.786 15.157 -17.881 1.00 85.38 1516 THR A O 1
ATOM 11176 N N . HIS A 1 1517 ? 49.419 15.770 -20.006 1.00 81.31 1517 HIS A N 1
ATOM 11177 C CA . HIS A 1 1517 ? 50.829 15.665 -20.426 1.00 81.31 1517 HIS A CA 1
ATOM 11178 C C . HIS A 1 1517 ? 51.610 16.975 -20.339 1.00 81.31 1517 HIS A C 1
ATOM 11180 O O . HIS A 1 1517 ? 52.791 17.011 -20.681 1.00 81.31 1517 HIS A O 1
ATOM 11186 N N . GLY A 1 1518 ? 50.971 18.056 -19.891 1.00 81.12 1518 GLY A N 1
ATOM 11187 C CA . GLY A 1 1518 ? 51.644 19.331 -19.673 1.00 81.12 1518 GLY A CA 1
ATOM 11188 C C . GLY A 1 1518 ? 52.130 20.021 -20.952 1.00 81.12 1518 GLY A C 1
ATOM 11189 O O . GLY A 1 1518 ? 53.019 20.862 -20.870 1.00 81.12 1518 GLY A O 1
ATOM 11190 N N . ALA A 1 1519 ? 51.576 19.708 -22.128 1.00 84.81 1519 ALA A N 1
ATOM 11191 C CA . ALA A 1 1519 ? 51.937 20.396 -23.365 1.00 84.81 1519 ALA A CA 1
ATOM 11192 C C . ALA A 1 1519 ? 51.557 21.885 -23.270 1.00 84.81 1519 ALA A C 1
ATOM 11194 O O . ALA A 1 1519 ? 50.418 22.229 -22.945 1.00 84.81 1519 ALA A O 1
ATOM 11195 N N . ARG A 1 1520 ? 52.515 22.782 -23.534 1.00 88.81 1520 ARG A N 1
ATOM 11196 C CA . ARG A 1 1520 ? 52.306 24.240 -23.443 1.00 88.81 1520 ARG A CA 1
ATOM 11197 C C . ARG A 1 1520 ? 52.390 24.967 -24.776 1.00 88.81 1520 ARG A C 1
ATOM 11199 O O . ARG A 1 1520 ? 51.921 26.094 -24.850 1.00 88.81 1520 ARG A O 1
ATOM 11206 N N . ARG A 1 1521 ? 52.943 24.364 -25.830 1.00 91.38 1521 ARG A N 1
ATOM 11207 C CA . ARG A 1 1521 ? 53.019 24.968 -27.171 1.00 91.38 1521 ARG A CA 1
ATOM 11208 C C . ARG A 1 1521 ? 52.469 24.010 -28.216 1.00 91.38 1521 ARG A C 1
ATOM 11210 O O . ARG A 1 1521 ? 53.028 22.936 -28.430 1.00 91.38 1521 ARG A O 1
ATOM 11217 N N . LEU A 1 1522 ? 51.372 24.396 -28.863 1.00 92.31 1522 LEU A N 1
ATOM 11218 C CA . LEU A 1 1522 ? 50.696 23.573 -29.863 1.00 92.31 1522 LEU A CA 1
ATOM 11219 C C . LEU A 1 1522 ? 50.481 24.350 -31.161 1.00 92.31 1522 LEU A C 1
ATOM 11221 O O . LEU A 1 1522 ? 49.974 25.470 -31.151 1.00 92.31 1522 LEU A O 1
ATOM 11225 N N . VAL A 1 1523 ? 50.797 23.711 -32.285 1.00 94.25 1523 VAL A N 1
ATOM 11226 C CA . VAL A 1 1523 ? 50.423 24.178 -33.624 1.00 94.25 1523 VAL A CA 1
ATOM 11227 C C . VAL A 1 1523 ? 49.367 23.226 -34.170 1.00 94.25 1523 VAL A C 1
ATOM 11229 O O . VAL A 1 1523 ? 49.636 22.043 -34.371 1.00 94.25 1523 VAL A O 1
ATOM 11232 N N . ILE A 1 1524 ? 48.153 23.721 -34.404 1.00 93.94 1524 ILE A N 1
ATOM 11233 C CA . ILE A 1 1524 ? 47.041 22.935 -34.947 1.00 93.94 1524 ILE A CA 1
ATOM 11234 C C . ILE A 1 1524 ? 46.869 23.275 -36.428 1.00 93.94 1524 ILE A C 1
ATOM 11236 O O . ILE A 1 1524 ? 46.411 24.363 -36.774 1.00 93.94 1524 ILE A O 1
ATOM 11240 N N . LEU A 1 1525 ? 47.193 22.327 -37.309 1.00 93.06 1525 LEU A N 1
ATOM 11241 C CA . LEU A 1 1525 ? 47.008 22.460 -38.754 1.00 93.06 1525 LEU A CA 1
ATOM 11242 C C . LEU A 1 1525 ? 45.660 21.854 -39.176 1.00 93.06 1525 LEU A C 1
ATOM 11244 O O . LEU A 1 1525 ? 45.407 20.657 -38.986 1.00 93.06 1525 LEU A O 1
ATOM 11248 N N . SER A 1 1526 ? 44.787 22.681 -39.757 1.00 88.88 1526 SER A N 1
ATOM 11249 C CA . SER A 1 1526 ? 43.457 22.272 -40.230 1.00 88.88 1526 SER A CA 1
ATOM 11250 C C . SER A 1 1526 ? 43.077 22.935 -41.555 1.00 88.88 1526 SER A C 1
ATOM 11252 O O . SER A 1 1526 ? 43.315 24.122 -41.759 1.00 88.88 1526 SER A O 1
ATOM 11254 N N . ARG A 1 1527 ? 42.368 22.205 -42.425 1.00 86.12 1527 ARG A N 1
ATOM 11255 C CA . ARG A 1 1527 ? 41.815 22.740 -43.686 1.00 86.12 1527 ARG A CA 1
ATOM 11256 C C . ARG A 1 1527 ? 40.773 23.843 -43.455 1.00 86.12 1527 ARG A C 1
ATOM 11258 O O . ARG A 1 1527 ? 40.662 24.763 -44.262 1.00 86.12 1527 ARG A O 1
ATOM 11265 N N . SER A 1 1528 ? 40.020 23.761 -42.356 1.00 81.19 1528 SER A N 1
ATOM 11266 C CA . SER A 1 1528 ? 38.946 24.708 -42.025 1.00 81.19 1528 SER A CA 1
ATOM 11267 C C . SER A 1 1528 ? 39.448 26.031 -41.435 1.00 81.19 1528 SER A C 1
ATOM 11269 O O . SER A 1 1528 ? 38.748 27.033 -41.537 1.00 81.19 1528 SER A O 1
ATOM 11271 N N . GLY A 1 1529 ? 40.653 26.066 -40.851 1.00 82.06 1529 GLY A N 1
ATOM 11272 C CA . GLY A 1 1529 ? 41.137 27.222 -40.084 1.00 82.06 1529 GLY A CA 1
ATOM 11273 C C . GLY A 1 1529 ? 40.402 27.420 -38.748 1.00 82.06 1529 GLY A C 1
ATOM 11274 O O . GLY A 1 1529 ? 39.737 26.501 -38.266 1.00 82.06 1529 GLY A O 1
ATOM 11275 N N . GLY A 1 1530 ? 40.559 28.608 -38.146 1.00 74.56 1530 GLY A N 1
ATOM 11276 C CA . GLY A 1 1530 ? 40.110 28.934 -36.782 1.00 74.56 1530 GLY A CA 1
ATOM 11277 C C . GLY A 1 1530 ? 38.884 29.852 -36.655 1.00 74.56 1530 GLY A C 1
ATOM 11278 O O . GLY A 1 1530 ? 38.581 30.294 -35.551 1.00 74.56 1530 GLY A O 1
ATOM 11279 N N . ASP A 1 1531 ? 38.182 30.165 -37.748 1.00 76.19 1531 ASP A N 1
ATOM 11280 C CA . ASP A 1 1531 ? 37.226 31.289 -37.771 1.00 76.19 1531 ASP A CA 1
ATOM 11281 C C . ASP A 1 1531 ? 35.844 30.989 -37.152 1.00 76.19 1531 ASP A C 1
ATOM 11283 O O . ASP A 1 1531 ? 35.079 31.914 -36.860 1.00 76.19 1531 ASP A O 1
ATOM 11287 N N . SER A 1 1532 ? 35.501 29.716 -36.929 1.00 81.88 1532 SER A N 1
ATOM 11288 C CA . SER A 1 1532 ? 34.213 29.315 -36.341 1.00 81.88 1532 SER A CA 1
ATOM 11289 C C . SER A 1 1532 ? 34.143 29.592 -34.835 1.00 81.88 1532 SER A C 1
ATOM 11291 O O . SER A 1 1532 ? 35.136 29.407 -34.129 1.00 81.88 1532 SER A O 1
ATOM 11293 N N . ALA A 1 1533 ? 32.954 29.943 -34.329 1.00 82.06 1533 ALA A N 1
ATOM 11294 C CA . ALA A 1 1533 ? 32.724 30.222 -32.907 1.00 82.06 1533 ALA A CA 1
ATOM 11295 C C . ALA A 1 1533 ? 33.178 29.074 -31.982 1.00 82.06 1533 ALA A C 1
ATOM 11297 O O . ALA A 1 1533 ? 33.930 29.330 -31.048 1.00 82.06 1533 ALA A O 1
ATOM 11298 N N . GLU A 1 1534 ? 32.832 27.824 -32.311 1.00 81.62 1534 GLU A N 1
ATOM 11299 C CA . GLU A 1 1534 ? 33.234 26.627 -31.547 1.00 81.62 1534 GLU A CA 1
ATOM 11300 C C . GLU A 1 1534 ? 34.760 26.473 -31.427 1.00 81.62 1534 GLU A C 1
ATOM 11302 O O . GLU A 1 1534 ? 35.277 26.045 -30.399 1.00 81.62 1534 GLU A O 1
ATOM 11307 N N . VAL A 1 1535 ? 35.513 26.838 -32.472 1.00 83.50 1535 VAL A N 1
ATOM 11308 C CA . VAL A 1 1535 ? 36.982 26.748 -32.452 1.00 83.50 1535 VAL A CA 1
ATOM 11309 C C . VAL A 1 1535 ? 37.589 27.869 -31.614 1.00 83.50 1535 VAL A C 1
ATOM 11311 O O . VAL A 1 1535 ? 38.558 27.624 -30.899 1.00 83.50 1535 VAL A O 1
ATOM 11314 N N . ARG A 1 1536 ? 37.018 29.081 -31.650 1.00 86.44 1536 ARG A N 1
ATOM 11315 C CA . ARG A 1 1536 ? 37.472 30.184 -30.786 1.00 86.44 1536 ARG A CA 1
ATOM 11316 C C . ARG A 1 1536 ? 37.237 29.884 -29.308 1.00 86.44 1536 ARG A C 1
ATOM 11318 O O . ARG A 1 1536 ? 38.111 30.177 -28.502 1.00 86.44 1536 ARG A O 1
ATOM 11325 N N . GLU A 1 1537 ? 36.103 29.275 -28.972 1.00 88.06 1537 GLU A N 1
ATOM 11326 C CA . GLU A 1 1537 ? 35.801 28.827 -27.609 1.00 88.06 1537 GLU A CA 1
ATOM 11327 C C . GLU A 1 1537 ? 36.790 27.750 -27.146 1.00 88.06 1537 GLU A C 1
ATOM 11329 O O . GLU A 1 1537 ? 37.432 27.911 -26.111 1.00 88.06 1537 GLU A O 1
ATOM 11334 N N . PHE A 1 1538 ? 37.014 26.717 -27.965 1.00 90.50 1538 PHE A N 1
ATOM 11335 C CA . PHE A 1 1538 ? 37.978 25.659 -27.662 1.00 90.50 1538 PHE A CA 1
ATOM 11336 C C . PHE A 1 1538 ? 39.409 26.189 -27.476 1.00 90.50 1538 PHE A C 1
ATOM 11338 O O . PHE A 1 1538 ? 40.105 25.799 -26.543 1.00 90.50 1538 PHE A O 1
ATOM 11345 N N . VAL A 1 1539 ? 39.865 27.107 -28.334 1.00 89.81 1539 VAL A N 1
ATOM 11346 C CA . VAL A 1 1539 ? 41.182 27.747 -28.172 1.00 89.81 1539 VAL A CA 1
ATOM 11347 C C . VAL A 1 1539 ? 41.220 28.614 -26.909 1.00 89.81 1539 VAL A C 1
ATOM 11349 O O . VAL A 1 1539 ? 42.226 28.600 -26.202 1.00 89.81 1539 VAL A O 1
ATOM 11352 N N . GLY A 1 1540 ? 40.131 29.322 -26.592 1.00 89.81 1540 GLY A N 1
ATOM 11353 C CA . GLY A 1 1540 ? 39.989 30.098 -25.360 1.00 89.81 1540 GLY A CA 1
ATOM 11354 C C . GLY A 1 1540 ? 40.147 29.247 -24.098 1.00 89.81 1540 GLY A C 1
ATOM 11355 O O . GLY A 1 1540 ? 40.877 29.643 -23.190 1.00 89.81 1540 GLY A O 1
ATOM 11356 N N . GLU A 1 1541 ? 39.551 28.052 -24.067 1.00 91.69 1541 GLU A N 1
ATOM 11357 C CA . GLU A 1 1541 ? 39.738 27.092 -22.971 1.00 91.69 1541 GLU A CA 1
ATOM 11358 C C . GLU A 1 1541 ? 41.207 26.681 -22.806 1.00 91.69 1541 GLU A C 1
ATOM 11360 O O . GLU A 1 1541 ? 41.726 26.679 -21.693 1.00 91.69 1541 GLU A O 1
ATOM 11365 N N . LEU A 1 1542 ? 41.905 26.354 -23.898 1.00 91.69 1542 LEU A N 1
ATOM 11366 C CA . LEU A 1 1542 ? 43.308 25.924 -23.830 1.00 91.69 1542 LEU A CA 1
ATOM 11367 C C . LEU A 1 1542 ? 44.239 27.060 -23.380 1.00 91.69 1542 LEU A C 1
ATOM 11369 O O . LEU A 1 1542 ? 45.167 26.821 -22.605 1.00 91.69 1542 LEU A O 1
ATOM 11373 N N . LEU A 1 1543 ? 43.965 28.294 -23.817 1.00 90.88 1543 LEU A N 1
ATOM 11374 C CA . LEU A 1 1543 ? 44.680 29.491 -23.365 1.00 90.88 1543 LEU A CA 1
ATOM 11375 C C . LEU A 1 1543 ? 44.482 29.721 -21.860 1.00 90.88 1543 LEU A C 1
ATOM 11377 O O . LEU A 1 1543 ? 45.448 30.016 -21.158 1.00 90.88 1543 LEU A O 1
ATOM 11381 N N . ALA A 1 1544 ? 43.261 29.524 -21.346 1.00 88.81 1544 ALA A N 1
ATOM 11382 C CA . ALA A 1 1544 ? 42.971 29.618 -19.913 1.00 88.81 1544 ALA A CA 1
ATOM 11383 C C . ALA A 1 1544 ? 43.713 28.551 -19.081 1.00 88.81 1544 ALA A C 1
ATOM 11385 O O . ALA A 1 1544 ? 44.017 28.785 -17.915 1.00 88.81 1544 ALA A O 1
ATOM 11386 N N . GLN A 1 1545 ? 44.063 27.414 -19.692 1.00 86.44 1545 GLN A N 1
ATOM 11387 C CA . GLN A 1 1545 ? 44.873 26.342 -19.095 1.00 86.44 1545 GLN A CA 1
ATOM 11388 C C . GLN A 1 1545 ? 46.394 26.558 -19.260 1.00 86.44 1545 GLN A C 1
ATOM 11390 O O . GLN A 1 1545 ? 47.194 25.669 -18.961 1.00 86.44 1545 GLN A O 1
ATOM 11395 N N . GLY A 1 1546 ? 46.819 27.733 -19.742 1.00 84.94 1546 GLY A N 1
ATOM 11396 C CA . GLY A 1 1546 ? 48.228 28.112 -19.871 1.00 84.94 1546 GLY A CA 1
ATOM 11397 C C . GLY A 1 1546 ? 48.938 27.575 -21.118 1.00 84.94 1546 GLY A C 1
ATOM 11398 O O . GLY A 1 1546 ? 50.166 27.647 -21.188 1.00 84.94 1546 GLY A O 1
ATOM 11399 N N . ALA A 1 1547 ? 48.212 27.040 -22.104 1.00 88.56 1547 ALA A N 1
ATOM 11400 C CA . ALA A 1 1547 ? 48.793 26.623 -23.379 1.00 88.56 1547 ALA A CA 1
ATOM 11401 C C . ALA A 1 1547 ? 48.796 27.768 -24.403 1.00 88.56 1547 ALA A C 1
ATOM 11403 O O . ALA A 1 1547 ? 47.812 28.478 -24.559 1.00 88.56 1547 ALA A O 1
ATOM 11404 N N . ASN A 1 1548 ? 49.879 27.908 -25.164 1.00 90.19 1548 ASN A N 1
ATOM 11405 C CA . ASN A 1 1548 ? 49.956 28.748 -26.352 1.00 90.19 1548 ASN A CA 1
ATOM 11406 C C . ASN A 1 1548 ? 49.594 27.910 -27.587 1.00 90.19 1548 ASN A C 1
ATOM 11408 O O . ASN A 1 1548 ? 50.298 26.954 -27.928 1.00 90.19 1548 ASN A O 1
ATOM 11412 N N . VAL A 1 1549 ? 48.478 28.257 -28.230 1.00 91.25 1549 VAL A N 1
ATOM 11413 C CA . VAL A 1 1549 ? 47.900 27.497 -29.341 1.00 91.25 1549 VAL A CA 1
ATOM 11414 C C . VAL A 1 1549 ? 47.843 28.362 -30.594 1.00 91.25 1549 VAL A C 1
ATOM 11416 O O . VAL A 1 1549 ? 47.146 29.374 -30.630 1.00 91.25 1549 VAL A O 1
ATOM 11419 N N . GLN A 1 1550 ? 48.522 27.924 -31.654 1.00 91.38 1550 GLN A N 1
ATOM 11420 C CA . GLN A 1 1550 ? 48.444 28.537 -32.977 1.00 91.38 1550 GLN A CA 1
ATOM 11421 C C . GLN A 1 1550 ? 47.631 27.646 -33.918 1.00 91.38 1550 GLN A C 1
ATOM 11423 O O . GLN A 1 1550 ? 48.022 26.518 -34.211 1.00 91.38 1550 GLN A O 1
ATOM 11428 N N . VAL A 1 1551 ? 46.511 28.155 -34.433 1.00 92.50 1551 VAL A N 1
ATOM 11429 C CA . VAL A 1 1551 ? 45.726 27.464 -35.466 1.00 92.50 1551 VAL A CA 1
ATOM 11430 C C . VAL A 1 1551 ? 46.163 27.961 -36.841 1.00 92.50 1551 VAL A C 1
ATOM 11432 O O . VAL A 1 1551 ? 46.013 29.140 -37.153 1.00 92.50 1551 VAL A O 1
ATOM 11435 N N . VAL A 1 1552 ? 46.677 27.062 -37.680 1.00 91.25 1552 VAL A N 1
ATOM 11436 C CA . VAL A 1 1552 ? 47.100 27.369 -39.052 1.00 91.25 1552 VAL A CA 1
ATOM 11437 C C . VAL A 1 1552 ? 46.129 26.731 -40.038 1.00 91.25 1552 VAL A C 1
ATOM 11439 O O . VAL A 1 1552 ? 45.837 25.533 -39.971 1.00 91.25 1552 VAL A O 1
ATOM 11442 N N . LYS A 1 1553 ? 45.622 27.535 -40.976 1.00 91.12 1553 LYS A N 1
ATOM 11443 C CA . LYS A 1 1553 ? 44.789 27.042 -42.072 1.00 91.12 1553 LYS A CA 1
ATOM 11444 C C . LYS A 1 1553 ? 45.671 26.447 -43.169 1.00 91.12 1553 LYS A C 1
ATOM 11446 O O . LYS A 1 1553 ? 46.499 27.153 -43.738 1.00 91.12 1553 LYS A O 1
ATOM 11451 N N . GLY A 1 1554 ? 45.474 25.173 -43.493 1.00 89.62 1554 GLY A N 1
ATOM 11452 C CA . GLY A 1 1554 ? 46.227 24.502 -44.551 1.00 89.62 1554 GLY A CA 1
ATOM 11453 C C . GLY A 1 1554 ? 45.953 23.001 -44.649 1.00 89.62 1554 GLY A C 1
ATOM 11454 O O . GLY A 1 1554 ? 45.407 22.394 -43.726 1.00 89.62 1554 GLY A O 1
ATOM 11455 N N . ASP A 1 1555 ? 46.311 22.408 -45.790 1.00 89.94 1555 ASP A N 1
ATOM 11456 C CA . ASP A 1 1555 ? 46.248 20.962 -46.028 1.00 89.94 1555 ASP A CA 1
ATOM 11457 C C . ASP A 1 1555 ? 47.615 20.332 -45.729 1.00 89.94 1555 ASP A C 1
ATOM 11459 O O . ASP A 1 1555 ? 48.619 20.723 -46.315 1.00 89.94 1555 ASP A O 1
ATOM 11463 N N . ALA A 1 1556 ? 47.656 19.349 -44.827 1.00 91.12 1556 ALA A N 1
ATOM 11464 C CA . ALA A 1 1556 ? 48.888 18.647 -44.467 1.00 91.12 1556 ALA A CA 1
ATOM 11465 C C . ALA A 1 1556 ? 49.425 17.754 -45.602 1.00 91.12 1556 ALA A C 1
ATOM 11467 O O . ALA A 1 1556 ? 50.560 17.298 -45.531 1.00 91.12 1556 ALA A O 1
ATOM 11468 N N . ALA A 1 1557 ? 48.632 17.491 -46.643 1.00 92.00 1557 ALA A N 1
ATOM 11469 C CA . ALA A 1 1557 ? 49.113 16.814 -47.844 1.00 92.00 1557 ALA A CA 1
ATOM 11470 C C . ALA A 1 1557 ? 49.917 17.738 -48.778 1.00 92.00 1557 ALA A C 1
ATOM 11472 O O . ALA A 1 1557 ? 50.613 17.247 -49.662 1.00 92.00 1557 ALA A O 1
ATOM 11473 N N . ASP A 1 1558 ? 49.829 19.063 -48.606 1.00 92.69 1558 ASP A N 1
ATOM 11474 C CA . ASP A 1 1558 ? 50.589 20.025 -49.404 1.00 92.69 1558 ASP A CA 1
ATOM 11475 C C . ASP A 1 1558 ? 51.984 20.241 -48.778 1.00 92.69 1558 ASP A C 1
ATOM 11477 O O . ASP A 1 1558 ? 52.089 20.829 -47.693 1.00 92.69 1558 ASP A O 1
ATOM 11481 N N . PRO A 1 1559 ? 53.072 19.790 -49.434 1.00 89.31 1559 PRO A N 1
ATOM 11482 C CA . PRO A 1 1559 ? 54.419 19.924 -48.891 1.00 89.31 1559 PRO A CA 1
ATOM 11483 C C . PRO A 1 1559 ? 54.821 21.386 -48.676 1.00 89.31 1559 PRO A C 1
ATOM 11485 O O . PRO A 1 1559 ? 55.472 21.676 -47.679 1.00 89.31 1559 PRO A O 1
ATOM 11488 N N . ALA A 1 1560 ? 54.369 22.319 -49.523 1.00 91.69 1560 ALA A N 1
ATOM 11489 C CA . ALA A 1 1560 ? 54.691 23.735 -49.364 1.00 91.69 1560 ALA A CA 1
ATOM 11490 C C . ALA A 1 1560 ? 53.984 24.347 -48.144 1.00 91.69 1560 ALA A C 1
ATOM 11492 O O . ALA A 1 1560 ? 54.497 25.278 -47.523 1.00 91.69 1560 ALA A O 1
ATOM 11493 N N . VAL A 1 1561 ? 52.794 23.850 -47.784 1.00 92.19 1561 VAL A N 1
ATOM 11494 C CA . VAL A 1 1561 ? 52.111 24.238 -46.539 1.00 92.19 1561 VAL A CA 1
ATOM 11495 C C . VAL A 1 1561 ? 52.873 23.702 -45.334 1.00 92.19 1561 VAL A C 1
ATOM 11497 O O . VAL A 1 1561 ? 53.114 24.462 -44.399 1.00 92.19 1561 VAL A O 1
ATOM 11500 N N . LEU A 1 1562 ? 53.256 22.423 -45.347 1.00 92.25 1562 LEU A N 1
ATOM 11501 C CA . LEU A 1 1562 ? 53.989 21.823 -44.233 1.00 92.25 1562 LEU A CA 1
ATOM 11502 C C . LEU A 1 1562 ? 55.365 22.456 -44.031 1.00 92.25 1562 LEU A C 1
ATOM 11504 O O . LEU A 1 1562 ? 55.708 22.734 -42.891 1.00 92.25 1562 LEU A O 1
ATOM 11508 N N . GLU A 1 1563 ? 56.116 22.731 -45.097 1.00 92.69 1563 GLU A N 1
ATOM 11509 C CA . GLU A 1 1563 ? 57.397 23.447 -45.016 1.00 92.69 1563 GLU A CA 1
ATOM 11510 C C . GLU A 1 1563 ? 57.214 24.811 -44.345 1.00 92.69 1563 GLU A C 1
ATOM 11512 O O . GLU A 1 1563 ? 57.856 25.076 -43.336 1.00 92.69 1563 GLU A O 1
ATOM 11517 N N . ARG A 1 1564 ? 56.233 25.616 -44.784 1.00 93.31 1564 ARG A N 1
ATOM 11518 C CA . ARG A 1 1564 ? 55.927 26.903 -44.131 1.00 93.31 1564 ARG A CA 1
ATOM 11519 C C . ARG A 1 1564 ? 55.535 26.760 -42.659 1.00 93.31 1564 ARG A C 1
ATOM 11521 O O . ARG A 1 1564 ? 55.871 27.625 -41.856 1.00 93.31 1564 ARG A O 1
ATOM 11528 N N . VAL A 1 1565 ? 54.784 25.716 -42.304 1.00 92.62 1565 VAL A N 1
ATOM 11529 C CA . VAL A 1 1565 ? 54.383 25.458 -40.911 1.00 92.62 1565 VAL A CA 1
ATOM 11530 C C . VAL A 1 1565 ? 55.590 25.062 -40.065 1.00 92.62 1565 VAL A C 1
ATOM 11532 O O . VAL A 1 1565 ? 55.718 25.553 -38.950 1.00 92.62 1565 VAL A O 1
ATOM 11535 N N . LEU A 1 1566 ? 56.466 24.201 -40.585 1.00 91.56 1566 LEU A N 1
ATOM 11536 C CA . LEU A 1 1566 ? 57.668 23.738 -39.894 1.00 91.56 1566 LEU A CA 1
ATOM 11537 C C . LEU A 1 1566 ? 58.703 24.861 -39.741 1.00 91.56 1566 LEU A C 1
ATOM 11539 O O . LEU A 1 1566 ? 59.242 25.023 -38.651 1.00 91.56 1566 LEU A O 1
ATOM 11543 N N . ASP A 1 1567 ? 58.910 25.673 -40.781 1.00 90.19 1567 ASP A N 1
ATOM 11544 C CA . ASP A 1 1567 ? 59.797 26.846 -40.757 1.00 90.19 1567 ASP A CA 1
ATOM 11545 C C . ASP A 1 1567 ? 59.296 27.936 -39.795 1.00 90.19 1567 ASP A C 1
ATOM 11547 O O . ASP A 1 1567 ? 60.080 28.729 -39.277 1.00 90.19 1567 ASP A O 1
ATOM 11551 N N . GLY A 1 1568 ? 57.985 27.973 -39.531 1.00 88.69 1568 GLY A N 1
ATOM 11552 C CA . GLY A 1 1568 ? 57.365 28.881 -38.567 1.00 88.69 1568 GLY A CA 1
ATOM 11553 C C . GLY A 1 1568 ? 57.528 28.471 -37.098 1.00 88.69 1568 GLY A C 1
ATOM 11554 O O . GLY A 1 1568 ? 57.173 29.260 -36.222 1.00 88.69 1568 GLY A O 1
ATOM 11555 N N . ILE A 1 1569 ? 58.037 27.267 -36.802 1.00 89.88 1569 ILE A N 1
ATOM 11556 C CA . ILE A 1 1569 ? 58.259 26.806 -35.423 1.00 89.88 1569 ILE A CA 1
ATOM 11557 C C . ILE A 1 1569 ? 59.569 27.419 -34.889 1.00 89.88 1569 ILE A C 1
ATOM 11559 O O . ILE A 1 1569 ? 60.630 27.162 -35.462 1.00 89.88 1569 ILE A O 1
ATOM 11563 N N . PRO A 1 1570 ? 59.541 28.198 -33.786 1.00 84.12 1570 PRO A N 1
ATOM 11564 C CA . PRO A 1 1570 ? 60.737 28.841 -33.239 1.00 84.12 1570 PRO A CA 1
ATOM 11565 C C . PRO A 1 1570 ? 61.814 27.830 -32.836 1.00 84.12 1570 PRO A C 1
ATOM 11567 O O . PRO A 1 1570 ? 61.513 26.828 -32.185 1.00 84.12 1570 PRO A O 1
ATOM 11570 N N . GLN A 1 1571 ? 63.084 28.122 -33.137 1.00 83.50 1571 GLN A N 1
ATOM 11571 C CA . GLN A 1 1571 ? 64.195 27.239 -32.753 1.00 83.50 1571 GLN A CA 1
ATOM 11572 C C . GLN A 1 1571 ? 64.378 27.115 -31.233 1.00 83.50 1571 GLN A C 1
ATOM 11574 O O . GLN A 1 1571 ? 64.858 26.081 -30.776 1.00 83.50 1571 GLN A O 1
ATOM 11579 N N . GLU A 1 1572 ? 63.962 28.117 -30.447 1.00 84.06 1572 GLU A N 1
ATOM 11580 C CA . GLU A 1 1572 ? 63.978 28.047 -28.975 1.00 84.06 1572 GLU A CA 1
ATOM 11581 C C . GLU A 1 1572 ? 63.002 26.995 -28.419 1.00 84.06 1572 GLU A C 1
ATOM 11583 O O . GLU A 1 1572 ? 63.182 26.508 -27.306 1.00 84.06 1572 GLU A O 1
ATOM 11588 N N . HIS A 1 1573 ? 61.974 26.639 -29.196 1.00 87.56 1573 HIS A N 1
ATOM 11589 C CA . HIS A 1 1573 ? 60.918 25.697 -28.828 1.00 87.56 1573 HIS A CA 1
ATOM 11590 C C . HIS A 1 1573 ? 60.710 24.677 -29.955 1.00 87.56 1573 HIS A C 1
ATOM 11592 O O . HIS A 1 1573 ? 59.657 24.679 -30.609 1.00 87.56 1573 HIS A O 1
ATOM 11598 N N . PRO A 1 1574 ? 61.714 23.818 -30.220 1.00 88.75 1574 PRO A N 1
ATOM 11599 C CA . PRO A 1 1574 ? 61.743 22.976 -31.407 1.00 88.75 1574 PRO A CA 1
ATOM 11600 C C . PRO A 1 1574 ? 60.567 21.996 -31.443 1.00 88.75 1574 PRO A C 1
ATOM 11602 O O . PRO A 1 1574 ? 59.953 21.673 -30.420 1.00 88.75 1574 PRO A O 1
ATOM 11605 N N . LEU A 1 1575 ? 60.261 21.496 -32.642 1.00 91.06 1575 LEU A N 1
ATOM 11606 C CA . LEU A 1 1575 ? 59.229 20.483 -32.843 1.00 91.06 1575 LEU A CA 1
ATOM 11607 C C . LEU A 1 1575 ? 59.577 19.206 -32.059 1.00 91.06 1575 LEU A C 1
ATOM 11609 O O . LEU A 1 1575 ? 60.538 18.511 -32.385 1.00 91.06 1575 LEU A O 1
ATOM 11613 N N . ALA A 1 1576 ? 58.768 18.891 -31.049 1.00 88.19 1576 ALA A N 1
ATOM 11614 C CA . ALA A 1 1576 ? 58.998 17.781 -30.131 1.00 88.19 1576 ALA A CA 1
ATOM 11615 C C . ALA A 1 1576 ? 58.205 16.521 -30.487 1.00 88.19 1576 ALA A C 1
ATOM 11617 O O . ALA A 1 1576 ? 58.673 15.418 -30.218 1.00 88.19 1576 ALA A O 1
ATOM 11618 N N . ALA A 1 1577 ? 57.024 16.659 -31.095 1.00 89.88 1577 ALA A N 1
ATOM 11619 C CA . ALA A 1 1577 ? 56.282 15.529 -31.651 1.00 89.88 1577 ALA A CA 1
ATOM 11620 C C . ALA A 1 1577 ? 55.227 15.973 -32.670 1.00 89.88 1577 ALA A C 1
ATOM 11622 O O . ALA A 1 1577 ? 54.786 17.125 -32.687 1.00 89.88 1577 ALA A O 1
ATOM 11623 N N . VAL A 1 1578 ? 54.796 15.019 -33.495 1.00 92.31 1578 VAL A N 1
ATOM 11624 C CA . VAL A 1 1578 ? 53.694 15.179 -34.444 1.00 92.31 1578 VAL A CA 1
ATOM 11625 C C . VAL A 1 1578 ? 52.570 14.217 -34.081 1.00 92.31 1578 VAL A C 1
ATOM 11627 O O . VAL A 1 1578 ? 52.794 13.010 -34.014 1.00 92.31 1578 VAL A O 1
ATOM 11630 N N . ALA A 1 1579 ? 51.355 14.736 -33.914 1.00 92.12 1579 ALA A N 1
ATOM 11631 C CA . ALA A 1 1579 ? 50.135 13.946 -33.794 1.00 92.12 1579 ALA A CA 1
ATOM 11632 C C . ALA A 1 1579 ? 49.302 14.071 -35.083 1.00 92.12 1579 ALA A C 1
ATOM 11634 O O . ALA A 1 1579 ? 48.828 15.153 -35.445 1.00 92.12 1579 ALA A O 1
ATOM 11635 N N . HIS A 1 1580 ? 49.133 12.964 -35.807 1.00 94.62 1580 HIS A N 1
ATOM 11636 C CA . HIS A 1 1580 ? 48.406 12.920 -37.073 1.00 94.62 1580 HIS A CA 1
ATOM 11637 C C . HIS A 1 1580 ? 47.022 12.283 -36.919 1.00 94.62 1580 HIS A C 1
ATOM 11639 O O . HIS A 1 1580 ? 46.897 11.061 -36.869 1.00 94.62 1580 HIS A O 1
ATOM 11645 N N . LEU A 1 1581 ? 45.986 13.127 -36.833 1.00 92.50 1581 LEU A N 1
ATOM 11646 C CA . LEU A 1 1581 ? 44.587 12.729 -36.628 1.00 92.50 1581 LEU A CA 1
ATOM 11647 C C . LEU A 1 1581 ? 43.690 13.025 -37.834 1.00 92.50 1581 LEU A C 1
ATOM 11649 O O . LEU A 1 1581 ? 42.538 12.592 -37.864 1.00 92.50 1581 LEU A O 1
ATOM 11653 N N . ALA A 1 1582 ? 44.198 13.749 -38.834 1.00 86.94 1582 ALA A N 1
ATOM 11654 C CA . ALA A 1 1582 ? 43.432 14.100 -40.021 1.00 86.94 1582 ALA A CA 1
ATOM 11655 C C . ALA A 1 1582 ? 42.918 12.845 -40.746 1.00 86.94 1582 ALA A C 1
ATOM 11657 O O . ALA A 1 1582 ? 43.557 11.798 -40.745 1.00 86.94 1582 ALA A O 1
ATOM 11658 N N . GLY A 1 1583 ? 41.723 12.937 -41.324 1.00 84.06 1583 GLY A N 1
ATOM 11659 C CA . GLY A 1 1583 ? 41.072 11.855 -42.052 1.00 84.06 1583 GLY A CA 1
ATOM 11660 C C . GLY A 1 1583 ? 39.794 12.344 -42.725 1.00 84.06 1583 GLY A C 1
ATOM 11661 O O . GLY A 1 1583 ? 39.258 13.398 -42.372 1.00 84.06 1583 GLY A O 1
ATOM 11662 N N . ALA A 1 1584 ? 39.331 11.596 -43.717 1.00 82.94 1584 ALA A N 1
ATOM 11663 C CA . ALA A 1 1584 ? 38.057 11.805 -44.393 1.00 82.94 1584 ALA A CA 1
ATOM 11664 C C . ALA A 1 1584 ? 37.440 10.440 -44.719 1.00 82.94 1584 ALA A C 1
ATOM 11666 O O . ALA A 1 1584 ? 38.174 9.465 -44.863 1.00 82.94 1584 ALA A O 1
ATOM 11667 N N . LEU A 1 1585 ? 36.115 10.392 -44.838 1.00 80.94 1585 LEU A N 1
ATOM 11668 C CA . LEU A 1 1585 ? 35.377 9.234 -45.338 1.00 80.94 1585 LEU A CA 1
ATOM 11669 C C . LEU A 1 1585 ? 34.679 9.624 -46.639 1.00 80.94 1585 LEU A C 1
ATOM 11671 O O . LEU A 1 1585 ? 34.239 10.763 -46.798 1.00 80.94 1585 LEU A O 1
ATOM 11675 N N . ASP A 1 1586 ? 34.601 8.671 -47.556 1.00 80.31 1586 ASP A N 1
ATOM 11676 C CA . ASP A 1 1586 ? 33.813 8.739 -48.788 1.00 80.31 1586 ASP A CA 1
ATOM 11677 C C . ASP A 1 1586 ? 33.302 7.312 -49.062 1.00 80.31 1586 ASP A C 1
ATOM 11679 O O . ASP A 1 1586 ? 33.674 6.650 -50.035 1.00 80.31 1586 ASP A O 1
ATOM 11683 N N . ASP A 1 1587 ? 32.539 6.801 -48.087 1.00 80.12 1587 ASP A N 1
ATOM 11684 C CA . ASP A 1 1587 ? 32.117 5.402 -48.001 1.00 80.12 1587 ASP A CA 1
ATOM 11685 C C . ASP A 1 1587 ? 31.221 5.006 -49.185 1.00 80.12 1587 ASP A C 1
ATOM 11687 O O . ASP A 1 1587 ? 30.419 5.780 -49.715 1.00 80.12 1587 ASP A O 1
ATOM 11691 N N . GLY A 1 1588 ? 31.376 3.768 -49.632 1.00 75.06 1588 GLY A N 1
ATOM 11692 C CA . GLY A 1 1588 ? 30.645 3.172 -50.737 1.00 75.06 1588 GLY A CA 1
ATOM 11693 C C . GLY A 1 1588 ? 31.204 1.793 -51.059 1.00 75.06 1588 GLY A C 1
ATOM 11694 O O . GLY A 1 1588 ? 32.418 1.594 -50.994 1.00 75.06 1588 GLY A O 1
ATOM 11695 N N . VAL A 1 1589 ? 30.317 0.859 -51.412 1.00 82.62 1589 VAL A N 1
ATOM 11696 C CA . VAL A 1 1589 ? 30.691 -0.485 -51.887 1.00 82.62 1589 VAL A CA 1
ATOM 11697 C C . VAL A 1 1589 ? 31.640 -0.399 -53.081 1.00 82.62 1589 VAL A C 1
ATOM 11699 O O . VAL A 1 1589 ? 31.613 0.585 -53.823 1.00 82.62 1589 VAL A O 1
ATOM 11702 N N . LEU A 1 1590 ? 32.449 -1.431 -53.310 1.00 84.19 1590 LEU A N 1
ATOM 11703 C CA . LEU A 1 1590 ? 33.455 -1.464 -54.374 1.00 84.19 1590 LEU A CA 1
ATOM 11704 C C . LEU A 1 1590 ? 32.894 -1.113 -55.742 1.00 84.19 1590 LEU A C 1
ATOM 11706 O O . LEU A 1 1590 ? 33.535 -0.364 -56.465 1.00 84.19 1590 LEU A O 1
ATOM 11710 N N . ALA A 1 1591 ? 31.687 -1.568 -56.079 1.00 79.94 1591 ALA A N 1
ATOM 11711 C CA . ALA A 1 1591 ? 31.045 -1.240 -57.354 1.00 79.94 1591 ALA A CA 1
ATOM 11712 C C . ALA A 1 1591 ? 30.809 0.275 -57.553 1.00 79.94 1591 ALA A C 1
ATOM 11714 O O . ALA A 1 1591 ? 30.738 0.744 -58.683 1.00 79.94 1591 ALA A O 1
ATOM 11715 N N . ALA A 1 1592 ? 30.711 1.045 -56.465 1.00 81.31 1592 ALA A N 1
ATOM 11716 C CA . ALA A 1 1592 ? 30.501 2.493 -56.470 1.00 81.31 1592 ALA A CA 1
ATOM 11717 C C . ALA A 1 1592 ? 31.772 3.302 -56.131 1.00 81.31 1592 ALA A C 1
ATOM 11719 O O . ALA A 1 1592 ? 31.718 4.536 -56.045 1.00 81.31 1592 ALA A O 1
ATOM 11720 N N . GLN A 1 1593 ? 32.907 2.636 -55.894 1.00 86.69 1593 GLN A N 1
ATOM 11721 C CA . GLN A 1 1593 ? 34.186 3.303 -55.660 1.00 86.69 1593 GLN A CA 1
ATOM 11722 C C . GLN A 1 1593 ? 34.821 3.741 -56.979 1.00 86.69 1593 GLN A C 1
ATOM 11724 O O . GLN A 1 1593 ? 34.749 3.051 -57.993 1.00 86.69 1593 GLN A O 1
ATOM 11729 N N . THR A 1 1594 ? 35.464 4.905 -56.963 1.00 89.88 1594 THR A N 1
ATOM 11730 C CA . THR A 1 1594 ? 36.180 5.450 -58.121 1.00 89.88 1594 THR A CA 1
ATOM 11731 C C . THR A 1 1594 ? 37.578 5.901 -57.706 1.00 89.88 1594 THR A C 1
ATOM 11733 O O . THR A 1 1594 ? 37.785 6.237 -56.533 1.00 89.88 1594 THR A O 1
ATOM 11736 N N . PRO A 1 1595 ? 38.541 5.978 -58.643 1.00 90.12 1595 PRO A N 1
ATOM 11737 C CA . PRO A 1 1595 ? 39.876 6.511 -58.366 1.00 90.12 1595 PRO A CA 1
ATOM 11738 C C . PRO A 1 1595 ? 39.854 7.881 -57.669 1.00 90.12 1595 PRO A C 1
ATOM 11740 O O . PRO A 1 1595 ? 40.640 8.135 -56.761 1.00 90.12 1595 PRO A O 1
ATOM 11743 N N . GLN A 1 1596 ? 38.907 8.751 -58.034 1.00 90.62 1596 GLN A N 1
ATOM 11744 C CA . GLN A 1 1596 ? 38.765 10.086 -57.449 1.00 90.62 1596 GLN A CA 1
ATOM 11745 C C . GLN A 1 1596 ? 38.260 10.047 -55.998 1.00 90.62 1596 GLN A C 1
ATOM 11747 O O . GLN A 1 1596 ? 38.706 10.858 -55.183 1.00 90.62 1596 GLN A O 1
ATOM 11752 N N . ARG A 1 1597 ? 37.345 9.124 -55.661 1.00 90.75 1597 ARG A N 1
ATOM 11753 C CA . ARG A 1 1597 ? 36.870 8.924 -54.277 1.00 90.75 1597 ARG A CA 1
ATOM 11754 C C . ARG A 1 1597 ? 37.983 8.344 -53.403 1.00 90.75 1597 ARG A C 1
ATOM 11756 O O . ARG A 1 1597 ? 38.225 8.864 -52.315 1.00 90.75 1597 ARG A O 1
ATOM 11763 N N . LEU A 1 1598 ? 38.731 7.365 -53.923 1.00 90.94 1598 LEU A N 1
ATOM 11764 C CA . LEU A 1 1598 ? 39.940 6.831 -53.284 1.00 90.94 1598 LEU A CA 1
ATOM 11765 C C . LEU A 1 1598 ? 40.956 7.938 -52.976 1.00 90.94 1598 LEU A C 1
ATOM 11767 O O . LEU A 1 1598 ? 41.351 8.103 -51.823 1.00 90.94 1598 LEU A O 1
ATOM 11771 N N . ASP A 1 1599 ? 41.329 8.737 -53.979 1.00 91.50 1599 ASP A N 1
ATOM 11772 C CA . ASP A 1 1599 ? 42.312 9.820 -53.834 1.00 91.50 1599 ASP A CA 1
ATOM 11773 C C . ASP A 1 1599 ? 41.880 10.848 -52.776 1.00 91.50 1599 ASP A C 1
ATOM 11775 O O . ASP A 1 1599 ? 42.696 11.311 -51.973 1.00 91.50 1599 ASP A O 1
ATOM 11779 N N . ARG A 1 1600 ? 40.582 11.174 -52.722 1.00 90.25 1600 ARG A N 1
ATOM 11780 C CA . ARG A 1 1600 ? 40.019 12.114 -51.742 1.00 90.25 1600 ARG A CA 1
ATOM 11781 C C . ARG A 1 1600 ? 40.150 11.614 -50.302 1.00 90.25 1600 ARG A C 1
ATOM 11783 O O . ARG A 1 1600 ? 40.374 12.428 -49.405 1.00 90.25 1600 ARG A O 1
ATOM 11790 N N . VAL A 1 1601 ? 40.015 10.306 -50.080 1.00 91.31 1601 VAL A N 1
ATOM 11791 C CA . VAL A 1 1601 ? 40.152 9.674 -48.758 1.00 91.31 1601 VAL A CA 1
ATOM 11792 C C . VAL A 1 1601 ? 41.624 9.491 -48.373 1.00 91.31 1601 VAL A C 1
ATOM 11794 O O . VAL A 1 1601 ? 42.000 9.754 -47.229 1.00 91.31 1601 VAL A O 1
ATOM 11797 N N . LEU A 1 1602 ? 42.473 9.113 -49.333 1.00 93.06 1602 LEU A N 1
ATOM 11798 C CA . LEU A 1 1602 ? 43.911 8.905 -49.133 1.00 93.06 1602 LEU A CA 1
ATOM 11799 C C . LEU A 1 1602 ? 44.647 10.199 -48.785 1.00 93.06 1602 LEU A C 1
ATOM 11801 O O . LEU A 1 1602 ? 45.498 10.201 -47.897 1.00 93.06 1602 LEU A O 1
ATOM 11805 N N . ARG A 1 1603 ? 44.325 11.304 -49.460 1.00 93.44 1603 ARG A N 1
ATOM 11806 C CA . ARG A 1 1603 ? 45.038 12.582 -49.336 1.00 93.44 1603 ARG A CA 1
ATOM 11807 C C . ARG A 1 1603 ? 45.192 13.088 -47.889 1.00 93.44 1603 ARG A C 1
ATOM 11809 O O . ARG A 1 1603 ? 46.323 13.227 -47.427 1.00 93.44 1603 ARG A O 1
ATOM 11816 N N . PRO A 1 1604 ? 44.119 13.322 -47.109 1.00 91.25 1604 PRO A N 1
ATOM 11817 C CA . PRO A 1 1604 ? 44.256 13.871 -45.757 1.00 91.25 1604 PRO A CA 1
ATOM 11818 C C . PRO A 1 1604 ? 44.880 12.899 -44.742 1.00 91.25 1604 PRO A C 1
ATOM 11820 O O . PRO A 1 1604 ? 45.129 13.320 -43.615 1.00 91.25 1604 PRO A O 1
ATOM 11823 N N . LYS A 1 1605 ? 45.094 11.627 -45.110 1.00 92.94 1605 LYS A N 1
ATOM 11824 C CA . LYS A 1 1605 ? 45.532 10.548 -44.216 1.00 92.94 1605 LYS A CA 1
ATOM 11825 C C . LYS A 1 1605 ? 46.899 9.984 -44.627 1.00 92.94 1605 LYS A C 1
ATOM 11827 O O . LYS A 1 1605 ? 47.898 10.210 -43.959 1.00 92.94 1605 LYS A O 1
ATOM 11832 N N . ALA A 1 1606 ? 46.966 9.296 -45.761 1.00 94.56 1606 ALA A N 1
ATOM 11833 C CA . ALA A 1 1606 ? 48.177 8.661 -46.269 1.00 94.56 1606 ALA A CA 1
ATOM 11834 C C . ALA A 1 1606 ? 49.172 9.674 -46.865 1.00 94.56 1606 ALA A C 1
ATOM 11836 O O . ALA A 1 1606 ? 50.347 9.649 -46.497 1.00 94.56 1606 ALA A O 1
ATOM 11837 N N . GLU A 1 1607 ? 48.719 10.598 -47.727 1.00 95.06 1607 GLU A N 1
ATOM 11838 C CA . GLU A 1 1607 ? 49.609 11.609 -48.336 1.00 95.06 1607 GLU A CA 1
ATOM 11839 C C . GLU A 1 1607 ? 50.182 12.527 -47.255 1.00 95.06 1607 GLU A C 1
ATOM 11841 O O . GLU A 1 1607 ? 51.393 12.720 -47.171 1.00 95.06 1607 GLU A O 1
ATOM 11846 N N . ALA A 1 1608 ? 49.317 13.019 -46.366 1.00 94.38 1608 ALA A N 1
ATOM 11847 C CA . ALA A 1 1608 ? 49.717 13.840 -45.231 1.00 94.38 1608 ALA A CA 1
ATOM 11848 C C . ALA A 1 1608 ? 50.726 13.128 -44.310 1.00 94.38 1608 ALA A C 1
ATOM 11850 O O . ALA A 1 1608 ? 51.756 13.711 -43.972 1.00 94.38 1608 ALA A O 1
ATOM 11851 N N . ALA A 1 1609 ? 50.489 11.865 -43.932 1.00 94.75 1609 ALA A N 1
ATOM 11852 C CA . ALA A 1 1609 ? 51.438 11.101 -43.117 1.00 94.75 1609 ALA A CA 1
ATOM 11853 C C . ALA A 1 1609 ? 52.791 10.907 -43.821 1.00 94.75 1609 ALA A C 1
ATOM 11855 O O . ALA A 1 1609 ? 53.838 10.984 -43.173 1.00 94.75 1609 ALA A O 1
ATOM 11856 N N . TRP A 1 1610 ? 52.786 10.703 -45.141 1.00 95.19 1610 TRP A N 1
ATOM 11857 C CA . TRP A 1 1610 ? 54.005 10.607 -45.937 1.00 95.19 1610 TRP A CA 1
ATOM 11858 C C . TRP A 1 1610 ? 54.788 11.927 -45.974 1.00 95.19 1610 TRP A C 1
ATOM 11860 O O . TRP A 1 1610 ? 55.994 11.925 -45.718 1.00 95.19 1610 TRP A O 1
ATOM 11870 N N . GLN A 1 1611 ? 54.118 13.062 -46.203 1.00 94.88 1611 GLN A N 1
ATOM 11871 C CA . GLN A 1 1611 ? 54.778 14.371 -46.175 1.00 94.88 1611 GLN A CA 1
ATOM 11872 C C . GLN A 1 1611 ? 55.336 14.697 -44.784 1.00 94.88 1611 GLN A C 1
ATOM 11874 O O . GLN A 1 1611 ? 56.487 15.124 -44.664 1.00 94.88 1611 GLN A O 1
ATOM 11879 N N . LEU A 1 1612 ? 54.569 14.413 -43.725 1.00 94.06 1612 LEU A N 1
ATOM 11880 C CA . LEU A 1 1612 ? 55.024 14.543 -42.339 1.00 94.06 1612 LEU A CA 1
ATOM 11881 C C . LEU A 1 1612 ? 56.254 13.672 -42.081 1.00 94.06 1612 LEU A C 1
ATOM 11883 O O . LEU A 1 1612 ? 57.234 14.155 -41.518 1.00 94.06 1612 LEU A O 1
ATOM 11887 N N . HIS A 1 1613 ? 56.249 12.411 -42.521 1.00 93.25 1613 HIS A N 1
ATOM 11888 C CA . HIS A 1 1613 ? 57.414 11.538 -42.418 1.00 93.25 1613 HIS A CA 1
ATOM 11889 C C . HIS A 1 1613 ? 58.632 12.150 -43.119 1.00 93.25 1613 HIS A C 1
ATOM 11891 O O . HIS A 1 1613 ? 59.681 12.285 -42.489 1.00 93.25 1613 HIS A O 1
ATOM 11897 N N . ARG A 1 1614 ? 58.488 12.550 -44.388 1.00 92.12 1614 ARG A N 1
ATOM 11898 C CA . ARG A 1 1614 ? 59.582 13.048 -45.231 1.00 92.12 1614 ARG A CA 1
ATOM 11899 C C . ARG A 1 1614 ? 60.227 14.312 -44.661 1.00 92.12 1614 ARG A C 1
ATOM 11901 O O . ARG A 1 1614 ? 61.452 14.397 -44.606 1.00 92.12 1614 ARG A O 1
ATOM 11908 N N . LEU A 1 1615 ? 59.413 15.264 -44.207 1.00 92.31 1615 LEU A N 1
ATOM 11909 C CA . LEU A 1 1615 ? 59.884 16.561 -43.715 1.00 92.31 1615 LEU A CA 1
ATOM 11910 C C . LEU A 1 1615 ? 60.404 16.508 -42.268 1.00 92.31 1615 LEU A C 1
ATOM 11912 O O . LEU A 1 1615 ? 61.237 17.325 -41.892 1.00 92.31 1615 LEU A O 1
ATOM 11916 N N . THR A 1 1616 ? 59.985 15.524 -41.461 1.00 89.75 1616 THR A N 1
ATOM 11917 C CA . THR A 1 1616 ? 60.400 15.418 -40.043 1.00 89.75 1616 THR A CA 1
ATOM 11918 C C . THR A 1 1616 ? 61.421 14.315 -39.752 1.00 89.75 1616 THR A C 1
ATOM 11920 O O . THR A 1 1616 ? 61.979 14.267 -38.654 1.00 89.75 1616 THR A O 1
ATOM 11923 N N . ALA A 1 1617 ? 61.715 13.430 -40.714 1.00 86.38 1617 ALA A N 1
ATOM 11924 C CA . ALA A 1 1617 ? 62.631 12.302 -40.521 1.00 86.38 1617 ALA A CA 1
ATOM 11925 C C . ALA A 1 1617 ? 64.037 12.732 -40.069 1.00 86.38 1617 ALA A C 1
ATOM 11927 O O . ALA A 1 1617 ? 64.597 12.113 -39.164 1.00 86.38 1617 ALA A O 1
ATOM 11928 N N . ARG A 1 1618 ? 64.589 13.816 -40.640 1.00 84.00 1618 ARG A N 1
ATOM 11929 C CA . ARG A 1 1618 ? 65.937 14.316 -40.300 1.00 84.00 1618 ARG A CA 1
ATOM 11930 C C . ARG A 1 1618 ? 66.070 14.731 -38.833 1.00 84.00 1618 ARG A C 1
ATOM 11932 O O . ARG A 1 1618 ? 67.109 14.492 -38.232 1.00 84.00 1618 ARG A O 1
ATOM 11939 N N . ALA A 1 1619 ? 65.011 15.297 -38.257 1.00 82.94 1619 ALA A N 1
ATOM 11940 C CA . ALA A 1 1619 ? 64.972 15.736 -36.863 1.00 82.94 1619 ALA A CA 1
ATOM 11941 C C . ALA A 1 1619 ? 64.578 14.611 -35.881 1.00 82.94 1619 ALA A C 1
ATOM 11943 O O . ALA A 1 1619 ? 64.478 14.850 -34.683 1.00 82.94 1619 ALA A O 1
ATOM 11944 N N . ARG A 1 1620 ? 64.354 13.379 -36.372 1.00 87.69 1620 ARG A N 1
ATOM 11945 C CA . ARG A 1 1620 ? 63.964 12.193 -35.579 1.00 87.69 1620 ARG A CA 1
ATOM 11946 C C . ARG A 1 1620 ? 62.742 12.418 -34.678 1.00 87.69 1620 ARG A C 1
ATOM 11948 O O . ARG A 1 1620 ? 62.612 11.780 -33.637 1.00 87.69 1620 ARG A O 1
ATOM 11955 N N . VAL A 1 1621 ? 61.828 13.287 -35.103 1.00 87.56 1621 VAL A N 1
ATOM 11956 C CA . VAL A 1 1621 ? 60.626 13.654 -34.342 1.00 87.56 1621 VAL A CA 1
ATOM 11957 C C . VAL A 1 1621 ? 59.678 12.448 -34.224 1.00 87.56 1621 VAL A C 1
ATOM 11959 O O . VAL A 1 1621 ? 59.412 11.799 -35.240 1.00 87.56 1621 VAL A O 1
ATOM 11962 N N . PRO A 1 1622 ? 59.144 12.124 -33.031 1.00 88.88 1622 PRO A N 1
ATOM 11963 C CA . PRO A 1 1622 ? 58.116 11.101 -32.863 1.00 88.88 1622 PRO A CA 1
ATOM 11964 C C . PRO A 1 1622 ? 56.844 11.406 -33.656 1.00 88.88 1622 PRO A C 1
ATOM 11966 O O . PRO A 1 1622 ? 56.292 12.503 -33.568 1.00 88.88 1622 PRO A O 1
ATOM 11969 N N . LEU A 1 1623 ? 56.360 10.408 -34.400 1.00 91.62 1623 LEU A N 1
ATOM 11970 C CA . LEU A 1 1623 ? 55.096 10.469 -35.136 1.00 91.62 1623 LEU A CA 1
ATOM 11971 C C . LEU A 1 1623 ? 54.041 9.592 -34.449 1.00 91.62 1623 LEU A C 1
ATOM 11973 O O . LEU A 1 1623 ? 54.140 8.367 -34.492 1.00 91.62 1623 LEU A O 1
ATOM 11977 N N . LEU A 1 1624 ? 53.033 10.214 -33.838 1.00 92.19 1624 LEU A N 1
ATOM 11978 C CA . LEU A 1 1624 ? 51.852 9.542 -33.299 1.00 92.19 1624 LEU A CA 1
ATOM 11979 C C . LEU A 1 1624 ? 50.736 9.592 -34.342 1.00 92.19 1624 LEU A C 1
ATOM 11981 O O . LEU A 1 1624 ? 50.108 10.631 -34.548 1.00 92.19 1624 LEU A O 1
ATOM 11985 N N . ALA A 1 1625 ? 50.500 8.476 -35.020 1.00 93.75 1625 ALA A N 1
ATOM 11986 C CA . ALA A 1 1625 ? 49.470 8.366 -36.038 1.00 93.75 1625 ALA A CA 1
ATOM 11987 C C . ALA A 1 1625 ? 48.187 7.765 -35.453 1.00 93.75 1625 ALA A C 1
ATOM 11989 O O . ALA A 1 1625 ? 48.196 6.682 -34.870 1.00 93.75 1625 ALA A O 1
ATOM 11990 N N . PHE A 1 1626 ? 47.062 8.451 -35.638 1.00 92.81 1626 PHE A N 1
ATOM 11991 C CA . PHE A 1 1626 ? 45.753 7.845 -35.428 1.00 92.81 1626 PHE A CA 1
ATOM 11992 C C . PHE A 1 1626 ? 45.389 7.089 -36.696 1.00 92.81 1626 PHE A C 1
ATOM 11994 O O . PHE A 1 1626 ? 45.163 7.703 -37.736 1.00 92.81 1626 PHE A O 1
ATOM 12001 N N . SER A 1 1627 ? 45.325 5.773 -36.597 1.00 93.50 1627 SER A N 1
ATOM 12002 C CA . SER A 1 1627 ? 44.831 4.865 -37.625 1.00 93.50 1627 SER A CA 1
ATOM 12003 C C . SER A 1 1627 ? 43.432 4.368 -37.230 1.00 93.50 1627 SER A C 1
ATOM 12005 O O . SER A 1 1627 ? 42.790 4.910 -36.326 1.00 93.50 1627 SER A O 1
ATOM 12007 N N . SER A 1 1628 ? 42.928 3.346 -37.908 1.00 90.88 1628 SER A N 1
ATOM 12008 C CA . SER A 1 1628 ? 41.643 2.717 -37.621 1.00 90.88 1628 SER A CA 1
ATOM 12009 C C . SER A 1 1628 ? 41.752 1.208 -37.771 1.00 90.88 1628 SER A C 1
ATOM 12011 O O . SER A 1 1628 ? 42.439 0.711 -38.662 1.00 90.88 1628 SER A O 1
ATOM 12013 N N . LEU A 1 1629 ? 40.991 0.479 -36.954 1.00 87.50 1629 LEU A N 1
ATOM 12014 C CA . LEU A 1 1629 ? 40.805 -0.966 -37.085 1.00 87.50 1629 LEU A CA 1
ATOM 12015 C C . LEU A 1 1629 ? 40.344 -1.386 -38.496 1.00 87.50 1629 LEU A C 1
ATOM 12017 O O . LEU A 1 1629 ? 40.611 -2.508 -38.930 1.00 87.50 1629 LEU A O 1
ATOM 12021 N N . SER A 1 1630 ? 39.708 -0.477 -39.246 1.00 85.88 1630 SER A N 1
ATOM 12022 C CA . SER A 1 1630 ? 39.361 -0.685 -40.657 1.00 85.88 1630 SER A CA 1
ATOM 12023 C C . SER A 1 1630 ? 40.564 -1.060 -41.527 1.00 85.88 1630 SER A C 1
ATOM 12025 O O . SER A 1 1630 ? 40.397 -1.837 -42.461 1.00 85.88 1630 SER A O 1
ATOM 12027 N N . GLY A 1 1631 ? 41.778 -0.607 -41.190 1.00 86.69 1631 GLY A N 1
ATOM 12028 C CA . GLY A 1 1631 ? 43.002 -0.968 -41.906 1.00 86.69 1631 GLY A CA 1
ATOM 12029 C C . GLY A 1 1631 ? 43.314 -2.467 -41.875 1.00 86.69 1631 GLY A C 1
ATOM 12030 O O . GLY A 1 1631 ? 43.915 -2.973 -42.821 1.00 86.69 1631 GLY A O 1
ATOM 12031 N N . VAL A 1 1632 ? 42.874 -3.196 -40.837 1.00 89.06 1632 VAL A N 1
ATOM 12032 C CA . VAL A 1 1632 ? 43.120 -4.643 -40.665 1.00 89.06 1632 VAL A CA 1
ATOM 12033 C C . VAL A 1 1632 ? 41.884 -5.527 -40.825 1.00 89.06 1632 VAL A C 1
ATOM 12035 O O . VAL A 1 1632 ? 42.026 -6.654 -41.297 1.00 89.06 1632 VAL A O 1
ATOM 12038 N N . LEU A 1 1633 ? 40.689 -5.038 -40.476 1.00 82.12 1633 LEU A N 1
ATOM 12039 C CA . LEU A 1 1633 ? 39.438 -5.779 -40.681 1.00 82.12 1633 LEU A CA 1
ATOM 12040 C C . LEU A 1 1633 ? 38.831 -5.555 -42.068 1.00 82.12 1633 LEU A C 1
ATOM 12042 O O . LEU A 1 1633 ? 38.229 -6.478 -42.600 1.00 82.12 1633 LEU A O 1
ATOM 12046 N N . GLY A 1 1634 ? 38.977 -4.352 -42.635 1.00 83.38 1634 GLY A N 1
ATOM 12047 C CA . GLY A 1 1634 ? 38.339 -3.950 -43.889 1.00 83.38 1634 GLY A CA 1
ATOM 12048 C C . GLY A 1 1634 ? 36.819 -4.113 -43.869 1.00 83.38 1634 GLY A C 1
ATOM 12049 O O . GLY A 1 1634 ? 36.300 -5.017 -44.513 1.00 83.38 1634 GLY A O 1
ATOM 12050 N N . PRO A 1 1635 ? 36.068 -3.268 -43.146 1.00 79.56 1635 PRO A N 1
ATOM 12051 C CA . PRO A 1 1635 ? 34.614 -3.305 -43.211 1.00 79.56 1635 PRO A CA 1
ATOM 12052 C C . PRO A 1 1635 ? 34.122 -3.012 -44.638 1.00 79.56 1635 PRO A C 1
ATOM 12054 O O . PRO A 1 1635 ? 34.742 -2.247 -45.390 1.00 79.56 1635 PRO A O 1
ATOM 12057 N N . ALA A 1 1636 ? 33.002 -3.638 -45.004 1.00 78.62 1636 ALA A N 1
ATOM 12058 C CA . ALA A 1 1636 ? 32.361 -3.453 -46.301 1.00 78.62 1636 ALA A CA 1
ATOM 12059 C C . ALA A 1 1636 ? 32.011 -1.972 -46.526 1.00 78.62 1636 ALA A C 1
ATOM 12061 O O . ALA A 1 1636 ? 31.533 -1.297 -45.615 1.00 78.62 1636 ALA A O 1
ATOM 12062 N N . GLY A 1 1637 ? 32.267 -1.459 -47.731 1.00 81.44 1637 GLY A N 1
ATOM 12063 C CA . GLY A 1 1637 ? 32.015 -0.066 -48.092 1.00 81.44 1637 GLY A CA 1
ATOM 12064 C C . GLY A 1 1637 ? 33.095 0.948 -47.688 1.00 81.44 1637 GLY A C 1
ATOM 12065 O O . GLY A 1 1637 ? 32.973 2.114 -48.049 1.00 81.44 1637 GLY A O 1
ATOM 12066 N N . GLN A 1 1638 ? 34.168 0.553 -46.992 1.00 86.81 1638 GLN A N 1
ATOM 12067 C CA . GLN A 1 1638 ? 35.214 1.485 -46.521 1.00 86.81 1638 GLN A CA 1
ATOM 12068 C C . GLN A 1 1638 ? 36.584 1.287 -47.185 1.00 86.81 1638 GLN A C 1
ATOM 12070 O O . GLN A 1 1638 ? 37.617 1.612 -46.596 1.00 86.81 1638 GLN A O 1
ATOM 12075 N N . ALA A 1 1639 ? 36.615 0.795 -48.426 1.00 87.69 1639 ALA A N 1
ATOM 12076 C CA . ALA A 1 1639 ? 37.849 0.420 -49.121 1.00 87.69 1639 ALA A CA 1
ATOM 12077 C C . ALA A 1 1639 ? 38.922 1.526 -49.130 1.00 87.69 1639 ALA A C 1
ATOM 12079 O O . ALA A 1 1639 ? 40.090 1.263 -48.842 1.00 87.69 1639 ALA A O 1
ATOM 12080 N N . GLY A 1 1640 ? 38.535 2.779 -49.401 1.00 90.19 1640 GLY A N 1
ATOM 12081 C CA . GLY A 1 1640 ? 39.481 3.898 -49.400 1.00 90.19 1640 GLY A CA 1
ATOM 12082 C C . GLY A 1 1640 ? 40.028 4.246 -48.016 1.00 90.19 1640 GLY A C 1
ATOM 12083 O O . GLY A 1 1640 ? 41.209 4.565 -47.881 1.00 90.19 1640 GLY A O 1
ATOM 12084 N N . TYR A 1 1641 ? 39.201 4.139 -46.974 1.00 91.00 1641 TYR A N 1
ATOM 12085 C CA . TYR A 1 1641 ? 39.617 4.432 -45.604 1.00 91.00 1641 TYR A CA 1
ATOM 12086 C C . TYR A 1 1641 ? 40.498 3.313 -45.041 1.00 91.00 1641 TYR A C 1
ATOM 12088 O O . TYR A 1 1641 ? 41.537 3.592 -44.442 1.00 91.00 1641 TYR A O 1
ATOM 12096 N N . ALA A 1 1642 ? 40.152 2.051 -45.305 1.00 91.81 1642 ALA A N 1
ATOM 12097 C CA . ALA A 1 1642 ? 40.975 0.898 -44.959 1.00 91.81 1642 ALA A CA 1
ATOM 12098 C C . ALA A 1 1642 ? 42.357 0.971 -45.636 1.00 91.81 1642 ALA A C 1
ATOM 12100 O O . ALA A 1 1642 ? 43.377 0.811 -44.964 1.00 91.81 1642 ALA A O 1
ATOM 12101 N N . ALA A 1 1643 ? 42.409 1.307 -46.931 1.00 94.75 1643 ALA A N 1
ATOM 12102 C CA . ALA A 1 1643 ? 43.659 1.514 -47.666 1.00 94.75 1643 ALA A CA 1
ATOM 12103 C C . ALA A 1 1643 ? 44.529 2.625 -47.059 1.00 94.75 1643 ALA A C 1
ATOM 12105 O O . ALA A 1 1643 ? 45.730 2.441 -46.850 1.00 94.75 1643 ALA A O 1
ATOM 12106 N N . ALA A 1 1644 ? 43.924 3.768 -46.730 1.00 94.88 1644 ALA A N 1
ATOM 12107 C CA . ALA A 1 1644 ? 44.640 4.896 -46.149 1.00 94.88 1644 ALA A CA 1
ATOM 12108 C C . ALA A 1 1644 ? 45.252 4.566 -44.777 1.00 94.88 1644 ALA A C 1
ATOM 12110 O O . ALA A 1 1644 ? 46.392 4.937 -44.505 1.00 94.88 1644 ALA A O 1
ATOM 12111 N N . ASN A 1 1645 ? 44.516 3.853 -43.922 1.00 95.38 1645 ASN A N 1
ATOM 12112 C CA . ASN A 1 1645 ? 44.994 3.454 -42.598 1.00 95.38 1645 ASN A CA 1
ATOM 12113 C C . ASN A 1 1645 ? 46.075 2.363 -42.679 1.00 95.38 1645 ASN A C 1
ATOM 12115 O O . ASN A 1 1645 ? 47.093 2.470 -41.999 1.00 95.38 1645 ASN A O 1
ATOM 12119 N N . ALA A 1 1646 ? 45.931 1.388 -43.583 1.00 94.88 1646 ALA A N 1
ATOM 12120 C CA . ALA A 1 1646 ? 46.951 0.362 -43.799 1.00 94.88 1646 ALA A CA 1
ATOM 12121 C C . ALA A 1 1646 ? 48.285 0.949 -44.309 1.00 94.88 1646 ALA A C 1
ATOM 12123 O O . ALA A 1 1646 ? 49.354 0.523 -43.869 1.00 94.88 1646 ALA A O 1
ATOM 12124 N N . PHE A 1 1647 ? 48.236 1.979 -45.168 1.00 96.50 1647 PHE A N 1
ATOM 12125 C CA . PHE A 1 1647 ? 49.425 2.740 -45.575 1.00 96.50 1647 PHE A CA 1
ATOM 12126 C C . PHE A 1 1647 ? 50.125 3.393 -44.374 1.00 96.50 1647 PHE A C 1
ATOM 12128 O O . PHE A 1 1647 ? 51.347 3.313 -44.239 1.00 96.50 1647 PHE A O 1
ATOM 12135 N N . VAL A 1 1648 ? 49.356 4.046 -43.496 1.00 96.00 1648 VAL A N 1
ATOM 12136 C CA . VAL A 1 1648 ? 49.884 4.739 -42.311 1.00 96.00 1648 VAL A CA 1
ATOM 12137 C C . VAL A 1 1648 ? 50.514 3.753 -41.326 1.00 96.00 1648 VAL A C 1
ATOM 12139 O O . VAL A 1 1648 ? 51.622 4.001 -40.847 1.00 96.00 1648 VAL A O 1
ATOM 12142 N N . ASP A 1 1649 ? 49.865 2.616 -41.075 1.00 94.81 1649 ASP A N 1
ATOM 12143 C CA . ASP A 1 1649 ? 50.393 1.566 -40.199 1.00 94.81 1649 ASP A CA 1
ATOM 12144 C C . ASP A 1 1649 ? 51.734 1.032 -40.722 1.00 94.81 1649 ASP A C 1
ATOM 12146 O O . ASP A 1 1649 ? 52.718 0.971 -39.978 1.00 94.81 1649 ASP A O 1
ATOM 12150 N N . ALA A 1 1650 ? 51.816 0.730 -42.021 1.00 94.38 1650 ALA A N 1
ATOM 12151 C CA . ALA A 1 1650 ? 53.050 0.277 -42.658 1.00 94.38 1650 ALA A CA 1
ATOM 12152 C C . ALA A 1 1650 ? 54.150 1.352 -42.643 1.00 94.38 1650 ALA A C 1
ATOM 12154 O O . ALA A 1 1650 ? 55.315 1.047 -42.375 1.00 94.38 1650 ALA A O 1
ATOM 12155 N N . LEU A 1 1651 ? 53.801 2.626 -42.857 1.00 94.56 1651 LEU A N 1
ATOM 12156 C CA . LEU A 1 1651 ? 54.746 3.741 -42.766 1.00 94.56 1651 LEU A CA 1
ATOM 12157 C C . LEU A 1 1651 ? 55.358 3.851 -41.361 1.00 94.56 1651 LEU A C 1
ATOM 12159 O O . LEU A 1 1651 ? 56.565 4.072 -41.233 1.00 94.56 1651 LEU A O 1
ATOM 12163 N N . VAL A 1 1652 ? 54.557 3.681 -40.305 1.00 93.25 1652 VAL A N 1
ATOM 12164 C CA . VAL A 1 1652 ? 55.053 3.727 -38.922 1.00 93.25 1652 VAL A CA 1
ATOM 12165 C C . VAL A 1 1652 ? 55.894 2.496 -38.578 1.00 93.25 1652 VAL A C 1
ATOM 12167 O O . VAL A 1 1652 ? 56.960 2.655 -37.977 1.00 93.25 1652 VAL A O 1
ATOM 12170 N N . GLN A 1 1653 ? 55.497 1.294 -39.009 1.00 91.69 1653 GLN A N 1
ATOM 12171 C CA . GLN A 1 1653 ? 56.340 0.096 -38.873 1.00 91.69 1653 GLN A CA 1
ATOM 12172 C C . GLN A 1 1653 ? 57.702 0.304 -39.538 1.00 91.69 1653 GLN A C 1
ATOM 12174 O O . GLN A 1 1653 ? 58.738 0.048 -38.921 1.00 91.69 1653 GLN A O 1
ATOM 12179 N N . ARG A 1 1654 ? 57.718 0.868 -40.751 1.00 90.62 1654 ARG A N 1
ATOM 12180 C CA . ARG A 1 1654 ? 58.955 1.188 -41.470 1.00 90.62 1654 ARG A CA 1
ATOM 12181 C C . ARG A 1 1654 ? 59.795 2.239 -40.742 1.00 90.62 1654 ARG A C 1
ATOM 12183 O O . ARG A 1 1654 ? 61.005 2.067 -40.608 1.00 90.62 1654 ARG A O 1
ATOM 12190 N N . ARG A 1 1655 ? 59.176 3.298 -40.202 1.00 91.12 1655 ARG A N 1
ATOM 12191 C CA . ARG A 1 1655 ? 59.874 4.284 -39.349 1.00 91.12 1655 ARG A CA 1
ATOM 12192 C C . ARG A 1 1655 ? 60.568 3.605 -38.175 1.00 91.12 1655 ARG A C 1
ATOM 12194 O O . ARG A 1 1655 ? 61.768 3.794 -38.001 1.00 91.12 1655 ARG A O 1
ATOM 12201 N N . ARG A 1 1656 ? 59.847 2.774 -37.421 1.00 88.38 1656 ARG A N 1
ATOM 12202 C CA . ARG A 1 1656 ? 60.401 2.073 -36.254 1.00 88.38 1656 ARG A CA 1
ATOM 12203 C C . ARG A 1 1656 ? 61.525 1.117 -36.638 1.00 88.38 1656 ARG A C 1
ATOM 12205 O O . ARG A 1 1656 ? 62.576 1.161 -36.007 1.00 88.38 1656 ARG A O 1
ATOM 12212 N N . GLY A 1 1657 ? 61.360 0.351 -37.715 1.00 86.31 1657 GLY A N 1
ATOM 12213 C CA . GLY A 1 1657 ? 62.403 -0.547 -38.217 1.00 86.31 1657 GLY A CA 1
ATOM 12214 C C . GLY A 1 1657 ? 63.643 0.165 -38.784 1.00 86.31 1657 GLY A C 1
ATOM 12215 O O . GLY A 1 1657 ? 64.719 -0.418 -38.808 1.00 86.31 1657 GLY A O 1
ATOM 12216 N N . THR A 1 1658 ? 63.535 1.444 -39.161 1.00 86.62 1658 THR A N 1
ATOM 12217 C CA . THR A 1 1658 ? 64.678 2.302 -39.557 1.00 86.62 1658 THR A CA 1
ATOM 12218 C C . THR A 1 1658 ? 65.246 3.147 -38.405 1.00 86.62 1658 THR A C 1
ATOM 12220 O O . THR A 1 1658 ? 66.090 4.016 -38.621 1.00 86.62 1658 THR A O 1
ATOM 12223 N N . GLY A 1 1659 ? 64.807 2.912 -37.162 1.00 86.19 1659 GLY A N 1
ATOM 12224 C CA . GLY A 1 1659 ? 65.312 3.613 -35.976 1.00 86.19 1659 GLY A CA 1
ATOM 12225 C C . GLY A 1 1659 ? 64.744 5.023 -35.765 1.00 86.19 1659 GLY A C 1
ATOM 12226 O O . GLY A 1 1659 ? 65.321 5.812 -35.006 1.00 86.19 1659 GLY A O 1
ATOM 12227 N N . LEU A 1 1660 ? 63.628 5.359 -36.419 1.00 89.56 1660 LEU A N 1
ATOM 12228 C CA . LEU A 1 1660 ? 62.855 6.578 -36.172 1.00 89.56 1660 LEU A CA 1
ATOM 12229 C C . LEU A 1 1660 ? 61.676 6.285 -35.222 1.00 89.56 1660 LEU A C 1
ATOM 12231 O O . LEU A 1 1660 ? 60.998 5.268 -35.375 1.00 89.56 1660 LEU A O 1
ATOM 12235 N N . PRO A 1 1661 ? 61.381 7.164 -34.248 1.00 87.69 1661 PRO A N 1
ATOM 12236 C CA . PRO A 1 1661 ? 60.257 6.966 -33.340 1.00 87.69 1661 PRO A CA 1
ATOM 12237 C C . PRO A 1 1661 ? 58.905 7.173 -34.043 1.00 87.69 1661 PRO A C 1
ATOM 12239 O O . PRO A 1 1661 ? 58.743 8.041 -34.912 1.00 87.69 1661 PRO A O 1
ATOM 12242 N N . GLY A 1 1662 ? 57.920 6.381 -33.628 1.00 89.38 1662 GLY A N 1
ATOM 12243 C CA . GLY A 1 1662 ? 56.529 6.508 -34.042 1.00 89.38 1662 GLY A CA 1
ATOM 12244 C C . GLY A 1 1662 ? 55.662 5.361 -33.532 1.00 89.38 1662 GLY A C 1
ATOM 12245 O O . GLY A 1 1662 ? 56.168 4.265 -33.298 1.00 89.38 1662 GLY A O 1
ATOM 12246 N N . VAL A 1 1663 ? 54.373 5.638 -33.366 1.00 91.88 1663 VAL A N 1
ATOM 12247 C CA . VAL A 1 1663 ? 53.342 4.659 -33.004 1.00 91.88 1663 VAL A CA 1
ATOM 12248 C C . VAL A 1 1663 ? 52.083 4.944 -33.819 1.00 91.88 1663 VAL A C 1
ATOM 12250 O O . VAL A 1 1663 ? 51.674 6.101 -33.941 1.00 91.88 1663 VAL A O 1
ATOM 12253 N N . SER A 1 1664 ? 51.494 3.904 -34.405 1.00 94.19 1664 SER A N 1
ATOM 12254 C CA . SER A 1 1664 ? 50.188 3.963 -35.059 1.00 94.19 1664 SER A CA 1
ATOM 12255 C C . SER A 1 1664 ? 49.156 3.274 -34.177 1.00 94.19 1664 SER A C 1
ATOM 12257 O O . SER A 1 1664 ? 49.376 2.154 -33.719 1.00 94.19 1664 SER A O 1
ATOM 12259 N N . MET A 1 1665 ? 48.038 3.942 -33.919 1.00 93.31 1665 MET A N 1
ATOM 12260 C CA . MET A 1 1665 ? 46.948 3.416 -33.095 1.00 93.31 1665 MET A CA 1
ATOM 12261 C C . MET A 1 1665 ? 45.732 3.150 -33.977 1.00 93.31 1665 MET A C 1
ATOM 12263 O O . MET A 1 1665 ? 45.054 4.088 -34.391 1.00 93.31 1665 MET A O 1
ATOM 12267 N N . GLY A 1 1666 ? 45.468 1.882 -34.290 1.00 91.12 1666 GLY A N 1
ATOM 12268 C CA . GLY A 1 1666 ? 44.313 1.432 -35.062 1.00 91.12 1666 GLY A CA 1
ATOM 12269 C C . GLY A 1 1666 ? 43.052 1.394 -34.204 1.00 91.12 1666 GLY A C 1
ATOM 12270 O O . GLY A 1 1666 ? 42.689 0.342 -33.684 1.00 91.12 1666 GLY A O 1
ATOM 12271 N N . TRP A 1 1667 ? 42.397 2.542 -34.035 1.00 89.00 1667 TRP A N 1
ATOM 12272 C CA . TRP A 1 1667 ? 41.266 2.686 -33.116 1.00 89.00 1667 TRP A CA 1
ATOM 12273 C C . TRP A 1 1667 ? 40.028 1.889 -33.538 1.00 89.00 1667 TRP A C 1
ATOM 12275 O O . TRP A 1 1667 ? 39.643 1.884 -34.715 1.00 89.00 1667 TRP A O 1
ATOM 12285 N N . GLY A 1 1668 ? 39.378 1.275 -32.545 1.00 81.75 1668 GLY A N 1
ATOM 12286 C CA . GLY A 1 1668 ? 37.966 0.904 -32.606 1.00 81.75 1668 GLY A CA 1
ATOM 12287 C C . GLY A 1 1668 ? 37.029 2.115 -32.573 1.00 81.75 1668 GLY A C 1
ATOM 12288 O O . GLY A 1 1668 ? 37.456 3.270 -32.610 1.00 81.75 1668 GLY A O 1
ATOM 12289 N N . MET A 1 1669 ? 35.726 1.849 -32.500 1.00 79.50 1669 MET A N 1
ATOM 12290 C CA . MET A 1 1669 ? 34.716 2.904 -32.419 1.00 79.50 1669 MET A CA 1
ATOM 12291 C C . MET A 1 1669 ? 34.802 3.635 -31.071 1.00 79.50 1669 MET A C 1
ATOM 12293 O O . MET A 1 1669 ? 34.898 2.994 -30.030 1.00 79.50 1669 MET A O 1
ATOM 12297 N N . TRP A 1 1670 ? 34.741 4.967 -31.086 1.00 81.81 1670 TRP A N 1
ATOM 12298 C CA . TRP A 1 1670 ? 34.574 5.789 -29.881 1.00 81.81 1670 TRP A CA 1
ATOM 12299 C C . TRP A 1 1670 ? 33.085 6.095 -29.675 1.00 81.81 1670 TRP A C 1
ATOM 12301 O O . TRP A 1 1670 ? 32.346 6.250 -30.649 1.00 81.81 1670 TRP A O 1
ATOM 12311 N N . ALA A 1 1671 ? 32.645 6.177 -28.421 1.00 71.75 1671 ALA A N 1
ATOM 12312 C CA . ALA A 1 1671 ? 31.257 6.438 -28.047 1.00 71.75 1671 ALA A CA 1
ATOM 12313 C C . ALA A 1 1671 ? 30.808 7.850 -28.458 1.00 71.75 1671 ALA A C 1
ATOM 12315 O O . ALA A 1 1671 ? 29.680 8.036 -28.923 1.00 71.75 1671 ALA A O 1
ATOM 12316 N N . THR A 1 1672 ? 31.703 8.836 -28.354 1.00 68.69 1672 THR A N 1
ATOM 12317 C CA . THR A 1 1672 ? 31.429 10.212 -28.773 1.00 68.69 1672 THR A CA 1
ATOM 12318 C C . THR A 1 1672 ? 31.335 10.306 -30.292 1.00 68.69 1672 THR A C 1
ATOM 12320 O O . THR A 1 1672 ? 32.331 10.219 -31.019 1.00 68.69 1672 THR A O 1
ATOM 12323 N N . ARG A 1 1673 ? 30.107 10.514 -30.782 1.00 62.16 1673 ARG A N 1
ATOM 12324 C CA . ARG A 1 1673 ? 29.820 10.661 -32.214 1.00 62.16 1673 ARG A CA 1
ATOM 12325 C C . ARG A 1 1673 ? 30.535 11.889 -32.774 1.00 62.16 1673 ARG A C 1
ATOM 12327 O O . ARG A 1 1673 ? 30.359 13.018 -32.322 1.00 62.16 1673 ARG A O 1
ATOM 12334 N N . SER A 1 1674 ? 31.360 11.650 -33.781 1.00 60.47 1674 SER A N 1
ATOM 12335 C CA . SER A 1 1674 ? 32.170 12.639 -34.487 1.00 60.47 1674 SER A CA 1
ATOM 12336 C C . SER A 1 1674 ? 31.593 12.960 -35.862 1.00 60.47 1674 SER A C 1
ATOM 12338 O O . SER A 1 1674 ? 30.770 12.215 -36.379 1.00 60.47 1674 SER A O 1
ATOM 12340 N N . GLY A 1 1675 ? 32.088 14.004 -36.532 1.00 55.16 1675 GLY A N 1
ATOM 12341 C CA . GLY A 1 1675 ? 31.752 14.254 -37.945 1.00 55.16 1675 GLY A CA 1
ATOM 12342 C C . GLY A 1 1675 ? 32.075 13.084 -38.899 1.00 55.16 1675 GLY A C 1
ATOM 12343 O O . GLY A 1 1675 ? 31.519 13.031 -39.987 1.00 55.16 1675 GLY A O 1
ATOM 12344 N N . LEU A 1 1676 ? 32.930 12.132 -38.487 1.00 55.44 1676 LEU A N 1
ATOM 12345 C CA . LEU A 1 1676 ? 33.236 10.889 -39.216 1.00 55.44 1676 LEU A CA 1
ATOM 12346 C C . LEU A 1 1676 ? 32.279 9.728 -38.865 1.00 55.44 1676 LEU A C 1
ATOM 12348 O O . LEU A 1 1676 ? 32.179 8.777 -39.622 1.00 55.44 1676 LEU A O 1
ATOM 12352 N N . THR A 1 1677 ? 31.572 9.781 -37.735 1.00 55.91 1677 THR A N 1
ATOM 12353 C CA . THR A 1 1677 ? 30.637 8.722 -37.284 1.00 55.91 1677 THR A CA 1
ATOM 12354 C C . THR A 1 1677 ? 29.189 9.208 -37.176 1.00 55.91 1677 THR A C 1
ATOM 12356 O O . THR A 1 1677 ? 28.298 8.425 -36.872 1.00 55.91 1677 THR A O 1
ATOM 12359 N N . GLY A 1 1678 ? 28.924 10.484 -37.471 1.00 49.34 1678 GLY A N 1
ATOM 12360 C CA . GLY A 1 1678 ? 27.605 11.109 -37.361 1.00 49.34 1678 GLY A CA 1
ATOM 12361 C C . GLY A 1 1678 ? 26.565 10.599 -38.363 1.00 49.34 1678 GLY A C 1
ATOM 12362 O O . GLY A 1 1678 ? 25.384 10.869 -38.176 1.00 49.34 1678 GLY A O 1
ATOM 12363 N N . ALA A 1 1679 ? 26.986 9.856 -39.393 1.00 45.53 1679 ALA A N 1
ATOM 12364 C CA . ALA A 1 1679 ? 26.096 9.193 -40.347 1.00 45.53 1679 ALA A CA 1
ATOM 12365 C C . ALA A 1 1679 ? 25.708 7.756 -39.938 1.00 45.53 1679 ALA A C 1
ATOM 12367 O O . ALA A 1 1679 ? 24.824 7.180 -40.564 1.00 45.53 1679 ALA A O 1
ATOM 12368 N N . LEU A 1 1680 ? 26.343 7.177 -38.907 1.00 50.09 1680 LEU A N 1
ATOM 12369 C CA . LEU A 1 1680 ? 26.002 5.838 -38.418 1.00 50.09 1680 LEU A CA 1
ATOM 12370 C C . LEU A 1 1680 ? 24.695 5.900 -37.626 1.00 50.09 1680 LEU A C 1
ATOM 12372 O O . LEU A 1 1680 ? 24.588 6.616 -36.626 1.00 50.09 1680 LEU A O 1
ATOM 12376 N N . SER A 1 1681 ? 23.702 5.136 -38.077 1.00 49.31 1681 SER A N 1
ATOM 12377 C CA . SER A 1 1681 ? 22.445 4.965 -37.353 1.00 49.31 1681 SER A CA 1
ATOM 12378 C C . SER A 1 1681 ? 22.666 4.146 -36.074 1.00 49.31 1681 SER A C 1
ATOM 12380 O O . SER A 1 1681 ? 23.634 3.390 -35.961 1.00 49.31 1681 SER A O 1
ATOM 12382 N N . ASP A 1 1682 ? 21.756 4.243 -35.099 1.00 49.84 1682 ASP A N 1
ATOM 12383 C CA . ASP A 1 1682 ? 21.806 3.409 -33.882 1.00 49.84 1682 ASP A CA 1
ATOM 12384 C C . ASP A 1 1682 ? 21.834 1.907 -34.218 1.00 49.84 1682 ASP A C 1
ATOM 12386 O O . ASP A 1 1682 ? 22.433 1.107 -33.500 1.00 49.84 1682 ASP A O 1
ATOM 12390 N N . THR A 1 1683 ? 21.229 1.528 -35.346 1.00 47.47 1683 THR A N 1
ATOM 12391 C CA . THR A 1 1683 ? 21.252 0.171 -35.893 1.00 47.47 1683 THR A CA 1
ATOM 12392 C C . THR A 1 1683 ? 22.658 -0.255 -36.314 1.00 47.47 1683 THR A C 1
ATOM 12394 O O . THR A 1 1683 ? 23.052 -1.386 -36.038 1.00 47.47 1683 THR A O 1
ATOM 12397 N N . ASP A 1 1684 ? 23.442 0.642 -36.917 1.00 50.59 1684 ASP A N 1
ATOM 12398 C CA . ASP A 1 1684 ? 24.803 0.335 -37.367 1.00 50.59 1684 ASP A CA 1
ATOM 12399 C C . ASP A 1 1684 ? 25.750 0.176 -36.167 1.00 50.59 1684 ASP A C 1
ATOM 12401 O O . ASP A 1 1684 ? 26.573 -0.739 -36.144 1.00 50.59 1684 ASP A O 1
ATOM 12405 N N . ALA A 1 1685 ? 25.562 0.975 -35.108 1.00 53.06 1685 ALA A N 1
ATOM 12406 C CA . ALA A 1 1685 ? 26.278 0.809 -33.841 1.00 53.06 1685 ALA A CA 1
ATOM 12407 C C . ALA A 1 1685 ? 25.949 -0.531 -33.149 1.00 53.06 1685 ALA A C 1
ATOM 12409 O O . ALA A 1 1685 ? 26.847 -1.197 -32.632 1.00 53.06 1685 ALA A O 1
ATOM 12410 N N . ARG A 1 1686 ? 24.682 -0.974 -33.185 1.00 50.88 1686 ARG A N 1
ATOM 12411 C CA . ARG A 1 1686 ? 24.266 -2.293 -32.667 1.00 50.88 1686 ARG A CA 1
ATOM 12412 C C . ARG A 1 1686 ? 24.805 -3.448 -33.508 1.00 50.88 1686 ARG A C 1
ATOM 12414 O O . ARG A 1 1686 ? 25.162 -4.484 -32.953 1.00 50.88 1686 ARG A O 1
ATOM 12421 N N . LEU A 1 1687 ? 24.883 -3.287 -34.828 1.00 52.94 1687 LEU A N 1
ATOM 12422 C CA . LEU A 1 1687 ? 25.459 -4.298 -35.713 1.00 52.94 1687 LEU A CA 1
ATOM 12423 C C . LEU A 1 1687 ? 26.963 -4.472 -35.449 1.00 52.94 1687 LEU A C 1
ATOM 12425 O O . LEU A 1 1687 ? 27.443 -5.601 -35.399 1.00 52.94 1687 LEU A O 1
ATOM 12429 N N . ILE A 1 1688 ? 27.684 -3.369 -35.209 1.00 57.03 1688 ILE A N 1
ATOM 12430 C CA . ILE A 1 1688 ? 29.093 -3.382 -34.787 1.00 57.03 1688 ILE A CA 1
ATOM 12431 C C . ILE A 1 1688 ? 29.234 -4.056 -33.414 1.00 57.03 1688 ILE A C 1
ATOM 12433 O O . ILE A 1 1688 ? 30.065 -4.951 -33.269 1.00 57.03 1688 ILE A O 1
ATOM 12437 N N . ALA A 1 1689 ? 28.369 -3.734 -32.446 1.00 53.62 1689 ALA A N 1
ATOM 12438 C CA . ALA A 1 1689 ? 28.369 -4.391 -31.135 1.00 53.62 1689 ALA A CA 1
ATOM 12439 C C . ALA A 1 1689 ? 28.153 -5.916 -31.234 1.00 53.62 1689 ALA A C 1
ATOM 12441 O O . ALA A 1 1689 ? 28.838 -6.678 -30.555 1.00 53.62 1689 ALA A O 1
ATOM 12442 N N . ARG A 1 1690 ? 27.299 -6.384 -32.160 1.00 54.75 1690 ARG A N 1
ATOM 12443 C CA . ARG A 1 1690 ? 27.080 -7.820 -32.446 1.00 54.75 1690 ARG A CA 1
ATOM 12444 C C . ARG A 1 1690 ? 28.306 -8.543 -33.020 1.00 54.75 1690 ARG A C 1
ATOM 12446 O O . ARG A 1 1690 ? 28.321 -9.768 -33.036 1.00 54.75 1690 ARG A O 1
ATOM 12453 N N . THR A 1 1691 ? 29.333 -7.822 -33.475 1.00 57.31 1691 THR A N 1
ATOM 12454 C CA . THR A 1 1691 ? 30.626 -8.420 -33.868 1.00 57.31 1691 THR A CA 1
ATOM 12455 C C . THR A 1 1691 ? 31.584 -8.624 -32.684 1.00 57.31 1691 THR A C 1
ATOM 12457 O O . THR A 1 1691 ? 32.711 -9.078 -32.877 1.00 57.31 1691 THR A O 1
ATOM 12460 N N . GLY A 1 1692 ? 31.144 -8.295 -31.462 1.00 61.69 1692 GLY A N 1
ATOM 12461 C CA . GLY A 1 1692 ? 31.937 -8.357 -30.233 1.00 61.69 1692 GLY A CA 1
ATOM 12462 C C . GLY A 1 1692 ? 32.868 -7.163 -30.024 1.00 61.69 1692 GLY A C 1
ATOM 12463 O O . GLY A 1 1692 ? 33.743 -7.213 -29.162 1.00 61.69 1692 GLY A O 1
ATOM 12464 N N . VAL A 1 1693 ? 32.693 -6.083 -30.792 1.00 68.38 1693 VAL A N 1
ATOM 12465 C CA . VAL A 1 1693 ? 33.444 -4.827 -30.653 1.00 68.38 1693 VAL A CA 1
ATOM 12466 C C . VAL A 1 1693 ? 32.512 -3.748 -30.102 1.00 68.38 1693 VAL A C 1
ATOM 12468 O O . VAL A 1 1693 ? 31.593 -3.311 -30.792 1.00 68.38 1693 VAL A O 1
ATOM 12471 N N . ARG A 1 1694 ? 32.747 -3.299 -28.864 1.00 74.25 1694 ARG A N 1
ATOM 12472 C CA . ARG A 1 1694 ? 31.977 -2.226 -28.217 1.00 74.25 1694 ARG A CA 1
ATOM 12473 C C . ARG A 1 1694 ? 32.624 -0.849 -28.425 1.00 74.25 1694 ARG A C 1
ATOM 12475 O O . ARG A 1 1694 ? 33.850 -0.768 -28.549 1.00 74.25 1694 ARG A O 1
ATOM 12482 N N . PRO A 1 1695 ? 31.840 0.244 -28.407 1.00 74.94 1695 PRO A N 1
ATOM 12483 C CA . PRO A 1 1695 ? 32.393 1.593 -28.375 1.00 74.94 1695 PRO A CA 1
ATOM 12484 C C . PRO A 1 1695 ? 33.245 1.834 -27.114 1.00 74.94 1695 PRO A C 1
ATOM 12486 O O . PRO A 1 1695 ? 32.879 1.392 -26.023 1.00 74.94 1695 PRO A O 1
ATOM 12489 N N . LEU A 1 1696 ? 34.365 2.541 -27.270 1.00 77.94 1696 LEU A N 1
ATOM 12490 C CA . LEU A 1 1696 ? 35.210 3.043 -26.180 1.00 77.94 1696 LEU A CA 1
ATOM 12491 C C . LEU A 1 1696 ? 34.659 4.374 -25.664 1.00 77.94 1696 LEU A C 1
ATOM 12493 O O . LEU A 1 1696 ? 34.358 5.255 -26.472 1.00 77.94 1696 LEU A O 1
ATOM 12497 N N . THR A 1 1697 ? 34.551 4.552 -24.349 1.00 80.62 1697 THR A N 1
ATOM 12498 C CA . THR A 1 1697 ? 34.242 5.876 -23.779 1.00 80.62 1697 THR A CA 1
ATOM 12499 C C . THR A 1 1697 ? 35.414 6.845 -23.978 1.00 80.62 1697 THR A C 1
ATOM 12501 O O . THR A 1 1697 ? 36.532 6.424 -24.281 1.00 80.62 1697 THR A O 1
ATOM 12504 N N . ASP A 1 1698 ? 35.180 8.151 -23.813 1.00 83.25 1698 ASP A N 1
ATOM 12505 C CA . ASP A 1 1698 ? 36.244 9.156 -23.963 1.00 83.25 1698 ASP A CA 1
ATOM 12506 C C . ASP A 1 1698 ? 37.391 8.930 -22.961 1.00 83.25 1698 ASP A C 1
ATOM 12508 O O . ASP A 1 1698 ? 38.558 9.015 -23.339 1.00 83.25 1698 ASP A O 1
ATOM 12512 N N . GLU A 1 1699 ? 37.077 8.577 -21.710 1.00 78.38 1699 GLU A N 1
ATOM 12513 C CA . GLU A 1 1699 ? 38.078 8.253 -20.683 1.00 78.38 1699 GLU A CA 1
ATOM 12514 C C . GLU A 1 1699 ? 38.852 6.973 -21.008 1.00 78.38 1699 GLU A C 1
ATOM 12516 O O . GLU A 1 1699 ? 40.082 6.973 -20.938 1.00 78.38 1699 GLU A O 1
ATOM 12521 N N . GLU A 1 1700 ? 38.169 5.904 -21.431 1.00 80.75 1700 GLU A N 1
ATOM 12522 C CA . GLU A 1 1700 ? 38.833 4.666 -21.857 1.00 80.75 1700 GLU A CA 1
ATOM 12523 C C . GLU A 1 1700 ? 39.758 4.915 -23.053 1.00 80.75 1700 GLU A C 1
ATOM 12525 O O . GLU A 1 1700 ? 40.896 4.445 -23.078 1.00 80.75 1700 GLU A O 1
ATOM 12530 N N . GLY A 1 1701 ? 39.287 5.678 -24.043 1.00 84.94 1701 GLY A N 1
ATOM 12531 C CA . GLY A 1 1701 ? 40.058 6.031 -25.227 1.00 84.94 1701 GLY A CA 1
ATOM 12532 C C . GLY A 1 1701 ? 41.321 6.825 -24.887 1.00 84.94 1701 GLY A C 1
ATOM 12533 O O . GLY A 1 1701 ? 42.398 6.512 -25.398 1.00 84.94 1701 GLY A O 1
ATOM 12534 N N . LEU A 1 1702 ? 41.226 7.813 -23.991 1.00 87.69 1702 LEU A N 1
ATOM 12535 C CA . LEU A 1 1702 ? 42.376 8.603 -23.537 1.00 87.69 1702 LEU A CA 1
ATOM 12536 C C . LEU A 1 1702 ? 43.353 7.782 -22.676 1.00 87.69 1702 LEU A C 1
ATOM 12538 O O . LEU A 1 1702 ? 44.565 7.888 -22.868 1.00 87.69 1702 LEU A O 1
ATOM 12542 N N . ALA A 1 1703 ? 42.859 6.899 -21.805 1.00 82.50 1703 ALA A N 1
ATOM 12543 C CA . ALA A 1 1703 ? 43.711 5.994 -21.031 1.00 82.50 1703 ALA A CA 1
ATOM 12544 C C . ALA A 1 1703 ? 44.478 5.013 -21.939 1.00 82.50 1703 ALA A C 1
ATOM 12546 O O . ALA A 1 1703 ? 45.675 4.782 -21.756 1.00 82.50 1703 ALA A O 1
ATOM 12547 N N . LEU A 1 1704 ? 43.820 4.469 -22.968 1.00 85.62 1704 LEU A N 1
ATOM 12548 C CA . LEU A 1 1704 ? 44.467 3.595 -23.948 1.00 85.62 1704 LEU A CA 1
ATOM 12549 C C . LEU A 1 1704 ? 45.457 4.350 -24.844 1.00 85.62 1704 LEU A C 1
ATOM 12551 O O . LEU A 1 1704 ? 46.460 3.766 -25.250 1.00 85.62 1704 LEU A O 1
ATOM 12555 N N . PHE A 1 1705 ? 45.219 5.635 -25.134 1.00 87.25 1705 PHE A N 1
ATOM 12556 C CA . PHE A 1 1705 ? 46.185 6.491 -25.834 1.00 87.25 1705 PHE A CA 1
ATOM 12557 C C . PHE A 1 1705 ? 47.489 6.612 -25.031 1.00 87.25 1705 PHE A C 1
ATOM 12559 O O . PHE A 1 1705 ? 48.581 6.472 -25.593 1.00 87.25 1705 PHE A O 1
ATOM 12566 N N . ASP A 1 1706 ? 47.382 6.788 -23.712 1.00 83.75 1706 ASP A N 1
ATOM 12567 C CA . ASP A 1 1706 ? 48.541 6.872 -22.822 1.00 83.75 1706 ASP A CA 1
ATOM 12568 C C . ASP A 1 1706 ? 49.293 5.542 -22.736 1.00 83.75 1706 ASP A C 1
ATOM 12570 O O . ASP A 1 1706 ? 50.520 5.513 -22.878 1.00 83.75 1706 ASP A O 1
ATOM 12574 N N . GLN A 1 1707 ? 48.561 4.433 -22.583 1.00 80.62 1707 GLN A N 1
ATOM 12575 C CA . GLN A 1 1707 ? 49.144 3.092 -22.552 1.00 80.62 1707 GLN A CA 1
ATOM 12576 C C . GLN A 1 1707 ? 49.840 2.743 -23.871 1.00 80.62 1707 GLN A C 1
ATOM 12578 O O . GLN A 1 1707 ? 50.990 2.308 -23.856 1.00 80.62 1707 GLN A O 1
ATOM 12583 N N . ALA A 1 1708 ? 49.193 2.983 -25.016 1.00 83.50 1708 ALA A N 1
ATOM 12584 C CA . ALA A 1 1708 ? 49.726 2.686 -26.346 1.00 83.50 1708 ALA A CA 1
ATOM 12585 C C . ALA A 1 1708 ? 51.109 3.309 -26.560 1.00 83.50 1708 ALA A C 1
ATOM 12587 O O . ALA A 1 1708 ? 52.034 2.648 -27.039 1.00 83.50 1708 ALA A O 1
ATOM 12588 N N . ARG A 1 1709 ? 51.271 4.565 -26.132 1.00 79.44 1709 ARG A N 1
ATOM 12589 C CA . ARG A 1 1709 ? 52.524 5.317 -26.233 1.00 79.44 1709 ARG A CA 1
ATOM 12590 C C . ARG A 1 1709 ? 53.667 4.683 -25.434 1.00 79.44 1709 ARG A C 1
ATOM 12592 O O . ARG A 1 1709 ? 54.822 4.840 -25.821 1.00 79.44 1709 ARG A O 1
ATOM 12599 N N . ALA A 1 1710 ? 53.356 3.975 -24.349 1.00 74.50 1710 ALA A N 1
ATOM 12600 C CA . ALA A 1 1710 ? 54.334 3.351 -23.461 1.00 74.50 1710 ALA A CA 1
ATOM 12601 C C . ALA A 1 1710 ? 54.785 1.945 -23.904 1.00 74.50 1710 ALA A C 1
ATOM 12603 O O . ALA A 1 1710 ? 55.828 1.488 -23.453 1.00 74.50 1710 ALA A O 1
ATOM 12604 N N . THR A 1 1711 ? 54.056 1.272 -24.803 1.00 74.31 1711 THR A N 1
ATOM 12605 C CA . THR A 1 1711 ? 54.309 -0.146 -25.154 1.00 74.31 1711 THR A CA 1
ATOM 12606 C C . THR A 1 1711 ? 55.589 -0.407 -25.954 1.00 74.31 1711 THR A C 1
ATOM 12608 O O . THR A 1 1711 ? 56.077 -1.531 -25.983 1.00 74.31 1711 THR A O 1
ATOM 12611 N N . GLY A 1 1712 ? 56.120 0.598 -26.659 1.00 75.31 1712 GLY A N 1
ATOM 12612 C CA . GLY A 1 1712 ? 57.233 0.424 -27.603 1.00 75.31 1712 GLY A CA 1
ATOM 12613 C C . GLY A 1 1712 ? 56.859 -0.268 -28.927 1.00 75.31 1712 GLY A C 1
ATOM 12614 O O . GLY A 1 1712 ? 57.687 -0.298 -29.846 1.00 75.31 1712 GLY A O 1
ATOM 12615 N N . GLU A 1 1713 ? 55.626 -0.759 -29.063 1.00 84.31 1713 GLU A N 1
ATOM 12616 C CA . GLU A 1 1713 ? 55.106 -1.384 -30.280 1.00 84.31 1713 GLU A CA 1
ATOM 12617 C C . GLU A 1 1713 ? 54.879 -0.335 -31.390 1.00 84.31 1713 GLU A C 1
ATOM 12619 O O . GLU A 1 1713 ? 54.401 0.769 -31.116 1.00 84.31 1713 GLU A O 1
ATOM 12624 N N . PRO A 1 1714 ? 55.212 -0.632 -32.663 1.00 88.69 1714 PRO A N 1
ATOM 12625 C CA . PRO A 1 1714 ? 55.017 0.309 -33.765 1.00 88.69 1714 PRO A CA 1
ATOM 12626 C C . PRO A 1 1714 ? 53.539 0.508 -34.124 1.00 88.69 1714 PRO A C 1
ATOM 12628 O O . PRO A 1 1714 ? 53.162 1.595 -34.559 1.00 88.69 1714 PRO A O 1
ATOM 12631 N N . VAL A 1 1715 ? 52.712 -0.532 -33.985 1.00 91.94 1715 VAL A N 1
ATOM 12632 C CA . VAL A 1 1715 ? 51.281 -0.506 -34.317 1.00 91.94 1715 VAL A CA 1
ATOM 12633 C C . VAL A 1 1715 ? 50.507 -1.271 -33.254 1.00 91.94 1715 VAL A C 1
ATOM 12635 O O . VAL A 1 1715 ? 50.787 -2.444 -33.012 1.00 91.94 1715 VAL A O 1
ATOM 12638 N N . VAL A 1 1716 ? 49.516 -0.616 -32.659 1.00 92.12 1716 VAL A N 1
ATOM 12639 C CA . VAL A 1 1716 ? 48.620 -1.192 -31.648 1.00 92.12 1716 VAL A CA 1
ATOM 12640 C C . VAL A 1 1716 ? 47.165 -0.895 -31.989 1.00 92.12 1716 VAL A C 1
ATOM 12642 O O . VAL A 1 1716 ? 46.869 0.080 -32.675 1.00 92.12 1716 VAL A O 1
ATOM 12645 N N . PHE A 1 1717 ? 46.245 -1.718 -31.497 1.00 91.81 1717 PHE A N 1
ATOM 12646 C CA . PHE A 1 1717 ? 44.808 -1.620 -31.751 1.00 91.81 1717 PHE A CA 1
ATOM 12647 C C . PHE A 1 1717 ? 44.060 -1.483 -30.421 1.00 91.81 1717 PHE A C 1
ATOM 12649 O O . PHE A 1 1717 ? 43.811 -2.493 -29.756 1.00 91.81 1717 PHE A O 1
ATOM 12656 N N . PRO A 1 1718 ? 43.730 -0.249 -30.002 1.00 89.44 1718 PRO A N 1
ATOM 12657 C CA . PRO A 1 1718 ? 42.873 -0.008 -28.849 1.00 89.44 1718 PRO A CA 1
ATOM 12658 C C . PRO A 1 1718 ? 41.431 -0.391 -29.187 1.00 89.44 1718 PRO A C 1
ATOM 12660 O O . PRO A 1 1718 ? 40.815 0.198 -30.085 1.00 89.44 1718 PRO A O 1
ATOM 12663 N N . LEU A 1 1719 ? 40.901 -1.395 -28.490 1.00 82.56 1719 LEU A N 1
ATOM 12664 C CA . LEU A 1 1719 ? 39.631 -2.016 -28.830 1.00 82.56 1719 LEU A CA 1
ATOM 12665 C C . LEU A 1 1719 ? 38.825 -2.383 -27.583 1.00 82.56 1719 LEU A C 1
ATOM 12667 O O . LEU A 1 1719 ? 39.264 -3.185 -26.760 1.00 82.56 1719 LEU A O 1
ATOM 12671 N N . GLY A 1 1720 ? 37.611 -1.840 -27.481 1.00 75.25 1720 GLY A N 1
ATOM 12672 C CA . GLY A 1 1720 ? 36.614 -2.324 -26.535 1.00 75.25 1720 GLY A CA 1
ATOM 12673 C C . GLY A 1 1720 ? 36.065 -3.649 -27.049 1.00 75.25 1720 GLY A C 1
ATOM 12674 O O . GLY A 1 1720 ? 35.413 -3.680 -28.089 1.00 75.25 1720 GLY A O 1
ATOM 12675 N N . LEU A 1 1721 ? 36.341 -4.746 -26.351 1.00 69.62 1721 LEU A N 1
ATOM 12676 C CA . LEU A 1 1721 ? 35.859 -6.069 -26.732 1.00 69.62 1721 LEU A CA 1
ATOM 12677 C C . LEU A 1 1721 ? 34.798 -6.560 -25.761 1.00 69.62 1721 LEU A C 1
ATOM 12679 O O . LEU A 1 1721 ? 35.024 -6.593 -24.554 1.00 69.62 1721 LEU A O 1
ATOM 12683 N N . ASP A 1 1722 ? 33.688 -7.016 -26.322 1.00 65.62 1722 ASP A N 1
ATOM 12684 C CA . ASP A 1 1722 ? 32.773 -7.921 -25.653 1.00 65.62 1722 ASP A CA 1
ATOM 12685 C C . ASP A 1 1722 ? 33.217 -9.352 -25.993 1.00 65.62 1722 ASP A C 1
ATOM 12687 O O . ASP A 1 1722 ? 32.816 -9.953 -26.996 1.00 65.62 1722 ASP A O 1
ATOM 12691 N N . ILE A 1 1723 ? 34.129 -9.880 -25.164 1.00 61.31 1723 ILE A N 1
ATOM 12692 C CA . ILE A 1 1723 ? 34.666 -11.250 -25.277 1.00 61.31 1723 ILE A CA 1
ATOM 12693 C C . ILE A 1 1723 ? 33.533 -12.279 -25.269 1.00 61.31 1723 ILE A C 1
ATOM 12695 O O . ILE A 1 1723 ? 33.684 -13.393 -25.775 1.00 61.31 1723 ILE A O 1
ATOM 12699 N N . THR A 1 1724 ? 32.390 -11.905 -24.720 1.00 51.19 1724 THR A N 1
ATOM 12700 C CA . THR A 1 1724 ? 31.244 -12.775 -24.649 1.00 51.19 1724 THR A CA 1
ATOM 12701 C C . THR A 1 1724 ? 30.556 -12.901 -25.969 1.00 51.19 1724 THR A C 1
ATOM 12703 O O . THR A 1 1724 ? 30.441 -14.024 -26.443 1.00 51.19 1724 THR A O 1
ATOM 12706 N N . ALA A 1 1725 ? 30.123 -11.783 -26.550 1.00 53.16 1725 ALA A N 1
ATOM 12707 C CA . ALA A 1 1725 ? 29.484 -11.784 -27.857 1.00 53.16 1725 ALA A CA 1
ATOM 12708 C C . ALA A 1 1725 ? 30.376 -12.506 -28.889 1.00 53.16 1725 ALA A C 1
ATOM 12710 O O . ALA A 1 1725 ? 29.889 -13.223 -29.762 1.00 53.16 1725 ALA A O 1
ATOM 12711 N N . LEU A 1 1726 ? 31.701 -12.405 -28.717 1.00 55.72 1726 LEU A N 1
ATOM 12712 C CA . LEU A 1 1726 ? 32.703 -13.173 -29.458 1.00 55.72 1726 LEU A CA 1
ATOM 12713 C C . LEU A 1 1726 ? 32.691 -14.689 -29.193 1.00 55.72 1726 LEU A C 1
ATOM 12715 O O . LEU A 1 1726 ? 32.929 -15.452 -30.121 1.00 55.72 1726 LEU A O 1
ATOM 12719 N N . ASN A 1 1727 ? 32.441 -15.150 -27.966 1.00 54.09 1727 ASN A N 1
ATOM 12720 C CA . ASN A 1 1727 ? 32.395 -16.576 -27.612 1.00 54.09 1727 ASN A CA 1
ATOM 12721 C C . ASN A 1 1727 ? 31.013 -17.230 -27.829 1.00 54.09 1727 ASN A C 1
ATOM 12723 O O . ASN A 1 1727 ? 30.955 -18.453 -27.984 1.00 54.09 1727 ASN A O 1
ATOM 12727 N N . SER A 1 1728 ? 29.919 -16.458 -27.811 1.00 46.84 1728 SER A N 1
ATOM 12728 C CA . SER A 1 1728 ? 28.538 -16.942 -27.980 1.00 46.84 1728 SER A CA 1
ATOM 12729 C C . SER A 1 1728 ? 28.049 -16.954 -29.434 1.00 46.84 1728 SER A C 1
ATOM 12731 O O . SER A 1 1728 ? 27.064 -17.629 -29.736 1.00 46.84 1728 SER A O 1
ATOM 12733 N N . GLY A 1 1729 ? 28.753 -16.296 -30.360 1.00 44.75 1729 GLY A N 1
ATOM 12734 C CA . GLY A 1 1729 ? 28.504 -16.441 -31.795 1.00 44.75 1729 GLY A CA 1
ATOM 12735 C C . GLY A 1 1729 ? 28.793 -17.862 -32.309 1.00 44.75 1729 GLY A C 1
ATOM 12736 O O . GLY A 1 1729 ? 29.662 -18.566 -31.789 1.00 44.75 1729 GLY A O 1
ATOM 12737 N N . ALA A 1 1730 ? 28.072 -18.294 -33.353 1.00 43.00 1730 ALA A N 1
ATOM 12738 C CA . ALA A 1 1730 ? 28.375 -19.543 -34.057 1.00 43.00 1730 ALA A CA 1
ATOM 12739 C C . ALA A 1 1730 ? 29.864 -19.567 -34.471 1.00 43.00 1730 ALA A C 1
ATOM 12741 O O . ALA A 1 1730 ? 30.384 -18.518 -34.864 1.00 43.00 1730 ALA A O 1
ATOM 12742 N N . PRO A 1 1731 ? 30.558 -20.721 -34.405 1.00 44.75 1731 PRO A N 1
ATOM 12743 C CA . PRO A 1 1731 ? 31.999 -20.807 -34.675 1.00 44.75 1731 PRO A CA 1
ATOM 12744 C C . PRO A 1 1731 ? 32.410 -20.222 -36.040 1.00 44.75 1731 PRO A C 1
ATOM 12746 O O . PRO A 1 1731 ? 33.513 -19.688 -36.166 1.00 44.75 1731 PRO A O 1
ATOM 12749 N N . ASP A 1 1732 ? 31.498 -20.224 -37.015 1.00 49.00 1732 ASP A N 1
ATOM 12750 C CA . ASP A 1 1732 ? 31.718 -19.695 -38.366 1.00 49.00 1732 ASP A CA 1
ATOM 12751 C C . ASP A 1 1732 ? 31.475 -18.175 -38.493 1.00 49.00 1732 ASP A C 1
ATOM 12753 O O . ASP A 1 1732 ? 31.842 -17.568 -39.494 1.00 49.00 1732 ASP A O 1
ATOM 12757 N N . GLY A 1 1733 ? 30.887 -17.530 -37.477 1.00 51.69 1733 GLY A N 1
ATOM 12758 C CA . GLY A 1 1733 ? 30.564 -16.096 -37.475 1.00 51.69 1733 GLY A CA 1
ATOM 12759 C C . GLY A 1 1733 ? 31.653 -15.180 -36.901 1.00 51.69 1733 GLY A C 1
ATOM 12760 O O . GLY A 1 1733 ? 31.557 -13.962 -37.050 1.00 51.69 1733 GLY A O 1
ATOM 12761 N N . ILE A 1 1734 ? 32.681 -15.733 -36.246 1.00 62.66 1734 ILE A N 1
ATOM 12762 C CA . ILE A 1 1734 ? 33.772 -14.955 -35.637 1.00 62.66 1734 ILE A CA 1
ATOM 12763 C C . ILE A 1 1734 ? 34.792 -14.569 -36.721 1.00 62.66 1734 ILE A C 1
ATOM 12765 O O . ILE A 1 1734 ? 35.391 -15.471 -37.323 1.00 62.66 1734 ILE A O 1
ATOM 12769 N N . PRO A 1 1735 ? 35.074 -13.264 -36.938 1.00 71.69 1735 PRO A N 1
ATOM 12770 C CA . PRO A 1 1735 ? 36.100 -12.831 -37.880 1.00 71.69 1735 PRO A CA 1
ATOM 12771 C C . PRO A 1 1735 ? 37.441 -13.540 -37.606 1.00 71.69 1735 PRO A C 1
ATOM 12773 O O . PRO A 1 1735 ? 37.900 -13.526 -36.459 1.00 71.69 1735 PRO A O 1
ATOM 12776 N N . PRO A 1 1736 ? 38.115 -14.126 -38.619 1.00 75.50 1736 PRO A N 1
ATOM 12777 C CA . PRO A 1 1736 ? 39.343 -14.908 -38.427 1.00 75.50 1736 PRO A CA 1
ATOM 12778 C C . PRO A 1 1736 ? 40.425 -14.194 -37.606 1.00 75.50 1736 PRO A C 1
ATOM 12780 O O . PRO A 1 1736 ? 41.107 -14.820 -36.794 1.00 75.50 1736 PRO A O 1
ATOM 12783 N N . LEU A 1 1737 ? 40.523 -12.868 -37.748 1.00 80.75 1737 LEU A N 1
ATOM 12784 C CA . LEU A 1 1737 ? 41.458 -12.014 -37.014 1.00 80.75 1737 LEU A CA 1
ATOM 12785 C C . LEU A 1 1737 ? 41.251 -12.059 -35.483 1.00 80.75 1737 LEU A C 1
ATOM 12787 O O . LEU A 1 1737 ? 42.221 -11.938 -34.740 1.00 80.75 1737 LEU A O 1
ATOM 12791 N N . LEU A 1 1738 ? 40.012 -12.244 -35.008 1.00 77.25 1738 LEU A N 1
ATOM 12792 C CA . LEU A 1 1738 ? 39.636 -12.218 -33.584 1.00 77.25 1738 LEU A CA 1
ATOM 12793 C C . LEU A 1 1738 ? 39.693 -13.596 -32.912 1.00 77.25 1738 LEU A C 1
ATOM 12795 O O . LEU A 1 1738 ? 39.687 -13.678 -31.684 1.00 77.25 1738 LEU A O 1
ATOM 12799 N N . ARG A 1 1739 ? 39.831 -14.685 -33.685 1.00 76.44 1739 ARG A N 1
ATOM 12800 C CA . ARG A 1 1739 ? 39.881 -16.064 -33.156 1.00 76.44 1739 ARG A CA 1
ATOM 12801 C C . ARG A 1 1739 ? 40.983 -16.262 -32.106 1.00 76.44 1739 ARG A C 1
ATOM 12803 O O . ARG A 1 1739 ? 40.806 -17.043 -31.177 1.00 76.44 1739 ARG A O 1
ATOM 12810 N N . GLY A 1 1740 ? 42.086 -15.511 -32.205 1.00 70.50 1740 GLY A N 1
ATOM 12811 C CA . GLY A 1 1740 ? 43.199 -15.541 -31.245 1.00 70.50 1740 GLY A CA 1
ATOM 12812 C C . GLY A 1 1740 ? 42.869 -15.042 -29.829 1.00 70.50 1740 GLY A C 1
ATOM 12813 O O . GLY A 1 1740 ? 43.678 -15.259 -28.928 1.00 70.50 1740 GLY A O 1
ATOM 12814 N N . LEU A 1 1741 ? 41.710 -14.402 -29.627 1.00 68.62 1741 LEU A N 1
ATOM 12815 C CA . LEU A 1 1741 ? 41.267 -13.819 -28.351 1.00 68.62 1741 LEU A CA 1
ATOM 12816 C C . LEU A 1 1741 ? 40.187 -14.650 -27.639 1.00 68.62 1741 LEU A C 1
ATOM 12818 O O . LEU A 1 1741 ? 39.804 -14.321 -26.517 1.00 68.62 1741 LEU A O 1
ATOM 12822 N N . THR A 1 1742 ? 39.705 -15.719 -28.275 1.00 60.97 1742 THR A N 1
ATOM 12823 C CA . THR A 1 1742 ? 38.673 -16.612 -27.729 1.00 60.97 1742 THR A CA 1
ATOM 12824 C C . THR A 1 1742 ? 39.310 -17.785 -26.981 1.00 60.97 1742 THR A C 1
ATOM 12826 O O . THR A 1 1742 ? 40.352 -18.299 -27.385 1.00 60.97 1742 THR A O 1
ATOM 12829 N N . ALA A 1 1743 ? 38.704 -18.220 -25.871 1.00 45.19 1743 ALA A N 1
ATOM 12830 C CA . ALA A 1 1743 ? 39.258 -19.272 -25.006 1.00 45.19 1743 ALA A CA 1
ATOM 12831 C C . ALA A 1 1743 ? 39.061 -20.700 -25.557 1.00 45.19 1743 ALA A C 1
ATOM 12833 O O . ALA A 1 1743 ? 39.500 -21.673 -24.944 1.00 45.19 1743 ALA A O 1
ATOM 12834 N N . ARG A 1 1744 ? 38.414 -20.853 -26.719 1.00 44.50 1744 ARG A N 1
ATOM 12835 C CA . ARG A 1 1744 ? 38.231 -22.156 -27.361 1.00 44.50 1744 ARG A CA 1
ATOM 12836 C C . ARG A 1 1744 ? 39.528 -22.581 -28.043 1.00 44.50 1744 ARG A C 1
ATOM 12838 O O . ARG A 1 1744 ? 39.808 -22.223 -29.183 1.00 44.50 1744 ARG A O 1
ATOM 12845 N N . THR A 1 1745 ? 40.318 -23.386 -27.337 1.00 30.30 1745 THR A N 1
ATOM 12846 C CA . THR A 1 1745 ? 41.338 -24.229 -27.967 1.00 30.30 1745 THR A CA 1
ATOM 12847 C C . THR A 1 1745 ? 40.636 -25.093 -29.021 1.00 30.30 1745 THR A C 1
ATOM 12849 O O . THR A 1 1745 ? 39.616 -25.703 -28.687 1.00 30.30 1745 THR A O 1
ATOM 12852 N N . PRO A 1 1746 ? 41.113 -25.170 -30.277 1.00 32.19 1746 PRO A N 1
ATOM 12853 C CA . PRO A 1 1746 ? 40.550 -26.115 -31.226 1.00 32.19 1746 PRO A CA 1
ATOM 12854 C C . PRO A 1 1746 ? 40.815 -27.514 -30.668 1.00 32.19 1746 PRO A C 1
ATOM 12856 O O . PRO A 1 1746 ? 41.960 -27.964 -30.597 1.00 32.19 1746 PRO A O 1
ATOM 12859 N N . ALA A 1 1747 ? 39.760 -28.184 -30.204 1.00 25.28 1747 ALA A N 1
ATOM 12860 C CA . ALA A 1 1747 ? 39.831 -29.598 -29.898 1.00 25.28 1747 ALA A CA 1
ATOM 12861 C C . ALA A 1 1747 ? 40.321 -30.304 -31.167 1.00 25.28 1747 ALA A C 1
ATOM 12863 O O . ALA A 1 1747 ? 39.705 -30.189 -32.228 1.00 25.28 1747 ALA A O 1
ATOM 12864 N N . ARG A 1 1748 ? 41.464 -30.994 -31.060 1.00 24.94 1748 ARG A N 1
ATOM 12865 C CA . ARG A 1 1748 ? 41.969 -31.921 -32.076 1.00 24.94 1748 ARG A CA 1
ATOM 12866 C C . ARG A 1 1748 ? 40.820 -32.838 -32.507 1.00 24.94 1748 ARG A C 1
ATOM 12868 O O . ARG A 1 1748 ? 40.469 -33.758 -31.774 1.00 24.94 1748 ARG A O 1
ATOM 12875 N N . ARG A 1 1749 ? 40.272 -32.624 -33.705 1.00 24.38 1749 ARG A N 1
ATOM 12876 C CA . ARG A 1 1749 ? 39.522 -33.655 -34.426 1.00 24.38 1749 ARG A CA 1
ATOM 12877 C C . ARG A 1 1749 ? 40.539 -34.661 -34.962 1.00 24.38 1749 ARG A C 1
ATOM 12879 O O . ARG A 1 1749 ? 41.099 -34.488 -36.036 1.00 24.38 1749 ARG A O 1
ATOM 12886 N N . ALA A 1 1750 ? 40.814 -35.686 -34.163 1.00 23.41 1750 ALA A N 1
ATOM 12887 C CA . ALA A 1 1750 ? 41.406 -36.939 -34.607 1.00 23.41 1750 ALA A CA 1
ATOM 12888 C C . ALA A 1 1750 ? 40.467 -38.052 -34.132 1.00 23.41 1750 ALA A C 1
ATOM 12890 O O . ALA A 1 1750 ? 40.379 -38.326 -32.939 1.00 23.41 1750 ALA A O 1
ATOM 12891 N N . GLY A 1 1751 ? 39.712 -38.615 -35.072 1.00 24.50 1751 GLY A N 1
ATOM 12892 C CA . GLY A 1 1751 ? 38.658 -39.597 -34.827 1.00 24.50 1751 GLY A CA 1
ATOM 12893 C C . GLY A 1 1751 ? 37.592 -39.475 -35.906 1.00 24.50 1751 GLY A C 1
ATOM 12894 O O . GLY A 1 1751 ? 36.642 -38.719 -35.759 1.00 24.50 1751 GLY A O 1
ATOM 12895 N N . ALA A 1 1752 ? 37.827 -40.150 -37.028 1.00 24.95 1752 ALA A N 1
ATOM 12896 C CA . ALA A 1 1752 ? 36.939 -40.204 -38.175 1.00 24.95 1752 ALA A CA 1
ATOM 12897 C C . ALA A 1 1752 ? 35.588 -40.843 -37.811 1.00 24.95 1752 ALA A C 1
ATOM 12899 O O . ALA A 1 1752 ? 35.554 -42.020 -37.466 1.00 24.95 1752 ALA A O 1
ATOM 12900 N N . ALA A 1 1753 ? 34.507 -40.072 -37.918 1.00 24.19 1753 ALA A N 1
ATOM 12901 C CA . ALA A 1 1753 ? 33.166 -40.512 -38.300 1.00 24.19 1753 ALA A CA 1
ATOM 12902 C C . ALA A 1 1753 ? 32.302 -39.259 -38.538 1.00 24.19 1753 ALA A C 1
ATOM 12904 O O . ALA A 1 1753 ? 32.195 -38.412 -37.658 1.00 24.19 1753 ALA A O 1
ATOM 12905 N N . GLU A 1 1754 ? 31.746 -39.179 -39.748 1.00 23.83 1754 GLU A N 1
ATOM 12906 C CA . GLU A 1 1754 ? 30.711 -38.255 -40.242 1.00 23.83 1754 GLU A CA 1
ATOM 12907 C C . GLU A 1 1754 ? 31.073 -36.759 -40.376 1.00 23.83 1754 GLU A C 1
ATOM 12909 O O . GLU A 1 1754 ? 31.338 -36.022 -39.426 1.00 23.83 1754 GLU A O 1
ATOM 12914 N N . ALA A 1 1755 ? 31.098 -36.320 -41.639 1.00 25.89 1755 ALA A N 1
ATOM 12915 C CA . ALA A 1 1755 ? 31.213 -34.928 -42.047 1.00 25.89 1755 ALA A CA 1
ATOM 12916 C C . ALA A 1 1755 ? 30.008 -34.115 -41.533 1.00 25.89 1755 ALA A C 1
ATOM 12918 O O . ALA A 1 1755 ? 28.901 -34.648 -41.495 1.00 25.89 1755 ALA A O 1
ATOM 12919 N N . PRO A 1 1756 ? 30.180 -32.830 -41.171 1.00 27.53 1756 PRO A N 1
ATOM 12920 C CA . PRO A 1 1756 ? 29.037 -31.963 -40.942 1.00 27.53 1756 PRO A CA 1
ATOM 12921 C C . PRO A 1 1756 ? 28.366 -31.716 -42.297 1.00 27.53 1756 PRO A C 1
ATOM 12923 O O . PRO A 1 1756 ? 28.979 -31.134 -43.194 1.00 27.53 1756 PRO A O 1
ATOM 12926 N N . GLU A 1 1757 ? 27.137 -32.205 -42.454 1.00 27.50 1757 GLU A N 1
ATOM 12927 C CA . GLU A 1 1757 ? 26.315 -31.916 -43.627 1.00 27.50 1757 GLU A CA 1
ATOM 12928 C C . GLU A 1 1757 ? 26.143 -30.398 -43.818 1.00 27.50 1757 GLU A C 1
ATOM 12930 O O . GLU A 1 1757 ? 26.126 -29.634 -42.842 1.00 27.50 1757 GLU A O 1
ATOM 12935 N N . PRO A 1 1758 ? 26.050 -29.923 -45.071 1.00 38.28 1758 PRO A N 1
ATOM 12936 C CA . PRO A 1 1758 ? 25.900 -28.507 -45.361 1.00 38.28 1758 PRO A CA 1
ATOM 12937 C C . PRO A 1 1758 ? 24.570 -28.008 -44.786 1.00 38.28 1758 PRO A C 1
ATOM 12939 O O . PRO A 1 1758 ? 23.511 -28.537 -45.105 1.00 38.28 1758 PRO A O 1
ATOM 12942 N N . ALA A 1 1759 ? 24.602 -26.933 -43.992 1.00 43.34 1759 ALA A N 1
ATOM 12943 C CA . ALA A 1 1759 ? 23.425 -26.349 -43.331 1.00 43.34 1759 ALA A CA 1
ATOM 12944 C C . ALA A 1 1759 ? 22.240 -26.006 -44.272 1.00 43.34 1759 ALA A C 1
ATOM 12946 O O . ALA A 1 1759 ? 21.131 -25.763 -43.802 1.00 43.34 1759 ALA A O 1
ATOM 12947 N N . GLY A 1 1760 ? 22.454 -26.000 -45.594 1.00 44.91 1760 GLY A N 1
ATOM 12948 C CA . GLY A 1 1760 ? 21.407 -25.840 -46.605 1.00 44.91 1760 GLY A CA 1
ATOM 12949 C C . GLY A 1 1760 ? 20.556 -27.090 -46.878 1.00 44.91 1760 GLY A C 1
ATOM 12950 O O . GLY A 1 1760 ? 19.407 -26.936 -47.293 1.00 44.91 1760 GLY A O 1
ATOM 12951 N N . GLU A 1 1761 ? 21.061 -28.307 -46.629 1.00 50.66 1761 GLU A N 1
ATOM 12952 C CA . GLU A 1 1761 ? 20.289 -29.548 -46.831 1.00 50.66 1761 GLU A CA 1
ATOM 12953 C C . GLU A 1 1761 ? 19.222 -29.741 -45.744 1.00 50.66 1761 GLU A C 1
ATOM 12955 O O . GLU A 1 1761 ? 18.106 -30.148 -46.064 1.00 50.66 1761 GLU A O 1
ATOM 12960 N N . ASP A 1 1762 ? 19.484 -29.318 -44.500 1.00 65.62 1762 ASP A N 1
ATOM 12961 C CA . ASP A 1 1762 ? 18.505 -29.386 -43.402 1.00 65.62 1762 ASP A CA 1
ATOM 12962 C C . ASP A 1 1762 ? 17.279 -28.493 -43.661 1.00 65.62 1762 ASP A C 1
ATOM 12964 O O . ASP A 1 1762 ? 16.141 -28.903 -43.432 1.00 65.62 1762 ASP A O 1
ATOM 12968 N N . LEU A 1 1763 ? 17.456 -27.287 -44.219 1.00 71.56 1763 LEU A N 1
ATOM 12969 C CA . LEU A 1 1763 ? 16.310 -26.424 -44.523 1.00 71.56 1763 LEU A CA 1
ATOM 12970 C C . LEU A 1 1763 ? 15.453 -26.994 -45.662 1.00 71.56 1763 LEU A C 1
ATOM 12972 O O . LEU A 1 1763 ? 14.228 -26.949 -45.563 1.00 71.56 1763 LEU A O 1
ATOM 12976 N N . ALA A 1 1764 ? 16.072 -27.546 -46.711 1.00 72.94 1764 ALA A N 1
ATOM 12977 C CA . ALA A 1 1764 ? 15.356 -28.197 -47.810 1.00 72.94 1764 ALA A CA 1
ATOM 12978 C C . ALA A 1 1764 ? 14.633 -29.475 -47.342 1.00 72.94 1764 ALA A C 1
ATOM 12980 O O . ALA A 1 1764 ? 13.461 -29.667 -47.671 1.00 72.94 1764 ALA A O 1
ATOM 12981 N N . ALA A 1 1765 ? 15.283 -30.299 -46.513 1.00 73.56 1765 ALA A N 1
ATOM 12982 C CA . ALA A 1 1765 ? 14.701 -31.504 -45.924 1.00 73.56 1765 ALA A CA 1
ATOM 12983 C C . ALA A 1 1765 ? 13.533 -31.177 -44.978 1.00 73.56 1765 ALA A C 1
ATOM 12985 O O . ALA A 1 1765 ? 12.461 -31.778 -45.076 1.00 73.56 1765 ALA A O 1
ATOM 12986 N N . ARG A 1 1766 ? 13.684 -30.160 -44.119 1.00 77.56 1766 ARG A N 1
ATOM 12987 C CA . ARG A 1 1766 ? 12.606 -29.661 -43.250 1.00 77.56 1766 ARG A CA 1
ATOM 12988 C C . ARG A 1 1766 ? 11.436 -29.105 -44.049 1.00 77.56 1766 ARG A C 1
ATOM 12990 O O . ARG A 1 1766 ? 10.291 -29.366 -43.690 1.00 77.56 1766 ARG A O 1
ATOM 12997 N N . LEU A 1 1767 ? 11.693 -28.377 -45.136 1.00 81.38 1767 LEU A N 1
ATOM 12998 C CA . LEU A 1 1767 ? 10.636 -27.895 -46.028 1.00 81.38 1767 LEU A CA 1
ATOM 12999 C C . LEU A 1 1767 ? 9.917 -29.035 -46.755 1.00 81.38 1767 LEU A C 1
ATOM 13001 O O . LEU A 1 1767 ? 8.692 -28.999 -46.853 1.00 81.38 1767 LEU A O 1
ATOM 13005 N N . ALA A 1 1768 ? 10.644 -30.057 -47.213 1.00 80.19 1768 ALA A N 1
ATOM 13006 C CA . ALA A 1 1768 ? 10.052 -31.248 -47.819 1.00 80.19 1768 ALA A CA 1
ATOM 13007 C C . ALA A 1 1768 ? 9.150 -32.002 -46.823 1.00 80.19 1768 ALA A C 1
ATOM 13009 O O . ALA A 1 1768 ? 8.051 -32.418 -47.193 1.00 80.19 1768 ALA A O 1
ATOM 13010 N N . ALA A 1 1769 ? 9.576 -32.105 -45.558 1.00 79.31 1769 ALA A N 1
ATOM 13011 C CA . ALA A 1 1769 ? 8.846 -32.773 -44.477 1.00 79.31 1769 ALA A CA 1
ATOM 13012 C C . ALA A 1 1769 ? 7.670 -31.955 -43.897 1.00 79.31 1769 ALA A C 1
ATOM 13014 O O . ALA A 1 1769 ? 6.824 -32.508 -43.196 1.00 79.31 1769 ALA A O 1
ATOM 13015 N N . THR A 1 1770 ? 7.597 -30.651 -44.185 1.00 83.06 1770 THR A N 1
ATOM 13016 C CA . THR A 1 1770 ? 6.519 -29.762 -43.716 1.00 83.06 1770 THR A CA 1
ATOM 13017 C C . THR A 1 1770 ? 5.289 -29.883 -44.637 1.00 83.06 1770 THR A C 1
ATOM 13019 O O . THR A 1 1770 ? 5.469 -29.866 -45.863 1.00 83.06 1770 THR A O 1
ATOM 13022 N N . PRO A 1 1771 ? 4.048 -29.979 -44.104 1.00 82.62 1771 PRO A N 1
ATOM 13023 C CA . PRO A 1 1771 ? 2.816 -29.992 -44.899 1.00 82.62 1771 PRO A CA 1
ATOM 13024 C C . PRO A 1 1771 ? 2.733 -28.802 -45.861 1.00 82.62 1771 PRO A C 1
ATOM 13026 O O . PRO A 1 1771 ? 3.118 -27.690 -45.506 1.00 82.62 1771 PRO A O 1
ATOM 13029 N N . GLU A 1 1772 ? 2.203 -29.012 -47.070 1.00 80.56 1772 GLU A N 1
ATOM 13030 C CA . GLU A 1 1772 ? 2.239 -28.009 -48.147 1.00 80.56 1772 GLU A CA 1
ATOM 13031 C C . GLU A 1 1772 ? 1.658 -26.643 -47.737 1.00 80.56 1772 GLU A C 1
ATOM 13033 O O . GLU A 1 1772 ? 2.249 -25.610 -48.050 1.00 80.56 1772 GLU A O 1
ATOM 13038 N N . ALA A 1 1773 ? 0.578 -26.640 -46.948 1.00 78.94 1773 ALA A N 1
ATOM 13039 C CA . ALA A 1 1773 ? -0.067 -25.429 -46.434 1.00 78.94 1773 ALA A CA 1
ATOM 13040 C C . ALA A 1 1773 ? 0.807 -24.606 -45.461 1.00 78.94 1773 ALA A C 1
ATOM 13042 O O . ALA A 1 1773 ? 0.556 -23.418 -45.267 1.00 78.94 1773 ALA A O 1
ATOM 13043 N N . GLU A 1 1774 ? 1.836 -25.205 -44.855 1.00 83.62 1774 GLU A N 1
ATOM 13044 C CA . GLU A 1 1774 ? 2.692 -24.570 -43.842 1.00 83.62 1774 GLU A CA 1
ATOM 13045 C C . GLU A 1 1774 ? 4.082 -24.182 -44.377 1.00 83.62 1774 GLU A C 1
ATOM 13047 O O . GLU A 1 1774 ? 4.795 -23.391 -43.751 1.00 83.62 1774 GLU A O 1
ATOM 13052 N N . ARG A 1 1775 ? 4.468 -24.674 -45.564 1.00 86.38 1775 ARG A N 1
ATOM 13053 C CA . ARG A 1 1775 ? 5.791 -24.431 -46.171 1.00 86.38 1775 ARG A CA 1
ATOM 13054 C C . ARG A 1 1775 ? 6.083 -22.947 -46.381 1.00 86.38 1775 ARG A C 1
ATOM 13056 O O . ARG A 1 1775 ? 7.171 -22.486 -46.038 1.00 86.38 1775 ARG A O 1
ATOM 13063 N N . ASP A 1 1776 ? 5.110 -22.190 -46.889 1.00 83.44 1776 ASP A N 1
ATOM 13064 C CA . ASP A 1 1776 ? 5.272 -20.751 -47.131 1.00 83.44 1776 ASP A CA 1
ATOM 13065 C C . ASP A 1 1776 ? 5.440 -19.971 -45.815 1.00 83.44 1776 ASP A C 1
ATOM 13067 O O . ASP A 1 1776 ? 6.228 -19.025 -45.760 1.00 83.44 1776 ASP A O 1
ATOM 13071 N N . ALA A 1 1777 ? 4.768 -20.396 -44.737 1.00 84.25 1777 ALA A N 1
ATOM 13072 C CA . ALA A 1 1777 ? 4.881 -19.782 -43.415 1.00 84.25 1777 ALA A CA 1
ATOM 13073 C C . ALA A 1 1777 ? 6.240 -20.075 -42.755 1.00 84.25 1777 ALA A C 1
ATOM 13075 O O . ALA A 1 1777 ? 6.853 -19.165 -42.192 1.00 84.25 1777 ALA A O 1
ATOM 13076 N N . LEU A 1 1778 ? 6.748 -21.309 -42.875 1.00 86.81 1778 LEU A N 1
ATOM 13077 C CA . LEU A 1 1778 ? 8.085 -21.687 -42.404 1.00 86.81 1778 LEU A CA 1
ATOM 13078 C C . LEU A 1 1778 ? 9.163 -20.842 -43.099 1.00 86.81 1778 LEU A C 1
ATOM 13080 O O . LEU A 1 1778 ? 10.006 -20.228 -42.441 1.00 86.81 1778 LEU A O 1
ATOM 13084 N N . LEU A 1 1779 ? 9.108 -20.771 -44.432 1.00 88.50 1779 LEU A N 1
ATOM 13085 C CA . LEU A 1 1779 ? 10.094 -20.059 -45.243 1.00 88.50 1779 LEU A CA 1
ATOM 13086 C C . LEU A 1 1779 ? 10.012 -18.542 -45.022 1.00 88.50 1779 LEU A C 1
ATOM 13088 O O . LEU A 1 1779 ? 11.040 -17.872 -44.917 1.00 88.50 1779 LEU A O 1
ATOM 13092 N N . LEU A 1 1780 ? 8.803 -17.998 -44.856 1.00 91.50 1780 LEU A N 1
ATOM 13093 C CA . LEU A 1 1780 ? 8.609 -16.604 -44.460 1.00 91.50 1780 LEU A CA 1
ATOM 13094 C C . LEU A 1 1780 ? 9.167 -16.322 -43.058 1.00 91.50 1780 LEU A C 1
ATOM 13096 O O . LEU A 1 1780 ? 9.770 -15.271 -42.853 1.00 91.50 1780 LEU A O 1
ATOM 13100 N N . GLY A 1 1781 ? 9.029 -17.255 -42.113 1.00 85.75 1781 GLY A N 1
ATOM 13101 C CA . GLY A 1 1781 ? 9.647 -17.172 -40.787 1.00 85.75 1781 GLY A CA 1
ATOM 13102 C C . GLY A 1 1781 ? 11.175 -17.102 -40.853 1.00 85.75 1781 GLY A C 1
ATOM 13103 O O . GLY A 1 1781 ? 11.775 -16.244 -40.205 1.00 85.75 1781 GLY A O 1
ATOM 13104 N N . VAL A 1 1782 ? 11.801 -17.929 -41.698 1.00 86.62 1782 VAL A N 1
ATOM 13105 C CA . VAL A 1 1782 ? 13.255 -17.911 -41.944 1.00 86.62 1782 VAL A CA 1
ATOM 13106 C C . VAL A 1 1782 ? 13.692 -16.583 -42.567 1.00 86.62 1782 VAL A C 1
ATOM 13108 O O . VAL A 1 1782 ? 14.608 -15.931 -42.061 1.00 86.62 1782 VAL A O 1
ATOM 13111 N N . VAL A 1 1783 ? 13.002 -16.128 -43.619 1.00 90.94 1783 VAL A N 1
ATOM 13112 C CA . VAL A 1 1783 ? 13.301 -14.850 -44.285 1.00 90.94 1783 VAL A CA 1
ATOM 13113 C C . VAL A 1 1783 ? 13.157 -13.678 -43.311 1.00 90.94 1783 VAL A C 1
ATOM 13115 O O . VAL A 1 1783 ? 14.068 -12.857 -43.204 1.00 90.94 1783 VAL A O 1
ATOM 13118 N N . ARG A 1 1784 ? 12.067 -13.617 -42.535 1.00 92.12 1784 ARG A N 1
ATOM 13119 C CA . ARG A 1 1784 ? 11.862 -12.583 -41.506 1.00 92.12 1784 ARG A CA 1
ATOM 13120 C C . ARG A 1 1784 ? 12.912 -12.648 -40.405 1.00 92.12 1784 ARG A C 1
ATOM 13122 O O . ARG A 1 1784 ? 13.356 -11.594 -39.967 1.00 92.12 1784 ARG A O 1
ATOM 13129 N N . GLY A 1 1785 ? 13.348 -13.841 -39.999 1.00 81.50 1785 GLY A N 1
ATOM 13130 C CA . GLY A 1 1785 ? 14.426 -14.022 -39.026 1.00 81.50 1785 GLY A CA 1
ATOM 13131 C C . GLY A 1 1785 ? 15.750 -13.428 -39.506 1.00 81.50 1785 GLY A C 1
ATOM 13132 O O . GLY A 1 1785 ? 16.390 -12.666 -38.781 1.00 81.50 1785 GLY A O 1
ATOM 13133 N N . HIS A 1 1786 ? 16.133 -13.684 -40.759 1.00 86.06 1786 HIS A N 1
ATOM 13134 C CA . HIS A 1 1786 ? 17.343 -13.092 -41.336 1.00 86.06 1786 HIS A CA 1
ATOM 13135 C C . HIS A 1 1786 ? 17.218 -11.584 -41.565 1.00 86.06 1786 HIS A C 1
ATOM 13137 O O . HIS A 1 1786 ? 18.184 -10.856 -41.340 1.00 86.06 1786 HIS A O 1
ATOM 13143 N N . ILE A 1 1787 ? 16.037 -11.092 -41.947 1.00 84.75 1787 ILE A N 1
ATOM 13144 C CA . ILE A 1 1787 ? 15.786 -9.652 -42.066 1.00 84.75 1787 ILE A CA 1
ATOM 13145 C C . ILE A 1 1787 ? 15.855 -8.968 -40.701 1.00 84.75 1787 ILE A C 1
ATOM 13147 O O . ILE A 1 1787 ? 16.508 -7.936 -40.575 1.00 84.75 1787 ILE A O 1
ATOM 13151 N N . ALA A 1 1788 ? 15.234 -9.546 -39.674 1.00 76.69 1788 ALA A N 1
ATOM 13152 C CA . ALA A 1 1788 ? 15.303 -9.047 -38.307 1.00 76.69 1788 ALA A CA 1
ATOM 13153 C C . ALA A 1 1788 ? 16.749 -9.014 -37.802 1.00 76.69 1788 ALA A C 1
ATOM 13155 O O . ALA A 1 1788 ? 17.177 -8.019 -37.220 1.00 76.69 1788 ALA A O 1
ATOM 13156 N N . ALA A 1 1789 ? 17.546 -10.036 -38.124 1.00 67.94 1789 ALA A N 1
ATOM 13157 C CA . ALA A 1 1789 ? 18.966 -10.057 -37.800 1.00 67.94 1789 ALA A CA 1
ATOM 13158 C C . ALA A 1 1789 ? 19.762 -8.929 -38.487 1.00 67.94 1789 ALA A C 1
ATOM 13160 O O . ALA A 1 1789 ? 20.642 -8.353 -37.847 1.00 67.94 1789 ALA A O 1
ATOM 13161 N N . VAL A 1 1790 ? 19.456 -8.600 -39.750 1.00 71.94 1790 VAL A N 1
ATOM 13162 C CA . VAL A 1 1790 ? 20.114 -7.516 -40.513 1.00 71.94 1790 VAL A CA 1
ATOM 13163 C C . VAL A 1 1790 ? 19.656 -6.128 -40.053 1.00 71.94 1790 VAL A C 1
ATOM 13165 O O . VAL A 1 1790 ? 20.475 -5.223 -39.933 1.00 71.94 1790 VAL A O 1
ATOM 13168 N N . LEU A 1 1791 ? 18.364 -5.954 -39.762 1.00 72.19 1791 LEU A N 1
ATOM 13169 C CA . LEU A 1 1791 ? 17.779 -4.671 -39.351 1.00 72.19 1791 LEU A CA 1
ATOM 13170 C C . LEU A 1 1791 ? 17.823 -4.423 -37.834 1.00 72.19 1791 LEU A C 1
ATOM 13172 O O . LEU A 1 1791 ? 17.468 -3.337 -37.383 1.00 72.19 1791 LEU A O 1
ATOM 13176 N N . GLY A 1 1792 ? 18.257 -5.408 -37.045 1.00 58.53 1792 GLY A N 1
ATOM 13177 C CA . GLY A 1 1792 ? 18.360 -5.296 -35.591 1.00 58.53 1792 GLY A CA 1
ATOM 13178 C C . GLY A 1 1792 ? 17.023 -5.377 -34.846 1.00 58.53 1792 GLY A C 1
ATOM 13179 O O . GLY A 1 1792 ? 16.910 -4.781 -33.779 1.00 58.53 1792 GLY A O 1
ATOM 13180 N N . TYR A 1 1793 ? 16.026 -6.088 -35.385 1.00 68.31 1793 TYR A N 1
ATOM 13181 C CA . TYR A 1 1793 ? 14.790 -6.405 -34.659 1.00 68.31 1793 TYR A CA 1
ATOM 13182 C C . TYR A 1 1793 ? 14.993 -7.633 -33.762 1.00 68.31 1793 TYR A C 1
ATOM 13184 O O . TYR A 1 1793 ? 15.569 -8.627 -34.205 1.00 68.31 1793 TYR A O 1
ATOM 13192 N N . ASP A 1 1794 ? 14.491 -7.569 -32.527 1.00 60.03 1794 ASP A N 1
ATOM 13193 C CA . ASP A 1 1794 ? 14.566 -8.678 -31.561 1.00 60.03 1794 ASP A CA 1
ATOM 13194 C C . ASP A 1 1794 ? 13.482 -9.745 -31.810 1.00 60.03 1794 ASP A C 1
ATOM 13196 O O . ASP A 1 1794 ? 13.664 -10.910 -31.469 1.00 60.03 1794 ASP A O 1
ATOM 13200 N N . ASP A 1 1795 ? 12.376 -9.366 -32.467 1.00 69.12 1795 ASP A N 1
ATOM 13201 C CA . ASP A 1 1795 ? 11.309 -10.275 -32.899 1.00 69.12 1795 ASP A CA 1
ATOM 13202 C C . ASP A 1 1795 ? 11.183 -10.276 -34.440 1.00 69.12 1795 ASP A C 1
ATOM 13204 O O . ASP A 1 1795 ? 10.861 -9.238 -35.035 1.00 69.12 1795 ASP A O 1
ATOM 13208 N N . PRO A 1 1796 ? 11.362 -11.431 -35.115 1.00 71.12 1796 PRO A N 1
ATOM 13209 C CA . PRO A 1 1796 ? 11.090 -11.597 -36.546 1.00 71.12 1796 PRO A CA 1
ATOM 13210 C C . PRO A 1 1796 ? 9.689 -11.136 -36.978 1.00 71.12 1796 PRO A C 1
ATOM 13212 O O . PRO A 1 1796 ? 9.496 -10.697 -38.118 1.00 71.12 1796 PRO A O 1
ATOM 13215 N N . ARG A 1 1797 ? 8.698 -11.183 -36.076 1.00 80.06 1797 ARG A N 1
ATOM 13216 C CA . ARG A 1 1797 ? 7.321 -10.744 -36.345 1.00 80.06 1797 ARG A CA 1
ATOM 13217 C C . ARG A 1 1797 ? 7.170 -9.223 -36.473 1.00 80.06 1797 ARG A C 1
ATOM 13219 O O . ARG A 1 1797 ? 6.152 -8.764 -36.988 1.00 80.06 1797 ARG A O 1
ATOM 13226 N N . ALA A 1 1798 ? 8.182 -8.435 -36.109 1.00 75.06 1798 ALA A N 1
ATOM 13227 C CA . ALA A 1 1798 ? 8.193 -6.992 -36.358 1.00 75.06 1798 ALA A CA 1
ATOM 13228 C C . ALA A 1 1798 ? 8.427 -6.636 -37.844 1.00 75.06 1798 ALA A C 1
ATOM 13230 O O . ALA A 1 1798 ? 8.084 -5.540 -38.287 1.00 75.06 1798 ALA A O 1
ATOM 13231 N N . VAL A 1 1799 ? 8.973 -7.561 -38.646 1.00 80.19 1799 VAL A N 1
ATOM 13232 C CA . VAL A 1 1799 ? 9.248 -7.345 -40.078 1.00 80.19 1799 VAL A CA 1
ATOM 13233 C C . VAL A 1 1799 ? 7.967 -7.533 -40.893 1.00 80.19 1799 VAL A C 1
ATOM 13235 O O . VAL A 1 1799 ? 7.465 -8.648 -40.984 1.00 80.19 1799 VAL A O 1
ATOM 13238 N N . ALA A 1 1800 ? 7.423 -6.476 -41.498 1.00 79.38 1800 ALA A N 1
ATOM 13239 C CA . ALA A 1 1800 ? 6.182 -6.557 -42.276 1.00 79.38 1800 ALA A CA 1
ATOM 13240 C C . ALA A 1 1800 ? 6.346 -7.374 -43.577 1.00 79.38 1800 ALA A C 1
ATOM 13242 O O . ALA A 1 1800 ? 7.204 -7.080 -44.402 1.00 79.38 1800 ALA A O 1
ATOM 13243 N N . GLU A 1 1801 ? 5.474 -8.364 -43.791 1.00 90.06 1801 GLU A N 1
ATOM 13244 C CA . GLU A 1 1801 ? 5.618 -9.404 -44.830 1.00 90.06 1801 GLU A CA 1
ATOM 13245 C C . GLU A 1 1801 ? 5.532 -8.885 -46.271 1.00 90.06 1801 GLU A C 1
ATOM 13247 O O . GLU A 1 1801 ? 6.169 -9.431 -47.169 1.00 90.06 1801 GLU A O 1
ATOM 13252 N N . ARG A 1 1802 ? 4.735 -7.833 -46.497 1.00 89.06 1802 ARG A N 1
ATOM 13253 C CA . ARG A 1 1802 ? 4.446 -7.274 -47.831 1.00 89.06 1802 ARG A CA 1
ATOM 13254 C C . ARG A 1 1802 ? 5.028 -5.877 -48.054 1.00 89.06 1802 ARG A C 1
ATOM 13256 O O . ARG A 1 1802 ? 4.792 -5.286 -49.104 1.00 89.06 1802 ARG A O 1
ATOM 13263 N N . ARG A 1 1803 ? 5.766 -5.330 -47.083 1.00 81.25 1803 ARG A N 1
ATOM 13264 C CA . ARG A 1 1803 ? 6.335 -3.982 -47.199 1.00 81.25 1803 ARG A CA 1
ATOM 13265 C C . ARG A 1 1803 ? 7.611 -4.020 -48.056 1.00 81.25 1803 ARG A C 1
ATOM 13267 O O . ARG A 1 1803 ? 8.415 -4.927 -47.837 1.00 81.25 1803 ARG A O 1
ATOM 13274 N N . PRO A 1 1804 ? 7.807 -3.086 -49.007 1.00 83.75 1804 PRO A N 1
ATOM 13275 C CA . PRO A 1 1804 ? 9.001 -3.066 -49.844 1.00 83.75 1804 PRO A CA 1
ATOM 13276 C C . PRO A 1 1804 ? 10.288 -2.939 -49.024 1.00 83.75 1804 PRO A C 1
ATOM 13278 O O . PRO A 1 1804 ? 10.313 -2.170 -48.066 1.00 83.75 1804 PRO A O 1
ATOM 13281 N N . PHE A 1 1805 ? 11.365 -3.632 -49.405 1.00 77.69 1805 PHE A N 1
ATOM 13282 C CA . PHE A 1 1805 ? 12.653 -3.603 -48.698 1.00 77.69 1805 PHE A CA 1
ATOM 13283 C C . PHE A 1 1805 ? 13.199 -2.175 -48.494 1.00 77.69 1805 PHE A C 1
ATOM 13285 O O . PHE A 1 1805 ? 13.685 -1.856 -47.405 1.00 77.69 1805 PHE A O 1
ATOM 13292 N N . SER A 1 1806 ? 13.021 -1.289 -49.482 1.00 73.31 1806 SER A N 1
ATOM 13293 C CA . SER A 1 1806 ? 13.373 0.139 -49.398 1.00 73.31 1806 SER A CA 1
ATOM 13294 C C . SER A 1 1806 ? 12.691 0.869 -48.234 1.00 73.31 1806 SER A C 1
ATOM 13296 O O . SER A 1 1806 ? 13.296 1.732 -47.604 1.00 73.31 1806 SER A O 1
ATOM 13298 N N . ASP A 1 1807 ? 11.457 0.489 -47.897 1.00 71.56 1807 ASP A N 1
ATOM 13299 C CA . ASP A 1 1807 ? 10.629 1.155 -46.884 1.00 71.56 1807 ASP A CA 1
ATOM 13300 C C . ASP A 1 1807 ? 10.853 0.599 -45.471 1.00 71.56 1807 ASP A C 1
ATOM 13302 O O . ASP A 1 1807 ? 10.418 1.200 -44.486 1.00 71.56 1807 ASP A O 1
ATOM 13306 N N . ILE A 1 1808 ? 11.499 -0.567 -45.363 1.00 73.19 1808 ILE A N 1
ATOM 13307 C CA . ILE A 1 1808 ? 11.883 -1.210 -44.093 1.00 73.19 1808 ILE A CA 1
ATOM 13308 C C . ILE A 1 1808 ? 13.353 -0.948 -43.733 1.00 73.19 1808 ILE A C 1
ATOM 13310 O O . ILE A 1 1808 ? 13.834 -1.464 -42.728 1.00 73.19 1808 ILE A O 1
ATOM 13314 N N . GLY A 1 1809 ? 14.050 -0.104 -44.502 1.00 66.62 1809 GLY A N 1
ATOM 13315 C CA . GLY A 1 1809 ? 15.397 0.373 -44.180 1.00 66.62 1809 GLY A CA 1
ATOM 13316 C C . GLY A 1 1809 ? 16.532 -0.460 -44.774 1.00 66.62 1809 GLY A C 1
ATOM 13317 O O . GLY A 1 1809 ? 17.619 -0.489 -44.192 1.00 66.62 1809 GLY A O 1
ATOM 13318 N N . PHE A 1 1810 ? 16.299 -1.144 -45.899 1.00 69.25 1810 PHE A N 1
ATOM 13319 C CA . PHE A 1 1810 ? 17.377 -1.737 -46.689 1.00 69.25 1810 PHE A CA 1
ATOM 13320 C C . PHE A 1 1810 ? 18.026 -0.702 -47.608 1.00 69.25 1810 PHE A C 1
ATOM 13322 O O . PHE A 1 1810 ? 17.365 -0.104 -48.453 1.00 69.25 1810 PHE A O 1
ATOM 13329 N N . ASP A 1 1811 ? 19.339 -0.558 -47.469 1.00 66.75 1811 ASP A N 1
ATOM 13330 C CA . ASP A 1 1811 ? 20.227 0.060 -48.448 1.00 66.75 1811 ASP A CA 1
ATOM 13331 C C . ASP A 1 1811 ? 21.043 -1.026 -49.178 1.00 66.75 1811 ASP A C 1
ATOM 13333 O O . ASP A 1 1811 ? 20.891 -2.228 -48.928 1.00 66.75 1811 ASP A O 1
ATOM 13337 N N . SER A 1 1812 ? 21.929 -0.615 -50.087 1.00 61.91 1812 SER A N 1
ATOM 13338 C CA . SER A 1 1812 ? 22.773 -1.534 -50.858 1.00 61.91 1812 SER A CA 1
ATOM 13339 C C . SER A 1 1812 ? 23.666 -2.423 -49.979 1.00 61.91 1812 SER A C 1
ATOM 13341 O O . SER A 1 1812 ? 23.972 -3.550 -50.367 1.00 61.91 1812 SER A O 1
ATOM 13343 N N . LEU A 1 1813 ? 24.069 -1.954 -48.790 1.00 60.22 1813 LEU A N 1
ATOM 13344 C CA . LEU A 1 1813 ? 24.942 -2.694 -47.876 1.00 60.22 1813 LEU A CA 1
ATOM 13345 C C . LEU A 1 1813 ? 24.152 -3.767 -47.113 1.00 60.22 1813 LEU A C 1
ATOM 13347 O O . LEU A 1 1813 ? 24.572 -4.924 -47.033 1.00 60.22 1813 LEU A O 1
ATOM 13351 N N . ARG A 1 1814 ? 22.969 -3.413 -46.602 1.00 69.25 1814 ARG A N 1
ATOM 13352 C CA . ARG A 1 1814 ? 22.058 -4.339 -45.915 1.00 69.25 1814 ARG A CA 1
ATOM 13353 C C . ARG A 1 1814 ? 21.498 -5.387 -46.871 1.00 69.25 1814 ARG A C 1
ATOM 13355 O O . ARG A 1 1814 ? 21.374 -6.549 -46.486 1.00 69.25 1814 ARG A O 1
ATOM 13362 N N . ALA A 1 1815 ? 21.239 -5.023 -48.129 1.00 69.12 1815 ALA A N 1
ATOM 13363 C CA . ALA A 1 1815 ? 20.816 -5.969 -49.162 1.00 69.12 1815 ALA A CA 1
ATOM 13364 C C . ALA A 1 1815 ? 21.879 -7.047 -49.415 1.00 69.12 1815 ALA A C 1
ATOM 13366 O O . ALA A 1 1815 ? 21.561 -8.237 -49.470 1.00 69.12 1815 ALA A O 1
ATOM 13367 N N . LEU A 1 1816 ? 23.152 -6.645 -49.469 1.00 68.31 1816 LEU A N 1
ATOM 13368 C CA . LEU A 1 1816 ? 24.281 -7.563 -49.598 1.00 68.31 1816 LEU A CA 1
ATOM 13369 C C . LEU A 1 1816 ? 24.407 -8.490 -48.376 1.00 68.31 1816 LEU A C 1
ATOM 13371 O O . LEU A 1 1816 ? 24.598 -9.697 -48.530 1.00 68.31 1816 LEU A O 1
ATOM 13375 N N . GLN A 1 1817 ? 24.245 -7.952 -47.161 1.00 69.50 1817 GLN A N 1
ATOM 13376 C CA . GLN A 1 1817 ? 24.258 -8.753 -45.933 1.00 69.50 1817 GLN A CA 1
ATOM 13377 C C . GLN A 1 1817 ? 23.118 -9.778 -45.899 1.00 69.50 1817 GLN A C 1
ATOM 13379 O O . GLN A 1 1817 ? 23.357 -10.934 -45.549 1.00 69.50 1817 GLN A O 1
ATOM 13384 N N . LEU A 1 1818 ? 21.899 -9.396 -46.291 1.00 81.75 1818 LEU A N 1
ATOM 13385 C CA . LEU A 1 1818 ? 20.768 -10.324 -46.363 1.00 81.75 1818 LEU A CA 1
ATOM 13386 C C . LEU A 1 1818 ? 20.995 -11.409 -47.418 1.00 81.75 1818 LEU A C 1
ATOM 13388 O O . LEU A 1 1818 ? 20.781 -12.581 -47.116 1.00 81.75 1818 LEU A O 1
ATOM 13392 N N . ARG A 1 1819 ? 21.489 -11.048 -48.612 1.00 80.69 1819 ARG A N 1
ATOM 13393 C CA . ARG A 1 1819 ? 21.877 -12.014 -49.653 1.00 80.69 1819 ARG A CA 1
ATOM 13394 C C . ARG A 1 1819 ? 22.873 -13.032 -49.106 1.00 80.69 1819 ARG A C 1
ATOM 13396 O O . ARG A 1 1819 ? 22.677 -14.227 -49.290 1.00 80.69 1819 ARG A O 1
ATOM 13403 N N . ASN A 1 1820 ? 23.921 -12.569 -48.426 1.00 71.06 1820 ASN A N 1
ATOM 13404 C CA . ASN A 1 1820 ? 24.960 -13.442 -47.875 1.00 71.06 1820 ASN A CA 1
ATOM 13405 C C . ASN A 1 1820 ? 24.398 -14.387 -46.812 1.00 71.06 1820 ASN A C 1
ATOM 13407 O O . ASN A 1 1820 ? 24.657 -15.587 -46.861 1.00 71.06 1820 ASN A O 1
ATOM 13411 N N . ARG A 1 1821 ? 23.583 -13.866 -45.887 1.00 80.38 1821 ARG A N 1
ATOM 13412 C CA . ARG A 1 1821 ? 22.965 -14.679 -44.832 1.00 80.38 1821 ARG A CA 1
ATOM 13413 C C . ARG A 1 1821 ? 22.005 -15.721 -45.396 1.00 80.38 1821 ARG A C 1
ATOM 13415 O O . ARG A 1 1821 ? 22.059 -16.868 -44.971 1.00 80.38 1821 ARG A O 1
ATOM 13422 N N . LEU A 1 1822 ? 21.163 -15.344 -46.357 1.00 80.69 1822 LEU A N 1
ATOM 13423 C CA . LEU A 1 1822 ? 20.239 -16.277 -47.000 1.00 80.69 1822 LEU A CA 1
ATOM 13424 C C . LEU A 1 1822 ? 20.974 -17.295 -47.871 1.00 80.69 1822 LEU A C 1
ATOM 13426 O O . LEU A 1 1822 ? 20.614 -18.466 -47.854 1.00 80.69 1822 LEU A O 1
ATOM 13430 N N . GLY A 1 1823 ? 22.022 -16.889 -48.590 1.00 76.19 1823 GLY A N 1
ATOM 13431 C CA . GLY A 1 1823 ? 22.830 -17.811 -49.386 1.00 76.19 1823 GLY A CA 1
ATOM 13432 C C . GLY A 1 1823 ? 23.492 -18.880 -48.515 1.00 76.19 1823 GLY A C 1
ATOM 13433 O O . GLY A 1 1823 ? 23.412 -20.064 -48.829 1.00 76.19 1823 GLY A O 1
ATOM 13434 N N . ALA A 1 1824 ? 24.044 -18.479 -47.364 1.00 69.62 1824 ALA A N 1
ATOM 13435 C CA . ALA A 1 1824 ? 24.597 -19.408 -46.380 1.00 69.62 1824 ALA A CA 1
ATOM 13436 C C . ALA A 1 1824 ? 23.521 -20.325 -45.769 1.00 69.62 1824 ALA A C 1
ATOM 13438 O O . ALA A 1 1824 ? 23.715 -21.534 -45.705 1.00 69.62 1824 ALA A O 1
ATOM 13439 N N . ALA A 1 1825 ? 22.370 -19.773 -45.370 1.00 68.50 1825 ALA A N 1
ATOM 13440 C CA . ALA A 1 1825 ? 21.293 -20.536 -44.730 1.00 68.50 1825 ALA A CA 1
ATOM 13441 C C . ALA A 1 1825 ? 20.579 -21.520 -45.673 1.00 68.50 1825 ALA A C 1
ATOM 13443 O O . ALA A 1 1825 ? 20.012 -22.507 -45.222 1.00 68.50 1825 ALA A O 1
ATOM 13444 N N . THR A 1 1826 ? 20.578 -21.245 -46.977 1.00 76.25 1826 THR A N 1
ATOM 13445 C CA . THR A 1 1826 ? 19.913 -22.087 -47.985 1.00 76.25 1826 THR A CA 1
ATOM 13446 C C . THR A 1 1826 ? 20.878 -23.010 -48.720 1.00 76.25 1826 THR A C 1
ATOM 13448 O O . THR A 1 1826 ? 20.437 -23.869 -49.477 1.00 76.25 1826 THR A O 1
ATOM 13451 N N . GLY A 1 1827 ? 22.193 -22.814 -48.567 1.00 72.25 1827 GLY A N 1
ATOM 13452 C CA . GLY A 1 1827 ? 23.204 -23.476 -49.395 1.00 72.25 1827 GLY A CA 1
ATOM 13453 C C . GLY A 1 1827 ? 23.097 -23.135 -50.890 1.00 72.25 1827 GLY A C 1
ATOM 13454 O O . GLY A 1 1827 ? 23.711 -23.804 -51.722 1.00 72.25 1827 GLY A O 1
ATOM 13455 N N . ARG A 1 1828 ? 22.308 -22.117 -51.266 1.00 75.19 1828 ARG A N 1
ATOM 13456 C CA . ARG A 1 1828 ? 22.094 -21.694 -52.656 1.00 75.19 1828 ARG A CA 1
ATOM 13457 C C . ARG A 1 1828 ? 22.851 -20.406 -52.946 1.00 75.19 1828 ARG A C 1
ATOM 13459 O O . ARG A 1 1828 ? 22.963 -19.511 -52.111 1.00 75.19 1828 ARG A O 1
ATOM 13466 N N . ARG A 1 1829 ? 23.323 -20.266 -54.185 1.00 66.12 1829 ARG A N 1
ATOM 13467 C CA . ARG A 1 1829 ? 23.812 -18.975 -54.679 1.00 66.12 1829 ARG A CA 1
ATOM 13468 C C . ARG A 1 1829 ? 22.632 -18.079 -55.019 1.00 66.12 1829 ARG A C 1
ATOM 13470 O O . ARG A 1 1829 ? 21.751 -18.479 -55.773 1.00 66.12 1829 ARG A O 1
ATOM 13477 N N . LEU A 1 1830 ? 22.647 -16.868 -54.474 1.00 78.50 1830 LEU A N 1
ATOM 13478 C CA . LEU A 1 1830 ? 21.610 -15.863 -54.679 1.00 78.50 1830 LEU A CA 1
ATOM 13479 C C . LEU A 1 1830 ? 22.192 -14.660 -55.441 1.00 78.50 1830 LEU A C 1
ATOM 13481 O O . LEU A 1 1830 ? 23.314 -14.243 -55.128 1.00 78.50 1830 LEU A O 1
ATOM 13485 N N . PRO A 1 1831 ? 21.467 -14.101 -56.426 1.00 70.12 1831 PRO A N 1
ATOM 13486 C CA . PRO A 1 1831 ? 21.946 -12.977 -57.228 1.00 70.12 1831 PRO A CA 1
ATOM 13487 C C . PRO A 1 1831 ? 22.149 -11.710 -56.384 1.00 70.12 1831 PRO A C 1
ATOM 13489 O O . PRO A 1 1831 ? 21.517 -11.517 -55.345 1.00 70.12 1831 PRO A O 1
ATOM 13492 N N . ALA A 1 1832 ? 23.035 -10.812 -56.824 1.00 62.66 1832 ALA A N 1
ATOM 13493 C CA . ALA A 1 1832 ? 23.261 -9.531 -56.142 1.00 62.66 1832 ALA A CA 1
ATOM 13494 C C . ALA A 1 1832 ? 22.021 -8.614 -56.174 1.00 62.66 1832 ALA A C 1
ATOM 13496 O O . ALA A 1 1832 ? 21.863 -7.765 -55.300 1.00 62.66 1832 ALA A O 1
ATOM 13497 N N . THR A 1 1833 ? 21.127 -8.831 -57.141 1.00 72.25 1833 THR A N 1
ATOM 13498 C CA . THR A 1 1833 ? 19.863 -8.113 -57.338 1.00 72.25 1833 THR A CA 1
ATOM 13499 C C . THR A 1 1833 ? 18.689 -8.692 -56.542 1.00 72.25 1833 THR A C 1
ATOM 13501 O O . THR A 1 1833 ? 17.611 -8.117 -56.582 1.00 72.25 1833 THR A O 1
ATOM 13504 N N . LEU A 1 1834 ? 18.889 -9.756 -55.747 1.00 81.06 1834 LEU A N 1
ATOM 13505 C CA . LEU A 1 1834 ? 17.840 -10.512 -55.035 1.00 81.06 1834 LEU A CA 1
ATOM 13506 C C . LEU A 1 1834 ? 16.750 -9.646 -54.372 1.00 81.06 1834 LEU A C 1
ATOM 13508 O O . LEU A 1 1834 ? 15.563 -9.933 -54.483 1.00 81.06 1834 LEU A O 1
ATOM 13512 N N . VAL A 1 1835 ? 17.162 -8.599 -53.654 1.00 78.19 1835 VAL A N 1
ATOM 13513 C CA . VAL A 1 1835 ? 16.270 -7.703 -52.894 1.00 78.19 1835 VAL A CA 1
ATOM 13514 C C . VAL A 1 1835 ? 15.490 -6.749 -53.813 1.00 78.19 1835 VAL A C 1
ATOM 13516 O O . VAL A 1 1835 ? 14.402 -6.302 -53.459 1.00 78.19 1835 VAL A O 1
ATOM 13519 N N . PHE A 1 1836 ? 16.030 -6.452 -54.995 1.00 72.44 1836 PHE A N 1
ATOM 13520 C CA . PHE A 1 1836 ? 15.392 -5.624 -56.019 1.00 72.44 1836 PHE A CA 1
ATOM 13521 C C . PHE A 1 1836 ? 14.443 -6.444 -56.902 1.00 72.44 1836 PHE A C 1
ATOM 13523 O O . PHE A 1 1836 ? 13.351 -5.973 -57.208 1.00 72.44 1836 PHE A O 1
ATOM 13530 N N . ASP A 1 1837 ? 14.816 -7.683 -57.236 1.00 77.19 1837 ASP A N 1
ATOM 13531 C CA . ASP A 1 1837 ? 13.999 -8.595 -58.049 1.00 77.19 1837 ASP A CA 1
ATOM 13532 C C . ASP A 1 1837 ? 12.792 -9.138 -57.264 1.00 77.19 1837 ASP A C 1
ATOM 13534 O O . ASP A 1 1837 ? 11.733 -9.431 -57.825 1.00 77.19 1837 ASP A O 1
ATOM 13538 N N . HIS A 1 1838 ? 12.926 -9.240 -55.937 1.00 88.00 1838 HIS A N 1
ATOM 13539 C CA . HIS A 1 1838 ? 11.871 -9.692 -55.032 1.00 88.00 1838 HIS A CA 1
ATOM 13540 C C . HIS A 1 1838 ? 11.622 -8.628 -53.962 1.00 88.00 1838 HIS A C 1
ATOM 13542 O O . HIS A 1 1838 ? 12.257 -8.647 -52.910 1.00 88.00 1838 HIS A O 1
ATOM 13548 N N . PRO A 1 1839 ? 10.684 -7.694 -54.190 1.00 82.94 1839 PRO A N 1
ATOM 13549 C CA . PRO A 1 1839 ? 10.686 -6.406 -53.504 1.00 82.94 1839 PRO A CA 1
ATOM 13550 C C . PRO A 1 1839 ? 10.287 -6.464 -52.026 1.00 82.94 1839 PRO A C 1
ATOM 13552 O O . PRO A 1 1839 ? 10.406 -5.454 -51.345 1.00 82.94 1839 PRO A O 1
ATOM 13555 N N . ASN A 1 1840 ? 9.803 -7.596 -51.505 1.00 89.75 1840 ASN A N 1
ATOM 13556 C CA . ASN A 1 1840 ? 9.370 -7.733 -50.112 1.00 89.75 1840 ASN A CA 1
ATOM 13557 C C . ASN A 1 1840 ? 9.606 -9.159 -49.561 1.00 89.75 1840 ASN A C 1
ATOM 13559 O O . ASN A 1 1840 ? 9.828 -10.089 -50.343 1.00 89.75 1840 ASN A O 1
ATOM 13563 N N . PRO A 1 1841 ? 9.535 -9.362 -48.228 1.00 90.38 1841 PRO A N 1
ATOM 13564 C CA . PRO A 1 1841 ? 9.831 -10.650 -47.591 1.00 90.38 1841 PRO A CA 1
ATOM 13565 C C . PRO A 1 1841 ? 8.998 -11.832 -48.110 1.00 90.38 1841 PRO A C 1
ATOM 13567 O O . PRO A 1 1841 ? 9.530 -12.929 -48.264 1.00 90.38 1841 PRO A O 1
ATOM 13570 N N . ALA A 1 1842 ? 7.713 -11.618 -48.413 1.00 88.44 1842 ALA A N 1
ATOM 13571 C CA . ALA A 1 1842 ? 6.834 -12.658 -48.950 1.00 88.44 1842 ALA A CA 1
ATOM 13572 C C . ALA A 1 1842 ? 7.174 -13.036 -50.402 1.00 88.44 1842 ALA A C 1
ATOM 13574 O O . ALA A 1 1842 ? 7.126 -14.210 -50.761 1.00 88.44 1842 ALA A O 1
ATOM 13575 N N . ALA A 1 1843 ? 7.535 -12.064 -51.246 1.00 89.06 1843 ALA A N 1
ATOM 13576 C CA . ALA A 1 1843 ? 8.016 -12.339 -52.600 1.00 89.06 1843 ALA A CA 1
ATOM 13577 C C . ALA A 1 1843 ? 9.339 -13.119 -52.567 1.00 89.06 1843 ALA A C 1
ATOM 13579 O O . ALA A 1 1843 ? 9.505 -14.088 -53.308 1.00 89.06 1843 ALA A O 1
ATOM 13580 N N . LEU A 1 1844 ? 10.242 -12.740 -51.658 1.00 90.94 1844 LEU A N 1
ATOM 13581 C CA . LEU A 1 1844 ? 11.528 -13.404 -51.486 1.00 90.94 1844 LEU A CA 1
ATOM 13582 C C . LEU A 1 1844 ? 11.383 -14.838 -50.953 1.00 90.94 1844 LEU A C 1
ATOM 13584 O O . LEU A 1 1844 ? 12.084 -15.729 -51.430 1.00 90.94 1844 LEU A O 1
ATOM 13588 N N . SER A 1 1845 ? 10.463 -15.098 -50.013 1.00 91.00 1845 SER A N 1
ATOM 13589 C CA . SER A 1 1845 ? 10.232 -16.470 -49.532 1.00 91.00 1845 SER A CA 1
ATOM 13590 C C . SER A 1 1845 ? 9.685 -17.375 -50.640 1.00 91.00 1845 SER A C 1
ATOM 13592 O O . SER A 1 1845 ? 10.121 -18.518 -50.769 1.00 91.00 1845 SER A O 1
ATOM 13594 N N . ARG A 1 1846 ? 8.805 -16.847 -51.500 1.00 87.50 1846 ARG A N 1
ATOM 13595 C CA . ARG A 1 1846 ? 8.260 -17.588 -52.644 1.00 87.50 1846 ARG A CA 1
ATOM 13596 C C . ARG A 1 1846 ? 9.342 -17.931 -53.668 1.00 87.50 1846 ARG A C 1
ATOM 13598 O O . ARG A 1 1846 ? 9.380 -19.056 -54.151 1.00 87.50 1846 ARG A O 1
ATOM 13605 N N . TYR A 1 1847 ? 10.261 -17.003 -53.938 1.00 88.62 1847 TYR A N 1
ATOM 13606 C CA . TYR A 1 1847 ? 11.430 -17.277 -54.777 1.00 88.62 1847 TYR A CA 1
ATOM 13607 C C . TYR A 1 1847 ? 12.324 -18.368 -54.174 1.00 88.62 1847 TYR A C 1
ATOM 13609 O O . TYR A 1 1847 ? 12.654 -19.348 -54.843 1.00 88.62 1847 TYR A O 1
ATOM 13617 N N . LEU A 1 1848 ? 12.652 -18.272 -52.882 1.00 87.69 1848 LEU A N 1
ATOM 13618 C CA . LEU A 1 1848 ? 13.456 -19.294 -52.209 1.00 87.69 1848 LEU A CA 1
ATOM 13619 C C . LEU A 1 1848 ? 12.778 -20.672 -52.194 1.00 87.69 1848 LEU A C 1
ATOM 13621 O O . LEU A 1 1848 ? 13.473 -21.679 -52.311 1.00 87.69 1848 LEU A O 1
ATOM 13625 N N . ARG A 1 1849 ? 11.440 -20.738 -52.122 1.00 86.44 1849 ARG A N 1
ATOM 13626 C CA . ARG A 1 1849 ? 10.694 -22.000 -52.255 1.00 86.44 1849 ARG A CA 1
ATOM 13627 C C . ARG A 1 1849 ? 10.984 -22.677 -53.594 1.00 86.44 1849 ARG A C 1
ATOM 13629 O O . ARG A 1 1849 ? 11.295 -23.862 -53.590 1.00 86.44 1849 ARG A O 1
ATOM 13636 N N . THR A 1 1850 ? 10.960 -21.933 -54.704 1.00 86.19 1850 THR A N 1
ATOM 13637 C CA . THR A 1 1850 ? 11.257 -22.490 -56.042 1.00 86.19 1850 THR A CA 1
ATOM 13638 C C . THR A 1 1850 ? 12.697 -22.997 -56.180 1.00 86.19 1850 THR A C 1
ATOM 13640 O O . THR A 1 1850 ? 12.950 -23.942 -56.920 1.00 86.19 1850 THR A O 1
ATOM 13643 N N . LEU A 1 1851 ? 13.644 -22.421 -55.429 1.00 83.00 1851 LEU A N 1
ATOM 13644 C CA . LEU A 1 1851 ? 15.047 -22.856 -55.400 1.00 83.00 1851 LEU A CA 1
ATOM 13645 C C . LEU A 1 1851 ? 15.296 -24.084 -54.506 1.00 83.00 1851 LEU A C 1
ATOM 13647 O O . LEU A 1 1851 ? 16.237 -24.848 -54.746 1.00 83.00 1851 LEU A O 1
ATOM 13651 N N . LEU A 1 1852 ? 14.525 -24.240 -53.428 1.00 83.75 1852 LEU A N 1
ATOM 13652 C CA . LEU A 1 1852 ? 14.727 -25.287 -52.418 1.00 83.75 1852 LEU A CA 1
ATOM 13653 C C . LEU A 1 1852 ? 13.881 -26.539 -52.674 1.00 83.75 1852 LEU A C 1
ATOM 13655 O O . LEU A 1 1852 ? 14.352 -27.640 -52.413 1.00 83.75 1852 LEU A O 1
ATOM 13659 N N . LEU A 1 1853 ? 12.676 -26.376 -53.220 1.00 80.81 1853 LEU A N 1
ATOM 13660 C CA . LEU A 1 1853 ? 11.784 -27.452 -53.650 1.00 80.81 1853 LEU A CA 1
ATOM 13661 C C . LEU A 1 1853 ? 11.457 -27.262 -55.137 1.00 80.81 1853 LEU A C 1
ATOM 13663 O O . LEU A 1 1853 ? 10.374 -26.774 -55.463 1.00 80.81 1853 LEU A O 1
ATOM 13667 N N . PRO A 1 1854 ? 12.385 -27.592 -56.048 1.00 64.38 1854 PRO A N 1
ATOM 13668 C CA . PRO A 1 1854 ? 12.033 -27.682 -57.455 1.00 64.38 1854 PRO A CA 1
ATOM 13669 C C . PRO A 1 1854 ? 10.993 -28.800 -57.617 1.00 64.38 1854 PRO A C 1
ATOM 13671 O O . PRO A 1 1854 ? 11.199 -29.903 -57.105 1.00 64.38 1854 PRO A O 1
ATOM 13674 N N . ASP A 1 1855 ? 9.869 -28.512 -58.280 1.00 54.34 1855 ASP A N 1
ATOM 13675 C CA . ASP A 1 1855 ? 8.843 -29.522 -58.559 1.00 54.34 1855 ASP A CA 1
ATOM 13676 C C . ASP A 1 1855 ? 9.484 -30.758 -59.219 1.00 54.34 1855 ASP A C 1
ATOM 13678 O O . ASP A 1 1855 ? 10.408 -30.606 -60.032 1.00 54.34 1855 ASP A O 1
ATOM 13682 N N . PRO A 1 1856 ? 9.045 -31.988 -58.875 1.00 43.22 1856 PRO A N 1
ATOM 13683 C CA . PRO A 1 1856 ? 9.581 -33.188 -59.496 1.00 43.22 1856 PRO A CA 1
ATOM 13684 C C . PRO A 1 1856 ? 9.406 -33.067 -61.007 1.00 43.22 1856 PRO A C 1
ATOM 13686 O O . PRO A 1 1856 ? 8.297 -32.852 -61.498 1.00 43.22 1856 PRO A O 1
ATOM 13689 N N . ALA A 1 1857 ? 10.525 -33.177 -61.727 1.00 39.34 1857 ALA A N 1
ATOM 13690 C CA . ALA A 1 1857 ? 10.546 -33.134 -63.179 1.00 39.34 1857 ALA A CA 1
ATOM 13691 C C . ALA A 1 1857 ? 9.436 -34.054 -63.724 1.00 39.34 1857 ALA A C 1
ATOM 13693 O O . ALA A 1 1857 ? 9.352 -35.210 -63.291 1.00 39.34 1857 ALA A O 1
ATOM 13694 N N . PRO A 1 1858 ? 8.566 -33.573 -64.629 1.00 34.34 1858 PRO A N 1
ATOM 13695 C CA . PRO A 1 1858 ? 7.489 -34.395 -65.151 1.00 34.34 1858 PRO A CA 1
ATOM 13696 C C . PRO A 1 1858 ? 8.095 -35.625 -65.834 1.00 34.34 1858 PRO A C 1
ATOM 13698 O O . PRO A 1 1858 ? 8.975 -35.508 -66.690 1.00 34.34 1858 PRO A O 1
ATOM 13701 N N . ALA A 1 1859 ? 7.649 -36.814 -65.420 1.00 35.66 1859 ALA A N 1
ATOM 13702 C CA . ALA A 1 1859 ? 8.014 -38.069 -66.066 1.00 35.66 1859 ALA A CA 1
ATOM 13703 C C . ALA A 1 1859 ? 7.685 -37.993 -67.572 1.00 35.66 1859 ALA A C 1
ATOM 13705 O O . ALA A 1 1859 ? 6.661 -37.405 -67.940 1.00 35.66 1859 ALA A O 1
ATOM 13706 N N . PRO A 1 1860 ? 8.522 -38.575 -68.452 1.00 33.84 1860 PRO A N 1
ATOM 13707 C CA . PRO A 1 1860 ? 8.369 -38.420 -69.890 1.00 33.84 1860 PRO A CA 1
ATOM 13708 C C . PRO A 1 1860 ? 7.073 -39.104 -70.328 1.00 33.84 1860 PRO A C 1
ATOM 13710 O O . PRO A 1 1860 ? 6.972 -40.329 -70.330 1.00 33.84 1860 PRO A O 1
ATOM 13713 N N . THR A 1 1861 ? 6.072 -38.306 -70.687 1.00 31.14 1861 THR A N 1
ATOM 13714 C CA . THR A 1 1861 ? 4.834 -38.777 -71.307 1.00 31.14 1861 THR A CA 1
ATOM 13715 C C . THR A 1 1861 ? 4.739 -38.203 -72.715 1.00 31.14 1861 THR A C 1
ATOM 13717 O O . THR A 1 1861 ? 4.975 -37.021 -72.953 1.00 31.14 1861 THR A O 1
ATOM 13720 N N . ALA A 1 1862 ? 4.512 -39.120 -73.655 1.00 31.53 1862 ALA A N 1
ATOM 13721 C CA . ALA A 1 1862 ? 4.425 -38.913 -75.094 1.00 31.53 1862 ALA A CA 1
ATOM 13722 C C . ALA A 1 1862 ? 3.250 -37.981 -75.479 1.00 31.53 1862 ALA A C 1
ATOM 13724 O O . ALA A 1 1862 ? 2.332 -37.805 -74.676 1.00 31.53 1862 ALA A O 1
ATOM 13725 N N . PRO A 1 1863 ? 3.275 -37.377 -76.683 1.00 34.56 1863 PRO A N 1
ATOM 13726 C CA . PRO A 1 1863 ? 2.373 -36.295 -77.051 1.00 34.56 1863 PRO A CA 1
ATOM 13727 C C . PRO A 1 1863 ? 0.989 -36.834 -77.430 1.00 34.56 1863 PRO A C 1
ATOM 13729 O O . PRO A 1 1863 ? 0.900 -37.828 -78.144 1.00 34.56 1863 PRO A O 1
ATOM 13732 N N . ASP A 1 1864 ? -0.064 -36.189 -76.919 1.00 30.83 1864 ASP A N 1
ATOM 13733 C CA . ASP A 1 1864 ? -1.244 -35.711 -77.668 1.00 30.83 1864 ASP A CA 1
ATOM 13734 C C . ASP A 1 1864 ? -2.460 -35.503 -76.737 1.00 30.83 1864 ASP A C 1
ATOM 13736 O O . ASP A 1 1864 ? -2.914 -36.431 -76.070 1.00 30.83 1864 ASP A O 1
ATOM 13740 N N . GLY A 1 1865 ? -3.019 -34.280 -76.740 1.00 31.56 1865 GLY A N 1
ATOM 13741 C CA . GLY A 1 1865 ? -4.367 -33.968 -76.221 1.00 31.56 1865 GLY A CA 1
ATOM 13742 C C . GLY A 1 1865 ? -4.471 -32.774 -75.250 1.00 31.56 1865 GLY A C 1
ATOM 13743 O O . GLY A 1 1865 ? -4.413 -32.963 -74.044 1.00 31.56 1865 GLY A O 1
ATOM 13744 N N . GLN A 1 1866 ? -4.655 -31.563 -75.797 1.00 32.66 1866 GLN A N 1
ATOM 13745 C CA . GLN A 1 1866 ? -4.882 -30.224 -75.182 1.00 32.66 1866 GLN A CA 1
ATOM 13746 C C . GLN A 1 1866 ? -5.991 -30.103 -74.092 1.00 32.66 1866 GLN A C 1
ATOM 13748 O O . GLN A 1 1866 ? -6.814 -31.015 -74.013 1.00 32.66 1866 GLN A O 1
ATOM 13753 N N . PRO A 1 1867 ? -6.170 -28.942 -73.382 1.00 35.31 1867 PRO A N 1
ATOM 13754 C CA . PRO A 1 1867 ? -5.387 -27.679 -73.343 1.00 35.31 1867 PRO A CA 1
ATOM 13755 C C . PRO A 1 1867 ? -4.980 -27.191 -71.919 1.00 35.31 1867 PRO A C 1
ATOM 13757 O O . PRO A 1 1867 ? -5.642 -27.480 -70.926 1.00 35.31 1867 PRO A O 1
ATOM 13760 N N . GLY A 1 1868 ? -3.897 -26.402 -71.830 1.00 36.62 1868 GLY A N 1
ATOM 13761 C CA . GLY A 1 1868 ? -3.330 -25.846 -70.587 1.00 36.62 1868 GLY A CA 1
ATOM 13762 C C . GLY A 1 1868 ? -3.764 -24.404 -70.246 1.00 36.62 1868 GLY A C 1
ATOM 13763 O O . GLY A 1 1868 ? -4.519 -23.795 -71.005 1.00 36.62 1868 GLY A O 1
ATOM 13764 N N . PRO A 1 1869 ? -3.298 -23.858 -69.102 1.00 39.75 1869 PRO A N 1
ATOM 13765 C CA . PRO A 1 1869 ? -3.732 -22.596 -68.496 1.00 39.75 1869 PRO A CA 1
ATOM 13766 C C . PRO A 1 1869 ? -3.181 -21.370 -69.241 1.00 39.75 1869 PRO A C 1
ATOM 13768 O O . PRO A 1 1869 ? -2.384 -20.605 -68.718 1.00 39.75 1869 PRO A O 1
ATOM 13771 N N . ASP A 1 1870 ? -3.689 -21.176 -70.453 1.00 40.25 1870 ASP A N 1
ATOM 13772 C CA . ASP A 1 1870 ? -3.617 -19.949 -71.252 1.00 40.25 1870 ASP A CA 1
ATOM 13773 C C . ASP A 1 1870 ? -4.785 -18.990 -70.931 1.00 40.25 1870 ASP A C 1
ATOM 13775 O O . ASP A 1 1870 ? -5.033 -18.033 -71.653 1.00 40.25 1870 ASP A O 1
ATOM 13779 N N . GLN A 1 1871 ? -5.555 -19.220 -69.860 1.00 46.69 1871 GLN A N 1
ATOM 13780 C CA . GLN A 1 1871 ? -6.780 -18.449 -69.601 1.00 46.69 1871 GLN A CA 1
ATOM 13781 C C . GLN A 1 1871 ? -6.595 -17.214 -68.710 1.00 46.69 1871 GLN A C 1
ATOM 13783 O O . GLN A 1 1871 ? -7.377 -16.282 -68.841 1.00 46.69 1871 GLN A O 1
ATOM 13788 N N . ALA A 1 1872 ? -5.575 -17.142 -67.850 1.00 46.38 1872 ALA A N 1
ATOM 13789 C CA . ALA A 1 1872 ? -5.359 -15.942 -67.030 1.00 46.38 1872 ALA A CA 1
ATOM 13790 C C . ALA A 1 1872 ? -4.685 -14.817 -67.835 1.00 46.38 1872 ALA A C 1
ATOM 13792 O O . ALA A 1 1872 ? -5.142 -13.674 -67.802 1.00 46.38 1872 ALA A O 1
ATOM 13793 N N . ASP A 1 1873 ? -3.677 -15.161 -68.639 1.00 52.31 1873 ASP A N 1
ATOM 13794 C CA . ASP A 1 1873 ? -2.966 -14.184 -69.463 1.00 52.31 1873 ASP A CA 1
ATOM 13795 C C . ASP A 1 1873 ? -3.783 -13.775 -70.699 1.00 52.31 1873 ASP A C 1
ATOM 13797 O O . ASP A 1 1873 ? -3.821 -12.588 -71.016 1.00 52.31 1873 ASP A O 1
ATOM 13801 N N . GLN A 1 1874 ? -4.580 -14.670 -71.309 1.00 51.41 1874 GLN A N 1
ATOM 13802 C CA . GLN A 1 1874 ? -5.523 -14.262 -72.366 1.00 51.41 1874 GLN A CA 1
ATOM 13803 C C . GLN A 1 1874 ? -6.683 -13.402 -71.852 1.00 51.41 1874 GLN A C 1
ATOM 13805 O O . GLN A 1 1874 ? -7.213 -12.606 -72.621 1.00 51.41 1874 GLN A O 1
ATOM 13810 N N . VAL A 1 1875 ? -7.107 -13.530 -70.589 1.00 55.12 1875 VAL A N 1
ATOM 13811 C CA . VAL A 1 1875 ? -8.137 -12.640 -70.022 1.00 55.12 1875 VAL A CA 1
ATOM 13812 C C . VAL A 1 1875 ? -7.564 -11.244 -69.790 1.00 55.12 1875 VAL A C 1
ATOM 13814 O O . VAL A 1 1875 ? -8.241 -10.263 -70.081 1.00 55.12 1875 VAL A O 1
ATOM 13817 N N . ILE A 1 1876 ? -6.304 -11.128 -69.367 1.00 59.53 1876 ILE A N 1
ATOM 13818 C CA . ILE A 1 1876 ? -5.631 -9.832 -69.201 1.00 59.53 1876 ILE A CA 1
ATOM 13819 C C . ILE A 1 1876 ? -5.309 -9.195 -70.564 1.00 59.53 1876 ILE A C 1
ATOM 13821 O O . ILE A 1 1876 ? -5.482 -7.988 -70.731 1.00 59.53 1876 ILE A O 1
ATOM 13825 N N . GLU A 1 1877 ? -4.920 -9.979 -71.572 1.00 60.31 1877 GLU A N 1
ATOM 13826 C CA . GLU A 1 1877 ? -4.690 -9.471 -72.932 1.00 60.31 1877 GLU A CA 1
ATOM 13827 C C . GLU A 1 1877 ? -5.997 -9.112 -73.660 1.00 60.31 1877 GLU A C 1
ATOM 13829 O O . GLU A 1 1877 ? -6.051 -8.091 -74.349 1.00 60.31 1877 GLU A O 1
ATOM 13834 N N . ARG A 1 1878 ? -7.089 -9.869 -73.452 1.00 56.72 1878 ARG A N 1
ATOM 13835 C CA . ARG A 1 1878 ? -8.429 -9.505 -73.951 1.00 56.72 1878 ARG A CA 1
ATOM 13836 C C . ARG A 1 1878 ? -9.003 -8.292 -73.228 1.00 56.72 1878 ARG A C 1
ATOM 13838 O O . ARG A 1 1878 ? -9.561 -7.437 -73.894 1.00 56.72 1878 ARG A O 1
ATOM 13845 N N . LEU A 1 1879 ? -8.816 -8.141 -71.916 1.00 58.31 1879 LEU A N 1
ATOM 13846 C CA . LEU A 1 1879 ? -9.256 -6.939 -71.188 1.00 58.31 1879 LEU A CA 1
ATOM 13847 C C . LEU A 1 1879 ? -8.477 -5.681 -71.602 1.00 58.31 1879 LEU A C 1
ATOM 13849 O O . LEU A 1 1879 ? -9.033 -4.588 -71.576 1.00 58.31 1879 LEU A O 1
ATOM 13853 N N . ASN A 1 1880 ? -7.220 -5.830 -72.030 1.00 60.22 1880 ASN A N 1
ATOM 13854 C CA . ASN A 1 1880 ? -6.418 -4.725 -72.560 1.00 60.22 1880 ASN A CA 1
ATOM 13855 C C . ASN A 1 1880 ? -6.697 -4.405 -74.043 1.00 60.22 1880 ASN A C 1
ATOM 13857 O O . ASN A 1 1880 ? -6.235 -3.372 -74.527 1.00 60.22 1880 ASN A O 1
ATOM 13861 N N . SER A 1 1881 ? -7.435 -5.259 -74.764 1.00 64.06 1881 SER A N 1
ATOM 13862 C CA . SER A 1 1881 ? -7.764 -5.077 -76.190 1.00 64.06 1881 SER A CA 1
ATOM 13863 C C . SER A 1 1881 ? -9.267 -4.999 -76.502 1.00 64.06 1881 SER A C 1
ATOM 13865 O O . SER A 1 1881 ? -9.624 -4.662 -77.631 1.00 64.06 1881 SER A O 1
ATOM 13867 N N . ALA A 1 1882 ? -10.140 -5.252 -75.525 1.00 57.44 1882 ALA A N 1
ATOM 13868 C CA . ALA A 1 1882 ? -11.591 -5.166 -75.657 1.00 57.44 1882 ALA A CA 1
ATOM 13869 C C . ALA A 1 1882 ? -12.089 -3.717 -75.603 1.00 57.44 1882 ALA A C 1
ATOM 13871 O O . ALA A 1 1882 ? -11.573 -2.870 -74.867 1.00 57.44 1882 ALA A O 1
ATOM 13872 N N . SER A 1 1883 ? -13.126 -3.432 -76.386 1.00 71.38 1883 SER A N 1
ATOM 13873 C CA . SER A 1 1883 ? -13.822 -2.149 -76.333 1.00 71.38 1883 SER A CA 1
ATOM 13874 C C . SER A 1 1883 ? -14.602 -2.004 -75.018 1.00 71.38 1883 SER A C 1
ATOM 13876 O O . SER A 1 1883 ? -14.983 -2.990 -74.388 1.00 71.38 1883 SER A O 1
ATOM 13878 N N . LEU A 1 1884 ? -14.856 -0.762 -74.586 1.00 70.00 1884 LEU A N 1
ATOM 13879 C CA . LEU A 1 1884 ? -15.560 -0.491 -73.324 1.00 70.00 1884 LEU A CA 1
ATOM 13880 C C . LEU A 1 1884 ? -16.950 -1.163 -73.266 1.00 70.00 1884 LEU A C 1
ATOM 13882 O O . LEU A 1 1884 ? -17.375 -1.557 -72.187 1.00 70.00 1884 LEU A O 1
ATOM 13886 N N . GLU A 1 1885 ? -17.627 -1.337 -74.407 1.00 76.38 1885 GLU A N 1
ATOM 13887 C CA . GLU A 1 1885 ? -18.907 -2.062 -74.493 1.00 76.38 1885 GLU A CA 1
ATOM 13888 C C . GLU A 1 1885 ? -18.760 -3.561 -74.175 1.00 76.38 1885 GLU A C 1
ATOM 13890 O O . GLU A 1 1885 ? -19.557 -4.102 -73.417 1.00 76.38 1885 GLU A O 1
ATOM 13895 N N . GLU A 1 1886 ? -17.702 -4.223 -74.648 1.00 75.12 1886 GLU A N 1
ATOM 13896 C CA . GLU A 1 1886 ? -17.478 -5.660 -74.409 1.00 75.12 1886 GLU A CA 1
ATOM 13897 C C . GLU A 1 1886 ? -17.085 -5.965 -72.955 1.00 75.12 1886 GLU A C 1
ATOM 13899 O O . GLU A 1 1886 ? -17.393 -7.034 -72.427 1.00 75.12 1886 GLU A O 1
ATOM 13904 N N . VAL A 1 1887 ? -16.429 -5.016 -72.281 1.00 70.25 1887 VAL A N 1
ATOM 13905 C CA . VAL A 1 1887 ? -16.095 -5.136 -70.853 1.00 70.25 1887 VAL A CA 1
ATOM 13906 C C . VAL A 1 1887 ? -17.334 -4.926 -69.977 1.00 70.25 1887 VAL A C 1
ATOM 13908 O O . VAL A 1 1887 ? -17.461 -5.576 -68.939 1.00 70.25 1887 VAL A O 1
ATOM 13911 N N . LEU A 1 1888 ? -18.262 -4.058 -70.392 1.00 73.44 1888 LEU A N 1
ATOM 13912 C CA . LEU A 1 1888 ? -19.504 -3.805 -69.658 1.00 73.44 1888 LEU A CA 1
ATOM 13913 C C . LEU A 1 1888 ? -20.490 -4.980 -69.761 1.00 73.44 1888 LEU A C 1
ATOM 13915 O O . LEU A 1 1888 ? -21.024 -5.381 -68.730 1.00 73.44 1888 LEU A O 1
ATOM 13919 N N . ASP A 1 1889 ? -20.636 -5.617 -70.928 1.00 73.44 1889 ASP A N 1
ATOM 13920 C CA . ASP A 1 1889 ? -21.480 -6.820 -71.081 1.00 73.44 1889 ASP A CA 1
ATOM 13921 C C . ASP A 1 1889 ? -20.965 -8.017 -70.252 1.00 73.44 1889 ASP A C 1
ATOM 13923 O O . ASP A 1 1889 ? -21.748 -8.795 -69.701 1.00 73.44 1889 ASP A O 1
ATOM 13927 N N . PHE A 1 1890 ? -19.643 -8.159 -70.101 1.00 69.44 1890 PHE A N 1
ATOM 13928 C CA . PHE A 1 1890 ? -19.042 -9.201 -69.258 1.00 69.44 1890 PHE A CA 1
ATOM 13929 C C . PHE A 1 1890 ? -19.300 -8.972 -67.757 1.00 69.44 1890 PHE A C 1
ATOM 13931 O O . PHE A 1 1890 ? -19.473 -9.930 -67.000 1.00 69.44 1890 PHE A O 1
ATOM 13938 N N . ILE A 1 1891 ? -19.357 -7.708 -67.326 1.00 65.69 1891 ILE A N 1
ATOM 13939 C CA . ILE A 1 1891 ? -19.649 -7.325 -65.938 1.00 65.69 1891 ILE A CA 1
ATOM 13940 C C . ILE A 1 1891 ? -21.148 -7.471 -65.634 1.00 65.69 1891 ILE A C 1
ATOM 13942 O O . ILE A 1 1891 ? -21.493 -8.020 -64.586 1.00 65.69 1891 ILE A O 1
ATOM 13946 N N . ASP A 1 1892 ? -22.032 -7.073 -66.552 1.00 68.56 1892 ASP A N 1
ATOM 13947 C CA . ASP A 1 1892 ? -23.486 -7.215 -66.380 1.00 68.56 1892 ASP A CA 1
ATOM 13948 C C . ASP A 1 1892 ? -23.926 -8.688 -66.317 1.00 68.56 1892 ASP A C 1
ATOM 13950 O O . ASP A 1 1892 ? -24.858 -9.025 -65.586 1.00 68.56 1892 ASP A O 1
ATOM 13954 N N . HIS A 1 1893 ? -23.220 -9.602 -66.993 1.00 64.69 1893 HIS A N 1
ATOM 13955 C CA . HIS A 1 1893 ? -23.522 -11.033 -66.905 1.00 64.69 1893 HIS A CA 1
ATOM 13956 C C . HIS A 1 1893 ? -23.080 -11.681 -65.578 1.00 64.69 1893 HIS A C 1
ATOM 13958 O O . HIS A 1 1893 ? -23.681 -12.664 -65.154 1.00 64.69 1893 HIS A O 1
ATOM 13964 N N . GLN A 1 1894 ? -22.060 -11.141 -64.901 1.00 57.94 1894 GLN A N 1
ATOM 13965 C CA . GLN A 1 1894 ? -21.568 -11.659 -63.613 1.00 57.94 1894 GLN A CA 1
ATOM 13966 C C . GLN A 1 1894 ? -22.249 -11.019 -62.395 1.00 57.94 1894 GLN A C 1
ATOM 13968 O O . GLN A 1 1894 ? -22.212 -11.587 -61.308 1.00 57.94 1894 GLN A O 1
ATOM 13973 N N . LEU A 1 1895 ? -22.881 -9.854 -62.561 1.00 47.16 1895 LEU A N 1
ATOM 13974 C CA . LEU A 1 1895 ? -23.640 -9.169 -61.506 1.00 47.16 1895 LEU A CA 1
ATOM 13975 C C . LEU A 1 1895 ? -25.154 -9.462 -61.555 1.00 47.16 1895 LEU A C 1
ATOM 13977 O O . LEU A 1 1895 ? -25.922 -8.848 -60.814 1.00 47.16 1895 LEU A O 1
ATOM 13981 N N . GLY A 1 1896 ? -25.575 -10.396 -62.415 1.00 38.28 1896 GLY A N 1
ATOM 13982 C CA . GLY A 1 1896 ? -26.963 -10.829 -62.602 1.00 38.28 1896 GLY A CA 1
ATOM 13983 C C . GLY A 1 1896 ? -27.381 -12.131 -61.896 1.00 38.28 1896 GLY A C 1
ATOM 13984 O O . GLY A 1 1896 ? -28.502 -12.576 -62.145 1.00 38.28 1896 GLY A O 1
ATOM 13985 N N . GLU A 1 1897 ? -26.542 -12.726 -61.036 1.00 32.41 1897 GLU A N 1
ATOM 13986 C CA . GLU A 1 1897 ? -26.899 -13.848 -60.131 1.00 32.41 1897 GLU A CA 1
ATOM 13987 C C . GLU A 1 1897 ? -26.807 -13.476 -58.645 1.00 32.41 1897 GLU A C 1
ATOM 13989 O O . GLU A 1 1897 ? -25.831 -12.794 -58.249 1.00 32.41 1897 GLU A O 1
#

InterPro domains:
  IPR001227 Acyl transferase domain superfamily [G3DSA:3.40.366.10] (643-946)
  IPR006162 Phosphopantetheine attachment site [PS00012] (1807-1822)
  IPR009081 Phosphopantetheine binding ACP domain [PF00550] (1783-1848)
  IPR009081 Phosphopantetheine binding ACP domain [PS50075] (1777-1852)
  IPR013968 Polyketide synthase-like, ketoreductase domain [PF08659] (1494-1671)
  IPR014030 Beta-ketoacyl synthase-like, N-terminal domain [PF00109] (113-361)
  IPR014031 Beta-ketoacyl synthase, C-terminal domain [PF02801] (369-486)
  IPR014043 Acyl transferase domain [PF00698] (644-962)
  IPR014043 Acyl transferase domain [SM00827] (645-943)
  IPR016035 Acyl transferase/acyl hydrolase/lysophospholipase [SSF52151] (641-930)
  IPR016036 Malonyl-CoA ACP transacylase, ACP-binding [SSF55048] (768-833)
  IPR016039 Thiolase-like [G3DSA:3.40.47.10] (104-552)
  IPR016039 Thiolase-like [SSF53901] (109-535)
  IPR018201 Beta-ketoacyl synthase, active site [PS00606] (274-290)
  IPR020806 Polyketide synthase-like, phosphopantetheine-binding domain [SM00823] (23-95)
  IPR020806 Polyketide synthase-like, phosphopantetheine-binding domain [SM00823] (1780-1852)
  IPR020807 Polyketide/metazoan fatty acid synthase-like, dehydratase domain [SM00826] (1012-1177)
  IPR020841 Polyketide synthase, beta-ketoacyl synthase domain [PS52004] (112-536)
  IPR020841 Polyketide synthase, beta-ketoacyl synthase domain [SM00825] (115-539)
  IPR032821 Polyketide synthase, C-terminal extension [PF16197] (489-586)

Organism: Streptomyces orinoci (NCBI:txid67339)

pLDDT: mean 83.58, std 15.19, range [23.41, 98.75]

Sequence (1897 aa):
MELNGIRRRLATAKEAERHRLLLELIRAAAAEALDRPGPLPLDPGRAFGAQGVRGRAAGRLRERLSEATGLPLPATVVFDYPTPGALAGRLCALLLDEPAGPGGANGQMEAEEPIAIVGMGCRLPGDVRSPEGLWRLVHNGTDAISEFPEDRGWTVQQHPDPDHLGTTVTRHAGFLYDAPDFDAGFFAISPGEAVTIDPQHRLLLETTWKAVEDARIDPTSLRGSRTGVFVGLMYSEYGARIRRVPPGAEGYRVVGSMPSVASGRLAYTFGFEGPAVTVDTACSSSLVAMHLAAQSLRKGECTLAVAGGATVMATPWGYIEFSRQRGLAPDGRCRSFSADAAGSSWSEGVGVLLLERLSDARRHGHRVLAVVRGSAVNQDGASNGLTAPNGPAQQRVIRQALAHAGLTTAEVDAVDAHGAGTRLGDPIEAQALLATYGQGRPAGRPLWLGSLKSNIGHTQAAAGAAGVIKMVMAMRHGVLPRSLHITEPTPHVDWTSGAVELLTEARDWPADGRPRRAAVSSFGVGGTNAHIILEQAAPEPERPHAPEADGEPRPLPWPVSGHGAAGLRAQARRLADFLRAGPAAPDADLAYSLATTRATLTDRAVVVAADRAEAIARLTALAEGDQGPRVARATAVPRDRLAFVFPGQGSQWPGMAAELMSCYPVFRESIKECGRSLAPHTDWSLAKVLRGESGAPTLDRVDVVQPALFAVMVSLAALWRSFGVEPSAVAGHSQGEIAAARVAGALSLEDAARVVALRSRALRVLSGRGGMVSVAAPAGQVLRTLERWGGAVSVAAVNGPRSLVISGDPGALGEALAAFEAEGIRARRIPVDYASHSAQVEEIRDTLLTELSGIRPRPATVPFYSTVSGEPLDTTALDTGYWVRNLRDTVQFDRTVRRLLADGHTTFLEMSPHPVLTPGIQETAEEAGADEVLTVESLRRNEGGPARLLTAVAEAHVHGVAVDWSPAFAPHRSPARRPAVLRLSSGAATGLRTRPRPPPMFTTAGLDGIDHPLLGAAIPLADGGGGTLFTGTLSLATHPWLADHAVADVLVVPGTALVEAALRAGAECTGRAMLEELVLQAPLILPEQGTVRIQLSVGGPDGTGRRALILSSRPEDAGADEPWTRHAEGTLAPGGGHPRQDPGPWPPTGAREIDLDDCYRQLAKTGLHYGPAFQGLKRLWRLADDLCLEAELPDSAGESGRYGLHPALFDAALHAAALAGPSGAEPLTRLPFSWSGVALYTAGATRLRARLSFTGPQSLTLTAMDPLGHPVLSVGTLGMRPVTAEALHRAAGTAGTALLRLEWRRQAPEHPAGPDLTGWAWVGAGAPPAQPPDGRPYRDLAALRAELDAGAAVPPVIVLAEPATPEGTDPFTAARAALHRTLAAIQDWAAEERLAGTRLVVLTQGAVAATPGALPDPALAAVWGLVRSAQAEYPDRIGLVDTDDPGRSRAAVAAAVHAGEAQAAVRDGALLVPRLARVTATDGPGGPAWPADGTVLVTGGLGTLGRLVVRHLVTTHGARRLVILSRSGGDSAEVREFVGELLAQGANVQVVKGDAADPAVLERVLDGIPQEHPLAAVAHLAGALDDGVLAAQTPQRLDRVLRPKAEAAWQLHRLTARARVPLLAFSSLSGVLGPAGQAGYAAANAFVDALVQRRRGTGLPGVSMGWGMWATRSGLTGALSDTDARLIARTGVRPLTDEEGLALFDQARATGEPVVFPLGLDITALNSGAPDGIPPLLRGLTARTPARRAGAAEAPEPAGEDLAARLAATPEAERDALLLGVVRGHIAAVLGYDDPRAVAERRPFSDIGFDSLRALQLRNRLGAATGRRLPATLVFDHPNPAALSRYLRTLLLPDPAPAPTAPDGQPGPDQADQVIERLNSASLEEVLDFIDHQLGE

Foldseek 3Di:
DCLVVLLVCLVPDDPVVLLVVQLQQLQQQLCVLVVHDDRDPFDQPAFCLVVPCDDSSLQSSQVSVCVNNVDPDFSCLCQQQRGSSSSSVVSSCVSNVPPPDPPDDPDLDPQFFWKFFQFKFKQFAPRQGGLVSLVVLLQVVAARKDFAAPLLVAPAAADCQLQDARHFLARIAGEDNCLLFADCLQLVHDPQLSLLAQSFLRVLLQRVCRRLLRLLAALLVCAVAQEEEFEEDDDFPSLLQCLDTPPPSPVNSCLRGPQQNSQVVSCVSSNHDAHRDYDYLKQCRQLVSVVVQSVCQSVVSHQKYKTFYWDHDSYCVVRSVCSNVQQADSHLFQQFQAQPLRHFHEYTMIMITMMGRPVSCVVVVTDGLWIFLFKFKDFQPNGSDQQQEHLVRLLVRVVRRCSNNVHALQQAQEEQEQRRSHPRVNQSNVVSCCVGNQPPYDPPRFYEYAHPCRRRTRNISRRQSSSVSNVSVCQVVQKDGARPNHPDGHPSHPCVSGRYDYRNHMDGRDDPVAWHKYKYWTAGSRGMIMITIITGDDDDPDDPPDPQPPDQQDKAKAKAAASDLQGRLLRLQLVLVLLVVPDPDDPLLQRLSNQRSYHHYFWMKIAIDSDSVSSSVVSNCSSVPDDDPRMATDGADAAPQEEEEFEDPDQDDALFLLQVLVQFPQLVVLLVLLQVLLVVQDPFGLNCRNNVPPPGDDCLQLLNVLSNSLSLLLSLLSVQVVQVFQHQEYEYFQSRLLSRCCSQVQFPSNLSSLLRNQVSVLQVVQAQFKWKKKWQAAPVVLVVLCVVPPQQKDFAEDLARRITMIMHGPVVVVVSCVVCVVVVIDMGTRSGNGGWQGPSLVVSLVVLLVSSPPGQTDATPHFYQYQLVLGTDRSRPVGSVVSSSSRHHHRNNLSVLLRSVVVPNQEYEYSGSADDSVVRSVNSCVVSVNPRHHYAYCHHVVGNHLSNNVSSVSNCVNHNRRTRCVSNCSSPDDPPDDRDNDPSRPDSPDRPSPSPPRQACVSSVVFDADLALAWGGKDQDPPVQRKIKTKGKDACVSQVLQCQWWFLNFRFDAPLVVVQVVQSVLCVSAVFKWFQKKFFDDTDTYDNDAMKMKMKMWTHADPQGKIKIWIWIDTPPDDPLADTHTGMIGMIHRDDDDDDDDPPDPPDPPWAWDDCVCLQVVVVVQRGRGDDQLQFWDTWTDDPQKIKTKGFGDVVRDDQQSTLGRSSRVVNVCSNCLRPPDPPDDNFDKGWGMFRGKGADGGRARMWTKMWGAPDNFKIWMWIDHPVRHTGMTTPMTGIDGDDSVSSVVSVVPDFDFKKDKAWAFDDQPDPDQDDQAQEEEEDPQGDCDDPRNYYYDDAVVRVVVVVVVVDDAGQEYEYEDDADDPPDQLLVLLLVRQQRLLVRLLSLVPDPSNLNHAYEYEYEQQDPNDPLRQRRLSVLLVVLLVLLVCQLVPLRYAYEYENDNVVASSLSSSSNVSSARYWYAYPNTTIDIAMDIQDFDPDDFFQQQDLLAEEEEEPLPWPVSLLVVVCCCPPRNHAHYEYEYQVWQPDPVSVVSVVVSVVSNHDYHYDHDQLLDLVSVVVVQVPGDPSHHHQAYEQDWFDFPFAASNPDHSVNLCVGQRSFLSSLSSVCVVCVVVLHEYEYEAAPSLPNVHHRGSSNVSNRSSNLSVLSNCVSVVRHYAYEHEDAAPDQIPRRVPPDPQNQVLCVLLQWHHHYSVLVSVVSSVRSGRSDSYMYRTDGNLSSQASDDPVSHRPRHPNVHPDDPDDPDDDDDDDDQLQVVLLVVLVVDPPVCSLVVLLLVLLVLLCVLRVNPDSVVFDAPDFPVVSDDDLSSLSSSQVVVCSNNVHRDDSCLCVVQGGSSSSSVVSCCVSCPDPDDDDDDDDDDDDPPPPVVVVVCVVVPDPVVVVVVVVVVVVD

Secondary structure (DSSP, 8-state):
--HHHHHHHHHHS-HHHHHHHHHHHHHHHHHHHTT-SS-----TTS-GGGGT--THHHHHHHHHHHHHH-----TTHHHHS-SHHHHHHHHHHHHHT------S----PPPPPPEEEEEEEEEBTTTB-SHHHHHHHHHTT----EEPPGGG---PPB-S-TTSTT-BS-SEEB--TTTT---TTTTT--HHHHHHS-HHHHHHHHHHHHHHHHTT--GGGGTTS-EEEEEE-----HHHH-----TT-GGGHHHHH-HHHHHHHHHHHHT--S-EEEE--GGGHHHHHHHHHHHHHHHTS-SEEEEEEEE--SSSHHHHHHHHTT-B-TTS---TTBTT---B-BB-EEEEEEEEEHHHHHHHT----EEEEEEEEEE--S-SSTT---HHHHHHHHHHHHHHHT--GGG--EEE------TTHHHHHHHHHHTTTTSSPPTT-PEEEE-THHHH-B-GGGHHHHHHHHHHHHHHHTEEPPPSS-SSB-TTS-GGGSSEEE--S-EE----SS--EEEEEEE-TTSEEEEEEEEEPPPPPPPP-------PPPPEEEEEEESHHHHHHHHHHHHHHHHHT--SS-HHHHHHHHHHSS---SEEEEEEESSHHHHHHHHHHHHHT---TTEEEEE------EEEEE--TT---TTTTHHHHHH-HHHHHHHHHHHHHHTTT-SS-HHHHHHT-TTSPPTTSHHHHHHHHHHHHHHHHHHHHHTT---SEEEE-TTHHHHHHHHTTSS-HHHHHHHHHHHHHHHGGGTTS-EEEEE-S-HHHHHHHHGGGTTSEEEEEEEETTEEEEEE-HHHHHHHHHHHHHTT--EEEES-SS-TTSGGGGGGHHHHHHHTTT------SS-EEETTTTEE--GGG-SHHHHHHHHHS-B-HHHHHHHHHHTT--EEEE-SSS-SSHHHHHHHHHHTT-TT-EEEES-BTTB-SHHHHHHHHHHHHHTT-----HHHHTTT--TTPPPPP-------SSS-----PPPPTTGGGT-EE-S-SS--EEEE-TTSS--EEEEEEE-TTT-GGGGGEEETTEEB--HHHHHHHHHHHHHHHHSSEEEEEEEE-S--BPPSSS-EEEEEEEPPP-TTS-EEEEEEEEETT--TTSPPEEEEEEEEEEPPPP------SSSPTTPEEEP-TTHHHHHHHTTEEE-GGG--EEEEEEETTEEEEEEE--GGG---TTSSB-HHHHHHHHHHHHHSPSTT-----EEEEEEEEEEE----BSEEEEEEEEEETTEEEEEEE-TTS-EEEEEEEEEEEE--HHHHHHHTT-SSSSEEEEEEEE---S-SSPPP-TT-EEESTTPPPPPTTS-EEESSHHHHHHHHHTTPPPPSEEEEEPPPPPTTS-HHHHHHHHHHHHHHHHHHHHH-GGGGGPEEEEEEES-S--STT----HHHHHHHHHHHHHHHHSTTTEEEEEES-TTT-HHHHHHHHHTT-SEEEEETTEEEEEEEEE------PPS----TTSEEEEESTTSHHHHHHHHHHHHTS---EEEEEETT-S-SHHHHHHHHHHHHTT-EEEEEE--TT-HHHHHHHHHTS-TTS-EEEEEE---------GGG--HHHHHHHHIIIIIHHHHHHHHHGGGT--EEEEEETHHHH--TT-HHHHHHHHHHHHHHHHHHHTT--EEEEEE--BSS--TTTTT--HHHHHHHHTTTEEPBPHHHHHHHHHHHHHS--SEEEE-EE-HHHHHHS-TTTS-GGGGGGSS-------S-------HHHHHHHHHHHS-HHHHHHHHHHHHHHHHHHHHT-SSGGGS-TTS-GGGGT--HHHHHHHHHHHHHHHTS---TTHHHHS-SHHHHHHHHHHHHSPPPPPP---------S-HHHHHHHHHTTS-HHHHHHHHHHHS--

Radius of gyration: 51.38 Å; chains: 1; bounding box: 124×92×153 Å